Protein 7AML (pdb70)

Secondary structure (DSSP, 8-state):
----S-SEEEEEE-SS--SS---EE-----SSTT---EEEEE--SSSGGGTEEE-TTT-EEEESS---HHHHHH---SSSSSSEEEEEEEEEESS---GGGSSSS--EEEEEEE-S-----TTS--STTTSS-SS----EEESSS---EEEE---HHHHHS--SS-EEEEE-S-SS-SEEE-SSS-EEEE-S---TTT--EEEEEEEEEE--SSS-EEEEEEEEEEEE--S----B-SS-S-EE--BSSB--TT-B---EEEEESS----SSTT--TT--EEEE----HHHHHHEEEEE--EEESSSSSS--EEEEEEEEEESS---SS--EEEEE-EEEE-TT--SS--EEE--EEEEE--------SS-B---BSS---TT----EE--TT-TT-BS--EEEEEEESS-S--HHHHGGGSS---EEETTTTEEE-----STTTTSSGGGEEEEEEEEEETTT--EEEEEEEEEB-----S-TT--S----STT--SHHHHHT---TT-SSSS-EE-----SSS-S----EES-TTTSSSSS--TTTTT-SSS-HHHH--S-EEESEEE-SSSEEEESSS-EE-SS-EEE-----/---SHHHHHHHTTSHHHHHHHHHHHHHTT--HHHHHHHHHHSGGGG----SSSS--HHHHHHHHHHHHH---SS--SS-TTHHHHHHHTTTHHHHH-S----S-SHHHHHHHHTTSTTHHHHHHHTTGGGG---SSS-S--HHHHHHHHHHHHHHS-HHHHHHHHH----SSSSSHHHHHHHGGG-HHHHT--SS---HHHHHHHHTTSTTHHHHHHHHHHHH-B-SSSSS-BSSS-HHHHHHHHHTSTTSS---EE-S-SS--EE-S----S-GGGHHHHHHHHHHHHS-HHHHHHHHHHH--/--SSSEEEEEEEEGGGG-SS-----EEEEEEEE---GGG--HHHHHHHHHHHHT-SSS-------EEEEEEPPPEEEE-TTS-EEEE-S-SEEEEEE-/----S-SEEEEEE-SS--SS---EE-----SSTT---EEEEE--SSSGGGTEEE-TTT-EEEESS---HHHHHH---SSSSSSEEEEEEEEEESS---GGGSSSS--EEEEEEE-S-----TTS--STTTSS-SS----EEESSS---EEEE---HHHHHHSTTS-EEEEE-S-SS-SEEE-SSS-EEEE-S---TTT--EEEEEEEEEE--SSS-EEEEEEEEEEEE--S----B-SS-S-EE--BSSB--TT-B---EEEEESS----SSTT--TT--EEEE----HHHHHHEEEEE--EEESSSSSS--EEEEEEEEEESS---SS--EEEEE-EEEE-TT--SS--EEE--EEEEE--------SS-B---BSS---TT----EE--TT-TT-BS--EEEEEEESS-S--HHHHGGGSS---EEETTTTEEE-----STTTTSGGGGEEEEEEEEEETTT--EEEEEEEEEB-----S-TT--S----STT--SHHHHHT---TT-SSSS-EE-----SSS-S----EES-TTTSSSSS--TTTTT-SSS-HHHH--S-EEESEEE-SSSEEEESSS-EE-SS-EEE-----/---SHHHHHHHTTSHHHHHHHHHHHHHTT--HHHHHHHHHHSGGGG----SSSS--HHHHHHHHHHHHH---SS--SS-TTHHHHHHHTTTHHHHH-S----S-SHHHHHHHHTTSTTHHHHHHHTTGGGG---SSS-S--HHHHHHHHHHHHHHS-HHHHHHHHH----SSSSSHHHHHHHGGG-HHHHT--SS---HHHHHHHHTTSTTHHHHHHHHHHHH-B-SSSSS-BSSS-HHHHHHHHHTSTTSS---EE-S-SS--EE-S----S-GGGHHHHHHHHHHHHS-HHHHHHHHHHH--/--SSS-EEEEEEEGGGG-SS-----EEEEEEE----GGG--HHHHHHHHHHHHT-SSS-------EEESSBPPPEEEE-TTS-EEEE-S-SBS-EEE-

InterPro domains:
  IPR000719 Protein kinase domain [PS50011] (716-1008)
  IPR001245 Serine-threonine/tyrosine-protein kinase, catalytic domain [PF07714] (717-997)
  IPR001245 Serine-threonine/tyrosine-protein kinase, catalytic domain [PR00109] (796-809)
  IPR001245 Serine-threonine/tyrosine-protein kinase, catalytic domain [PR00109] (856-874)
  IPR001245 Serine-threonine/tyrosine-protein kinase, catalytic domain [PR00109] (905-915)
  IPR001245 Serine-threonine/tyrosine-protein kinase, catalytic domain [PR00109] (924-946)
  IPR001245 Serine-threonine/tyrosine-protein kinase, catalytic domain [PR00109] (968-990)
  IPR002126 Cadherin-like [PF00028] (161-240)
  IPR002126 Cadherin-like [PS50268] (154-258)
  IPR002126 Cadherin-like [SM00112] (174-256)
  IPR008266 Tyrosine-protein kinase, active site [PS00109] (862-874)
  IPR011009 Protein kinase-like domain superfamily [SSF56112] (692-996)
  IPR015919 Cadherin-like superfamily [SSF49313] (136-234)
  IPR016249 Tyrosine-protein kinase, Ret receptor [PIRSF000631] (1-1106)
  IPR017441 Protein kinase, ATP binding site [PS00107] (722-750)
  IPR020635 Tyrosine-protein kinase, catalytic domain [SM00219] (716-997)
  IPR040667 Tyrosine-protein kinase receptor Ret, cadherin like domain 3 [PF17812] (251-364)
  IPR041163 Ret, cadherin like domain 1 [PF17756] (23-140)
  IPR041317 RET, cadherin-like domain 4 [PF17813] (388-500)
  IPR050122 Receptor Tyrosine Kinase [PTHR24416] (346-1003)

Nearest PDB structures (foldseek):
  7aml-assembly1_D  TM=1.002E+00  e=0.000E+00  Danio rerio
  7amk-assembly1_A  TM=9.522E-01  e=2.791E-82  Danio rerio
  7amk-assembly1_B  TM=9.219E-01  e=8.822E-80  Danio rerio
  4ux8-assembly1_B  TM=5.777E-01  e=1.062E-31  Homo sapiens
  2x2u-assembly1_A-2  TM=7.757E-01  e=5.556E-17  Homo sapiens

B-factor: mean 37.41, std 22.86, range [5.94, 87.33]

Solvent-accessible surface area: 107986 Å² total; per-residue (Å²): 102,24,54,35,10,28,166,68,23,68,30,69,22,58,24,62,56,131,97,60,30,84,35,30,66,18,64,11,25,80,78,91,116,119,60,172,21,75,13,31,50,22,29,135,197,82,78,29,20,88,65,31,90,30,26,132,61,65,8,23,25,63,14,99,67,68,39,92,158,68,14,30,70,85,15,116,37,76,75,109,126,53,74,4,68,33,80,14,76,16,1,16,25,44,76,122,39,124,158,88,60,9,119,123,59,92,48,9,49,19,95,24,27,13,47,40,74,93,67,62,80,33,78,134,53,116,105,57,59,45,9,17,33,111,146,68,24,43,7,28,22,19,0,52,81,79,37,25,39,10,30,64,33,100,56,57,24,48,90,79,44,63,104,129,118,111,67,42,21,10,54,47,86,49,110,115,49,54,25,40,44,57,122,106,65,5,30,7,26,17,72,62,110,32,49,9,30,140,106,37,42,18,148,12,56,8,4,0,98,14,151,46,144,218,102,137,53,106,19,110,72,69,26,65,4,26,17,53,21,68,15,57,30,39,12,94,55,114,71,108,55,68,47,109,3,92,1,66,31,34,1,23,100,44,27,61,57,0,65,10,90,0,37,0,88,2,11,0,24,55,80,78,112,155,57,83,84,1,84,7,88,30,76,73,104,44,141,50,77,52,15,118,80,10,23,21,50,51,70,90,49,125,24,76,83,87,100,16,71,104,13,42,1,0,17,0,25,2,38,1,64,5,42,81,78,18,23,12,93,41,101,95,77,42,120,6,12,17,53,1,60,2,75,30,45,134,26,155,94,9,41,25,83,3,60,0,66,4,42,0,46,64,18,70,10,135,22,68,160,111,70,59,79,38,66,4,91,108,36,2,0,31,53,2,57,51,9,98,5,28,2,87,51,19,134,90,11,116,45,11,79,26,37,13,80,46,74,62,82,70,204,131,96,84,79,103,8,85,20,0,36,152,0,17,26,37,17,114,18,119,98,65,21,13,0,7,6,30,4,75,38,30,106,6,20,123,92,101,76,0,90,113,4,81,12,30,5,13,0,39,4,70,121,68,108,75,82,18,116,21,126,3,49,3,33,19,107,17,155,63,116,121,46,172,105,78,111,78,205,38,82,13,3,11,44,55,98,95,123,37,71,0,95,84,16,36,0,24,3,0,42,69,0,125,6,76,66,54,82,20,199,96,182,16,50,29,166,137,10,7,8,5,2,5,44,69,63,42,0,35,94,25,118,34,44,32,18,11,72,122,56,112,28,10,2,5,12,3,44,14,67,100,71,18,13,7,2,61,65,71,47,47,106,2,11,43,7,1,16,24,41,1,22,1,49,89,9,70,2,1,0,44,148,72,93,135,101,25,53,34,11,29,152,67,24,67,31,68,20,58,24,62,55,132,95,61,30,84,35,21,65,17,66,13,24,80,79,91,117,118,62,170,22,76,13,31,52,19,29,133,199,80,79,28,21,89,63,30,88,29,25,133,60,64,8,23,25,63,14,102,67,65,38,96,161,66,14,30,70,85,16,118,37,74,75,108,123,54,73,4,66,34,80,16,74,18,2,15,26,44,75,122,38,124,157,89,60,8,119,122,61,93,49,10,50,15,95,26,27,13,48,40,74,92,73,67,78,35,74,132,55,115,106,57,61,45,9,16,36,117,147,68,21,45,8,24,22,20,0,52,79,80,36,26,41,9,31,55,33,99,56,59,31,40,102,79,36,57,100,125,112,108,71,43,21,11,54,46,86,50,113,115,49,53,26,42,47,48,123,100,65,4,30,6,41,19,73,62,111,31,50,7,30,140,109,39,40,18,149,13,56,8,3,1,97,16,146,48,146,219,103,136,52,106,19,107,70,69,24,64,2,27,19,45,24,66,16,57,30,40,12,90,56,113,72,109,57,68,47,109,2,94,1,64,32,38,1,19,100,42,16,63,56,0,66,10,92,0,38,0,88,2,13,1,24,58,78,75,112,152,57,83,83,1,84,6,88,30,77,72,106,48,143,50,77,52,15,118,78,10,23,22,50,51,70,93,47,126,27,77,86,88,101,16,73,104,14,47,0,0,16,0,23,1,38,1,64,5,42,83,77,19,22,12,94,40,103,94,76,42,119,6,11,18,53,0,60,2,75,29,47,134,25,156,92,9,41,25,83,3,62,0,66,3,41,0,47,64,16,71,11,132,23,65,161,112,70,61,80,36,66,4,89,107,40,1,0,30,54,2,59,51,8,102,4,28,2,87,50,20,134,95,16,104,44,10,78,25,36,14,82,46,73,63,83,69,205,130,98,84,80,94,8,85,37,0,35,151,0,16,26,39,16,116,23,108,94,65,18,15,0,13,5,29,5,74,38,27,102,13,22,134,128,103,75,1,91,111,4,79,11,30,4,13,0,39,4,69,122,66,108,74,80,18,115,21,127,4,49,3,34,21,106,18,154,67,117,122,48,181,105,77,108,75,203,39,82,13,4,11,41,56,98,97,126,38,70,0,97,84,15,36,0,24,2,0,43,70,0,124,6,77,64,55,84,21,199,98,182,18,51,29,166,137,10,7,7,5,1,5,44,69,63,43,2,34,98,36,141,20,41,28,15,11,75,121,58,115,26,11,4,6,9,5,51,14,69,101,70,18,12,7,3,62,66,73,47,54,104,1,7,45,6,1,14,23,40,2,20,2,45,89,9,68,2,0,0,44,151,72,97,139,157,93,6,0,27,122,5,33,106,90,9,97,155,94,116,43,25,26,53,78,62,149,43,18,155,136,30,63,85,107,163,42,188,132,10,44,81,47,42,96,152,21,51,5,62,93,1,70,6,62,66,63,74,191,76,63,144,55,2,5,148,29,8,12,32,32,50,114,126,115,54,34,168,82,22,4,20,35,5,94,84,18,82,125,37,7,105,163,111,72,45,13,42,201,74,32,107,128,52,99,98,130,152,33,46,6,12,41,17,8,59,21,0,1,66,53,83,54,0,6,91,62,14,0,40,12,4,35,35,3,69,41,84,80,42,116,95,92,82,7,54,76,149,111,2,41,104,25,3,45,102,0,22,43,110,7,38,34,89,38,4,19,6,17,4,2,5,34,25,83,163,45,69,160,28,81,7,6,42,44,34,34,35,26,6,18,24,66,7,6,32,99,86,202,134,123,47,8,2,7,48,34,46,55,52,0,92,96,67,85,28,0,21,0,19,11,0,12,2,54,36,16,0,77,35,67,106,134,33,177,8,6,3,58,72,90,18,70,9,18,4,17,36,4,11,4,3,1,4,1,3,54,5,9,3,4,12,63,156,37,120,124,54,13,8,12,5,26,8,47,39,56,23,7,2,49,46,59,43,79,0,70,112,21,28,73,23,12,26,63,9,40,0,16,84,47,2,23,120,46,41,28,130,54,155,9,140,36,6,114,62,98,100,45,110,26,76,8,74,57,15,68,22,23,15,126,16,146,3,30,12,29,10,41,4,1,26,36,72,8,125,30,34,22,16,14,1,0,34,4,3,80,25,1,64,114,75,172,81,28,117,169,46,93,4,34,77,26,11,12,34,2,108,32,50,21,70,44,2,1,1,4,12,87,74,50,101,33,18,44,11,120,114,7,0,0,123,108,34,26,20,42,158,92,7,0,27,122,5,32,104,89,8,97,156,94,117,43,26,26,55,77,60,149,42,18,153,135,30,66,84,108,163,41,190,131,9,43,80,47,42,95,151,21,52,4,63,91,0,68,5,59,68,66,74,190,76,64,145,54,3,3,146,29,9,13,34,31,50,114,127,114,53,34,169,83,22,4,20,35,4,92,84,20,84,126,38,7,106,163,113,71,47,14,39,202,74,33,104,129,51,96,98,131,153,30,47,6,10,43,17,8,58,22,0,1,58,52,76,53,0,6,85,63,12,0,39,12,4,33,34,3,69,42,90,77,41,120,94,91,83,7,54,77,143,112,2,41,104,27,2,45,102,0,22,42,108,7,39,33,91,38,2,19,5,17,4,2,4,33,24,82,165,44,70,171,27,81,8,6,48,43,33,35,38,24,4,18,24,65,7,6,32,100,84,199,133,124,46,7,1,7,49,32,46,60,52,0,91,97,69,88,27,0,20,0,18,11,0,11,2,52,36,15,0,75,38,68,102,136,32,179,6,6,4,56,74,88,18,70,8,16,4,17,33,4,12,4,3,0,4,2,2,55,5,8,2,3,11,63,161,37,120,124,53,12,8,10,4,26,7,47,40,54,21,6,5,60,46,60,43,76,0,71,117,21,28,68,24,13,25,63,9,38,0,15,84,49,3,22,120,45,40,29,131,52,153,8,149,39,8,117,66,100,99,45,105,25,74,7,74,57,15,76,23,26,15,134,16,138,2,30,12,28,10,40,4,1,29,30,71,6,122,34,36,21,16,13,1,0,32,4,3,82,24,1,64,113,76,175,81,31,115,167,46,99,9,34,78,28,11,11,25,6,105,45,57,24,70,45,1,1,1,5,12,82,75,50,106,32,18,44,10,116,105,6,0,0,135,150,24,25,17,64

Structure (mmCIF, N/CA/C/O backbone):
data_7AML
#
_entry.id   7AML
#
_cell.length_a   1.00
_cell.length_b   1.00
_cell.length_c   1.00
_cell.angle_alpha   90.00
_cell.angle_beta   90.00
_cell.angle_gamma   90.00
#
_symmetry.space_group_name_H-M   'P 1'
#
loop_
_entity.id
_entity.type
_entity.pdbx_description
1 polymer 'Proto-oncogene tyrosine-protein kinase receptor Ret'
2 polymer 'GDNF family receptor alpha'
3 polymer 'Glial cell line-derived neurotrophic factor'
4 non-polymer 'CALCIUM ION'
5 non-polymer 2-acetamido-2-deoxy-beta-D-glucopyranose
#
loop_
_atom_site.group_PDB
_atom_site.id
_atom_site.type_symbol
_atom_site.label_atom_id
_atom_site.label_alt_id
_atom_site.label_comp_id
_atom_site.label_asym_id
_atom_site.label_entity_id
_atom_site.label_seq_id
_atom_site.pdbx_PDB_ins_code
_atom_site.Cartn_x
_atom_site.Cartn_y
_atom_site.Cartn_z
_atom_site.occupancy
_atom_site.B_iso_or_equiv
_atom_site.auth_seq_id
_atom_site.auth_comp_id
_atom_site.auth_asym_id
_atom_site.auth_atom_id
_atom_site.pdbx_PDB_model_num
ATOM 1 N N . GLY A 1 1 ? 109.460 208.454 199.818 1.00 63.53 22 GLY A N 1
ATOM 2 C CA . GLY A 1 1 ? 108.073 208.179 199.490 1.00 63.53 22 GLY A CA 1
ATOM 3 C C . GLY A 1 1 ? 107.602 208.930 198.260 1.00 63.53 22 GLY A C 1
ATOM 4 O O . GLY A 1 1 ? 107.330 208.331 197.219 1.00 63.53 22 GLY A O 1
ATOM 7 N N . LEU A 1 2 ? 107.506 210.251 198.381 1.00 60.17 23 LEU A N 1
ATOM 8 C CA . LEU A 1 2 ? 107.087 211.085 197.263 1.00 60.17 23 LEU A CA 1
ATOM 9 C C . LEU A 1 2 ? 108.175 211.089 196.194 1.00 60.17 23 LEU A C 1
ATOM 10 O O . LEU A 1 2 ? 109.280 211.590 196.427 1.00 60.17 23 LEU A O 1
ATOM 26 N N . TYR A 1 3 ? 107.867 210.532 195.025 1.00 48.74 24 TYR A N 1
ATOM 27 C CA . TYR A 1 3 ? 108.870 210.391 193.981 1.00 48.74 24 TYR A CA 1
ATOM 28 C C . TYR A 1 3 ? 109.100 211.721 193.266 1.00 48.74 24 TYR A C 1
ATOM 29 O O . TYR A 1 3 ? 108.249 212.614 193.260 1.00 48.74 24 TYR A O 1
ATOM 47 N N . PHE A 1 4 ? 110.280 211.839 192.659 1.00 54.79 25 PHE A N 1
ATOM 48 C CA . PHE A 1 4 ? 110.730 213.078 192.043 1.00 54.79 25 PHE A CA 1
ATOM 49 C C . PHE A 1 4 ? 110.669 212.948 190.529 1.00 54.79 25 PHE A C 1
ATOM 50 O O . PHE A 1 4 ? 111.334 212.065 189.968 1.00 54.79 25 PHE A O 1
ATOM 67 N N . PRO A 1 5 ? 109.903 213.787 189.826 1.00 46.02 26 PRO A N 1
ATOM 68 C CA . PRO A 1 5 ? 109.828 213.653 188.362 1.00 46.02 26 PRO A CA 1
ATOM 69 C C . PRO A 1 5 ? 111.161 213.820 187.671 1.00 46.02 26 PRO A C 1
ATOM 70 O O . PRO A 1 5 ? 111.359 213.252 186.590 1.00 46.02 26 PRO A O 1
ATOM 81 N N . GLN A 1 6 ? 112.078 214.587 188.253 1.00 51.65 27 GLN A N 1
ATOM 82 C CA . GLN A 1 6 ? 113.384 214.827 187.663 1.00 51.65 27 GLN A CA 1
ATOM 83 C C . GLN A 1 6 ? 114.455 214.609 188.719 1.00 51.65 27 GLN A C 1
ATOM 84 O O . GLN A 1 6 ? 114.193 214.669 189.923 1.00 51.65 27 GLN A O 1
ATOM 98 N N . ARG A 1 7 ? 115.672 214.350 188.247 1.00 59.57 28 ARG A N 1
ATOM 99 C CA . ARG A 1 7 ? 116.838 214.215 189.108 1.00 59.57 28 ARG A CA 1
ATOM 100 C C . ARG A 1 7 ? 117.833 215.350 188.910 1.00 59.57 28 ARG A C 1
ATOM 101 O O . ARG A 1 7 ? 118.932 215.302 189.472 1.00 59.57 28 ARG A O 1
ATOM 122 N N . LEU A 1 8 ? 117.477 216.368 188.127 1.00 59.80 29 LEU A N 1
ATOM 123 C CA . LEU A 1 8 ? 118.393 217.445 187.768 1.00 59.80 29 LEU A CA 1
ATOM 124 C C . LEU A 1 8 ? 117.678 218.780 187.928 1.00 59.80 29 LEU A C 1
ATOM 125 O O . LEU A 1 8 ? 116.696 219.051 187.229 1.00 59.80 29 LEU A O 1
ATOM 141 N N . TYR A 1 9 ? 118.171 219.605 188.846 1.00 57.32 30 TYR A N 1
ATOM 142 C CA . TYR A 1 9 ? 117.693 220.970 189.056 1.00 57.32 30 TYR A CA 1
ATOM 143 C C . TYR A 1 9 ? 118.900 221.886 188.881 1.00 57.32 30 TYR A C 1
ATOM 144 O O . TYR A 1 9 ? 119.728 222.007 189.789 1.00 57.32 30 TYR A O 1
ATOM 162 N N . THR A 1 10 ? 119.004 222.529 187.720 1.00 65.29 31 THR A N 1
ATOM 163 C CA . THR A 1 10 ? 120.192 223.283 187.345 1.00 65.29 31 THR A CA 1
ATOM 164 C C . THR A 1 10 ? 119.850 224.745 187.094 1.00 65.29 31 THR A C 1
ATOM 165 O O . THR A 1 10 ? 118.814 225.061 186.502 1.00 65.29 31 THR A O 1
ATOM 176 N N . GLU A 1 11 ? 120.742 225.626 187.543 1.00 74.08 32 GLU A N 1
ATOM 177 C CA . GLU A 1 11 ? 120.636 227.060 187.316 1.00 74.08 32 GLU A CA 1
ATOM 178 C C . GLU A 1 11 ? 122.034 227.652 187.412 1.00 74.08 32 GLU A C 1
ATOM 179 O O . GLU A 1 11 ? 122.966 227.006 187.898 1.00 74.08 32 GLU A O 1
ATOM 191 N N . ASN A 1 12 ? 122.170 228.886 186.938 1.00 73.78 33 ASN A N 1
ATOM 192 C CA . ASN A 1 12 ? 123.437 229.599 187.006 1.00 73.78 33 ASN A CA 1
ATOM 193 C C . ASN A 1 12 ? 123.368 230.712 188.045 1.00 73.78 33 ASN A C 1
ATOM 194 O O . ASN A 1 12 ? 122.307 231.288 188.301 1.00 73.78 33 ASN A O 1
ATOM 205 N N . ILE A 1 13 ? 124.522 231.010 188.643 1.00 72.88 34 ILE A N 1
ATOM 206 C CA . ILE A 1 13 ? 124.636 232.016 189.689 1.00 72.88 34 ILE A CA 1
ATOM 207 C C . ILE A 1 13 ? 125.787 232.950 189.340 1.00 72.88 34 ILE A C 1
ATOM 208 O O . ILE A 1 13 ? 126.722 232.584 188.624 1.00 72.88 34 ILE A O 1
ATOM 224 N N . TYR A 1 14 ? 125.706 234.176 189.857 1.00 70.63 35 TYR A N 1
ATOM 225 C CA . TYR A 1 14 ? 126.698 235.202 189.573 1.00 70.63 35 TYR A CA 1
ATOM 226 C C . TYR A 1 14 ? 126.971 236.008 190.834 1.00 70.63 35 TYR A C 1
ATOM 227 O O . TYR A 1 14 ? 126.276 235.882 191.846 1.00 70.63 35 TYR A O 1
ATOM 245 N N . VAL A 1 15 ? 128.002 236.849 190.758 1.00 67.21 36 VAL A N 1
ATOM 246 C CA . VAL A 1 15 ? 128.397 237.667 191.896 1.00 67.21 36 VAL A CA 1
ATOM 247 C C . VAL A 1 15 ? 127.482 238.883 192.001 1.00 67.21 36 VAL A C 1
ATOM 248 O O . VAL A 1 15 ? 126.854 239.314 191.030 1.00 67.21 36 VAL A O 1
ATOM 261 N N . GLY A 1 16 ? 127.407 239.440 193.206 1.00 62.59 37 GLY A N 1
ATOM 262 C CA . GLY A 1 16 ? 126.621 240.633 193.433 1.00 62.59 37 GLY A CA 1
ATOM 263 C C . GLY A 1 16 ? 125.179 240.382 193.798 1.00 62.59 37 GLY A C 1
ATOM 264 O O . GLY A 1 16 ? 124.309 241.176 193.422 1.00 62.59 37 GLY A O 1
ATOM 268 N N . GLN A 1 17 ? 124.893 239.303 194.518 1.00 65.72 38 GLN A N 1
ATOM 269 C CA . GLN A 1 17 ? 123.540 238.960 194.923 1.00 65.72 38 GLN A CA 1
ATOM 270 C C . GLN A 1 17 ? 123.375 239.176 196.422 1.00 65.72 38 GLN A C 1
ATOM 271 O O . GLN A 1 17 ? 124.351 239.305 197.167 1.00 65.72 38 GLN A O 1
ATOM 285 N N . GLN A 1 18 ? 122.119 239.212 196.857 1.00 65.84 39 GLN A N 1
ATOM 286 C CA . GLN A 1 18 ? 121.768 239.578 198.219 1.00 65.84 39 GLN A CA 1
ATOM 287 C C . GLN A 1 18 ? 121.095 238.413 198.932 1.00 65.84 39 GLN A C 1
ATOM 288 O O . GLN A 1 18 ? 120.534 237.509 198.307 1.00 65.84 39 GLN A O 1
ATOM 302 N N . GLN A 1 19 ? 121.161 238.450 200.260 1.00 72.74 40 GLN A N 1
ATOM 303 C CA . GLN A 1 19 ? 120.480 237.462 201.078 1.00 72.74 40 GLN A CA 1
ATOM 304 C C . GLN A 1 19 ? 118.971 237.701 201.047 1.00 72.74 40 GLN A C 1
ATOM 305 O O . GLN A 1 19 ? 118.486 238.770 200.666 1.00 72.74 40 GLN A O 1
ATOM 319 N N . GLY A 1 20 ? 118.222 236.679 201.454 1.00 73.64 41 GLY A N 1
ATOM 320 C CA . GLY A 1 20 ? 116.772 236.767 201.432 1.00 73.64 41 GLY A CA 1
ATOM 321 C C . GLY A 1 20 ? 116.198 236.937 200.045 1.00 73.64 41 GLY A C 1
ATOM 322 O O . GLY A 1 20 ? 115.177 237.614 199.881 1.00 73.64 41 GLY A O 1
ATOM 326 N N . SER A 1 21 ? 116.828 236.337 199.037 1.00 69.74 42 SER A N 1
ATOM 327 C CA . SER A 1 21 ? 116.389 236.436 197.658 1.00 69.74 42 SER A CA 1
ATOM 328 C C . SER A 1 21 ? 116.069 235.048 197.118 1.00 69.74 42 SER A C 1
ATOM 329 O O . SER A 1 21 ? 116.900 234.137 197.240 1.00 69.74 42 SER A O 1
ATOM 337 N N . PRO A 1 22 ? 114.895 234.839 196.522 1.00 64.54 43 PRO A N 1
ATOM 338 C CA . PRO A 1 22 ? 114.557 233.500 196.024 1.00 64.54 43 PRO A CA 1
ATOM 339 C C . PRO A 1 22 ? 115.468 233.079 194.881 1.00 64.54 43 PRO A C 1
ATOM 340 O O . PRO A 1 22 ? 115.871 233.896 194.050 1.00 64.54 43 PRO A O 1
ATOM 351 N N . LEU A 1 23 ? 115.776 231.784 194.839 1.00 66.89 44 LEU A N 1
ATOM 352 C CA . LEU A 1 23 ? 116.653 231.215 193.821 1.00 66.89 44 LEU A CA 1
ATOM 353 C C . LEU A 1 23 ? 116.028 230.058 193.059 1.00 66.89 44 LEU A C 1
ATOM 354 O O . LEU A 1 23 ? 116.302 229.902 191.867 1.00 66.89 44 LEU A O 1
ATOM 370 N N . LEU A 1 24 ? 115.225 229.223 193.714 1.00 61.85 45 LEU A N 1
ATOM 371 C CA . LEU A 1 24 ? 114.530 228.133 193.038 1.00 61.85 45 LEU A CA 1
ATOM 372 C C . LEU A 1 24 ? 113.625 227.446 194.051 1.00 61.85 45 LEU A C 1
ATOM 373 O O . LEU A 1 24 ? 113.896 227.454 195.255 1.00 61.85 45 LEU A O 1
ATOM 389 N N . GLN A 1 25 ? 112.545 226.854 193.544 1.00 60.34 46 GLN A N 1
ATOM 390 C CA . GLN A 1 25 ? 111.632 226.055 194.347 1.00 60.34 46 GLN A CA 1
ATOM 391 C C . GLN A 1 25 ? 111.453 224.696 193.689 1.00 60.34 46 GLN A C 1
ATOM 392 O O . GLN A 1 25 ? 111.298 224.604 192.468 1.00 60.34 46 GLN A O 1
ATOM 406 N N . VAL A 1 26 ? 111.478 223.644 194.504 1.00 61.45 47 VAL A N 1
ATOM 407 C CA . VAL A 1 26 ? 111.295 222.277 194.034 1.00 61.45 47 VAL A CA 1
ATOM 408 C C . VAL A 1 26 ? 109.965 221.757 194.559 1.00 61.45 47 VAL A C 1
ATOM 409 O O . VAL A 1 26 ? 109.517 222.126 195.650 1.00 61.45 47 VAL A O 1
ATOM 422 N N . ILE A 1 27 ? 109.337 220.886 193.772 1.00 60.40 48 ILE A N 1
ATOM 423 C CA . ILE A 1 27 ? 107.991 220.404 194.048 1.00 60.40 48 ILE A CA 1
ATOM 424 C C . ILE A 1 27 ? 108.012 218.887 194.159 1.00 60.40 48 ILE A C 1
ATOM 425 O O . ILE A 1 27 ? 108.772 218.202 193.466 1.00 60.40 48 ILE A O 1
ATOM 441 N N . SER A 1 28 ? 107.167 218.367 195.045 1.00 60.78 49 SER A N 1
ATOM 442 C CA . SER A 1 28 ? 107.005 216.937 195.251 1.00 60.78 49 SER A CA 1
ATOM 443 C C . SER A 1 28 ? 105.558 216.538 194.993 1.00 60.78 49 SER A C 1
ATOM 444 O O . SER A 1 28 ? 104.629 217.328 195.184 1.00 60.78 49 SER A O 1
ATOM 452 N N . MET A 1 29 ? 105.376 215.293 194.560 1.00 58.01 50 MET A N 1
ATOM 453 C CA . MET A 1 29 ? 104.066 214.756 194.212 1.00 58.01 50 MET A CA 1
ATOM 454 C C . MET A 1 29 ? 103.630 213.743 195.262 1.00 58.01 50 MET A C 1
ATOM 455 O O . MET A 1 29 ? 104.421 212.886 195.669 1.00 58.01 50 MET A O 1
ATOM 469 N N . ARG A 1 30 ? 102.372 213.838 195.686 1.00 62.30 51 ARG A N 1
ATOM 470 C CA . ARG A 1 30 ? 101.795 212.926 196.662 1.00 62.30 51 ARG A CA 1
ATOM 471 C C . ARG A 1 30 ? 100.601 212.212 196.047 1.00 62.30 51 ARG A C 1
ATOM 472 O O . ARG A 1 30 ? 99.799 212.824 195.333 1.00 62.30 51 ARG A O 1
ATOM 493 N N . GLU A 1 31 ? 100.486 210.913 196.327 1.00 53.13 52 GLU A N 1
ATOM 494 C CA . GLU A 1 31 ? 99.367 210.143 195.795 1.00 53.13 52 GLU A CA 1
ATOM 495 C C . GLU A 1 31 ? 98.062 210.519 196.485 1.00 53.13 52 GLU A C 1
ATOM 496 O O . GLU A 1 31 ? 97.005 210.562 195.844 1.00 53.13 52 GLU A O 1
ATOM 508 N N . PHE A 1 32 ? 98.114 210.793 197.780 1.00 62.34 53 PHE A N 1
ATOM 509 C CA . PHE A 1 32 ? 96.950 211.144 198.575 1.00 62.34 53 PHE A CA 1
ATOM 510 C C . PHE A 1 32 ? 97.230 212.417 199.357 1.00 62.34 53 PHE A C 1
ATOM 511 O O . PHE A 1 32 ? 98.388 212.743 199.637 1.00 62.34 53 PHE A O 1
ATOM 528 N N . PRO A 1 33 ? 96.183 213.162 199.727 1.00 61.31 54 PRO A N 1
ATOM 529 C CA . PRO A 1 33 ? 96.399 214.502 200.293 1.00 61.31 54 PRO A CA 1
ATOM 530 C C . PRO A 1 33 ? 96.816 214.519 201.754 1.00 61.31 54 PRO A C 1
ATOM 531 O O . PRO A 1 33 ? 97.347 215.542 202.206 1.00 61.31 54 PRO A O 1
ATOM 542 N N . THR A 1 34 ? 96.601 213.439 202.507 1.00 62.95 55 THR A N 1
ATOM 543 C CA . THR A 1 34 ? 96.925 213.466 203.929 1.00 62.95 55 THR A CA 1
ATOM 544 C C . THR A 1 34 ? 98.423 213.556 204.187 1.00 62.95 55 THR A C 1
ATOM 545 O O . THR A 1 34 ? 98.820 213.824 205.326 1.00 62.95 55 THR A O 1
ATOM 556 N N . GLU A 1 35 ? 99.258 213.343 203.171 1.00 67.40 56 GLU A N 1
ATOM 557 C CA . GLU A 1 35 ? 100.705 213.500 203.301 1.00 67.40 56 GLU A CA 1
ATOM 558 C C . GLU A 1 35 ? 101.069 214.933 202.938 1.00 67.40 56 GLU A C 1
ATOM 559 O O . GLU A 1 35 ? 101.091 215.303 201.761 1.00 67.40 56 GLU A O 1
ATOM 571 N N . ARG A 1 36 ? 101.361 215.744 203.953 1.00 80.15 57 ARG A N 1
ATOM 572 C CA . ARG A 1 36 ? 101.799 217.112 203.715 1.00 80.15 57 ARG A CA 1
ATOM 573 C C . ARG A 1 36 ? 103.314 217.211 203.857 1.00 80.15 57 ARG A C 1
ATOM 574 O O . ARG A 1 36 ? 103.878 216.704 204.833 1.00 80.15 57 ARG A O 1
ATOM 595 N N . PRO A 1 37 ? 104.012 217.852 202.923 1.00 76.19 58 PRO A N 1
ATOM 596 C CA . PRO A 1 37 ? 105.474 217.799 202.917 1.00 76.19 58 PRO A CA 1
ATOM 597 C C . PRO A 1 37 ? 106.122 218.903 203.743 1.00 76.19 58 PRO A C 1
ATOM 598 O O . PRO A 1 37 ? 105.485 219.871 204.164 1.00 76.19 58 PRO A O 1
ATOM 609 N N . TYR A 1 38 ? 107.423 218.729 203.965 1.00 78.63 59 TYR A N 1
ATOM 610 C CA . TYR A 1 38 ? 108.255 219.718 204.642 1.00 78.63 59 TYR A CA 1
ATOM 611 C C . TYR A 1 38 ? 109.668 219.591 204.092 1.00 78.63 59 TYR A C 1
ATOM 612 O O . TYR A 1 38 ? 110.313 218.555 204.280 1.00 78.63 59 TYR A O 1
ATOM 630 N N . PHE A 1 39 ? 110.143 220.633 203.418 1.00 75.12 60 PHE A N 1
ATOM 631 C CA . PHE A 1 39 ? 111.419 220.585 202.719 1.00 75.12 60 PHE A CA 1
ATOM 632 C C . PHE A 1 39 ? 112.575 220.945 203.651 1.00 75.12 60 PHE A C 1
ATOM 633 O O . PHE A 1 39 ? 112.390 221.556 204.707 1.00 75.12 60 PHE A O 1
ATOM 650 N N . PHE A 1 40 ? 113.781 220.557 203.238 1.00 72.20 61 PHE A N 1
ATOM 651 C CA . PHE A 1 40 ? 114.993 220.773 204.022 1.00 72.20 61 PHE A CA 1
ATOM 652 C C . PHE A 1 40 ? 116.184 220.285 203.208 1.00 72.20 61 PHE A C 1
ATOM 653 O O . PHE A 1 40 ? 116.029 219.501 202.268 1.00 72.20 61 PHE A O 1
ATOM 670 N N . LEU A 1 41 ? 117.376 220.744 203.589 1.00 71.85 62 LEU A N 1
ATOM 671 C CA . LEU A 1 41 ? 118.611 220.350 202.923 1.00 71.85 62 LEU A CA 1
ATOM 672 C C . LEU A 1 41 ? 119.287 219.185 203.631 1.00 71.85 62 LEU A C 1
ATOM 673 O O . LEU A 1 41 ? 118.796 218.639 204.621 1.00 71.85 62 LEU A O 1
ATOM 689 N N . CYS A 1 42 ? 120.450 218.826 203.096 1.00 74.05 63 CYS A N 1
ATOM 690 C CA . CYS A 1 42 ? 121.368 217.884 203.712 1.00 74.05 63 CYS A CA 1
ATOM 691 C C . CYS A 1 42 ? 122.767 218.183 203.181 1.00 74.05 63 CYS A C 1
ATOM 692 O O . CYS A 1 42 ? 123.003 219.227 202.564 1.00 74.05 63 CYS A O 1
ATOM 699 N N . SER A 1 43 ? 123.702 217.266 203.423 1.00 76.25 64 SER A N 1
ATOM 700 C CA . SER A 1 43 ? 125.115 217.491 203.126 1.00 76.25 64 SER A CA 1
ATOM 701 C C . SER A 1 43 ? 125.642 218.668 203.948 1.00 76.25 64 SER A C 1
ATOM 702 O O . SER A 1 43 ? 126.245 219.612 203.433 1.00 76.25 64 SER A O 1
ATOM 710 N N . HIS A 1 44 ? 125.395 218.586 205.255 1.00 84.69 65 HIS A N 1
ATOM 711 C CA . HIS A 1 44 ? 125.800 219.614 206.205 1.00 84.69 65 HIS A CA 1
ATOM 712 C C . HIS A 1 44 ? 127.298 219.621 206.468 1.00 84.69 65 HIS A C 1
ATOM 713 O O . HIS A 1 44 ? 127.764 220.445 207.264 1.00 84.69 65 HIS A O 1
ATOM 727 N N . ARG A 1 45 ? 128.058 218.732 205.829 1.00 85.00 66 ARG A N 1
ATOM 728 C CA . ARG A 1 45 ? 129.474 218.590 206.146 1.00 85.00 66 ARG A CA 1
ATOM 729 C C . ARG A 1 45 ? 130.250 219.857 205.802 1.00 85.00 66 ARG A C 1
ATOM 730 O O . ARG A 1 45 ? 130.878 220.471 206.673 1.00 85.00 66 ARG A O 1
ATOM 751 N N . ASP A 1 46 ? 130.218 220.265 204.536 1.00 77.90 67 ASP A N 1
ATOM 752 C CA . ASP A 1 46 ? 131.007 221.408 204.101 1.00 77.90 67 ASP A CA 1
ATOM 753 C C . ASP A 1 46 ? 130.505 222.693 204.762 1.00 77.90 67 ASP A C 1
ATOM 754 O O . ASP A 1 46 ? 129.456 222.730 205.410 1.00 77.90 67 ASP A O 1
ATOM 763 N N . ALA A 1 47 ? 131.280 223.763 204.583 1.00 68.27 68 ALA A N 1
ATOM 764 C CA . ALA A 1 47 ? 131.026 225.043 205.234 1.00 68.27 68 ALA A CA 1
ATOM 765 C C . ALA A 1 47 ? 130.242 226.018 204.366 1.00 68.27 68 ALA A C 1
ATOM 766 O O . ALA A 1 47 ? 129.430 226.786 204.890 1.00 68.27 68 ALA A O 1
ATOM 773 N N . PHE A 1 48 ? 130.465 226.010 203.049 1.00 71.23 69 PHE A N 1
ATOM 774 C CA . PHE A 1 48 ? 129.754 226.938 202.175 1.00 71.23 69 PHE A CA 1
ATOM 775 C C . PHE A 1 48 ? 128.247 226.773 202.296 1.00 71.23 69 PHE A C 1
ATOM 776 O O . PHE A 1 48 ? 127.493 227.718 202.036 1.00 71.23 69 PHE A O 1
ATOM 793 N N . THR A 1 49 ? 127.790 225.584 202.686 1.00 70.67 70 THR A N 1
ATOM 794 C CA . THR A 1 49 ? 126.366 225.329 202.849 1.00 70.67 70 THR A CA 1
ATOM 795 C C . THR A 1 49 ? 125.740 226.174 203.950 1.00 70.67 70 THR A C 1
ATOM 796 O O . THR A 1 49 ? 124.511 226.299 203.985 1.00 70.67 70 THR A O 1
ATOM 807 N N . SER A 1 50 ? 126.546 226.752 204.843 1.00 71.12 71 SER A N 1
ATOM 808 C CA . SER A 1 50 ? 126.003 227.579 205.913 1.00 71.12 71 SER A CA 1
ATOM 809 C C . SER A 1 50 ? 125.364 228.858 205.391 1.00 71.12 71 SER A C 1
ATOM 810 O O . SER A 1 50 ? 124.593 229.492 206.118 1.00 71.12 71 SER A O 1
ATOM 818 N N . TRP A 1 51 ? 125.667 229.253 204.153 1.00 75.63 72 TRP A N 1
ATOM 819 C CA . TRP A 1 51 ? 125.103 230.480 203.601 1.00 75.63 72 TRP A CA 1
ATOM 820 C C . TRP A 1 51 ? 123.686 230.260 203.081 1.00 75.63 72 TRP A C 1
ATOM 821 O O . TRP A 1 51 ? 122.784 231.057 203.361 1.00 75.63 72 TRP A O 1
ATOM 842 N N . PHE A 1 52 ? 123.474 229.187 202.322 1.00 71.04 73 PHE A N 1
ATOM 843 C CA . PHE A 1 52 ? 122.157 228.910 201.767 1.00 71.04 73 PHE A CA 1
ATOM 844 C C . PHE A 1 52 ? 121.137 228.715 202.884 1.00 71.04 73 PHE A C 1
ATOM 845 O O . PHE A 1 52 ? 121.435 228.140 203.934 1.00 71.04 73 PHE A O 1
ATOM 862 N N . HIS A 1 53 ? 119.919 229.206 202.652 1.00 72.62 74 HIS A N 1
ATOM 863 C CA . HIS A 1 53 ? 118.824 229.029 203.596 1.00 72.62 74 HIS A CA 1
ATOM 864 C C . HIS A 1 53 ? 117.568 228.599 202.856 1.00 72.62 74 HIS A C 1
ATOM 865 O O . HIS A 1 53 ? 117.333 229.014 201.718 1.00 72.62 74 HIS A O 1
ATOM 879 N N . ILE A 1 54 ? 116.769 227.760 203.512 1.00 69.96 75 ILE A N 1
ATOM 880 C CA . ILE A 1 54 ? 115.567 227.181 202.927 1.00 69.96 75 ILE A CA 1
ATOM 881 C C . ILE A 1 54 ? 114.403 227.313 203.894 1.00 69.96 75 ILE A C 1
ATOM 882 O O . ILE A 1 54 ? 114.574 227.455 205.110 1.00 69.96 75 ILE A O 1
ATOM 898 N N . ASP A 1 55 ? 113.207 227.263 203.324 1.00 72.44 76 ASP A N 1
ATOM 899 C CA . ASP A 1 55 ? 111.961 227.366 204.060 1.00 72.44 76 ASP A CA 1
ATOM 900 C C . ASP A 1 55 ? 111.365 225.981 204.274 1.00 72.44 76 ASP A C 1
ATOM 901 O O . ASP A 1 55 ? 111.162 225.221 203.323 1.00 72.44 76 ASP A O 1
ATOM 910 N N . GLU A 1 56 ? 111.089 225.660 205.540 1.00 79.68 77 GLU A N 1
ATOM 911 C CA . GLU A 1 56 ? 110.723 224.295 205.904 1.00 79.68 77 GLU A CA 1
ATOM 912 C C . GLU A 1 56 ? 109.498 223.806 205.144 1.00 79.68 77 GLU A C 1
ATOM 913 O O . GLU A 1 56 ? 109.363 222.602 204.898 1.00 79.68 77 GLU A O 1
ATOM 925 N N . ALA A 1 57 ? 108.602 224.711 204.760 1.00 74.28 78 ALA A N 1
ATOM 926 C CA . ALA A 1 57 ? 107.305 224.337 204.210 1.00 74.28 78 ALA A CA 1
ATOM 927 C C . ALA A 1 57 ? 107.135 224.680 202.740 1.00 74.28 78 ALA A C 1
ATOM 928 O O . ALA A 1 57 ? 106.781 223.805 201.947 1.00 74.28 78 ALA A O 1
ATOM 935 N N . SER A 1 58 ? 107.377 225.932 202.350 1.00 65.64 79 SER A N 1
ATOM 936 C CA . SER A 1 58 ? 107.059 226.358 200.990 1.00 65.64 79 SER A CA 1
ATOM 937 C C . SER A 1 58 ? 107.928 225.641 199.961 1.00 65.64 79 SER A C 1
ATOM 938 O O . SER A 1 58 ? 107.450 225.268 198.883 1.00 65.64 79 SER A O 1
ATOM 946 N N . GLY A 1 59 ? 109.206 225.441 200.270 1.00 63.62 80 GLY A N 1
ATOM 947 C CA . GLY A 1 59 ? 110.100 224.720 199.388 1.00 63.62 80 GLY A CA 1
ATOM 948 C C . GLY A 1 59 ? 110.981 225.570 198.498 1.00 63.62 80 GLY A C 1
ATOM 949 O O . GLY A 1 59 ? 111.617 225.023 197.590 1.00 63.62 80 GLY A O 1
ATOM 953 N N . VAL A 1 60 ? 111.037 226.878 198.719 1.00 64.66 81 VAL A N 1
ATOM 954 C CA . VAL A 1 60 ? 111.849 227.763 197.896 1.00 64.66 81 VAL A CA 1
ATOM 955 C C . VAL A 1 60 ? 113.233 227.896 198.524 1.00 64.66 81 VAL A C 1
ATOM 956 O O . VAL A 1 60 ? 113.437 227.626 199.710 1.00 64.66 81 VAL A O 1
ATOM 969 N N . LEU A 1 61 ? 114.198 228.317 197.710 1.00 67.65 82 LEU A N 1
ATOM 970 C CA . LEU A 1 61 ? 115.597 228.423 198.105 1.00 67.65 82 LEU A CA 1
ATOM 971 C C . LEU A 1 61 ? 115.982 229.891 198.247 1.00 67.65 82 LEU A C 1
ATOM 972 O O . LEU A 1 61 ? 115.785 230.681 197.318 1.00 67.65 82 LEU A O 1
ATOM 988 N N . TYR A 1 62 ? 116.530 230.249 199.406 1.00 69.03 83 TYR A N 1
ATOM 989 C CA . TYR A 1 62 ? 117.002 231.599 199.697 1.00 69.03 83 TYR A CA 1
ATOM 990 C C . TYR A 1 62 ? 118.485 231.564 200.061 1.00 69.03 83 TYR A C 1
ATOM 991 O O . TYR A 1 62 ? 119.136 230.517 200.026 1.00 69.03 83 TYR A O 1
ATOM 1009 N N . LEU A 1 63 ? 119.014 232.735 200.419 1.00 72.94 84 LEU A N 1
ATOM 1010 C CA . LEU A 1 63 ? 120.396 232.886 200.849 1.00 72.94 84 LEU A CA 1
ATOM 1011 C C . LEU A 1 63 ? 120.441 233.683 202.144 1.00 72.94 84 LEU A C 1
ATOM 1012 O O . LEU A 1 63 ? 119.567 234.513 202.412 1.00 72.94 84 LEU A O 1
ATOM 1028 N N . ASN A 1 64 ? 121.473 233.421 202.948 1.00 78.47 85 ASN A N 1
ATOM 1029 C CA . ASN A 1 64 ? 121.664 234.104 204.219 1.00 78.47 85 ASN A CA 1
ATOM 1030 C C . ASN A 1 64 ? 122.868 235.035 204.236 1.00 78.47 85 ASN A C 1
ATOM 1031 O O . ASN A 1 64 ? 123.099 235.696 205.254 1.00 78.47 85 ASN A O 1
ATOM 1041 N N . LYS A 1 65 ? 123.637 235.107 203.151 1.00 73.52 86 LYS A N 1
ATOM 1042 C CA . LYS A 1 65 ? 124.829 235.940 203.101 1.00 73.52 86 LYS A CA 1
ATOM 1043 C C . LYS A 1 65 ? 124.998 236.494 201.693 1.00 73.52 86 LYS A C 1
ATOM 1044 O O . LYS A 1 65 ? 124.482 235.942 200.718 1.00 73.52 86 LYS A O 1
ATOM 1063 N N . THR A 1 66 ? 125.730 237.600 201.601 1.00 73.20 87 THR A N 1
ATOM 1064 C CA . THR A 1 66 ? 126.029 238.231 200.327 1.00 73.20 87 THR A CA 1
ATOM 1065 C C . THR A 1 66 ? 127.246 237.568 199.684 1.00 73.20 87 THR A C 1
ATOM 1066 O O . THR A 1 66 ? 127.824 236.617 200.213 1.00 73.20 87 THR A O 1
ATOM 1077 N N . LEU A 1 67 ? 127.640 238.082 198.522 1.00 70.00 88 LEU A N 1
ATOM 1078 C CA . LEU A 1 67 ? 128.781 237.572 197.775 1.00 70.00 88 LEU A CA 1
ATOM 1079 C C . LEU A 1 67 ? 129.941 238.554 197.849 1.00 70.00 88 LEU A C 1
ATOM 1080 O O . LEU A 1 67 ? 129.747 239.770 197.740 1.00 70.00 88 LEU A O 1
ATOM 1096 N N . GLU A 1 68 ? 131.146 238.020 198.034 1.00 77.12 89 GLU A N 1
ATOM 1097 C CA . GLU A 1 68 ? 132.364 238.813 198.010 1.00 77.12 89 GLU A CA 1
ATOM 1098 C C . GLU A 1 68 ? 133.433 238.050 197.244 1.00 77.12 89 GLU A C 1
ATOM 1099 O O . GLU A 1 68 ? 133.408 236.818 197.172 1.00 77.12 89 GLU A O 1
ATOM 1111 N N . TRP A 1 69 ? 134.374 238.799 196.667 1.00 79.45 90 TRP A N 1
ATOM 1112 C CA . TRP A 1 69 ? 135.421 238.182 195.860 1.00 79.45 90 TRP A CA 1
ATOM 1113 C C . TRP A 1 69 ? 136.213 237.153 196.654 1.00 79.45 90 TRP A C 1
ATOM 1114 O O . TRP A 1 69 ? 136.662 236.147 196.095 1.00 79.45 90 TRP A O 1
ATOM 1135 N N . SER A 1 70 ? 136.395 237.386 197.956 1.00 76.82 91 SER A N 1
ATOM 1136 C CA . SER A 1 70 ? 137.136 236.434 198.777 1.00 76.82 91 SER A CA 1
ATOM 1137 C C . SER A 1 70 ? 136.450 235.075 198.798 1.00 76.82 91 SER A C 1
ATOM 1138 O O . SER A 1 70 ? 137.116 234.034 198.843 1.00 76.82 91 SER A O 1
ATOM 1146 N N . ASP A 1 71 ? 135.116 235.065 198.766 1.00 78.42 92 ASP A N 1
ATOM 1147 C CA . ASP A 1 71 ? 134.387 233.802 198.812 1.00 78.42 92 ASP A CA 1
ATOM 1148 C C . ASP A 1 71 ? 134.674 232.942 197.589 1.00 78.42 92 ASP A C 1
ATOM 1149 O O . ASP A 1 71 ? 134.620 231.710 197.672 1.00 78.42 92 ASP A O 1
ATOM 1158 N N . PHE A 1 72 ? 134.981 233.565 196.449 1.00 78.80 93 PHE A N 1
ATOM 1159 C CA . PHE A 1 72 ? 135.255 232.794 195.242 1.00 78.80 93 PHE A CA 1
ATOM 1160 C C . PHE A 1 72 ? 136.479 231.905 195.412 1.00 78.80 93 PHE A C 1
ATOM 1161 O O . PHE A 1 72 ? 136.484 230.758 194.950 1.00 78.80 93 PHE A O 1
ATOM 1178 N N . SER A 1 73 ? 137.524 232.413 196.067 1.00 78.07 94 SER A N 1
ATOM 1179 C CA . SER A 1 73 ? 138.752 231.643 196.226 1.00 78.07 94 SER A CA 1
ATOM 1180 C C . SER A 1 73 ? 138.560 230.455 197.161 1.00 78.07 94 SER A C 1
ATOM 1181 O O . SER A 1 73 ? 139.068 229.361 196.890 1.00 78.07 94 SER A O 1
ATOM 1189 N N . SER A 1 74 ? 137.832 230.648 198.264 1.00 79.80 95 SER A N 1
ATOM 1190 C CA . SER A 1 74 ? 137.701 229.585 199.254 1.00 79.80 95 SER A CA 1
ATOM 1191 C C . SER A 1 74 ? 137.014 228.356 198.674 1.00 79.80 95 SER A C 1
ATOM 1192 O O . SER A 1 74 ? 137.277 227.232 199.118 1.00 79.80 95 SER A O 1
ATOM 1200 N N . LEU A 1 75 ? 136.138 228.542 197.690 1.00 74.57 96 LEU A N 1
ATOM 1201 C CA . LEU A 1 75 ? 135.442 227.425 197.061 1.00 74.57 96 LEU A CA 1
ATOM 1202 C C . LEU A 1 75 ? 136.355 226.812 196.007 1.00 74.57 96 LEU A C 1
ATOM 1203 O O . LEU A 1 75 ? 136.636 227.436 194.978 1.00 74.57 96 LEU A O 1
ATOM 1219 N N . ARG A 1 76 ? 136.819 225.591 196.261 1.00 79.41 97 ARG A N 1
ATOM 1220 C CA . ARG A 1 76 ? 137.720 224.881 195.364 1.00 79.41 97 ARG A CA 1
ATOM 1221 C C . ARG A 1 76 ? 137.054 223.595 194.901 1.00 79.41 97 ARG A C 1
ATOM 1222 O O . ARG A 1 76 ? 136.468 222.869 195.711 1.00 79.41 97 ARG A O 1
ATOM 1243 N N . SER A 1 77 ? 137.147 223.316 193.601 1.00 79.17 98 SER A N 1
ATOM 1244 C CA . SER A 1 77 ? 136.555 222.106 193.032 1.00 79.17 98 SER A CA 1
ATOM 1245 C C . SER A 1 77 ? 137.437 221.662 191.868 1.00 79.17 98 SER A C 1
ATOM 1246 O O . SER A 1 77 ? 137.298 222.172 190.752 1.00 79.17 98 SER A O 1
ATOM 1254 N N . GLY A 1 78 ? 138.331 220.720 192.135 1.00 68.41 99 GLY A N 1
ATOM 1255 C CA . GLY A 1 78 ? 139.178 220.194 191.079 1.00 68.41 99 GLY A CA 1
ATOM 1256 C C . GLY A 1 78 ? 140.027 221.290 190.468 1.00 68.41 99 GLY A C 1
ATOM 1257 O O . GLY A 1 78 ? 140.791 221.978 191.157 1.00 68.41 99 GLY A O 1
ATOM 1261 N N . SER A 1 79 ? 139.899 221.464 189.155 1.00 71.07 100 SER A N 1
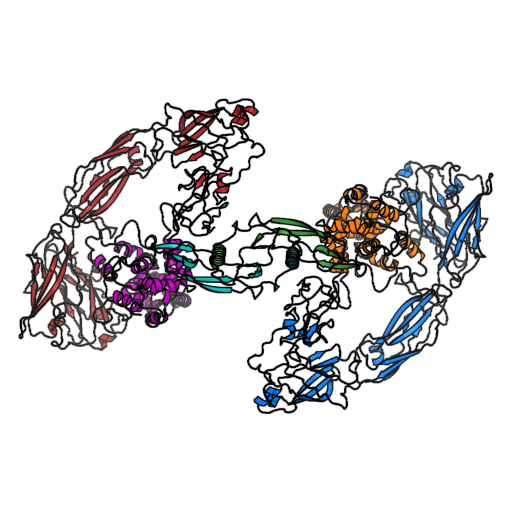ATOM 1262 C CA . SER A 1 79 ? 140.687 222.463 188.452 1.00 71.07 100 SER A CA 1
ATOM 1263 C C . SER A 1 79 ? 140.366 223.863 188.967 1.00 71.07 100 SER A C 1
ATOM 1264 O O . SER A 1 79 ? 139.293 224.127 189.514 1.00 71.07 100 SER A O 1
ATOM 1272 N N . VAL A 1 80 ? 141.332 224.771 188.782 1.00 75.69 101 VAL A N 1
ATOM 1273 C CA . VAL A 1 80 ? 141.186 226.149 189.237 1.00 75.69 101 VAL A CA 1
ATOM 1274 C C . VAL A 1 80 ? 140.534 227.043 188.193 1.00 75.69 101 VAL A C 1
ATOM 1275 O O . VAL A 1 80 ? 140.198 228.195 188.498 1.00 75.69 101 VAL A O 1
ATOM 1288 N N . ARG A 1 81 ? 140.327 226.546 186.977 1.00 73.80 102 ARG A N 1
ATOM 1289 C CA . ARG A 1 81 ? 139.805 227.356 185.886 1.00 73.80 102 ARG A CA 1
ATOM 1290 C C . ARG A 1 81 ? 138.290 227.460 185.991 1.00 73.80 102 ARG A C 1
ATOM 1291 O O . ARG A 1 81 ? 137.605 226.468 186.263 1.00 73.80 102 ARG A O 1
ATOM 1312 N N . SER A 1 82 ? 137.774 228.664 185.777 1.00 77.10 103 SER A N 1
ATOM 1313 C CA . SER A 1 82 ? 136.337 228.845 185.679 1.00 77.10 103 SER A CA 1
ATOM 1314 C C . SER A 1 82 ? 135.813 228.057 184.477 1.00 77.10 103 SER A C 1
ATOM 1315 O O . SER A 1 82 ? 136.531 227.895 183.481 1.00 77.10 103 SER A O 1
ATOM 1323 N N . PRO A 1 83 ? 134.574 227.552 184.524 1.00 81.38 104 PRO A N 1
ATOM 1324 C CA . PRO A 1 83 ? 133.617 227.675 185.622 1.00 81.38 104 PRO A CA 1
ATOM 1325 C C . PRO A 1 83 ? 133.862 226.650 186.736 1.00 81.38 104 PRO A C 1
ATOM 1326 O O . PRO A 1 83 ? 134.465 225.616 186.495 1.00 81.38 104 PRO A O 1
ATOM 1337 N N . LYS A 1 84 ? 133.383 226.943 187.941 1.00 80.46 105 LYS A N 1
ATOM 1338 C CA . LYS A 1 84 ? 133.483 226.022 189.060 1.00 80.46 105 LYS A CA 1
ATOM 1339 C C . LYS A 1 84 ? 132.156 225.304 189.257 1.00 80.46 105 LYS A C 1
ATOM 1340 O O . LYS A 1 84 ? 131.087 225.904 189.124 1.00 80.46 105 LYS A O 1
ATOM 1359 N N . ASP A 1 85 ? 132.236 224.019 189.588 1.00 71.89 106 ASP A N 1
ATOM 1360 C CA . ASP A 1 85 ? 131.069 223.165 189.743 1.00 71.89 106 ASP A CA 1
ATOM 1361 C C . ASP A 1 85 ? 130.913 222.753 191.202 1.00 71.89 106 ASP A C 1
ATOM 1362 O O . ASP A 1 85 ? 131.881 222.334 191.842 1.00 71.89 106 ASP A O 1
ATOM 1371 N N . LEU A 1 86 ? 129.692 222.864 191.716 1.00 67.53 107 LEU A N 1
ATOM 1372 C CA . LEU A 1 86 ? 129.343 222.440 193.065 1.00 67.53 107 LEU A CA 1
ATOM 1373 C C . LEU A 1 86 ? 128.158 221.484 193.001 1.00 67.53 107 LEU A C 1
ATOM 1374 O O . LEU A 1 86 ? 127.506 221.330 191.964 1.00 67.53 107 LEU A O 1
ATOM 1390 N N . THR A 1 87 ? 127.876 220.841 194.132 1.00 63.67 108 THR A N 1
ATOM 1391 C CA . THR A 1 87 ? 126.801 219.862 194.197 1.00 63.67 108 THR A CA 1
ATOM 1392 C C . THR A 1 87 ? 126.221 219.840 195.603 1.00 63.67 108 THR A C 1
ATOM 1393 O O . THR A 1 87 ? 126.953 219.908 196.594 1.00 63.67 108 THR A O 1
ATOM 1404 N N . LEU A 1 88 ? 124.897 219.716 195.678 1.00 64.20 109 LEU A N 1
ATOM 1405 C CA . LEU A 1 88 ? 124.179 219.740 196.946 1.00 64.20 109 LEU A CA 1
ATOM 1406 C C . LEU A 1 88 ? 123.165 218.603 196.957 1.00 64.20 109 LEU A C 1
ATOM 1407 O O . LEU A 1 88 ? 122.999 217.878 195.970 1.00 64.20 109 LEU A O 1
ATOM 1423 N N . LYS A 1 89 ? 122.486 218.441 198.091 1.00 63.46 110 LYS A N 1
ATOM 1424 C CA . LYS A 1 89 ? 121.494 217.390 198.255 1.00 63.46 110 LYS A CA 1
ATOM 1425 C C . LYS A 1 89 ? 120.324 217.899 199.081 1.00 63.46 110 LYS A C 1
ATOM 1426 O O . LYS A 1 89 ? 120.456 218.836 199.873 1.00 63.46 110 LYS A O 1
ATOM 1445 N N . VAL A 1 90 ? 119.174 217.256 198.884 1.00 61.08 111 VAL A N 1
ATOM 1446 C CA . VAL A 1 90 ? 117.912 217.720 199.442 1.00 61.08 111 VAL A CA 1
ATOM 1447 C C . VAL A 1 90 ? 117.002 216.522 199.656 1.00 61.08 111 VAL A C 1
ATOM 1448 O O . VAL A 1 90 ? 117.015 215.560 198.884 1.00 61.08 111 VAL A O 1
ATOM 1461 N N . GLY A 1 91 ? 116.198 216.595 200.714 1.00 65.52 112 GLY A N 1
ATOM 1462 C CA . GLY A 1 91 ? 115.160 215.615 200.945 1.00 65.52 112 GLY A CA 1
ATOM 1463 C C . GLY A 1 91 ? 113.910 216.300 201.457 1.00 65.52 112 GLY A C 1
ATOM 1464 O O . GLY A 1 91 ? 113.945 217.448 201.906 1.00 65.52 112 GLY A O 1
ATOM 1468 N N . VAL A 1 92 ? 112.795 215.578 201.374 1.00 70.95 113 VAL A N 1
ATOM 1469 C CA . VAL A 1 92 ? 111.501 216.100 201.801 1.00 70.95 113 VAL A CA 1
ATOM 1470 C C . VAL A 1 92 ? 110.732 214.971 202.473 1.00 70.95 113 VAL A C 1
ATOM 1471 O O . VAL A 1 92 ? 110.398 213.971 201.827 1.00 70.95 113 VAL A O 1
ATOM 1484 N N . SER A 1 93 ? 110.459 215.125 203.762 1.00 72.87 114 SER A N 1
ATOM 1485 C CA . SER A 1 93 ? 109.583 214.241 204.512 1.00 72.87 114 SER A CA 1
ATOM 1486 C C . SER A 1 93 ? 108.337 215.013 204.929 1.00 72.87 114 SER A C 1
ATOM 1487 O O . SER A 1 93 ? 108.222 216.223 204.712 1.00 72.87 114 SER A O 1
ATOM 1495 N N . SER A 1 94 ? 107.393 214.299 205.536 1.00 73.76 115 SER A N 1
ATOM 1496 C CA . SER A 1 94 ? 106.145 214.907 205.973 1.00 73.76 115 SER A CA 1
ATOM 1497 C C . SER A 1 94 ? 106.213 215.469 207.387 1.00 73.76 115 SER A C 1
ATOM 1498 O O . SER A 1 94 ? 105.260 216.127 207.817 1.00 73.76 115 SER A O 1
ATOM 1506 N N . THR A 1 95 ? 107.297 215.234 208.112 1.00 72.64 116 THR A N 1
ATOM 1507 C CA . THR A 1 95 ? 107.459 215.665 209.493 1.00 72.64 116 THR A CA 1
ATOM 1508 C C . THR A 1 95 ? 108.862 216.202 209.707 1.00 72.64 116 THR A C 1
ATOM 1509 O O . THR A 1 95 ? 109.769 215.945 208.909 1.00 72.64 116 THR A O 1
ATOM 1520 N N . PRO A 1 96 ? 109.076 216.962 210.780 1.00 68.24 117 PRO A N 1
ATOM 1521 C CA . PRO A 1 96 ? 110.401 217.549 211.030 1.00 68.24 117 PRO A CA 1
ATOM 1522 C C . PRO A 1 96 ? 111.483 216.484 211.041 1.00 68.24 117 PRO A C 1
ATOM 1523 O O . PRO A 1 96 ? 111.494 215.608 211.919 1.00 68.24 117 PRO A O 1
ATOM 1534 N N . PRO A 1 97 ? 112.415 216.522 210.081 1.00 74.85 118 PRO A N 1
ATOM 1535 C CA . PRO A 1 97 ? 113.457 215.490 210.026 1.00 74.85 118 PRO A CA 1
ATOM 1536 C C . PRO A 1 97 ? 114.754 215.888 210.720 1.00 74.85 118 PRO A C 1
ATOM 1537 O O . PRO A 1 97 ? 115.081 217.075 210.818 1.00 74.85 118 PRO A O 1
ATOM 1548 N N . MET A 1 98 ? 115.499 214.891 211.201 1.00 83.85 119 MET A N 1
ATOM 1549 C CA . MET A 1 98 ? 116.755 215.097 211.910 1.00 83.85 119 MET A CA 1
ATOM 1550 C C . MET A 1 98 ? 117.920 215.079 210.914 1.00 83.85 119 MET A C 1
ATOM 1551 O O . MET A 1 98 ? 117.736 214.869 209.712 1.00 83.85 119 MET A O 1
ATOM 1565 N N . LYS A 1 99 ? 119.140 215.310 211.411 1.00 86.45 120 LYS A N 1
ATOM 1566 C CA . LYS A 1 99 ? 120.334 215.116 210.593 1.00 86.45 120 LYS A CA 1
ATOM 1567 C C . LYS A 1 99 ? 120.353 213.724 209.972 1.00 86.45 120 LYS A C 1
ATOM 1568 O O . LYS A 1 99 ? 120.688 213.566 208.792 1.00 86.45 120 LYS A O 1
ATOM 1587 N N . VAL A 1 100 ? 119.990 212.703 210.752 1.00 81.57 121 VAL A N 1
ATOM 1588 C CA . VAL A 1 100 ? 120.070 211.322 210.290 1.00 81.57 121 VAL A CA 1
ATOM 1589 C C . VAL A 1 100 ? 118.943 210.937 209.345 1.00 81.57 121 VAL A C 1
ATOM 1590 O O . VAL A 1 100 ? 118.991 209.854 208.751 1.00 81.57 121 VAL A O 1
ATOM 1603 N N . MET A 1 101 ? 117.935 211.792 209.176 1.00 79.62 122 MET A N 1
ATOM 1604 C CA . MET A 1 101 ? 116.715 211.387 208.490 1.00 79.62 122 MET A CA 1
ATOM 1605 C C . MET A 1 101 ? 116.883 211.222 206.985 1.00 79.62 122 MET A C 1
ATOM 1606 O O . MET A 1 101 ? 116.077 210.514 206.371 1.00 79.62 122 MET A O 1
ATOM 1620 N N . CYS A 1 102 ? 117.887 211.846 206.372 1.00 76.91 123 CYS A N 1
ATOM 1621 C CA . CYS A 1 102 ? 117.954 211.921 204.919 1.00 76.91 123 CYS A CA 1
ATOM 1622 C C . CYS A 1 102 ? 119.038 211.051 204.302 1.00 76.91 123 CYS A C 1
ATOM 1623 O O . CYS A 1 102 ? 118.969 210.773 203.100 1.00 76.91 123 CYS A O 1
ATOM 1630 N N . THR A 1 103 ? 120.028 210.611 205.077 1.00 78.18 124 THR A N 1
ATOM 1631 C CA . THR A 1 103 ? 120.964 209.626 204.556 1.00 78.18 124 THR A CA 1
ATOM 1632 C C . THR A 1 103 ? 120.282 208.295 204.285 1.00 78.18 124 THR A C 1
ATOM 1633 O O . THR A 1 103 ? 120.884 207.420 203.653 1.00 78.18 124 THR A O 1
ATOM 1644 N N . ILE A 1 104 ? 119.045 208.133 204.747 1.00 77.58 125 ILE A N 1
ATOM 1645 C CA . ILE A 1 104 ? 118.291 206.907 204.531 1.00 77.58 125 ILE A CA 1
ATOM 1646 C C . ILE A 1 104 ? 117.356 207.013 203.327 1.00 77.58 125 ILE A C 1
ATOM 1647 O O . ILE A 1 104 ? 117.150 206.024 202.618 1.00 77.58 125 ILE A O 1
ATOM 1663 N N . LEU A 1 105 ? 116.786 208.192 203.081 1.00 74.01 126 LEU A N 1
ATOM 1664 C CA . LEU A 1 105 ? 115.779 208.388 202.051 1.00 74.01 126 LEU A CA 1
ATOM 1665 C C . LEU A 1 105 ? 116.423 208.688 200.704 1.00 74.01 126 LEU A C 1
ATOM 1666 O O . LEU A 1 105 ? 117.577 209.121 200.635 1.00 74.01 126 LEU A O 1
ATOM 1682 N N . PRO A 1 106 ? 115.697 208.468 199.605 1.00 68.55 127 PRO A N 1
ATOM 1683 C CA . PRO A 1 106 ? 116.226 208.835 198.284 1.00 68.55 127 PRO A CA 1
ATOM 1684 C C . PRO A 1 106 ? 116.179 210.344 198.085 1.00 68.55 127 PRO A C 1
ATOM 1685 O O . PRO A 1 106 ? 115.183 210.996 198.405 1.00 68.55 127 PRO A O 1
ATOM 1696 N N . THR A 1 107 ? 117.262 210.892 197.549 1.00 65.75 128 THR A N 1
ATOM 1697 C CA . THR A 1 107 ? 117.435 212.328 197.388 1.00 65.75 128 THR A CA 1
ATOM 1698 C C . THR A 1 107 ? 117.731 212.655 195.929 1.00 65.75 128 THR A C 1
ATOM 1699 O O . THR A 1 107 ? 117.728 211.784 195.056 1.00 65.75 128 THR A O 1
ATOM 1710 N N . VAL A 1 108 ? 117.990 213.937 195.675 1.00 58.75 129 VAL A N 1
ATOM 1711 C CA . VAL A 1 108 ? 118.306 214.432 194.345 1.00 58.75 129 VAL A CA 1
ATOM 1712 C C . VAL A 1 108 ? 119.515 215.349 194.438 1.00 58.75 129 VAL A C 1
ATOM 1713 O O . VAL A 1 108 ? 119.813 215.920 195.489 1.00 58.75 129 VAL A O 1
ATOM 1726 N N . GLU A 1 109 ? 120.195 215.507 193.307 1.00 62.60 130 GLU A N 1
ATOM 1727 C CA . GLU A 1 109 ? 121.394 216.324 193.214 1.00 62.60 130 GLU A CA 1
ATOM 1728 C C . GLU A 1 109 ? 121.064 217.672 192.588 1.00 62.60 130 GLU A C 1
ATOM 1729 O O . GLU A 1 109 ? 120.218 217.771 191.694 1.00 62.60 130 GLU A O 1
ATOM 1741 N N . VAL A 1 110 ? 121.742 218.711 193.067 1.00 60.82 131 VAL A N 1
ATOM 1742 C CA . VAL A 1 110 ? 121.620 220.060 192.530 1.00 60.82 131 VAL A CA 1
ATOM 1743 C C . VAL A 1 110 ? 122.999 220.491 192.054 1.00 60.82 131 VAL A C 1
ATOM 1744 O O . VAL A 1 110 ? 123.934 220.593 192.858 1.00 60.82 131 VAL A O 1
ATOM 1757 N N . LYS A 1 111 ? 123.122 220.749 190.756 1.00 67.59 132 LYS A N 1
ATOM 1758 C CA . LYS A 1 111 ? 124.392 221.095 190.126 1.00 67.59 132 LYS A CA 1
ATOM 1759 C C . LYS A 1 111 ? 124.319 222.541 189.650 1.00 67.59 132 LYS A C 1
ATOM 1760 O O . LYS A 1 111 ? 123.639 222.842 188.663 1.00 67.59 132 LYS A O 1
ATOM 1779 N N . LEU A 1 112 ? 125.022 223.430 190.349 1.00 69.59 133 LEU A N 1
ATOM 1780 C CA . LEU A 1 112 ? 125.039 224.853 190.039 1.00 69.59 133 LEU A CA 1
ATOM 1781 C C . LEU A 1 112 ? 126.449 225.266 189.645 1.00 69.59 133 LEU A C 1
ATOM 1782 O O . LEU A 1 112 ? 127.419 224.887 190.309 1.00 69.59 133 LEU A O 1
ATOM 1798 N N . SER A 1 113 ? 126.558 226.042 188.569 1.00 76.98 134 SER A N 1
ATOM 1799 C CA . SER A 1 113 ? 127.844 226.522 188.084 1.00 76.98 134 SER A CA 1
ATOM 1800 C C . SER A 1 113 ? 128.120 227.922 188.618 1.00 76.98 134 SER A C 1
ATOM 1801 O O . SER A 1 113 ? 127.235 228.781 188.631 1.00 76.98 134 SER A O 1
ATOM 1809 N N . PHE A 1 114 ? 129.358 228.145 189.052 1.00 74.31 135 PHE A N 1
ATOM 1810 C CA . PHE A 1 114 ? 129.776 229.401 189.659 1.00 74.31 135 PHE A CA 1
ATOM 1811 C C . PHE A 1 114 ? 130.720 230.138 188.720 1.00 74.31 135 PHE A C 1
ATOM 1812 O O . PHE A 1 114 ? 131.694 229.556 188.230 1.00 74.31 135 PHE A O 1
ATOM 1829 N N . ILE A 1 115 ? 130.427 231.412 188.470 1.00 74.21 136 ILE A N 1
ATOM 1830 C CA . ILE A 1 115 ? 131.291 232.285 187.687 1.00 74.21 136 ILE A CA 1
ATOM 1831 C C . ILE A 1 115 ? 131.493 233.581 188.458 1.00 74.21 136 ILE A C 1
ATOM 1832 O O . ILE A 1 115 ? 130.564 234.089 189.095 1.00 74.21 136 ILE A O 1
ATOM 1848 N N . ASN A 1 116 ? 132.710 234.111 188.396 1.00 73.61 137 ASN A N 1
ATOM 1849 C CA . ASN A 1 116 ? 133.096 235.303 189.150 1.00 73.61 137 ASN A CA 1
ATOM 1850 C C . ASN A 1 116 ? 132.816 236.585 188.369 1.00 73.61 137 ASN A C 1
ATOM 1851 O O . ASN A 1 116 ? 133.686 237.436 188.190 1.00 73.61 137 ASN A O 1
ATOM 1861 N N . ASP A 1 117 ? 131.577 236.727 187.902 1.00 70.31 138 ASP A N 1
ATOM 1862 C CA . ASP A 1 117 ? 131.130 237.898 187.164 1.00 70.31 138 ASP A CA 1
ATOM 1863 C C . ASP A 1 117 ? 129.840 238.419 187.784 1.00 70.31 138 ASP A C 1
ATOM 1864 O O . ASP A 1 117 ? 129.227 237.772 188.638 1.00 70.31 138 ASP A O 1
ATOM 1873 N N . THR A 1 118 ? 129.430 239.605 187.342 1.00 66.89 139 THR A N 1
ATOM 1874 C CA . THR A 1 118 ? 128.211 240.241 187.813 1.00 66.89 139 THR A CA 1
ATOM 1875 C C . THR A 1 118 ? 127.118 240.116 186.754 1.00 66.89 139 THR A C 1
ATOM 1876 O O . THR A 1 118 ? 127.287 239.470 185.717 1.00 66.89 139 THR A O 1
ATOM 1887 N N . ALA A 1 119 ? 125.978 240.748 187.023 1.00 57.97 140 ALA A N 1
ATOM 1888 C CA . ALA A 1 119 ? 124.848 240.648 186.116 1.00 57.97 140 ALA A CA 1
ATOM 1889 C C . ALA A 1 119 ? 125.203 241.269 184.763 1.00 57.97 140 ALA A C 1
ATOM 1890 O O . ALA A 1 119 ? 125.862 242.312 184.703 1.00 57.97 140 ALA A O 1
ATOM 1897 N N . PRO A 1 120 ? 124.779 240.653 183.663 1.00 58.78 141 PRO A N 1
ATOM 1898 C CA . PRO A 1 120 ? 125.218 241.090 182.337 1.00 58.78 141 PRO A CA 1
ATOM 1899 C C . PRO A 1 120 ? 124.319 242.165 181.733 1.00 58.78 141 PRO A C 1
ATOM 1900 O O . PRO A 1 120 ? 123.349 242.624 182.338 1.00 58.78 141 PRO A O 1
ATOM 1911 N N . SER A 1 121 ? 124.699 242.705 180.574 1.00 62.03 142 SER A N 1
ATOM 1912 C CA . SER A 1 121 ? 123.838 243.643 179.879 1.00 62.03 142 SER A CA 1
ATOM 1913 C C . SER A 1 121 ? 122.795 242.700 179.282 1.00 62.03 142 SER A C 1
ATOM 1914 O O . SER A 1 121 ? 123.160 241.755 178.583 1.00 62.03 142 SER A O 1
ATOM 1922 N N . CYS A 1 122 ? 121.509 242.927 179.541 1.00 63.11 143 CYS A N 1
ATOM 1923 C CA . CYS A 1 122 ? 120.485 242.003 179.048 1.00 63.11 143 CYS A CA 1
ATOM 1924 C C . CYS A 1 122 ? 119.967 242.246 177.627 1.00 63.11 143 CYS A C 1
ATOM 1925 O O . CYS A 1 122 ? 119.105 241.508 177.149 1.00 63.11 143 CYS A O 1
ATOM 1932 N N . GLY A 1 123 ? 120.483 243.268 176.952 1.00 65.67 144 GLY A N 1
ATOM 1933 C CA . GLY A 1 123 ? 120.097 243.537 175.577 1.00 65.67 144 GLY A CA 1
ATOM 1934 C C . GLY A 1 123 ? 121.019 242.882 174.547 1.00 65.67 144 GLY A C 1
ATOM 1935 O O . GLY A 1 123 ? 120.789 243.006 173.344 1.00 65.67 144 GLY A O 1
ATOM 1939 N N . GLN A 1 124 ? 122.058 242.187 175.013 1.00 64.86 145 GLN A N 1
ATOM 1940 C CA . GLN A 1 124 ? 123.018 241.525 174.142 1.00 64.86 145 GLN A CA 1
ATOM 1941 C C . GLN A 1 124 ? 122.713 240.047 173.933 1.00 64.86 145 GLN A C 1
ATOM 1942 O O . GLN A 1 124 ? 123.469 239.366 173.235 1.00 64.86 145 GLN A O 1
ATOM 1956 N N . VAL A 1 125 ? 121.629 239.538 174.516 1.00 66.12 146 VAL A N 1
ATOM 1957 C CA . VAL A 1 125 ? 121.332 238.110 174.487 1.00 66.12 146 VAL A CA 1
ATOM 1958 C C . VAL A 1 125 ? 120.756 237.718 173.133 1.00 66.12 146 VAL A C 1
ATOM 1959 O O . VAL A 1 125 ? 120.347 238.577 172.344 1.00 66.12 146 VAL A O 1
ATOM 1972 N N . GLU A 1 126 ? 120.724 236.417 172.860 1.00 70.27 147 GLU A N 1
ATOM 1973 C CA . GLU A 1 126 ? 120.169 235.868 171.633 1.00 70.27 147 GLU A CA 1
ATOM 1974 C C . GLU A 1 126 ? 118.797 235.258 171.901 1.00 70.27 147 GLU A C 1
ATOM 1975 O O . GLU A 1 126 ? 118.461 234.892 173.030 1.00 70.27 147 GLU A O 1
ATOM 1987 N N . LEU A 1 127 ? 117.999 235.156 170.836 1.00 69.75 148 LEU A N 1
ATOM 1988 C CA . LEU A 1 127 ? 116.639 234.644 170.977 1.00 69.75 148 LEU A CA 1
ATOM 1989 C C . LEU A 1 127 ? 116.632 233.179 171.401 1.00 69.75 148 LEU A C 1
ATOM 1990 O O . LEU A 1 127 ? 115.788 232.764 172.204 1.00 69.75 148 LEU A O 1
ATOM 2006 N N . SER A 1 128 ? 117.565 232.380 170.877 1.00 69.24 149 SER A N 1
ATOM 2007 C CA . SER A 1 128 ? 117.534 230.942 171.127 1.00 69.24 149 SER A CA 1
ATOM 2008 C C . SER A 1 128 ? 117.758 230.615 172.597 1.00 69.24 149 SER A C 1
ATOM 2009 O O . SER A 1 128 ? 117.227 229.618 173.099 1.00 69.24 149 SER A O 1
ATOM 2017 N N . THR A 1 129 ? 118.534 231.437 173.302 1.00 70.63 150 THR A N 1
ATOM 2018 C CA . THR A 1 129 ? 118.900 231.190 174.689 1.00 70.63 150 THR A CA 1
ATOM 2019 C C . THR A 1 129 ? 118.000 231.956 175.657 1.00 70.63 150 THR A C 1
ATOM 2020 O O . THR A 1 129 ? 118.244 231.955 176.868 1.00 70.63 150 THR A O 1
ATOM 2031 N N . LEU A 1 130 ? 116.939 232.583 175.147 1.00 70.71 151 LEU A N 1
ATOM 2032 C CA . LEU A 1 130 ? 116.151 233.509 175.953 1.00 70.71 151 LEU A CA 1
ATOM 2033 C C . LEU A 1 130 ? 115.300 232.787 176.997 1.00 70.71 151 LEU A C 1
ATOM 2034 O O . LEU A 1 130 ? 115.304 233.157 178.176 1.00 70.71 151 LEU A O 1
ATOM 2050 N N . CYS A 1 131 ? 114.559 231.754 176.584 1.00 68.86 152 CYS A N 1
ATOM 2051 C CA . CYS A 1 131 ? 113.590 231.106 177.460 1.00 68.86 152 CYS A CA 1
ATOM 2052 C C . CYS A 1 131 ? 113.910 229.654 177.789 1.00 68.86 152 CYS A C 1
ATOM 2053 O O . CYS A 1 131 ? 113.202 229.061 178.610 1.00 68.86 152 CYS A O 1
ATOM 2060 N N . PHE A 1 132 ? 114.934 229.061 177.182 1.00 67.44 153 PHE A N 1
ATOM 2061 C CA . PHE A 1 132 ? 115.200 227.642 177.362 1.00 67.44 153 PHE A CA 1
ATOM 2062 C C . PHE A 1 132 ? 116.697 227.386 177.451 1.00 67.44 153 PHE A C 1
ATOM 2063 O O . PHE A 1 132 ? 117.497 228.175 176.936 1.00 67.44 153 PHE A O 1
ATOM 2080 N N . PRO A 1 133 ? 117.104 226.285 178.099 1.00 64.82 154 PRO A N 1
ATOM 2081 C CA . PRO A 1 133 ? 118.539 226.023 178.283 1.00 64.82 154 PRO A CA 1
ATOM 2082 C C . PRO A 1 133 ? 119.211 225.495 177.028 1.00 64.82 154 PRO A C 1
ATOM 2083 O O . PRO A 1 133 ? 118.593 225.408 175.962 1.00 64.82 154 PRO A O 1
ATOM 2094 N N . GLU A 1 134 ? 120.489 225.134 177.156 1.00 63.68 155 GLU A N 1
ATOM 2095 C CA . GLU A 1 134 ? 121.220 224.547 176.040 1.00 63.68 155 GLU A CA 1
ATOM 2096 C C . GLU A 1 134 ? 120.795 223.101 175.823 1.00 63.68 155 GLU A C 1
ATOM 2097 O O . GLU A 1 134 ? 120.336 222.739 174.733 1.00 63.68 155 GLU A O 1
ATOM 2109 N N . LYS A 1 135 ? 120.942 222.267 176.850 1.00 55.51 156 LYS A N 1
ATOM 2110 C CA . LYS A 1 135 ? 120.449 220.899 176.809 1.00 55.51 156 LYS A CA 1
ATOM 2111 C C . LYS A 1 135 ? 119.350 220.728 177.849 1.00 55.51 156 LYS A C 1
ATOM 2112 O O . LYS A 1 135 ? 119.290 221.451 178.847 1.00 55.51 156 LYS A O 1
ATOM 2131 N N . ILE A 1 136 ? 118.471 219.757 177.605 1.00 53.19 157 ILE A N 1
ATOM 2132 C CA . ILE A 1 136 ? 117.284 219.555 178.423 1.00 53.19 157 ILE A CA 1
ATOM 2133 C C . ILE A 1 136 ? 117.172 218.085 178.802 1.00 53.19 157 ILE A C 1
ATOM 2134 O O . ILE A 1 136 ? 117.740 217.202 178.156 1.00 53.19 157 ILE A O 1
ATOM 2150 N N . SER A 1 137 ? 116.426 217.836 179.875 1.00 45.43 158 SER A N 1
ATOM 2151 C CA . SER A 1 137 ? 116.128 216.494 180.350 1.00 45.43 158 SER A CA 1
ATOM 2152 C C . SER A 1 137 ? 114.661 216.177 180.103 1.00 45.43 158 SER A C 1
ATOM 2153 O O . SER A 1 137 ? 113.815 217.077 180.089 1.00 45.43 158 SER A O 1
ATOM 2161 N N . ASN A 1 138 ? 114.364 214.893 179.911 1.00 40.89 159 ASN A N 1
ATOM 2162 C CA . ASN A 1 138 ? 113.000 214.449 179.681 1.00 40.89 159 ASN A CA 1
ATOM 2163 C C . ASN A 1 138 ? 112.443 213.854 180.965 1.00 40.89 159 ASN A C 1
ATOM 2164 O O . ASN A 1 138 ? 112.892 212.774 181.376 1.00 40.89 159 ASN A O 1
ATOM 2175 N N . PRO A 1 139 ? 111.480 214.497 181.629 1.00 40.55 160 PRO A N 1
ATOM 2176 C CA . PRO A 1 139 ? 110.902 213.893 182.835 1.00 40.55 160 PRO A CA 1
ATOM 2177 C C . PRO A 1 139 ? 110.028 212.692 182.509 1.00 40.55 160 PRO A C 1
ATOM 2178 O O . PRO A 1 139 ? 109.899 212.315 181.341 1.00 40.55 160 PRO A O 1
ATOM 2189 N N . HIS A 1 140 ? 109.424 212.086 183.531 1.00 39.43 161 HIS A N 1
ATOM 2190 C CA . HIS A 1 140 ? 108.661 210.858 183.365 1.00 39.43 161 HIS A CA 1
ATOM 2191 C C . HIS A 1 140 ? 107.382 210.931 184.182 1.00 39.43 161 HIS A C 1
ATOM 2192 O O . HIS A 1 140 ? 107.266 211.716 185.127 1.00 39.43 161 HIS A O 1
ATOM 2207 N N . ILE A 1 141 ? 106.420 210.084 183.811 1.00 39.57 162 ILE A N 1
ATOM 2208 C CA . ILE A 1 141 ? 105.152 209.986 184.519 1.00 39.57 162 ILE A CA 1
ATOM 2209 C C . ILE A 1 141 ? 104.723 208.525 184.590 1.00 39.57 162 ILE A C 1
ATOM 2210 O O . ILE A 1 141 ? 105.149 207.685 183.795 1.00 39.57 162 ILE A O 1
ATOM 2226 N N . THR A 1 142 ? 103.861 208.235 185.562 1.00 38.72 163 THR A N 1
ATOM 2227 C CA . THR A 1 142 ? 103.390 206.888 185.848 1.00 38.72 163 THR A CA 1
ATOM 2228 C C . THR A 1 142 ? 101.934 206.728 185.433 1.00 38.72 163 THR A C 1
ATOM 2229 O O . THR A 1 142 ? 101.109 207.615 185.671 1.00 38.72 163 THR A O 1
ATOM 2240 N N . GLU A 1 143 ? 101.622 205.585 184.824 1.00 35.27 164 GLU A N 1
ATOM 2241 C CA . GLU A 1 143 ? 100.275 205.342 184.331 1.00 35.27 164 GLU A CA 1
ATOM 2242 C C . GLU A 1 143 ? 99.309 205.057 185.476 1.00 35.27 164 GLU A C 1
ATOM 2243 O O . GLU A 1 143 ? 99.676 204.481 186.503 1.00 35.27 164 GLU A O 1
ATOM 2255 N N . ASN A 1 144 ? 98.055 205.460 185.278 1.00 38.29 165 ASN A N 1
ATOM 2256 C CA . ASN A 1 144 ? 96.964 205.146 186.196 1.00 38.29 165 ASN A CA 1
ATOM 2257 C C . ASN A 1 144 ? 97.249 205.697 187.594 1.00 38.29 165 ASN A C 1
ATOM 2258 O O . ASN A 1 144 ? 97.266 204.968 188.588 1.00 38.29 165 ASN A O 1
ATOM 2269 N N . ARG A 1 145 ? 97.472 207.009 187.659 1.00 44.26 166 ARG A N 1
ATOM 2270 C CA . ARG A 1 145 ? 97.802 207.648 188.924 1.00 44.26 166 ARG A CA 1
ATOM 2271 C C . ARG A 1 145 ? 97.321 209.092 188.919 1.00 44.26 166 ARG A C 1
ATOM 2272 O O . ARG A 1 145 ? 97.104 209.696 187.866 1.00 44.26 166 ARG A O 1
ATOM 2293 N N . GLU A 1 146 ? 97.173 209.637 190.122 1.00 50.58 167 GLU A N 1
ATOM 2294 C CA . GLU A 1 146 ? 96.609 210.969 190.288 1.00 50.58 167 GLU A CA 1
ATOM 2295 C C . GLU A 1 146 ? 97.502 212.010 189.612 1.00 50.58 167 GLU A C 1
ATOM 2296 O O . GLU A 1 146 ? 98.730 211.863 189.604 1.00 50.58 167 GLU A O 1
ATOM 2308 N N . PRO A 1 147 ? 96.924 213.077 189.033 1.00 53.66 168 PRO A N 1
ATOM 2309 C CA . PRO A 1 147 ? 97.753 214.084 188.355 1.00 53.66 168 PRO A CA 1
ATOM 2310 C C . PRO A 1 147 ? 98.276 215.173 189.279 1.00 53.66 168 PRO A C 1
ATOM 2311 O O . PRO A 1 147 ? 98.031 215.149 190.489 1.00 53.66 168 PRO A O 1
ATOM 2322 N N . GLY A 1 148 ? 98.996 216.132 188.709 1.00 57.87 169 GLY A N 1
ATOM 2323 C CA . GLY A 1 148 ? 99.542 217.222 189.494 1.00 57.87 169 GLY A CA 1
ATOM 2324 C C . GLY A 1 148 ? 100.404 218.120 188.635 1.00 57.87 169 GLY A C 1
ATOM 2325 O O . GLY A 1 148 ? 100.467 217.969 187.413 1.00 57.87 169 GLY A O 1
ATOM 2329 N N . ALA A 1 149 ? 101.072 219.066 189.294 1.00 53.81 170 ALA A N 1
ATOM 2330 C CA . ALA A 1 149 ? 101.971 219.996 188.623 1.00 53.81 170 ALA A CA 1
ATOM 2331 C C . ALA A 1 149 ? 103.332 219.346 188.409 1.00 53.81 170 ALA A C 1
ATOM 2332 O O . ALA A 1 149 ? 103.874 218.703 189.312 1.00 53.81 170 ALA A O 1
ATOM 2339 N N . LEU A 1 150 ? 103.888 219.525 187.209 1.00 51.11 171 LEU A N 1
ATOM 2340 C CA . LEU A 1 150 ? 105.044 218.746 186.772 1.00 51.11 171 LEU A CA 1
ATOM 2341 C C . LEU A 1 150 ? 106.367 219.494 186.902 1.00 51.11 171 LEU A C 1
ATOM 2342 O O . LEU A 1 150 ? 107.253 219.055 187.640 1.00 51.11 171 LEU A O 1
ATOM 2358 N N . ARG A 1 151 ? 106.522 220.619 186.204 1.00 56.83 172 ARG A N 1
ATOM 2359 C CA . ARG A 1 151 ? 107.830 221.250 186.087 1.00 56.83 172 ARG A CA 1
ATOM 2360 C C . ARG A 1 151 ? 107.677 222.764 186.096 1.00 56.83 172 ARG A C 1
ATOM 2361 O O . ARG A 1 151 ? 106.614 223.302 185.777 1.00 56.83 172 ARG A O 1
ATOM 2382 N N . GLN A 1 152 ? 108.759 223.438 186.472 1.00 66.47 173 GLN A N 1
ATOM 2383 C CA . GLN A 1 152 ? 108.878 224.884 186.392 1.00 66.47 173 GLN A CA 1
ATOM 2384 C C . GLN A 1 152 ? 109.608 225.283 185.112 1.00 66.47 173 GLN A C 1
ATOM 2385 O O . GLN A 1 152 ? 110.505 224.569 184.654 1.00 66.47 173 GLN A O 1
ATOM 2399 N N . LEU A 1 153 ? 109.222 226.428 184.536 1.00 65.46 174 LEU A N 1
ATOM 2400 C CA . LEU A 1 153 ? 109.778 226.891 183.266 1.00 65.46 174 LEU A CA 1
ATOM 2401 C C . LEU A 1 153 ? 110.210 228.358 183.292 1.00 65.46 174 LEU A C 1
ATOM 2402 O O . LEU A 1 153 ? 110.348 228.975 182.235 1.00 65.46 174 LEU A O 1
ATOM 2418 N N . ARG A 1 154 ? 110.436 228.944 184.469 1.00 69.56 175 ARG A N 1
ATOM 2419 C CA . ARG A 1 154 ? 111.020 230.282 184.556 1.00 69.56 175 ARG A CA 1
ATOM 2420 C C . ARG A 1 154 ? 112.508 230.155 184.844 1.00 69.56 175 ARG A C 1
ATOM 2421 O O . ARG A 1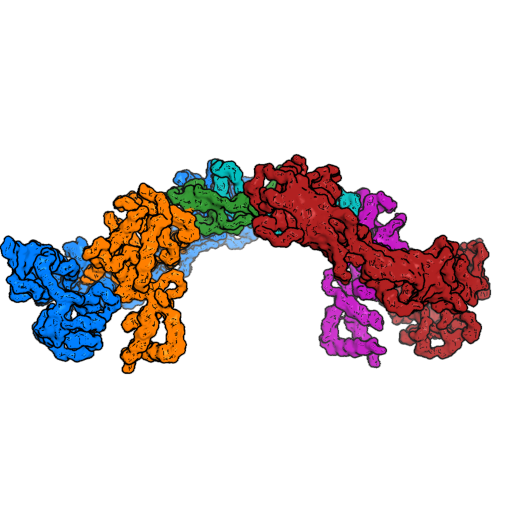 154 ? 112.918 229.408 185.738 1.00 69.56 175 ARG A O 1
ATOM 2442 N N . ARG A 1 155 ? 113.310 230.893 184.084 1.00 66.42 176 ARG A N 1
ATOM 2443 C CA . ARG A 1 155 ? 114.751 230.910 184.272 1.00 66.42 176 ARG A CA 1
ATOM 2444 C C . ARG A 1 155 ? 115.125 232.167 185.041 1.00 66.42 176 ARG A C 1
ATOM 2445 O O . ARG A 1 155 ? 114.956 233.283 184.538 1.00 66.42 176 ARG A O 1
ATOM 2466 N N . PHE A 1 156 ? 115.635 231.990 186.257 1.00 72.72 177 PHE A N 1
ATOM 2467 C CA . PHE A 1 156 ? 115.845 233.132 187.134 1.00 72.72 177 PHE A CA 1
ATOM 2468 C C . PHE A 1 156 ? 117.066 233.953 186.744 1.00 72.72 177 PHE A C 1
ATOM 2469 O O . PHE A 1 156 ? 117.234 235.067 187.251 1.00 72.72 177 PHE A O 1
ATOM 2486 N N . THR A 1 157 ? 117.916 233.432 185.858 1.00 72.45 178 THR A N 1
ATOM 2487 C CA . THR A 1 157 ? 119.026 234.229 185.349 1.00 72.45 178 THR A CA 1
ATOM 2488 C C . THR A 1 157 ? 118.534 235.310 184.395 1.00 72.45 178 THR A C 1
ATOM 2489 O O . THR A 1 157 ? 118.939 236.474 184.499 1.00 72.45 178 THR A O 1
ATOM 2500 N N . HIS A 1 158 ? 117.662 234.934 183.466 1.00 71.61 179 HIS A N 1
ATOM 2501 C CA . HIS A 1 158 ? 117.138 235.880 182.486 1.00 71.61 179 HIS A CA 1
ATOM 2502 C C . HIS A 1 158 ? 115.915 236.652 182.983 1.00 71.61 179 HIS A C 1
ATOM 2503 O O . HIS A 1 158 ? 115.468 237.596 182.331 1.00 71.61 179 HIS A O 1
ATOM 2517 N N . MET A 1 159 ? 115.374 236.254 184.130 1.00 75.08 180 MET A N 1
ATOM 2518 C CA . MET A 1 159 ? 114.197 236.920 184.680 1.00 75.08 180 MET A CA 1
ATOM 2519 C C . MET A 1 159 ? 114.529 237.972 185.740 1.00 75.08 180 MET A C 1
ATOM 2520 O O . MET A 1 159 ? 113.714 238.852 186.015 1.00 75.08 180 MET A O 1
ATOM 2534 N N . SER A 1 160 ? 115.715 237.887 186.335 1.00 67.59 181 SER A N 1
ATOM 2535 C CA . SER A 1 160 ? 116.106 238.835 187.375 1.00 67.59 181 SER A CA 1
ATOM 2536 C C . SER A 1 160 ? 117.057 239.935 186.896 1.00 67.59 181 SER A C 1
ATOM 2537 O O . SER A 1 160 ? 117.299 240.900 187.620 1.00 67.59 181 SER A O 1
ATOM 2545 N N . ILE A 1 161 ? 117.596 239.797 185.688 1.00 64.22 182 ILE A N 1
ATOM 2546 C CA . ILE A 1 161 ? 118.520 240.799 185.159 1.00 64.22 182 ILE A CA 1
ATOM 2547 C C . ILE A 1 161 ? 117.816 241.879 184.335 1.00 64.22 182 ILE A C 1
ATOM 2548 O O . ILE A 1 161 ? 118.292 243.010 184.251 1.00 64.22 182 ILE A O 1
ATOM 2564 N N . CYS A 1 162 ? 116.682 241.529 183.737 1.00 64.09 183 CYS A N 1
ATOM 2565 C CA . CYS A 1 162 ? 115.917 242.463 182.923 1.00 64.09 183 CYS A CA 1
ATOM 2566 C C . CYS A 1 162 ? 114.435 242.271 183.223 1.00 64.09 183 CYS A C 1
ATOM 2567 O O . CYS A 1 162 ? 113.731 241.605 182.465 1.00 64.09 183 CYS A O 1
ATOM 2574 N N . PRO A 1 163 ? 113.949 242.853 184.335 1.00 67.65 184 PRO A N 1
ATOM 2575 C CA . PRO A 1 163 ? 112.534 242.701 184.691 1.00 67.65 184 PRO A CA 1
ATOM 2576 C C . PRO A 1 163 ? 111.621 243.842 184.230 1.00 67.65 184 PRO A C 1
ATOM 2577 O O . PRO A 1 163 ? 110.873 244.369 185.053 1.00 67.65 184 PRO A O 1
ATOM 2588 N N . ASN A 1 164 ? 111.672 244.217 182.955 1.00 69.17 185 ASN A N 1
ATOM 2589 C CA . ASN A 1 164 ? 110.823 245.288 182.448 1.00 69.17 185 ASN A CA 1
ATOM 2590 C C . ASN A 1 164 ? 109.614 244.768 181.664 1.00 69.17 185 ASN A C 1
ATOM 2591 O O . ASN A 1 164 ? 108.742 245.549 181.284 1.00 69.17 185 ASN A O 1
ATOM 2601 N N . TYR A 1 165 ? 109.551 243.458 181.436 1.00 67.25 186 TYR A N 1
ATOM 2602 C CA . TYR A 1 165 ? 108.454 242.865 180.682 1.00 67.25 186 TYR A CA 1
ATOM 2603 C C . TYR A 1 165 ? 107.967 241.570 181.339 1.00 67.25 186 TYR A C 1
ATOM 2604 O O . TYR A 1 165 ? 108.623 241.027 182.228 1.00 67.25 186 TYR A O 1
ATOM 2622 N N . THR A 1 166 ? 106.813 241.085 180.889 1.00 64.40 187 THR A N 1
ATOM 2623 C CA . THR A 1 166 ? 106.217 239.860 181.397 1.00 64.40 187 THR A CA 1
ATOM 2624 C C . THR A 1 166 ? 106.246 238.795 180.310 1.00 64.40 187 THR A C 1
ATOM 2625 O O . THR A 1 166 ? 106.177 239.103 179.116 1.00 64.40 187 THR A O 1
ATOM 2636 N N . ILE A 1 167 ? 106.351 237.535 180.731 1.00 66.50 188 ILE A N 1
ATOM 2637 C CA . ILE A 1 167 ? 106.436 236.409 179.811 1.00 66.50 188 ILE A CA 1
ATOM 2638 C C . ILE A 1 167 ? 105.426 235.348 180.223 1.00 66.50 188 ILE A C 1
ATOM 2639 O O . ILE A 1 167 ? 105.114 235.182 181.406 1.00 66.50 188 ILE A O 1
ATOM 2655 N N . SER A 1 168 ? 104.912 234.627 179.227 1.00 67.31 189 SER A N 1
ATOM 2656 C CA . SER A 1 168 ? 104.059 233.469 179.444 1.00 67.31 189 SER A CA 1
ATOM 2657 C C . SER A 1 168 ? 104.484 232.382 178.465 1.00 67.31 189 SER A C 1
ATOM 2658 O O . SER A 1 168 ? 105.460 232.534 177.723 1.00 67.31 189 SER A O 1
ATOM 2666 N N . TYR A 1 169 ? 103.746 231.274 178.459 1.00 69.28 190 TYR A N 1
ATOM 2667 C CA . TYR A 1 169 ? 104.096 230.119 177.648 1.00 69.28 190 TYR A CA 1
ATOM 2668 C C . TYR A 1 169 ? 102.826 229.533 177.051 1.00 69.28 190 TYR A C 1
ATOM 2669 O O . TYR A 1 169 ? 101.719 230.038 177.265 1.00 69.28 190 TYR A O 1
ATOM 2687 N N . GLY A 1 170 ? 102.991 228.453 176.292 1.00 66.68 191 GLY A N 1
ATOM 2688 C CA . GLY A 1 170 ? 101.857 227.728 175.758 1.00 66.68 191 GLY A CA 1
ATOM 2689 C C . GLY A 1 170 ? 102.258 226.426 175.100 1.00 66.68 191 GLY A C 1
ATOM 2690 O O . GLY A 1 170 ? 103.383 226.284 174.612 1.00 66.68 191 GLY A O 1
ATOM 2694 N N . VAL A 1 171 ? 101.345 225.466 175.090 1.00 63.88 192 VAL A N 1
ATOM 2695 C CA . VAL A 1 171 ? 101.536 224.217 174.365 1.00 63.88 192 VAL A CA 1
ATOM 2696 C C . VAL A 1 171 ? 101.048 224.422 172.939 1.00 63.88 192 VAL A C 1
ATOM 2697 O O . VAL A 1 171 ? 99.908 224.848 172.719 1.00 63.88 192 VAL A O 1
ATOM 2710 N N . VAL A 1 172 ? 101.907 224.121 171.970 1.00 66.40 193 VAL A N 1
ATOM 2711 C CA . VAL A 1 172 ? 101.657 224.463 170.577 1.00 66.40 193 VAL A CA 1
ATOM 2712 C C . VAL A 1 172 ? 101.687 223.198 169.734 1.00 66.40 193 VAL A C 1
ATOM 2713 O O . VAL A 1 172 ? 102.386 222.230 170.049 1.00 66.40 193 VAL A O 1
ATOM 2726 N N . ALA A 1 173 ? 100.914 223.217 168.648 1.00 60.09 194 ALA A N 1
ATOM 2727 C CA . ALA A 1 173 ? 100.884 222.127 167.677 1.00 60.09 194 ALA A CA 1
ATOM 2728 C C . ALA A 1 173 ? 100.545 220.802 168.361 1.00 60.09 194 ALA A C 1
ATOM 2729 O O . ALA A 1 173 ? 101.319 219.844 168.350 1.00 60.09 194 ALA A O 1
ATOM 2736 N N . GLY A 1 174 ? 99.358 220.770 168.963 1.00 51.84 195 GLY A N 1
ATOM 2737 C CA . GLY A 1 174 ? 98.896 219.587 169.662 1.00 51.84 195 GLY A CA 1
ATOM 2738 C C . GLY A 1 174 ? 97.531 219.122 169.202 1.00 51.84 195 GLY A C 1
ATOM 2739 O O . GLY A 1 174 ? 96.575 219.903 169.180 1.00 51.84 195 GLY A O 1
ATOM 2743 N N . SER A 1 175 ? 97.429 217.848 168.829 1.00 51.34 196 SER A N 1
ATOM 2744 C CA . SER A 1 175 ? 96.159 217.262 168.402 1.00 51.34 196 SER A CA 1
ATOM 2745 C C . SER A 1 175 ? 95.397 216.711 169.610 1.00 51.34 196 SER A C 1
ATOM 2746 O O . SER A 1 175 ? 95.131 215.516 169.733 1.00 51.34 196 SER A O 1
ATOM 2754 N N . SER A 1 176 ? 95.046 217.625 170.514 1.00 50.48 197 SER A N 1
ATOM 2755 C CA . SER A 1 176 ? 94.286 217.297 171.719 1.00 50.48 197 SER A CA 1
ATOM 2756 C C . SER A 1 176 ? 95.052 216.306 172.597 1.00 50.48 197 SER A C 1
ATOM 2757 O O . SER A 1 176 ? 94.594 215.199 172.886 1.00 50.48 197 SER A O 1
ATOM 2765 N N . VAL A 1 177 ? 96.237 216.731 173.023 1.00 54.04 198 VAL A N 1
ATOM 2766 C CA . VAL A 1 177 ? 97.080 215.929 173.905 1.00 54.04 198 VAL A CA 1
ATOM 2767 C C . VAL A 1 177 ? 96.796 216.365 175.339 1.00 54.04 198 VAL A C 1
ATOM 2768 O O . VAL A 1 177 ? 96.611 217.564 175.592 1.00 54.04 198 VAL A O 1
ATOM 2781 N N . PRO A 1 178 ? 96.750 215.443 176.307 1.00 52.33 199 PRO A N 1
ATOM 2782 C CA . PRO A 1 178 ? 96.367 215.822 177.686 1.00 52.33 199 PRO A CA 1
ATOM 2783 C C . PRO A 1 178 ? 97.481 216.525 178.454 1.00 52.33 199 PRO A C 1
ATOM 2784 O O . PRO A 1 178 ? 98.127 215.974 179.350 1.00 52.33 199 PRO A O 1
ATOM 2795 N N . PHE A 1 179 ? 97.714 217.785 178.099 1.00 55.12 200 PHE A N 1
ATOM 2796 C CA . PHE A 1 179 ? 98.601 218.659 178.849 1.00 55.12 200 PHE A CA 1
ATOM 2797 C C . PHE A 1 179 ? 98.002 220.056 178.856 1.00 55.12 200 PHE A C 1
ATOM 2798 O O . PHE A 1 179 ? 97.051 220.351 178.127 1.00 55.12 200 PHE A O 1
ATOM 2815 N N . ALA A 1 180 ? 98.565 220.923 179.690 1.00 57.69 201 ALA A N 1
ATOM 2816 C CA . ALA A 1 180 ? 98.034 222.266 179.855 1.00 57.69 201 ALA A CA 1
ATOM 2817 C C . ALA A 1 180 ? 99.157 223.184 180.317 1.00 57.69 201 ALA A C 1
ATOM 2818 O O . ALA A 1 180 ? 100.324 222.786 180.382 1.00 57.69 201 ALA A O 1
ATOM 2825 N N . VAL A 1 181 ? 98.797 224.424 180.631 1.00 62.66 202 VAL A N 1
ATOM 2826 C CA . VAL A 1 181 ? 99.737 225.413 181.143 1.00 62.66 202 VAL A CA 1
ATOM 2827 C C . VAL A 1 181 ? 98.993 226.309 182.118 1.00 62.66 202 VAL A C 1
ATOM 2828 O O . VAL A 1 181 ? 97.847 226.697 181.875 1.00 62.66 202 VAL A O 1
ATOM 2841 N N . ASP A 1 182 ? 99.581 226.618 183.265 1.00 68.49 203 ASP A N 1
ATOM 2842 C CA . ASP A 1 182 ? 98.910 227.545 184.156 1.00 68.49 203 ASP A CA 1
ATOM 2843 C C . ASP A 1 182 ? 99.444 228.944 183.838 1.00 68.49 203 ASP A C 1
ATOM 2844 O O . ASP A 1 182 ? 100.398 229.101 183.080 1.00 68.49 203 ASP A O 1
ATOM 2853 N N . ASP A 1 183 ? 98.781 229.954 184.378 1.00 75.70 204 ASP A N 1
ATOM 2854 C CA . ASP A 1 183 ? 99.171 231.347 184.208 1.00 75.70 204 ASP A CA 1
ATOM 2855 C C . ASP A 1 183 ? 99.540 231.999 185.533 1.00 75.70 204 ASP A C 1
ATOM 2856 O O . ASP A 1 183 ? 100.362 232.922 185.555 1.00 75.70 204 ASP A O 1
ATOM 2865 N N . SER A 1 184 ? 98.953 231.538 186.639 1.00 70.68 205 SER A N 1
ATOM 2866 C CA . SER A 1 184 ? 99.328 232.065 187.947 1.00 70.68 205 SER A CA 1
ATOM 2867 C C . SER A 1 184 ? 100.789 231.770 188.249 1.00 70.68 205 SER A C 1
ATOM 2868 O O . SER A 1 184 ? 101.553 232.666 188.628 1.00 70.68 205 SER A O 1
ATOM 2876 N N . THR A 1 185 ? 101.196 230.513 188.086 1.00 70.56 206 THR A N 1
ATOM 2877 C CA . THR A 1 185 ? 102.574 230.102 188.299 1.00 70.56 206 THR A CA 1
ATOM 2878 C C . THR A 1 185 ? 103.209 229.503 187.056 1.00 70.56 206 THR A C 1
ATOM 2879 O O . THR A 1 185 ? 104.257 228.868 187.170 1.00 70.56 206 THR A O 1
ATOM 2890 N N . SER A 1 186 ? 102.591 229.662 185.884 1.00 70.42 207 SER A N 1
ATOM 2891 C CA . SER A 1 186 ? 103.197 229.282 184.607 1.00 70.42 207 SER A CA 1
ATOM 2892 C C . SER A 1 186 ? 103.930 227.943 184.705 1.00 70.42 207 SER A C 1
ATOM 2893 O O . SER A 1 186 ? 105.080 227.802 184.283 1.00 70.42 207 SER A O 1
ATOM 2901 N N . GLU A 1 187 ? 103.248 226.951 185.272 1.00 67.19 208 GLU A N 1
ATOM 2902 C CA . GLU A 1 187 ? 103.783 225.608 185.453 1.00 67.19 208 GLU A CA 1
ATOM 2903 C C . GLU A 1 187 ? 103.139 224.672 184.442 1.00 67.19 208 GLU A C 1
ATOM 2904 O O . GLU A 1 187 ? 101.942 224.789 184.159 1.00 67.19 208 GLU A O 1
ATOM 2916 N N . LEU A 1 188 ? 103.931 223.752 183.897 1.00 56.62 209 LEU A N 1
ATOM 2917 C CA . LEU A 1 188 ? 103.381 222.721 183.029 1.00 56.62 209 LEU A CA 1
ATOM 2918 C C . LEU A 1 188 ? 102.663 221.684 183.883 1.00 56.62 209 LEU A C 1
ATOM 2919 O O . LEU A 1 188 ? 103.236 221.145 184.834 1.00 56.62 209 LEU A O 1
ATOM 2935 N N . VAL A 1 189 ? 101.405 221.407 183.546 1.00 58.82 210 VAL A N 1
ATOM 2936 C CA . VAL A 1 189 ? 100.556 220.529 184.340 1.00 58.82 210 VAL A CA 1
ATOM 2937 C C . VAL A 1 189 ? 99.928 219.484 183.431 1.00 58.82 210 VAL A C 1
ATOM 2938 O O . VAL A 1 189 ? 99.774 219.692 182.223 1.00 58.82 210 VAL A O 1
ATOM 2951 N N . VAL A 1 190 ? 99.565 218.355 184.025 1.00 55.45 211 VAL A N 1
ATOM 2952 C CA . VAL A 1 190 ? 98.894 217.269 183.320 1.00 55.45 211 VAL A CA 1
ATOM 2953 C C . VAL A 1 190 ? 97.397 217.382 183.563 1.00 55.45 211 VAL A C 1
ATOM 2954 O O . VAL A 1 190 ? 96.943 217.680 184.673 1.00 55.45 211 VAL A O 1
ATOM 2967 N N . THR A 1 191 ? 96.619 217.140 182.508 1.00 53.41 212 THR A N 1
ATOM 2968 C CA . THR A 1 191 ? 95.181 217.361 182.584 1.00 53.41 212 THR A CA 1
ATOM 2969 C C . THR A 1 191 ? 94.502 216.346 183.496 1.00 53.41 212 THR A C 1
ATOM 2970 O O . THR A 1 191 ? 93.714 216.720 184.372 1.00 53.41 212 THR A O 1
ATOM 2981 N N . ALA A 1 192 ? 94.794 215.063 183.313 1.00 47.84 213 ALA A N 1
ATOM 2982 C CA . ALA A 1 192 ? 94.128 214.017 184.080 1.00 47.84 213 ALA A CA 1
ATOM 2983 C C . ALA A 1 192 ? 94.919 212.722 183.930 1.00 47.84 213 ALA A C 1
ATOM 2984 O O . ALA A 1 192 ? 96.021 212.706 183.372 1.00 47.84 213 ALA A O 1
ATOM 2991 N N . GLN A 1 193 ? 94.345 211.629 184.428 1.00 47.53 214 GLN A N 1
ATOM 2992 C CA . GLN A 1 193 ? 95.016 210.340 184.416 1.00 47.53 214 GLN A CA 1
ATOM 2993 C C . GLN A 1 193 ? 95.225 209.857 182.982 1.00 47.53 214 GLN A C 1
ATOM 2994 O O . GLN A 1 193 ? 94.671 210.397 182.021 1.00 47.53 214 GLN A O 1
ATOM 3008 N N . VAL A 1 194 ? 96.049 208.816 182.850 1.00 38.45 215 VAL A N 1
ATOM 3009 C CA . VAL A 1 194 ? 96.404 208.256 181.553 1.00 38.45 215 VAL A CA 1
ATOM 3010 C C . VAL A 1 194 ? 96.611 206.756 181.707 1.00 38.45 215 VAL A C 1
ATOM 3011 O O . VAL A 1 194 ? 96.835 206.247 182.807 1.00 38.45 215 VAL A O 1
ATOM 3024 N N . ASP A 1 195 ? 96.531 206.046 180.584 1.00 35.16 216 ASP A N 1
ATOM 3025 C CA . ASP A 1 195 ? 96.808 204.615 180.522 1.00 35.16 216 ASP A CA 1
ATOM 3026 C C . ASP A 1 195 ? 97.951 204.402 179.541 1.00 35.16 216 ASP A C 1
ATOM 3027 O O . ASP A 1 195 ? 97.822 204.720 178.354 1.00 35.16 216 ASP A O 1
ATOM 3036 N N . ARG A 1 196 ? 99.069 203.864 180.033 1.00 32.50 217 ARG A N 1
ATOM 3037 C CA . ARG A 1 196 ? 100.207 203.610 179.158 1.00 32.50 217 ARG A CA 1
ATOM 3038 C C . ARG A 1 196 ? 99.838 202.664 178.028 1.00 32.50 217 ARG A C 1
ATOM 3039 O O . ARG A 1 196 ? 100.405 202.752 176.933 1.00 32.50 217 ARG A O 1
ATOM 3060 N N . GLU A 1 197 ? 98.892 201.757 178.266 1.00 33.95 218 GLU A N 1
ATOM 3061 C CA . GLU A 1 197 ? 98.527 200.786 177.247 1.00 33.95 218 GLU A CA 1
ATOM 3062 C C . GLU A 1 197 ? 97.858 201.441 176.048 1.00 33.95 218 GLU A C 1
ATOM 3063 O O . GLU A 1 197 ? 97.696 200.784 175.013 1.00 33.95 218 GLU A O 1
ATOM 3075 N N . GLU A 1 198 ? 97.473 202.712 176.160 1.00 42.81 219 GLU A N 1
ATOM 3076 C CA . GLU A 1 198 ? 96.891 203.468 175.058 1.00 42.81 219 GLU A CA 1
ATOM 3077 C C . GLU A 1 198 ? 97.940 204.244 174.270 1.00 42.81 219 GLU A C 1
ATOM 3078 O O . GLU A 1 198 ? 98.053 204.071 173.053 1.00 42.81 219 GLU A O 1
ATOM 3090 N N . LYS A 1 199 ? 98.714 205.095 174.942 1.00 41.40 220 LYS A N 1
ATOM 3091 C CA . LYS A 1 199 ? 99.738 205.910 174.301 1.00 41.40 220 LYS A CA 1
ATOM 3092 C C . LYS A 1 199 ? 101.042 205.756 175.067 1.00 41.40 220 LYS A C 1
ATOM 3093 O O . LYS A 1 199 ? 101.047 205.789 176.302 1.00 41.40 220 LYS A O 1
ATOM 3112 N N . GLU A 1 200 ? 102.143 205.593 174.334 1.00 37.44 221 GLU A N 1
ATOM 3113 C CA . GLU A 1 200 ? 103.440 205.327 174.945 1.00 37.44 221 GLU A CA 1
ATOM 3114 C C . GLU A 1 200 ? 104.338 206.558 175.000 1.00 37.44 221 GLU A C 1
ATOM 3115 O O . GLU A 1 200 ? 105.085 206.728 175.969 1.00 37.44 221 GLU A O 1
ATOM 3127 N N . VAL A 1 201 ? 104.287 207.424 173.985 1.00 39.31 222 VAL A N 1
ATOM 3128 C CA . VAL A 1 201 ? 105.155 208.591 173.909 1.00 39.31 222 VAL A CA 1
ATOM 3129 C C . VAL A 1 201 ? 104.304 209.821 173.618 1.00 39.31 222 VAL A C 1
ATOM 3130 O O . VAL A 1 201 ? 103.202 209.731 173.075 1.00 39.31 222 VAL A O 1
ATOM 3143 N N . TYR A 1 202 ? 104.835 210.984 173.995 1.00 43.73 223 TYR A N 1
ATOM 3144 C CA . TYR A 1 202 ? 104.160 212.266 173.800 1.00 43.73 223 TYR A CA 1
ATOM 3145 C C . TYR A 1 202 ? 105.146 213.268 173.207 1.00 43.73 223 TYR A C 1
ATOM 3146 O O . TYR A 1 202 ? 105.857 213.955 173.946 1.00 43.73 223 TYR A O 1
ATOM 3164 N N . HIS A 1 203 ? 105.185 213.361 171.880 1.00 43.41 224 HIS A N 1
ATOM 3165 C CA . HIS A 1 203 ? 105.944 214.424 171.238 1.00 43.41 224 HIS A CA 1
ATOM 3166 C C . HIS A 1 203 ? 105.254 215.760 171.472 1.00 43.41 224 HIS A C 1
ATOM 3167 O O . HIS A 1 203 ? 104.037 215.884 171.315 1.00 43.41 224 HIS A O 1
ATOM 3181 N N . LEU A 1 204 ? 106.041 216.767 171.840 1.00 55.53 225 LEU A N 1
ATOM 3182 C CA . LEU A 1 204 ? 105.513 218.068 172.216 1.00 55.53 225 LEU A CA 1
ATOM 3183 C C . LEU A 1 204 ? 106.210 219.165 171.422 1.00 55.53 225 LEU A C 1
ATOM 3184 O O . LEU A 1 204 ? 107.204 218.933 170.728 1.00 55.53 225 LEU A O 1
ATOM 3200 N N . ASP A 1 205 ? 105.665 220.375 171.537 1.00 64.05 226 ASP A N 1
ATOM 3201 C CA . ASP A 1 205 ? 106.239 221.552 170.890 1.00 64.05 226 ASP A CA 1
ATOM 3202 C C . ASP A 1 205 ? 105.788 222.764 171.693 1.00 64.05 226 ASP A C 1
ATOM 3203 O O . ASP A 1 205 ? 104.617 223.148 171.624 1.00 64.05 226 ASP A O 1
ATOM 3212 N N . ILE A 1 206 ? 106.708 223.356 172.448 1.00 64.79 227 ILE A N 1
ATOM 3213 C CA . ILE A 1 206 ? 106.379 224.402 173.405 1.00 64.79 227 ILE A CA 1
ATOM 3214 C C . ILE A 1 206 ? 106.958 225.724 172.921 1.00 64.79 227 ILE A C 1
ATOM 3215 O O . ILE A 1 206 ? 107.939 225.772 172.173 1.00 64.79 227 ILE A O 1
ATOM 3231 N N . VAL A 1 207 ? 106.333 226.815 173.364 1.00 70.43 228 VAL A N 1
ATOM 3232 C CA . VAL A 1 207 ? 106.645 228.148 172.869 1.00 70.43 228 VAL A CA 1
ATOM 3233 C C . VAL A 1 207 ? 106.807 229.106 174.040 1.00 70.43 228 VAL A C 1
ATOM 3234 O O . VAL A 1 207 ? 106.269 228.888 175.130 1.00 70.43 228 VAL A O 1
ATOM 3247 N N . CYS A 1 208 ? 107.557 230.180 173.801 1.00 70.65 229 CYS A N 1
ATOM 3248 C CA . CYS A 1 208 ? 107.709 231.274 174.750 1.00 70.65 229 CYS A CA 1
ATOM 3249 C C . CYS A 1 208 ? 106.902 232.471 174.264 1.00 70.65 229 CYS A C 1
ATOM 3250 O O . CYS A 1 208 ? 107.121 232.960 173.151 1.00 70.65 229 CYS A O 1
ATOM 3257 N N . MET A 1 209 ? 105.970 232.938 175.094 1.00 68.04 230 MET A N 1
ATOM 3258 C CA . MET A 1 209 ? 105.161 234.116 174.786 1.00 68.04 230 MET A CA 1
ATOM 3259 C C . MET A 1 209 ? 105.781 235.324 175.476 1.00 68.04 230 MET A C 1
ATOM 3260 O O . MET A 1 209 ? 105.638 235.507 176.688 1.00 68.04 230 MET A O 1
ATOM 3274 N N . VAL A 1 210 ? 106.462 236.152 174.691 1.00 68.75 231 VAL A N 1
ATOM 3275 C CA . VAL A 1 210 ? 107.119 237.355 175.180 1.00 68.75 231 VAL A CA 1
ATOM 3276 C C . VAL A 1 210 ? 106.411 238.566 174.591 1.00 68.75 231 VAL A C 1
ATOM 3277 O O . VAL A 1 210 ? 105.941 238.544 173.448 1.00 68.75 231 VAL A O 1
ATOM 3290 N N . ARG A 1 211 ? 106.338 239.631 175.384 1.00 69.66 232 ARG A N 1
ATOM 3291 C CA . ARG A 1 211 ? 105.754 240.895 174.958 1.00 69.66 232 ARG A CA 1
ATOM 3292 C C . ARG A 1 211 ? 106.885 241.863 174.639 1.00 69.66 232 ARG A C 1
ATOM 3293 O O . ARG A 1 211 ? 107.644 242.251 175.534 1.00 69.66 232 ARG A O 1
ATOM 3314 N N . THR A 1 212 ? 106.992 242.249 173.370 1.00 74.05 233 THR A N 1
ATOM 3315 C CA . THR A 1 212 ? 108.061 243.118 172.902 1.00 74.05 233 THR A CA 1
ATOM 3316 C C . THR A 1 212 ? 107.474 244.227 172.040 1.00 74.05 233 THR A C 1
ATOM 3317 O O . THR A 1 212 ? 106.471 244.034 171.347 1.00 74.05 233 THR A O 1
ATOM 3328 N N . GLU A 1 213 ? 108.115 245.396 172.091 1.00 80.42 234 GLU A N 1
ATOM 3329 C CA . GLU A 1 213 ? 107.603 246.554 171.365 1.00 80.42 234 GLU A CA 1
ATOM 3330 C C . GLU A 1 213 ? 107.703 246.359 169.857 1.00 80.42 234 GLU A C 1
ATOM 3331 O O . GLU A 1 213 ? 106.774 246.708 169.119 1.00 80.42 234 GLU A O 1
ATOM 3343 N N . ARG A 1 214 ? 108.820 245.807 169.377 1.00 76.48 235 ARG A N 1
ATOM 3344 C CA . ARG A 1 214 ? 108.989 245.613 167.940 1.00 76.48 235 ARG A CA 1
ATOM 3345 C C . ARG A 1 214 ? 107.903 244.703 167.381 1.00 76.48 235 ARG A C 1
ATOM 3346 O O . ARG A 1 214 ? 107.246 245.034 166.387 1.00 76.48 235 ARG A O 1
ATOM 3367 N N . ASN A 1 215 ? 107.700 243.550 168.012 1.00 76.99 236 ASN A N 1
ATOM 3368 C CA . ASN A 1 215 ? 106.681 242.599 167.591 1.00 76.99 236 ASN A CA 1
ATOM 3369 C C . ASN A 1 215 ? 106.631 241.477 168.616 1.00 76.99 236 ASN A C 1
ATOM 3370 O O . ASN A 1 215 ? 107.600 241.234 169.340 1.00 76.99 236 ASN A O 1
ATOM 3381 N N . LEU A 1 216 ? 105.490 240.797 168.666 1.00 77.13 237 LEU A N 1
ATOM 3382 C CA . LEU A 1 216 ? 105.323 239.690 169.597 1.00 77.13 237 LEU A CA 1
ATOM 3383 C C . LEU A 1 216 ? 106.292 238.572 169.233 1.00 77.13 237 LEU A C 1
ATOM 3384 O O . LEU A 1 216 ? 106.262 238.055 168.111 1.00 77.13 237 LEU A O 1
ATOM 3400 N N . GLU A 1 217 ? 107.149 238.199 170.179 1.00 78.29 238 GLU A N 1
ATOM 3401 C CA . GLU A 1 217 ? 108.206 237.228 169.933 1.00 78.29 238 GLU A CA 1
ATOM 3402 C C . GLU A 1 217 ? 107.744 235.842 170.367 1.00 78.29 238 GLU A C 1
ATOM 3403 O O . GLU A 1 217 ? 107.390 235.636 171.534 1.00 78.29 238 GLU A O 1
ATOM 3415 N N . GLU A 1 218 ? 107.748 234.898 169.429 1.00 82.39 239 GLU A N 1
ATOM 3416 C CA . GLU A 1 218 ? 107.421 233.505 169.700 1.00 82.39 239 GLU A CA 1
ATOM 3417 C C . GLU A 1 218 ? 108.601 232.632 169.296 1.00 82.39 239 GLU A C 1
ATOM 3418 O O . GLU A 1 218 ? 109.097 232.733 168.170 1.00 82.39 239 GLU A O 1
ATOM 3430 N N . VAL A 1 219 ? 109.052 231.786 170.220 1.00 74.50 240 VAL A N 1
ATOM 3431 C CA . VAL A 1 219 ? 110.170 230.881 169.988 1.00 74.50 240 VAL A CA 1
ATOM 3432 C C . VAL A 1 219 ? 109.727 229.472 170.351 1.00 74.50 240 VAL A C 1
ATOM 3433 O O . VAL A 1 219 ? 109.127 229.245 171.405 1.00 74.50 240 VAL A O 1
ATOM 3446 N N . PHE A 1 220 ? 110.045 228.520 169.477 1.00 75.82 241 PHE A N 1
ATOM 3447 C CA . PHE A 1 220 ? 109.534 227.158 169.571 1.00 75.82 241 PHE A CA 1
ATOM 3448 C C . PHE A 1 220 ? 110.650 226.216 169.999 1.00 75.82 241 PHE A C 1
ATOM 3449 O O . PHE A 1 220 ? 111.724 226.202 169.387 1.00 75.82 241 PHE A O 1
ATOM 3466 N N . ARG A 1 221 ? 110.394 225.434 171.045 1.00 64.90 242 ARG A N 1
ATOM 3467 C CA . ARG A 1 221 ? 111.261 224.341 171.459 1.00 64.90 242 ARG A CA 1
ATOM 3468 C C . ARG A 1 221 ? 110.439 223.061 171.546 1.00 64.90 242 ARG A C 1
ATOM 3469 O O . ARG A 1 221 ? 109.205 223.091 171.555 1.00 64.90 242 ARG A O 1
ATOM 3490 N N . SER A 1 222 ? 111.137 221.929 171.610 1.00 61.88 243 SER A N 1
ATOM 3491 C CA . SER A 1 222 ? 110.500 220.623 171.553 1.00 61.88 243 SER A CA 1
ATOM 3492 C C . SER A 1 222 ? 111.037 219.719 172.656 1.00 61.88 243 SER A C 1
ATOM 3493 O O . SER A 1 222 ? 112.159 219.887 173.140 1.00 61.88 243 SER A O 1
ATOM 3501 N N . LEU A 1 223 ? 110.210 218.754 173.045 1.00 54.73 244 LEU A N 1
ATOM 3502 C CA . LEU A 1 223 ? 110.564 217.739 174.033 1.00 54.73 244 LEU A CA 1
ATOM 3503 C C . LEU A 1 223 ? 109.509 216.643 173.956 1.00 54.73 244 LEU A C 1
ATOM 3504 O O . LEU A 1 223 ? 108.523 216.756 173.221 1.00 54.73 244 LEU A O 1
ATOM 3520 N N . HIS A 1 224 ? 109.721 215.578 174.724 1.00 48.07 245 HIS A N 1
ATOM 3521 C CA . HIS A 1 224 ? 108.734 214.513 174.815 1.00 48.07 245 HIS A CA 1
ATOM 3522 C C . HIS A 1 224 ? 108.869 213.800 176.153 1.00 48.07 245 HIS A C 1
ATOM 3523 O O . HIS A 1 224 ? 109.981 213.514 176.605 1.00 48.07 245 HIS A O 1
ATOM 3537 N N . VAL A 1 225 ? 107.724 213.517 176.775 1.00 38.98 246 VAL A N 1
ATOM 3538 C CA . VAL A 1 225 ? 107.677 212.901 178.092 1.00 38.98 246 VAL A CA 1
ATOM 3539 C C . VAL A 1 225 ? 107.518 211.394 177.930 1.00 38.98 246 VAL A C 1
ATOM 3540 O O . VAL A 1 225 ? 107.061 210.898 176.897 1.00 38.98 246 VAL A O 1
ATOM 3553 N N . ASN A 1 226 ? 107.906 210.656 178.968 1.00 30.62 247 ASN A N 1
ATOM 3554 C CA . ASN A 1 226 ? 107.865 209.203 178.972 1.00 30.62 247 ASN A CA 1
ATOM 3555 C C . ASN A 1 226 ? 106.865 208.703 180.005 1.00 30.62 247 ASN A C 1
ATOM 3556 O O . ASN A 1 226 ? 106.516 209.403 180.959 1.00 30.62 247 ASN A O 1
ATOM 3567 N N . ILE A 1 227 ? 106.419 207.467 179.804 1.00 33.76 248 ILE A N 1
ATOM 3568 C CA . ILE A 1 227 ? 105.392 206.847 180.628 1.00 33.76 248 ILE A CA 1
ATOM 3569 C C . ILE A 1 227 ? 106.002 205.682 181.392 1.00 33.76 248 ILE A C 1
ATOM 3570 O O . ILE A 1 227 ? 106.873 204.966 180.885 1.00 33.76 248 ILE A O 1
ATOM 3586 N N . TYR A 1 228 ? 105.534 205.491 182.623 1.00 32.08 249 TYR A N 1
ATOM 3587 C CA . TYR A 1 228 ? 105.996 204.416 183.492 1.00 32.08 249 TYR A CA 1
ATOM 3588 C C . TYR A 1 228 ? 104.869 203.411 183.677 1.00 32.08 249 TYR A C 1
ATOM 3589 O O . TYR A 1 228 ? 103.771 203.776 184.110 1.00 32.08 249 TYR A O 1
ATOM 3607 N N . ASP A 1 229 ? 105.142 202.150 183.347 1.00 29.24 250 ASP A N 1
ATOM 3608 C CA . ASP A 1 229 ? 104.134 201.107 183.443 1.00 29.24 250 ASP A CA 1
ATOM 3609 C C . ASP A 1 229 ? 104.065 200.534 184.849 1.00 29.24 250 ASP A C 1
ATOM 3610 O O . ASP A 1 229 ? 105.088 200.237 185.471 1.00 29.24 250 ASP A O 1
ATOM 3619 N N . GLU A 1 230 ? 102.842 200.381 185.343 1.00 34.76 251 GLU A N 1
ATOM 3620 C CA . GLU A 1 230 ? 102.546 199.561 186.504 1.00 34.76 251 GLU A CA 1
ATOM 3621 C C . GLU A 1 230 ? 101.773 198.341 186.027 1.00 34.76 251 GLU A C 1
ATOM 3622 O O . GLU A 1 230 ? 101.033 198.406 185.040 1.00 34.76 251 GLU A O 1
ATOM 3634 N N . ASP A 1 231 ? 101.954 197.213 186.719 1.00 31.62 252 ASP A N 1
ATOM 3635 C CA . ASP A 1 231 ? 101.372 195.904 186.328 1.00 31.62 252 ASP A CA 1
ATOM 3636 C C . ASP A 1 231 ? 99.855 195.907 186.536 1.00 31.62 252 ASP A C 1
ATOM 3637 O O . ASP A 1 231 ? 99.402 195.283 187.516 1.00 31.62 252 ASP A O 1
ATOM 3646 N N . ASP A 1 232 ? 99.096 196.543 185.634 1.00 32.56 253 ASP A N 1
ATOM 3647 C CA . ASP A 1 232 ? 97.642 196.543 185.707 1.00 32.56 253 ASP A CA 1
ATOM 3648 C C . ASP A 1 232 ? 97.029 195.636 184.647 1.00 32.56 253 ASP A C 1
ATOM 3649 O O . ASP A 1 232 ? 95.834 195.749 184.356 1.00 32.56 253 ASP A O 1
ATOM 3658 N N . ASN A 1 233 ? 97.821 194.738 184.062 1.00 30.36 254 ASN A N 1
ATOM 3659 C CA . ASN A 1 233 ? 97.352 193.844 183.009 1.00 30.36 254 ASN A CA 1
ATOM 3660 C C . ASN A 1 233 ? 97.749 192.414 183.343 1.00 30.36 254 ASN A C 1
ATOM 3661 O O . ASN A 1 233 ? 98.936 192.115 183.534 1.00 30.36 254 ASN A O 1
ATOM 3672 N N . SER A 1 234 ? 96.748 191.544 183.417 1.00 26.12 255 SER A N 1
ATOM 3673 C CA . SER A 1 234 ? 96.939 190.116 183.577 1.00 26.12 255 SER A CA 1
ATOM 3674 C C . SER A 1 234 ? 97.150 189.463 182.217 1.00 26.12 255 SER A C 1
ATOM 3675 O O . SER A 1 234 ? 96.811 190.040 181.181 1.00 26.12 255 SER A O 1
ATOM 3683 N N . PRO A 1 235 ? 97.702 188.259 182.187 1.00 25.58 256 PRO A N 1
ATOM 3684 C CA . PRO A 1 235 ? 98.046 187.626 180.915 1.00 25.58 256 PRO A CA 1
ATOM 3685 C C . PRO A 1 235 ? 96.818 187.007 180.258 1.00 25.58 256 PRO A C 1
ATOM 3686 O O . PRO A 1 235 ? 95.729 186.966 180.824 1.00 25.58 256 PRO A O 1
ATOM 3697 N N . TYR A 1 236 ? 97.016 186.526 179.036 1.00 32.94 257 TYR A N 1
ATOM 3698 C CA . TYR A 1 236 ? 95.967 185.837 178.300 1.00 32.94 257 TYR A CA 1
ATOM 3699 C C . TYR A 1 236 ? 96.635 184.771 177.441 1.00 32.94 257 TYR A C 1
ATOM 3700 O O . TYR A 1 236 ? 97.786 184.392 177.678 1.00 32.94 257 TYR A O 1
ATOM 3718 N N . VAL A 1 237 ? 95.910 184.274 176.441 1.00 36.25 258 VAL A N 1
ATOM 3719 C CA . VAL A 1 237 ? 96.433 183.234 175.566 1.00 36.25 258 VAL A CA 1
ATOM 3720 C C . VAL A 1 237 ? 95.853 183.413 174.170 1.00 36.25 258 VAL A C 1
ATOM 3721 O O . VAL A 1 237 ? 94.736 183.909 173.998 1.00 36.25 258 VAL A O 1
ATOM 3734 N N . ASN A 1 238 ? 96.630 183.005 173.170 1.00 46.97 259 ASN A N 1
ATOM 3735 C CA . ASN A 1 238 ? 96.163 182.847 171.800 1.00 46.97 259 ASN A CA 1
ATOM 3736 C C . ASN A 1 238 ? 96.177 181.363 171.467 1.00 46.97 259 ASN A C 1
ATOM 3737 O O . ASN A 1 238 ? 97.165 180.669 171.726 1.00 46.97 259 ASN A O 1
ATOM 3747 N N . GLY A 1 239 ? 95.083 180.881 170.895 1.00 47.33 260 GLY A N 1
ATOM 3748 C CA . GLY A 1 239 ? 95.016 179.482 170.505 1.00 47.33 260 GLY A CA 1
ATOM 3749 C C . GLY A 1 239 ? 94.537 178.623 171.651 1.00 47.33 260 GLY A C 1
ATOM 3750 O O . GLY A 1 239 ? 93.529 178.929 172.293 1.00 47.33 260 GLY A O 1
ATOM 3754 N N . THR A 1 240 ? 95.262 177.542 171.916 1.00 46.38 261 THR A N 1
ATOM 3755 C CA . THR A 1 240 ? 94.913 176.578 172.948 1.00 46.38 261 THR A CA 1
ATOM 3756 C C . THR A 1 240 ? 95.969 176.584 174.048 1.00 46.38 261 THR A C 1
ATOM 3757 O O . THR A 1 240 ? 96.967 177.307 173.989 1.00 46.38 261 THR A O 1
ATOM 3768 N N . ASP A 1 241 ? 95.734 175.761 175.066 1.00 40.69 262 ASP A N 1
ATOM 3769 C CA . ASP A 1 241 ? 96.646 175.585 176.187 1.00 40.69 262 ASP A CA 1
ATOM 3770 C C . ASP A 1 241 ? 97.089 174.131 176.288 1.00 40.69 262 ASP A C 1
ATOM 3771 O O . ASP A 1 241 ? 97.219 173.574 177.380 1.00 40.69 262 ASP A O 1
ATOM 3780 N N . THR A 1 242 ? 97.322 173.498 175.140 1.00 38.11 263 THR A N 1
ATOM 3781 C CA . THR A 1 242 ? 97.698 172.095 175.090 1.00 38.11 263 THR A CA 1
ATOM 3782 C C . THR A 1 242 ? 98.711 171.886 173.973 1.00 38.11 263 THR A C 1
ATOM 3783 O O . THR A 1 242 ? 98.773 172.654 173.010 1.00 38.11 263 THR A O 1
ATOM 3794 N N . GLU A 1 243 ? 99.510 170.831 174.116 1.00 41.28 264 GLU A N 1
ATOM 3795 C CA . GLU A 1 243 ? 100.549 170.514 173.148 1.00 41.28 264 GLU A CA 1
ATOM 3796 C C . GLU A 1 243 ? 100.729 169.005 173.093 1.00 41.28 264 GLU A C 1
ATOM 3797 O O . GLU A 1 243 ? 100.532 168.305 174.089 1.00 41.28 264 GLU A O 1
ATOM 3809 N N . ASP A 1 244 ? 101.108 168.513 171.917 1.00 50.06 265 ASP A N 1
ATOM 3810 C CA . ASP A 1 244 ? 101.346 167.092 171.708 1.00 50.06 265 ASP A CA 1
ATOM 3811 C C . ASP A 1 244 ? 102.832 166.794 171.857 1.00 50.06 265 ASP A C 1
ATOM 3812 O O . ASP A 1 244 ? 103.675 167.510 171.307 1.00 50.06 265 ASP A O 1
ATOM 3821 N N . VAL A 1 245 ? 103.145 165.737 172.601 1.00 45.70 266 VAL A N 1
ATOM 3822 C CA . VAL A 1 245 ? 104.517 165.328 172.868 1.00 45.70 266 VAL A CA 1
ATOM 3823 C C . VAL A 1 245 ? 104.664 163.855 172.514 1.00 45.70 266 VAL A C 1
ATOM 3824 O O . VAL A 1 245 ? 103.731 163.067 172.704 1.00 45.70 266 VAL A O 1
ATOM 3837 N N . LEU A 1 246 ? 105.834 163.485 171.998 1.00 45.53 267 LEU A N 1
ATOM 3838 C CA . LEU A 1 246 ? 106.110 162.108 171.617 1.00 45.53 267 LEU A CA 1
ATOM 3839 C C . LEU A 1 246 ? 107.548 161.753 171.963 1.00 45.53 267 LEU A C 1
ATOM 3840 O O . LEU A 1 246 ? 108.458 162.564 171.776 1.00 45.53 267 LEU A O 1
ATOM 3856 N N . VAL A 1 247 ? 107.742 160.535 172.468 1.00 45.36 268 VAL A N 1
ATOM 3857 C CA . VAL A 1 247 ? 109.061 160.051 172.860 1.00 45.36 268 VAL A CA 1
ATOM 3858 C C . VAL A 1 247 ? 109.256 158.626 172.355 1.00 45.36 268 VAL A C 1
ATOM 3859 O O . VAL A 1 247 ? 108.842 157.667 173.016 1.00 45.36 268 VAL A O 1
ATOM 3872 N N . GLU A 1 248 ? 109.887 158.468 171.189 1.00 44.43 269 GLU A N 1
ATOM 3873 C CA . GLU A 1 248 ? 110.096 157.143 170.611 1.00 44.43 269 GLU A CA 1
ATOM 3874 C C . GLU A 1 248 ? 111.570 156.790 170.458 1.00 44.43 269 GLU A C 1
ATOM 3875 O O . GLU A 1 248 ? 112.009 155.772 171.001 1.00 44.43 269 GLU A O 1
ATOM 3887 N N . PHE A 1 249 ? 112.350 157.596 169.736 1.00 40.65 270 PHE A N 1
ATOM 3888 C CA . PHE A 1 249 ? 113.734 157.267 169.431 1.00 40.65 270 PHE A CA 1
ATOM 3889 C C . PHE A 1 249 ? 114.733 158.283 169.959 1.00 40.65 270 PHE A C 1
ATOM 3890 O O . PHE A 1 249 ? 115.941 158.038 169.865 1.00 40.65 270 PHE A O 1
ATOM 3907 N N . ASP A 1 250 ? 114.274 159.408 170.494 1.00 45.16 271 ASP A N 1
ATOM 3908 C CA . ASP A 1 250 ? 115.133 160.418 171.107 1.00 45.16 271 ASP A CA 1
ATOM 3909 C C . ASP A 1 250 ? 114.894 160.384 172.613 1.00 45.16 271 ASP A C 1
ATOM 3910 O O . ASP A 1 250 ? 113.883 160.899 173.098 1.00 45.16 271 ASP A O 1
ATOM 3919 N N . ARG A 1 251 ? 115.822 159.776 173.355 1.00 43.21 272 ARG A N 1
ATOM 3920 C CA . ARG A 1 251 ? 115.709 159.673 174.804 1.00 43.21 272 ARG A CA 1
ATOM 3921 C C . ARG A 1 251 ? 116.904 160.291 175.516 1.00 43.21 272 ARG A C 1
ATOM 3922 O O . ARG A 1 251 ? 117.051 160.125 176.731 1.00 43.21 272 ARG A O 1
ATOM 3943 N N . SER A 1 252 ? 117.764 160.994 174.789 1.00 45.50 273 SER A N 1
ATOM 3944 C CA . SER A 1 252 ? 118.882 161.678 175.414 1.00 45.50 273 SER A CA 1
ATOM 3945 C C . SER A 1 252 ? 118.387 162.870 176.229 1.00 45.50 273 SER A C 1
ATOM 3946 O O . SER A 1 252 ? 117.316 163.429 175.979 1.00 45.50 273 SER A O 1
ATOM 3954 N N . GLU A 1 253 ? 119.185 163.253 177.222 1.00 52.60 274 GLU A N 1
ATOM 3955 C CA . GLU A 1 253 ? 118.810 164.333 178.122 1.00 52.60 274 GLU A CA 1
ATOM 3956 C C . GLU A 1 253 ? 119.032 165.682 177.455 1.00 52.60 274 GLU A C 1
ATOM 3957 O O . GLU A 1 253 ? 119.924 165.850 176.619 1.00 52.60 274 GLU A O 1
ATOM 3969 N N . GLY A 1 254 ? 118.206 166.650 177.836 1.00 44.29 275 GLY A N 1
ATOM 3970 C CA . GLY A 1 254 ? 118.323 167.980 177.284 1.00 44.29 275 GLY A CA 1
ATOM 3971 C C . GLY A 1 254 ? 117.673 168.163 175.935 1.00 44.29 275 GLY A C 1
ATOM 3972 O O . GLY A 1 254 ? 117.932 169.168 175.268 1.00 44.29 275 GLY A O 1
ATOM 3976 N N . THR A 1 255 ? 116.839 167.223 175.508 1.00 45.79 276 THR A N 1
ATOM 3977 C CA . THR A 1 255 ? 116.094 167.344 174.266 1.00 45.79 276 THR A CA 1
ATOM 3978 C C . THR A 1 255 ? 114.719 167.930 174.554 1.00 45.79 276 THR A C 1
ATOM 3979 O O . THR A 1 255 ? 114.161 167.742 175.636 1.00 45.79 276 THR A O 1
ATOM 3990 N N . VAL A 1 256 ? 114.175 168.639 173.569 1.00 42.17 277 VAL A N 1
ATOM 3991 C CA . VAL A 1 256 ? 112.965 169.428 173.750 1.00 42.17 277 VAL A CA 1
ATOM 3992 C C . VAL A 1 256 ? 111.950 169.050 172.683 1.00 42.17 277 VAL A C 1
ATOM 3993 O O . VAL A 1 256 ? 112.311 168.802 171.527 1.00 42.17 277 VAL A O 1
ATOM 4006 N N . PHE A 1 257 ? 110.679 169.004 173.078 1.00 44.72 278 PHE A N 1
ATOM 4007 C CA . PHE A 1 257 ? 109.583 168.654 172.184 1.00 44.72 278 PHE A CA 1
ATOM 4008 C C . PHE A 1 257 ? 108.528 169.743 172.086 1.00 44.72 278 PHE A C 1
ATOM 4009 O O . PHE A 1 257 ? 108.097 170.084 170.978 1.00 44.72 278 PHE A O 1
ATOM 4026 N N . GLY A 1 258 ? 108.095 170.306 173.220 1.00 42.21 279 GLY A N 1
ATOM 4027 C CA . GLY A 1 258 ? 106.912 171.139 173.243 1.00 42.21 279 GLY A CA 1
ATOM 4028 C C . GLY A 1 258 ? 107.191 172.618 173.047 1.00 42.21 279 GLY A C 1
ATOM 4029 O O . GLY A 1 258 ? 108.328 173.081 173.100 1.00 42.21 279 GLY A O 1
ATOM 4033 N N . THR A 1 259 ? 106.109 173.360 172.812 1.00 39.19 280 THR A N 1
ATOM 4034 C CA . THR A 1 259 ? 106.174 174.806 172.632 1.00 39.19 280 THR A CA 1
ATOM 4035 C C . THR A 1 259 ? 104.862 175.412 173.100 1.00 39.19 280 THR A C 1
ATOM 4036 O O . THR A 1 259 ? 103.817 175.168 172.490 1.00 39.19 280 THR A O 1
ATOM 4047 N N . LEU A 1 260 ? 104.914 176.199 174.172 1.00 30.52 281 LEU A N 1
ATOM 4048 C CA . LEU A 1 260 ? 103.746 176.908 174.677 1.00 30.52 281 LEU A CA 1
ATOM 4049 C C . LEU A 1 260 ? 104.136 178.344 174.985 1.00 30.52 281 LEU A C 1
ATOM 4050 O O . LEU A 1 260 ? 105.264 178.602 175.411 1.00 30.52 281 LEU A O 1
ATOM 4066 N N . PHE A 1 261 ? 103.208 179.270 174.773 1.00 23.49 282 PHE A N 1
ATOM 4067 C CA . PHE A 1 261 ? 103.454 180.684 174.990 1.00 23.49 282 PHE A CA 1
ATOM 4068 C C . PHE A 1 261 ? 102.386 181.284 175.895 1.00 23.49 282 PHE A C 1
ATOM 4069 O O . PHE A 1 261 ? 101.360 180.670 176.193 1.00 23.49 282 PHE A O 1
ATOM 4086 N N . VAL A 1 262 ? 102.657 182.514 176.324 1.00 25.28 283 VAL A N 1
ATOM 4087 C CA . VAL A 1 262 ? 101.749 183.328 177.125 1.00 25.28 283 VAL A CA 1
ATOM 4088 C C . VAL A 1 262 ? 102.077 184.783 176.812 1.00 25.28 283 VAL A C 1
ATOM 4089 O O . VAL A 1 262 ? 103.123 185.092 176.239 1.00 25.28 283 VAL A O 1
ATOM 4102 N N . TYR A 1 263 ? 101.174 185.690 177.172 1.00 27.33 284 TYR A N 1
ATOM 4103 C CA . TYR A 1 263 ? 101.385 187.102 176.903 1.00 27.33 284 TYR A CA 1
ATOM 4104 C C . TYR A 1 263 ? 100.939 187.938 178.091 1.00 27.33 284 TYR A C 1
ATOM 4105 O O . TYR A 1 263 ? 99.883 187.689 178.674 1.00 27.33 284 TYR A O 1
ATOM 4123 N N . ASP A 1 264 ? 101.759 188.929 178.439 1.00 25.50 285 ASP A N 1
ATOM 4124 C CA . ASP A 1 264 ? 101.456 189.910 179.474 1.00 25.50 285 ASP A CA 1
ATOM 4125 C C . ASP A 1 264 ? 101.604 191.290 178.854 1.00 25.50 285 ASP A C 1
ATOM 4126 O O . ASP A 1 264 ? 102.647 191.599 178.270 1.00 25.50 285 ASP A O 1
ATOM 4135 N N . ARG A 1 265 ? 100.566 192.118 178.977 1.00 31.61 286 ARG A N 1
ATOM 4136 C CA . ARG A 1 265 ? 100.601 193.428 178.340 1.00 31.61 286 ARG A CA 1
ATOM 4137 C C . ARG A 1 265 ? 101.591 194.367 179.007 1.00 31.61 286 ARG A C 1
ATOM 4138 O O . ARG A 1 265 ? 101.848 195.456 178.484 1.00 31.61 286 ARG A O 1
ATOM 4159 N N . ASP A 1 266 ? 102.140 193.975 180.147 1.00 29.01 287 ASP A N 1
ATOM 4160 C CA . ASP A 1 266 ? 103.065 194.811 180.893 1.00 29.01 287 ASP A CA 1
ATOM 4161 C C . ASP A 1 266 ? 104.454 194.707 180.267 1.00 29.01 287 ASP A C 1
ATOM 4162 O O . ASP A 1 266 ? 104.648 194.086 179.218 1.00 29.01 287 ASP A O 1
ATOM 4171 N N . THR A 1 267 ? 105.441 195.319 180.914 1.00 24.77 288 THR A N 1
ATOM 4172 C CA . THR A 1 267 ? 106.830 195.250 180.495 1.00 24.77 288 THR A CA 1
ATOM 4173 C C . THR A 1 267 ? 107.674 194.623 181.597 1.00 24.77 288 THR A C 1
ATOM 4174 O O . THR A 1 267 ? 107.430 194.826 182.790 1.00 24.77 288 THR A O 1
ATOM 4185 N N . THR A 1 268 ? 108.688 193.869 181.179 1.00 22.39 289 THR A N 1
ATOM 4186 C CA . THR A 1 268 ? 109.533 193.102 182.094 1.00 22.39 289 THR A CA 1
ATOM 4187 C C . THR A 1 268 ? 110.961 193.620 182.049 1.00 22.39 289 THR A C 1
ATOM 4188 O O . THR A 1 268 ? 111.759 193.173 181.205 1.00 22.39 289 THR A O 1
ATOM 4199 N N . PRO A 1 269 ? 111.346 194.536 182.937 1.00 21.78 290 PRO A N 1
ATOM 4200 C CA . PRO A 1 269 ? 112.738 195.009 182.945 1.00 21.78 290 PRO A CA 1
ATOM 4201 C C . PRO A 1 269 ? 113.685 193.848 183.204 1.00 21.78 290 PRO A C 1
ATOM 4202 O O . PRO A 1 269 ? 113.405 192.980 184.032 1.00 21.78 290 PRO A O 1
ATOM 4213 N N . VAL A 1 270 ? 114.812 193.838 182.497 1.00 18.75 291 VAL A N 1
ATOM 4214 C CA . VAL A 1 270 ? 115.823 192.820 182.754 1.00 18.75 291 VAL A CA 1
ATOM 4215 C C . VAL A 1 270 ? 116.787 193.274 183.839 1.00 18.75 291 VAL A C 1
ATOM 4216 O O . VAL A 1 270 ? 117.356 192.444 184.556 1.00 18.75 291 VAL A O 1
ATOM 4229 N N . TYR A 1 271 ? 116.994 194.581 183.970 1.00 20.26 292 TYR A N 1
ATOM 4230 C CA . TYR A 1 271 ? 117.911 195.157 184.933 1.00 20.26 292 TYR A CA 1
ATOM 4231 C C . TYR A 1 271 ? 117.182 196.195 185.775 1.00 20.26 292 TYR A C 1
ATOM 4232 O O . TYR A 1 271 ? 116.369 196.958 185.240 1.00 20.26 292 TYR A O 1
ATOM 4250 N N . PRO A 1 272 ? 117.399 196.220 187.102 1.00 26.50 293 PRO A N 1
ATOM 4251 C CA . PRO A 1 272 ? 118.225 195.318 187.911 1.00 26.50 293 PRO A CA 1
ATOM 4252 C C . PRO A 1 272 ? 117.631 193.919 188.043 1.00 26.50 293 PRO A C 1
ATOM 4253 O O . PRO A 1 272 ? 116.428 193.733 187.861 1.00 26.50 293 PRO A O 1
ATOM 4264 N N . THR A 1 273 ? 118.482 192.950 188.372 1.00 33.25 294 THR A N 1
ATOM 4265 C CA . THR A 1 273 ? 118.101 191.545 188.414 1.00 33.25 294 THR A CA 1
ATOM 4266 C C . THR A 1 273 ? 117.454 191.146 189.736 1.00 33.25 294 THR A C 1
ATOM 4267 O O . THR A 1 273 ? 116.937 190.029 189.844 1.00 33.25 294 THR A O 1
ATOM 4278 N N . ASN A 1 274 ? 117.450 192.033 190.726 1.00 38.03 295 ASN A N 1
ATOM 4279 C CA . ASN A 1 274 ? 116.854 191.713 192.024 1.00 38.03 295 ASN A CA 1
ATOM 4280 C C . ASN A 1 274 ? 115.403 192.185 192.130 1.00 38.03 295 ASN A C 1
ATOM 4281 O O . ASN A 1 274 ? 114.918 192.487 193.220 1.00 38.03 295 ASN A O 1
ATOM 4292 N N . GLN A 1 275 ? 114.718 192.245 190.993 1.00 34.68 296 GLN A N 1
ATOM 4293 C CA . GLN A 1 275 ? 113.336 192.693 190.938 1.00 34.68 296 GLN A CA 1
ATOM 4294 C C . GLN A 1 275 ? 112.384 191.511 190.797 1.00 34.68 296 GLN A C 1
ATOM 4295 O O . GLN A 1 275 ? 112.791 190.350 190.722 1.00 34.68 296 GLN A O 1
ATOM 4309 N N . VAL A 1 276 ? 111.088 191.829 190.763 1.00 37.41 297 VAL A N 1
ATOM 4310 C CA . VAL A 1 276 ? 110.037 190.823 190.682 1.00 37.41 297 VAL A CA 1
ATOM 4311 C C . VAL A 1 276 ? 108.973 191.160 189.647 1.00 37.41 297 VAL A C 1
ATOM 4312 O O . VAL A 1 276 ? 108.053 190.366 189.443 1.00 37.41 297 VAL A O 1
ATOM 4325 N N . GLN A 1 277 ? 109.071 192.300 188.969 1.00 30.44 298 GLN A N 1
ATOM 4326 C CA . GLN A 1 277 ? 107.967 192.776 188.146 1.00 30.44 298 GLN A CA 1
ATOM 4327 C C . GLN A 1 277 ? 107.772 191.914 186.906 1.00 30.44 298 GLN A C 1
ATOM 4328 O O . GLN A 1 277 ? 108.727 191.615 186.182 1.00 30.44 298 GLN A O 1
ATOM 4342 N N . ASN A 1 278 ? 106.518 191.523 186.670 1.00 25.83 299 ASN A N 1
ATOM 4343 C CA . ASN A 1 278 ? 106.114 190.757 185.489 1.00 25.83 299 ASN A CA 1
ATOM 4344 C C . ASN A 1 278 ? 107.084 189.623 185.181 1.00 25.83 299 ASN A C 1
ATOM 4345 O O . ASN A 1 278 ? 107.326 189.291 184.017 1.00 25.83 299 ASN A O 1
ATOM 4356 N N . LYS A 1 279 ? 107.646 189.021 186.221 1.00 24.91 300 LYS A N 1
ATOM 4357 C CA . LYS A 1 279 ? 108.472 187.829 186.100 1.00 24.91 300 LYS A CA 1
ATOM 4358 C C . LYS A 1 279 ? 107.636 186.648 186.568 1.00 24.91 300 LYS A C 1
ATOM 4359 O O . LYS A 1 279 ? 107.170 186.630 187.712 1.00 24.91 300 LYS A O 1
ATOM 4378 N N . LEU A 1 280 ? 107.440 185.672 185.689 1.00 27.26 301 LEU A N 1
ATOM 4379 C CA . LEU A 1 280 ? 106.504 184.591 185.954 1.00 27.26 301 LEU A CA 1
ATOM 4380 C C . LEU A 1 280 ? 107.206 183.434 186.648 1.00 27.26 301 LEU A C 1
ATOM 4381 O O . LEU A 1 280 ? 108.223 182.930 186.161 1.00 27.26 301 LEU A O 1
ATOM 4397 N N . VAL A 1 281 ? 106.654 183.018 187.784 1.00 34.39 302 VAL A N 1
ATOM 4398 C CA . VAL A 1 281 ? 107.103 181.829 188.498 1.00 34.39 302 VAL A CA 1
ATOM 4399 C C . VAL A 1 281 ? 106.146 180.692 188.174 1.00 34.39 302 VAL A C 1
ATOM 4400 O O . VAL A 1 281 ? 104.923 180.847 188.283 1.00 34.39 302 VAL A O 1
ATOM 4413 N N . GLY A 1 282 ? 106.698 179.557 187.759 1.00 35.45 303 GLY A N 1
ATOM 4414 C CA . GLY A 1 282 ? 105.916 178.384 187.420 1.00 35.45 303 GLY A CA 1
ATOM 4415 C C . GLY A 1 282 ? 106.117 177.287 188.454 1.00 35.45 303 GLY A C 1
ATOM 4416 O O . GLY A 1 282 ? 107.247 176.983 188.838 1.00 35.45 303 GLY A O 1
ATOM 4420 N N . THR A 1 283 ? 105.003 176.701 188.889 1.00 38.73 304 THR A N 1
ATOM 4421 C CA . THR A 1 283 ? 105.002 175.614 189.858 1.00 38.73 304 THR A CA 1
ATOM 4422 C C . THR A 1 283 ? 104.326 174.382 189.269 1.00 38.73 304 THR A C 1
ATOM 4423 O O . THR A 1 283 ? 103.319 174.491 188.563 1.00 38.73 304 THR A O 1
ATOM 4434 N N . LEU A 1 284 ? 104.888 173.214 189.564 1.00 43.99 305 LEU A N 1
ATOM 4435 C CA . LEU A 1 284 ? 104.290 171.941 189.191 1.00 43.99 305 LEU A CA 1
ATOM 4436 C C . LEU A 1 284 ? 103.491 171.388 190.364 1.00 43.99 305 LEU A C 1
ATOM 4437 O O . LEU A 1 284 ? 103.795 171.665 191.527 1.00 43.99 305 LEU A O 1
ATOM 4453 N N . MET A 1 285 ? 102.463 170.601 190.054 1.00 51.37 306 MET A N 1
ATOM 4454 C CA . MET A 1 285 ? 101.674 169.921 191.075 1.00 51.37 306 MET A CA 1
ATOM 4455 C C . MET A 1 285 ? 101.580 168.423 190.801 1.00 51.37 306 MET A C 1
ATOM 4456 O O . MET A 1 285 ? 100.524 167.806 190.952 1.00 51.37 306 MET A O 1
ATOM 4470 N N . THR A 1 286 ? 102.703 167.816 190.427 1.00 57.67 307 THR A N 1
ATOM 4471 C CA . THR A 1 286 ? 102.798 166.373 190.272 1.00 57.67 307 THR A CA 1
ATOM 4472 C C . THR A 1 286 ? 103.751 165.820 191.321 1.00 57.67 307 THR A C 1
ATOM 4473 O O . THR A 1 286 ? 104.792 166.414 191.614 1.00 57.67 307 THR A O 1
ATOM 4484 N N . ASN A 1 287 ? 103.381 164.670 191.888 1.00 59.74 308 ASN A N 1
ATOM 4485 C CA . ASN A 1 287 ? 104.162 164.042 192.942 1.00 59.74 308 ASN A CA 1
ATOM 4486 C C . ASN A 1 287 ? 104.894 162.786 192.496 1.00 59.74 308 ASN A C 1
ATOM 4487 O O . ASN A 1 287 ? 105.721 162.276 193.257 1.00 59.74 308 ASN A O 1
ATOM 4497 N N . ASP A 1 288 ? 104.613 162.278 191.298 1.00 50.80 309 ASP A N 1
ATOM 4498 C CA . ASP A 1 288 ? 105.325 161.111 190.796 1.00 50.80 309 ASP A CA 1
ATOM 4499 C C . ASP A 1 288 ? 106.823 161.380 190.771 1.00 50.80 309 ASP A C 1
ATOM 4500 O O . ASP A 1 288 ? 107.279 162.377 190.206 1.00 50.80 309 ASP A O 1
ATOM 4509 N N . SER A 1 289 ? 107.587 160.479 191.388 1.00 53.24 310 SER A N 1
ATOM 4510 C CA . SER A 1 289 ? 109.034 160.650 191.442 1.00 53.24 310 SER A CA 1
ATOM 4511 C C . SER A 1 289 ? 109.682 160.346 190.099 1.00 53.24 310 SER A C 1
ATOM 4512 O O . SER A 1 289 ? 110.633 161.025 189.698 1.00 53.24 310 SER A O 1
ATOM 4520 N N . TRP A 1 290 ? 109.188 159.327 189.395 1.00 48.63 311 TRP A N 1
ATOM 4521 C CA . TRP A 1 290 ? 109.763 158.969 188.104 1.00 48.63 311 TRP A CA 1
ATOM 4522 C C . TRP A 1 290 ? 109.640 160.120 187.115 1.00 48.63 311 TRP A C 1
ATOM 4523 O O . TRP A 1 290 ? 110.628 160.545 186.506 1.00 48.63 311 TRP A O 1
ATOM 4544 N N . ILE A 1 291 ? 108.427 160.646 186.951 1.00 48.72 312 ILE A N 1
ATOM 4545 C CA . ILE A 1 291 ? 108.202 161.718 185.984 1.00 48.72 312 ILE A CA 1
ATOM 4546 C C . ILE A 1 291 ? 108.977 162.963 186.397 1.00 48.72 312 ILE A C 1
ATOM 4547 O O . ILE A 1 291 ? 109.724 163.548 185.604 1.00 48.72 312 ILE A O 1
ATOM 4563 N N . LYS A 1 292 ? 108.820 163.375 187.656 1.00 49.94 313 LYS A N 1
ATOM 4564 C CA . LYS A 1 292 ? 109.460 164.598 188.125 1.00 49.94 313 LYS A CA 1
ATOM 4565 C C . LYS A 1 292 ? 110.976 164.497 188.038 1.00 49.94 313 LYS A C 1
ATOM 4566 O O . LYS A 1 292 ? 111.648 165.448 187.622 1.00 49.94 313 LYS A O 1
ATOM 4585 N N . ASN A 1 293 ? 111.533 163.353 188.424 1.00 52.00 314 ASN A N 1
ATOM 4586 C CA . ASN A 1 293 ? 112.974 163.158 188.374 1.00 52.00 314 ASN A CA 1
ATOM 4587 C C . ASN A 1 293 ? 113.488 162.995 186.951 1.00 52.00 314 ASN A C 1
ATOM 4588 O O . ASN A 1 293 ? 114.697 163.112 186.727 1.00 52.00 314 ASN A O 1
ATOM 4599 N N . ASN A 1 294 ? 112.603 162.751 185.984 1.00 49.32 315 ASN A N 1
ATOM 4600 C CA . ASN A 1 294 ? 113.018 162.458 184.622 1.00 49.32 315 ASN A CA 1
ATOM 4601 C C . ASN A 1 294 ? 112.762 163.589 183.638 1.00 49.32 315 ASN A C 1
ATOM 4602 O O . ASN A 1 294 ? 113.405 163.621 182.584 1.00 49.32 315 ASN A O 1
ATOM 4613 N N . PHE A 1 295 ? 111.854 164.510 183.947 1.00 46.86 316 PHE A N 1
ATOM 4614 C CA . PHE A 1 295 ? 111.419 165.522 182.997 1.00 46.86 316 PHE A CA 1
ATOM 4615 C C . PHE A 1 295 ? 111.807 166.916 183.472 1.00 46.86 316 PHE A C 1
ATOM 4616 O O . PHE A 1 295 ? 111.952 167.168 184.672 1.00 46.86 316 PHE A O 1
ATOM 4633 N N . ALA A 1 296 ? 111.971 167.822 182.508 1.00 41.27 317 ALA A N 1
ATOM 4634 C CA . ALA A 1 296 ? 112.479 169.160 182.758 1.00 41.27 317 ALA A CA 1
ATOM 4635 C C . ALA A 1 296 ? 111.623 170.193 182.039 1.00 41.27 317 ALA A C 1
ATOM 4636 O O . ALA A 1 296 ? 111.043 169.920 180.984 1.00 41.27 317 ALA A O 1
ATOM 4643 N N . ILE A 1 297 ? 111.555 171.389 182.624 1.00 34.49 318 ILE A N 1
ATOM 4644 C CA . ILE A 1 297 ? 110.843 172.521 182.045 1.00 34.49 318 ILE A CA 1
ATOM 4645 C C . ILE A 1 297 ? 111.845 173.623 181.729 1.00 34.49 318 ILE A C 1
ATOM 4646 O O . ILE A 1 297 ? 112.873 173.768 182.399 1.00 34.49 318 ILE A O 1
ATOM 4662 N N . GLU A 1 298 ? 111.534 174.407 180.699 1.00 32.45 319 GLU A N 1
ATOM 4663 C CA . GLU A 1 298 ? 112.364 175.518 180.256 1.00 32.45 319 GLU A CA 1
ATOM 4664 C C . GLU A 1 298 ? 111.570 176.821 180.279 1.00 32.45 319 GLU A C 1
ATOM 4665 O O . GLU A 1 298 ? 110.377 176.847 179.962 1.00 32.45 319 GLU A O 1
ATOM 4677 N N . HIS A 1 299 ? 112.247 177.908 180.656 1.00 25.24 320 HIS A N 1
ATOM 4678 C CA . HIS A 1 299 ? 111.659 179.242 180.712 1.00 25.24 320 HIS A CA 1
ATOM 4679 C C . HIS A 1 299 ? 112.556 180.198 179.941 1.00 25.24 320 HIS A C 1
ATOM 4680 O O . HIS A 1 299 ? 113.782 180.159 180.089 1.00 25.24 320 HIS A O 1
ATOM 4694 N N . LYS A 1 300 ? 111.946 181.050 179.121 1.00 25.20 321 LYS A N 1
ATOM 4695 C CA . LYS A 1 300 ? 112.690 182.005 178.302 1.00 25.20 321 LYS A CA 1
ATOM 4696 C C . LYS A 1 300 ? 111.714 183.060 177.813 1.00 25.20 321 LYS A C 1
ATOM 4697 O O . LYS A 1 300 ? 110.726 182.721 177.157 1.00 25.20 321 LYS A O 1
ATOM 4716 N N . PHE A 1 301 ? 111.984 184.329 178.114 1.00 21.89 322 PHE A N 1
ATOM 4717 C CA . PHE A 1 301 ? 111.039 185.398 177.824 1.00 21.89 322 PHE A CA 1
ATOM 4718 C C . PHE A 1 301 ? 111.740 186.567 177.158 1.00 21.89 322 PHE A C 1
ATOM 4719 O O . PHE A 1 301 ? 112.829 186.973 177.577 1.00 21.89 322 PHE A O 1
ATOM 4736 N N . ARG A 1 302 ? 111.102 187.098 176.126 1.00 22.70 323 ARG A N 1
ATOM 4737 C CA . ARG A 1 302 ? 111.511 188.293 175.406 1.00 22.70 323 ARG A CA 1
ATOM 4738 C C . ARG A 1 302 ? 110.354 189.289 175.444 1.00 22.70 323 ARG A C 1
ATOM 4739 O O . ARG A 1 302 ? 109.362 189.091 176.150 1.00 22.70 323 ARG A O 1
ATOM 4760 N N . GLU A 1 303 ? 110.486 190.372 174.685 1.00 23.33 324 GLU A N 1
ATOM 4761 C CA . GLU A 1 303 ? 109.430 191.366 174.584 1.00 23.33 324 GLU A CA 1
ATOM 4762 C C . GLU A 1 303 ? 109.220 191.734 173.125 1.00 23.33 324 GLU A C 1
ATOM 4763 O O . GLU A 1 303 ? 110.175 191.785 172.345 1.00 23.33 324 GLU A O 1
ATOM 4775 N N . GLU A 1 304 ? 107.963 191.988 172.767 1.00 27.16 325 GLU A N 1
ATOM 4776 C CA . GLU A 1 304 ? 107.583 192.300 171.401 1.00 27.16 325 GLU A CA 1
ATOM 4777 C C . GLU A 1 304 ? 106.834 193.624 171.372 1.00 27.16 325 GLU A C 1
ATOM 4778 O O . GLU A 1 304 ? 106.377 194.129 172.401 1.00 27.16 325 GLU A O 1
ATOM 4790 N N . LYS A 1 305 ? 106.712 194.181 170.167 1.00 29.51 326 LYS A N 1
ATOM 4791 C CA . LYS A 1 305 ? 106.129 195.499 169.978 1.00 29.51 326 LYS A CA 1
ATOM 4792 C C . LYS A 1 305 ? 105.113 195.561 168.845 1.00 29.51 326 LYS A C 1
ATOM 4793 O O . LYS A 1 305 ? 104.481 196.606 168.667 1.00 29.51 326 LYS A O 1
ATOM 4812 N N . ALA A 1 306 ? 104.927 194.481 168.086 1.00 34.38 327 ALA A N 1
ATOM 4813 C CA . ALA A 1 306 ? 104.180 194.524 166.834 1.00 34.38 327 ALA A CA 1
ATOM 4814 C C . ALA A 1 306 ? 102.806 193.868 166.915 1.00 34.38 327 ALA A C 1
ATOM 4815 O O . ALA A 1 306 ? 102.149 193.716 165.880 1.00 34.38 327 ALA A O 1
ATOM 4822 N N . ILE A 1 307 ? 102.353 193.472 168.103 1.00 34.36 328 ILE A N 1
ATOM 4823 C CA . ILE A 1 307 ? 101.081 192.766 168.226 1.00 34.36 328 ILE A CA 1
ATOM 4824 C C . ILE A 1 307 ? 100.230 193.375 169.331 1.00 34.36 328 ILE A C 1
ATOM 4825 O O . ILE A 1 307 ? 99.259 192.761 169.788 1.00 34.36 328 ILE A O 1
ATOM 4841 N N . PHE A 1 308 ? 100.582 194.579 169.771 1.00 33.16 329 PHE A N 1
ATOM 4842 C CA . PHE A 1 308 ? 99.837 195.286 170.804 1.00 33.16 329 PHE A CA 1
ATOM 4843 C C . PHE A 1 308 ? 99.562 196.714 170.369 1.00 33.16 329 PHE A C 1
ATOM 4844 O O . PHE A 1 308 ? 99.655 197.655 171.162 1.00 33.16 329 PHE A O 1
ATOM 4861 N N . GLY A 1 309 ? 99.210 196.896 169.102 1.00 34.68 330 GLY A N 1
ATOM 4862 C CA . GLY A 1 309 ? 99.046 198.232 168.565 1.00 34.68 330 GLY A CA 1
ATOM 4863 C C . GLY A 1 309 ? 100.339 199.011 168.496 1.00 34.68 330 GLY A C 1
ATOM 4864 O O . GLY A 1 309 ? 100.359 200.205 168.820 1.00 34.68 330 GLY A O 1
ATOM 4868 N N . ASN A 1 310 ? 101.428 198.364 168.083 1.00 36.51 331 ASN A N 1
ATOM 4869 C CA . ASN A 1 310 ? 102.741 199.000 168.016 1.00 36.51 331 ASN A CA 1
ATOM 4870 C C . ASN A 1 310 ? 103.199 199.476 169.390 1.00 36.51 331 ASN A C 1
ATOM 4871 O O . ASN A 1 310 ? 103.894 200.488 169.510 1.00 36.51 331 ASN A O 1
ATOM 4882 N N . VAL A 1 311 ? 102.813 198.749 170.434 1.00 32.19 332 VAL A N 1
ATOM 4883 C CA . VAL A 1 311 ? 103.187 199.065 171.805 1.00 32.19 332 VAL A CA 1
ATOM 4884 C C . VAL A 1 311 ? 104.083 197.957 172.333 1.00 32.19 332 VAL A C 1
ATOM 4885 O O . VAL A 1 311 ? 103.942 196.786 171.967 1.00 32.19 332 VAL A O 1
ATOM 4898 N N . ARG A 1 312 ? 105.009 198.337 173.209 1.00 25.89 333 ARG A N 1
ATOM 4899 C CA . ARG A 1 312 ? 105.995 197.403 173.734 1.00 25.89 333 ARG A CA 1
ATOM 4900 C C . ARG A 1 312 ? 105.317 196.458 174.714 1.00 25.89 333 ARG A C 1
ATOM 4901 O O . ARG A 1 312 ? 104.816 196.889 175.758 1.00 25.89 333 ARG A O 1
ATOM 4922 N N . GLY A 1 313 ? 105.300 195.172 174.372 1.00 25.83 334 GLY A N 1
ATOM 4923 C CA . GLY A 1 313 ? 104.648 194.180 175.197 1.00 25.83 334 GLY A CA 1
ATOM 4924 C C . GLY A 1 313 ? 105.567 193.006 175.462 1.00 25.83 334 GLY A C 1
ATOM 4925 O O . GLY A 1 313 ? 106.542 192.770 174.745 1.00 25.83 334 GLY A O 1
ATOM 4929 N N . THR A 1 314 ? 105.230 192.268 176.511 1.00 24.03 335 THR A N 1
ATOM 4930 C CA . THR A 1 314 ? 106.030 191.149 176.978 1.00 24.03 335 THR A CA 1
ATOM 4931 C C . THR A 1 314 ? 105.439 189.834 176.484 1.00 24.03 335 THR A C 1
ATOM 4932 O O . THR A 1 314 ? 104.226 189.711 176.297 1.00 24.03 335 THR A O 1
ATOM 4943 N N . VAL A 1 315 ? 106.312 188.852 176.261 1.00 23.04 336 VAL A N 1
ATOM 4944 C CA . VAL A 1 315 ? 105.883 187.522 175.841 1.00 23.04 336 VAL A CA 1
ATOM 4945 C C . VAL A 1 315 ? 106.736 186.464 176.533 1.00 23.04 336 VAL A C 1
ATOM 4946 O O . VAL A 1 315 ? 107.931 186.330 176.252 1.00 23.04 336 VAL A O 1
ATOM 4959 N N . HIS A 1 316 ? 106.133 185.719 177.456 1.00 23.20 337 HIS A N 1
ATOM 4960 C CA . HIS A 1 316 ? 106.798 184.566 178.038 1.00 23.20 337 HIS A CA 1
ATOM 4961 C C . HIS A 1 316 ? 106.725 183.368 177.091 1.00 23.20 337 HIS A C 1
ATOM 4962 O O . HIS A 1 316 ? 105.974 183.353 176.112 1.00 23.20 337 HIS A O 1
ATOM 4976 N N . GLU A 1 317 ? 107.524 182.349 177.397 1.00 25.50 338 GLU A N 1
ATOM 4977 C CA . GLU A 1 317 ? 107.543 181.121 176.617 1.00 25.50 338 GLU A CA 1
ATOM 4978 C C . GLU A 1 317 ? 107.853 179.955 177.546 1.00 25.50 338 GLU A C 1
ATOM 4979 O O . GLU A 1 317 ? 108.476 180.121 178.597 1.00 25.50 338 GLU A O 1
ATOM 4991 N N . TYR A 1 318 ? 107.404 178.768 177.145 1.00 26.65 339 TYR A N 1
ATOM 4992 C CA . TYR A 1 318 ? 107.621 177.554 177.918 1.00 26.65 339 TYR A CA 1
ATOM 4993 C C . TYR A 1 318 ? 107.693 176.366 176.973 1.00 26.65 339 TYR A C 1
ATOM 4994 O O . TYR A 1 318 ? 106.896 176.260 176.037 1.00 26.65 339 TYR A O 1
ATOM 5012 N N . LYS A 1 319 ? 108.643 175.472 177.229 1.00 35.03 340 LYS A N 1
ATOM 5013 C CA . LYS A 1 319 ? 108.842 174.301 176.392 1.00 35.03 340 LYS A CA 1
ATOM 5014 C C . LYS A 1 319 ? 109.293 173.135 177.263 1.00 35.03 340 LYS A C 1
ATOM 5015 O O . LYS A 1 319 ? 109.813 173.321 178.365 1.00 35.03 340 LYS A O 1
ATOM 5034 N N . LEU A 1 320 ? 109.083 171.925 176.749 1.00 39.95 341 LEU A N 1
ATOM 5035 C CA . LEU A 1 320 ? 109.355 170.700 177.487 1.00 39.95 341 LEU A CA 1
ATOM 5036 C C . LEU A 1 320 ? 110.779 170.218 177.247 1.00 39.95 341 LEU A C 1
ATOM 5037 O O . LEU A 1 320 ? 111.360 170.448 176.185 1.00 39.95 341 LEU A O 1
ATOM 5053 N N . LYS A 1 321 ? 111.334 169.533 178.244 1.00 40.63 342 LYS A N 1
ATOM 5054 C CA . LYS A 1 321 ? 112.674 168.982 178.109 1.00 40.63 342 LYS A CA 1
ATOM 5055 C C . LYS A 1 321 ? 112.851 167.825 179.080 1.00 40.63 342 LYS A C 1
ATOM 5056 O O . LYS A 1 321 ? 112.144 167.726 180.086 1.00 40.63 342 LYS A O 1
ATOM 5075 N N . LEU A 1 322 ? 113.811 166.961 178.767 1.00 45.55 343 LEU A N 1
ATOM 5076 C CA . LEU A 1 322 ? 114.149 165.818 179.600 1.00 45.55 343 LEU A CA 1
ATOM 5077 C C . LEU A 1 322 ? 115.258 166.176 180.583 1.00 45.55 343 LEU A C 1
ATOM 5078 O O . LEU A 1 322 ? 116.004 167.139 180.395 1.00 45.55 343 LEU A O 1
ATOM 5094 N N . SER A 1 323 ? 115.359 165.376 181.645 1.00 47.37 344 SER A N 1
ATOM 5095 C CA . SER A 1 323 ? 116.357 165.586 182.688 1.00 47.37 344 SER A CA 1
ATOM 5096 C C . SER A 1 323 ? 117.544 164.638 182.543 1.00 47.37 344 SER A C 1
ATOM 5097 O O . SER A 1 323 ? 118.690 165.085 182.451 1.00 47.37 344 SER A O 1
ATOM 5105 N N . GLN A 1 324 ? 117.287 163.333 182.520 1.00 53.91 345 GLN A N 1
ATOM 5106 C CA . GLN A 1 324 ? 118.334 162.325 182.435 1.00 53.91 345 GLN A CA 1
ATOM 5107 C C . GLN A 1 324 ? 118.016 161.359 181.303 1.00 53.91 345 GLN A C 1
ATOM 5108 O O . GLN A 1 324 ? 116.928 161.381 180.722 1.00 53.91 345 GLN A O 1
ATOM 5122 N N . ASN A 1 325 ? 118.984 160.500 180.994 1.00 57.29 346 ASN A N 1
ATOM 5123 C CA . ASN A 1 325 ? 118.928 159.684 179.790 1.00 57.29 346 ASN A CA 1
ATOM 5124 C C . ASN A 1 325 ? 118.253 158.352 180.089 1.00 57.29 346 ASN A C 1
ATOM 5125 O O . ASN A 1 325 ? 118.682 157.604 180.973 1.00 57.29 346 ASN A O 1
ATOM 5135 N N . LEU A 1 326 ? 117.187 158.079 179.342 1.00 44.31 347 LEU A N 1
ATOM 5136 C CA . LEU A 1 326 ? 116.106 157.186 179.729 1.00 44.31 347 LEU A CA 1
ATOM 5137 C C . LEU A 1 326 ? 116.313 155.781 179.176 1.00 44.31 347 LEU A C 1
ATOM 5138 O O . LEU A 1 326 ? 117.081 155.559 178.236 1.00 44.31 347 LEU A O 1
ATOM 5154 N N . SER A 1 327 ? 115.598 154.831 179.774 1.00 43.07 348 SER A N 1
ATOM 5155 C CA . SER A 1 327 ? 115.692 153.430 179.398 1.00 43.07 348 SER A CA 1
ATOM 5156 C C . SER A 1 327 ? 114.914 153.166 178.111 1.00 43.07 348 SER A C 1
ATOM 5157 O O . SER A 1 327 ? 114.239 154.042 177.565 1.00 43.07 348 SER A O 1
ATOM 5165 N N . VAL A 1 328 ? 115.021 151.927 177.624 1.00 41.23 349 VAL A N 1
ATOM 5166 C CA . VAL A 1 328 ? 114.422 151.532 176.355 1.00 41.23 349 VAL A CA 1
ATOM 5167 C C . VAL A 1 328 ? 113.259 150.572 176.529 1.00 41.23 349 VAL A C 1
ATOM 5168 O O . VAL A 1 328 ? 112.685 150.121 175.529 1.00 41.23 349 VAL A O 1
ATOM 5181 N N . THR A 1 329 ? 112.891 150.242 177.767 1.00 45.33 350 THR A N 1
ATOM 5182 C CA . THR A 1 329 ? 111.875 149.233 178.040 1.00 45.33 350 THR A CA 1
ATOM 5183 C C . THR A 1 329 ? 110.708 149.796 178.841 1.00 45.33 350 THR A C 1
ATOM 5184 O O . THR A 1 329 ? 110.020 149.044 179.538 1.00 45.33 350 THR A O 1
ATOM 5195 N N . GLU A 1 330 ? 110.469 151.098 178.758 1.00 44.52 351 GLU A N 1
ATOM 5196 C CA . GLU A 1 330 ? 109.413 151.750 179.512 1.00 44.52 351 GLU A CA 1
ATOM 5197 C C . GLU A 1 330 ? 108.287 152.181 178.583 1.00 44.52 351 GLU A C 1
ATOM 5198 O O . GLU A 1 330 ? 108.462 152.308 177.369 1.00 44.52 351 GLU A O 1
ATOM 5210 N N . GLN A 1 331 ? 107.119 152.400 179.179 1.00 43.72 352 GLN A N 1
ATOM 5211 C CA . GLN A 1 331 ? 105.947 152.836 178.432 1.00 43.72 352 GLN A CA 1
ATOM 5212 C C . GLN A 1 331 ? 104.973 153.482 179.402 1.00 43.72 352 GLN A C 1
ATOM 5213 O O . GLN A 1 331 ? 104.515 152.830 180.344 1.00 43.72 352 GLN A O 1
ATOM 5227 N N . ARG A 1 332 ? 104.660 154.754 179.170 1.00 47.20 353 ARG A N 1
ATOM 5228 C CA . ARG A 1 332 ? 103.728 155.473 180.022 1.00 47.20 353 ARG A CA 1
ATOM 5229 C C . ARG A 1 332 ? 103.014 156.534 179.200 1.00 47.20 353 ARG A C 1
ATOM 5230 O O . ARG A 1 332 ? 103.514 156.999 178.173 1.00 47.20 353 ARG A O 1
ATOM 5251 N N . SER A 1 333 ? 101.830 156.911 179.673 1.00 48.86 354 SER A N 1
ATOM 5252 C CA . SER A 1 333 ? 101.031 157.948 179.038 1.00 48.86 354 SER A CA 1
ATOM 5253 C C . SER A 1 333 ? 100.271 158.683 180.128 1.00 48.86 354 SER A C 1
ATOM 5254 O O . SER A 1 333 ? 99.643 158.049 180.981 1.00 48.86 354 SER A O 1
ATOM 5262 N N . PHE A 1 334 ? 100.329 160.008 180.099 1.00 51.22 355 PHE A N 1
ATOM 5263 C CA . PHE A 1 334 ? 99.791 160.820 181.181 1.00 51.22 355 PHE A CA 1
ATOM 5264 C C . PHE A 1 334 ? 99.660 162.256 180.691 1.00 51.22 355 PHE A C 1
ATOM 5265 O O . PHE A 1 334 ? 99.989 162.572 179.543 1.00 51.22 355 PHE A O 1
ATOM 5282 N N . LEU A 1 335 ? 99.197 163.131 181.580 1.00 50.84 356 LEU A N 1
ATOM 5283 C CA . LEU A 1 335 ? 99.054 164.552 181.299 1.00 50.84 356 LEU A CA 1
ATOM 5284 C C . LEU A 1 335 ? 99.785 165.330 182.380 1.00 50.84 356 LEU A C 1
ATOM 5285 O O . LEU A 1 335 ? 99.554 165.103 183.572 1.00 50.84 356 LEU A O 1
ATOM 5301 N N . LEU A 1 336 ? 100.659 166.240 181.966 1.00 43.11 357 LEU A N 1
ATOM 5302 C CA . LEU A 1 336 ? 101.352 167.131 182.884 1.00 43.11 357 LEU A CA 1
ATOM 5303 C C . LEU A 1 336 ? 100.702 168.506 182.849 1.00 43.11 357 LEU A C 1
ATOM 5304 O O . LEU A 1 336 ? 100.480 169.075 181.777 1.00 43.11 357 LEU A O 1
ATOM 5320 N N . GLY A 1 337 ? 100.405 169.035 184.031 1.00 42.21 358 GLY A N 1
ATOM 5321 C CA . GLY A 1 337 ? 99.802 170.345 184.151 1.00 42.21 358 GLY A CA 1
ATOM 5322 C C . GLY A 1 337 ? 100.738 171.286 184.875 1.00 42.21 358 GLY A C 1
ATOM 5323 O O . GLY A 1 337 ? 101.127 171.013 186.014 1.00 42.21 358 GLY A O 1
ATOM 5327 N N . TYR A 1 338 ? 101.124 172.383 184.232 1.00 35.73 359 TYR A N 1
ATOM 5328 C CA . TYR A 1 338 ? 102.120 173.291 184.779 1.00 35.73 359 TYR A CA 1
ATOM 5329 C C . TYR A 1 338 ? 101.521 174.686 184.865 1.00 35.73 359 TYR A C 1
ATOM 5330 O O . TYR A 1 338 ? 101.037 175.224 183.864 1.00 35.73 359 TYR A O 1
ATOM 5348 N N . LEU A 1 339 ? 101.559 175.262 186.061 1.00 35.39 360 LEU A N 1
ATOM 5349 C CA . LEU A 1 339 ? 100.850 176.488 186.388 1.00 35.39 360 LEU A CA 1
ATOM 5350 C C . LEU A 1 339 ? 101.798 177.680 186.351 1.00 35.39 360 LEU A C 1
ATOM 5351 O O . LEU A 1 339 ? 103.021 177.527 186.423 1.00 35.39 360 LEU A O 1
ATOM 5367 N N . VAL A 1 340 ? 101.220 178.872 186.235 1.00 31.03 361 VAL A N 1
ATOM 5368 C CA . VAL A 1 340 ? 101.975 180.118 186.197 1.00 31.03 361 VAL A CA 1
ATOM 5369 C C . VAL A 1 340 ? 101.187 181.168 186.966 1.00 31.03 361 VAL A C 1
ATOM 5370 O O . VAL A 1 340 ? 99.952 181.166 186.945 1.00 31.03 361 VAL A O 1
ATOM 5383 N N . ASN A 1 341 ? 101.899 182.065 187.645 1.00 35.61 362 ASN A N 1
ATOM 5384 C CA . ASN A 1 341 ? 101.268 183.077 188.490 1.00 35.61 362 ASN A CA 1
ATOM 5385 C C . ASN A 1 341 ? 102.059 184.374 188.381 1.00 35.61 362 ASN A C 1
ATOM 5386 O O . ASN A 1 341 ? 103.257 184.400 188.682 1.00 35.61 362 ASN A O 1
ATOM 5396 N N . ASP A 1 342 ? 101.394 185.445 187.951 1.00 33.28 363 ASP A N 1
ATOM 5397 C CA . ASP A 1 342 ? 102.024 186.762 187.850 1.00 33.28 363 ASP A CA 1
ATOM 5398 C C . ASP A 1 342 ? 101.880 187.445 189.205 1.00 33.28 363 ASP A C 1
ATOM 5399 O O . ASP A 1 342 ? 100.910 188.162 189.458 1.00 33.28 363 ASP A O 1
ATOM 5408 N N . THR A 1 343 ? 102.860 187.224 190.087 1.00 36.37 364 THR A N 1
ATOM 5409 C CA . THR A 1 343 ? 102.760 187.633 191.483 1.00 36.37 364 THR A CA 1
ATOM 5410 C C . THR A 1 343 ? 102.643 189.138 191.658 1.00 36.37 364 THR A C 1
ATOM 5411 O O . THR A 1 343 ? 102.259 189.590 192.742 1.00 36.37 364 THR A O 1
ATOM 5422 N N . THR A 1 344 ? 102.960 189.932 190.640 1.00 34.71 365 THR A N 1
ATOM 5423 C CA . THR A 1 344 ? 102.937 191.409 190.786 1.00 34.71 365 THR A CA 1
ATOM 5424 C C . THR A 1 344 ? 101.557 191.967 190.429 1.00 34.71 365 THR A C 1
ATOM 5425 O O . THR A 1 344 ? 101.424 193.208 190.441 1.00 34.71 365 THR A O 1
ATOM 5436 N N . PHE A 1 345 ? 100.563 191.118 190.144 1.00 33.49 366 PHE A N 1
ATOM 5437 C CA . PHE A 1 345 ? 99.233 191.601 189.816 1.00 33.49 366 PHE A CA 1
ATOM 5438 C C . PHE A 1 345 ? 98.346 191.516 191.047 1.00 33.49 366 PHE A C 1
ATOM 5439 O O . PHE A 1 345 ? 97.960 190.405 191.441 1.00 33.49 366 PHE A O 1
ATOM 5456 N N . PRO A 1 346 ? 97.990 192.635 191.684 1.00 34.38 367 PRO A N 1
ATOM 5457 C CA . PRO A 1 346 ? 97.093 192.581 192.852 1.00 34.38 367 PRO A CA 1
ATOM 5458 C C . PRO A 1 346 ? 95.628 192.436 192.453 1.00 34.38 367 PRO A C 1
ATOM 5459 O O . PRO A 1 346 ? 94.776 193.265 192.784 1.00 34.38 367 PRO A O 1
ATOM 5470 N N . GLY A 1 347 ? 95.327 191.362 191.727 1.00 38.76 368 GLY A N 1
ATOM 5471 C CA . GLY A 1 347 ? 93.978 191.089 191.292 1.00 38.76 368 GLY A CA 1
ATOM 5472 C C . GLY A 1 347 ? 93.541 189.678 191.630 1.00 38.76 368 GLY A C 1
ATOM 5473 O O . GLY A 1 347 ? 94.357 188.816 191.970 1.00 38.76 368 GLY A O 1
ATOM 5477 N N . PRO A 1 348 ? 92.234 189.417 191.548 1.00 43.13 369 PRO A N 1
ATOM 5478 C CA . PRO A 1 348 ? 91.747 188.070 191.898 1.00 43.13 369 PRO A CA 1
ATOM 5479 C C . PRO A 1 348 ? 92.368 186.969 191.057 1.00 43.13 369 PRO A C 1
ATOM 5480 O O . PRO A 1 348 ? 92.658 185.882 191.575 1.00 43.13 369 PRO A O 1
ATOM 5491 N N . GLU A 1 349 ? 92.585 187.220 189.770 1.00 37.27 370 GLU A N 1
ATOM 5492 C CA . GLU A 1 349 ? 93.077 186.216 188.836 1.00 37.27 370 GLU A CA 1
ATOM 5493 C C . GLU A 1 349 ? 94.404 186.682 188.256 1.00 37.27 370 GLU A C 1
ATOM 5494 O O . GLU A 1 349 ? 94.480 187.760 187.657 1.00 37.27 370 GLU A O 1
ATOM 5506 N N . GLY A 1 350 ? 95.443 185.871 188.437 1.00 34.88 371 GLY A N 1
ATOM 5507 C CA . GLY A 1 350 ? 96.752 186.183 187.902 1.00 34.88 371 GLY A CA 1
ATOM 5508 C C . GLY A 1 350 ? 97.484 184.970 187.365 1.00 34.88 371 GLY A C 1
ATOM 5509 O O . GLY A 1 350 ? 98.718 184.928 187.400 1.00 34.88 371 GLY A O 1
ATOM 5513 N N . THR A 1 351 ? 96.745 183.976 186.869 1.00 33.56 372 THR A N 1
ATOM 5514 C CA . THR A 1 351 ? 97.326 182.699 186.477 1.00 33.56 372 THR A CA 1
ATOM 5515 C C . THR A 1 351 ? 96.725 182.238 185.156 1.00 33.56 372 THR A C 1
ATOM 5516 O O . THR A 1 351 ? 95.809 182.857 184.609 1.00 33.56 372 THR A O 1
ATOM 5527 N N . VAL A 1 352 ? 97.268 181.137 184.642 1.00 28.53 373 VAL A N 1
ATOM 5528 C CA . VAL A 1 352 ? 96.718 180.408 183.510 1.00 28.53 373 VAL A CA 1
ATOM 5529 C C . VAL A 1 352 ? 96.966 178.923 183.746 1.00 28.53 373 VAL A C 1
ATOM 5530 O O . VAL A 1 352 ? 97.538 178.523 184.763 1.00 28.53 373 VAL A O 1
ATOM 5543 N N . LEU A 1 353 ? 96.532 178.101 182.794 1.00 32.71 374 LEU A N 1
ATOM 5544 C CA . LEU A 1 353 ? 96.682 176.657 182.899 1.00 32.71 374 LEU A CA 1
ATOM 5545 C C . LEU A 1 353 ? 97.220 176.100 181.592 1.00 32.71 374 LEU A C 1
ATOM 5546 O O . LEU A 1 353 ? 96.670 176.376 180.523 1.00 32.71 374 LEU A O 1
ATOM 5562 N N . LEU A 1 354 ? 98.284 175.312 181.685 1.00 31.05 375 LEU A N 1
ATOM 5563 C CA . LEU A 1 354 ? 98.851 174.593 180.556 1.00 31.05 375 LEU A CA 1
ATOM 5564 C C . LEU A 1 354 ? 98.526 173.112 180.684 1.00 31.05 375 LEU A C 1
ATOM 5565 O O . LEU A 1 354 ? 97.995 172.651 181.697 1.00 31.05 375 LEU A O 1
ATOM 5581 N N . HIS A 1 355 ? 98.871 172.359 179.642 1.00 36.63 376 HIS A N 1
ATOM 5582 C CA . HIS A 1 355 ? 98.696 170.915 179.657 1.00 36.63 376 HIS A CA 1
ATOM 5583 C C . HIS A 1 355 ? 99.593 170.303 178.597 1.00 36.63 376 HIS A C 1
ATOM 5584 O O . HIS A 1 355 ? 99.651 170.799 177.469 1.00 36.63 376 HIS A O 1
ATOM 5598 N N . PHE A 1 356 ? 100.290 169.236 178.965 1.00 38.50 377 PHE A N 1
ATOM 5599 C CA . PHE A 1 356 ? 101.175 168.515 178.065 1.00 38.50 377 PHE A CA 1
ATOM 5600 C C . PHE A 1 356 ? 100.596 167.137 177.775 1.00 38.50 377 PHE A C 1
ATOM 5601 O O . PHE A 1 356 ? 100.022 166.498 178.664 1.00 38.50 377 PHE A O 1
ATOM 5618 N N . ASN A 1 357 ? 100.752 166.684 176.534 1.00 51.46 378 ASN A N 1
ATOM 5619 C CA . ASN A 1 357 ? 100.255 165.386 176.082 1.00 51.46 378 ASN A CA 1
ATOM 5620 C C . ASN A 1 357 ? 101.472 164.494 175.862 1.00 51.46 378 ASN A C 1
ATOM 5621 O O . ASN A 1 357 ? 101.999 164.390 174.754 1.00 51.46 378 ASN A O 1
ATOM 5631 N N . VAL A 1 358 ? 101.919 163.844 176.928 1.00 47.46 379 VAL A N 1
ATOM 5632 C CA . VAL A 1 358 ? 103.140 163.047 176.908 1.00 47.46 379 VAL A CA 1
ATOM 5633 C C . VAL A 1 358 ? 102.790 161.609 176.561 1.00 47.46 379 VAL A C 1
ATOM 5634 O O . VAL A 1 358 ? 101.826 161.043 177.092 1.00 47.46 379 VAL A O 1
ATOM 5647 N N . THR A 1 359 ? 103.573 161.017 175.660 1.00 48.27 380 THR A N 1
ATOM 5648 C CA . THR A 1 359 ? 103.406 159.627 175.240 1.00 48.27 380 THR A CA 1
ATOM 5649 C C . THR A 1 359 ? 104.790 158.989 175.187 1.00 48.27 380 THR A C 1
ATOM 5650 O O . THR A 1 359 ? 105.525 159.155 174.211 1.00 48.27 380 THR A O 1
ATOM 5661 N N . VAL A 1 360 ? 105.139 158.260 176.240 1.00 45.33 381 VAL A N 1
ATOM 5662 C CA . VAL A 1 360 ? 106.422 157.573 176.328 1.00 45.33 381 VAL A CA 1
ATOM 5663 C C . VAL A 1 360 ? 106.225 156.140 175.853 1.00 45.33 381 VAL A C 1
ATOM 5664 O O . VAL A 1 360 ? 105.356 155.423 176.363 1.00 45.33 381 VAL A O 1
ATOM 5677 N N . LEU A 1 361 ? 107.029 155.718 174.885 1.00 43.88 382 LEU A N 1
ATOM 5678 C CA . LEU A 1 361 ? 106.929 154.397 174.290 1.00 43.88 382 LEU A CA 1
ATOM 5679 C C . LEU A 1 361 ? 108.264 153.670 174.368 1.00 43.88 382 LEU A C 1
ATOM 5680 O O . LEU A 1 361 ? 109.325 154.302 174.424 1.00 43.88 382 LEU A O 1
ATOM 5696 N N . PRO A 1 362 ? 108.249 152.340 174.367 1.00 43.26 383 PRO A N 1
ATOM 5697 C CA . PRO A 1 362 ? 109.492 151.572 174.347 1.00 43.26 383 PRO A CA 1
ATOM 5698 C C . PRO A 1 362 ? 109.929 151.266 172.918 1.00 43.26 383 PRO A C 1
ATOM 5699 O O . PRO A 1 362 ? 109.223 151.544 171.947 1.00 43.26 383 PRO A O 1
ATOM 5710 N N . VAL A 1 363 ? 111.117 150.681 172.811 1.00 39.66 384 VAL A N 1
ATOM 5711 C CA . VAL A 1 363 ? 111.698 150.365 171.509 1.00 39.66 384 VAL A CA 1
ATOM 5712 C C . VAL A 1 363 ? 112.166 148.915 171.482 1.00 39.66 384 VAL A C 1
ATOM 5713 O O . VAL A 1 363 ? 112.740 148.430 172.467 1.00 39.66 384 VAL A O 1
ATOM 5726 N N . PRO A 1 364 ? 111.947 148.189 170.384 1.00 37.39 385 PRO A N 1
ATOM 5727 C CA . PRO A 1 364 ? 112.504 146.838 170.271 1.00 37.39 385 PRO A CA 1
ATOM 5728 C C . PRO A 1 364 ? 113.901 146.826 169.673 1.00 37.39 385 PRO A C 1
ATOM 5729 O O . PRO A 1 364 ? 114.113 147.337 168.569 1.00 37.39 385 PRO A O 1
ATOM 5740 N N . ILE A 1 365 ? 114.859 146.244 170.390 1.00 37.26 386 ILE A N 1
ATOM 5741 C CA . ILE A 1 365 ? 116.220 146.071 169.880 1.00 37.26 386 ILE A CA 1
ATOM 5742 C C . ILE A 1 365 ? 116.264 144.675 169.269 1.00 37.26 386 ILE A C 1
ATOM 5743 O O . ILE A 1 365 ? 116.574 143.688 169.935 1.00 37.26 386 ILE A O 1
ATOM 5759 N N . ARG A 1 366 ? 115.951 144.594 167.980 1.00 37.68 387 ARG A N 1
ATOM 5760 C CA . ARG A 1 366 ? 115.971 143.320 167.283 1.00 37.68 387 ARG A CA 1
ATOM 5761 C C . ARG A 1 366 ? 116.373 143.547 165.838 1.00 37.68 387 ARG A C 1
ATOM 5762 O O . ARG A 1 366 ? 116.202 144.636 165.285 1.00 37.68 387 ARG A O 1
ATOM 5783 N N . PHE A 1 367 ? 116.902 142.494 165.230 1.00 33.26 388 PHE A N 1
ATOM 5784 C CA . PHE A 1 367 ? 117.261 142.523 163.827 1.00 33.26 388 PHE A CA 1
ATOM 5785 C C . PHE A 1 367 ? 116.031 142.2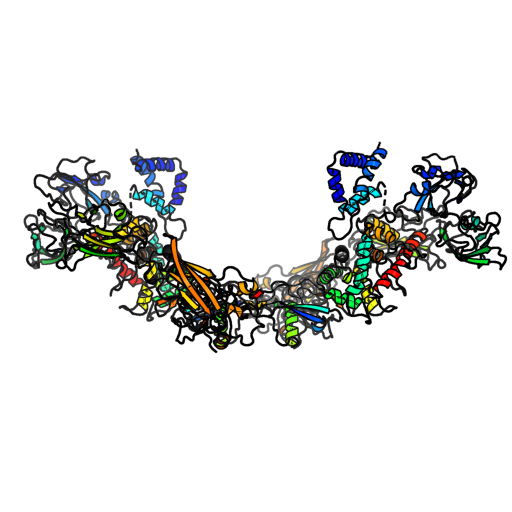29 162.976 1.00 33.26 388 PHE A C 1
ATOM 5786 O O . PHE A 1 367 ? 114.978 141.820 163.473 1.00 33.26 388 PHE A O 1
ATOM 5803 N N . SER A 1 368 ? 116.164 142.441 161.673 1.00 40.04 389 SER A N 1
ATOM 5804 C CA . SER A 1 368 ? 115.069 142.174 160.759 1.00 40.04 389 SER A CA 1
ATOM 5805 C C . SER A 1 368 ? 114.925 140.675 160.525 1.00 40.04 389 SER A C 1
ATOM 5806 O O . SER A 1 368 ? 115.818 139.880 160.831 1.00 40.04 389 SER A O 1
ATOM 5814 N N . ASN A 1 369 ? 113.772 140.293 159.973 1.00 47.06 390 ASN A N 1
ATOM 5815 C CA . ASN A 1 369 ? 113.575 138.903 159.582 1.00 47.06 390 ASN A CA 1
ATOM 5816 C C . ASN A 1 369 ? 114.639 138.462 158.590 1.00 47.06 390 ASN A C 1
ATOM 5817 O O . ASN A 1 369 ? 114.963 137.272 158.509 1.00 47.06 390 ASN A O 1
ATOM 5828 N N . VAL A 1 370 ? 115.192 139.404 157.831 1.00 42.83 391 VAL A N 1
ATOM 5829 C CA . VAL A 1 370 ? 116.252 139.087 156.887 1.00 42.83 391 VAL A CA 1
ATOM 5830 C C . VAL A 1 370 ? 117.592 139.051 157.612 1.00 42.83 391 VAL A C 1
ATOM 5831 O O . VAL A 1 370 ? 117.754 139.581 158.714 1.00 42.83 391 VAL A O 1
ATOM 5844 N N . THR A 1 371 ? 118.565 138.412 156.975 1.00 35.67 392 THR A N 1
ATOM 5845 C CA . THR A 1 371 ? 119.907 138.284 157.510 1.00 35.67 392 THR A CA 1
ATOM 5846 C C . THR A 1 371 ? 120.836 139.284 156.830 1.00 35.67 392 THR A C 1
ATOM 5847 O O . THR A 1 371 ? 120.420 140.114 156.019 1.00 35.67 392 THR A O 1
ATOM 5858 N N . TYR A 1 372 ? 122.118 139.199 157.174 1.00 27.83 393 TYR A N 1
ATOM 5859 C CA . TYR A 1 372 ? 123.168 139.981 156.532 1.00 27.83 393 TYR A CA 1
ATOM 5860 C C . TYR A 1 372 ? 124.143 139.003 155.895 1.00 27.83 393 TYR A C 1
ATOM 5861 O O . TYR A 1 372 ? 124.842 138.268 156.600 1.00 27.83 393 TYR A O 1
ATOM 5879 N N . SER A 1 373 ? 124.187 138.989 154.566 1.00 25.85 394 SER A N 1
ATOM 5880 C CA . SER A 1 373 ? 125.072 138.105 153.813 1.00 25.85 394 SER A CA 1
ATOM 5881 C C . SER A 1 373 ? 125.890 138.971 152.862 1.00 25.85 394 SER A C 1
ATOM 5882 O O . SER A 1 373 ? 125.484 139.216 151.724 1.00 25.85 394 SER A O 1
ATOM 5890 N N . PHE A 1 374 ? 127.042 139.434 153.335 1.00 23.62 395 PHE A N 1
ATOM 5891 C CA . PHE A 1 374 ? 127.931 140.231 152.510 1.00 23.62 395 PHE A CA 1
ATOM 5892 C C . PHE A 1 374 ? 128.743 139.334 151.582 1.00 23.62 395 PHE A C 1
ATOM 5893 O O . PHE A 1 374 ? 128.462 138.146 151.405 1.00 23.62 395 PHE A O 1
ATOM 5910 N N . THR A 1 375 ? 129.766 139.923 150.976 1.00 31.06 396 THR A N 1
ATOM 5911 C CA . THR A 1 375 ? 130.634 139.237 150.035 1.00 31.06 396 THR A CA 1
ATOM 5912 C C . THR A 1 375 ? 131.748 140.203 149.668 1.00 31.06 396 THR A C 1
ATOM 5913 O O . THR A 1 375 ? 131.639 141.411 149.893 1.00 31.06 396 THR A O 1
ATOM 5924 N N . VAL A 1 376 ? 132.826 139.658 149.113 1.00 32.30 397 VAL A N 1
ATOM 5925 C CA . VAL A 1 376 ? 133.975 140.443 148.683 1.00 32.30 397 VAL A CA 1
ATOM 5926 C C . VAL A 1 376 ? 134.188 140.204 147.197 1.00 32.30 397 VAL A C 1
ATOM 5927 O O . VAL A 1 376 ? 134.317 139.055 146.758 1.00 32.30 397 VAL A O 1
ATOM 5940 N N . SER A 1 377 ? 134.226 141.293 146.426 1.00 50.32 398 SER A N 1
ATOM 5941 C CA . SER A 1 377 ? 134.373 141.179 144.979 1.00 50.32 398 SER A CA 1
ATOM 5942 C C . SER A 1 377 ? 135.707 140.541 144.615 1.00 50.32 398 SER A C 1
ATOM 5943 O O . SER A 1 377 ? 135.751 139.497 143.954 1.00 50.32 398 SER A O 1
ATOM 5951 N N . GLN A 1 378 ? 136.808 141.152 145.050 1.00 43.52 399 GLN A N 1
ATOM 5952 C CA . GLN A 1 378 ? 138.135 140.670 144.687 1.00 43.52 399 GLN A CA 1
ATOM 5953 C C . GLN A 1 378 ? 139.061 140.566 145.889 1.00 43.52 399 GLN A C 1
ATOM 5954 O O . GLN A 1 378 ? 138.646 140.729 147.040 1.00 43.52 399 GLN A O 1
ATOM 5968 N N . LYS A 1 379 ? 140.329 140.301 145.604 1.00 39.07 400 LYS A N 1
ATOM 5969 C CA . LYS A 1 379 ? 141.326 140.077 146.634 1.00 39.07 400 LYS A CA 1
ATOM 5970 C C . LYS A 1 379 ? 141.768 141.406 147.233 1.00 39.07 400 LYS A C 1
ATOM 5971 O O . LYS A 1 379 ? 142.320 142.262 146.538 1.00 39.07 400 LYS A O 1
ATOM 5990 N N . ALA A 1 380 ? 141.537 141.565 148.532 1.00 19.17 401 ALA A N 1
ATOM 5991 C CA . ALA A 1 380 ? 141.465 142.864 149.186 1.00 19.17 401 ALA A CA 1
ATOM 5992 C C . ALA A 1 380 ? 142.715 143.152 150.007 1.00 19.17 401 ALA A C 1
ATOM 5993 O O . ALA A 1 380 ? 143.703 142.414 149.979 1.00 19.17 401 ALA A O 1
ATOM 6000 N N . THR A 1 381 ? 142.649 144.257 150.747 1.00 14.84 402 THR A N 1
ATOM 6001 C CA . THR A 1 381 ? 143.747 144.748 151.560 1.00 14.84 402 THR A CA 1
ATOM 6002 C C . THR A 1 381 ? 143.252 145.032 152.967 1.00 14.84 402 THR A C 1
ATOM 6003 O O . THR A 1 381 ? 142.050 145.070 153.236 1.00 14.84 402 THR A O 1
ATOM 6014 N N . THR A 1 382 ? 144.209 145.261 153.856 1.00 15.25 403 THR A N 1
ATOM 6015 C CA . THR A 1 382 ? 143.900 145.491 155.255 1.00 15.25 403 THR A CA 1
ATOM 6016 C C . THR A 1 382 ? 143.117 146.786 155.430 1.00 15.25 403 THR A C 1
ATOM 6017 O O . THR A 1 382 ? 143.256 147.734 154.655 1.00 15.25 403 THR A O 1
ATOM 6028 N N . TYR A 1 383 ? 142.280 146.815 156.462 1.00 12.20 404 TYR A N 1
ATOM 6029 C CA . TYR A 1 383 ? 141.535 148.015 156.838 1.00 12.20 404 TYR A CA 1
ATOM 6030 C C . TYR A 1 383 ? 140.603 148.473 155.721 1.00 12.20 404 TYR A C 1
ATOM 6031 O O . TYR A 1 383 ? 140.349 149.665 155.550 1.00 12.20 404 TYR A O 1
ATOM 6049 N N . SER A 1 384 ? 140.090 147.523 154.956 1.00 10.37 405 SER A N 1
ATOM 6050 C CA . SER A 1 384 ? 139.080 147.803 153.951 1.00 10.37 405 SER A CA 1
ATOM 6051 C C . SER A 1 384 ? 137.718 147.953 154.620 1.00 10.37 405 SER A C 1
ATOM 6052 O O . SER A 1 384 ? 137.609 148.118 155.836 1.00 10.37 405 SER A O 1
ATOM 6060 N N . GLN A 1 385 ? 136.662 147.924 153.815 1.00 10.89 406 GLN A N 1
ATOM 6061 C CA . GLN A 1 385 ? 135.300 148.026 154.316 1.00 10.89 406 GLN A CA 1
ATOM 6062 C C . GLN A 1 385 ? 134.381 147.314 153.338 1.00 10.89 406 GLN A C 1
ATOM 6063 O O . GLN A 1 385 ? 134.484 147.530 152.127 1.00 10.89 406 GLN A O 1
ATOM 6077 N N . ILE A 1 386 ? 133.499 146.464 153.858 1.00 18.90 407 ILE A N 1
ATOM 6078 C CA . ILE A 1 386 ? 132.555 145.705 153.041 1.00 18.90 407 ILE A CA 1
ATOM 6079 C C . ILE A 1 386 ? 131.119 146.112 153.342 1.00 18.90 407 ILE A C 1
ATOM 6080 O O . ILE A 1 386 ? 130.400 146.580 152.458 1.00 18.90 407 ILE A O 1
ATOM 6096 N N . GLY A 1 387 ? 130.683 145.940 154.579 1.00 16.99 408 GLY A N 1
ATOM 6097 C CA . GLY A 1 387 ? 129.285 146.143 154.907 1.00 16.99 408 GLY A CA 1
ATOM 6098 C C . GLY A 1 387 ? 129.093 146.725 156.286 1.00 16.99 408 GLY A C 1
ATOM 6099 O O . GLY A 1 387 ? 129.907 146.520 157.192 1.00 16.99 408 GLY A O 1
ATOM 6103 N N . LYS A 1 388 ? 128.000 147.464 156.438 1.00 22.62 409 LYS A N 1
ATOM 6104 C CA . LYS A 1 388 ? 127.525 147.936 157.726 1.00 22.62 409 LYS A CA 1
ATOM 6105 C C . LYS A 1 388 ? 126.442 147.005 158.251 1.00 22.62 409 LYS A C 1
ATOM 6106 O O . LYS A 1 388 ? 125.800 146.270 157.498 1.00 22.62 409 LYS A O 1
ATOM 6125 N N . VAL A 1 389 ? 126.242 147.044 159.563 1.00 24.72 410 VAL A N 1
ATOM 6126 C CA . VAL A 1 389 ? 125.200 146.252 160.206 1.00 24.72 410 VAL A CA 1
ATOM 6127 C C . VAL A 1 389 ? 124.558 147.096 161.294 1.00 24.72 410 VAL A C 1
ATOM 6128 O O . VAL A 1 389 ? 125.254 147.703 162.113 1.00 24.72 410 VAL A O 1
ATOM 6141 N N . CYS A 1 390 ? 123.229 147.134 161.302 1.00 29.51 411 CYS A N 1
ATOM 6142 C CA . CYS A 1 390 ? 122.502 147.900 162.299 1.00 29.51 411 CYS A CA 1
ATOM 6143 C C . CYS A 1 390 ? 121.151 147.247 162.539 1.00 29.51 411 CYS A C 1
ATOM 6144 O O . CYS A 1 390 ? 120.591 146.588 161.659 1.00 29.51 411 CYS A O 1
ATOM 6151 N N . VAL A 1 391 ? 120.632 147.442 163.749 1.00 34.03 412 VAL A N 1
ATOM 6152 C CA . VAL A 1 391 ? 119.306 146.956 164.106 1.00 34.03 412 VAL A CA 1
ATOM 6153 C C . VAL A 1 391 ? 118.273 147.821 163.399 1.00 34.03 412 VAL A C 1
ATOM 6154 O O . VAL A 1 391 ? 118.611 148.854 162.811 1.00 34.03 412 VAL A O 1
ATOM 6167 N N . GLU A 1 392 ? 117.012 147.403 163.440 1.00 41.55 413 GLU A N 1
ATOM 6168 C CA . GLU A 1 392 ? 115.963 148.160 162.775 1.00 41.55 413 GLU A CA 1
ATOM 6169 C C . GLU A 1 392 ? 115.841 149.548 163.389 1.00 41.55 413 GLU A C 1
ATOM 6170 O O . GLU A 1 392 ? 115.980 149.725 164.602 1.00 41.55 413 GLU A O 1
ATOM 6182 N N . ASN A 1 393 ? 115.578 150.539 162.538 1.00 43.54 414 ASN A N 1
ATOM 6183 C CA . ASN A 1 393 ? 115.461 151.931 162.968 1.00 43.54 414 ASN A CA 1
ATOM 6184 C C . ASN A 1 393 ? 116.754 152.406 163.629 1.00 43.54 414 ASN A C 1
ATOM 6185 O O . ASN A 1 393 ? 116.747 152.989 164.714 1.00 43.54 414 ASN A O 1
ATOM 6196 N N . CYS A 1 394 ? 117.877 152.157 162.956 1.00 41.70 415 CYS A N 1
ATOM 6197 C CA . CYS A 1 394 ? 119.180 152.474 163.529 1.00 41.70 415 CYS A CA 1
ATOM 6198 C C . CYS A 1 394 ? 119.568 153.935 163.364 1.00 41.70 415 CYS A C 1
ATOM 6199 O O . CYS A 1 394 ? 120.292 154.475 164.209 1.00 41.70 415 CYS A O 1
ATOM 6206 N N . GLN A 1 395 ? 119.105 154.587 162.302 1.00 44.79 416 GLN A N 1
ATOM 6207 C CA . GLN A 1 395 ? 119.450 155.985 162.085 1.00 44.79 416 GLN A CA 1
ATOM 6208 C C . GLN A 1 395 ? 118.850 156.878 163.164 1.00 44.79 416 GLN A C 1
ATOM 6209 O O . GLN A 1 395 ? 119.475 157.856 163.593 1.00 44.79 416 GLN A O 1
ATOM 6223 N N . LYS A 1 396 ? 117.638 156.559 163.618 1.00 43.41 417 LYS A N 1
ATOM 6224 C CA . LYS A 1 396 ? 116.894 157.462 164.489 1.00 43.41 417 LYS A CA 1
ATOM 6225 C C . LYS A 1 396 ? 117.267 157.336 165.958 1.00 43.41 417 LYS A C 1
ATOM 6226 O O . LYS A 1 396 ? 116.722 158.087 166.774 1.00 43.41 417 LYS A O 1
ATOM 6245 N N . PHE A 1 397 ? 118.159 156.425 166.330 1.00 37.57 418 PHE A N 1
ATOM 6246 C CA . PHE A 1 397 ? 118.537 156.315 167.729 1.00 37.57 418 PHE A CA 1
ATOM 6247 C C . PHE A 1 397 ? 119.247 157.576 168.201 1.00 37.57 418 PHE A C 1
ATOM 6248 O O . PHE A 1 397 ? 120.003 158.204 167.460 1.00 37.57 418 PHE A O 1
ATOM 6265 N N . LYS A 1 398 ? 119.120 157.858 169.505 1.00 43.61 419 LYS A N 1
ATOM 6266 C CA . LYS A 1 398 ? 119.748 158.992 170.170 1.00 43.61 419 LYS A CA 1
ATOM 6267 C C . LYS A 1 398 ? 119.735 158.587 171.645 1.00 43.61 419 LYS A C 1
ATOM 6268 O O . LYS A 1 398 ? 118.705 158.128 172.138 1.00 43.61 419 LYS A O 1
ATOM 6287 N N . GLY A 1 399 ? 120.848 158.744 172.359 1.00 44.66 420 GLY A N 1
ATOM 6288 C CA . GLY A 1 399 ? 120.882 158.315 173.739 1.00 44.66 420 GLY A CA 1
ATOM 6289 C C . GLY A 1 399 ? 121.009 156.821 173.909 1.00 44.66 420 GLY A C 1
ATOM 6290 O O . GLY A 1 399 ? 120.895 156.325 175.036 1.00 44.66 420 GLY A O 1
ATOM 6294 N N . ILE A 1 400 ? 121.248 156.090 172.825 1.00 36.23 421 ILE A N 1
ATOM 6295 C CA . ILE A 1 400 ? 121.312 154.636 172.827 1.00 36.23 421 ILE A CA 1
ATOM 6296 C C . ILE A 1 400 ? 122.717 154.245 172.397 1.00 36.23 421 ILE A C 1
ATOM 6297 O O . ILE A 1 400 ? 123.108 154.485 171.248 1.00 36.23 421 ILE A O 1
ATOM 6313 N N . ASP A 1 401 ? 123.469 153.638 173.306 1.00 39.21 422 ASP A N 1
ATOM 6314 C CA . ASP A 1 401 ? 124.805 153.137 173.013 1.00 39.21 422 ASP A CA 1
ATOM 6315 C C . ASP A 1 401 ? 124.742 151.626 172.853 1.00 39.21 422 ASP A C 1
ATOM 6316 O O . ASP A 1 401 ? 124.193 150.928 173.712 1.00 39.21 422 ASP A O 1
ATOM 6325 N N . VAL A 1 402 ? 125.297 151.126 171.754 1.00 32.04 423 VAL A N 1
ATOM 6326 C CA . VAL A 1 402 ? 125.187 149.722 171.388 1.00 32.04 423 VAL A CA 1
ATOM 6327 C C . VAL A 1 402 ? 126.564 149.192 171.025 1.00 32.04 423 VAL A C 1
ATOM 6328 O O . VAL A 1 402 ? 127.340 149.864 170.337 1.00 32.04 423 VAL A O 1
ATOM 6341 N N . THR A 1 403 ? 126.861 147.982 171.487 1.00 32.22 424 THR A N 1
ATOM 6342 C CA . THR A 1 403 ? 128.098 147.288 171.169 1.00 32.22 424 THR A CA 1
ATOM 6343 C C . THR A 1 403 ? 127.790 146.086 170.290 1.00 32.22 424 THR A C 1
ATOM 6344 O O . THR A 1 403 ? 126.784 145.399 170.489 1.00 32.22 424 THR A O 1
ATOM 6355 N N . TYR A 1 404 ? 128.659 145.844 169.317 1.00 27.83 425 TYR A N 1
ATOM 6356 C CA . TYR A 1 404 ? 128.478 144.783 168.340 1.00 27.83 425 TYR A CA 1
ATOM 6357 C C . TYR A 1 404 ? 129.631 143.801 168.447 1.00 27.83 425 TYR A C 1
ATOM 6358 O O . TYR A 1 404 ? 130.790 144.209 168.571 1.00 27.83 425 TYR A O 1
ATOM 6376 N N . GLN A 1 405 ? 129.311 142.511 168.400 1.00 31.24 426 GLN A N 1
ATOM 6377 C CA . GLN A 1 405 ? 130.314 141.459 168.404 1.00 31.24 426 GLN A CA 1
ATOM 6378 C C . GLN A 1 405 ? 129.901 140.376 167.421 1.00 31.24 426 GLN A C 1
ATOM 6379 O O . GLN A 1 405 ? 128.796 140.382 166.873 1.00 31.24 426 GLN A O 1
ATOM 6393 N N . LEU A 1 406 ? 130.817 139.439 167.203 1.00 30.26 427 LEU A N 1
ATOM 6394 C CA . LEU A 1 406 ? 130.598 138.346 166.274 1.00 30.26 427 LEU A CA 1
ATOM 6395 C C . LEU A 1 406 ? 131.356 137.129 166.781 1.00 30.26 427 LEU A C 1
ATOM 6396 O O . LEU A 1 406 ? 132.344 137.258 167.509 1.00 30.26 427 LEU A O 1
ATOM 6412 N N . GLU A 1 407 ? 130.890 135.946 166.388 1.00 38.00 428 GLU A N 1
ATOM 6413 C CA . GLU A 1 407 ? 131.512 134.710 166.837 1.00 38.00 428 GLU A CA 1
ATOM 6414 C C . GLU A 1 407 ? 131.374 133.654 165.753 1.00 38.00 428 GLU A C 1
ATOM 6415 O O . GLU A 1 407 ? 130.506 133.737 164.882 1.00 38.00 428 GLU A O 1
ATOM 6427 N N . ILE A 1 408 ? 132.245 132.655 165.827 1.00 39.65 429 ILE A N 1
ATOM 6428 C CA . ILE A 1 408 ? 132.263 131.566 164.865 1.00 39.65 429 ILE A CA 1
ATOM 6429 C C . ILE A 1 408 ? 131.182 130.558 165.231 1.00 39.65 429 ILE A C 1
ATOM 6430 O O . ILE A 1 408 ? 130.754 130.455 166.384 1.00 39.65 429 ILE A O 1
ATOM 6446 N N . VAL A 1 409 ? 130.735 129.801 164.233 1.00 47.42 430 VAL A N 1
ATOM 6447 C CA . VAL A 1 409 ? 129.752 128.747 164.461 1.00 47.42 430 VAL A CA 1
ATOM 6448 C C . VAL A 1 409 ? 130.429 127.405 164.711 1.00 47.42 430 VAL A C 1
ATOM 6449 O O . VAL A 1 409 ? 130.025 126.659 165.606 1.00 47.42 430 VAL A O 1
ATOM 6462 N N . ASP A 1 410 ? 131.459 127.077 163.935 0.88 55.01 431 ASP A N 1
ATOM 6463 C CA . ASP A 1 410 ? 132.226 125.850 164.139 0.88 55.01 431 ASP A CA 1
ATOM 6464 C C . ASP A 1 410 ? 133.234 126.110 165.250 0.88 55.01 431 ASP A C 1
ATOM 6465 O O . ASP A 1 410 ? 134.271 126.740 165.032 0.88 55.01 431 ASP A O 1
ATOM 6474 N N . ARG A 1 411 ? 132.930 125.618 166.452 1.00 62.30 432 ARG A N 1
ATOM 6475 C CA . ARG A 1 411 ? 133.710 125.989 167.629 1.00 62.30 432 ARG A CA 1
ATOM 6476 C C . ARG A 1 411 ? 135.140 125.468 167.538 1.00 62.30 432 ARG A C 1
ATOM 6477 O O . ARG A 1 411 ? 136.100 126.246 167.548 1.00 62.30 432 ARG A O 1
ATOM 6498 N N . ASN A 1 412 ? 135.304 124.148 167.452 1.00 61.60 433 ASN A N 1
ATOM 6499 C CA . ASN A 1 412 ? 136.617 123.520 167.550 1.00 61.60 433 ASN A CA 1
ATOM 6500 C C . ASN A 1 412 ? 136.838 122.584 166.372 1.00 61.60 433 ASN A C 1
ATOM 6501 O O . ASN A 1 412 ? 136.093 121.614 166.198 1.00 61.60 433 ASN A O 1
ATOM 6511 N N . ILE A 1 413 ? 137.871 122.868 165.582 1.00 61.88 434 ILE A N 1
ATOM 6512 C CA . ILE A 1 413 ? 138.334 122.020 164.493 1.00 61.88 434 ILE A CA 1
ATOM 6513 C C . ILE A 1 413 ? 139.857 122.116 164.462 1.00 61.88 434 ILE A C 1
ATOM 6514 O O . ILE A 1 413 ? 140.459 122.905 165.196 1.00 61.88 434 ILE A O 1
ATOM 6530 N N . THR A 1 414 ? 140.484 121.287 163.627 1.00 59.15 435 THR A N 1
ATOM 6531 C CA . THR A 1 414 ? 141.918 121.381 163.384 1.00 59.15 435 THR A CA 1
ATOM 6532 C C . THR A 1 414 ? 142.368 122.836 163.348 1.00 59.15 435 THR A C 1
ATOM 6533 O O . THR A 1 414 ? 141.659 123.711 162.845 1.00 59.15 435 THR A O 1
ATOM 6544 N N . ALA A 1 415 ? 143.562 123.090 163.889 1.00 53.91 436 ALA A N 1
ATOM 6545 C CA . ALA A 1 415 ? 144.066 124.458 163.945 1.00 53.91 436 ALA A CA 1
ATOM 6546 C C . ALA A 1 415 ? 144.243 125.037 162.548 1.00 53.91 436 ALA A C 1
ATOM 6547 O O . ALA A 1 415 ? 143.937 126.212 162.312 1.00 53.91 436 ALA A O 1
ATOM 6554 N N . GLU A 1 416 ? 144.739 124.229 161.609 1.00 57.00 437 GLU A N 1
ATOM 6555 C CA . GLU A 1 416 ? 144.917 124.705 160.241 1.00 57.00 437 GLU A CA 1
ATOM 6556 C C . GLU A 1 416 ? 143.620 125.294 159.700 1.00 57.00 437 GLU A C 1
ATOM 6557 O O . GLU A 1 416 ? 143.622 126.349 159.056 1.00 57.00 437 GLU A O 1
ATOM 6569 N N . ALA A 1 417 ? 142.497 124.623 159.956 1.00 55.16 438 ALA A N 1
ATOM 6570 C CA . ALA A 1 417 ? 141.212 125.158 159.526 1.00 55.16 438 ALA A CA 1
ATOM 6571 C C . ALA A 1 417 ? 140.740 126.280 160.440 1.00 55.16 438 ALA A C 1
ATOM 6572 O O . ALA A 1 417 ? 139.914 127.105 160.033 1.00 55.16 438 ALA A O 1
ATOM 6579 N N . GLN A 1 418 ? 141.247 126.327 161.675 1.00 49.22 439 GLN A N 1
ATOM 6580 C CA . GLN A 1 418 ? 140.891 127.414 162.581 1.00 49.22 439 GLN A CA 1
ATOM 6581 C C . GLN A 1 418 ? 141.454 128.746 162.106 1.00 49.22 439 GLN A C 1
ATOM 6582 O O . GLN A 1 418 ? 140.859 129.799 162.363 1.00 49.22 439 GLN A O 1
ATOM 6596 N N . SER A 1 419 ? 142.598 128.724 161.419 1.00 46.05 440 SER A N 1
ATOM 6597 C CA . SER A 1 419 ? 143.214 129.967 160.965 1.00 46.05 440 SER A CA 1
ATOM 6598 C C . SER A 1 419 ? 142.285 130.757 160.055 1.00 46.05 440 SER A C 1
ATOM 6599 O O . SER A 1 419 ? 142.320 131.993 160.056 1.00 46.05 440 SER A O 1
ATOM 6607 N N . CYS A 1 420 ? 141.442 130.070 159.281 1.00 44.24 441 CYS A N 1
ATOM 6608 C CA . CYS A 1 420 ? 140.623 130.743 158.281 1.00 44.24 441 CYS A CA 1
ATOM 6609 C C . CYS A 1 420 ? 139.655 131.755 158.876 1.00 44.24 441 CYS A C 1
ATOM 6610 O O . CYS A 1 420 ? 138.989 132.461 158.112 1.00 44.24 441 CYS A O 1
ATOM 6617 N N . TYR A 1 421 ? 139.550 131.849 160.202 1.00 40.36 442 TYR A N 1
ATOM 6618 C CA . TYR A 1 421 ? 138.748 132.884 160.840 1.00 40.36 442 TYR A CA 1
ATOM 6619 C C . TYR A 1 421 ? 139.604 134.040 161.345 1.00 40.36 442 TYR A C 1
ATOM 6620 O O . TYR A 1 421 ? 139.273 134.668 162.356 1.00 40.36 442 TYR A O 1
ATOM 6638 N N . TRP A 1 422 ? 140.706 134.329 160.652 1.00 37.59 443 TRP A N 1
ATOM 6639 C CA . TRP A 1 422 ? 141.551 135.481 160.942 1.00 37.59 443 TRP A CA 1
ATOM 6640 C C . TRP A 1 422 ? 141.475 136.542 159.852 1.00 37.59 443 TRP A C 1
ATOM 6641 O O . TRP A 1 422 ? 142.214 137.532 159.913 1.00 37.59 443 TRP A O 1
ATOM 6662 N N . ALA A 1 423 ? 140.596 136.370 158.863 1.00 27.42 444 ALA A N 1
ATOM 6663 C CA . ALA A 1 423 ? 140.489 137.276 157.728 1.00 27.42 444 ALA A CA 1
ATOM 6664 C C . ALA A 1 423 ? 139.328 138.248 157.872 1.00 27.42 444 ALA A C 1
ATOM 6665 O O . ALA A 1 423 ? 138.834 138.767 156.869 1.00 27.42 444 ALA A O 1
ATOM 6672 N N . VAL A 1 424 ? 138.875 138.499 159.098 1.00 16.65 445 VAL A N 1
ATOM 6673 C CA . VAL A 1 424 ? 137.728 139.363 159.331 1.00 16.65 445 VAL A CA 1
ATOM 6674 C C . VAL A 1 424 ? 137.853 139.979 160.713 1.00 16.65 445 VAL A C 1
ATOM 6675 O O . VAL A 1 424 ? 138.508 139.432 161.602 1.00 16.65 445 VAL A O 1
ATOM 6688 N N . SER A 1 425 ? 137.223 141.135 160.882 1.00 15.98 446 SER 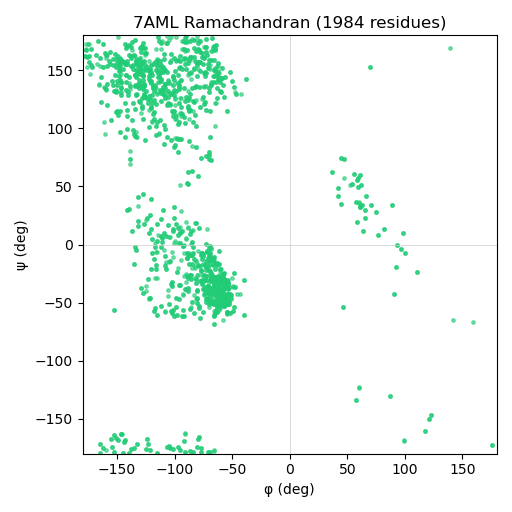A N 1
ATOM 6689 C CA . SER A 1 425 ? 137.238 141.860 162.138 1.00 15.98 446 SER A CA 1
ATOM 6690 C C . SER A 1 425 ? 135.966 142.694 162.220 1.00 15.98 446 SER A C 1
ATOM 6691 O O . SER A 1 425 ? 135.002 142.462 161.486 1.00 15.98 446 SER A O 1
ATOM 6699 N N . LEU A 1 426 ? 135.960 143.663 163.130 1.00 18.05 447 LEU A N 1
ATOM 6700 C CA . LEU A 1 426 ? 134.805 144.515 163.342 1.00 18.05 447 LEU A CA 1
ATOM 6701 C C . LEU A 1 426 ? 135.261 145.854 163.894 1.00 18.05 447 LEU A C 1
ATOM 6702 O O . LEU A 1 426 ? 136.354 145.983 164.448 1.00 18.05 447 LEU A O 1
ATOM 6718 N N . ALA A 1 427 ? 134.399 146.854 163.740 1.00 15.38 448 ALA A N 1
ATOM 6719 C CA . ALA A 1 427 ? 134.617 148.167 164.322 1.00 15.38 448 ALA A CA 1
ATOM 6720 C C . ALA A 1 427 ? 133.304 148.677 164.893 1.00 15.38 448 ALA A C 1
ATOM 6721 O O . ALA A 1 427 ? 132.236 148.103 164.667 1.00 15.38 448 ALA A O 1
ATOM 6728 N N . GLN A 1 428 ? 133.392 149.776 165.637 1.00 27.21 449 GLN A N 1
ATOM 6729 C CA . GLN A 1 428 ? 132.235 150.340 166.316 1.00 27.21 449 GLN A CA 1
ATOM 6730 C C . GLN A 1 428 ? 132.263 151.856 166.203 1.00 27.21 449 GLN A C 1
ATOM 6731 O O . GLN A 1 428 ? 133.308 152.481 166.407 1.00 27.21 449 GLN A O 1
ATOM 6745 N N . ASN A 1 429 ? 131.077 152.462 165.960 1.00 35.15 450 ASN A N 1
ATOM 6746 C CA . ASN A 1 429 ? 130.826 153.854 165.601 1.00 35.15 450 ASN A CA 1
ATOM 6747 C C . ASN A 1 429 ? 129.698 154.472 166.418 1.00 35.15 450 ASN A C 1
ATOM 6748 O O . ASN A 1 429 ? 128.544 154.403 166.031 1.00 35.15 450 ASN A O 1
ATOM 6755 N N . PRO A 1 430 ? 130.028 155.196 167.499 1.00 42.72 451 PRO A N 1
ATOM 6756 C CA . PRO A 1 430 ? 128.893 155.693 168.289 1.00 42.72 451 PRO A CA 1
ATOM 6757 C C . PRO A 1 430 ? 128.109 156.798 167.606 1.00 42.72 451 PRO A C 1
ATOM 6758 O O . PRO A 1 430 ? 126.969 157.061 168.012 1.00 42.72 451 PRO A O 1
ATOM 6769 N N . ASN A 1 431 ? 128.658 157.397 166.559 1.00 46.37 452 ASN A N 1
ATOM 6770 C CA . ASN A 1 431 ? 127.947 158.458 165.860 1.00 46.37 452 ASN A CA 1
ATOM 6771 C C . ASN A 1 431 ? 126.677 157.942 165.177 1.00 46.37 452 ASN A C 1
ATOM 6772 O O . ASN A 1 431 ? 125.580 158.433 165.441 1.00 46.37 452 ASN A O 1
ATOM 6783 N N . ASP A 1 432 ? 126.832 156.954 164.299 1.00 41.61 453 ASP A N 1
ATOM 6784 C CA . ASP A 1 432 ? 125.713 156.406 163.551 1.00 41.61 453 ASP A CA 1
ATOM 6785 C C . ASP A 1 432 ? 125.065 155.217 164.242 1.00 41.61 453 ASP A C 1
ATOM 6786 O O . ASP A 1 432 ? 124.014 154.754 163.787 1.00 41.61 453 ASP A O 1
ATOM 6795 N N . ASN A 1 433 ? 125.657 154.722 165.326 1.00 33.27 454 ASN A N 1
ATOM 6796 C CA . ASN A 1 433 ? 125.109 153.599 166.077 1.00 33.27 454 ASN A CA 1
ATOM 6797 C C . ASN A 1 433 ? 124.961 152.372 165.177 1.00 33.27 454 ASN A C 1
ATOM 6798 O O . ASN A 1 433 ? 123.885 151.790 165.036 1.00 33.27 454 ASN A O 1
ATOM 6809 N N . THR A 1 434 ? 126.076 151.992 164.559 1.00 29.83 455 THR A N 1
ATOM 6810 C CA . THR A 1 434 ? 126.121 150.839 163.674 1.00 29.83 455 THR A CA 1
ATOM 6811 C C . THR A 1 434 ? 127.456 150.137 163.875 1.00 29.83 455 THR A C 1
ATOM 6812 O O . THR A 1 434 ? 128.199 150.427 164.818 1.00 29.83 455 THR A O 1
ATOM 6823 N N . GLY A 1 435 ? 127.763 149.208 162.976 1.00 21.34 456 GLY A N 1
ATOM 6824 C CA . GLY A 1 435 ? 128.983 148.438 163.064 1.00 21.34 456 GLY A CA 1
ATOM 6825 C C . GLY A 1 435 ? 129.603 148.216 161.706 1.00 21.34 456 GLY A C 1
ATOM 6826 O O . GLY A 1 435 ? 128.934 147.768 160.771 1.00 21.34 456 GLY A O 1
ATOM 6830 N N . VAL A 1 436 ? 130.881 148.526 161.591 1.00 18.03 457 VAL A N 1
ATOM 6831 C CA . VAL A 1 436 ? 131.595 148.443 160.327 1.00 18.03 457 VAL A CA 1
ATOM 6832 C C . VAL A 1 436 ? 132.417 147.168 160.313 1.00 18.03 457 VAL A C 1
ATOM 6833 O O . VAL A 1 436 ? 132.952 146.731 161.338 1.00 18.03 457 VAL A O 1
ATOM 6846 N N . LEU A 1 437 ? 132.520 146.564 159.134 1.00 15.21 458 LEU A N 1
ATOM 6847 C CA . LEU A 1 437 ? 133.191 145.287 158.960 1.00 15.21 458 LEU A CA 1
ATOM 6848 C C . LEU A 1 437 ? 134.374 145.475 158.025 1.00 15.21 458 LEU A C 1
ATOM 6849 O O . LEU A 1 437 ? 134.204 145.942 156.895 1.00 15.21 458 LEU A O 1
ATOM 6865 N N . TYR A 1 438 ? 135.564 145.100 158.488 1.00 11.98 459 TYR A N 1
ATOM 6866 C CA . TYR A 1 438 ? 136.786 145.259 157.720 1.00 11.98 459 TYR A CA 1
ATOM 6867 C C . TYR A 1 438 ? 137.682 144.043 157.880 1.00 11.98 459 TYR A C 1
ATOM 6868 O O . TYR A 1 438 ? 137.765 143.452 158.958 1.00 11.98 459 TYR A O 1
ATOM 6886 N N . VAL A 1 439 ? 138.375 143.693 156.806 1.00 12.76 460 VAL A N 1
ATOM 6887 C CA . VAL A 1 439 ? 139.319 142.584 156.838 1.00 12.76 460 VAL A CA 1
ATOM 6888 C C . VAL A 1 439 ? 140.509 142.962 157.706 1.00 12.76 460 VAL A C 1
ATOM 6889 O O . VAL A 1 439 ? 140.784 144.141 157.947 1.00 12.76 460 VAL A O 1
ATOM 6902 N N . ASN A 1 440 ? 141.218 141.945 158.187 1.00 20.45 461 ASN A N 1
ATOM 6903 C CA . ASN A 1 440 ? 142.391 142.120 159.030 1.00 20.45 461 ASN A CA 1
ATOM 6904 C C . ASN A 1 440 ? 143.641 141.472 158.457 1.00 20.45 461 ASN A C 1
ATOM 6905 O O . ASN A 1 440 ? 144.707 142.094 158.442 1.00 20.45 461 ASN A O 1
ATOM 6915 N N . ASP A 1 441 ? 143.545 140.228 157.992 1.00 30.27 462 ASP A N 1
ATOM 6916 C CA . ASP A 1 441 ? 144.680 139.494 157.456 1.00 30.27 462 ASP A CA 1
ATOM 6917 C C . ASP A 1 441 ? 144.387 139.023 156.039 1.00 30.27 462 ASP A C 1
ATOM 6918 O O . ASP A 1 441 ? 143.241 138.751 155.673 1.00 30.27 462 ASP A O 1
ATOM 6927 N N . THR A 1 442 ? 145.449 138.920 155.251 1.00 33.25 463 THR A N 1
ATOM 6928 C CA . THR A 1 442 ? 145.371 138.505 153.856 1.00 33.25 463 THR A CA 1
ATOM 6929 C C . THR A 1 442 ? 146.090 137.197 153.580 1.00 33.25 463 THR A C 1
ATOM 6930 O O . THR A 1 442 ? 145.793 136.533 152.583 1.00 33.25 463 THR A O 1
ATOM 6941 N N . LYS A 1 443 ? 147.033 136.806 154.438 1.00 40.03 464 LYS A N 1
ATOM 6942 C CA . LYS A 1 443 ? 147.734 135.542 154.252 1.00 40.03 464 LYS A CA 1
ATOM 6943 C C . LYS A 1 443 ? 146.822 134.354 154.512 1.00 40.03 464 LYS A C 1
ATOM 6944 O O . LYS A 1 443 ? 147.242 133.205 154.342 1.00 40.03 464 LYS A O 1
ATOM 6963 N N . VAL A 1 444 ? 145.581 134.609 154.921 1.00 36.61 465 VAL A N 1
ATOM 6964 C CA . VAL A 1 444 ? 144.660 133.530 155.242 1.00 36.61 465 VAL A CA 1
ATOM 6965 C C . VAL A 1 444 ? 143.867 133.111 154.010 1.00 36.61 465 VAL A C 1
ATOM 6966 O O . VAL A 1 444 ? 143.526 131.935 153.845 1.00 36.61 465 VAL A O 1
ATOM 6979 N N . LEU A 1 445 ? 143.493 134.095 153.186 1.00 34.74 466 LEU A N 1
ATOM 6980 C CA . LEU A 1 445 ? 142.659 133.896 151.996 1.00 34.74 466 LEU A CA 1
ATOM 6981 C C . LEU A 1 445 ? 143.182 132.957 150.912 1.00 34.74 466 LEU A C 1
ATOM 6982 O O . LEU A 1 445 ? 142.396 132.436 150.120 1.00 34.74 466 LEU A O 1
ATOM 6998 N N . ARG A 1 446 ? 144.488 132.717 150.890 1.00 42.25 467 ARG A N 1
ATOM 6999 C CA . ARG A 1 446 ? 145.085 131.837 149.887 1.00 42.25 467 ARG A CA 1
ATOM 7000 C C . ARG A 1 446 ? 144.484 130.430 149.907 1.00 42.25 467 ARG A C 1
ATOM 7001 O O . ARG A 1 446 ? 144.240 129.835 148.857 1.00 42.25 467 ARG A O 1
ATOM 7022 N N . ARG A 1 447 ? 144.247 129.906 151.105 1.00 49.44 468 ARG A N 1
ATOM 7023 C CA . ARG A 1 447 ? 143.698 128.568 151.273 1.00 49.44 468 ARG A CA 1
ATOM 7024 C C . ARG A 1 447 ? 142.247 128.442 150.772 1.00 49.44 468 ARG A C 1
ATOM 7025 O O . ARG A 1 447 ? 141.463 129.383 150.895 1.00 49.44 468 ARG A O 1
ATOM 7046 N N . PRO A 1 448 ? 141.891 127.260 150.199 1.00 53.17 469 PRO A N 1
ATOM 7047 C CA . PRO A 1 448 ? 140.496 127.132 149.768 1.00 53.17 469 PRO A CA 1
ATOM 7048 C C . PRO A 1 448 ? 139.522 126.867 150.902 1.00 53.17 469 PRO A C 1
ATOM 7049 O O . PRO A 1 448 ? 138.307 126.882 150.661 1.00 53.17 469 PRO A O 1
ATOM 7060 N N . GLU A 1 449 ? 140.012 126.623 152.120 1.00 52.37 470 GLU A N 1
ATOM 7061 C CA . GLU A 1 449 ? 139.104 126.354 153.228 1.00 52.37 470 GLU A CA 1
ATOM 7062 C C . GLU A 1 449 ? 138.465 127.644 153.725 1.00 52.37 470 GLU A C 1
ATOM 7063 O O . GLU A 1 449 ? 137.325 127.628 154.204 1.00 52.37 470 GLU A O 1
ATOM 7075 N N . CYS A 1 450 ? 139.182 128.764 153.615 1.00 47.09 471 CYS A N 1
ATOM 7076 C CA . CYS A 1 450 ? 138.671 130.067 154.020 1.00 47.09 471 CYS A CA 1
ATOM 7077 C C . CYS A 1 450 ? 137.586 130.591 153.094 1.00 47.09 471 CYS A C 1
ATOM 7078 O O . CYS A 1 450 ? 136.915 131.567 153.448 1.00 47.09 471 CYS A O 1
ATOM 7085 N N . GLN A 1 451 ? 137.395 129.970 151.928 1.00 50.29 472 GLN A N 1
ATOM 7086 C CA . GLN A 1 451 ? 136.514 130.544 150.917 1.00 50.29 472 GLN A CA 1
ATOM 7087 C C . GLN A 1 451 ? 135.112 130.771 151.456 1.00 50.29 472 GLN A C 1
ATOM 7088 O O . GLN A 1 451 ? 134.376 131.618 150.937 1.00 50.29 472 GLN A O 1
ATOM 7102 N N . GLU A 1 452 ? 134.721 130.027 152.485 1.00 42.57 473 GLU A N 1
ATOM 7103 C CA . GLU A 1 452 ? 133.417 130.185 153.109 1.00 42.57 473 GLU A CA 1
ATOM 7104 C C . GLU A 1 452 ? 133.598 130.280 154.614 1.00 42.57 473 GLU A C 1
ATOM 7105 O O . GLU A 1 452 ? 134.354 129.502 155.203 1.00 42.57 473 GLU A O 1
ATOM 7117 N N . LEU A 1 453 ? 132.908 131.237 155.227 1.00 34.32 474 LEU A N 1
ATOM 7118 C CA . LEU A 1 453 ? 132.926 131.425 156.667 1.00 34.32 474 LEU A CA 1
ATOM 7119 C C . LEU A 1 453 ? 131.506 131.660 157.150 1.00 34.32 474 LEU A C 1
ATOM 7120 O O . LEU A 1 453 ? 130.605 131.975 156.370 1.00 34.32 474 LEU A O 1
ATOM 7136 N N . GLU A 1 454 ? 131.318 131.504 158.455 1.00 32.39 475 GLU A N 1
ATOM 7137 C CA . GLU A 1 454 ? 130.015 131.710 159.064 1.00 32.39 475 GLU A CA 1
ATOM 7138 C C . GLU A 1 454 ? 130.215 132.279 160.456 1.00 32.39 475 GLU A C 1
ATOM 7139 O O . GLU A 1 454 ? 130.983 131.729 161.249 1.00 32.39 475 GLU A O 1
ATOM 7151 N N . TYR A 1 455 ? 129.526 133.377 160.742 1.00 30.29 476 TYR A N 1
ATOM 7152 C CA . TYR A 1 455 ? 129.629 134.060 162.018 1.00 30.29 476 TYR A CA 1
ATOM 7153 C C . TYR A 1 455 ? 128.237 134.269 162.587 1.00 30.29 476 TYR A C 1
ATOM 7154 O O . TYR A 1 455 ? 127.238 134.293 161.863 1.00 30.29 476 TYR A O 1
ATOM 7172 N N . VAL A 1 456 ? 128.185 134.430 163.899 1.00 34.34 477 VAL A N 1
ATOM 7173 C CA . VAL A 1 456 ? 126.952 134.755 164.606 1.00 34.34 477 VAL A CA 1
ATOM 7174 C C . VAL A 1 456 ? 127.164 136.139 165.205 1.00 34.34 477 VAL A C 1
ATOM 7175 O O . VAL A 1 456 ? 127.901 136.322 166.176 1.00 34.34 477 VAL A O 1
ATOM 7188 N N . VAL A 1 457 ? 126.528 137.140 164.600 1.00 32.17 478 VAL A N 1
ATOM 7189 C CA . VAL A 1 457 ? 126.701 138.499 165.076 1.00 32.17 478 VAL A CA 1
ATOM 7190 C C . VAL A 1 457 ? 125.948 138.676 166.383 1.00 32.17 478 VAL A C 1
ATOM 7191 O O . VAL A 1 457 ? 124.874 138.101 166.596 1.00 32.17 478 VAL A O 1
ATOM 7204 N N . ILE A 1 458 ? 126.520 139.484 167.268 1.00 34.74 479 ILE A N 1
ATOM 7205 C CA . ILE A 1 458 ? 125.956 139.731 168.585 1.00 34.74 479 ILE A CA 1
ATOM 7206 C C . ILE A 1 458 ? 125.784 141.229 168.767 1.00 34.74 479 ILE A C 1
ATOM 7207 O O . ILE A 1 458 ? 126.701 142.010 168.487 1.00 34.74 479 ILE A O 1
ATOM 7223 N N . ALA A 1 459 ? 124.606 141.626 169.238 1.00 34.16 480 ALA A N 1
ATOM 7224 C CA . ALA A 1 459 ? 124.296 143.016 169.533 1.00 34.16 480 ALA A CA 1
ATOM 7225 C C . ALA A 1 459 ? 123.879 143.104 170.988 1.00 34.16 480 ALA A C 1
ATOM 7226 O O . ALA A 1 459 ? 122.923 142.441 171.400 1.00 34.16 480 ALA A O 1
ATOM 7233 N N . GLN A 1 460 ? 124.590 143.919 171.761 1.00 36.76 481 GLN A N 1
ATOM 7234 C CA . GLN A 1 460 ? 124.370 144.016 173.199 1.00 36.76 481 GLN A CA 1
ATOM 7235 C C . GLN A 1 460 ? 124.171 145.473 173.586 1.00 36.76 481 GLN A C 1
ATOM 7236 O O . GLN A 1 460 ? 125.127 146.256 173.581 1.00 36.76 481 GLN A O 1
ATOM 7250 N N . GLU A 1 461 ? 122.939 145.832 173.931 1.00 38.81 482 GLU A N 1
ATOM 7251 C CA . GLU A 1 461 ? 122.680 147.150 174.486 1.00 38.81 482 GLU A CA 1
ATOM 7252 C C . GLU A 1 461 ? 123.309 147.259 175.869 1.00 38.81 482 GLU A C 1
ATOM 7253 O O . GLU A 1 461 ? 123.229 146.336 176.683 1.00 38.81 482 GLU A O 1
ATOM 7265 N N . GLN A 1 462 ? 123.943 148.401 176.130 1.00 39.94 483 GLN A N 1
ATOM 7266 C CA . GLN A 1 462 ? 124.763 148.542 177.329 1.00 39.94 483 GLN A CA 1
ATOM 7267 C C . GLN A 1 462 ? 123.911 148.562 178.591 1.00 39.94 483 GLN A C 1
ATOM 7268 O O . GLN A 1 462 ? 124.193 147.841 179.554 1.00 39.94 483 GLN A O 1
ATOM 7282 N N . GLN A 1 463 ? 122.866 149.386 178.606 1.00 46.57 484 GLN A N 1
ATOM 7283 C CA . GLN A 1 463 ? 122.134 149.631 179.845 1.00 46.57 484 GLN A CA 1
ATOM 7284 C C . GLN A 1 463 ? 121.328 148.410 180.272 1.00 46.57 484 GLN A C 1
ATOM 7285 O O . GLN A 1 463 ? 121.276 148.075 181.461 1.00 46.57 484 GLN A O 1
ATOM 7299 N N . ASN A 1 464 ? 120.695 147.731 179.319 1.00 41.24 485 ASN A N 1
ATOM 7300 C CA . ASN A 1 464 ? 119.758 146.656 179.615 1.00 41.24 485 ASN A CA 1
ATOM 7301 C C . ASN A 1 464 ? 120.349 145.272 179.374 1.00 41.24 485 ASN A C 1
ATOM 7302 O O . ASN A 1 464 ? 119.778 144.280 179.837 1.00 41.24 485 ASN A O 1
ATOM 7313 N N . LYS A 1 465 ? 121.482 145.181 178.678 1.00 40.94 486 LYS A N 1
ATOM 7314 C CA . LYS A 1 465 ? 122.146 143.905 178.416 1.00 40.94 486 LYS A CA 1
ATOM 7315 C C . LYS A 1 465 ? 121.306 142.999 177.523 1.00 40.94 486 LYS A C 1
ATOM 7316 O O . LYS A 1 465 ? 121.476 141.777 177.523 1.00 40.94 486 LYS A O 1
ATOM 7335 N N . LEU A 1 466 ? 120.402 143.588 176.750 1.00 40.34 487 LEU A N 1
ATOM 7336 C CA . LEU A 1 466 ? 119.632 142.818 175.789 1.00 40.34 487 LEU A CA 1
ATOM 7337 C C . LEU A 1 466 ? 120.549 142.260 174.708 1.00 40.34 487 LEU A C 1
ATOM 7338 O O . LEU A 1 466 ? 121.660 142.748 174.493 1.00 40.34 487 LEU A O 1
ATOM 7354 N N . GLN A 1 467 ? 120.078 141.216 174.034 1.00 37.34 488 GLN A N 1
ATOM 7355 C CA . GLN A 1 467 ? 120.868 140.516 173.035 1.00 37.34 488 GLN A CA 1
ATOM 7356 C C . GLN A 1 467 ? 120.014 140.233 171.809 1.00 37.34 488 GLN A C 1
ATOM 7357 O O . GLN A 1 467 ? 118.786 140.148 171.881 1.00 37.34 488 GLN A O 1
ATOM 7371 N N . ALA A 1 468 ? 120.691 140.092 170.674 1.00 36.06 489 ALA A N 1
ATOM 7372 C CA . ALA A 1 468 ? 120.039 139.763 169.415 1.00 36.06 489 ALA A CA 1
ATOM 7373 C C . ALA A 1 468 ? 121.112 139.330 168.430 1.00 36.06 489 ALA A C 1
ATOM 7374 O O . ALA A 1 468 ? 122.200 139.910 168.389 1.00 36.06 489 ALA A O 1
ATOM 7381 N N . LYS A 1 469 ? 120.831 138.278 167.678 1.00 35.02 490 LYS A N 1
ATOM 7382 C CA . LYS A 1 469 ? 121.812 137.773 166.742 1.00 35.02 490 LYS A CA 1
ATOM 7383 C C . LYS A 1 469 ? 121.188 137.132 165.520 1.00 35.02 490 LYS A C 1
ATOM 7384 O O . LYS A 1 469 ? 120.012 136.768 165.506 1.00 35.02 490 LYS A O 1
ATOM 7403 N N . THR A 1 470 ? 122.012 137.003 164.492 1.00 33.07 491 THR A N 1
ATOM 7404 C CA . THR A 1 470 ? 121.621 136.364 163.242 1.00 33.07 491 THR A CA 1
ATOM 7405 C C . THR A 1 470 ? 122.837 135.608 162.720 1.00 33.07 491 THR A C 1
ATOM 7406 O O . THR A 1 470 ? 123.840 135.455 163.422 1.00 33.07 491 THR A O 1
ATOM 7417 N N . GLN A 1 471 ? 122.750 135.132 161.483 1.00 33.81 492 GLN A N 1
ATOM 7418 C CA . GLN A 1 471 ? 123.820 134.366 160.862 1.00 33.81 492 GLN A CA 1
ATOM 7419 C C . GLN A 1 471 ? 124.430 135.176 159.729 1.00 33.81 492 GLN A C 1
ATOM 7420 O O . GLN A 1 471 ? 123.707 135.702 158.876 1.00 33.81 492 GLN A O 1
ATOM 7434 N N . LEU A 1 472 ? 125.755 135.277 159.729 1.00 29.04 493 LEU A N 1
ATOM 7435 C CA . LEU A 1 472 ? 126.492 135.975 158.690 1.00 29.04 493 LEU A CA 1
ATOM 7436 C C . LEU A 1 472 ? 127.399 134.997 157.961 1.00 29.04 493 LEU A C 1
ATOM 7437 O O . LEU A 1 472 ? 128.045 134.152 158.588 1.00 29.04 493 LEU A O 1
ATOM 7453 N N . THR A 1 473 ? 127.444 135.118 156.637 1.00 30.30 494 THR A N 1
ATOM 7454 C CA . THR A 1 473 ? 128.336 134.331 155.801 1.00 30.30 494 THR A CA 1
ATOM 7455 C C . THR A 1 473 ? 129.141 135.268 154.919 1.00 30.30 494 THR A C 1
ATOM 7456 O O . THR A 1 473 ? 128.607 136.240 154.378 1.00 30.30 494 THR A O 1
ATOM 7467 N N . VAL A 1 474 ? 130.429 134.974 154.787 1.00 30.81 495 VAL A N 1
ATOM 7468 C CA . VAL A 1 474 ? 131.355 135.776 154.000 1.00 30.81 495 VAL A CA 1
ATOM 7469 C C . VAL A 1 474 ? 132.084 134.859 153.032 1.00 30.81 495 VAL A C 1
ATOM 7470 O O . VAL A 1 474 ? 132.683 133.861 153.446 1.00 30.81 495 VAL A O 1
ATOM 7483 N N . SER A 1 475 ? 132.036 135.199 151.748 1.00 35.63 496 SER A N 1
ATOM 7484 C CA . SER A 1 475 ? 132.641 134.393 150.700 1.00 35.63 496 SER A CA 1
ATOM 7485 C C . SER A 1 475 ? 133.566 135.258 149.859 1.00 35.63 496 SER A C 1
ATOM 7486 O O . SER A 1 475 ? 133.163 136.319 149.372 1.00 35.63 496 SER A O 1
ATOM 7494 N N . PHE A 1 476 ? 134.802 134.802 149.697 1.00 34.67 497 PHE A N 1
ATOM 7495 C CA . PHE A 1 476 ? 135.779 135.426 148.819 1.00 34.67 497 PHE A CA 1
ATOM 7496 C C . PHE A 1 476 ? 135.935 134.574 147.568 1.00 34.67 497 PHE A C 1
ATOM 7497 O O . PHE A 1 476 ? 136.187 133.368 147.663 1.00 34.67 497 PHE A O 1
ATOM 7514 N N . GLN A 1 477 ? 135.786 135.200 146.399 1.00 45.61 498 GLN A N 1
ATOM 7515 C CA . GLN A 1 477 ? 135.932 134.512 145.121 1.00 45.61 498 GLN A CA 1
ATOM 7516 C C . GLN A 1 477 ? 136.975 135.175 144.229 1.00 45.61 498 GLN A C 1
ATOM 7517 O O . GLN A 1 477 ? 136.936 135.011 143.006 1.00 45.61 498 GLN A O 1
ATOM 7531 N N . GLY A 1 478 ? 137.909 135.919 144.816 1.00 44.11 499 GLY A N 1
ATOM 7532 C CA . GLY A 1 478 ? 138.963 136.556 144.054 1.00 44.11 499 GLY A CA 1
ATOM 7533 C C . GLY A 1 478 ? 140.240 135.743 144.028 1.00 44.11 499 GLY A C 1
ATOM 7534 O O . GLY A 1 478 ? 140.966 135.682 145.024 1.00 44.11 499 GLY A O 1
ATOM 7538 N N . GLU A 1 479 ? 140.525 135.114 142.891 1.00 52.41 500 GLU A N 1
ATOM 7539 C CA . GLU A 1 479 ? 141.728 134.303 142.763 1.00 52.41 500 GLU A CA 1
ATOM 7540 C C . GLU A 1 479 ? 142.968 135.188 142.719 1.00 52.41 500 GLU A C 1
ATOM 7541 O O . GLU A 1 479 ? 142.917 136.339 142.277 1.00 52.41 500 GLU A O 1
ATOM 7553 N N . ALA A 1 480 ? 144.090 134.640 143.181 1.00 58.48 501 ALA A N 1
ATOM 7554 C CA . ALA A 1 480 ? 145.331 135.401 143.229 1.00 58.48 501 ALA A CA 1
ATOM 7555 C C . ALA A 1 480 ? 145.913 135.576 141.835 1.00 58.48 501 ALA A C 1
ATOM 7556 O O . ALA A 1 480 ? 146.085 134.611 141.085 1.00 58.48 501 ALA A O 1
ATOM 7563 N N . ASP A 1 481 ? 146.104 136.828 141.438 1.00 66.48 502 ASP A N 1
ATOM 7564 C CA . ASP A 1 481 ? 146.701 137.061 140.200 1.00 66.48 502 ASP A CA 1
ATOM 7565 C C . ASP A 1 481 ? 148.154 137.288 140.519 1.00 66.48 502 ASP A C 1
ATOM 7566 O O . ASP A 1 481 ? 148.550 138.433 140.747 1.00 66.48 502 ASP A O 1
ATOM 7573 N N . SER A 1 482 ? 148.955 136.193 140.510 1.00 68.15 503 SER A N 1
ATOM 7574 C CA . SER A 1 482 ? 150.416 136.121 140.547 1.00 68.15 503 SER A CA 1
ATOM 7575 C C . SER A 1 482 ? 151.002 137.217 141.438 1.00 68.15 503 SER A C 1
ATOM 7576 O O . SER A 1 482 ? 151.739 138.097 140.994 1.00 68.15 503 SER A O 1
ATOM 7584 N N . LEU A 1 483 ? 150.653 137.147 142.727 1.00 63.52 504 LEU A N 1
ATOM 7585 C CA . LEU A 1 483 ? 151.143 138.106 143.712 1.00 63.52 504 LEU A CA 1
ATOM 7586 C C . LEU A 1 483 ? 151.492 137.438 145.038 1.00 63.52 504 LEU A C 1
ATOM 7587 O O . LEU A 1 483 ? 151.378 138.070 146.093 1.00 63.52 504 LEU A O 1
ATOM 7603 N N . ARG A 1 484 ? 151.921 136.174 145.008 1.00 69.93 505 ARG A N 1
ATOM 7604 C CA . ARG A 1 484 ? 152.270 135.483 146.245 1.00 69.93 505 ARG A CA 1
ATOM 7605 C C . ARG A 1 484 ? 153.534 136.054 146.873 1.00 69.93 505 ARG A C 1
ATOM 7606 O O . ARG A 1 484 ? 153.679 136.035 148.101 1.00 69.93 505 ARG A O 1
ATOM 7627 N N . THR A 1 485 ? 154.455 136.568 146.053 1.00 74.49 506 THR A N 1
ATOM 7628 C CA . THR A 1 485 ? 155.742 137.021 146.574 1.00 74.49 506 THR A CA 1
ATOM 7629 C C . THR A 1 485 ? 155.575 138.077 147.656 1.00 74.49 506 THR A C 1
ATOM 7630 O O . THR A 1 485 ? 156.411 138.176 148.562 1.00 74.49 506 THR A O 1
ATOM 7641 N N . ASP A 1 486 ? 154.511 138.869 147.585 1.00 75.28 507 ASP A N 1
ATOM 7642 C CA . ASP A 1 486 ? 154.335 139.985 148.504 1.00 75.28 507 ASP A CA 1
ATOM 7643 C C . ASP A 1 486 ? 153.935 139.470 149.881 1.00 75.28 507 ASP A C 1
ATOM 7644 O O . ASP A 1 486 ? 152.909 138.797 150.029 1.00 75.28 507 ASP A O 1
ATOM 7653 N N . GLU A 1 487 ? 154.745 139.787 150.881 1.00 67.97 508 GLU A N 1
ATOM 7654 C CA . GLU A 1 487 ? 154.453 139.451 152.267 1.00 67.97 508 GLU A CA 1
ATOM 7655 C C . GLU A 1 487 ? 153.527 140.518 152.843 1.00 67.97 508 GLU A C 1
ATOM 7656 O O . GLU A 1 487 ? 153.197 141.509 152.184 1.00 67.97 508 GLU A O 1
ATOM 7668 N N . PRO A 1 488 ? 153.074 140.355 154.091 1.00 53.58 509 PRO A N 1
ATOM 7669 C CA . PRO A 1 488 ? 152.145 141.342 154.659 1.00 53.58 509 PRO A CA 1
ATOM 7670 C C . PRO A 1 488 ? 152.796 142.694 154.905 1.00 53.58 509 PRO A C 1
ATOM 7671 O O . PRO A 1 488 ? 153.045 143.080 156.052 1.00 53.58 509 PRO A O 1
ATOM 7682 N N . ARG A 1 489 ? 153.071 143.425 153.826 1.00 33.05 510 ARG A N 1
ATOM 7683 C CA . ARG A 1 489 ? 153.622 144.775 153.923 1.00 33.05 510 ARG A CA 1
ATOM 7684 C C . ARG A 1 489 ? 153.110 145.570 152.732 1.00 33.05 510 ARG A C 1
ATOM 7685 O O . ARG A 1 489 ? 153.499 145.296 151.592 1.00 33.05 510 ARG A O 1
ATOM 7706 N N . PHE A 1 490 ? 152.245 146.550 152.996 1.00 21.66 511 PHE A N 1
ATOM 7707 C CA . PHE A 1 490 ? 151.593 147.315 151.950 1.00 21.66 511 PHE A CA 1
ATOM 7708 C C . PHE A 1 490 ? 151.791 148.812 152.167 1.00 21.66 511 PHE A C 1
ATOM 7709 O O . PHE A 1 490 ? 151.516 149.318 153.260 1.00 21.66 511 PHE A O 1
ATOM 7726 N N . PRO A 1 491 ? 152.259 149.541 151.158 1.00 13.40 512 PRO A N 1
ATOM 7727 C CA . PRO A 1 491 ? 152.517 150.971 151.336 1.00 13.40 512 PRO A CA 1
ATOM 7728 C C . PRO A 1 491 ? 151.236 151.790 151.342 1.00 13.40 512 PRO A C 1
ATOM 7729 O O . PRO A 1 491 ? 150.179 151.356 150.886 1.00 13.40 512 PRO A O 1
ATOM 7740 N N . ALA A 1 492 ? 151.360 153.005 151.869 1.00 10.22 513 ALA A N 1
ATOM 7741 C CA . ALA A 1 492 ? 150.230 153.913 151.952 1.00 10.22 513 ALA A CA 1
ATOM 7742 C C . ALA A 1 492 ? 149.895 154.484 150.578 1.00 10.22 513 ALA A C 1
ATOM 7743 O O . ALA A 1 492 ? 150.635 154.324 149.603 1.00 10.22 513 ALA A O 1
ATOM 7750 N N . CYS A 1 493 ? 148.748 155.164 150.512 1.00 9.72 514 CYS A N 1
ATOM 7751 C CA . CYS A 1 493 ? 148.271 155.785 149.286 1.00 9.72 514 CYS A CA 1
ATOM 7752 C C . CYS A 1 493 ? 148.144 157.294 149.388 1.00 9.72 514 CYS A C 1
ATOM 7753 O O . CYS A 1 493 ? 147.975 157.955 148.359 1.00 9.72 514 CYS A O 1
ATOM 7760 N N . ALA A 1 494 ? 148.224 157.846 150.596 1.00 9.19 515 ALA A N 1
ATOM 7761 C CA . ALA A 1 494 ? 148.063 159.275 150.815 1.00 9.19 515 ALA A CA 1
ATOM 7762 C C . ALA A 1 494 ? 149.240 160.093 150.311 1.00 9.19 515 ALA A C 1
ATOM 7763 O O . ALA A 1 494 ? 149.161 161.324 150.329 1.00 9.19 515 ALA A O 1
ATOM 7770 N N . GLU A 1 495 ? 150.318 159.451 149.868 1.00 10.62 516 GLU A N 1
ATOM 7771 C CA . GLU A 1 495 ? 151.560 160.144 149.556 1.00 10.62 516 GLU A CA 1
ATOM 7772 C C . GLU A 1 495 ? 151.977 159.992 148.102 1.00 10.62 516 GLU A C 1
ATOM 7773 O O . GLU A 1 495 ? 153.058 160.460 147.731 1.00 10.62 516 GLU A O 1
ATOM 7785 N N . LYS A 1 496 ? 151.155 159.357 147.265 1.00 14.66 517 LYS A N 1
ATOM 7786 C CA . LYS A 1 496 ? 151.498 159.254 145.849 1.00 14.66 517 LYS A CA 1
ATOM 7787 C C . LYS A 1 496 ? 151.454 160.609 145.162 1.00 14.66 517 LYS A C 1
ATOM 7788 O O . LYS A 1 496 ? 152.179 160.828 144.186 1.00 14.66 517 LYS A O 1
ATOM 7807 N N . ARG A 1 497 ? 150.611 161.519 145.646 1.00 11.17 518 ARG A N 1
ATOM 7808 C CA . ARG A 1 497 ? 150.519 162.873 145.117 1.00 11.17 518 ARG A CA 1
ATOM 7809 C C . ARG A 1 497 ? 150.569 162.894 143.594 1.00 11.17 518 ARG A C 1
ATOM 7810 O O . ARG A 1 497 ? 151.216 163.760 142.998 1.00 11.17 518 ARG A O 1
ATOM 7831 N N . GLN A 1 498 ? 149.880 161.953 142.957 1.00 14.45 519 GLN A N 1
ATOM 7832 C CA . GLN A 1 498 ? 149.845 161.879 141.503 1.00 14.45 519 GLN A CA 1
ATOM 7833 C C . GLN A 1 498 ? 148.835 160.822 141.087 1.00 14.45 519 GLN A C 1
ATOM 7834 O O . GLN A 1 498 ? 148.551 159.888 141.842 1.00 14.45 519 GLN A O 1
ATOM 7848 N N . ARG A 1 499 ? 148.291 160.984 139.880 1.00 14.42 520 ARG A N 1
ATOM 7849 C CA . ARG A 1 499 ? 147.328 160.019 139.361 1.00 14.42 520 ARG A CA 1
ATOM 7850 C C . ARG A 1 499 ? 147.998 158.691 139.035 1.00 14.42 520 ARG A C 1
ATOM 7851 O O . ARG A 1 499 ? 147.539 157.626 139.463 1.00 14.42 520 ARG A O 1
ATOM 7872 N N . GLY A 1 500 ? 149.087 158.737 138.274 1.00 17.79 521 GLY A N 1
ATOM 7873 C CA . GLY A 1 500 ? 149.676 157.534 137.721 1.00 17.79 521 GLY A CA 1
ATOM 7874 C C . GLY A 1 500 ? 150.066 156.501 138.758 1.00 17.79 521 GLY A C 1
ATOM 7875 O O . GLY A 1 500 ? 149.752 155.317 138.604 1.00 17.79 521 GLY A O 1
ATOM 7879 N N . ASP A 1 501 ? 150.756 156.928 139.819 1.00 15.78 522 ASP A N 1
ATOM 7880 C CA . ASP A 1 501 ? 151.093 155.995 140.889 1.00 15.78 522 ASP A CA 1
ATOM 7881 C C . ASP A 1 501 ? 149.852 155.520 141.625 1.00 15.78 522 ASP A C 1
ATOM 7882 O O . ASP A 1 501 ? 149.637 154.311 141.759 1.00 15.78 522 ASP A O 1
ATOM 7891 N N . CYS A 1 502 ? 149.002 156.450 142.062 1.00 15.03 523 CYS A N 1
ATOM 7892 C CA . CYS A 1 502 ? 147.887 156.095 142.929 1.00 15.03 523 CYS A CA 1
ATOM 7893 C C . CYS A 1 502 ? 147.025 154.999 142.328 1.00 15.03 523 CYS A C 1
ATOM 7894 O O . CYS A 1 502 ? 146.445 154.195 143.065 1.00 15.03 523 CYS A O 1
ATOM 7901 N N . GLU A 1 503 ? 146.922 154.947 141.005 1.00 18.21 524 GLU A N 1
ATOM 7902 C CA . GLU A 1 503 ? 146.096 153.921 140.386 1.00 18.21 524 GLU A CA 1
ATOM 7903 C C . GLU A 1 503 ? 146.756 152.552 140.435 1.00 18.21 524 GLU A C 1
ATOM 7904 O O . GLU A 1 503 ? 146.055 151.535 140.413 1.00 18.21 524 GLU A O 1
ATOM 7916 N N . ALA A 1 504 ? 148.086 152.502 140.501 1.00 18.24 525 ALA A N 1
ATOM 7917 C CA . ALA A 1 504 ? 148.819 151.242 140.490 1.00 18.24 525 ALA A CA 1
ATOM 7918 C C . ALA A 1 504 ? 149.467 150.927 141.835 1.00 18.24 525 ALA A C 1
ATOM 7919 O O . ALA A 1 504 ? 150.510 150.266 141.873 1.00 18.24 525 ALA A O 1
ATOM 7926 N N . THR A 1 505 ? 148.878 151.381 142.936 1.00 16.19 526 THR A N 1
ATOM 7927 C CA . THR A 1 505 ? 149.328 151.001 144.264 1.00 16.19 526 THR A CA 1
ATOM 7928 C C . THR A 1 505 ? 148.387 149.971 144.865 1.00 16.19 526 THR A C 1
ATOM 7929 O O . THR A 1 505 ? 147.258 149.773 144.407 1.00 16.19 526 THR A O 1
ATOM 7940 N N . ARG A 1 506 ? 148.881 149.323 145.911 1.00 18.65 527 ARG A N 1
ATOM 7941 C CA . ARG A 1 506 ? 148.117 148.368 146.699 1.00 18.65 527 ARG A CA 1
ATOM 7942 C C . ARG A 1 506 ? 148.442 148.648 148.154 1.00 18.65 527 ARG A C 1
ATOM 7943 O O . ARG A 1 506 ? 149.544 148.348 148.620 1.00 18.65 527 ARG A O 1
ATOM 7964 N N . GLY A 1 507 ? 147.487 149.230 148.859 1.00 12.68 528 GLY A N 1
ATOM 7965 C CA . GLY A 1 507 ? 147.752 149.768 150.166 1.00 12.68 528 GLY A CA 1
ATOM 7966 C C . GLY A 1 507 ? 146.540 149.743 151.063 1.00 12.68 528 GLY A C 1
ATOM 7967 O O . GLY A 1 507 ? 145.529 149.100 150.764 1.00 12.68 528 GLY A O 1
ATOM 7971 N N . LEU A 1 508 ? 146.635 150.464 152.166 1.00 9.99 529 LEU A N 1
ATOM 7972 C CA . LEU A 1 508 ? 145.649 150.349 153.218 1.00 9.99 529 LEU A CA 1
ATOM 7973 C C . LEU A 1 508 ? 144.306 150.907 152.777 1.00 9.99 529 LEU A C 1
ATOM 7974 O O . LEU A 1 508 ? 144.233 151.955 152.138 1.00 9.99 529 LEU A O 1
ATOM 7990 N N . GLY A 1 509 ? 143.243 150.197 153.135 1.00 11.12 530 GLY A N 1
ATOM 7991 C CA . GLY A 1 509 ? 141.905 150.608 152.781 1.00 11.12 530 GLY A CA 1
ATOM 7992 C C . GLY A 1 509 ? 141.528 150.385 151.335 1.00 11.12 530 GLY A C 1
ATOM 7993 O O . GLY A 1 509 ? 140.688 151.120 150.804 1.00 11.12 530 GLY A O 1
ATOM 7997 N N . ALA A 1 510 ? 142.118 149.392 150.678 1.00 13.29 531 ALA A N 1
ATOM 7998 C CA . ALA A 1 510 ? 141.848 149.133 149.267 1.00 13.29 531 ALA A CA 1
ATOM 7999 C C . ALA A 1 510 ? 140.989 147.885 149.097 1.00 13.29 531 ALA A C 1
ATOM 8000 O O . ALA A 1 510 ? 141.529 146.771 148.992 1.00 13.29 531 ALA A O 1
ATOM 8007 N N . PRO A 1 511 ? 139.664 148.007 149.041 1.00 12.42 532 PRO A N 1
ATOM 8008 C CA . PRO A 1 511 ? 138.830 146.830 148.771 1.00 12.42 532 PRO A CA 1
ATOM 8009 C C . PRO A 1 511 ? 139.241 146.128 147.494 1.00 12.42 532 PRO A C 1
ATOM 8010 O O . PRO A 1 511 ? 139.581 144.943 147.497 1.00 12.42 532 PRO A O 1
ATOM 8021 N N . THR A 1 512 ? 139.211 146.867 146.388 1.00 14.80 533 THR A N 1
ATOM 8022 C CA . THR A 1 512 ? 139.668 146.323 145.120 1.00 14.80 533 THR A CA 1
ATOM 8023 C C . THR A 1 512 ? 141.174 146.129 145.098 1.00 14.80 533 THR A C 1
ATOM 8024 O O . THR A 1 512 ? 141.687 145.442 144.210 1.00 14.80 533 THR A O 1
ATOM 8035 N N . GLY A 1 513 ? 141.887 146.711 146.058 1.00 13.90 534 GLY A N 1
ATOM 8036 C CA . GLY A 1 513 ? 143.329 146.679 146.078 1.00 13.90 534 GLY A CA 1
ATOM 8037 C C . GLY A 1 513 ? 143.997 147.860 145.416 1.00 13.90 534 GLY A C 1
ATOM 8038 O O . GLY A 1 513 ? 145.232 147.917 145.393 1.00 13.90 534 GLY A O 1
ATOM 8042 N N . ARG A 1 514 ? 143.226 148.799 144.876 1.00 15.58 535 ARG A N 1
ATOM 8043 C CA . ARG A 1 514 ? 143.758 150.024 144.300 1.00 15.58 535 ARG A CA 1
ATOM 8044 C C . ARG A 1 514 ? 143.053 151.206 144.942 1.00 15.58 535 ARG A C 1
ATOM 8045 O O . ARG A 1 514 ? 141.831 151.191 145.116 1.00 15.58 535 ARG A O 1
ATOM 8066 N N . CYS A 1 515 ? 143.828 152.224 145.296 1.00 13.26 536 CYS A N 1
ATOM 8067 C CA . CYS A 1 515 ? 143.280 153.391 145.965 1.00 13.26 536 CYS A CA 1
ATOM 8068 C C . CYS A 1 515 ? 142.690 154.362 144.950 1.00 13.26 536 CYS A C 1
ATOM 8069 O O . CYS A 1 515 ? 143.122 154.431 143.796 1.00 13.26 536 CYS A O 1
ATOM 8076 N N . GLN A 1 516 ? 141.689 155.117 145.392 1.00 12.05 537 GLN A N 1
ATOM 8077 C CA . GLN A 1 516 ? 140.906 155.942 144.488 1.00 12.05 537 GLN A CA 1
ATOM 8078 C C . GLN A 1 516 ? 141.626 157.253 144.179 1.00 12.05 537 GLN A C 1
ATOM 8079 O O . GLN A 1 516 ? 142.593 157.635 144.843 1.00 12.05 537 GLN A O 1
ATOM 8093 N N . TRP A 1 517 ? 141.125 157.947 143.156 1.00 13.08 538 TRP A N 1
ATOM 8094 C CA . TRP A 1 517 ? 141.788 159.114 142.584 1.00 13.08 538 TRP A CA 1
ATOM 8095 C C . TRP A 1 517 ? 140.779 160.235 142.380 1.00 13.08 538 TRP A C 1
ATOM 8096 O O . TRP A 1 517 ? 139.666 159.995 141.902 1.00 13.08 538 TRP A O 1
ATOM 8117 N N . ARG A 1 518 ? 141.173 161.455 142.739 1.00 10.87 539 ARG A N 1
ATOM 8118 C CA . ARG A 1 518 ? 140.330 162.634 142.616 1.00 10.87 539 ARG A CA 1
ATOM 8119 C C . ARG A 1 518 ? 141.067 163.696 141.816 1.00 10.87 539 ARG A C 1
ATOM 8120 O O . ARG A 1 518 ? 142.301 163.753 141.814 1.00 10.87 539 ARG A O 1
ATOM 8141 N N . GLN A 1 519 ? 140.299 164.538 141.127 1.00 14.71 540 GLN A N 1
ATOM 8142 C CA . GLN A 1 519 ? 140.852 165.566 140.245 1.00 14.71 540 GLN A CA 1
ATOM 8143 C C . GLN A 1 519 ? 139.964 166.803 140.362 1.00 14.71 540 GLN A C 1
ATOM 8144 O O . GLN A 1 519 ? 138.961 166.931 139.656 1.00 14.71 540 GLN A O 1
ATOM 8158 N N . GLY A 1 520 ? 140.338 167.707 141.262 1.00 13.90 541 GLY A N 1
ATOM 8159 C CA . GLY A 1 520 ? 139.605 168.944 141.445 1.00 13.90 541 GLY A CA 1
ATOM 8160 C C . GLY A 1 520 ? 140.185 170.097 140.651 1.00 13.90 541 GLY A C 1
ATOM 8161 O O . GLY A 1 520 ? 141.333 170.492 140.871 1.00 13.90 541 GLY A O 1
ATOM 8165 N N . ARG A 1 521 ? 139.399 170.652 139.731 1.00 23.73 542 ARG A N 1
ATOM 8166 C CA . ARG A 1 521 ? 139.824 171.762 138.888 1.00 23.73 542 ARG A CA 1
ATOM 8167 C C . ARG A 1 521 ? 139.075 173.022 139.290 1.00 23.73 542 ARG A C 1
ATOM 8168 O O . ARG A 1 521 ? 137.850 172.997 139.454 1.00 23.73 542 ARG A O 1
ATOM 8189 N N . ASP A 1 522 ? 139.812 174.117 139.443 1.00 27.51 543 ASP A N 1
ATOM 8190 C CA . ASP A 1 522 ? 139.248 175.391 139.867 1.00 27.51 543 ASP A CA 1
ATOM 8191 C C . ASP A 1 522 ? 140.380 176.411 139.863 1.00 27.51 543 ASP A C 1
ATOM 8192 O O . ASP A 1 522 ? 141.560 176.057 139.769 1.00 27.51 543 ASP A O 1
ATOM 8201 N N . LYS A 1 523 ? 140.007 177.683 139.962 1.00 30.31 544 LYS A N 1
ATOM 8202 C CA . LYS A 1 523 ? 140.965 178.786 139.989 1.00 30.31 544 LYS A CA 1
ATOM 8203 C C . LYS A 1 523 ? 141.133 179.231 141.437 1.00 30.31 544 LYS A C 1
ATOM 8204 O O . LYS A 1 523 ? 140.489 180.175 141.897 1.00 30.31 544 LYS A O 1
ATOM 8223 N N . GLY A 1 524 ? 142.010 178.536 142.164 1.00 17.79 545 GLY A N 1
ATOM 8224 C CA . GLY A 1 524 ? 142.405 178.945 143.495 1.00 17.79 545 GLY A CA 1
ATOM 8225 C C . GLY A 1 524 ? 142.126 177.866 144.525 1.00 17.79 545 GLY A C 1
ATOM 8226 O O . GLY A 1 524 ? 142.218 176.666 144.238 1.00 17.79 545 GLY A O 1
ATOM 8230 N N . ILE A 1 525 ? 141.791 178.314 145.733 1.00 11.11 546 ILE A N 1
ATOM 8231 C CA . ILE A 1 525 ? 141.530 177.433 146.866 1.00 11.11 546 ILE A CA 1
ATOM 8232 C C . ILE A 1 525 ? 140.074 176.987 146.767 1.00 11.11 546 ILE A C 1
ATOM 8233 O O . ILE A 1 525 ? 139.157 177.759 147.053 1.00 11.11 546 ILE A O 1
ATOM 8249 N N . SER A 1 526 ? 139.856 175.738 146.367 1.00 13.28 547 SER A N 1
ATOM 8250 C CA . SER A 1 526 ? 138.522 175.181 146.222 1.00 13.28 547 SER A CA 1
ATOM 8251 C C . SER A 1 526 ? 138.360 173.973 147.132 1.00 13.28 547 SER A C 1
ATOM 8252 O O . SER A 1 526 ? 139.330 173.303 147.494 1.00 13.28 547 SER A O 1
ATOM 8260 N N . LYS A 1 527 ? 137.105 173.699 147.494 1.00 11.25 548 LYS A N 1
ATOM 8261 C CA . LYS A 1 527 ? 136.807 172.543 148.330 1.00 11.25 548 LYS A CA 1
ATOM 8262 C C . LYS A 1 527 ? 137.085 171.233 147.610 1.00 11.25 548 LYS A C 1
ATOM 8263 O O . LYS A 1 527 ? 137.109 170.180 148.254 1.00 11.25 548 LYS A O 1
ATOM 8282 N N . ARG A 1 528 ? 137.287 171.274 146.297 1.00 11.14 549 ARG A N 1
ATOM 8283 C CA . ARG A 1 528 ? 137.640 170.094 145.516 1.00 11.14 549 ARG A CA 1
ATOM 8284 C C . ARG A 1 528 ? 139.101 170.216 145.105 1.00 11.14 549 ARG A C 1
ATOM 8285 O O . ARG A 1 528 ? 139.432 170.908 144.139 1.00 11.14 549 ARG A O 1
ATOM 8306 N N . TYR A 1 529 ? 139.973 169.535 145.841 1.00 8.70 550 TYR A N 1
ATOM 8307 C CA . TYR A 1 529 ? 141.403 169.507 145.572 1.00 8.70 550 TYR A CA 1
ATOM 8308 C C . TYR A 1 529 ? 141.821 168.080 145.257 1.00 8.70 550 TYR A C 1
ATOM 8309 O O . TYR A 1 529 ? 141.455 167.149 145.979 1.00 8.70 550 TYR A O 1
ATOM 8327 N N . SER A 1 530 ? 142.576 167.913 144.178 1.00 11.40 551 SER A N 1
ATOM 8328 C CA . SER A 1 530 ? 142.956 166.580 143.735 1.00 11.40 551 SER A CA 1
ATOM 8329 C C . SER A 1 530 ? 143.823 165.895 144.785 1.00 11.40 551 SER A C 1
ATOM 8330 O O . SER A 1 530 ? 144.744 166.498 145.340 1.00 11.40 551 SER A O 1
ATOM 8338 N N . THR A 1 531 ? 143.518 164.631 145.062 1.00 10.25 552 THR A N 1
ATOM 8339 C CA . THR A 1 531 ? 144.277 163.837 146.024 1.00 10.25 552 THR A CA 1
ATOM 8340 C C . THR A 1 531 ? 144.235 162.376 145.593 1.00 10.25 552 THR A C 1
ATOM 8341 O O . THR A 1 531 ? 143.817 162.054 144.477 1.00 10.25 552 THR A O 1
ATOM 8352 N N . CYS A 1 532 ? 144.667 161.493 146.489 1.00 10.97 553 CYS A N 1
ATOM 8353 C CA . CYS A 1 532 ? 144.563 160.051 146.307 1.00 10.97 553 CYS A CA 1
ATOM 8354 C C . CYS A 1 532 ? 144.086 159.456 147.620 1.00 10.97 553 CYS A C 1
ATOM 8355 O O . CYS A 1 532 ? 144.742 159.627 148.652 1.00 10.97 553 CYS A O 1
ATOM 8362 N N . SER A 1 533 ? 142.952 158.764 147.584 1.00 9.90 554 SER A N 1
ATOM 8363 C CA . SER A 1 533 ? 142.353 158.206 148.781 1.00 9.90 554 SER A CA 1
ATOM 8364 C C . SER A 1 533 ? 142.044 156.735 148.571 1.00 9.90 554 SER A C 1
ATOM 8365 O O . SER A 1 533 ? 141.802 156.298 147.441 1.00 9.90 554 SER A O 1
ATOM 8373 N N . PRO A 1 534 ? 142.045 155.953 149.639 1.00 9.37 555 PRO A N 1
ATOM 8374 C CA . PRO A 1 534 ? 141.680 154.540 149.512 1.00 9.37 555 PRO A CA 1
ATOM 8375 C C . PRO A 1 534 ? 140.238 154.367 149.071 1.00 9.37 555 PRO A C 1
ATOM 8376 O O . PRO A 1 534 ? 139.955 153.731 148.051 1.00 9.37 555 PRO A O 1
ATOM 8387 N N . ASN A 1 535 ? 139.320 154.948 149.838 1.00 9.93 556 ASN A N 1
ATOM 8388 C CA . ASN A 1 535 ? 137.897 154.953 149.519 1.00 9.93 556 ASN A CA 1
ATOM 8389 C C . ASN A 1 535 ? 137.399 156.388 149.588 1.00 9.93 556 ASN A C 1
ATOM 8390 O O . ASN A 1 535 ? 137.427 157.010 150.654 1.00 9.93 556 ASN A O 1
ATOM 8401 N N . LEU A 1 536 ? 136.931 156.905 148.454 1.00 11.24 557 LEU A N 1
ATOM 8402 C CA . LEU A 1 536 ? 136.438 158.272 148.396 1.00 11.24 557 LEU A CA 1
ATOM 8403 C C . LEU A 1 536 ? 135.180 158.472 149.219 1.00 11.24 557 LEU A C 1
ATOM 8404 O O . LEU A 1 536 ? 134.792 159.620 149.461 1.00 11.24 557 LEU A O 1
ATOM 8420 N N . GLY A 1 537 ? 134.533 157.392 149.649 1.00 12.92 558 GLY A N 1
ATOM 8421 C CA . GLY A 1 537 ? 133.269 157.533 150.348 1.00 12.92 558 GLY A CA 1
ATOM 8422 C C . GLY A 1 537 ? 133.402 158.285 151.656 1.00 12.92 558 GLY A C 1
ATOM 8423 O O . GLY A 1 537 ? 132.549 159.110 151.995 1.00 12.92 558 GLY A O 1
ATOM 8427 N N . THR A 1 538 ? 134.470 158.016 152.409 1.00 14.67 559 THR A N 1
ATOM 8428 C CA . THR A 1 538 ? 134.608 158.598 153.736 1.00 14.67 559 THR A CA 1
ATOM 8429 C C . THR A 1 538 ? 136.013 159.107 154.034 1.00 14.67 559 THR A C 1
ATOM 8430 O O . THR A 1 538 ? 136.305 159.413 155.197 1.00 14.67 559 THR A O 1
ATOM 8441 N N . CYS A 1 539 ? 136.894 159.199 153.042 1.00 12.54 560 CYS A N 1
ATOM 8442 C CA . CYS A 1 539 ? 138.238 159.698 153.304 1.00 12.54 560 CYS A CA 1
ATOM 8443 C C . CYS A 1 539 ? 138.270 161.224 153.373 1.00 12.54 560 CYS A C 1
ATOM 8444 O O . CYS A 1 539 ? 138.858 161.773 154.309 1.00 12.54 560 CYS A O 1
ATOM 8451 N N . PRO A 1 540 ? 137.719 161.947 152.400 1.00 13.73 561 PRO A N 1
ATOM 8452 C CA . PRO A 1 540 ? 137.618 163.408 152.523 1.00 13.73 561 PRO A CA 1
ATOM 8453 C C . PRO A 1 540 ? 136.287 163.928 153.051 1.00 13.73 561 PRO A C 1
ATOM 8454 O O . PRO A 1 540 ? 136.042 165.133 152.944 1.00 13.73 561 PRO A O 1
ATOM 8465 N N . ASP A 1 541 ? 135.422 163.055 153.557 1.00 17.76 562 ASP A N 1
ATOM 8466 C CA . ASP A 1 541 ? 134.097 163.480 154.017 1.00 17.76 562 ASP A CA 1
ATOM 8467 C C . ASP A 1 541 ? 134.104 164.689 154.967 1.00 17.76 562 ASP A C 1
ATOM 8468 O O . ASP A 1 541 ? 133.139 165.452 155.008 1.00 17.76 562 ASP A O 1
ATOM 8477 N N . GLY A 1 542 ? 135.184 164.863 155.723 1.00 18.39 563 GLY A N 1
ATOM 8478 C CA . GLY A 1 542 ? 135.304 165.982 156.641 1.00 18.39 563 GLY A CA 1
ATOM 8479 C C . GLY A 1 542 ? 135.985 165.563 157.933 1.00 18.39 563 GLY A C 1
ATOM 8480 O O . GLY A 1 542 ? 137.081 166.029 158.244 1.00 18.39 563 GLY A O 1
ATOM 8484 N N . TYR A 1 543 ? 135.331 164.680 158.681 1.00 23.60 564 TYR A N 1
ATOM 8485 C CA . TYR A 1 543 ? 135.883 164.159 159.928 1.00 23.60 564 TYR A CA 1
ATOM 8486 C C . TYR A 1 543 ? 136.231 162.684 159.728 1.00 23.60 564 TYR A C 1
ATOM 8487 O O . TYR A 1 543 ? 135.947 162.116 158.671 1.00 23.60 564 TYR A O 1
ATOM 8505 N N . CYS A 1 544 ? 136.842 162.054 160.727 1.00 18.08 565 CYS A N 1
ATOM 8506 C CA . CYS A 1 544 ? 137.214 160.651 160.581 1.00 18.08 565 CYS A CA 1
ATOM 8507 C C . CYS A 1 544 ? 136.287 159.676 161.308 1.00 18.08 565 CYS A C 1
ATOM 8508 O O . CYS A 1 544 ? 135.573 160.049 162.239 1.00 18.08 565 CYS A O 1
ATOM 8515 N N . ASP A 1 545 ? 136.315 158.421 160.863 1.00 17.19 566 ASP A N 1
ATOM 8516 C CA . ASP A 1 545 ? 135.514 157.358 161.448 1.00 17.19 566 ASP A CA 1
ATOM 8517 C C . ASP A 1 545 ? 136.423 156.466 162.294 1.00 17.19 566 ASP A C 1
ATOM 8518 O O . ASP A 1 545 ? 137.637 156.666 162.328 1.00 17.19 566 ASP A O 1
ATOM 8527 N N . ALA A 1 546 ? 135.838 155.484 162.973 1.00 15.07 567 ALA A N 1
ATOM 8528 C CA . ALA A 1 546 ? 136.597 154.574 163.824 1.00 15.07 567 ALA A CA 1
ATOM 8529 C C . ALA A 1 546 ? 137.790 153.923 163.119 1.00 15.07 567 ALA A C 1
ATOM 8530 O O . ALA A 1 546 ? 138.838 153.720 163.732 1.00 15.07 567 ALA A O 1
ATOM 8537 N N . ILE A 1 547 ? 137.635 153.595 161.839 1.00 12.73 568 ILE A N 1
ATOM 8538 C CA . ILE A 1 547 ? 138.701 152.931 161.096 1.00 12.73 568 ILE A CA 1
ATOM 8539 C C . ILE A 1 547 ? 139.841 153.900 160.824 1.00 12.73 568 ILE A C 1
ATOM 8540 O O . ILE A 1 547 ? 141.019 153.565 160.994 1.00 12.73 568 ILE A O 1
ATOM 8556 N N . GLU A 1 548 ? 139.497 155.113 160.400 1.00 14.01 569 GLU A N 1
ATOM 8557 C CA . GLU A 1 548 ? 140.499 156.128 160.076 1.00 14.01 569 GLU A CA 1
ATOM 8558 C C . GLU A 1 548 ? 141.491 156.378 161.216 1.00 14.01 569 GLU A C 1
ATOM 8559 O O . GLU A 1 548 ? 142.649 156.714 160.969 1.00 14.01 569 GLU A O 1
ATOM 8571 N N . SER A 1 549 ? 141.042 156.213 162.461 1.00 14.18 570 SER A N 1
ATOM 8572 C CA . SER A 1 549 ? 141.906 156.386 163.624 1.00 14.18 570 SER A CA 1
ATOM 8573 C C . SER A 1 549 ? 142.826 155.194 163.955 1.00 14.18 570 SER A C 1
ATOM 8574 O O . SER A 1 549 ? 143.653 155.309 164.859 1.00 14.18 570 SER A O 1
ATOM 8582 N N . LYS A 1 550 ? 142.709 154.062 163.256 1.00 12.61 571 LYS A N 1
ATOM 8583 C CA . LYS A 1 550 ? 143.587 152.937 163.559 1.00 12.61 571 LYS A CA 1
ATOM 8584 C C . LYS A 1 550 ? 145.020 153.233 163.142 1.00 12.61 571 LYS A C 1
ATOM 8585 O O . LYS A 1 550 ? 145.947 153.123 163.952 1.00 12.61 571 LYS A O 1
ATOM 8604 N N . ASN A 1 551 ? 145.217 153.617 161.887 1.00 11.25 572 ASN A N 1
ATOM 8605 C CA . ASN A 1 551 ? 146.528 153.936 161.352 1.00 11.25 572 ASN A CA 1
ATOM 8606 C C . ASN A 1 551 ? 146.550 155.387 160.893 1.00 11.25 572 ASN A C 1
ATOM 8607 O O . ASN A 1 551 ? 145.513 155.984 160.594 1.00 11.25 572 ASN A O 1
ATOM 8617 N N . ILE A 1 552 ? 147.755 155.959 160.864 1.00 10.48 573 ILE A N 1
ATOM 8618 C CA . ILE A 1 552 ? 147.933 157.330 160.398 1.00 10.48 573 ILE A CA 1
ATOM 8619 C C . ILE A 1 552 ? 148.176 157.395 158.901 1.00 10.48 573 ILE A C 1
ATOM 8620 O O . ILE A 1 552 ? 148.109 158.488 158.318 1.00 10.48 573 ILE A O 1
ATOM 8636 N N . SER A 1 553 ? 148.433 156.263 158.253 1.00 8.77 574 SER A N 1
ATOM 8637 C CA . SER A 1 553 ? 148.673 156.208 156.821 1.00 8.77 574 SER A CA 1
ATOM 8638 C C . SER A 1 553 ? 147.405 155.920 156.041 1.00 8.77 574 SER A C 1
ATOM 8639 O O . SER A 1 553 ? 147.476 155.619 154.846 1.00 8.77 574 SER A O 1
ATOM 8647 N N . ILE A 1 554 ? 146.252 155.995 156.693 1.00 9.35 575 ILE A N 1
ATOM 8648 C CA . ILE A 1 554 ? 144.958 155.745 156.071 1.00 9.35 575 ILE A CA 1
ATOM 8649 C C . ILE A 1 554 ? 144.180 157.052 156.126 1.00 9.35 575 ILE A C 1
ATOM 8650 O O . ILE A 1 554 ? 143.627 157.419 157.170 1.00 9.35 575 ILE A O 1
ATOM 8666 N N . CYS A 1 555 ? 144.129 157.755 154.999 1.00 10.28 576 CYS A N 1
ATOM 8667 C CA . CYS A 1 555 ? 143.449 159.038 154.895 1.00 10.28 576 CYS A CA 1
ATOM 8668 C C . CYS A 1 555 ? 143.762 159.956 156.066 1.00 10.28 576 CYS A C 1
ATOM 8669 O O . CYS A 1 555 ? 142.919 160.137 156.953 1.00 10.28 576 CYS A O 1
ATOM 8676 N N . PRO A 1 556 ? 144.958 160.540 156.118 1.00 8.42 577 PRO A N 1
ATOM 8677 C CA . PRO A 1 556 ? 145.198 161.604 157.098 1.00 8.42 577 PRO A CA 1
ATOM 8678 C C . PRO A 1 556 ? 144.373 162.844 156.826 1.00 8.42 577 PRO A C 1
ATOM 8679 O O . PRO A 1 556 ? 144.233 163.688 157.718 1.00 8.42 577 PRO A O 1
ATOM 8690 N N . GLN A 1 557 ? 143.818 162.969 155.619 1.00 9.23 578 GLN A N 1
ATOM 8691 C CA . GLN A 1 557 ? 143.165 164.195 155.185 1.00 9.23 578 GLN A CA 1
ATOM 8692 C C . GLN A 1 557 ? 142.130 164.710 156.173 1.00 9.23 578 GLN A C 1
ATOM 8693 O O . GLN A 1 557 ? 142.148 165.888 156.537 1.00 9.23 578 GLN A O 1
ATOM 8707 N N . ASP A 1 558 ? 141.262 163.827 156.653 1.00 14.40 579 ASP A N 1
ATOM 8708 C CA . ASP A 1 558 ? 140.217 164.232 157.590 1.00 14.40 579 ASP A CA 1
ATOM 8709 C C . ASP A 1 558 ? 140.571 164.039 159.069 1.00 14.40 579 ASP A C 1
ATOM 8710 O O . ASP A 1 558 ? 139.881 164.569 159.939 1.00 14.40 579 ASP A O 1
ATOM 8719 N N . CYS A 1 559 ? 141.631 163.293 159.366 1.00 11.27 580 CYS A N 1
ATOM 8720 C CA . CYS A 1 559 ? 141.999 163.054 160.765 1.00 11.27 580 CYS A CA 1
ATOM 8721 C C . CYS A 1 559 ? 143.357 163.591 161.216 1.00 11.27 580 CYS A C 1
ATOM 8722 O O . CYS A 1 559 ? 143.733 163.401 162.372 1.00 11.27 580 CYS A O 1
ATOM 8729 N N . SER A 1 560 ? 144.098 164.255 160.333 1.00 10.05 581 SER A N 1
ATOM 8730 C CA . SER A 1 560 ? 145.407 164.766 160.693 1.00 10.05 581 SER A CA 1
ATOM 8731 C C . SER A 1 560 ? 145.278 165.995 161.584 1.00 10.05 581 SER A C 1
ATOM 8732 O O . SER A 1 560 ? 144.232 166.645 161.653 1.00 10.05 581 SER A O 1
ATOM 8740 N N . SER A 1 561 ? 146.373 166.310 162.271 1.00 13.68 582 SER A N 1
ATOM 8741 C CA . SER A 1 561 ? 146.393 167.392 163.246 1.00 13.68 582 SER A CA 1
ATOM 8742 C C . SER A 1 561 ? 147.605 168.302 163.152 1.00 13.68 582 SER A C 1
ATOM 8743 O O . SER A 1 561 ? 147.563 169.402 163.714 1.00 13.68 582 SER A O 1
ATOM 8751 N N . GLU A 1 562 ? 148.674 167.895 162.477 1.00 26.76 583 GLU A N 1
ATOM 8752 C CA . GLU A 1 562 ? 149.930 168.619 162.537 1.00 26.76 583 GLU A CA 1
ATOM 8753 C C . GLU A 1 562 ? 149.958 169.738 161.503 1.00 26.76 583 GLU A C 1
ATOM 8754 O O . GLU A 1 562 ? 149.058 169.888 160.675 1.00 26.76 583 GLU A O 1
ATOM 8766 N N . ALA A 1 563 ? 151.023 170.529 161.552 1.00 11.07 584 ALA A N 1
ATOM 8767 C CA . ALA A 1 563 ? 151.106 171.730 160.741 1.00 11.07 584 ALA A CA 1
ATOM 8768 C C . ALA A 1 563 ? 151.099 171.385 159.261 1.00 11.07 584 ALA A C 1
ATOM 8769 O O . ALA A 1 563 ? 151.629 170.358 158.834 1.00 11.07 584 ALA A O 1
ATOM 8776 N N . ILE A 1 564 ? 150.497 172.269 158.478 1.00 8.96 585 ILE A N 1
ATOM 8777 C CA . ILE A 1 564 ? 150.316 172.065 157.052 1.00 8.96 585 ILE A CA 1
ATOM 8778 C C . ILE A 1 564 ? 150.948 173.244 156.333 1.00 8.96 585 ILE A C 1
ATOM 8779 O O . ILE A 1 564 ? 151.049 174.347 156.877 1.00 8.96 585 ILE A O 1
ATOM 8795 N N . ILE A 1 565 ? 151.381 173.001 155.103 1.00 8.49 586 ILE A N 1
ATOM 8796 C CA . ILE A 1 565 ? 152.278 173.900 154.396 1.00 8.49 586 ILE A CA 1
ATOM 8797 C C . ILE A 1 565 ? 151.760 174.124 152.986 1.00 8.49 586 ILE A C 1
ATOM 8798 O O . ILE A 1 565 ? 151.466 173.164 152.266 1.00 8.49 586 ILE A O 1
ATOM 8814 N N . GLY A 1 566 ? 151.657 175.385 152.596 1.00 8.40 587 GLY A N 1
ATOM 8815 C CA . GLY A 1 566 ? 151.168 175.773 151.290 1.00 8.40 587 GLY A CA 1
ATOM 8816 C C . GLY A 1 566 ? 149.893 176.592 151.397 1.00 8.40 587 GLY A C 1
ATOM 8817 O O . GLY A 1 566 ? 149.569 177.170 152.437 1.00 8.40 587 GLY A O 1
ATOM 8821 N N . GLY A 1 567 ? 149.166 176.636 150.283 1.00 10.38 588 GLY A N 1
ATOM 8822 C CA . GLY A 1 567 ? 147.902 177.339 150.230 1.00 10.38 588 GLY A CA 1
ATOM 8823 C C . GLY A 1 567 ? 146.748 176.471 150.676 1.00 10.38 588 GLY A C 1
ATOM 8824 O O . GLY A 1 567 ? 146.455 175.461 150.028 1.00 10.38 588 GLY A O 1
ATOM 8828 N N . TYR A 1 568 ? 146.087 176.828 151.776 1.00 7.94 589 TYR A N 1
ATOM 8829 C CA . TYR A 1 568 ? 145.051 175.954 152.309 1.00 7.94 589 TYR A CA 1
ATOM 8830 C C . TYR A 1 568 ? 144.078 176.710 153.206 1.00 7.94 589 TYR A C 1
ATOM 8831 O O . TYR A 1 568 ? 144.412 177.732 153.812 1.00 7.94 589 TYR A O 1
ATOM 8849 N N . GLU A 1 569 ? 142.856 176.170 153.282 1.00 9.81 590 GLU A N 1
ATOM 8850 C CA . GLU A 1 569 ? 141.951 176.411 154.401 1.00 9.81 590 GLU A CA 1
ATOM 8851 C C . GLU A 1 569 ? 141.776 175.137 155.206 1.00 9.81 590 GLU A C 1
ATOM 8852 O O . GLU A 1 569 ? 141.898 174.031 154.674 1.00 9.81 590 GLU A O 1
ATOM 8864 N N . ARG A 1 570 ? 141.479 175.312 156.488 1.00 8.68 591 ARG A N 1
ATOM 8865 C CA . ARG A 1 570 ? 141.303 174.196 157.397 1.00 8.68 591 ARG A CA 1
ATOM 8866 C C . ARG A 1 570 ? 140.402 174.610 158.546 1.00 8.68 591 ARG A C 1
ATOM 8867 O O . ARG A 1 570 ? 140.501 175.725 159.061 1.00 8.68 591 ARG A O 1
ATOM 8888 N N . ASP A 1 571 ? 139.538 173.690 158.949 1.00 10.37 592 ASP A N 1
ATOM 8889 C CA . ASP A 1 571 ? 138.788 173.798 160.191 1.00 10.37 592 ASP A CA 1
ATOM 8890 C C . ASP A 1 571 ? 139.595 173.114 161.296 1.00 10.37 592 ASP A C 1
ATOM 8891 O O . ASP A 1 571 ? 140.807 172.920 161.166 1.00 10.37 592 ASP A O 1
ATOM 8900 N N . LEU A 1 572 ? 138.941 172.792 162.411 1.00 8.63 593 LEU A N 1
ATOM 8901 C CA . LEU A 1 572 ? 139.584 172.090 163.513 1.00 8.63 593 LEU A CA 1
ATOM 8902 C C . LEU A 1 572 ? 140.540 170.996 163.043 1.00 8.63 593 LEU A C 1
ATOM 8903 O O . LEU A 1 572 ? 141.743 171.042 163.325 1.00 8.63 593 LEU A O 1
ATOM 8919 N N . TYR A 1 573 ? 140.020 170.003 162.324 1.00 8.66 594 TYR A N 1
ATOM 8920 C CA . TYR A 1 573 ? 140.823 168.897 161.822 1.00 8.66 594 TYR A CA 1
ATOM 8921 C C . TYR A 1 573 ? 140.616 168.741 160.328 1.00 8.66 594 TYR A C 1
ATOM 8922 O O . TYR A 1 573 ? 139.524 168.982 159.808 1.00 8.66 594 TYR A O 1
ATOM 8940 N N . GLY A 1 574 ? 141.679 168.336 159.651 1.00 8.26 595 GLY A N 1
ATOM 8941 C CA . GLY A 1 574 ? 141.614 168.033 158.244 1.00 8.26 595 GLY A CA 1
ATOM 8942 C C . GLY A 1 574 ? 141.416 169.229 157.343 1.00 8.26 595 GLY A C 1
ATOM 8943 O O . GLY A 1 574 ? 140.797 170.225 157.723 1.00 8.26 595 GLY A O 1
ATOM 8947 N N . ILE A 1 575 ? 141.899 169.100 156.118 1.00 8.87 596 ILE A N 1
ATOM 8948 C CA . ILE A 1 575 ? 141.977 170.209 155.177 1.00 8.87 596 ILE A CA 1
ATOM 8949 C C . ILE A 1 575 ? 140.661 170.329 154.423 1.00 8.87 596 ILE A C 1
ATOM 8950 O O . ILE A 1 575 ? 140.152 169.342 153.877 1.00 8.87 596 ILE A O 1
ATOM 8966 N N . LYS A 1 576 ? 140.108 171.544 154.385 1.00 9.48 597 LYS A N 1
ATOM 8967 C CA . LYS A 1 576 ? 138.889 171.780 153.618 1.00 9.48 597 LYS A CA 1
ATOM 8968 C C . LYS A 1 576 ? 139.194 172.212 152.195 1.00 9.48 597 LYS A C 1
ATOM 8969 O O . LYS A 1 576 ? 138.490 171.821 151.260 1.00 9.48 597 LYS A O 1
ATOM 8988 N N . ALA A 1 577 ? 140.229 173.024 152.015 1.00 9.24 598 ALA A N 1
ATOM 8989 C CA . ALA A 1 577 ? 140.637 173.454 150.685 1.00 9.24 598 ALA A CA 1
ATOM 8990 C C . ALA A 1 577 ? 142.133 173.719 150.702 1.00 9.24 598 ALA A C 1
ATOM 8991 O O . ALA A 1 577 ? 142.628 174.394 151.607 1.00 9.24 598 ALA A O 1
ATOM 8998 N N . GLY A 1 578 ? 142.841 173.163 149.725 1.00 9.60 599 GLY A N 1
ATOM 8999 C CA . GLY A 1 578 ? 144.259 173.405 149.564 1.00 9.60 599 GLY A CA 1
ATOM 9000 C C . GLY A 1 578 ? 144.575 173.698 148.111 1.00 9.60 599 GLY A C 1
ATOM 9001 O O . GLY A 1 578 ? 144.085 173.024 147.204 1.00 9.60 599 GLY A O 1
ATOM 9005 N N . HIS A 1 579 ? 145.422 174.704 147.895 1.00 13.39 600 HIS A N 1
ATOM 9006 C CA . HIS A 1 579 ? 145.645 175.255 146.557 1.00 13.39 600 HIS A CA 1
ATOM 9007 C C . HIS A 1 579 ? 146.398 174.249 145.692 1.00 13.39 600 HIS A C 1
ATOM 9008 O O . HIS A 1 579 ? 147.606 174.342 145.464 1.00 13.39 600 HIS A O 1
ATOM 9022 N N . GLY A 1 580 ? 145.644 173.281 145.185 1.00 10.99 601 GLY A N 1
ATOM 9023 C CA . GLY A 1 580 ? 146.114 172.463 144.087 1.00 10.99 601 GLY A CA 1
ATOM 9024 C C . GLY A 1 580 ? 146.171 170.988 144.402 1.00 10.99 601 GLY A C 1
ATOM 9025 O O . GLY A 1 580 ? 145.393 170.482 145.215 1.00 10.99 601 GLY A O 1
ATOM 9029 N N . THR A 1 581 ? 147.104 170.292 143.756 1.00 11.40 602 THR A N 1
ATOM 9030 C CA . THR A 1 581 ? 147.290 168.853 143.929 1.00 11.40 602 THR A CA 1
ATOM 9031 C C . THR A 1 581 ? 147.922 168.596 145.296 1.00 11.40 602 THR A C 1
ATOM 9032 O O . THR A 1 581 ? 149.113 168.307 145.428 1.00 11.40 602 THR A O 1
ATOM 9043 N N . CYS A 1 582 ? 147.099 168.704 146.340 1.00 8.94 603 CYS A N 1
ATOM 9044 C CA . CYS A 1 582 ? 147.584 168.500 147.694 1.00 8.94 603 CYS A CA 1
ATOM 9045 C C . CYS A 1 582 ? 147.966 167.042 147.905 1.00 8.94 603 CYS A C 1
ATOM 9046 O O . CYS A 1 582 ? 147.627 166.154 147.118 1.00 8.94 603 CYS A O 1
ATOM 9053 N N . TYR A 1 583 ? 148.678 166.802 148.996 1.00 9.49 604 TYR A N 1
ATOM 9054 C CA . TYR A 1 583 ? 149.184 165.480 149.341 1.00 9.49 604 TYR A CA 1
ATOM 9055 C C . TYR A 1 583 ? 149.547 165.506 150.817 1.00 9.49 604 TYR A C 1
ATOM 9056 O O . TYR A 1 583 ? 149.320 166.498 151.514 1.00 9.49 604 TYR A O 1
ATOM 9074 N N . CYS A 1 584 ? 150.121 164.405 151.286 1.00 7.38 605 CYS A N 1
ATOM 9075 C CA . CYS A 1 584 ? 150.482 164.294 152.684 1.00 7.38 605 CYS A CA 1
ATOM 9076 C C . CYS A 1 584 ? 151.539 163.217 152.834 1.00 7.38 605 CYS A C 1
ATOM 9077 O O . CYS A 1 584 ? 151.738 162.383 151.948 1.00 7.38 605 CYS A O 1
ATOM 9084 N N . PHE A 1 585 ? 152.206 163.249 153.974 1.00 10.32 606 PHE A N 1
ATOM 9085 C CA . PHE A 1 585 ? 153.097 162.195 154.428 1.00 10.32 606 PHE A CA 1
ATOM 9086 C C . PHE A 1 585 ? 152.605 161.761 155.807 1.00 10.32 606 PHE A C 1
ATOM 9087 O O . PHE A 1 585 ? 151.503 162.115 156.233 1.00 10.32 606 PHE A O 1
ATOM 9104 N N . GLU A 1 586 ? 153.421 160.990 156.511 1.00 18.41 607 GLU A N 1
ATOM 9105 C CA . GLU A 1 586 ? 152.956 160.395 157.754 1.00 18.41 607 GLU A CA 1
ATOM 9106 C C . GLU A 1 586 ? 152.786 161.458 158.831 1.00 18.41 607 GLU A C 1
ATOM 9107 O O . GLU A 1 586 ? 153.591 161.549 159.763 1.00 18.41 607 GLU A O 1
ATOM 9119 N N . GLY A 1 587 ? 151.732 162.265 158.699 1.00 19.27 608 GLY A N 1
ATOM 9120 C CA . GLY A 1 587 ? 151.364 163.270 159.674 1.00 19.27 608 GLY A CA 1
ATOM 9121 C C . GLY A 1 587 ? 151.576 164.694 159.212 1.00 19.27 608 GLY A C 1
ATOM 9122 O O . GLY A 1 587 ? 150.907 165.602 159.719 1.00 19.27 608 GLY A O 1
ATOM 9126 N N . LYS A 1 588 ? 152.469 164.912 158.255 1.00 26.76 609 LYS A N 1
ATOM 9127 C CA . LYS A 1 588 ? 152.799 166.238 157.757 1.00 26.76 609 LYS A CA 1
ATOM 9128 C C . LYS A 1 588 ? 152.267 166.371 156.341 1.00 26.76 609 LYS A C 1
ATOM 9129 O O . LYS A 1 588 ? 152.432 165.458 155.526 1.00 26.76 609 LYS A O 1
ATOM 9148 N N . CYS A 1 589 ? 151.637 167.504 156.049 1.00 9.99 610 CYS A N 1
ATOM 9149 C CA . CYS A 1 589 ? 150.919 167.684 154.801 1.00 9.99 610 CYS A CA 1
ATOM 9150 C C . CYS A 1 589 ? 151.372 168.949 154.095 1.00 9.99 610 CYS A C 1
ATOM 9151 O O . CYS A 1 589 ? 151.749 169.938 154.726 1.00 9.99 610 CYS A O 1
ATOM 9158 N N . PHE A 1 590 ? 151.312 168.901 152.768 1.00 10.12 611 PHE A N 1
ATOM 9159 C CA . PHE A 1 590 ? 151.776 169.980 151.899 1.00 10.12 611 PHE A CA 1
ATOM 9160 C C . PHE A 1 590 ? 150.789 170.068 150.742 1.00 10.12 611 PHE A C 1
ATOM 9161 O O . PHE A 1 590 ? 150.876 169.279 149.797 1.00 10.12 611 PHE A O 1
ATOM 9178 N N . CYS A 1 591 ? 149.860 171.014 150.805 1.00 11.07 612 CYS A N 1
ATOM 9179 C CA . CYS A 1 591 ? 149.030 171.331 149.649 1.00 11.07 612 CYS A CA 1
ATOM 9180 C C . CYS A 1 591 ? 149.729 172.382 148.800 1.00 11.07 612 CYS A C 1
ATOM 9181 O O . CYS A 1 591 ? 150.016 173.488 149.268 1.00 11.07 612 CYS A O 1
ATOM 9188 N N . GLU A 1 592 ? 150.014 172.022 147.551 1.00 15.31 613 GLU A N 1
ATOM 9189 C CA . GLU A 1 592 ? 150.688 172.912 146.621 1.00 15.31 613 GLU A CA 1
ATOM 9190 C C . GLU A 1 592 ? 149.998 172.865 145.269 1.00 15.31 613 GLU A C 1
ATOM 9191 O O . GLU A 1 592 ? 148.973 172.196 145.112 1.00 15.31 613 GLU A O 1
ATOM 9203 N N . ARG A 1 593 ? 150.565 173.553 144.284 1.00 23.84 614 ARG A N 1
ATOM 9204 C CA . ARG A 1 593 ? 150.077 173.502 142.915 1.00 23.84 614 ARG A CA 1
ATOM 9205 C C . ARG A 1 593 ? 151.240 173.139 142.006 1.00 23.84 614 ARG A C 1
ATOM 9206 O O . ARG A 1 593 ? 152.303 173.762 142.077 1.00 23.84 614 ARG A O 1
ATOM 9227 N N . ASP A 1 594 ? 151.035 172.140 141.156 1.00 30.74 615 ASP A N 1
ATOM 9228 C CA . ASP A 1 594 ? 152.077 171.656 140.263 1.00 30.74 615 ASP A CA 1
ATOM 9229 C C . ASP A 1 594 ? 151.992 172.395 138.935 1.00 30.74 615 ASP A C 1
ATOM 9230 O O . ASP A 1 594 ? 151.049 172.191 138.163 1.00 30.74 615 ASP A O 1
ATOM 9239 N N . GLU A 1 595 ? 152.982 173.253 138.671 1.00 44.38 616 GLU A N 1
ATOM 9240 C CA . GLU A 1 595 ? 153.008 173.964 137.394 1.00 44.38 616 GLU A CA 1
ATOM 9241 C C . GLU A 1 595 ? 153.125 173.003 136.219 1.00 44.38 616 GLU A C 1
ATOM 9242 O O . GLU A 1 595 ? 152.369 173.157 135.243 1.00 44.38 616 GLU A O 1
ATOM 9254 N N . PRO A 1 596 ? 154.029 172.008 136.226 1.00 45.33 617 PRO A N 1
ATOM 9255 C CA . PRO A 1 596 ? 154.088 171.029 135.134 1.00 45.33 617 PRO A CA 1
ATOM 9256 C C . PRO A 1 596 ? 152.752 170.332 134.890 1.00 45.33 617 PRO A C 1
ATOM 9257 O O . PRO A 1 596 ? 152.745 169.132 134.619 1.00 45.33 617 PRO A O 1
ATOM 9268 N N . GLY B 1 1 ? 236.140 137.076 200.010 1.00 63.88 22 GLY D N 1
ATOM 9269 C CA . GLY B 1 1 ? 237.526 137.352 199.682 1.00 63.88 22 GLY D CA 1
ATOM 9270 C C . GLY B 1 1 ? 237.999 136.602 198.452 1.00 63.88 22 GLY D C 1
ATOM 9271 O O . GLY B 1 1 ? 238.269 137.200 197.411 1.00 63.88 22 GLY D O 1
ATOM 9274 N N . LEU B 1 2 ? 238.097 135.281 198.574 1.00 60.56 23 LEU D N 1
ATOM 9275 C CA . LEU B 1 2 ? 238.517 134.447 197.456 1.00 60.56 23 LEU D CA 1
ATOM 9276 C C . LEU B 1 2 ? 237.429 134.441 196.387 1.00 60.56 23 LEU D C 1
ATOM 9277 O O . LEU B 1 2 ? 236.325 133.938 196.620 1.00 60.56 23 LEU D O 1
ATOM 9293 N N . TYR B 1 3 ? 237.736 134.998 195.218 1.00 49.57 24 TYR D N 1
ATOM 9294 C CA . TYR B 1 3 ? 236.733 135.137 194.174 1.00 49.57 24 TYR D CA 1
ATOM 9295 C C . TYR B 1 3 ? 236.506 133.807 193.459 1.00 49.57 24 TYR D C 1
ATOM 9296 O O . TYR B 1 3 ? 237.358 132.914 193.454 1.00 49.57 24 TYR D O 1
ATOM 9314 N N . PHE B 1 4 ? 235.326 133.686 192.852 1.00 56.32 25 PHE D N 1
ATOM 9315 C CA . PHE B 1 4 ? 234.877 132.446 192.237 1.00 56.32 25 PHE D CA 1
ATOM 9316 C C . PHE B 1 4 ? 234.939 132.575 190.723 1.00 56.32 25 PHE D C 1
ATOM 9317 O O . PHE B 1 4 ? 234.272 133.457 190.162 1.00 56.32 25 PHE D O 1
ATOM 9334 N N . PRO B 1 5 ? 235.705 131.738 190.020 1.00 47.70 26 PRO D N 1
ATOM 9335 C CA . PRO B 1 5 ? 235.781 131.871 188.556 1.00 47.70 26 PRO D CA 1
ATOM 9336 C C . PRO B 1 5 ? 234.448 131.701 187.865 1.00 47.70 26 PRO D C 1
ATOM 9337 O O . PRO B 1 5 ? 234.249 132.269 186.784 1.00 47.70 26 PRO D O 1
ATOM 9348 N N . GLN B 1 6 ? 233.533 130.933 188.447 1.00 52.15 27 GLN D N 1
ATOM 9349 C CA . GLN B 1 6 ? 232.227 130.690 187.858 1.00 52.15 27 GLN D CA 1
ATOM 9350 C C . GLN B 1 6 ? 231.156 130.906 188.914 1.00 52.15 27 GLN D C 1
ATOM 9351 O O . GLN B 1 6 ? 231.417 130.848 190.118 1.00 52.15 27 GLN D O 1
ATOM 9365 N N . ARG B 1 7 ? 229.938 131.164 188.442 1.00 57.36 28 ARG D N 1
ATOM 9366 C CA . ARG B 1 7 ? 228.772 131.297 189.302 1.00 57.36 28 ARG D CA 1
ATOM 9367 C C . ARG B 1 7 ? 227.778 130.160 189.105 1.00 57.36 28 ARG D C 1
ATOM 9368 O O . ARG B 1 7 ? 226.679 130.206 189.667 1.00 57.36 28 ARG D O 1
ATOM 9389 N N . LEU B 1 8 ? 228.137 129.143 188.322 1.00 59.19 29 LEU D N 1
ATOM 9390 C CA . LEU B 1 8 ? 227.222 128.063 187.964 1.00 59.19 29 LEU D CA 1
ATOM 9391 C C . LEU B 1 8 ? 227.940 126.730 188.124 1.00 59.19 29 LEU D C 1
ATOM 9392 O O . LEU B 1 8 ? 228.922 126.460 187.425 1.00 59.19 29 LEU D O 1
ATOM 9408 N N . TYR B 1 9 ? 227.448 125.904 189.042 1.00 55.89 30 TYR D N 1
ATOM 9409 C CA . TYR B 1 9 ? 227.928 124.541 189.253 1.00 55.89 30 TYR D CA 1
ATOM 9410 C C . TYR B 1 9 ? 226.723 123.622 189.078 1.00 55.89 30 TYR D C 1
ATOM 9411 O O . TYR B 1 9 ? 225.895 123.500 189.986 1.00 55.89 30 TYR D O 1
ATOM 9429 N N . THR B 1 10 ? 226.620 122.979 187.917 1.00 61.73 31 THR D N 1
ATOM 9430 C CA . THR B 1 10 ? 225.433 122.222 187.543 1.00 61.73 31 THR D CA 1
ATOM 9431 C C . THR B 1 10 ? 225.778 120.761 187.292 1.00 61.73 31 THR D C 1
ATOM 9432 O O . THR B 1 10 ? 226.814 120.447 186.700 1.00 61.73 31 THR D O 1
ATOM 9443 N N . GLU B 1 11 ? 224.888 119.879 187.742 1.00 69.08 32 GLU D N 1
ATOM 9444 C CA . GLU B 1 11 ? 224.996 118.445 187.515 1.00 69.08 32 GLU D CA 1
ATOM 9445 C C . GLU B 1 11 ? 223.599 117.850 187.612 1.00 69.08 32 GLU D C 1
ATOM 9446 O O . GLU B 1 11 ? 222.666 118.494 188.098 1.00 69.08 32 GLU D O 1
ATOM 9458 N N . ASN B 1 12 ? 223.465 116.615 187.138 1.00 73.62 33 ASN D N 1
ATOM 9459 C CA . ASN B 1 12 ? 222.199 115.900 187.206 1.00 73.62 33 ASN D CA 1
ATOM 9460 C C . ASN B 1 12 ? 222.271 114.788 188.246 1.00 73.62 33 ASN D C 1
ATOM 9461 O O . ASN B 1 12 ? 223.333 114.214 188.502 1.00 73.62 33 ASN D O 1
ATOM 9472 N N . ILE B 1 13 ? 221.117 114.488 188.844 1.00 73.24 34 ILE D N 1
ATOM 9473 C CA . ILE B 1 13 ? 221.005 113.483 189.891 1.00 73.24 34 ILE D CA 1
ATOM 9474 C C . ILE B 1 13 ? 219.856 112.546 189.541 1.00 73.24 34 ILE D C 1
ATOM 9475 O O . ILE B 1 13 ? 218.920 112.910 188.826 1.00 73.24 34 ILE D O 1
ATOM 9491 N N . TYR B 1 14 ? 219.939 111.321 190.059 1.00 70.92 35 TYR D N 1
ATOM 9492 C CA . TYR B 1 14 ? 218.949 110.293 189.776 1.00 70.92 35 TYR D CA 1
ATOM 9493 C C . TYR B 1 14 ? 218.677 109.487 191.037 1.00 70.92 35 TYR D C 1
ATOM 9494 O O . TYR B 1 14 ? 219.371 109.614 192.049 1.00 70.92 35 TYR D O 1
ATOM 9512 N N . VAL B 1 15 ? 217.648 108.644 190.961 1.00 67.43 36 VAL D N 1
ATOM 9513 C CA . VAL B 1 15 ? 217.254 107.826 192.099 1.00 67.43 36 VAL D CA 1
ATOM 9514 C C . VAL B 1 15 ? 218.171 106.611 192.205 1.00 67.43 36 VAL D C 1
ATOM 9515 O O . VAL B 1 15 ? 218.800 106.181 191.234 1.00 67.43 36 VAL D O 1
ATOM 9528 N N . GLY B 1 16 ? 218.247 106.055 193.410 1.00 62.91 37 GLY D N 1
ATOM 9529 C CA . GLY B 1 16 ? 219.035 104.863 193.638 1.00 62.91 37 GLY D CA 1
ATOM 9530 C C . GLY B 1 16 ? 220.477 105.117 194.003 1.00 62.91 37 GLY D C 1
ATOM 9531 O O . GLY B 1 16 ? 221.349 104.325 193.626 1.00 62.91 37 GLY D O 1
ATOM 9535 N N . GLN B 1 17 ? 220.761 106.197 194.723 1.00 66.08 38 GLN D N 1
ATOM 9536 C CA . GLN B 1 17 ? 222.113 106.543 195.127 1.00 66.08 38 GLN D CA 1
ATOM 9537 C C . GLN B 1 17 ? 222.279 106.327 196.626 1.00 66.08 38 GLN D C 1
ATOM 9538 O O . GLN B 1 17 ? 221.303 106.197 197.371 1.00 66.08 38 GLN D O 1
ATOM 9552 N N . GLN B 1 18 ? 223.535 106.294 197.061 1.00 66.08 39 GLN D N 1
ATOM 9553 C CA . GLN B 1 18 ? 223.886 105.929 198.423 1.00 66.08 39 GLN D CA 1
ATOM 9554 C C . GLN B 1 18 ? 224.557 107.096 199.136 1.00 66.08 39 GLN D C 1
ATOM 9555 O O . GLN B 1 18 ? 225.117 108.000 198.511 1.00 66.08 39 GLN D O 1
ATOM 9569 N N . GLN B 1 19 ? 224.491 107.058 200.464 1.00 73.45 40 GLN D N 1
ATOM 9570 C CA . GLN B 1 19 ? 225.171 108.049 201.282 1.00 73.45 40 GLN D CA 1
ATOM 9571 C C . GLN B 1 19 ? 226.681 107.812 201.250 1.00 73.45 40 GLN D C 1
ATOM 9572 O O . GLN B 1 19 ? 227.167 106.743 200.870 1.00 73.45 40 GLN D O 1
ATOM 9586 N N . GLY B 1 20 ? 227.427 108.836 201.657 1.00 75.22 41 GLY D N 1
ATOM 9587 C CA . GLY B 1 20 ? 228.877 108.750 201.635 1.00 75.22 41 GLY D CA 1
ATOM 9588 C C . GLY B 1 20 ? 229.452 108.580 200.248 1.00 75.22 41 GLY D C 1
ATOM 9589 O O . GLY B 1 20 ? 230.474 107.906 200.084 1.00 75.22 41 GLY D O 1
ATOM 9593 N N . SER B 1 21 ? 228.821 109.178 199.240 1.00 70.70 42 SER D N 1
ATOM 9594 C CA . SER B 1 21 ? 229.260 109.080 197.861 1.00 70.70 42 SER D CA 1
ATOM 9595 C C . SER B 1 21 ? 229.578 110.468 197.320 1.00 70.70 42 SER D C 1
ATOM 9596 O O . SER B 1 21 ? 228.744 111.378 197.442 1.00 70.70 42 SER D O 1
ATOM 9604 N N . PRO B 1 22 ? 230.751 110.680 196.724 1.00 66.47 43 PRO D N 1
ATOM 9605 C CA . PRO B 1 22 ? 231.086 112.019 196.225 1.00 66.47 43 PRO D CA 1
ATOM 9606 C C . PRO B 1 22 ? 230.175 112.438 195.083 1.00 66.47 43 PRO D C 1
ATOM 9607 O O . PRO B 1 22 ? 229.773 111.620 194.252 1.00 66.47 43 PRO D O 1
ATOM 9618 N N . LEU B 1 23 ? 229.864 113.732 195.040 1.00 66.48 44 LEU D N 1
ATOM 9619 C CA . LEU B 1 23 ? 228.987 114.299 194.022 1.00 66.48 44 LEU D CA 1
ATOM 9620 C C . LEU B 1 23 ? 229.609 115.457 193.259 1.00 66.48 44 LEU D C 1
ATOM 9621 O O . LEU B 1 23 ? 229.335 115.612 192.067 1.00 66.48 44 LEU D O 1
ATOM 9637 N N . LEU B 1 24 ? 230.328 116.319 193.968 1.00 60.23 45 LEU D N 1
ATOM 9638 C CA . LEU B 1 24 ? 231.056 117.399 193.326 1.00 60.23 45 LEU D CA 1
ATOM 9639 C C . LEU B 1 24 ? 232.040 118.058 194.289 1.00 60.23 45 LEU D C 1
ATOM 9640 O O . LEU B 1 24 ? 231.850 118.017 195.504 1.00 60.23 45 LEU D O 1
ATOM 9656 N N . GLN B 1 25 ? 233.087 118.667 193.744 1.00 59.68 46 GLN D N 1
ATOM 9657 C CA . GLN B 1 25 ? 233.999 119.468 194.546 1.00 59.68 46 GLN D CA 1
ATOM 9658 C C . GLN B 1 25 ? 234.175 120.828 193.888 1.00 59.68 46 GLN D C 1
ATOM 9659 O O . GLN B 1 25 ? 234.330 120.919 192.666 1.00 59.68 46 GLN D O 1
ATOM 9673 N N . VAL B 1 26 ? 234.148 121.879 194.702 1.00 60.04 47 VAL D N 1
ATOM 9674 C CA . VAL B 1 26 ? 234.329 123.246 194.231 1.00 60.04 47 VAL D CA 1
ATOM 9675 C C . VAL B 1 26 ? 235.658 123.770 194.756 1.00 60.04 47 VAL D C 1
ATOM 9676 O O . VAL B 1 26 ? 236.106 123.402 195.847 1.00 60.04 47 VAL D O 1
ATOM 9689 N N . ILE B 1 27 ? 236.284 124.641 193.969 1.00 58.91 48 ILE D N 1
ATOM 9690 C CA . ILE B 1 27 ? 237.630 125.125 194.245 1.00 58.91 48 ILE D CA 1
ATOM 9691 C C . ILE B 1 27 ? 237.605 126.642 194.355 1.00 58.91 48 ILE D C 1
ATOM 9692 O O . ILE B 1 27 ? 236.845 127.326 193.662 1.00 58.91 48 ILE D O 1
ATOM 9708 N N . SER B 1 28 ? 238.450 127.165 195.241 1.00 59.67 49 SER D N 1
ATOM 9709 C CA . SER B 1 28 ? 238.609 128.594 195.446 1.00 59.67 49 SER D CA 1
ATOM 9710 C C . SER B 1 28 ? 240.056 128.996 195.189 1.00 59.67 49 SER D C 1
ATOM 9711 O O . SER B 1 28 ? 240.986 128.208 195.379 1.00 59.67 49 SER D O 1
ATOM 9719 N N . MET B 1 29 ? 240.236 130.241 194.754 1.00 57.18 50 MET D N 1
ATOM 9720 C CA . MET B 1 29 ? 241.544 130.781 194.406 1.00 57.18 50 MET D CA 1
ATOM 9721 C C . MET B 1 29 ? 241.979 131.794 195.456 1.00 57.18 50 MET D C 1
ATOM 9722 O O . MET B 1 29 ? 241.187 132.650 195.863 1.00 57.18 50 MET D O 1
ATOM 9736 N N . ARG B 1 30 ? 243.236 131.702 195.880 1.00 63.77 51 ARG D N 1
ATOM 9737 C CA . ARG B 1 30 ? 243.812 132.616 196.855 1.00 63.77 51 ARG D CA 1
ATOM 9738 C C . ARG B 1 30 ? 245.005 133.331 196.240 1.00 63.77 51 ARG D C 1
ATOM 9739 O O . ARG B 1 30 ? 245.808 132.721 195.527 1.00 63.77 51 ARG D O 1
ATOM 9760 N N . GLU B 1 31 ? 245.118 134.631 196.520 1.00 54.57 52 GLU D N 1
ATOM 9761 C CA . GLU B 1 31 ? 246.235 135.403 195.988 1.00 54.57 52 GLU D CA 1
ATOM 9762 C C . GLU B 1 31 ? 247.541 135.029 196.677 1.00 54.57 52 GLU D C 1
ATOM 9763 O O . GLU B 1 31 ? 248.598 134.988 196.037 1.00 54.57 52 GLU D O 1
ATOM 9775 N N . PHE B 1 32 ? 247.490 134.756 197.973 1.00 64.78 53 PHE D N 1
ATOM 9776 C CA . PHE B 1 32 ? 248.654 134.406 198.768 1.00 64.78 53 PHE D CA 1
ATOM 9777 C C . PHE B 1 32 ? 248.377 133.134 199.550 1.00 64.78 53 PHE D C 1
ATOM 9778 O O . PHE B 1 32 ? 247.219 132.805 199.831 1.00 64.78 53 PHE D O 1
ATOM 9795 N N . PRO B 1 33 ? 249.425 132.390 199.921 1.00 64.49 54 PRO D N 1
ATOM 9796 C CA . PRO B 1 33 ? 249.211 131.050 200.488 1.00 64.49 54 PRO D CA 1
ATOM 9797 C C . PRO B 1 33 ? 248.794 131.033 201.948 1.00 64.49 54 PRO D C 1
ATOM 9798 O O . PRO B 1 33 ? 248.265 130.009 202.401 1.00 64.49 54 PRO D O 1
ATOM 9809 N N . THR B 1 34 ? 249.008 132.113 202.701 1.00 65.08 55 THR D N 1
ATOM 9810 C CA . THR B 1 34 ? 248.683 132.087 204.123 1.00 65.08 55 THR D CA 1
ATOM 9811 C C . THR B 1 34 ? 247.185 131.994 204.381 1.00 65.08 55 THR D C 1
ATOM 9812 O O . THR B 1 34 ? 246.789 131.726 205.520 1.00 65.08 55 THR D O 1
ATOM 9823 N N . GLU B 1 35 ? 246.351 132.205 203.365 1.00 67.57 56 GLU D N 1
ATOM 9824 C CA . GLU B 1 35 ? 244.903 132.046 203.495 1.00 67.57 56 GLU D CA 1
ATOM 9825 C C . GLU B 1 35 ? 244.541 130.612 203.132 1.00 67.57 56 GLU D C 1
ATOM 9826 O O . GLU B 1 35 ? 244.521 130.242 201.956 1.00 67.57 56 GLU D O 1
ATOM 9838 N N . ARG B 1 36 ? 244.251 129.801 204.148 1.00 78.43 57 ARG D N 1
ATOM 9839 C CA . ARG B 1 36 ? 243.816 128.432 203.911 1.00 78.43 57 ARG D CA 1
ATOM 9840 C C . ARG B 1 36 ? 242.301 128.330 204.052 1.00 78.43 57 ARG D C 1
ATOM 9841 O O . ARG B 1 36 ? 241.736 128.837 205.028 1.00 78.43 57 ARG D O 1
ATOM 9862 N N . PRO B 1 37 ? 241.604 127.688 203.118 1.00 73.28 58 PRO D N 1
ATOM 9863 C CA . PRO B 1 37 ? 240.142 127.738 203.113 1.00 73.28 58 PRO D CA 1
ATOM 9864 C C . PRO B 1 37 ? 239.496 126.633 203.939 1.00 73.28 58 PRO D C 1
ATOM 9865 O O . PRO B 1 37 ? 240.135 125.667 204.361 1.00 73.28 58 PRO D O 1
ATOM 9876 N N . TYR B 1 38 ? 238.194 126.805 204.161 1.00 80.07 59 TYR D N 1
ATOM 9877 C CA . TYR B 1 38 ? 237.364 125.815 204.838 1.00 80.07 59 TYR D CA 1
ATOM 9878 C C . TYR B 1 38 ? 235.951 125.940 204.289 1.00 80.07 59 TYR D C 1
ATOM 9879 O O . TYR B 1 38 ? 235.304 126.974 204.476 1.00 80.07 59 TYR D O 1
ATOM 9897 N N . PHE B 1 39 ? 235.478 124.897 203.614 1.00 74.14 60 PHE D N 1
ATOM 9898 C CA . PHE B 1 39 ? 234.202 124.942 202.916 1.00 74.14 60 PHE D CA 1
ATOM 9899 C C . PHE B 1 39 ? 233.047 124.580 203.848 1.00 74.14 60 PHE D C 1
ATOM 9900 O O . PHE B 1 39 ? 233.232 123.970 204.904 1.00 74.14 60 PHE D O 1
ATOM 9917 N N . PHE B 1 40 ? 231.840 124.966 203.435 1.00 72.08 61 PHE D N 1
ATOM 9918 C CA . PHE B 1 40 ? 230.629 124.748 204.219 1.00 72.08 61 PHE D CA 1
ATOM 9919 C C . PHE B 1 40 ? 229.436 125.234 203.405 1.00 72.08 61 PHE D C 1
ATOM 9920 O O . PHE B 1 40 ? 229.590 126.017 202.464 1.00 72.08 61 PHE D O 1
ATOM 9937 N N . LEU B 1 41 ? 228.245 124.773 203.785 1.00 71.84 62 LEU D N 1
ATOM 9938 C CA . LEU B 1 41 ? 227.010 125.165 203.120 1.00 71.84 62 LEU D CA 1
ATOM 9939 C C . LEU B 1 41 ? 226.332 126.328 203.827 1.00 71.84 62 LEU D C 1
ATOM 9940 O O . LEU B 1 41 ? 226.821 126.875 204.817 1.00 71.84 62 LEU D O 1
ATOM 9956 N N . CYS B 1 42 ? 225.168 126.685 203.292 1.00 73.48 63 CYS D N 1
ATOM 9957 C CA . CYS B 1 42 ? 224.248 127.625 203.907 1.00 73.48 63 CYS D CA 1
ATOM 9958 C C . CYS B 1 42 ? 222.850 127.324 203.376 1.00 73.48 63 CYS D C 1
ATOM 9959 O O . CYS B 1 42 ? 222.616 126.280 202.760 1.00 73.48 63 CYS D O 1
ATOM 9966 N N . SER B 1 43 ? 221.913 128.240 203.618 1.00 76.53 64 SER D N 1
ATOM 9967 C CA . SER B 1 43 ? 220.501 128.012 203.321 1.00 76.53 64 SER D CA 1
ATOM 9968 C C . SER B 1 43 ? 219.976 126.834 204.144 1.00 76.53 64 SER D C 1
ATOM 9969 O O . SER B 1 43 ? 219.374 125.889 203.630 1.00 76.53 64 SER D O 1
ATOM 9977 N N . HIS B 1 44 ? 220.223 126.917 205.451 1.00 87.33 65 HIS D N 1
ATOM 9978 C CA . HIS B 1 44 ? 219.819 125.888 206.402 1.00 87.33 65 HIS D CA 1
ATOM 9979 C C . HIS B 1 44 ? 218.321 125.879 206.665 1.00 87.33 65 HIS D C 1
ATOM 9980 O O . HIS B 1 44 ? 217.856 125.055 207.461 1.00 87.33 65 HIS D O 1
ATOM 9994 N N . ARG B 1 45 ? 217.560 126.767 206.025 1.00 87.17 66 ARG D N 1
ATOM 9995 C CA . ARG B 1 45 ? 216.143 126.907 206.342 1.00 87.17 66 ARG D CA 1
ATOM 9996 C C . ARG B 1 45 ? 215.369 125.638 205.999 1.00 87.17 66 ARG D C 1
ATOM 9997 O O . ARG B 1 45 ? 214.743 125.023 206.870 1.00 87.17 66 ARG D O 1
ATOM 10018 N N . ASP B 1 46 ? 215.402 125.229 204.733 1.00 76.22 67 ASP D N 1
ATOM 10019 C CA . ASP B 1 46 ? 214.616 124.085 204.298 1.00 76.22 67 ASP D CA 1
ATOM 10020 C C . ASP B 1 46 ? 215.120 122.801 204.959 1.00 76.22 67 ASP D C 1
ATOM 10021 O O . ASP B 1 46 ? 216.169 122.766 205.608 1.00 76.22 67 ASP D O 1
ATOM 10030 N N . ALA B 1 47 ? 214.347 121.730 204.781 1.00 68.41 68 ALA D N 1
ATOM 10031 C CA . ALA B 1 47 ? 214.603 120.450 205.432 1.00 68.41 68 ALA D CA 1
ATOM 10032 C C . ALA B 1 47 ? 215.388 119.476 204.564 1.00 68.41 68 ALA D C 1
ATOM 10033 O O . ALA B 1 47 ? 216.202 118.710 205.089 1.00 68.41 68 ALA D O 1
ATOM 10040 N N . PHE B 1 48 ? 215.166 119.483 203.248 1.00 71.51 69 PHE D N 1
ATOM 10041 C CA . PHE B 1 48 ? 215.879 118.557 202.375 1.00 71.51 69 PHE D CA 1
ATOM 10042 C C . PHE B 1 48 ? 217.385 118.724 202.495 1.00 71.51 69 PHE D C 1
ATOM 10043 O O . PHE B 1 48 ? 218.141 117.780 202.236 1.00 71.51 69 PHE D O 1
ATOM 10060 N N . THR B 1 49 ? 217.840 119.914 202.885 1.00 71.08 70 THR D N 1
ATOM 10061 C CA . THR B 1 49 ? 219.263 120.171 203.047 1.00 71.08 70 THR D CA 1
ATOM 10062 C C . THR B 1 49 ? 219.891 119.328 204.149 1.00 71.08 70 THR D C 1
ATOM 10063 O O . THR B 1 49 ? 221.120 119.205 204.184 1.00 71.08 70 THR D O 1
ATOM 10074 N N . SER B 1 50 ? 219.086 118.749 205.042 1.00 71.81 71 SER D N 1
ATOM 10075 C CA . SER B 1 50 ? 219.630 117.923 206.113 1.00 71.81 71 SER D CA 1
ATOM 10076 C C . SER B 1 50 ? 220.271 116.645 205.591 1.00 71.81 71 SER D C 1
ATOM 10077 O O . SER B 1 50 ? 221.044 116.013 206.319 1.00 71.81 71 SER D O 1
ATOM 10085 N N . TRP B 1 51 ? 219.969 116.249 204.353 1.00 74.49 72 TRP D N 1
ATOM 10086 C CA . TRP B 1 51 ? 220.535 115.023 203.802 1.00 74.49 72 TRP D CA 1
ATOM 10087 C C . TRP B 1 51 ? 221.952 115.245 203.281 1.00 74.49 72 TRP D C 1
ATOM 10088 O O . TRP B 1 51 ? 222.855 114.450 203.562 1.00 74.49 72 TRP D O 1
ATOM 10109 N N . PHE B 1 52 ? 222.162 116.318 202.522 1.00 70.77 73 PHE D N 1
ATOM 10110 C CA . PHE B 1 52 ? 223.479 116.597 201.967 1.00 70.77 73 PHE D CA 1
ATOM 10111 C C . PHE B 1 52 ? 224.498 116.794 203.084 1.00 70.77 73 PHE D C 1
ATOM 10112 O O . PHE B 1 52 ? 224.199 117.369 204.134 1.00 70.77 73 PHE D O 1
ATOM 10129 N N . HIS B 1 53 ? 225.717 116.306 202.852 1.00 72.30 74 HIS D N 1
ATOM 10130 C CA . HIS B 1 53 ? 226.812 116.485 203.796 1.00 72.30 74 HIS D CA 1
ATOM 10131 C C . HIS B 1 53 ? 228.067 116.917 203.056 1.00 72.30 74 HIS D C 1
ATOM 10132 O O . HIS B 1 53 ? 228.303 116.502 201.918 1.00 72.30 74 HIS D O 1
ATOM 10146 N N . ILE B 1 54 ? 228.865 117.758 203.711 1.00 70.33 75 ILE D N 1
ATOM 10147 C CA . ILE B 1 54 ? 230.065 118.338 203.126 1.00 70.33 75 ILE D CA 1
ATOM 10148 C C . ILE B 1 54 ? 231.229 118.209 204.094 1.00 70.33 75 ILE D C 1
ATOM 10149 O O . ILE B 1 54 ? 231.059 118.067 205.309 1.00 70.33 75 ILE D O 1
ATOM 10165 N N . ASP B 1 55 ? 232.425 118.261 203.524 1.00 73.72 76 ASP D N 1
ATOM 10166 C CA . ASP B 1 55 ? 233.672 118.160 204.260 1.00 73.72 76 ASP D CA 1
ATOM 10167 C C . ASP B 1 55 ? 234.265 119.547 204.473 1.00 73.72 76 ASP D C 1
ATOM 10168 O O . ASP B 1 55 ? 234.467 120.307 203.522 1.00 73.72 76 ASP D O 1
ATOM 10177 N N . GLU B 1 56 ? 234.541 119.868 205.739 1.00 77.66 77 GLU D N 1
ATOM 10178 C CA . GLU B 1 56 ? 234.904 121.234 206.102 1.00 77.66 77 GLU D CA 1
ATOM 10179 C C . GLU B 1 56 ? 236.129 121.725 205.342 1.00 77.66 77 GLU D C 1
ATOM 10180 O O . GLU B 1 56 ? 236.261 122.929 205.096 1.00 77.66 77 GLU D O 1
ATOM 10192 N N . ALA B 1 57 ? 237.026 120.821 204.958 1.00 75.67 78 ALA D N 1
ATOM 10193 C CA . ALA B 1 57 ? 238.322 121.197 204.408 1.00 75.67 78 ALA D CA 1
ATOM 10194 C C . ALA B 1 57 ? 238.493 120.854 202.938 1.00 75.67 78 ALA D C 1
ATOM 10195 O O . ALA B 1 57 ? 238.846 121.730 202.145 1.00 75.67 78 ALA D O 1
ATOM 10202 N N . SER B 1 58 ? 238.253 119.602 202.549 1.00 67.20 79 SER D N 1
ATOM 10203 C CA . SER B 1 58 ? 238.572 119.176 201.189 1.00 67.20 79 SER D CA 1
ATOM 10204 C C . SER B 1 58 ? 237.702 119.891 200.160 1.00 67.20 79 SER D C 1
ATOM 10205 O O . SER B 1 58 ? 238.179 120.264 199.082 1.00 67.20 79 SER D O 1
ATOM 10213 N N . GLY B 1 59 ? 236.424 120.088 200.469 1.00 63.76 80 GLY D N 1
ATOM 10214 C CA . GLY B 1 59 ? 235.528 120.808 199.586 1.00 63.76 80 GLY D CA 1
ATOM 10215 C C . GLY B 1 59 ? 234.649 119.956 198.697 1.00 63.76 80 GLY D C 1
ATOM 10216 O O . GLY B 1 59 ? 234.012 120.502 197.789 1.00 63.76 80 GLY D O 1
ATOM 10220 N N . VAL B 1 60 ? 234.595 118.648 198.918 1.00 65.87 81 VAL D N 1
ATOM 10221 C CA . VAL B 1 60 ? 233.784 117.761 198.096 1.00 65.87 81 VAL D CA 1
ATOM 10222 C C . VAL B 1 60 ? 232.401 117.626 198.724 1.00 65.87 81 VAL D C 1
ATOM 10223 O O . VAL B 1 60 ? 232.196 117.896 199.910 1.00 65.87 81 VAL D O 1
ATOM 10236 N N . LEU B 1 61 ? 231.437 117.203 197.910 1.00 67.75 82 LEU D N 1
ATOM 10237 C CA . LEU B 1 61 ? 230.038 117.094 198.305 1.00 67.75 82 LEU D CA 1
ATOM 10238 C C . LEU B 1 61 ? 229.655 115.626 198.448 1.00 67.75 82 LEU D C 1
ATOM 10239 O O . LEU B 1 61 ? 229.854 114.836 197.518 1.00 67.75 82 LEU D O 1
ATOM 10255 N N . TYR B 1 62 ? 229.108 115.268 199.607 1.00 70.35 83 TYR D N 1
ATOM 10256 C CA . TYR B 1 62 ? 228.638 113.917 199.899 1.00 70.35 83 TYR D CA 1
ATOM 10257 C C . TYR B 1 62 ? 227.155 113.949 200.262 1.00 70.35 83 TYR D C 1
ATOM 10258 O O . TYR B 1 62 ? 226.503 114.996 200.227 1.00 70.35 83 TYR D O 1
ATOM 10276 N N . LEU B 1 63 ? 226.629 112.778 200.620 1.00 72.68 84 LEU D N 1
ATOM 10277 C CA . LEU B 1 63 ? 225.247 112.624 201.051 1.00 72.68 84 LEU D CA 1
ATOM 10278 C C . LEU B 1 63 ? 225.203 111.827 202.346 1.00 72.68 84 LEU D C 1
ATOM 10279 O O . LEU B 1 63 ? 226.078 110.999 202.614 1.00 72.68 84 LEU D O 1
ATOM 10295 N N . ASN B 1 64 ? 224.171 112.088 203.149 1.00 76.90 85 ASN D N 1
ATOM 10296 C CA . ASN B 1 64 ? 223.980 111.406 204.421 1.00 76.90 85 ASN D CA 1
ATOM 10297 C C . ASN B 1 64 ? 222.778 110.472 204.438 1.00 76.90 85 ASN D C 1
ATOM 10298 O O . ASN B 1 64 ? 222.548 109.811 205.457 1.00 76.90 85 ASN D O 1
ATOM 10308 N N . LYS B 1 65 ? 222.009 110.398 203.353 1.00 73.74 86 LYS D N 1
ATOM 10309 C CA . LYS B 1 65 ? 220.819 109.564 203.303 1.00 73.74 86 LYS D CA 1
ATOM 10310 C C . LYS B 1 65 ? 220.651 109.009 201.896 1.00 73.74 86 LYS D C 1
ATOM 10311 O O . LYS B 1 65 ? 221.166 109.561 200.921 1.00 73.74 86 LYS D O 1
ATOM 10330 N N . THR B 1 66 ? 219.920 107.901 201.804 1.00 74.15 87 THR D N 1
ATOM 10331 C CA . THR B 1 66 ? 219.623 107.269 200.530 1.00 74.15 87 THR D CA 1
ATOM 10332 C C . THR B 1 66 ? 218.405 107.929 199.887 1.00 74.15 87 THR D C 1
ATOM 10333 O O . THR B 1 66 ? 217.825 108.880 200.417 1.00 74.15 87 THR D O 1
ATOM 10344 N N . LEU B 1 67 ? 218.011 107.415 198.726 1.00 70.05 88 LEU D N 1
ATOM 10345 C CA . LEU B 1 67 ? 216.870 107.922 197.979 1.00 70.05 88 LEU D CA 1
ATOM 10346 C C . LEU B 1 67 ? 215.712 106.938 198.053 1.00 70.05 88 LEU D C 1
ATOM 10347 O O . LEU B 1 67 ? 215.907 105.723 197.944 1.00 70.05 88 LEU D O 1
ATOM 10363 N N . GLU B 1 68 ? 214.506 107.471 198.238 1.00 77.84 89 GLU D N 1
ATOM 10364 C CA . GLU B 1 68 ? 213.289 106.675 198.214 1.00 77.84 89 GLU D CA 1
ATOM 10365 C C . GLU B 1 68 ? 212.219 107.436 197.447 1.00 77.84 89 GLU D C 1
ATOM 10366 O O . GLU B 1 68 ? 212.242 108.668 197.376 1.00 77.84 89 GLU D O 1
ATOM 10378 N N . TRP B 1 69 ? 211.279 106.685 196.870 1.00 81.83 90 TRP D N 1
ATOM 10379 C CA . TRP B 1 69 ? 210.231 107.300 196.063 1.00 81.83 90 TRP D CA 1
ATOM 10380 C C . TRP B 1 69 ? 209.437 108.327 196.858 1.00 81.83 90 TRP D C 1
ATOM 10381 O O . TRP B 1 69 ? 208.986 109.333 196.298 1.00 81.83 90 TRP D O 1
ATOM 10402 N N . SER B 1 70 ? 209.255 108.095 198.159 1.00 77.53 91 SER D N 1
ATOM 10403 C CA . SER B 1 70 ? 208.513 109.046 198.980 1.00 77.53 91 SER D CA 1
ATOM 10404 C C . SER B 1 70 ? 209.197 110.406 199.000 1.00 77.53 91 SER D C 1
ATOM 10405 O O . SER B 1 70 ? 208.529 111.446 199.045 1.00 77.53 91 SER D O 1
ATOM 10413 N N . ASP B 1 71 ? 210.531 110.419 198.969 1.00 77.52 92 ASP D N 1
ATOM 10414 C CA . ASP B 1 71 ? 211.257 111.682 199.014 1.00 77.52 92 ASP D CA 1
ATOM 10415 C C . ASP B 1 71 ? 210.968 112.542 197.791 1.00 77.52 92 ASP D C 1
ATOM 10416 O O . ASP B 1 71 ? 211.020 113.774 197.873 1.00 77.52 92 ASP D O 1
ATOM 10425 N N . PHE B 1 72 ? 210.663 111.917 196.651 1.00 78.15 93 PHE D N 1
ATOM 10426 C CA . PHE B 1 72 ? 210.387 112.688 195.443 1.00 78.15 93 PHE D CA 1
ATOM 10427 C C . PHE B 1 72 ? 209.161 113.574 195.613 1.00 78.15 93 PHE D C 1
ATOM 10428 O O . PHE B 1 72 ? 209.155 114.721 195.151 1.00 78.15 93 PHE D O 1
ATOM 10445 N N . SER B 1 73 ? 208.118 113.065 196.269 1.00 77.30 94 SER D N 1
ATOM 10446 C CA . SER B 1 73 ? 206.888 113.833 196.427 1.00 77.30 94 SER D CA 1
ATOM 10447 C C . SER B 1 73 ? 207.078 115.022 197.362 1.00 77.30 94 SER D C 1
ATOM 10448 O O . SER B 1 73 ? 206.569 116.115 197.090 1.00 77.30 94 SER D O 1
ATOM 10456 N N . SER B 1 74 ? 207.806 114.830 198.465 1.00 79.82 95 SER D N 1
ATOM 10457 C CA . SER B 1 74 ? 207.936 115.894 199.455 1.00 79.82 95 SER D CA 1
ATOM 10458 C C . SER B 1 74 ? 208.621 117.124 198.874 1.00 79.82 95 SER D C 1
ATOM 10459 O O . SER B 1 74 ? 208.356 118.248 199.317 1.00 79.82 95 SER D O 1
ATOM 10467 N N . LEU B 1 75 ? 209.497 116.939 197.890 1.00 74.74 96 LEU D N 1
ATOM 10468 C CA . LEU B 1 75 ? 210.191 118.057 197.261 1.00 74.74 96 LEU D CA 1
ATOM 10469 C C . LEU B 1 75 ? 209.277 118.668 196.206 1.00 74.74 96 LEU D C 1
ATOM 10470 O O . LEU B 1 75 ? 208.997 118.043 195.178 1.00 74.74 96 LEU D O 1
ATOM 10486 N N . ARG B 1 76 ? 208.810 119.888 196.460 1.00 76.73 97 ARG D N 1
ATOM 10487 C CA . ARG B 1 76 ? 207.909 120.597 195.563 1.00 76.73 97 ARG D CA 1
ATOM 10488 C C . ARG B 1 76 ? 208.572 121.884 195.099 1.00 76.73 97 ARG D C 1
ATOM 10489 O O . ARG B 1 76 ? 209.157 122.611 195.908 1.00 76.73 97 ARG D O 1
ATOM 10510 N N . SER B 1 77 ? 208.479 122.162 193.798 1.00 77.28 98 SER D N 1
ATOM 10511 C CA . SER B 1 77 ? 209.069 123.373 193.230 1.00 77.28 98 SER D CA 1
ATOM 10512 C C . SER B 1 77 ? 208.186 123.814 192.065 1.00 77.28 98 SER D C 1
ATOM 10513 O O . SER B 1 77 ? 208.325 123.304 190.950 1.00 77.28 98 SER D O 1
ATOM 10521 N N . GLY B 1 78 ? 207.290 124.755 192.332 1.00 65.77 99 GLY D N 1
ATOM 10522 C CA . GLY B 1 78 ? 206.442 125.279 191.275 1.00 65.77 99 GLY D CA 1
ATOM 10523 C C . GLY B 1 78 ? 205.595 124.181 190.665 1.00 65.77 99 GLY D C 1
ATOM 10524 O O . GLY B 1 78 ? 204.832 123.493 191.354 1.00 65.77 99 GLY D O 1
ATOM 10528 N N . SER B 1 79 ? 205.723 124.008 189.353 1.00 66.35 100 SER D N 1
ATOM 10529 C CA . SER B 1 79 ? 204.937 123.006 188.650 1.00 66.35 100 SER D CA 1
ATOM 10530 C C . SER B 1 79 ? 205.260 121.607 189.165 1.00 66.35 100 SER D C 1
ATOM 10531 O O . SER B 1 79 ? 206.334 121.345 189.712 1.00 66.35 100 SER D O 1
ATOM 10539 N N . VAL B 1 80 ? 204.296 120.698 188.981 1.00 71.06 101 VAL D N 1
ATOM 10540 C CA . VAL B 1 80 ? 204.444 119.320 189.436 1.00 71.06 101 VAL D CA 1
ATOM 10541 C C . VAL B 1 80 ? 205.099 118.427 188.393 1.00 71.06 101 VAL D C 1
ATOM 10542 O O . VAL B 1 80 ? 205.437 117.275 188.698 1.00 71.06 101 VAL D O 1
ATOM 10555 N N . ARG B 1 81 ? 205.304 118.923 187.176 1.00 67.53 102 ARG D N 1
ATOM 10556 C CA . ARG B 1 81 ? 205.828 118.114 186.085 1.00 67.53 102 ARG D CA 1
ATOM 10557 C C . ARG B 1 81 ? 207.343 118.013 186.190 1.00 67.53 102 ARG D C 1
ATOM 10558 O O . ARG B 1 81 ? 208.026 119.006 186.462 1.00 67.53 102 ARG D O 1
ATOM 10579 N N . SER B 1 82 ? 207.861 116.810 185.977 1.00 73.30 103 SER D N 1
ATOM 10580 C CA . SER B 1 82 ? 209.299 116.631 185.879 1.00 73.30 103 SER D CA 1
ATOM 10581 C C . SER B 1 82 ? 209.821 117.419 184.677 1.00 73.30 103 SER D C 1
ATOM 10582 O O . SER B 1 82 ? 209.103 117.580 183.680 1.00 73.30 103 SER D O 1
ATOM 10590 N N . PRO B 1 83 ? 211.059 117.927 184.724 1.00 78.23 104 PRO D N 1
ATOM 10591 C CA . PRO B 1 83 ? 212.016 117.806 185.822 1.00 78.23 104 PRO D CA 1
ATOM 10592 C C . PRO B 1 83 ? 211.770 118.831 186.936 1.00 78.23 104 PRO D C 1
ATOM 10593 O O . PRO B 1 83 ? 211.164 119.863 186.693 1.00 78.23 104 PRO D O 1
ATOM 10604 N N . LYS B 1 84 ? 212.249 118.539 188.140 1.00 78.74 105 LYS D N 1
ATOM 10605 C CA . LYS B 1 84 ? 212.148 119.461 189.259 1.00 78.74 105 LYS D CA 1
ATOM 10606 C C . LYS B 1 84 ? 213.473 120.181 189.456 1.00 78.74 105 LYS D C 1
ATOM 10607 O O . LYS B 1 84 ? 214.544 119.582 189.323 1.00 78.74 105 LYS D O 1
ATOM 10626 N N . ASP B 1 85 ? 213.391 121.466 189.786 1.00 71.63 106 ASP D N 1
ATOM 10627 C CA . ASP B 1 85 ? 214.557 122.322 189.941 1.00 71.63 106 ASP D CA 1
ATOM 10628 C C . ASP B 1 85 ? 214.712 122.735 191.399 1.00 71.63 106 ASP D C 1
ATOM 10629 O O . ASP B 1 85 ? 213.743 123.153 192.040 1.00 71.63 106 ASP D O 1
ATOM 10638 N N . LEU B 1 86 ? 215.933 122.627 191.914 1.00 68.70 107 LEU D N 1
ATOM 10639 C CA . LEU B 1 86 ? 216.282 123.052 193.262 1.00 68.70 107 LEU D CA 1
ATOM 10640 C C . LEU B 1 86 ? 217.465 124.009 193.198 1.00 68.70 107 LEU D C 1
ATOM 10641 O O . LEU B 1 86 ? 218.116 124.164 192.161 1.00 68.70 107 LEU D O 1
ATOM 10657 N N . THR B 1 87 ? 217.746 124.653 194.329 1.00 63.26 108 THR D N 1
ATOM 10658 C CA . THR B 1 87 ? 218.819 125.635 194.393 1.00 63.26 108 THR D CA 1
ATOM 10659 C C . THR B 1 87 ? 219.399 125.658 195.800 1.00 63.26 108 THR D C 1
ATOM 10660 O O . THR B 1 87 ? 218.667 125.589 196.790 1.00 63.26 108 THR D O 1
ATOM 10671 N N . LEU B 1 88 ? 220.723 125.785 195.874 1.00 63.26 109 LEU D N 1
ATOM 10672 C CA . LEU B 1 88 ? 221.440 125.762 197.142 1.00 63.26 109 LEU D CA 1
ATOM 10673 C C . LEU B 1 88 ? 222.452 126.901 197.153 1.00 63.26 109 LEU D C 1
ATOM 10674 O O . LEU B 1 88 ? 222.617 127.625 196.166 1.00 63.26 109 LEU D O 1
ATOM 10690 N N . LYS B 1 89 ? 223.131 127.065 198.287 1.00 63.13 110 LYS D N 1
ATOM 10691 C CA . LYS B 1 89 ? 224.122 128.118 198.451 1.00 63.13 110 LYS D CA 1
ATOM 10692 C C . LYS B 1 89 ? 225.292 127.611 199.277 1.00 63.13 110 LYS D C 1
ATOM 10693 O O . LYS B 1 89 ? 225.162 126.674 200.069 1.00 63.13 110 LYS D O 1
ATOM 10712 N N . VAL B 1 90 ? 226.441 128.255 199.080 1.00 60.92 111 VAL D N 1
ATOM 10713 C CA . VAL B 1 90 ? 227.703 127.794 199.638 1.00 60.92 111 VAL D CA 1
ATOM 10714 C C . VAL B 1 90 ? 228.612 128.994 199.851 1.00 60.92 111 VAL D C 1
ATOM 10715 O O . VAL B 1 90 ? 228.597 129.955 199.078 1.00 60.92 111 VAL D O 1
ATOM 10728 N N . GLY B 1 91 ? 229.416 128.923 200.909 1.00 64.88 112 GLY D N 1
ATOM 10729 C CA . GLY B 1 91 ? 230.452 129.905 201.140 1.00 64.88 112 GLY D CA 1
ATOM 10730 C C . GLY B 1 91 ? 231.703 129.222 201.652 1.00 64.88 112 GLY D C 1
ATOM 10731 O O . GLY B 1 91 ? 231.671 128.074 202.101 1.00 64.88 112 GLY D O 1
ATOM 10735 N N . VAL B 1 92 ? 232.817 129.946 201.569 1.00 70.83 113 VAL D N 1
ATOM 10736 C CA . VAL B 1 92 ? 234.112 129.426 201.996 1.00 70.83 113 VAL D CA 1
ATOM 10737 C C . VAL B 1 92 ? 234.879 130.557 202.667 1.00 70.83 113 VAL D C 1
ATOM 10738 O O . VAL B 1 92 ? 235.212 131.557 202.021 1.00 70.83 113 VAL D O 1
ATOM 10751 N N . SER B 1 93 ? 235.153 130.404 203.956 1.00 74.70 114 SER D N 1
ATOM 10752 C CA . SER B 1 93 ? 236.027 131.290 204.706 1.00 74.70 114 SER D CA 1
ATOM 10753 C C . SER B 1 93 ? 237.274 130.520 205.124 1.00 74.70 114 SER D C 1
ATOM 10754 O O . SER B 1 93 ? 237.392 129.310 204.907 1.00 74.70 114 SER D O 1
ATOM 10762 N N . SER B 1 94 ? 238.217 131.236 205.730 1.00 75.08 115 SER D N 1
ATOM 10763 C CA . SER B 1 94 ? 239.465 130.631 206.167 1.00 75.08 115 SER D CA 1
ATOM 10764 C C . SER B 1 94 ? 239.399 130.069 207.581 1.00 75.08 115 SER D C 1
ATOM 10765 O O . SER B 1 94 ? 240.353 129.412 208.012 1.00 75.08 115 SER D O 1
ATOM 10773 N N . THR B 1 95 ? 238.314 130.303 208.307 1.00 74.42 116 THR D N 1
ATOM 10774 C CA . THR B 1 95 ? 238.154 129.872 209.687 1.00 74.42 116 THR D CA 1
ATOM 10775 C C . THR B 1 95 ? 236.751 129.332 209.902 1.00 74.42 116 THR D C 1
ATOM 10776 O O . THR B 1 95 ? 235.844 129.588 209.104 1.00 74.42 116 THR D O 1
ATOM 10787 N N . PRO B 1 96 ? 236.538 128.572 210.975 1.00 70.41 117 PRO D N 1
ATOM 10788 C CA . PRO B 1 96 ? 235.215 127.983 211.226 1.00 70.41 117 PRO D CA 1
ATOM 10789 C C . PRO B 1 96 ? 234.131 129.046 211.236 1.00 70.41 117 PRO D C 1
ATOM 10790 O O . PRO B 1 96 ? 234.118 129.923 212.114 1.00 70.41 117 PRO D O 1
ATOM 10801 N N . PRO B 1 97 ? 233.199 129.006 210.276 1.00 74.39 118 PRO D N 1
ATOM 10802 C CA . PRO B 1 97 ? 232.155 130.036 210.221 1.00 74.39 118 PRO D CA 1
ATOM 10803 C C . PRO B 1 97 ? 230.858 129.636 210.915 1.00 74.39 118 PRO D C 1
ATOM 10804 O O . PRO B 1 97 ? 230.534 128.449 211.014 1.00 74.39 118 PRO D O 1
ATOM 10815 N N . MET B 1 98 ? 230.112 130.632 211.395 1.00 83.56 119 MET D N 1
ATOM 10816 C CA . MET B 1 98 ? 228.856 130.424 212.104 1.00 83.56 119 MET D CA 1
ATOM 10817 C C . MET B 1 98 ? 227.691 130.439 211.109 1.00 83.56 119 MET D C 1
ATOM 10818 O O . MET B 1 98 ? 227.874 130.650 209.907 1.00 83.56 119 MET D O 1
ATOM 10832 N N . LYS B 1 99 ? 226.472 130.206 211.606 1.00 83.84 120 LYS D N 1
ATOM 10833 C CA . LYS B 1 99 ? 225.278 130.399 210.787 1.00 83.84 120 LYS D CA 1
ATOM 10834 C C . LYS B 1 99 ? 225.256 131.789 210.166 1.00 83.84 120 LYS D C 1
ATOM 10835 O O . LYS B 1 99 ? 224.921 131.947 208.986 1.00 83.84 120 LYS D O 1
ATOM 10854 N N . VAL B 1 100 ? 225.617 132.811 210.945 1.00 78.99 121 VAL D N 1
ATOM 10855 C CA . VAL B 1 100 ? 225.535 134.192 210.483 1.00 78.99 121 VAL D CA 1
ATOM 10856 C C . VAL B 1 100 ? 226.661 134.579 209.538 1.00 78.99 121 VAL D C 1
ATOM 10857 O O . VAL B 1 100 ? 226.611 135.662 208.944 1.00 78.99 121 VAL D O 1
ATOM 10870 N N . MET B 1 101 ? 227.670 133.726 209.370 1.00 78.47 122 MET D N 1
ATOM 10871 C CA . MET B 1 101 ? 228.889 134.133 208.683 1.00 78.47 122 MET D CA 1
ATOM 10872 C C . MET B 1 101 ? 228.722 134.297 207.178 1.00 78.47 122 MET D C 1
ATOM 10873 O O . MET B 1 101 ? 229.526 135.006 206.564 1.00 78.47 122 MET D O 1
ATOM 10887 N N . CYS B 1 102 ? 227.719 133.671 206.565 1.00 77.31 123 CYS D N 1
ATOM 10888 C CA . CYS B 1 102 ? 227.651 133.595 205.112 1.00 77.31 123 CYS D CA 1
ATOM 10889 C C . CYS B 1 102 ? 226.566 134.463 204.495 1.00 77.31 123 CYS D C 1
ATOM 10890 O O . CYS B 1 102 ? 226.634 134.741 203.293 1.00 77.31 123 CYS D O 1
ATOM 10897 N N . THR B 1 103 ? 225.576 134.902 205.270 1.00 79.52 124 THR D N 1
ATOM 10898 C CA . THR B 1 103 ? 224.637 135.884 204.748 1.00 79.52 124 THR D CA 1
ATOM 10899 C C . THR B 1 103 ? 225.317 137.217 204.477 1.00 79.52 124 THR D C 1
ATOM 10900 O O . THR B 1 103 ? 224.713 138.090 203.844 1.00 79.52 124 THR D O 1
ATOM 10911 N N . ILE B 1 104 ? 226.554 137.381 204.939 1.00 77.75 125 ILE D N 1
ATOM 10912 C CA . ILE B 1 104 ? 227.306 138.609 204.723 1.00 77.75 125 ILE D CA 1
ATOM 10913 C C . ILE B 1 104 ? 228.241 138.503 203.519 1.00 77.75 125 ILE D C 1
ATOM 10914 O O . ILE B 1 104 ? 228.445 139.493 202.809 1.00 77.75 125 ILE D O 1
ATOM 10930 N N . LEU B 1 105 ? 228.813 137.325 203.273 1.00 74.57 126 LEU D N 1
ATOM 10931 C CA . LEU B 1 105 ? 229.821 137.131 202.243 1.00 74.57 126 LEU D CA 1
ATOM 10932 C C . LEU B 1 105 ? 229.177 136.829 200.896 1.00 74.57 126 LEU D C 1
ATOM 10933 O O . LEU B 1 105 ? 228.024 136.394 200.827 1.00 74.57 126 LEU D O 1
ATOM 10949 N N . PRO B 1 106 ? 229.903 137.050 199.797 1.00 69.00 127 PRO D N 1
ATOM 10950 C CA . PRO B 1 106 ? 229.375 136.681 198.476 1.00 69.00 127 PRO D CA 1
ATOM 10951 C C . PRO B 1 106 ? 229.424 135.173 198.277 1.00 69.00 127 PRO D C 1
ATOM 10952 O O . PRO B 1 106 ? 230.421 134.522 198.598 1.00 69.00 127 PRO D O 1
ATOM 10963 N N . THR B 1 107 ? 228.342 134.622 197.742 1.00 65.97 128 THR D N 1
ATOM 10964 C CA . THR B 1 107 ? 228.171 133.186 197.582 1.00 65.97 128 THR D CA 1
ATOM 10965 C C . THR B 1 107 ? 227.876 132.858 196.123 1.00 65.97 128 THR D C 1
ATOM 10966 O O . THR B 1 107 ? 227.877 133.729 195.249 1.00 65.97 128 THR D O 1
ATOM 10977 N N . VAL B 1 108 ? 227.619 131.576 195.869 1.00 57.63 129 VAL D N 1
ATOM 10978 C CA . VAL B 1 108 ? 227.304 131.079 194.539 1.00 57.63 129 VAL D CA 1
ATOM 10979 C C . VAL B 1 108 ? 226.097 130.160 194.633 1.00 57.63 129 VAL D C 1
ATOM 10980 O O . VAL B 1 108 ? 225.800 129.589 195.684 1.00 57.63 129 VAL D O 1
ATOM 10993 N N . GLU B 1 109 ? 225.417 130.001 193.502 1.00 60.38 130 GLU D N 1
ATOM 10994 C CA . GLU B 1 109 ? 224.220 129.181 193.409 1.00 60.38 130 GLU D CA 1
ATOM 10995 C C . GLU B 1 109 ? 224.552 127.833 192.783 1.00 60.38 130 GLU D C 1
ATOM 10996 O O . GLU B 1 109 ? 225.397 127.735 191.890 1.00 60.38 130 GLU D O 1
ATOM 11008 N N . VAL B 1 110 ? 223.875 126.794 193.264 1.00 59.92 131 VAL D N 1
ATOM 11009 C CA . VAL B 1 110 ? 224.000 125.444 192.726 1.00 59.92 131 VAL D CA 1
ATOM 11010 C C . VAL B 1 110 ? 222.622 125.011 192.251 1.00 59.92 131 VAL D C 1
ATOM 11011 O O . VAL B 1 110 ? 221.687 124.907 193.055 1.00 59.92 131 VAL D O 1
ATOM 11024 N N . LYS B 1 111 ? 222.499 124.752 190.953 1.00 65.15 132 LYS D N 1
ATOM 11025 C CA . LYS B 1 111 ? 221.230 124.404 190.323 1.00 65.15 132 LYS D CA 1
ATOM 11026 C C . LYS B 1 111 ? 221.305 122.958 189.848 1.00 65.15 132 LYS D C 1
ATOM 11027 O O . LYS B 1 111 ? 221.986 122.657 188.861 1.00 65.15 132 LYS D O 1
ATOM 11046 N N . LEU B 1 112 ? 220.604 122.068 190.547 1.00 67.66 133 LEU D N 1
ATOM 11047 C CA . LEU B 1 112 ? 220.590 120.645 190.237 1.00 67.66 133 LEU D CA 1
ATOM 11048 C C . LEU B 1 112 ? 219.180 120.229 189.844 1.00 67.66 133 LEU D C 1
ATOM 11049 O O . LEU B 1 112 ? 218.209 120.607 190.508 1.00 67.66 133 LEU D O 1
ATOM 11065 N N . SER B 1 113 ? 219.072 119.453 188.768 1.00 77.30 134 SER D N 1
ATOM 11066 C CA . SER B 1 113 ? 217.787 118.970 188.283 1.00 77.30 134 SER D CA 1
ATOM 11067 C C . SER B 1 113 ? 217.513 117.570 188.817 1.00 77.30 134 SER D C 1
ATOM 11068 O O . SER B 1 113 ? 218.401 116.712 188.831 1.00 77.30 134 SER D O 1
ATOM 11076 N N . PHE B 1 114 ? 216.276 117.345 189.251 1.00 74.38 135 PHE D N 1
ATOM 11077 C CA . PHE B 1 114 ? 215.860 116.088 189.860 1.00 74.38 135 PHE D CA 1
ATOM 11078 C C . PHE B 1 114 ? 214.918 115.350 188.920 1.00 74.38 135 PHE D C 1
ATOM 11079 O O . PHE B 1 114 ? 213.943 115.930 188.430 1.00 74.38 135 PHE D O 1
ATOM 11096 N N . ILE B 1 115 ? 215.213 114.076 188.671 1.00 73.74 136 ILE D N 1
ATOM 11097 C CA . ILE B 1 115 ? 214.350 113.200 187.888 1.00 73.74 136 ILE D CA 1
ATOM 11098 C C . ILE B 1 115 ? 214.150 111.905 188.660 1.00 73.74 136 ILE D C 1
ATOM 11099 O O . ILE B 1 115 ? 215.081 111.398 189.297 1.00 73.74 136 ILE D O 1
ATOM 11115 N N . ASN B 1 116 ? 212.935 111.372 188.598 1.00 75.09 137 ASN D N 1
ATOM 11116 C CA . ASN B 1 116 ? 212.550 110.180 189.353 1.00 75.09 137 ASN D CA 1
ATOM 11117 C C . ASN B 1 116 ? 212.833 108.899 188.572 1.00 75.09 137 ASN D C 1
ATOM 11118 O O . ASN B 1 116 ? 211.965 108.046 188.393 1.00 75.09 137 ASN D O 1
ATOM 11128 N N . ASP B 1 117 ? 214.072 108.759 188.105 1.00 70.98 138 ASP D N 1
ATOM 11129 C CA . ASP B 1 117 ? 214.522 107.588 187.367 1.00 70.98 138 ASP D CA 1
ATOM 11130 C C . ASP B 1 117 ? 215.813 107.070 187.988 1.00 70.98 138 ASP D C 1
ATOM 11131 O O . ASP B 1 117 ? 216.424 107.718 188.841 1.00 70.98 138 ASP D O 1
ATOM 11140 N N . THR B 1 118 ? 216.224 105.884 187.546 1.00 66.97 139 THR D N 1
ATOM 11141 C CA . THR B 1 118 ? 217.444 105.251 188.017 1.00 66.97 139 THR D CA 1
ATOM 11142 C C . THR B 1 118 ? 218.537 105.377 186.958 1.00 66.97 139 THR D C 1
ATOM 11143 O O . THR B 1 118 ? 218.367 106.022 185.921 1.00 66.97 139 THR D O 1
ATOM 11154 N N . ALA B 1 119 ? 219.678 104.747 187.228 1.00 61.09 140 ALA D N 1
ATOM 11155 C CA . ALA B 1 119 ? 220.808 104.849 186.320 1.00 61.09 140 ALA D CA 1
ATOM 11156 C C . ALA B 1 119 ? 220.454 104.227 184.968 1.00 61.09 140 ALA D C 1
ATOM 11157 O O . ALA B 1 119 ? 219.797 103.183 184.909 1.00 61.09 140 ALA D O 1
ATOM 11164 N N . PRO B 1 120 ? 220.877 104.842 183.867 1.00 62.54 141 PRO D N 1
ATOM 11165 C CA . PRO B 1 120 ? 220.439 104.405 182.541 1.00 62.54 141 PRO D CA 1
ATOM 11166 C C . PRO B 1 120 ? 221.340 103.331 181.938 1.00 62.54 141 PRO D C 1
ATOM 11167 O O . PRO B 1 120 ? 222.311 102.874 182.543 1.00 62.54 141 PRO D O 1
ATOM 11178 N N . SER B 1 121 ? 220.965 102.793 180.775 1.00 63.72 142 SER D N 1
ATOM 11179 C CA . SER B 1 121 ? 221.822 101.847 180.078 1.00 63.72 142 SER D CA 1
ATOM 11180 C C . SER B 1 121 ? 222.937 102.743 179.538 1.00 63.72 142 SER D C 1
ATOM 11181 O O . SER B 1 121 ? 222.654 103.824 179.022 1.00 63.72 142 SER D O 1
ATOM 11189 N N . CYS B 1 122 ? 224.193 102.320 179.645 1.00 66.33 143 CYS D N 1
ATOM 11190 C CA . CYS B 1 122 ? 225.299 103.174 179.205 1.00 66.33 143 CYS D CA 1
ATOM 11191 C C . CYS B 1 122 ? 225.768 102.995 177.770 1.00 66.33 143 CYS D C 1
ATOM 11192 O O . CYS B 1 122 ? 226.682 103.688 177.323 1.00 66.33 143 CYS D O 1
ATOM 11199 N N . GLY B 1 123 ? 225.149 102.078 177.044 1.00 68.05 144 GLY D N 1
ATOM 11200 C CA . GLY B 1 123 ? 225.520 101.867 175.662 1.00 68.05 144 GLY D CA 1
ATOM 11201 C C . GLY B 1 123 ? 224.576 102.563 174.699 1.00 68.05 144 GLY D C 1
ATOM 11202 O O . GLY B 1 123 ? 224.728 102.427 173.485 1.00 68.05 144 GLY D O 1
ATOM 11206 N N . GLN B 1 124 ? 223.601 103.310 175.218 1.00 65.23 145 GLN D N 1
ATOM 11207 C CA . GLN B 1 124 ? 222.639 103.971 174.347 1.00 65.23 145 GLN D CA 1
ATOM 11208 C C . GLN B 1 124 ? 222.943 105.448 174.138 1.00 65.23 145 GLN D C 1
ATOM 11209 O O . GLN B 1 124 ? 222.185 106.128 173.439 1.00 65.23 145 GLN D O 1
ATOM 11223 N N . VAL B 1 125 ? 224.025 105.959 174.720 1.00 68.72 146 VAL D N 1
ATOM 11224 C CA . VAL B 1 125 ? 224.320 107.388 174.691 1.00 68.72 146 VAL D CA 1
ATOM 11225 C C . VAL B 1 125 ? 224.895 107.781 173.336 1.00 68.72 146 VAL D C 1
ATOM 11226 O O . VAL B 1 125 ? 225.306 106.922 172.547 1.00 68.72 146 VAL D O 1
ATOM 11239 N N . GLU B 1 126 ? 224.925 109.082 173.063 1.00 73.41 147 GLU D N 1
ATOM 11240 C CA . GLU B 1 126 ? 225.479 109.631 171.835 1.00 73.41 147 GLU D CA 1
ATOM 11241 C C . GLU B 1 126 ? 226.850 110.244 172.103 1.00 73.41 147 GLU D C 1
ATOM 11242 O O . GLU B 1 126 ? 227.185 110.611 173.232 1.00 73.41 147 GLU D O 1
ATOM 11254 N N . LEU B 1 127 ? 227.648 110.347 171.038 1.00 72.61 148 LEU D N 1
ATOM 11255 C CA . LEU B 1 127 ? 229.007 110.861 171.179 1.00 72.61 148 LEU D CA 1
ATOM 11256 C C . LEU B 1 127 ? 229.011 112.326 171.602 1.00 72.61 148 LEU D C 1
ATOM 11257 O O . LEU B 1 127 ? 229.854 112.743 172.406 1.00 72.61 148 LEU D O 1
ATOM 11273 N N . SER B 1 128 ? 228.076 113.123 171.078 1.00 71.93 149 SER D N 1
ATOM 11274 C CA . SER B 1 128 ? 228.106 114.561 171.328 1.00 71.93 149 SER D CA 1
ATOM 11275 C C . SER B 1 128 ? 227.880 114.889 172.798 1.00 71.93 149 SER D C 1
ATOM 11276 O O . SER B 1 128 ? 228.409 115.887 173.299 1.00 71.93 149 SER D O 1
ATOM 11284 N N . THR B 1 129 ? 227.106 114.066 173.503 1.00 73.57 150 THR D N 1
ATOM 11285 C CA . THR B 1 129 ? 226.740 114.313 174.890 1.00 73.57 150 THR D CA 1
ATOM 11286 C C . THR B 1 129 ? 227.641 113.548 175.859 1.00 73.57 150 THR D C 1
ATOM 11287 O O . THR B 1 129 ? 227.396 113.549 177.069 1.00 73.57 150 THR D O 1
ATOM 11298 N N . LEU B 1 130 ? 228.703 112.923 175.349 1.00 72.77 151 LEU D N 1
ATOM 11299 C CA . LEU B 1 130 ? 229.493 111.999 176.155 1.00 72.77 151 LEU D CA 1
ATOM 11300 C C . LEU B 1 130 ? 230.342 112.723 177.198 1.00 72.77 151 LEU D C 1
ATOM 11301 O O . LEU B 1 130 ? 230.339 112.354 178.377 1.00 72.77 151 LEU D O 1
ATOM 11317 N N . CYS B 1 131 ? 231.081 113.757 176.785 1.00 69.46 152 CYS D N 1
ATOM 11318 C CA . CYS B 1 131 ? 232.049 114.407 177.661 1.00 69.46 152 CYS D CA 1
ATOM 11319 C C . CYS B 1 131 ? 231.727 115.859 177.989 1.00 69.46 152 CYS D C 1
ATOM 11320 O O . CYS B 1 131 ? 232.433 116.453 178.810 1.00 69.46 152 CYS D O 1
ATOM 11327 N N . PHE B 1 132 ? 230.702 116.450 177.382 1.00 67.80 153 PHE D N 1
ATOM 11328 C CA . PHE B 1 132 ? 230.433 117.868 177.561 1.00 67.80 153 PHE D CA 1
ATOM 11329 C C . PHE B 1 132 ? 228.936 118.122 177.650 1.00 67.80 153 PHE D C 1
ATOM 11330 O O . PHE B 1 132 ? 228.137 117.331 177.135 1.00 67.80 153 PHE D O 1
ATOM 11347 N N . PRO B 1 133 ? 228.527 119.222 178.298 1.00 67.39 154 PRO D N 1
ATOM 11348 C CA . PRO B 1 133 ? 227.091 119.481 178.482 1.00 67.39 154 PRO D CA 1
ATOM 11349 C C . PRO B 1 133 ? 226.418 120.008 177.227 1.00 67.39 154 PRO D C 1
ATOM 11350 O O . PRO B 1 133 ? 227.036 120.096 176.161 1.00 67.39 154 PRO D O 1
ATOM 11361 N N . GLU B 1 134 ? 225.140 120.367 177.354 1.00 69.19 155 GLU D N 1
ATOM 11362 C CA . GLU B 1 134 ? 224.407 120.952 176.239 1.00 69.19 155 GLU D CA 1
ATOM 11363 C C . GLU B 1 134 ? 224.831 122.398 176.020 1.00 69.19 155 GLU D C 1
ATOM 11364 O O . GLU B 1 134 ? 225.289 122.761 174.931 1.00 69.19 155 GLU D O 1
ATOM 11376 N N . LYS B 1 135 ? 224.682 123.232 177.047 1.00 58.24 156 LYS D N 1
ATOM 11377 C CA . LYS B 1 135 ? 225.172 124.602 177.006 1.00 58.24 156 LYS D CA 1
ATOM 11378 C C . LYS B 1 135 ? 226.271 124.775 178.046 1.00 58.24 156 LYS D C 1
ATOM 11379 O O . LYS B 1 135 ? 226.332 124.053 179.044 1.00 58.24 156 LYS D O 1
ATOM 11398 N N . ILE B 1 136 ? 227.149 125.748 177.801 1.00 53.83 157 ILE D N 1
ATOM 11399 C CA . ILE B 1 136 ? 228.335 125.951 178.619 1.00 53.83 157 ILE D CA 1
ATOM 11400 C C . ILE B 1 136 ? 228.444 127.422 178.998 1.00 53.83 157 ILE D C 1
ATOM 11401 O O . ILE B 1 136 ? 227.875 128.304 178.351 1.00 53.83 157 ILE D O 1
ATOM 11417 N N . SER B 1 137 ? 229.190 127.673 180.070 1.00 45.77 158 SER D N 1
ATOM 11418 C CA . SER B 1 137 ? 229.485 129.016 180.545 1.00 45.77 158 SER D CA 1
ATOM 11419 C C . SER B 1 137 ? 230.952 129.335 180.298 1.00 45.77 158 SER D C 1
ATOM 11420 O O . SER B 1 137 ? 231.800 128.437 180.284 1.00 45.77 158 SER D O 1
ATOM 11428 N N . ASN B 1 138 ? 231.247 130.619 180.105 1.00 43.63 159 ASN D N 1
ATOM 11429 C CA . ASN B 1 138 ? 232.610 131.066 179.875 1.00 43.63 159 ASN D CA 1
ATOM 11430 C C . ASN B 1 138 ? 233.166 131.662 181.159 1.00 43.63 159 ASN D C 1
ATOM 11431 O O . ASN B 1 138 ? 232.715 132.742 181.570 1.00 43.63 159 ASN D O 1
ATOM 11442 N N . PRO B 1 139 ? 234.130 131.021 181.823 1.00 41.54 160 PRO D N 1
ATOM 11443 C CA . PRO B 1 139 ? 234.707 131.627 183.029 1.00 41.54 160 PRO D CA 1
ATOM 11444 C C . PRO B 1 139 ? 235.579 132.829 182.703 1.00 41.54 160 PRO D C 1
ATOM 11445 O O . PRO B 1 139 ? 235.708 133.206 181.534 1.00 41.54 160 PRO D O 1
ATOM 11456 N N . HIS B 1 140 ? 236.182 133.436 183.724 1.00 38.55 161 HIS D N 1
ATOM 11457 C CA . HIS B 1 140 ? 236.943 134.666 183.558 1.00 38.55 161 HIS D CA 1
ATOM 11458 C C . HIS B 1 140 ? 238.222 134.596 184.375 1.00 38.55 161 HIS D C 1
ATOM 11459 O O . HIS B 1 140 ? 238.340 133.812 185.320 1.00 38.55 161 HIS D O 1
ATOM 11474 N N . ILE B 1 141 ? 239.182 135.444 184.004 1.00 38.43 162 ILE D N 1
ATOM 11475 C CA . ILE B 1 141 ? 240.450 135.545 184.711 1.00 38.43 162 ILE D CA 1
ATOM 11476 C C . ILE B 1 141 ? 240.877 137.007 184.782 1.00 38.43 162 ILE D C 1
ATOM 11477 O O . ILE B 1 141 ? 240.449 137.846 183.986 1.00 38.43 162 ILE D O 1
ATOM 11493 N N . THR B 1 142 ? 241.738 137.298 185.754 1.00 37.94 163 THR D N 1
ATOM 11494 C CA . THR B 1 142 ? 242.206 138.646 186.039 1.00 37.94 163 THR D CA 1
ATOM 11495 C C . THR B 1 142 ? 243.663 138.809 185.624 1.00 37.94 163 THR D C 1
ATOM 11496 O O . THR B 1 142 ? 244.489 137.923 185.862 1.00 37.94 163 THR D O 1
ATOM 11507 N N . GLU B 1 143 ? 243.972 139.952 185.015 1.00 35.39 164 GLU D N 1
ATOM 11508 C CA . GLU B 1 143 ? 245.319 140.198 184.522 1.00 35.39 164 GLU D CA 1
ATOM 11509 C C . GLU B 1 143 ? 246.284 140.485 185.666 1.00 35.39 164 GLU D C 1
ATOM 11510 O O . GLU B 1 143 ? 245.917 141.060 186.693 1.00 35.39 164 GLU D O 1
ATOM 11522 N N . ASN B 1 144 ? 247.539 140.083 185.468 1.00 38.18 165 ASN D N 1
ATOM 11523 C CA . ASN B 1 144 ? 248.630 140.400 186.387 1.00 38.18 165 ASN D CA 1
ATOM 11524 C C . ASN B 1 144 ? 248.345 139.849 187.785 1.00 38.18 165 ASN D C 1
ATOM 11525 O O . ASN B 1 144 ? 248.327 140.578 188.779 1.00 38.18 165 ASN D O 1
ATOM 11536 N N . ARG B 1 145 ? 248.125 138.537 187.850 1.00 45.29 166 ARG D N 1
ATOM 11537 C CA . ARG B 1 145 ? 247.796 137.898 189.116 1.00 45.29 166 ARG D CA 1
ATOM 11538 C C . ARG B 1 145 ? 248.280 136.454 189.111 1.00 45.29 166 ARG D C 1
ATOM 11539 O O . ARG B 1 145 ? 248.497 135.850 188.058 1.00 45.29 166 ARG D O 1
ATOM 11560 N N . GLU B 1 146 ? 248.429 135.909 190.315 1.00 50.60 167 GLU D N 1
ATOM 11561 C CA . GLU B 1 146 ? 248.995 134.579 190.481 1.00 50.60 167 GLU D CA 1
ATOM 11562 C C . GLU B 1 146 ? 248.104 133.536 189.806 1.00 50.60 167 GLU D C 1
ATOM 11563 O O . GLU B 1 146 ? 246.876 133.681 189.798 1.00 50.60 167 GLU D O 1
ATOM 11575 N N . PRO B 1 147 ? 248.683 132.470 189.226 1.00 53.52 168 PRO D N 1
ATOM 11576 C CA . PRO B 1 147 ? 247.856 131.462 188.549 1.00 53.52 168 PRO D CA 1
ATOM 11577 C C . PRO B 1 147 ? 247.335 130.372 189.474 1.00 53.52 168 PRO D C 1
ATOM 11578 O O . PRO B 1 147 ? 247.580 130.396 190.684 1.00 53.52 168 PRO D O 1
ATOM 11589 N N . GLY B 1 148 ? 246.617 129.412 188.904 1.00 57.68 169 GLY D N 1
ATOM 11590 C CA . GLY B 1 148 ? 246.073 128.321 189.690 1.00 57.68 169 GLY D CA 1
ATOM 11591 C C . GLY B 1 148 ? 245.212 127.420 188.831 1.00 57.68 169 GLY D C 1
ATOM 11592 O O . GLY B 1 148 ? 245.149 127.571 187.609 1.00 57.68 169 GLY D O 1
ATOM 11596 N N . ALA B 1 149 ? 244.547 126.474 189.491 1.00 52.88 170 ALA D N 1
ATOM 11597 C CA . ALA B 1 149 ? 243.649 125.542 188.819 1.00 52.88 170 ALA D CA 1
ATOM 11598 C C . ALA B 1 149 ? 242.287 126.189 188.605 1.00 52.88 170 ALA D C 1
ATOM 11599 O O . ALA B 1 149 ? 241.744 126.832 189.508 1.00 52.88 170 ALA D O 1
ATOM 11606 N N . LEU B 1 150 ? 241.731 126.009 187.405 1.00 50.20 171 LEU D N 1
ATOM 11607 C CA . LEU B 1 150 ? 240.574 126.786 186.968 1.00 50.20 171 LEU D CA 1
ATOM 11608 C C . LEU B 1 150 ? 239.252 126.035 187.098 1.00 50.20 171 LEU D C 1
ATOM 11609 O O . LEU B 1 150 ? 238.365 126.473 187.836 1.00 50.20 171 LEU D O 1
ATOM 11625 N N . ARG B 1 151 ? 239.099 124.910 186.401 1.00 54.89 172 ARG D N 1
ATOM 11626 C CA . ARG B 1 151 ? 237.792 124.277 186.284 1.00 54.89 172 ARG D CA 1
ATOM 11627 C C . ARG B 1 151 ? 237.947 122.763 186.293 1.00 54.89 172 ARG D C 1
ATOM 11628 O O . ARG B 1 151 ? 239.012 122.226 185.975 1.00 54.89 172 ARG D O 1
ATOM 11649 N N . GLN B 1 152 ? 236.867 122.087 186.669 1.00 63.53 173 GLN D N 1
ATOM 11650 C CA . GLN B 1 152 ? 236.750 120.641 186.590 1.00 63.53 173 GLN D CA 1
ATOM 11651 C C . GLN B 1 152 ? 236.021 120.241 185.311 1.00 63.53 173 GLN D C 1
ATOM 11652 O O . GLN B 1 152 ? 235.123 120.952 184.853 1.00 63.53 173 GLN D O 1
ATOM 11666 N N . LEU B 1 153 ? 236.409 119.095 184.735 1.00 62.40 174 LEU D N 1
ATOM 11667 C CA . LEU B 1 153 ? 235.854 118.631 183.465 1.00 62.40 174 LEU D CA 1
ATOM 11668 C C . LEU B 1 153 ? 235.425 117.163 183.492 1.00 62.40 174 LEU D C 1
ATOM 11669 O O . LEU B 1 153 ? 235.287 116.545 182.435 1.00 62.40 174 LEU D O 1
ATOM 11685 N N . ARG B 1 154 ? 235.199 116.578 184.669 1.00 66.11 175 ARG D N 1
ATOM 11686 C CA . ARG B 1 154 ? 234.618 115.238 184.756 1.00 66.11 175 ARG D CA 1
ATOM 11687 C C . ARG B 1 154 ? 233.129 115.363 185.044 1.00 66.11 175 ARG D C 1
ATOM 11688 O O . ARG B 1 154 ? 232.719 116.110 185.938 1.00 66.11 175 ARG D O 1
ATOM 11709 N N . ARG B 1 155 ? 232.330 114.623 184.285 1.00 64.15 176 ARG D N 1
ATOM 11710 C CA . ARG B 1 155 ? 230.888 114.604 184.473 1.00 64.15 176 ARG D CA 1
ATOM 11711 C C . ARG B 1 155 ? 230.516 113.346 185.242 1.00 64.15 176 ARG D C 1
ATOM 11712 O O . ARG B 1 155 ? 230.687 112.230 184.739 1.00 64.15 176 ARG D O 1
ATOM 11733 N N . PHE B 1 156 ? 230.006 113.523 186.458 1.00 70.37 177 PHE D N 1
ATOM 11734 C CA . PHE B 1 156 ? 229.798 112.381 187.336 1.00 70.37 177 PHE D CA 1
ATOM 11735 C C . PHE B 1 156 ? 228.579 111.558 186.946 1.00 70.37 177 PHE D C 1
ATOM 11736 O O . PHE B 1 156 ? 228.412 110.443 187.453 1.00 70.37 177 PHE D O 1
ATOM 11753 N N . THR B 1 157 ? 227.727 112.077 186.060 1.00 69.92 178 THR D N 1
ATOM 11754 C CA . THR B 1 157 ? 226.619 111.278 185.552 1.00 69.92 178 THR D CA 1
ATOM 11755 C C . THR B 1 157 ? 227.113 110.197 184.597 1.00 69.92 178 THR D C 1
ATOM 11756 O O . THR B 1 157 ? 226.710 109.033 184.702 1.00 69.92 178 THR D O 1
ATOM 11767 N N . HIS B 1 158 ? 227.991 110.563 183.661 1.00 70.40 179 HIS D N 1
ATOM 11768 C CA . HIS B 1 158 ? 228.451 109.618 182.650 1.00 70.40 179 HIS D CA 1
ATOM 11769 C C . HIS B 1 158 ? 229.476 108.630 183.192 1.00 70.40 179 HIS D C 1
ATOM 11770 O O . HIS B 1 158 ? 229.603 107.523 182.658 1.00 70.40 179 HIS D O 1
ATOM 11784 N N . MET B 1 159 ? 230.220 109.005 184.234 1.00 72.52 180 MET D N 1
ATOM 11785 C CA . MET B 1 159 ? 231.321 108.161 184.689 1.00 72.52 180 MET D CA 1
ATOM 11786 C C . MET B 1 159 ? 230.823 106.928 185.433 1.00 72.52 180 MET D C 1
ATOM 11787 O O . MET B 1 159 ? 231.501 105.894 185.435 1.00 72.52 180 MET D O 1
ATOM 11801 N N . SER B 1 160 ? 229.655 107.013 186.071 1.00 68.03 181 SER D N 1
ATOM 11802 C CA . SER B 1 160 ? 229.167 105.898 186.873 1.00 68.03 181 SER D CA 1
ATOM 11803 C C . SER B 1 160 ? 228.429 104.858 186.040 1.00 68.03 181 SER D C 1
ATOM 11804 O O . SER B 1 160 ? 228.291 103.710 186.478 1.00 68.03 181 SER D O 1
ATOM 11812 N N . ILE B 1 161 ? 227.953 105.227 184.851 1.00 66.74 182 ILE D N 1
ATOM 11813 C CA . ILE B 1 161 ? 227.089 104.327 184.093 1.00 66.74 182 ILE D CA 1
ATOM 11814 C C . ILE B 1 161 ? 227.913 103.291 183.326 1.00 66.74 182 ILE D C 1
ATOM 11815 O O . ILE B 1 161 ? 227.587 102.098 183.337 1.00 66.74 182 ILE D O 1
ATOM 11831 N N . CYS B 1 162 ? 229.135 103.680 182.960 1.00 68.15 183 CYS D N 1
ATOM 11832 C CA . CYS B 1 162 ? 230.049 102.865 182.214 1.00 68.15 183 CYS D CA 1
ATOM 11833 C C . CYS B 1 162 ? 231.419 103.117 182.873 1.00 68.15 183 CYS D C 1
ATOM 11834 O O . CYS B 1 162 ? 232.313 103.726 182.285 1.00 68.15 183 CYS D O 1
ATOM 11841 N N . PRO B 1 163 ? 231.554 102.611 184.148 1.00 71.59 184 PRO D N 1
ATOM 11842 C CA . PRO B 1 163 ? 232.844 102.770 184.829 1.00 71.59 184 PRO D CA 1
ATOM 11843 C C . PRO B 1 163 ? 233.954 101.890 184.275 1.00 71.59 184 PRO D C 1
ATOM 11844 O O . PRO B 1 163 ? 234.993 101.753 184.926 1.00 71.59 184 PRO D O 1
ATOM 11855 N N . ASN B 1 164 ? 233.752 101.296 183.097 1.00 72.55 185 ASN D N 1
ATOM 11856 C CA . ASN B 1 164 ? 234.719 100.357 182.541 1.00 72.55 185 ASN D CA 1
ATOM 11857 C C . ASN B 1 164 ? 236.069 101.018 182.285 1.00 72.55 185 ASN D C 1
ATOM 11858 O O . ASN B 1 164 ? 237.103 100.574 182.795 1.00 72.55 185 ASN D O 1
ATOM 11868 N N . TYR B 1 165 ? 236.074 102.086 181.496 1.00 67.21 186 TYR D N 1
ATOM 11869 C CA . TYR B 1 165 ? 237.290 102.611 180.894 1.00 67.21 186 TYR D CA 1
ATOM 11870 C C . TYR B 1 165 ? 237.724 103.906 181.574 1.00 67.21 186 TYR D C 1
ATOM 11871 O O . TYR B 1 165 ? 237.077 104.408 182.498 1.00 67.21 186 TYR D O 1
ATOM 11889 N N . THR B 1 166 ? 238.844 104.442 181.094 1.00 61.82 187 THR D N 1
ATOM 11890 C CA . THR B 1 166 ? 239.438 105.668 181.602 1.00 61.82 187 THR D CA 1
ATOM 11891 C C . THR B 1 166 ? 239.407 106.733 180.514 1.00 61.82 187 THR D C 1
ATOM 11892 O O . THR B 1 166 ? 239.477 106.424 179.320 1.00 61.82 187 THR D O 1
ATOM 11903 N N . ILE B 1 167 ? 239.299 107.992 180.934 1.00 63.97 188 ILE D N 1
ATOM 11904 C CA . ILE B 1 167 ? 239.213 109.118 180.014 1.00 63.97 188 ILE D CA 1
ATOM 11905 C C . ILE B 1 167 ? 240.221 110.181 180.425 1.00 63.97 188 ILE D C 1
ATOM 11906 O O . ILE B 1 167 ? 240.533 110.348 181.609 1.00 63.97 188 ILE D O 1
ATOM 11922 N N . SER B 1 168 ? 240.734 110.902 179.429 1.00 64.84 189 SER D N 1
ATOM 11923 C CA . SER B 1 168 ? 241.585 112.062 179.646 1.00 64.84 189 SER D CA 1
ATOM 11924 C C . SER B 1 168 ? 241.158 113.148 178.666 1.00 64.84 189 SER D C 1
ATOM 11925 O O . SER B 1 168 ? 240.182 112.993 177.925 1.00 64.84 189 SER D O 1
ATOM 11933 N N . TYR B 1 169 ? 241.894 114.257 178.660 1.00 66.40 190 TYR D N 1
ATOM 11934 C CA . TYR B 1 169 ? 241.542 115.411 177.849 1.00 66.40 190 TYR D CA 1
ATOM 11935 C C . TYR B 1 169 ? 242.811 115.999 177.251 1.00 66.40 190 TYR D C 1
ATOM 11936 O O . TYR B 1 169 ? 243.919 115.496 177.465 1.00 66.40 190 TYR D O 1
ATOM 11954 N N . GLY B 1 170 ? 242.644 117.078 176.492 1.00 64.31 191 GLY D N 1
ATOM 11955 C CA . GLY B 1 170 ? 243.776 117.805 175.958 1.00 64.31 191 GLY D CA 1
ATOM 11956 C C . GLY B 1 170 ? 243.373 119.106 175.299 1.00 64.31 191 GLY D C 1
ATOM 11957 O O . GLY B 1 170 ? 242.248 119.246 174.811 1.00 64.31 191 GLY D O 1
ATOM 11961 N N . VAL B 1 171 ? 244.285 120.068 175.289 1.00 63.62 192 VAL D N 1
ATOM 11962 C CA . VAL B 1 171 ? 244.091 121.316 174.563 1.00 63.62 192 VAL D CA 1
ATOM 11963 C C . VAL B 1 171 ? 244.580 121.111 173.137 1.00 63.62 192 VAL D C 1
ATOM 11964 O O . VAL B 1 171 ? 245.721 120.687 172.917 1.00 63.62 192 VAL D O 1
ATOM 11977 N N . VAL B 1 172 ? 243.720 121.411 172.168 1.00 65.01 193 VAL D N 1
ATOM 11978 C CA . VAL B 1 172 ? 243.971 121.068 170.776 1.00 65.01 193 VAL D CA 1
ATOM 11979 C C . VAL B 1 172 ? 243.939 122.333 169.932 1.00 65.01 193 VAL D C 1
ATOM 11980 O O . VAL B 1 172 ? 243.237 123.300 170.246 1.00 65.01 193 VAL D O 1
ATOM 11993 N N . ALA B 1 173 ? 244.711 122.315 168.846 1.00 60.06 194 ALA D N 1
ATOM 11994 C CA . ALA B 1 173 ? 244.739 123.404 167.875 1.00 60.06 194 ALA D CA 1
ATOM 11995 C C . ALA B 1 173 ? 245.077 124.730 168.558 1.00 60.06 194 ALA D C 1
ATOM 11996 O O . ALA B 1 173 ? 244.300 125.688 168.546 1.00 60.06 194 ALA D O 1
ATOM 12003 N N . GLY B 1 174 ? 246.263 124.765 169.160 1.00 51.24 195 GLY D N 1
ATOM 12004 C CA . GLY B 1 174 ? 246.723 125.949 169.858 1.00 51.24 195 GLY D CA 1
ATOM 12005 C C . GLY B 1 174 ? 248.087 126.416 169.398 1.00 51.24 195 GLY D C 1
ATOM 12006 O O . GLY B 1 174 ? 249.045 125.637 169.377 1.00 51.24 195 GLY D O 1
ATOM 12010 N N . SER B 1 175 ? 248.187 127.690 169.025 1.00 49.56 196 SER D N 1
ATOM 12011 C CA . SER B 1 175 ? 249.456 128.279 168.598 1.00 49.56 196 SER D CA 1
ATOM 12012 C C . SER B 1 175 ? 250.217 128.831 169.805 1.00 49.56 196 SER D C 1
ATOM 12013 O O . SER B 1 175 ? 250.481 130.027 169.928 1.00 49.56 196 SER D O 1
ATOM 12021 N N . SER B 1 176 ? 250.570 127.918 170.709 1.00 47.84 197 SER D N 1
ATOM 12022 C CA . SER B 1 176 ? 251.329 128.248 171.914 1.00 47.84 197 SER D CA 1
ATOM 12023 C C . SER B 1 176 ? 250.561 129.238 172.792 1.00 47.84 197 SER D C 1
ATOM 12024 O O . SER B 1 176 ? 251.017 130.346 173.081 1.00 47.84 197 SER D O 1
ATOM 12032 N N . VAL B 1 177 ? 249.377 128.810 173.218 1.00 51.81 198 VAL D N 1
ATOM 12033 C CA . VAL B 1 177 ? 248.532 129.612 174.100 1.00 51.81 198 VAL D CA 1
ATOM 12034 C C . VAL B 1 177 ? 248.818 129.177 175.534 1.00 51.81 198 VAL D C 1
ATOM 12035 O O . VAL B 1 177 ? 249.005 127.978 175.787 1.00 51.81 198 VAL D O 1
ATOM 12048 N N . PRO B 1 178 ? 248.862 130.100 176.502 1.00 51.11 199 PRO D N 1
ATOM 12049 C CA . PRO B 1 178 ? 249.245 129.721 177.880 1.00 51.11 199 PRO D CA 1
ATOM 12050 C C . PRO B 1 178 ? 248.133 129.017 178.649 1.00 51.11 199 PRO D C 1
ATOM 12051 O O . PRO B 1 178 ? 247.486 129.567 179.545 1.00 51.11 199 PRO D O 1
ATOM 12062 N N . PHE B 1 179 ? 247.902 127.756 178.294 1.00 53.67 200 PHE D N 1
ATOM 12063 C CA . PHE B 1 179 ? 247.016 126.881 179.045 1.00 53.67 200 PHE D CA 1
ATOM 12064 C C . PHE B 1 179 ? 247.618 125.485 179.052 1.00 53.67 200 PHE D C 1
ATOM 12065 O O . PHE B 1 179 ? 248.569 125.191 178.324 1.00 53.67 200 PHE D O 1
ATOM 12082 N N . ALA B 1 180 ? 247.056 124.618 179.887 1.00 56.72 201 ALA D N 1
ATOM 12083 C CA . ALA B 1 180 ? 247.590 123.275 180.052 1.00 56.72 201 ALA D CA 1
ATOM 12084 C C . ALA B 1 180 ? 246.468 122.356 180.515 1.00 56.72 201 ALA D C 1
ATOM 12085 O O . ALA B 1 180 ? 245.301 122.751 180.580 1.00 56.72 201 ALA D O 1
ATOM 12092 N N . VAL B 1 181 ? 246.831 121.116 180.829 1.00 61.05 202 VAL D N 1
ATOM 12093 C CA . VAL B 1 181 ? 245.892 120.126 181.341 1.00 61.05 202 VAL D CA 1
ATOM 12094 C C . VAL B 1 181 ? 246.638 119.231 182.317 1.00 61.05 202 VAL D C 1
ATOM 12095 O O . VAL B 1 181 ? 247.784 118.846 182.074 1.00 61.05 202 VAL D O 1
ATOM 12108 N N . ASP B 1 182 ? 245.981 118.902 183.423 1.00 67.22 203 ASP D N 1
ATOM 12109 C CA . ASP B 1 182 ? 246.528 117.988 184.415 1.00 67.22 203 ASP D CA 1
ATOM 12110 C C . ASP B 1 182 ? 246.128 116.567 184.045 1.00 67.22 203 ASP D C 1
ATOM 12111 O O . ASP B 1 182 ? 245.193 116.366 183.265 1.00 67.22 203 ASP D O 1
ATOM 12120 N N . ASP B 1 183 ? 246.857 115.588 184.579 1.00 77.19 204 ASP D N 1
ATOM 12121 C CA . ASP B 1 183 ? 246.469 114.194 184.409 1.00 77.19 204 ASP D CA 1
ATOM 12122 C C . ASP B 1 183 ? 246.101 113.542 185.734 1.00 77.19 204 ASP D C 1
ATOM 12123 O O . ASP B 1 183 ? 245.280 112.617 185.756 1.00 77.19 204 ASP D O 1
ATOM 12132 N N . SER B 1 184 ? 246.687 114.005 186.840 1.00 73.22 205 SER D N 1
ATOM 12133 C CA . SER B 1 184 ? 246.314 113.477 188.148 1.00 73.22 205 SER D CA 1
ATOM 12134 C C . SER B 1 184 ? 244.851 113.770 188.450 1.00 73.22 205 SER D C 1
ATOM 12135 O O . SER B 1 184 ? 244.089 112.872 188.829 1.00 73.22 205 SER D O 1
ATOM 12143 N N . THR B 1 185 ? 244.442 115.026 188.287 1.00 70.52 206 THR D N 1
ATOM 12144 C CA . THR B 1 185 ? 243.063 115.435 188.499 1.00 70.52 206 THR D CA 1
ATOM 12145 C C . THR B 1 185 ? 242.428 116.032 187.256 1.00 70.52 206 THR D C 1
ATOM 12146 O O . THR B 1 185 ? 241.378 116.666 187.370 1.00 70.52 206 THR D O 1
ATOM 12157 N N . SER B 1 186 ? 243.046 115.874 186.085 1.00 68.09 207 SER D N 1
ATOM 12158 C CA . SER B 1 186 ? 242.439 116.252 184.808 1.00 68.09 207 SER D CA 1
ATOM 12159 C C . SER B 1 186 ? 241.703 117.590 184.904 1.00 68.09 207 SER D C 1
ATOM 12160 O O . SER B 1 186 ? 240.553 117.729 184.482 1.00 68.09 207 SER D O 1
ATOM 12168 N N . GLU B 1 187 ? 242.384 118.583 185.471 1.00 63.87 208 GLU D N 1
ATOM 12169 C CA . GLU B 1 187 ? 241.847 119.925 185.652 1.00 63.87 208 GLU D CA 1
ATOM 12170 C C . GLU B 1 187 ? 242.489 120.862 184.640 1.00 63.87 208 GLU D C 1
ATOM 12171 O O . GLU B 1 187 ? 243.686 120.747 184.357 1.00 63.87 208 GLU D O 1
ATOM 12183 N N . LEU B 1 188 ? 241.695 121.780 184.095 1.00 54.84 209 LEU D N 1
ATOM 12184 C CA . LEU B 1 188 ? 242.244 122.812 183.227 1.00 54.84 209 LEU D CA 1
ATOM 12185 C C . LEU B 1 188 ? 242.960 123.851 184.080 1.00 54.84 209 LEU D C 1
ATOM 12186 O O . LEU B 1 188 ? 242.386 124.389 185.031 1.00 54.84 209 LEU D O 1
ATOM 12202 N N . VAL B 1 189 ? 244.217 124.130 183.743 1.00 57.33 210 VAL D N 1
ATOM 12203 C CA . VAL B 1 189 ? 245.065 125.010 184.537 1.00 57.33 210 VAL D CA 1
ATOM 12204 C C . VAL B 1 189 ? 245.691 126.055 183.627 1.00 57.33 210 VAL D C 1
ATOM 12205 O O . VAL B 1 189 ? 245.845 125.848 182.419 1.00 57.33 210 VAL D O 1
ATOM 12218 N N . VAL B 1 190 ? 246.052 127.186 184.221 1.00 53.47 211 VAL D N 1
ATOM 12219 C CA . VAL B 1 190 ? 246.721 128.272 183.515 1.00 53.47 211 VAL D CA 1
ATOM 12220 C C . VAL B 1 190 ? 248.218 128.162 183.759 1.00 53.47 211 VAL D C 1
ATOM 12221 O O . VAL B 1 190 ? 248.673 127.865 184.868 1.00 53.47 211 VAL D O 1
ATOM 12234 N N . THR B 1 191 ? 248.995 128.405 182.704 1.00 52.48 212 THR D N 1
ATOM 12235 C CA . THR B 1 191 ? 250.434 128.187 182.779 1.00 52.48 212 THR D CA 1
ATOM 12236 C C . THR B 1 191 ? 251.112 129.203 183.691 1.00 52.48 212 THR D C 1
ATOM 12237 O O . THR B 1 191 ? 251.900 128.831 184.567 1.00 52.48 212 THR D O 1
ATOM 12248 N N . ALA B 1 192 ? 250.817 130.486 183.508 1.00 48.20 213 ALA D N 1
ATOM 12249 C CA . ALA B 1 192 ? 251.481 131.533 184.274 1.00 48.20 213 ALA D CA 1
ATOM 12250 C C . ALA B 1 192 ? 250.688 132.826 184.124 1.00 48.20 213 ALA D C 1
ATOM 12251 O O . ALA B 1 192 ? 249.586 132.840 183.565 1.00 48.20 213 ALA D O 1
ATOM 12258 N N . GLN B 1 193 ? 251.260 133.921 184.621 1.00 49.59 214 GLN D N 1
ATOM 12259 C CA . GLN B 1 193 ? 250.587 135.208 184.609 1.00 49.59 214 GLN D CA 1
ATOM 12260 C C . GLN B 1 193 ? 250.377 135.691 183.175 1.00 49.59 214 GLN D C 1
ATOM 12261 O O . GLN B 1 193 ? 250.932 135.151 182.214 1.00 49.59 214 GLN D O 1
ATOM 12275 N N . VAL B 1 194 ? 249.551 136.730 183.042 1.00 38.06 215 VAL D N 1
ATOM 12276 C CA . VAL B 1 194 ? 249.195 137.289 181.745 1.00 38.06 215 VAL D CA 1
ATOM 12277 C C . VAL B 1 194 ? 248.985 138.788 181.898 1.00 38.06 215 VAL D C 1
ATOM 12278 O O . VAL B 1 194 ? 248.760 139.297 182.998 1.00 38.06 215 VAL D O 1
ATOM 12291 N N . ASP B 1 195 ? 249.064 139.498 180.775 1.00 35.77 216 ASP D N 1
ATOM 12292 C CA . ASP B 1 195 ? 248.785 140.929 180.713 1.00 35.77 216 ASP D CA 1
ATOM 12293 C C . ASP B 1 195 ? 247.641 141.139 179.731 1.00 35.77 216 ASP D C 1
ATOM 12294 O O . ASP B 1 195 ? 247.771 140.821 178.545 1.00 35.77 216 ASP D O 1
ATOM 12303 N N . ARG B 1 196 ? 246.523 141.675 180.224 1.00 32.38 217 ARG D N 1
ATOM 12304 C CA . ARG B 1 196 ? 245.384 141.928 179.348 1.00 32.38 217 ARG D CA 1
ATOM 12305 C C . ARG B 1 196 ? 245.752 142.874 178.217 1.00 32.38 217 ARG D C 1
ATOM 12306 O O . ARG B 1 196 ? 245.184 142.784 177.123 1.00 32.38 217 ARG D O 1
ATOM 12327 N N . GLU B 1 197 ? 246.696 143.782 178.456 1.00 34.87 218 GLU D N 1
ATOM 12328 C CA . GLU B 1 197 ? 247.059 144.754 177.436 1.00 34.87 218 GLU D CA 1
ATOM 12329 C C . GLU B 1 197 ? 247.729 144.099 176.237 1.00 34.87 218 GLU D C 1
ATOM 12330 O O . GLU B 1 197 ? 247.890 144.756 175.202 1.00 34.87 218 GLU D O 1
ATOM 12342 N N . GLU B 1 198 ? 248.116 142.829 176.349 1.00 43.84 219 GLU D N 1
ATOM 12343 C CA . GLU B 1 198 ? 248.700 142.074 175.248 1.00 43.84 219 GLU D CA 1
ATOM 12344 C C . GLU B 1 198 ? 247.652 141.296 174.460 1.00 43.84 219 GLU D C 1
ATOM 12345 O O . GLU B 1 198 ? 247.539 141.468 173.243 1.00 43.84 219 GLU D O 1
ATOM 12357 N N . LYS B 1 199 ? 246.880 140.443 175.132 1.00 41.03 220 LYS D N 1
ATOM 12358 C CA . LYS B 1 199 ? 245.857 139.627 174.492 1.00 41.03 220 LYS D CA 1
ATOM 12359 C C . LYS B 1 199 ? 244.553 139.779 175.258 1.00 41.03 220 LYS D C 1
ATOM 12360 O O . LYS B 1 199 ? 244.548 139.745 176.493 1.00 41.03 220 LYS D O 1
ATOM 12379 N N . GLU B 1 200 ? 243.452 139.939 174.524 1.00 37.73 221 GLU D N 1
ATOM 12380 C CA . GLU B 1 200 ? 242.154 140.203 175.136 1.00 37.73 221 GLU D CA 1
ATOM 12381 C C . GLU B 1 200 ? 241.258 138.970 175.191 1.00 37.73 221 GLU D C 1
ATOM 12382 O O . GLU B 1 200 ? 240.511 138.800 176.161 1.00 37.73 221 GLU D O 1
ATOM 12394 N N . VAL B 1 201 ? 241.311 138.104 174.176 1.00 39.33 222 VAL D N 1
ATOM 12395 C CA . VAL B 1 201 ? 240.445 136.935 174.101 1.00 39.33 222 VAL D CA 1
ATOM 12396 C C . VAL B 1 201 ? 241.298 135.707 173.811 1.00 39.33 222 VAL D C 1
ATOM 12397 O O . VAL B 1 201 ? 242.400 135.799 173.267 1.00 39.33 222 VAL D O 1
ATOM 12410 N N . TYR B 1 202 ? 240.769 134.543 174.188 1.00 42.89 223 TYR D N 1
ATOM 12411 C CA . TYR B 1 202 ? 241.446 133.262 173.993 1.00 42.89 223 TYR D CA 1
ATOM 12412 C C . TYR B 1 202 ? 240.462 132.258 173.401 1.00 42.89 223 TYR D C 1
ATOM 12413 O O . TYR B 1 202 ? 239.752 131.571 174.140 1.00 42.89 223 TYR D O 1
ATOM 12431 N N . HIS B 1 203 ? 240.423 132.165 172.074 1.00 43.11 224 HIS D N 1
ATOM 12432 C CA . HIS B 1 203 ? 239.666 131.100 171.432 1.00 43.11 224 HIS D CA 1
ATOM 12433 C C . HIS B 1 203 ? 240.358 129.765 171.666 1.00 43.11 224 HIS D C 1
ATOM 12434 O O . HIS B 1 203 ? 241.576 129.644 171.510 1.00 43.11 224 HIS D O 1
ATOM 12448 N N . LEU B 1 204 ? 239.573 128.757 172.035 1.00 53.96 225 LEU D N 1
ATOM 12449 C CA . LEU B 1 204 ? 240.104 127.457 172.412 1.00 53.96 225 LEU D CA 1
ATOM 12450 C C . LEU B 1 204 ? 239.408 126.359 171.618 1.00 53.96 225 LEU D C 1
ATOM 12451 O O . LEU B 1 204 ? 238.414 126.589 170.924 1.00 53.96 225 LEU D O 1
ATOM 12467 N N . ASP B 1 205 ? 239.956 125.150 171.733 1.00 63.48 226 ASP D N 1
ATOM 12468 C CA . ASP B 1 205 ? 239.383 123.971 171.087 1.00 63.48 226 ASP D CA 1
ATOM 12469 C C . ASP B 1 205 ? 239.836 122.761 171.891 1.00 63.48 226 ASP D C 1
ATOM 12470 O O . ASP B 1 205 ? 241.009 122.379 171.822 1.00 63.48 226 ASP D O 1
ATOM 12479 N N . ILE B 1 206 ? 238.918 122.167 172.645 1.00 63.58 227 ILE D N 1
ATOM 12480 C CA . ILE B 1 206 ? 239.248 121.123 173.603 1.00 63.58 227 ILE D CA 1
ATOM 12481 C C . ILE B 1 206 ? 238.672 119.799 173.120 1.00 63.58 227 ILE D C 1
ATOM 12482 O O . ILE B 1 206 ? 237.691 119.749 172.371 1.00 63.58 227 ILE D O 1
ATOM 12498 N N . VAL B 1 207 ? 239.299 118.710 173.563 1.00 69.70 228 VAL D N 1
ATOM 12499 C CA . VAL B 1 207 ? 238.990 117.376 173.068 1.00 69.70 228 VAL D CA 1
ATOM 12500 C C . VAL B 1 207 ? 238.829 116.417 174.240 1.00 69.70 228 VAL D C 1
ATOM 12501 O O . VAL B 1 207 ? 239.367 116.638 175.330 1.00 69.70 228 VAL D O 1
ATOM 12514 N N . CYS B 1 208 ? 238.081 115.343 174.002 1.00 69.63 229 CYS D N 1
ATOM 12515 C CA . CYS B 1 208 ? 237.931 114.248 174.951 1.00 69.63 229 CYS D CA 1
ATOM 12516 C C . CYS B 1 208 ? 238.740 113.052 174.465 1.00 69.63 229 CYS D C 1
ATOM 12517 O O . CYS B 1 208 ? 238.522 112.562 173.352 1.00 69.63 229 CYS D O 1
ATOM 12524 N N . MET B 1 209 ? 239.672 112.588 175.296 1.00 66.39 230 MET D N 1
ATOM 12525 C CA . MET B 1 209 ? 240.484 111.411 174.988 1.00 66.39 230 MET D CA 1
ATOM 12526 C C . MET B 1 209 ? 239.865 110.202 175.679 1.00 66.39 230 MET D C 1
ATOM 12527 O O . MET B 1 209 ? 240.009 110.020 176.890 1.00 66.39 230 MET D O 1
ATOM 12541 N N . VAL B 1 210 ? 239.186 109.373 174.894 1.00 66.76 231 VAL D N 1
ATOM 12542 C CA . VAL B 1 210 ? 238.531 108.169 175.383 1.00 66.76 231 VAL D CA 1
ATOM 12543 C C . VAL B 1 210 ? 239.241 106.959 174.795 1.00 66.76 231 VAL D C 1
ATOM 12544 O O . VAL B 1 210 ? 239.711 106.981 173.652 1.00 66.76 231 VAL D O 1
ATOM 12557 N N . ARG B 1 211 ? 239.316 105.894 175.588 1.00 69.80 232 ARG D N 1
ATOM 12558 C CA . ARG B 1 211 ? 239.903 104.631 175.162 1.00 69.80 232 ARG D CA 1
ATOM 12559 C C . ARG B 1 211 ? 238.774 103.661 174.844 1.00 69.80 232 ARG D C 1
ATOM 12560 O O . ARG B 1 211 ? 238.015 103.272 175.739 1.00 69.80 232 ARG D O 1
ATOM 12581 N N . THR B 1 212 ? 238.667 103.274 173.575 1.00 71.89 233 THR D N 1
ATOM 12582 C CA . THR B 1 212 ? 237.600 102.403 173.108 1.00 71.89 233 THR D CA 1
ATOM 12583 C C . THR B 1 212 ? 238.188 101.295 172.246 1.00 71.89 233 THR D C 1
ATOM 12584 O O . THR B 1 212 ? 239.191 101.490 171.553 1.00 71.89 233 THR D O 1
ATOM 12595 N N . GLU B 1 213 ? 237.549 100.124 172.298 1.00 74.16 234 GLU D N 1
ATOM 12596 C CA . GLU B 1 213 ? 238.063 98.967 171.572 1.00 74.16 234 GLU D CA 1
ATOM 12597 C C . GLU B 1 213 ? 237.963 99.162 170.064 1.00 74.16 234 GLU D C 1
ATOM 12598 O O . GLU B 1 213 ? 238.893 98.814 169.326 1.00 74.16 234 GLU D O 1
ATOM 12610 N N . ARG B 1 214 ? 236.845 99.711 169.584 1.00 75.01 235 ARG D N 1
ATOM 12611 C CA . ARG B 1 214 ? 236.676 99.904 168.146 1.00 75.01 235 ARG D CA 1
ATOM 12612 C C . ARG B 1 214 ? 237.760 100.817 167.587 1.00 75.01 235 ARG D C 1
ATOM 12613 O O . ARG B 1 214 ? 238.418 100.486 166.594 1.00 75.01 235 ARG D O 1
ATOM 12634 N N . ASN B 1 215 ? 237.961 101.970 168.217 1.00 77.21 236 ASN D N 1
ATOM 12635 C CA . ASN B 1 215 ? 238.978 102.923 167.796 1.00 77.21 236 ASN D CA 1
ATOM 12636 C C . ASN B 1 215 ? 239.027 104.044 168.821 1.00 77.21 236 ASN D C 1
ATOM 12637 O O . ASN B 1 215 ? 238.058 104.287 169.545 1.00 77.21 236 ASN D O 1
ATOM 12648 N N . LEU B 1 216 ? 240.166 104.727 168.870 1.00 75.32 237 LEU D N 1
ATOM 12649 C CA . LEU B 1 216 ? 240.331 105.835 169.802 1.00 75.32 237 LEU D CA 1
ATOM 12650 C C . LEU B 1 216 ? 239.361 106.951 169.437 1.00 75.32 237 LEU D C 1
ATOM 12651 O O . LEU B 1 216 ? 239.390 107.468 168.314 1.00 75.32 237 LEU D O 1
ATOM 12667 N N . GLU B 1 217 ? 238.503 107.323 170.383 1.00 75.88 238 GLU D N 1
ATOM 12668 C CA . GLU B 1 217 ? 237.444 108.292 170.136 1.00 75.88 238 GLU D CA 1
ATOM 12669 C C . GLU B 1 217 ? 237.904 109.679 170.570 1.00 75.88 238 GLU D C 1
ATOM 12670 O O . GLU B 1 217 ? 238.257 109.885 171.736 1.00 75.88 238 GLU D O 1
ATOM 12682 N N . GLU B 1 218 ? 237.898 110.622 169.632 1.00 81.28 239 GLU D N 1
ATOM 12683 C CA . GLU B 1 218 ? 238.222 112.016 169.902 1.00 81.28 239 GLU D CA 1
ATOM 12684 C C . GLU B 1 218 ? 237.041 112.887 169.498 1.00 81.28 239 GLU D C 1
ATOM 12685 O O . GLU B 1 218 ? 236.545 112.784 168.371 1.00 81.28 239 GLU D O 1
ATOM 12697 N N . VAL B 1 219 ? 236.588 113.732 170.422 1.00 74.83 240 VAL D N 1
ATOM 12698 C CA . VAL B 1 219 ? 235.469 114.636 170.189 1.00 74.83 240 VAL D CA 1
ATOM 12699 C C . VAL B 1 219 ? 235.909 116.045 170.551 1.00 74.83 240 VAL D C 1
ATOM 12700 O O . VAL B 1 219 ? 236.509 116.274 171.606 1.00 74.83 240 VAL D O 1
ATOM 12713 N N . PHE B 1 220 ? 235.590 116.996 169.677 1.00 77.15 241 PHE D N 1
ATOM 12714 C CA . PHE B 1 220 ? 236.098 118.359 169.770 1.00 77.15 241 PHE D CA 1
ATOM 12715 C C . PHE B 1 220 ? 234.980 119.299 170.198 1.00 77.15 241 PHE D C 1
ATOM 12716 O O . PHE B 1 220 ? 233.907 119.311 169.586 1.00 77.15 241 PHE D O 1
ATOM 12733 N N . ARG B 1 221 ? 235.236 120.083 171.244 1.00 67.37 242 ARG D N 1
ATOM 12734 C CA . ARG B 1 221 ? 234.367 121.174 171.657 1.00 67.37 242 ARG D CA 1
ATOM 12735 C C . ARG B 1 221 ? 235.186 122.455 171.743 1.00 67.37 242 ARG D C 1
ATOM 12736 O O . ARG B 1 221 ? 236.420 122.428 171.753 1.00 67.37 242 ARG D O 1
ATOM 12757 N N . SER B 1 222 ? 234.486 123.586 171.807 1.00 61.44 243 SER D N 1
ATOM 12758 C CA . SER B 1 222 ? 235.121 124.894 171.749 1.00 61.44 243 SER D CA 1
ATOM 12759 C C . SER B 1 222 ? 234.582 125.797 172.852 1.00 61.44 243 SER D C 1
ATOM 12760 O O . SER B 1 222 ? 233.461 125.627 173.336 1.00 61.44 243 SER D O 1
ATOM 12768 N N . LEU B 1 223 ? 235.408 126.763 173.241 1.00 53.81 244 LEU D N 1
ATOM 12769 C CA . LEU B 1 223 ? 235.052 127.778 174.228 1.00 53.81 244 LEU D CA 1
ATOM 12770 C C . LEU B 1 223 ? 236.105 128.876 174.151 1.00 53.81 244 LEU D C 1
ATOM 12771 O O . LEU B 1 223 ? 237.091 128.764 173.416 1.00 53.81 244 LEU D O 1
ATOM 12787 N N . HIS B 1 224 ? 235.891 129.941 174.919 1.00 47.88 245 HIS D N 1
ATOM 12788 C CA . HIS B 1 224 ? 236.876 131.008 175.009 1.00 47.88 245 HIS D CA 1
ATOM 12789 C C . HIS B 1 224 ? 236.740 131.721 176.347 1.00 47.88 245 HIS D C 1
ATOM 12790 O O . HIS B 1 224 ? 235.628 132.005 176.799 1.00 47.88 245 HIS D O 1
ATOM 12804 N N . VAL B 1 225 ? 237.884 132.006 176.969 1.00 39.05 246 VAL D N 1
ATOM 12805 C CA . VAL B 1 225 ? 237.930 132.623 178.285 1.00 39.05 246 VAL D CA 1
ATOM 12806 C C . VAL B 1 225 ? 238.086 134.130 178.123 1.00 39.05 246 VAL D C 1
ATOM 12807 O O . VAL B 1 225 ? 238.543 134.627 177.090 1.00 39.05 246 VAL D O 1
ATOM 12820 N N . ASN B 1 226 ? 237.698 134.868 179.161 1.00 31.92 247 ASN D N 1
ATOM 12821 C CA . ASN B 1 226 ? 237.736 136.321 179.164 1.00 31.92 247 ASN D CA 1
ATOM 12822 C C . ASN B 1 226 ? 238.735 136.823 180.198 1.00 31.92 247 ASN D C 1
ATOM 12823 O O . ASN B 1 226 ? 239.086 136.124 181.152 1.00 31.92 247 ASN D O 1
ATOM 12834 N N . ILE B 1 227 ? 239.178 138.060 179.995 1.00 33.77 248 ILE D N 1
ATOM 12835 C CA . ILE B 1 227 ? 240.205 138.682 180.819 1.00 33.77 248 ILE D CA 1
ATOM 12836 C C . ILE B 1 227 ? 239.593 139.846 181.583 1.00 33.77 248 ILE D C 1
ATOM 12837 O O . ILE B 1 227 ? 238.720 140.560 181.076 1.00 33.77 248 ILE D O 1
ATOM 12853 N N . TYR B 1 228 ? 240.060 140.038 182.814 1.00 32.37 249 TYR D N 1
ATOM 12854 C CA . TYR B 1 228 ? 239.597 141.112 183.682 1.00 32.37 249 TYR D CA 1
ATOM 12855 C C . TYR B 1 228 ? 240.722 142.120 183.867 1.00 32.37 249 TYR D C 1
ATOM 12856 O O . TYR B 1 228 ? 241.820 141.757 184.301 1.00 32.37 249 TYR D O 1
ATOM 12874 N N . ASP B 1 229 ? 240.446 143.380 183.537 1.00 29.56 250 ASP D N 1
ATOM 12875 C CA . ASP B 1 229 ? 241.453 144.425 183.632 1.00 29.56 250 ASP D CA 1
ATOM 12876 C C . ASP B 1 229 ? 241.521 144.999 185.038 1.00 29.56 250 ASP D C 1
ATOM 12877 O O . ASP B 1 229 ? 240.497 145.294 185.659 1.00 29.56 250 ASP D O 1
ATOM 12886 N N . GLU B 1 230 ? 242.743 145.154 185.532 1.00 33.60 251 GLU D N 1
ATOM 12887 C CA . GLU B 1 230 ? 243.038 145.975 186.692 1.00 33.60 251 GLU D CA 1
ATOM 12888 C C . GLU B 1 230 ? 243.809 147.197 186.215 1.00 33.60 251 GLU D C 1
ATOM 12889 O O . GLU B 1 230 ? 244.549 147.132 185.228 1.00 33.60 251 GLU D O 1
ATOM 12901 N N . ASP B 1 231 ? 243.624 148.325 186.904 1.00 30.70 252 ASP D N 1
ATOM 12902 C CA . ASP B 1 231 ? 244.205 149.636 186.513 1.00 30.70 252 ASP D CA 1
ATOM 12903 C C . ASP B 1 231 ? 245.721 149.634 186.722 1.00 30.70 252 ASP D C 1
ATOM 12904 O O . ASP B 1 231 ? 246.173 150.259 187.702 1.00 30.70 252 ASP D O 1
ATOM 12913 N N . ASP B 1 232 ? 246.482 148.999 185.821 1.00 31.51 253 ASP D N 1
ATOM 12914 C CA . ASP B 1 232 ? 247.936 149.002 185.895 1.00 31.51 253 ASP D CA 1
ATOM 12915 C C . ASP B 1 232 ? 248.548 149.909 184.834 1.00 31.51 253 ASP D C 1
ATOM 12916 O O . ASP B 1 232 ? 249.743 149.798 184.543 1.00 31.51 253 ASP D O 1
ATOM 12925 N N . ASN B 1 233 ? 247.754 150.806 184.249 1.00 28.89 254 ASN D N 1
ATOM 12926 C CA . ASN B 1 233 ? 248.222 151.700 183.195 1.00 28.89 254 ASN D CA 1
ATOM 12927 C C . ASN B 1 233 ? 247.822 153.130 183.529 1.00 28.89 254 ASN D C 1
ATOM 12928 O O . ASN B 1 233 ? 246.635 153.426 183.719 1.00 28.89 254 ASN D O 1
ATOM 12939 N N . SER B 1 234 ? 248.821 154.001 183.602 1.00 25.15 255 SER D N 1
ATOM 12940 C CA . SER B 1 234 ? 248.629 155.429 183.762 1.00 25.15 255 SER D CA 1
ATOM 12941 C C . SER B 1 234 ? 248.416 156.081 182.401 1.00 25.15 255 SER D C 1
ATOM 12942 O O . SER B 1 234 ? 248.756 155.505 181.366 1.00 25.15 255 SER D O 1
ATOM 12950 N N . PRO B 1 235 ? 247.862 157.284 182.371 1.00 24.48 256 PRO D N 1
ATOM 12951 C CA . PRO B 1 235 ? 247.517 157.916 181.099 1.00 24.48 256 PRO D CA 1
ATOM 12952 C C . PRO B 1 235 ? 248.744 158.536 180.442 1.00 24.48 256 PRO D C 1
ATOM 12953 O O . PRO B 1 235 ? 249.832 158.580 181.008 1.00 24.48 256 PRO D O 1
ATOM 12964 N N . TYR B 1 236 ? 248.545 159.017 179.219 1.00 31.23 257 TYR D N 1
ATOM 12965 C CA . TYR B 1 236 ? 249.592 159.708 178.483 1.00 31.23 257 TYR D CA 1
ATOM 12966 C C . TYR B 1 236 ? 248.923 160.772 177.624 1.00 31.23 257 TYR D C 1
ATOM 12967 O O . TYR B 1 236 ? 247.771 161.149 177.860 1.00 31.23 257 TYR D O 1
ATOM 12985 N N . VAL B 1 237 ? 249.647 161.269 176.623 1.00 34.93 258 VAL D N 1
ATOM 12986 C CA . VAL B 1 237 ? 249.122 162.308 175.748 1.00 34.93 258 VAL D CA 1
ATOM 12987 C C . VAL B 1 237 ? 249.702 162.130 174.352 1.00 34.93 258 VAL D C 1
ATOM 12988 O O . VAL B 1 237 ? 250.820 161.636 174.181 1.00 34.93 258 VAL D O 1
ATOM 13001 N N . ASN B 1 238 ? 248.925 162.536 173.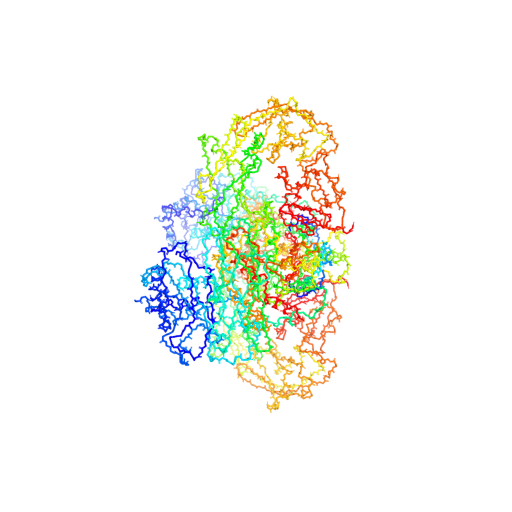352 1.00 44.13 259 ASN D N 1
ATOM 13002 C CA . ASN B 1 238 ? 249.391 162.695 171.982 1.00 44.13 259 ASN D CA 1
ATOM 13003 C C . ASN B 1 238 ? 249.375 164.178 171.649 1.00 44.13 259 ASN D C 1
ATOM 13004 O O . ASN B 1 238 ? 248.385 164.871 171.907 1.00 44.13 259 ASN D O 1
ATOM 13014 N N . GLY B 1 239 ? 250.468 164.662 171.076 1.00 44.50 260 GLY D N 1
ATOM 13015 C CA . GLY B 1 239 ? 250.533 166.061 170.686 1.00 44.50 260 GLY D CA 1
ATOM 13016 C C . GLY B 1 239 ? 251.010 166.921 171.832 1.00 44.50 260 GLY D C 1
ATOM 13017 O O . GLY B 1 239 ? 252.018 166.617 172.474 1.00 44.50 260 GLY D O 1
ATOM 13021 N N . THR B 1 240 ? 250.283 168.002 172.096 1.00 46.19 261 THR D N 1
ATOM 13022 C CA . THR B 1 240 ? 250.631 168.966 173.127 1.00 46.19 261 THR D CA 1
ATOM 13023 C C . THR B 1 240 ? 249.574 168.959 174.228 1.00 46.19 261 THR D C 1
ATOM 13024 O O . THR B 1 240 ? 248.577 168.234 174.168 1.00 46.19 261 THR D O 1
ATOM 13035 N N . ASP B 1 241 ? 249.808 169.782 175.245 1.00 39.79 262 ASP D N 1
ATOM 13036 C CA . ASP B 1 241 ? 248.896 169.958 176.366 1.00 39.79 262 ASP D CA 1
ATOM 13037 C C . ASP B 1 241 ? 248.450 171.411 176.466 1.00 39.79 262 ASP D C 1
ATOM 13038 O O . ASP B 1 241 ? 248.319 171.968 177.558 1.00 39.79 262 ASP D O 1
ATOM 13047 N N . THR B 1 242 ? 248.216 172.042 175.318 1.00 36.45 263 THR D N 1
ATOM 13048 C CA . THR B 1 242 ? 247.837 173.446 175.268 1.00 36.45 263 THR D CA 1
ATOM 13049 C C . THR B 1 242 ? 246.824 173.652 174.151 1.00 36.45 263 THR D C 1
ATOM 13050 O O . THR B 1 242 ? 246.764 172.883 173.188 1.00 36.45 263 THR D O 1
ATOM 13061 N N . GLU B 1 243 ? 246.023 174.705 174.293 1.00 39.46 264 GLU D N 1
ATOM 13062 C CA . GLU B 1 243 ? 244.984 175.020 173.325 1.00 39.46 264 GLU D CA 1
ATOM 13063 C C . GLU B 1 243 ? 244.801 176.529 173.270 1.00 39.46 264 GLU D C 1
ATOM 13064 O O . GLU B 1 243 ? 244.997 177.230 174.265 1.00 39.46 264 GLU D O 1
ATOM 13076 N N . ASP B 1 244 ? 244.421 177.020 172.094 1.00 47.18 265 ASP D N 1
ATOM 13077 C CA . ASP B 1 244 ? 244.181 178.440 171.884 1.00 47.18 265 ASP D CA 1
ATOM 13078 C C . ASP B 1 244 ? 242.694 178.736 172.033 1.00 47.18 265 ASP D C 1
ATOM 13079 O O . ASP B 1 244 ? 241.852 178.018 171.483 1.00 47.18 265 ASP D O 1
ATOM 13088 N N . VAL B 1 245 ? 242.379 179.793 172.776 1.00 44.14 266 VAL D N 1
ATOM 13089 C CA . VAL B 1 245 ? 241.006 180.200 173.043 1.00 44.14 266 VAL D CA 1
ATOM 13090 C C . VAL B 1 245 ? 240.857 181.671 172.689 1.00 44.14 266 VAL D C 1
ATOM 13091 O O . VAL B 1 245 ? 241.789 182.461 172.878 1.00 44.14 266 VAL D O 1
ATOM 13104 N N . LEU B 1 246 ? 239.686 182.040 172.172 1.00 45.53 267 LEU D N 1
ATOM 13105 C CA . LEU B 1 246 ? 239.407 183.416 171.791 1.00 45.53 267 LEU D CA 1
ATOM 13106 C C . LEU B 1 246 ? 237.970 183.768 172.137 1.00 45.53 267 LEU D C 1
ATOM 13107 O O . LEU B 1 246 ? 237.061 182.956 171.950 1.00 45.53 267 LEU D O 1
ATOM 13123 N N . VAL B 1 247 ? 237.773 184.986 172.641 1.00 43.88 268 VAL D N 1
ATOM 13124 C CA . VAL B 1 247 ? 236.453 185.469 173.033 1.00 43.88 268 VAL D CA 1
ATOM 13125 C C . VAL B 1 247 ? 236.256 186.893 172.528 1.00 43.88 268 VAL D C 1
ATOM 13126 O O . VAL B 1 247 ? 236.668 187.853 173.188 1.00 43.88 268 VAL D O 1
ATOM 13139 N N . GLU B 1 248 ? 235.625 187.049 171.361 1.00 44.21 269 GLU D N 1
ATOM 13140 C CA . GLU B 1 248 ? 235.413 188.373 170.783 1.00 44.21 269 GLU D CA 1
ATOM 13141 C C . GLU B 1 248 ? 233.939 188.724 170.629 1.00 44.21 269 GLU D C 1
ATOM 13142 O O . GLU B 1 248 ? 233.497 189.741 171.172 1.00 44.21 269 GLU D O 1
ATOM 13154 N N . PHE B 1 249 ? 233.160 187.916 169.908 1.00 39.90 270 PHE D N 1
ATOM 13155 C CA . PHE B 1 249 ? 231.775 188.243 169.603 1.00 39.90 270 PHE D CA 1
ATOM 13156 C C . PHE B 1 249 ? 230.778 187.225 170.131 1.00 39.90 270 PHE D C 1
ATOM 13157 O O . PHE B 1 249 ? 229.569 187.468 170.037 1.00 39.90 270 PHE D O 1
ATOM 13174 N N . ASP B 1 250 ? 231.239 186.101 170.667 1.00 43.43 271 ASP D N 1
ATOM 13175 C CA . ASP B 1 250 ? 230.382 185.090 171.281 1.00 43.43 271 ASP D CA 1
ATOM 13176 C C . ASP B 1 250 ? 230.620 185.125 172.787 1.00 43.43 271 ASP D C 1
ATOM 13177 O O . ASP B 1 250 ? 231.633 184.612 173.272 1.00 43.43 271 ASP D O 1
ATOM 13186 N N . ARG B 1 251 ? 229.691 185.732 173.528 1.00 42.52 272 ARG D N 1
ATOM 13187 C CA . ARG B 1 251 ? 229.805 185.836 174.977 1.00 42.52 272 ARG D CA 1
ATOM 13188 C C . ARG B 1 251 ? 228.611 185.215 175.689 1.00 42.52 272 ARG D C 1
ATOM 13189 O O . ARG B 1 251 ? 228.464 185.382 176.904 1.00 42.52 272 ARG D O 1
ATOM 13210 N N . SER B 1 252 ? 227.752 184.510 174.962 1.00 45.76 273 SER D N 1
ATOM 13211 C CA . SER B 1 252 ? 226.635 183.825 175.588 1.00 45.76 273 SER D CA 1
ATOM 13212 C C . SER B 1 252 ? 227.132 182.634 176.404 1.00 45.76 273 SER D C 1
ATOM 13213 O O . SER B 1 252 ? 228.204 182.077 176.153 1.00 45.76 273 SER D O 1
ATOM 13221 N N . GLU B 1 253 ? 226.335 182.250 177.396 1.00 51.65 274 GLU D N 1
ATOM 13222 C CA . GLU B 1 253 ? 226.712 181.172 178.296 1.00 51.65 274 GLU D CA 1
ATOM 13223 C C . GLU B 1 253 ? 226.492 179.821 177.630 1.00 51.65 274 GLU D C 1
ATOM 13224 O O . GLU B 1 253 ? 225.600 179.651 176.795 1.00 51.65 274 GLU D O 1
ATOM 13236 N N . GLY B 1 254 ? 227.320 178.855 178.012 1.00 42.74 275 GLY D N 1
ATOM 13237 C CA . GLY B 1 254 ? 227.205 177.524 177.460 1.00 42.74 275 GLY D CA 1
ATOM 13238 C C . GLY B 1 254 ? 227.856 177.342 176.112 1.00 42.74 275 GLY D C 1
ATOM 13239 O O . GLY B 1 254 ? 227.598 176.336 175.444 1.00 42.74 275 GLY D O 1
ATOM 13243 N N . THR B 1 255 ? 228.687 178.284 175.684 1.00 45.03 276 THR D N 1
ATOM 13244 C CA . THR B 1 255 ? 229.433 178.164 174.442 1.00 45.03 276 THR D CA 1
ATOM 13245 C C . THR B 1 255 ? 230.809 177.580 174.730 1.00 45.03 276 THR D C 1
ATOM 13246 O O . THR B 1 255 ? 231.367 177.770 175.813 1.00 45.03 276 THR D O 1
ATOM 13257 N N . VAL B 1 256 ? 231.354 176.871 173.746 1.00 42.07 277 VAL D N 1
ATOM 13258 C CA . VAL B 1 256 ? 232.566 176.085 173.926 1.00 42.07 277 VAL D CA 1
ATOM 13259 C C . VAL B 1 256 ? 233.580 176.464 172.859 1.00 42.07 277 VAL D C 1
ATOM 13260 O O . VAL B 1 256 ? 233.219 176.711 171.703 1.00 42.07 277 VAL D O 1
ATOM 13273 N N . PHE B 1 257 ? 234.851 176.512 173.254 1.00 43.96 278 PHE D N 1
ATOM 13274 C CA . PHE B 1 257 ? 235.946 176.864 172.361 1.00 43.96 278 PHE D CA 1
ATOM 13275 C C . PHE B 1 257 ? 237.004 175.776 172.263 1.00 43.96 278 PHE D C 1
ATOM 13276 O O . PHE B 1 257 ? 237.435 175.436 171.155 1.00 43.96 278 PHE D O 1
ATOM 13293 N N . GLY B 1 258 ? 237.437 175.215 173.397 1.00 41.38 279 GLY D N 1
ATOM 13294 C CA . GLY B 1 258 ? 238.622 174.384 173.420 1.00 41.38 279 GLY D CA 1
ATOM 13295 C C . GLY B 1 258 ? 238.345 172.905 173.225 1.00 41.38 279 GLY D C 1
ATOM 13296 O O . GLY B 1 258 ? 237.209 172.439 173.278 1.00 41.38 279 GLY D O 1
ATOM 13300 N N . THR B 1 259 ? 239.428 172.164 172.990 1.00 39.16 280 THR D N 1
ATOM 13301 C CA . THR B 1 259 ? 239.366 170.718 172.811 1.00 39.16 280 THR D CA 1
ATOM 13302 C C . THR B 1 259 ? 240.680 170.115 173.279 1.00 39.16 280 THR D C 1
ATOM 13303 O O . THR B 1 259 ? 241.724 170.361 172.669 1.00 39.16 280 THR D O 1
ATOM 13314 N N . LEU B 1 260 ? 240.628 169.328 174.352 1.00 30.18 281 LEU D N 1
ATOM 13315 C CA . LEU B 1 260 ? 241.798 168.621 174.856 1.00 30.18 281 LEU D CA 1
ATOM 13316 C C . LEU B 1 260 ? 241.411 167.185 175.165 1.00 30.18 281 LEU D C 1
ATOM 13317 O O . LEU B 1 260 ? 240.282 166.924 175.591 1.00 30.18 281 LEU D O 1
ATOM 13333 N N . PHE B 1 261 ? 242.340 166.261 174.953 1.00 23.14 282 PHE D N 1
ATOM 13334 C CA . PHE B 1 261 ? 242.097 164.846 175.171 1.00 23.14 282 PHE D CA 1
ATOM 13335 C C . PHE B 1 261 ? 243.165 164.248 176.076 1.00 23.14 282 PHE D C 1
ATOM 13336 O O . PHE B 1 261 ? 244.190 164.864 176.374 1.00 23.14 282 PHE D O 1
ATOM 13353 N N . VAL B 1 262 ? 242.897 163.017 176.506 1.00 25.13 283 VAL D N 1
ATOM 13354 C CA . VAL B 1 262 ? 243.806 162.206 177.307 1.00 25.13 283 VAL D CA 1
ATOM 13355 C C . VAL B 1 262 ? 243.480 160.750 176.994 1.00 25.13 283 VAL D C 1
ATOM 13356 O O . VAL B 1 262 ? 242.435 160.439 176.422 1.00 25.13 283 VAL D O 1
ATOM 13369 N N . TYR B 1 263 ? 244.385 159.845 177.355 1.00 26.40 284 TYR D N 1
ATOM 13370 C CA . TYR B 1 263 ? 244.177 158.432 177.087 1.00 26.40 284 TYR D CA 1
ATOM 13371 C C . TYR B 1 263 ? 244.624 157.597 178.275 1.00 26.40 284 TYR D C 1
ATOM 13372 O O . TYR B 1 263 ? 245.680 157.849 178.858 1.00 26.40 284 TYR D O 1
ATOM 13390 N N . ASP B 1 264 ? 243.806 156.605 178.624 1.00 24.58 285 ASP D N 1
ATOM 13391 C CA . ASP B 1 264 ? 244.110 155.625 179.659 1.00 24.58 285 ASP D CA 1
ATOM 13392 C C . ASP B 1 264 ? 243.965 154.245 179.040 1.00 24.58 285 ASP D C 1
ATOM 13393 O O . ASP B 1 264 ? 242.923 153.933 178.455 1.00 24.58 285 ASP D O 1
ATOM 13402 N N . ARG B 1 265 ? 245.004 153.418 179.163 1.00 30.40 286 ARG D N 1
ATOM 13403 C CA . ARG B 1 265 ? 244.972 152.108 178.526 1.00 30.40 286 ARG D CA 1
ATOM 13404 C C . ARG B 1 265 ? 243.983 151.168 179.194 1.00 30.40 286 ARG D C 1
ATOM 13405 O O . ARG B 1 265 ? 243.729 150.078 178.671 1.00 30.40 286 ARG D O 1
ATOM 13426 N N . ASP B 1 266 ? 243.434 151.559 180.333 1.00 28.27 287 ASP D N 1
ATOM 13427 C CA . ASP B 1 266 ? 242.511 150.722 181.080 1.00 28.27 287 ASP D CA 1
ATOM 13428 C C . ASP B 1 266 ? 241.121 150.823 180.454 1.00 28.27 287 ASP D C 1
ATOM 13429 O O . ASP B 1 266 ? 240.926 151.443 179.404 1.00 28.27 287 ASP D O 1
ATOM 13438 N N . THR B 1 267 ? 240.135 150.210 181.101 1.00 24.81 288 THR D N 1
ATOM 13439 C CA . THR B 1 267 ? 238.746 150.277 180.681 1.00 24.81 288 THR D CA 1
ATOM 13440 C C . THR B 1 267 ? 237.901 150.902 181.784 1.00 24.81 288 THR D C 1
ATOM 13441 O O . THR B 1 267 ? 238.146 150.700 182.977 1.00 24.81 288 THR D O 1
ATOM 13452 N N . THR B 1 268 ? 236.886 151.654 181.366 1.00 22.29 289 THR D N 1
ATOM 13453 C CA . THR B 1 268 ? 236.040 152.420 182.280 1.00 22.29 289 THR D CA 1
ATOM 13454 C C . THR B 1 268 ? 234.612 151.900 182.235 1.00 22.29 289 THR D C 1
ATOM 13455 O O . THR B 1 268 ? 233.814 152.344 181.391 1.00 22.29 289 THR D O 1
ATOM 13466 N N . PRO B 1 269 ? 234.229 150.983 183.124 1.00 21.69 290 PRO D N 1
ATOM 13467 C CA . PRO B 1 269 ? 232.838 150.508 183.131 1.00 21.69 290 PRO D CA 1
ATOM 13468 C C . PRO B 1 269 ? 231.889 151.667 183.390 1.00 21.69 290 PRO D C 1
ATOM 13469 O O . PRO B 1 269 ? 232.167 152.536 184.218 1.00 21.69 290 PRO D O 1
ATOM 13480 N N . VAL B 1 270 ? 230.761 151.674 182.683 1.00 18.95 291 VAL D N 1
ATOM 13481 C CA . VAL B 1 270 ? 229.749 152.691 182.940 1.00 18.95 291 VAL D CA 1
ATOM 13482 C C . VAL B 1 270 ? 228.785 152.236 184.025 1.00 18.95 291 VAL D C 1
ATOM 13483 O O . VAL B 1 270 ? 228.215 153.066 184.742 1.00 18.95 291 VAL D O 1
ATOM 13496 N N . TYR B 1 271 ? 228.581 150.929 184.156 1.00 19.90 292 TYR D N 1
ATOM 13497 C CA . TYR B 1 271 ? 227.665 150.352 185.120 1.00 19.90 292 TYR D CA 1
ATOM 13498 C C . TYR B 1 271 ? 228.396 149.314 185.962 1.00 19.90 292 TYR D C 1
ATOM 13499 O O . TYR B 1 271 ? 229.211 148.553 185.428 1.00 19.90 292 TYR D O 1
ATOM 13517 N N . PRO B 1 272 ? 228.179 149.290 187.289 1.00 26.34 293 PRO D N 1
ATOM 13518 C CA . PRO B 1 272 ? 227.351 150.191 188.098 1.00 26.34 293 PRO D CA 1
ATOM 13519 C C . PRO B 1 272 ? 227.942 151.591 188.229 1.00 26.34 293 PRO D C 1
ATOM 13520 O O . PRO B 1 272 ? 229.145 151.780 188.047 1.00 26.34 293 PRO D O 1
ATOM 13531 N N . THR B 1 273 ? 227.090 152.559 188.558 1.00 31.40 294 THR D N 1
ATOM 13532 C CA . THR B 1 273 ? 227.468 153.964 188.599 1.00 31.40 294 THR D CA 1
ATOM 13533 C C . THR B 1 273 ? 228.115 154.365 189.922 1.00 31.40 294 THR D C 1
ATOM 13534 O O . THR B 1 273 ? 228.630 155.483 190.029 1.00 31.40 294 THR D O 1
ATOM 13545 N N . ASN B 1 274 ? 228.128 153.479 190.918 1.00 39.02 295 ASN D N 1
ATOM 13546 C CA . ASN B 1 274 ? 228.701 153.770 192.225 1.00 39.02 295 ASN D CA 1
ATOM 13547 C C . ASN B 1 274 ? 230.180 153.410 192.313 1.00 39.02 295 ASN D C 1
ATOM 13548 O O . ASN B 1 274 ? 230.708 153.259 193.420 1.00 39.02 295 ASN D O 1
ATOM 13559 N N . GLN B 1 275 ? 230.853 153.271 191.179 1.00 34.77 296 GLN D N 1
ATOM 13560 C CA . GLN B 1 275 ? 232.236 152.825 191.124 1.00 34.77 296 GLN D CA 1
ATOM 13561 C C . GLN B 1 275 ? 233.186 154.010 190.983 1.00 34.77 296 GLN D C 1
ATOM 13562 O O . GLN B 1 275 ? 232.776 155.170 190.907 1.00 34.77 296 GLN D O 1
ATOM 13576 N N . VAL B 1 276 ? 234.482 153.694 190.948 1.00 37.92 297 VAL D N 1
ATOM 13577 C CA . VAL B 1 276 ? 235.531 154.701 190.867 1.00 37.92 297 VAL D CA 1
ATOM 13578 C C . VAL B 1 276 ? 236.596 154.366 189.832 1.00 37.92 297 VAL D C 1
ATOM 13579 O O . VAL B 1 276 ? 237.514 155.161 189.628 1.00 37.92 297 VAL D O 1
ATOM 13592 N N . GLN B 1 277 ? 236.500 153.225 189.154 1.00 30.33 298 GLN D N 1
ATOM 13593 C CA . GLN B 1 277 ? 237.605 152.751 188.331 1.00 30.33 298 GLN D CA 1
ATOM 13594 C C . GLN B 1 277 ? 237.798 153.613 187.092 1.00 30.33 298 GLN D C 1
ATOM 13595 O O . GLN B 1 277 ? 236.843 153.910 186.368 1.00 30.33 298 GLN D O 1
ATOM 13609 N N . ASN B 1 278 ? 239.051 154.006 186.855 1.00 25.47 299 ASN D N 1
ATOM 13610 C CA . ASN B 1 278 ? 239.454 154.772 185.674 1.00 25.47 299 ASN D CA 1
ATOM 13611 C C . ASN B 1 278 ? 238.482 155.905 185.365 1.00 25.47 299 ASN D C 1
ATOM 13612 O O . ASN B 1 278 ? 238.240 156.236 184.202 1.00 25.47 299 ASN D O 1
ATOM 13623 N N . LYS B 1 279 ? 237.920 156.506 186.406 1.00 25.47 300 LYS D N 1
ATOM 13624 C CA . LYS B 1 279 ? 237.091 157.696 186.284 1.00 25.47 300 LYS D CA 1
ATOM 13625 C C . LYS B 1 279 ? 237.925 158.879 186.752 1.00 25.47 300 LYS D C 1
ATOM 13626 O O . LYS B 1 279 ? 238.391 158.898 187.896 1.00 25.47 300 LYS D O 1
ATOM 13645 N N . LEU B 1 280 ? 238.119 159.856 185.872 1.00 26.91 301 LEU D N 1
ATOM 13646 C CA . LEU B 1 280 ? 239.053 160.938 186.137 1.00 26.91 301 LEU D CA 1
ATOM 13647 C C . LEU B 1 280 ? 238.349 162.094 186.831 1.00 26.91 301 LEU D C 1
ATOM 13648 O O . LEU B 1 280 ? 237.331 162.595 186.343 1.00 26.91 301 LEU D O 1
ATOM 13664 N N . VAL B 1 281 ? 238.901 162.511 187.966 1.00 34.36 302 VAL D N 1
ATOM 13665 C CA . VAL B 1 281 ? 238.450 163.699 188.679 1.00 34.36 302 VAL D CA 1
ATOM 13666 C C . VAL B 1 281 ? 239.405 164.838 188.355 1.00 34.36 302 VAL D C 1
ATOM 13667 O O . VAL B 1 281 ? 240.628 164.686 188.464 1.00 34.36 302 VAL D O 1
ATOM 13680 N N . GLY B 1 282 ? 238.850 165.972 187.939 1.00 36.42 303 GLY D N 1
ATOM 13681 C CA . GLY B 1 282 ? 239.631 167.146 187.601 1.00 36.42 303 GLY D CA 1
ATOM 13682 C C . GLY B 1 282 ? 239.428 168.243 188.634 1.00 36.42 303 GLY D C 1
ATOM 13683 O O . GLY B 1 282 ? 238.296 168.546 189.017 1.00 36.42 303 GLY D O 1
ATOM 13687 N N . THR B 1 283 ? 240.540 168.832 189.069 1.00 40.07 304 THR D N 1
ATOM 13688 C CA . THR B 1 283 ? 240.540 169.919 190.037 1.00 40.07 304 THR D CA 1
ATOM 13689 C C . THR B 1 283 ? 241.213 171.152 189.448 1.00 40.07 304 THR D C 1
ATOM 13690 O O . THR B 1 283 ? 242.221 171.044 188.742 1.00 40.07 304 THR D O 1
ATOM 13701 N N . LEU B 1 284 ? 240.649 172.319 189.742 1.00 45.25 305 LEU D N 1
ATOM 13702 C CA . LEU B 1 284 ? 241.245 173.593 189.368 1.00 45.25 305 LEU D CA 1
ATOM 13703 C C . LEU B 1 284 ? 242.043 174.147 190.542 1.00 45.25 305 LEU D C 1
ATOM 13704 O O . LEU B 1 284 ? 241.740 173.870 191.705 1.00 45.25 305 LEU D O 1
ATOM 13720 N N . MET B 1 285 ? 243.069 174.937 190.231 1.00 51.62 306 MET D N 1
ATOM 13721 C CA . MET B 1 285 ? 243.857 175.618 191.252 1.00 51.62 306 MET D CA 1
ATOM 13722 C C . MET B 1 285 ? 243.948 177.116 190.978 1.00 51.62 306 MET D C 1
ATOM 13723 O O . MET B 1 285 ? 245.004 177.735 191.128 1.00 51.62 306 MET D O 1
ATOM 13737 N N . THR B 1 286 ? 242.825 177.722 190.603 1.00 57.76 307 THR D N 1
ATOM 13738 C CA . THR B 1 286 ? 242.727 179.164 190.448 1.00 57.76 307 THR D CA 1
ATOM 13739 C C . THR B 1 286 ? 241.773 179.716 191.496 1.00 57.76 307 THR D C 1
ATOM 13740 O O . THR B 1 286 ? 240.734 179.120 191.790 1.00 57.76 307 THR D O 1
ATOM 13751 N N . ASN B 1 287 ? 242.141 180.867 192.062 1.00 61.27 308 ASN D N 1
ATOM 13752 C CA . ASN B 1 287 ? 241.359 181.494 193.116 1.00 61.27 308 ASN D CA 1
ATOM 13753 C C . ASN B 1 287 ? 240.625 182.748 192.670 1.00 61.27 308 ASN D C 1
ATOM 13754 O O . ASN B 1 287 ? 239.797 183.258 193.431 1.00 61.27 308 ASN D O 1
ATOM 13764 N N . ASP B 1 288 ? 240.905 183.257 191.472 1.00 52.30 309 ASP D N 1
ATOM 13765 C CA . ASP B 1 288 ? 240.191 184.422 190.970 1.00 52.30 309 ASP D CA 1
ATOM 13766 C C . ASP B 1 288 ? 238.694 184.150 190.945 1.00 52.30 309 ASP D C 1
ATOM 13767 O O . ASP B 1 288 ? 238.239 183.152 190.380 1.00 52.30 309 ASP D O 1
ATOM 13776 N N . SER B 1 289 ? 237.928 185.050 191.561 1.00 54.50 310 SER D N 1
ATOM 13777 C CA . SER B 1 289 ? 236.481 184.876 191.615 1.00 54.50 310 SER D CA 1
ATOM 13778 C C . SER B 1 289 ? 235.832 185.179 190.272 1.00 54.50 310 SER D C 1
ATOM 13779 O O . SER B 1 289 ? 234.883 184.498 189.871 1.00 54.50 310 SER D O 1
ATOM 13787 N N . TRP B 1 290 ? 236.325 186.198 189.568 1.00 47.56 311 TRP D N 1
ATOM 13788 C CA . TRP B 1 290 ? 235.749 186.555 188.277 1.00 47.56 311 TRP D CA 1
ATOM 13789 C C . TRP B 1 290 ? 235.874 185.403 187.289 1.00 47.56 311 TRP D C 1
ATOM 13790 O O . TRP B 1 290 ? 234.887 184.977 186.679 1.00 47.56 311 TRP D O 1
ATOM 13811 N N . ILE B 1 291 ? 237.089 184.880 187.124 1.00 47.34 312 ILE D N 1
ATOM 13812 C CA . ILE B 1 291 ? 237.315 183.808 186.158 1.00 47.34 312 ILE D CA 1
ATOM 13813 C C . ILE B 1 291 ? 236.542 182.562 186.571 1.00 47.34 312 ILE D C 1
ATOM 13814 O O . ILE B 1 291 ? 235.796 181.975 185.778 1.00 47.34 312 ILE D O 1
ATOM 13830 N N . LYS B 1 292 ? 236.700 182.151 187.831 1.00 49.31 313 LYS D N 1
ATOM 13831 C CA . LYS B 1 292 ? 236.062 180.926 188.300 1.00 49.31 313 LYS D CA 1
ATOM 13832 C C . LYS B 1 292 ? 234.546 181.024 188.212 1.00 49.31 313 LYS D C 1
ATOM 13833 O O . LYS B 1 292 ? 233.876 180.072 187.797 1.00 49.31 313 LYS D O 1
ATOM 13852 N N . ASN B 1 293 ? 233.987 182.168 188.598 1.00 51.41 314 ASN D N 1
ATOM 13853 C CA . ASN B 1 293 ? 232.545 182.361 188.548 1.00 51.41 314 ASN D CA 1
ATOM 13854 C C . ASN B 1 293 ? 232.031 182.522 187.125 1.00 51.41 314 ASN D C 1
ATOM 13855 O O . ASN B 1 293 ? 230.822 182.402 186.901 1.00 51.41 314 ASN D O 1
ATOM 13866 N N . ASN B 1 294 ? 232.915 182.767 186.158 1.00 48.59 315 ASN D N 1
ATOM 13867 C CA . ASN B 1 294 ? 232.500 183.059 184.796 1.00 48.59 315 ASN D CA 1
ATOM 13868 C C . ASN B 1 294 ? 232.758 181.927 183.813 1.00 48.59 315 ASN D C 1
ATOM 13869 O O . ASN B 1 294 ? 232.115 181.895 182.759 1.00 48.59 315 ASN D O 1
ATOM 13880 N N . PHE B 1 295 ? 233.668 181.009 184.121 1.00 45.05 316 PHE D N 1
ATOM 13881 C CA . PHE B 1 295 ? 234.105 179.997 183.172 1.00 45.05 316 PHE D CA 1
ATOM 13882 C C . PHE B 1 295 ? 233.719 178.602 183.647 1.00 45.05 316 PHE D C 1
ATOM 13883 O O . PHE B 1 295 ? 233.575 178.351 184.847 1.00 45.05 316 PHE D O 1
ATOM 13900 N N . ALA B 1 296 ? 233.557 177.696 182.684 1.00 41.34 317 ALA D N 1
ATOM 13901 C CA . ALA B 1 296 ? 233.051 176.357 182.934 1.00 41.34 317 ALA D CA 1
ATOM 13902 C C . ALA B 1 296 ? 233.909 175.325 182.216 1.00 41.34 317 ALA D C 1
ATOM 13903 O O . ALA B 1 296 ? 234.488 175.599 181.161 1.00 41.34 317 ALA D O 1
ATOM 13910 N N . ILE B 1 297 ? 233.980 174.130 182.801 1.00 35.81 318 ILE D N 1
ATOM 13911 C CA . ILE B 1 297 ? 234.693 172.999 182.222 1.00 35.81 318 ILE D CA 1
ATOM 13912 C C . ILE B 1 297 ? 233.693 171.894 181.907 1.00 35.81 318 ILE D C 1
ATOM 13913 O O . ILE B 1 297 ? 232.666 171.748 182.577 1.00 35.81 318 ILE D O 1
ATOM 13929 N N . GLU B 1 298 ? 234.005 171.111 180.877 1.00 33.54 319 GLU D N 1
ATOM 13930 C CA . GLU B 1 298 ? 233.178 169.999 180.435 1.00 33.54 319 GLU D CA 1
ATOM 13931 C C . GLU B 1 298 ? 233.973 168.696 180.459 1.00 33.54 319 GLU D C 1
ATOM 13932 O O . GLU B 1 298 ? 235.166 168.673 180.141 1.00 33.54 319 GLU D O 1
ATOM 13944 N N . HIS B 1 299 ? 233.299 167.609 180.836 1.00 25.90 320 HIS D N 1
ATOM 13945 C CA . HIS B 1 299 ? 233.888 166.275 180.893 1.00 25.90 320 HIS D CA 1
ATOM 13946 C C . HIS B 1 299 ? 232.993 165.318 180.122 1.00 25.90 320 HIS D C 1
ATOM 13947 O O . HIS B 1 299 ? 231.768 165.354 180.270 1.00 25.90 320 HIS D O 1
ATOM 13961 N N . LYS B 1 300 ? 233.605 164.466 179.303 1.00 26.04 321 LYS D N 1
ATOM 13962 C CA . LYS B 1 300 ? 232.863 163.510 178.484 1.00 26.04 321 LYS D CA 1
ATOM 13963 C C . LYS B 1 300 ? 233.840 162.456 177.995 1.00 26.04 321 LYS D C 1
ATOM 13964 O O . LYS B 1 300 ? 234.828 162.797 177.339 1.00 26.04 321 LYS D O 1
ATOM 13983 N N . PHE B 1 301 ? 233.573 161.187 178.297 1.00 22.39 322 PHE D N 1
ATOM 13984 C CA . PHE B 1 301 ? 234.520 160.120 178.007 1.00 22.39 322 PHE D CA 1
ATOM 13985 C C . PHE B 1 301 ? 233.820 158.949 177.341 1.00 22.39 322 PHE D C 1
ATOM 13986 O O . PHE B 1 301 ? 232.733 158.541 177.760 1.00 22.39 322 PHE D O 1
ATOM 14003 N N . ARG B 1 302 ? 234.460 158.419 176.309 1.00 24.05 323 ARG D N 1
ATOM 14004 C CA . ARG B 1 302 ? 234.053 157.223 175.591 1.00 24.05 323 ARG D CA 1
ATOM 14005 C C . ARG B 1 302 ? 235.212 156.229 175.628 1.00 24.05 323 ARG D C 1
ATOM 14006 O O . ARG B 1 302 ? 236.204 156.429 176.335 1.00 24.05 323 ARG D O 1
ATOM 14027 N N . GLU B 1 303 ? 235.081 155.145 174.870 1.00 25.33 324 GLU D N 1
ATOM 14028 C CA . GLU B 1 303 ? 236.139 154.153 174.769 1.00 25.33 324 GLU D CA 1
ATOM 14029 C C . GLU B 1 303 ? 236.350 153.785 173.311 1.00 25.33 324 GLU D C 1
ATOM 14030 O O . GLU B 1 303 ? 235.395 153.732 172.530 1.00 25.33 324 GLU D O 1
ATOM 14042 N N . GLU B 1 304 ? 237.607 153.533 172.953 1.00 29.39 325 GLU D N 1
ATOM 14043 C CA . GLU B 1 304 ? 237.988 153.221 171.587 1.00 29.39 325 GLU D CA 1
ATOM 14044 C C . GLU B 1 304 ? 238.739 151.898 171.559 1.00 29.39 325 GLU D C 1
ATOM 14045 O O . GLU B 1 304 ? 239.197 151.394 172.588 1.00 29.39 325 GLU D O 1
ATOM 14057 N N . LYS B 1 305 ? 238.862 151.341 170.353 1.00 31.10 326 LYS D N 1
ATOM 14058 C CA . LYS B 1 305 ? 239.447 150.024 170.165 1.00 31.10 326 LYS D CA 1
ATOM 14059 C C . LYS B 1 305 ? 240.464 149.964 169.032 1.00 31.10 326 LYS D C 1
ATOM 14060 O O . LYS B 1 305 ? 241.097 148.919 168.855 1.00 31.10 326 LYS D O 1
ATOM 14079 N N . ALA B 1 306 ? 240.648 151.044 168.272 1.00 36.11 327 ALA D N 1
ATOM 14080 C CA . ALA B 1 306 ? 241.395 151.002 167.021 1.00 36.11 327 ALA D CA 1
ATOM 14081 C C . ALA B 1 306 ? 242.767 151.660 167.102 1.00 36.11 327 ALA D C 1
ATOM 14082 O O . ALA B 1 306 ? 243.425 151.813 166.067 1.00 36.11 327 ALA D O 1
ATOM 14089 N N . ILE B 1 307 ? 243.220 152.057 168.289 1.00 35.59 328 ILE D N 1
ATOM 14090 C CA . ILE B 1 307 ? 244.491 152.765 168.412 1.00 35.59 328 ILE D CA 1
ATOM 14091 C C . ILE B 1 307 ? 245.343 152.158 169.517 1.00 35.59 328 ILE D C 1
ATOM 14092 O O . ILE B 1 307 ? 246.312 152.775 169.974 1.00 35.59 328 ILE D O 1
ATOM 14108 N N . PHE B 1 308 ? 244.993 150.954 169.957 1.00 33.60 329 PHE D N 1
ATOM 14109 C CA . PHE B 1 308 ? 245.740 150.249 170.991 1.00 33.60 329 PHE D CA 1
ATOM 14110 C C . PHE B 1 308 ? 246.017 148.821 170.557 1.00 33.60 329 PHE D C 1
ATOM 14111 O O . PHE B 1 308 ? 245.925 147.880 171.349 1.00 33.60 329 PHE D O 1
ATOM 14128 N N . GLY B 1 309 ? 246.369 148.639 169.290 1.00 36.99 330 GLY D N 1
ATOM 14129 C CA . GLY B 1 309 ? 246.535 147.304 168.753 1.00 36.99 330 GLY D CA 1
ATOM 14130 C C . GLY B 1 309 ? 245.244 146.522 168.684 1.00 36.99 330 GLY D C 1
ATOM 14131 O O . GLY B 1 309 ? 245.226 145.328 169.008 1.00 36.99 330 GLY D O 1
ATOM 14135 N N . ASN B 1 310 ? 244.154 147.167 168.271 1.00 37.11 331 ASN D N 1
ATOM 14136 C CA . ASN B 1 310 ? 242.842 146.528 168.204 1.00 37.11 331 ASN D CA 1
ATOM 14137 C C . ASN B 1 310 ? 242.384 146.052 169.579 1.00 37.11 331 ASN D C 1
ATOM 14138 O O . ASN B 1 310 ? 241.691 145.039 169.699 1.00 37.11 331 ASN D O 1
ATOM 14149 N N . VAL B 1 311 ? 242.770 146.781 170.622 1.00 33.43 332 VAL D N 1
ATOM 14150 C CA . VAL B 1 311 ? 242.395 146.464 171.993 1.00 33.43 332 VAL D CA 1
ATOM 14151 C C . VAL B 1 311 ? 241.497 147.571 172.521 1.00 33.43 332 VAL D C 1
ATOM 14152 O O . VAL B 1 311 ? 241.636 148.742 172.154 1.00 33.43 332 VAL D O 1
ATOM 14165 N N . ARG B 1 312 ? 240.573 147.190 173.397 1.00 27.93 333 ARG D N 1
ATOM 14166 C CA . ARG B 1 312 ? 239.585 148.122 173.922 1.00 27.93 333 ARG D CA 1
ATOM 14167 C C . ARG B 1 312 ? 240.261 149.069 174.901 1.00 27.93 333 ARG D C 1
ATOM 14168 O O . ARG B 1 312 ? 240.763 148.639 175.945 1.00 27.93 333 ARG D O 1
ATOM 14189 N N . GLY B 1 313 ? 240.276 150.355 174.559 1.00 26.76 334 GLY D N 1
ATOM 14190 C CA . GLY B 1 313 ? 240.927 151.348 175.384 1.00 26.76 334 GLY D CA 1
ATOM 14191 C C . GLY B 1 313 ? 240.005 152.521 175.648 1.00 26.76 334 GLY D C 1
ATOM 14192 O O . GLY B 1 313 ? 239.030 152.754 174.930 1.00 26.76 334 GLY D O 1
ATOM 14196 N N . THR B 1 314 ? 240.341 153.260 176.697 1.00 24.40 335 THR D N 1
ATOM 14197 C CA . THR B 1 314 ? 239.539 154.377 177.163 1.00 24.40 335 THR D CA 1
ATOM 14198 C C . THR B 1 314 ? 240.128 155.693 176.669 1.00 24.40 335 THR D C 1
ATOM 14199 O O . THR B 1 314 ? 241.341 155.818 176.482 1.00 24.40 335 THR D O 1
ATOM 14210 N N . VAL B 1 315 ? 239.253 156.674 176.446 1.00 23.74 336 VAL D N 1
ATOM 14211 C CA . VAL B 1 315 ? 239.679 158.004 176.025 1.00 23.74 336 VAL D CA 1
ATOM 14212 C C . VAL B 1 315 ? 238.825 159.060 176.716 1.00 23.74 336 VAL D C 1
ATOM 14213 O O . VAL B 1 315 ? 237.629 159.192 176.435 1.00 23.74 336 VAL D O 1
ATOM 14226 N N . HIS B 1 316 ? 239.426 159.807 177.639 1.00 23.35 337 HIS D N 1
ATOM 14227 C CA . HIS B 1 316 ? 238.759 160.959 178.220 1.00 23.35 337 HIS D CA 1
ATOM 14228 C C . HIS B 1 316 ? 238.831 162.157 177.273 1.00 23.35 337 HIS D C 1
ATOM 14229 O O . HIS B 1 316 ? 239.582 162.173 176.295 1.00 23.35 337 HIS D O 1
ATOM 14243 N N . GLU B 1 317 ? 238.029 163.175 177.579 1.00 24.93 338 GLU D N 1
ATOM 14244 C CA . GLU B 1 317 ? 238.008 164.402 176.799 1.00 24.93 338 GLU D CA 1
ATOM 14245 C C . GLU B 1 317 ? 237.697 165.568 177.727 1.00 24.93 338 GLU D C 1
ATOM 14246 O O . GLU B 1 317 ? 237.073 165.401 178.778 1.00 24.93 338 GLU D O 1
ATOM 14258 N N . TYR B 1 318 ? 238.143 166.756 177.325 1.00 26.90 339 TYR D N 1
ATOM 14259 C CA . TYR B 1 318 ? 237.924 167.970 178.098 1.00 26.90 339 TYR D CA 1
ATOM 14260 C C . TYR B 1 318 ? 237.850 169.158 177.152 1.00 26.90 339 TYR D C 1
ATOM 14261 O O . TYR B 1 318 ? 238.646 169.264 176.216 1.00 26.90 339 TYR D O 1
ATOM 14279 N N . LYS B 1 319 ? 236.898 170.050 177.408 1.00 34.99 340 LYS D N 1
ATOM 14280 C CA . LYS B 1 319 ? 236.697 171.220 176.571 1.00 34.99 340 LYS D CA 1
ATOM 14281 C C . LYS B 1 319 ? 236.244 172.385 177.441 1.00 34.99 340 LYS D C 1
ATOM 14282 O O . LYS B 1 319 ? 235.724 172.199 178.544 1.00 34.99 340 LYS D O 1
ATOM 14301 N N . LEU B 1 320 ? 236.452 173.595 176.927 1.00 39.29 341 LEU D N 1
ATOM 14302 C CA . LEU B 1 320 ? 236.178 174.821 177.665 1.00 39.29 341 LEU D CA 1
ATOM 14303 C C . LEU B 1 320 ? 234.753 175.300 177.424 1.00 39.29 341 LEU D C 1
ATOM 14304 O O . LEU B 1 320 ? 234.172 175.069 176.362 1.00 39.29 341 LEU D O 1
ATOM 14320 N N . LYS B 1 321 ? 234.196 175.984 178.421 1.00 40.90 342 LYS D N 1
ATOM 14321 C CA . LYS B 1 321 ? 232.856 176.533 178.286 1.00 40.90 342 LYS D CA 1
ATOM 14322 C C . LYS B 1 321 ? 232.677 177.690 179.256 1.00 40.90 342 LYS D C 1
ATOM 14323 O O . LYS B 1 321 ? 233.383 177.790 180.262 1.00 40.90 342 LYS D O 1
ATOM 14342 N N . LEU B 1 322 ? 231.715 178.552 178.942 1.00 44.76 343 LEU D N 1
ATOM 14343 C CA . LEU B 1 322 ? 231.375 179.695 179.775 1.00 44.76 343 LEU D CA 1
ATOM 14344 C C . LEU B 1 322 ? 230.267 179.335 180.759 1.00 44.76 343 LEU D C 1
ATOM 14345 O O . LEU B 1 322 ? 229.522 178.371 180.571 1.00 44.76 343 LEU D O 1
ATOM 14361 N N . SER B 1 323 ? 230.165 180.136 181.820 1.00 46.78 344 SER D N 1
ATOM 14362 C CA . SER B 1 323 ? 229.167 179.925 182.864 1.00 46.78 344 SER D CA 1
ATOM 14363 C C . SER B 1 323 ? 227.979 180.870 182.718 1.00 46.78 344 SER D C 1
ATOM 14364 O O . SER B 1 323 ? 226.833 180.421 182.627 1.00 46.78 344 SER D O 1
ATOM 14372 N N . GLN B 1 324 ? 228.233 182.175 182.694 1.00 52.48 345 GLN D N 1
ATOM 14373 C CA . GLN B 1 324 ? 227.184 183.181 182.609 1.00 52.48 345 GLN D CA 1
ATOM 14374 C C . GLN B 1 324 ? 227.500 184.147 181.476 1.00 52.48 345 GLN D C 1
ATOM 14375 O O . GLN B 1 324 ? 228.588 184.128 180.896 1.00 52.48 345 GLN D O 1
ATOM 14389 N N . ASN B 1 325 ? 226.531 185.005 181.168 1.00 55.70 346 ASN D N 1
ATOM 14390 C CA . ASN B 1 325 ? 226.585 185.821 179.963 1.00 55.70 346 ASN D CA 1
ATOM 14391 C C . ASN B 1 325 ? 227.258 187.154 180.262 1.00 55.70 346 ASN D C 1
ATOM 14392 O O . ASN B 1 325 ? 226.828 187.902 181.145 1.00 55.70 346 ASN D O 1
ATOM 14402 N N . LEU B 1 326 ? 228.323 187.428 179.514 1.00 43.86 347 LEU D N 1
ATOM 14403 C CA . LEU B 1 326 ? 229.403 188.323 179.901 1.00 43.86 347 LEU D CA 1
ATOM 14404 C C . LEU B 1 326 ? 229.193 189.728 179.347 1.00 43.86 347 LEU D C 1
ATOM 14405 O O . LEU B 1 326 ? 228.426 189.948 178.407 1.00 43.86 347 LEU D O 1
ATOM 14421 N N . SER B 1 327 ? 229.907 190.680 179.945 1.00 43.46 348 SER D N 1
ATOM 14422 C CA . SER B 1 327 ? 229.810 192.080 179.568 1.00 43.46 348 SER D CA 1
ATOM 14423 C C . SER B 1 327 ? 230.588 192.345 178.281 1.00 43.46 348 SER D C 1
ATOM 14424 O O . SER B 1 327 ? 231.265 191.470 177.735 1.00 43.46 348 SER D O 1
ATOM 14432 N N . VAL B 1 328 ? 230.479 193.584 177.794 1.00 41.64 349 VAL D N 1
ATOM 14433 C CA . VAL B 1 328 ? 231.077 193.979 176.525 1.00 41.64 349 VAL D CA 1
ATOM 14434 C C . VAL B 1 328 ? 232.239 194.941 176.699 1.00 41.64 349 VAL D C 1
ATOM 14435 O O . VAL B 1 328 ? 232.812 195.393 175.698 1.00 41.64 349 VAL D O 1
ATOM 14448 N N . THR B 1 329 ? 232.606 195.272 177.936 1.00 44.51 350 THR D N 1
ATOM 14449 C CA . THR B 1 329 ? 233.620 196.283 178.208 1.00 44.51 350 THR D CA 1
ATOM 14450 C C . THR B 1 329 ? 234.788 195.723 179.010 1.00 44.51 350 THR D C 1
ATOM 14451 O O . THR B 1 329 ? 235.474 196.476 179.707 1.00 44.51 350 THR D O 1
ATOM 14462 N N . GLU B 1 330 ? 235.029 194.421 178.927 1.00 43.48 351 GLU D N 1
ATOM 14463 C CA . GLU B 1 330 ? 236.086 193.771 179.682 1.00 43.48 351 GLU D CA 1
ATOM 14464 C C . GLU B 1 330 ? 237.213 193.342 178.753 1.00 43.48 351 GLU D C 1
ATOM 14465 O O . GLU B 1 330 ? 237.039 193.214 177.539 1.00 43.48 351 GLU D O 1
ATOM 14477 N N . GLN B 1 331 ? 238.382 193.125 179.349 1.00 43.38 352 GLN D N 1
ATOM 14478 C CA . GLN B 1 331 ? 239.554 192.691 178.602 1.00 43.38 352 GLN D CA 1
ATOM 14479 C C . GLN B 1 331 ? 240.530 192.047 179.572 1.00 43.38 352 GLN D C 1
ATOM 14480 O O . GLN B 1 331 ? 240.987 192.700 180.515 1.00 43.38 352 GLN D O 1
ATOM 14494 N N . ARG B 1 332 ? 240.844 190.775 179.341 1.00 45.64 353 ARG D N 1
ATOM 14495 C CA . ARG B 1 332 ? 241.778 190.058 180.193 1.00 45.64 353 ARG D CA 1
ATOM 14496 C C . ARG B 1 332 ? 242.494 188.999 179.372 1.00 45.64 353 ARG D C 1
ATOM 14497 O O . ARG B 1 332 ? 241.995 188.532 178.345 1.00 45.64 353 ARG D O 1
ATOM 14518 N N . SER B 1 333 ? 243.679 188.624 179.845 1.00 47.84 354 SER D N 1
ATOM 14519 C CA . SER B 1 333 ? 244.479 187.588 179.210 1.00 47.84 354 SER D CA 1
ATOM 14520 C C . SER B 1 333 ? 245.241 186.855 180.300 1.00 47.84 354 SER D C 1
ATOM 14521 O O . SER B 1 333 ? 245.867 187.490 181.153 1.00 47.84 354 SER D O 1
ATOM 14529 N N . PHE B 1 334 ? 245.185 185.529 180.272 1.00 47.93 355 PHE D N 1
ATOM 14530 C CA . PHE B 1 334 ? 245.724 184.719 181.354 1.00 47.93 355 PHE D CA 1
ATOM 14531 C C . PHE B 1 334 ? 245.858 183.283 180.865 1.00 47.93 355 PHE D C 1
ATOM 14532 O O . PHE B 1 334 ? 245.530 182.965 179.717 1.00 47.93 355 PHE D O 1
ATOM 14549 N N . LEU B 1 335 ? 246.323 182.409 181.754 1.00 47.46 356 LEU D N 1
ATOM 14550 C CA . LEU B 1 335 ? 246.468 180.988 181.474 1.00 47.46 356 LEU D CA 1
ATOM 14551 C C . LEU B 1 335 ? 245.738 180.210 182.555 1.00 47.46 356 LEU D C 1
ATOM 14552 O O . LEU B 1 335 ? 245.969 180.437 183.747 1.00 47.46 356 LEU D O 1
ATOM 14568 N N . LEU B 1 336 ? 244.866 179.297 182.142 1.00 42.19 357 LEU D N 1
ATOM 14569 C CA . LEU B 1 336 ? 244.175 178.406 183.060 1.00 42.19 357 LEU D CA 1
ATOM 14570 C C . LEU B 1 336 ? 244.827 177.032 183.026 1.00 42.19 357 LEU D C 1
ATOM 14571 O O . LEU B 1 336 ? 245.050 176.463 181.953 1.00 42.19 357 LEU D O 1
ATOM 14587 N N . GLY B 1 337 ? 245.125 176.504 184.207 1.00 40.75 358 GLY D N 1
ATOM 14588 C CA . GLY B 1 337 ? 245.730 175.195 184.328 1.00 40.75 358 GLY D CA 1
ATOM 14589 C C . GLY B 1 337 ? 244.796 174.253 185.053 1.00 40.75 358 GLY D C 1
ATOM 14590 O O . GLY B 1 337 ? 244.407 174.525 186.192 1.00 40.75 358 GLY D O 1
ATOM 14594 N N . TYR B 1 338 ? 244.411 173.155 184.410 1.00 36.74 359 TYR D N 1
ATOM 14595 C CA . TYR B 1 338 ? 243.417 172.245 184.957 1.00 36.74 359 TYR D CA 1
ATOM 14596 C C . TYR B 1 338 ? 244.019 170.851 185.044 1.00 36.74 359 TYR D C 1
ATOM 14597 O O . TYR B 1 338 ? 244.504 170.314 184.043 1.00 36.74 359 TYR D O 1
ATOM 14615 N N . LEU B 1 339 ? 243.982 170.275 186.240 1.00 36.35 360 LEU D N 1
ATOM 14616 C CA . LEU B 1 339 ? 244.693 169.051 186.567 1.00 36.35 360 LEU D CA 1
ATOM 14617 C C . LEU B 1 339 ? 243.747 167.857 186.531 1.00 36.35 360 LEU D C 1
ATOM 14618 O O . LEU B 1 339 ? 242.524 168.008 186.603 1.00 36.35 360 LEU D O 1
ATOM 14634 N N . VAL B 1 340 ? 244.327 166.666 186.415 1.00 30.80 361 VAL D N 1
ATOM 14635 C CA . VAL B 1 340 ? 243.575 165.419 186.378 1.00 30.80 361 VAL D CA 1
ATOM 14636 C C . VAL B 1 340 ? 244.364 164.371 187.147 1.00 30.80 361 VAL D C 1
ATOM 14637 O O . VAL B 1 340 ? 245.599 164.375 187.126 1.00 30.80 361 VAL D O 1
ATOM 14650 N N . ASN B 1 341 ? 243.654 163.472 187.826 1.00 35.90 362 ASN D N 1
ATOM 14651 C CA . ASN B 1 341 ? 244.286 162.462 188.672 1.00 35.90 362 ASN D CA 1
ATOM 14652 C C . ASN B 1 341 ? 243.498 161.164 188.563 1.00 35.90 362 ASN D C 1
ATOM 14653 O O . ASN B 1 341 ? 242.300 161.136 188.865 1.00 35.90 362 ASN D O 1
ATOM 14663 N N . ASP B 1 342 ? 244.165 160.093 188.134 1.00 32.80 363 ASP D N 1
ATOM 14664 C CA . ASP B 1 342 ? 243.538 158.776 188.034 1.00 32.80 363 ASP D CA 1
ATOM 14665 C C . ASP B 1 342 ? 243.682 158.093 189.389 1.00 32.80 363 ASP D C 1
ATOM 14666 O O . ASP B 1 342 ? 244.654 157.378 189.642 1.00 32.80 363 ASP D O 1
ATOM 14675 N N . THR B 1 343 ? 242.702 158.313 190.271 1.00 36.85 364 THR D N 1
ATOM 14676 C CA . THR B 1 343 ? 242.803 157.905 191.667 1.00 36.85 364 THR D CA 1
ATOM 14677 C C . THR B 1 343 ? 242.923 156.400 191.843 1.00 36.85 364 THR D C 1
ATOM 14678 O O . THR B 1 343 ? 243.307 155.949 192.927 1.00 36.85 364 THR D O 1
ATOM 14689 N N . THR B 1 344 ? 242.605 155.609 190.823 1.00 34.87 365 THR D N 1
ATOM 14690 C CA . THR B 1 344 ? 242.628 154.130 190.956 1.00 34.87 365 THR D CA 1
ATOM 14691 C C . THR B 1 344 ? 244.006 153.573 190.591 1.00 34.87 365 THR D C 1
ATOM 14692 O O . THR B 1 344 ? 244.134 152.332 190.577 1.00 34.87 365 THR D O 1
ATOM 14703 N N . PHE B 1 345 ? 245.006 154.423 190.329 1.00 33.14 366 PHE D N 1
ATOM 14704 C CA . PHE B 1 345 ? 246.337 153.942 190.001 1.00 33.14 366 PHE D CA 1
ATOM 14705 C C . PHE B 1 345 ? 247.224 154.029 191.233 1.00 33.14 366 PHE D C 1
ATOM 14706 O O . PHE B 1 345 ? 247.607 155.141 191.626 1.00 33.14 366 PHE D O 1
ATOM 14723 N N . PRO B 1 346 ? 247.581 152.911 191.870 1.00 33.88 367 PRO D N 1
ATOM 14724 C CA . PRO B 1 346 ? 248.478 152.968 193.038 1.00 33.88 367 PRO D CA 1
ATOM 14725 C C . PRO B 1 346 ? 249.944 153.115 192.639 1.00 33.88 367 PRO D C 1
ATOM 14726 O O . PRO B 1 346 ? 250.797 152.287 192.970 1.00 33.88 367 PRO D O 1
ATOM 14737 N N . GLY B 1 347 ? 250.243 154.189 191.912 1.00 37.00 368 GLY D N 1
ATOM 14738 C CA . GLY B 1 347 ? 251.591 154.464 191.477 1.00 37.00 368 GLY D CA 1
ATOM 14739 C C . GLY B 1 347 ? 252.025 155.876 191.815 1.00 37.00 368 GLY D C 1
ATOM 14740 O O . GLY B 1 347 ? 251.208 156.737 192.154 1.00 37.00 368 GLY D O 1
ATOM 14744 N N . PRO B 1 348 ? 253.332 156.139 191.733 1.00 42.26 369 PRO D N 1
ATOM 14745 C CA . PRO B 1 348 ? 253.817 157.488 192.082 1.00 42.26 369 PRO D CA 1
ATOM 14746 C C . PRO B 1 348 ? 253.193 158.587 191.241 1.00 42.26 369 PRO D C 1
ATOM 14747 O O . PRO B 1 348 ? 252.902 159.673 191.758 1.00 42.26 369 PRO D O 1
ATOM 14758 N N . GLU B 1 349 ? 252.977 158.335 189.954 1.00 37.92 370 GLU D N 1
ATOM 14759 C CA . GLU B 1 349 ? 252.483 159.337 189.020 1.00 37.92 370 GLU D CA 1
ATOM 14760 C C . GLU B 1 349 ? 251.157 158.869 188.439 1.00 37.92 370 GLU D C 1
ATOM 14761 O O . GLU B 1 349 ? 251.083 157.791 187.841 1.00 37.92 370 GLU D O 1
ATOM 14773 N N . GLY B 1 350 ? 250.117 159.678 188.620 1.00 33.65 371 GLY D N 1
ATOM 14774 C CA . GLY B 1 350 ? 248.808 159.364 188.085 1.00 33.65 371 GLY D CA 1
ATOM 14775 C C . GLY B 1 350 ? 248.074 160.575 187.548 1.00 33.65 371 GLY D C 1
ATOM 14776 O O . GLY B 1 350 ? 246.840 160.615 187.583 1.00 33.65 371 GLY D O 1
ATOM 14780 N N . THR B 1 351 ? 248.811 161.570 187.052 1.00 34.03 372 THR D N 1
ATOM 14781 C CA . THR B 1 351 ? 248.228 162.846 186.659 1.00 34.03 372 THR D CA 1
ATOM 14782 C C . THR B 1 351 ? 248.828 163.308 185.338 1.00 34.03 372 THR D C 1
ATOM 14783 O O . THR B 1 351 ? 249.745 162.690 184.791 1.00 34.03 372 THR D O 1
ATOM 14794 N N . VAL B 1 352 ? 248.284 164.408 184.823 1.00 28.73 373 VAL D N 1
ATOM 14795 C CA . VAL B 1 352 ? 248.832 165.137 183.691 1.00 28.73 373 VAL D CA 1
ATOM 14796 C C . VAL B 1 352 ? 248.581 166.621 183.927 1.00 28.73 373 VAL D C 1
ATOM 14797 O O . VAL B 1 352 ? 248.009 167.021 184.943 1.00 28.73 373 VAL D O 1
ATOM 14810 N N . LEU B 1 353 ? 249.014 167.444 182.974 1.00 32.69 374 LEU D N 1
ATOM 14811 C CA . LEU B 1 353 ? 248.861 168.888 183.078 1.00 32.69 374 LEU D CA 1
ATOM 14812 C C . LEU B 1 353 ? 248.322 169.444 181.771 1.00 32.69 374 LEU D C 1
ATOM 14813 O O . LEU B 1 353 ? 248.873 169.168 180.702 1.00 32.69 374 LEU D O 1
ATOM 14829 N N . LEU B 1 354 ? 247.257 170.229 181.864 1.00 31.13 375 LEU D N 1
ATOM 14830 C CA . LEU B 1 354 ? 246.689 170.947 180.734 1.00 31.13 375 LEU D CA 1
ATOM 14831 C C . LEU B 1 354 ? 247.011 172.429 180.862 1.00 31.13 375 LEU D C 1
ATOM 14832 O O . LEU B 1 354 ? 247.541 172.891 181.875 1.00 31.13 375 LEU D O 1
ATOM 14848 N N . HIS B 1 355 ? 246.664 173.180 179.820 1.00 35.16 376 HIS D N 1
ATOM 14849 C CA . HIS B 1 355 ? 246.837 174.625 179.835 1.00 35.16 376 HIS D CA 1
ATOM 14850 C C . HIS B 1 355 ? 245.939 175.235 178.774 1.00 35.16 376 HIS D C 1
ATOM 14851 O O . HIS B 1 355 ? 245.882 174.738 177.646 1.00 35.16 376 HIS D O 1
ATOM 14865 N N . PHE B 1 356 ? 245.240 176.301 179.142 1.00 37.55 377 PHE D N 1
ATOM 14866 C CA . PHE B 1 356 ? 244.354 177.020 178.242 1.00 37.55 377 PHE D CA 1
ATOM 14867 C C . PHE B 1 356 ? 244.931 178.399 177.951 1.00 37.55 377 PHE D C 1
ATOM 14868 O O . PHE B 1 356 ? 245.503 179.039 178.839 1.00 37.55 377 PHE D O 1
ATOM 14885 N N . ASN B 1 357 ? 244.773 178.851 176.710 1.00 48.47 378 ASN D N 1
ATOM 14886 C CA . ASN B 1 357 ? 245.268 180.150 176.257 1.00 48.47 378 ASN D CA 1
ATOM 14887 C C . ASN B 1 357 ? 244.050 181.040 176.036 1.00 48.47 378 ASN D C 1
ATOM 14888 O O . ASN B 1 357 ? 243.523 181.142 174.929 1.00 48.47 378 ASN D O 1
ATOM 14898 N N . VAL B 1 358 ? 243.602 181.689 177.102 1.00 45.99 379 VAL D N 1
ATOM 14899 C CA . VAL B 1 358 ? 242.380 182.484 177.082 1.00 45.99 379 VAL D CA 1
ATOM 14900 C C . VAL B 1 358 ? 242.727 183.923 176.735 1.00 45.99 379 VAL D C 1
ATOM 14901 O O . VAL B 1 358 ? 243.689 184.491 177.266 1.00 45.99 379 VAL D O 1
ATOM 14914 N N . THR B 1 359 ? 241.943 184.513 175.834 1.00 46.49 380 THR D N 1
ATOM 14915 C CA . THR B 1 359 ? 242.108 185.903 175.413 1.00 46.49 380 THR D CA 1
ATOM 14916 C C . THR B 1 359 ? 240.722 186.538 175.360 1.00 46.49 380 THR D C 1
ATOM 14917 O O . THR B 1 359 ? 239.988 186.371 174.383 1.00 46.49 380 THR D O 1
ATOM 14928 N N . VAL B 1 360 ? 240.372 187.267 176.412 1.00 44.37 381 VAL D N 1
ATOM 14929 C CA . VAL B 1 360 ? 239.088 187.952 176.500 1.00 44.37 381 VAL D CA 1
ATOM 14930 C C . VAL B 1 360 ? 239.283 189.386 176.025 1.00 44.37 381 VAL D C 1
ATOM 14931 O O . VAL B 1 360 ? 240.150 190.104 176.534 1.00 44.37 381 VAL D O 1
ATOM 14944 N N . LEU B 1 361 ? 238.477 189.806 175.057 1.00 41.99 382 LEU D N 1
ATOM 14945 C CA . LEU B 1 361 ? 238.575 191.126 174.461 1.00 41.99 382 LEU D CA 1
ATOM 14946 C C . LEU B 1 361 ? 237.239 191.852 174.538 1.00 41.99 382 LEU D C 1
ATOM 14947 O O . LEU B 1 361 ? 236.179 191.217 174.595 1.00 41.99 382 LEU D O 1
ATOM 14963 N N . PRO B 1 362 ? 237.252 193.181 174.537 1.00 41.10 383 PRO D N 1
ATOM 14964 C CA . PRO B 1 362 ? 236.007 193.947 174.517 1.00 41.10 383 PRO D CA 1
ATOM 14965 C C . PRO B 1 362 ? 235.569 194.251 173.088 1.00 41.10 383 PRO D C 1
ATOM 14966 O O . PRO B 1 362 ? 236.277 193.974 172.117 1.00 41.10 383 PRO D O 1
ATOM 14977 N N . VAL B 1 363 ? 234.380 194.835 172.980 1.00 39.02 384 VAL D N 1
ATOM 14978 C CA . VAL B 1 363 ? 233.799 195.149 171.679 1.00 39.02 384 VAL D CA 1
ATOM 14979 C C . VAL B 1 363 ? 233.329 196.599 171.650 1.00 39.02 384 VAL D C 1
ATOM 14980 O O . VAL B 1 363 ? 232.753 197.083 172.635 1.00 39.02 384 VAL D O 1
ATOM 14993 N N . PRO B 1 364 ? 233.546 197.324 170.553 1.00 37.05 385 PRO D N 1
ATOM 14994 C CA . PRO B 1 364 ? 232.987 198.674 170.439 1.00 37.05 385 PRO D CA 1
ATOM 14995 C C . PRO B 1 364 ? 231.590 198.683 169.841 1.00 37.05 385 PRO D C 1
ATOM 14996 O O . PRO B 1 364 ? 231.379 198.172 168.737 1.00 37.05 385 PRO D O 1
ATOM 15007 N N . ILE B 1 365 ? 230.631 199.264 170.558 1.00 38.35 386 ILE D N 1
ATOM 15008 C CA . ILE B 1 365 ? 229.270 199.434 170.048 1.00 38.35 386 ILE D CA 1
ATOM 15009 C C . ILE B 1 365 ? 229.223 200.830 169.436 1.00 38.35 386 ILE D C 1
ATOM 15010 O O . ILE B 1 365 ? 228.912 201.817 170.102 1.00 38.35 386 ILE D O 1
ATOM 15026 N N . ARG B 1 366 ? 229.536 200.911 168.147 1.00 38.94 387 ARG D N 1
ATOM 15027 C CA . ARG B 1 366 ? 229.514 202.184 167.449 1.00 38.94 387 ARG D CA 1
ATOM 15028 C C . ARG B 1 366 ? 229.112 201.957 166.004 1.00 38.94 387 ARG D C 1
ATOM 15029 O O . ARG B 1 366 ? 229.285 200.868 165.452 1.00 38.94 387 ARG D O 1
ATOM 15050 N N . PHE B 1 367 ? 228.581 203.008 165.396 1.00 33.26 388 PHE D N 1
ATOM 15051 C CA . PHE B 1 367 ? 228.222 202.978 163.993 1.00 33.26 388 PHE D CA 1
ATOM 15052 C C . PHE B 1 367 ? 229.452 203.274 163.142 1.00 33.26 388 PHE D C 1
ATOM 15053 O O . PHE B 1 367 ? 230.503 203.685 163.639 1.00 33.26 388 PHE D O 1
ATOM 15070 N N . SER B 1 368 ? 229.319 203.061 161.839 1.00 36.95 389 SER D N 1
ATOM 15071 C CA . SER B 1 368 ? 230.414 203.330 160.925 1.00 36.95 389 SER D CA 1
ATOM 15072 C C . SER B 1 368 ? 230.555 204.829 160.691 1.00 36.95 389 SER D C 1
ATOM 15073 O O . SER B 1 368 ? 229.660 205.623 160.996 1.00 36.95 389 SER D O 1
ATOM 15081 N N . ASN B 1 369 ? 231.707 205.213 160.138 1.00 42.67 390 ASN D N 1
ATOM 15082 C CA . ASN B 1 369 ? 231.902 206.603 159.747 1.00 42.67 390 ASN D CA 1
ATOM 15083 C C . ASN B 1 369 ? 230.837 207.042 158.755 1.00 42.67 390 ASN D C 1
ATOM 15084 O O . ASN B 1 369 ? 230.511 208.232 158.673 1.00 42.67 390 ASN D O 1
ATOM 15095 N N . VAL B 1 370 ? 230.286 206.098 157.996 1.00 41.12 391 VAL D N 1
ATOM 15096 C CA . VAL B 1 370 ? 229.226 206.413 157.052 1.00 41.12 391 VAL D CA 1
ATOM 15097 C C . VAL B 1 370 ? 227.885 206.447 157.777 1.00 41.12 391 VAL D C 1
ATOM 15098 O O . VAL B 1 370 ? 227.724 205.917 158.879 1.00 41.12 391 VAL D O 1
ATOM 15111 N N . THR B 1 371 ? 226.911 207.084 157.139 1.00 36.27 392 THR D N 1
ATOM 15112 C CA . THR B 1 371 ? 225.568 207.210 157.674 1.00 36.27 392 THR D CA 1
ATOM 15113 C C . THR B 1 371 ? 224.641 206.208 156.995 1.00 36.27 392 THR D C 1
ATOM 15114 O O . THR B 1 371 ? 225.059 205.378 156.184 1.00 36.27 392 THR D O 1
ATOM 15125 N N . TYR B 1 372 ? 223.359 206.291 157.339 1.00 28.54 393 TYR D N 1
ATOM 15126 C CA . TYR B 1 372 ? 222.311 205.507 156.697 1.00 28.54 393 TYR D CA 1
ATOM 15127 C C . TYR B 1 372 ? 221.334 206.483 156.060 1.00 28.54 393 TYR D C 1
ATOM 15128 O O . TYR B 1 372 ? 220.634 207.217 156.764 1.00 28.54 393 TYR D O 1
ATOM 15146 N N . SER B 1 373 ? 221.289 206.496 154.731 1.00 25.80 394 SER D N 1
ATOM 15147 C CA . SER B 1 373 ? 220.403 207.379 153.977 1.00 25.80 394 SER D CA 1
ATOM 15148 C C . SER B 1 373 ? 219.587 206.511 153.027 1.00 25.80 394 SER D C 1
ATOM 15149 O O . SER B 1 373 ? 219.993 206.266 151.889 1.00 25.80 394 SER D O 1
ATOM 15157 N N . PHE B 1 374 ? 218.436 206.046 153.500 1.00 24.20 395 PHE D N 1
ATOM 15158 C CA . PHE B 1 374 ? 217.548 205.246 152.675 1.00 24.20 395 PHE D CA 1
ATOM 15159 C C . PHE B 1 374 ? 216.734 206.142 151.747 1.00 24.20 395 PHE D C 1
ATOM 15160 O O . PHE B 1 374 ? 217.014 207.330 151.570 1.00 24.20 395 PHE D O 1
ATOM 15177 N N . THR B 1 375 ? 215.713 205.551 151.142 1.00 31.38 396 THR D N 1
ATOM 15178 C CA . THR B 1 375 ? 214.843 206.235 150.200 1.00 31.38 396 THR D CA 1
ATOM 15179 C C . THR B 1 375 ? 213.731 205.267 149.833 1.00 31.38 396 THR D C 1
ATOM 15180 O O . THR B 1 375 ? 213.842 204.059 150.059 1.00 31.38 396 THR D O 1
ATOM 15191 N N . VAL B 1 376 ? 212.653 205.810 149.278 1.00 32.37 397 VAL D N 1
ATOM 15192 C CA . VAL B 1 376 ? 211.504 205.023 148.849 1.00 32.37 397 VAL D CA 1
ATOM 15193 C C . VAL B 1 376 ? 211.291 205.261 147.362 1.00 32.37 397 VAL D C 1
ATOM 15194 O O . VAL B 1 376 ? 211.161 206.410 146.923 1.00 32.37 397 VAL D O 1
ATOM 15207 N N . SER B 1 377 ? 211.255 204.172 146.592 1.00 50.17 398 SER D N 1
ATOM 15208 C CA . SER B 1 377 ? 211.108 204.284 145.145 1.00 50.17 398 SER D CA 1
ATOM 15209 C C . SER B 1 377 ? 209.773 204.920 144.781 1.00 50.17 398 SER D C 1
ATOM 15210 O O . SER B 1 377 ? 209.727 205.964 144.119 1.00 50.17 398 SER D O 1
ATOM 15218 N N . GLN B 1 378 ? 208.672 204.307 145.216 1.00 43.77 399 GLN D N 1
ATOM 15219 C CA . GLN B 1 378 ? 207.345 204.787 144.852 1.00 43.77 399 GLN D CA 1
ATOM 15220 C C . GLN B 1 378 ? 206.418 204.889 146.054 1.00 43.77 399 GLN D C 1
ATOM 15221 O O . GLN B 1 378 ? 206.834 204.728 147.205 1.00 43.77 399 GLN D O 1
ATOM 15235 N N . LYS B 1 379 ? 205.150 205.152 145.770 1.00 38.80 400 LYS D N 1
ATOM 15236 C CA . LYS B 1 379 ? 204.153 205.375 146.799 1.00 38.80 400 LYS D CA 1
ATOM 15237 C C . LYS B 1 379 ? 203.713 204.045 147.399 1.00 38.80 400 LYS D C 1
ATOM 15238 O O . LYS B 1 379 ? 203.162 203.188 146.704 1.00 38.80 400 LYS D O 1
ATOM 15257 N N . ALA B 1 380 ? 203.944 203.887 148.698 1.00 19.49 401 ALA D N 1
ATOM 15258 C CA . ALA B 1 380 ? 204.019 202.589 149.352 1.00 19.49 401 ALA D CA 1
ATOM 15259 C C . ALA B 1 380 ? 202.769 202.299 150.174 1.00 19.49 401 ALA D C 1
ATOM 15260 O O . ALA B 1 380 ? 201.780 203.035 150.145 1.00 19.49 401 ALA D O 1
ATOM 15267 N N . THR B 1 381 ? 202.838 201.194 150.914 1.00 14.97 402 THR D N 1
ATOM 15268 C CA . THR B 1 381 ? 201.740 200.702 151.728 1.00 14.97 402 THR D CA 1
ATOM 15269 C C . THR B 1 381 ? 202.236 200.419 153.135 1.00 14.97 402 THR D C 1
ATOM 15270 O O . THR B 1 381 ? 203.438 200.383 153.403 1.00 14.97 402 THR D O 1
ATOM 15281 N N . THR B 1 382 ? 201.279 200.189 154.024 1.00 15.40 403 THR D N 1
ATOM 15282 C CA . THR B 1 382 ? 201.589 199.960 155.423 1.00 15.40 403 THR D CA 1
ATOM 15283 C C . THR B 1 382 ? 202.373 198.666 155.598 1.00 15.40 403 THR D C 1
ATOM 15284 O O . THR B 1 382 ? 202.236 197.718 154.823 1.00 15.40 403 THR D O 1
ATOM 15295 N N . TYR B 1 383 ? 203.211 198.639 156.630 1.00 12.06 404 TYR D N 1
ATOM 15296 C CA . TYR B 1 383 ? 203.958 197.440 157.007 1.00 12.06 404 TYR D CA 1
ATOM 15297 C C . TYR B 1 383 ? 204.891 196.983 155.890 1.00 12.06 404 TYR D C 1
ATOM 15298 O O . TYR B 1 383 ? 205.147 195.792 155.719 1.00 12.06 404 TYR D O 1
ATOM 15316 N N . SER B 1 384 ? 205.402 197.935 155.124 1.00 10.47 405 SER D N 1
ATOM 15317 C CA . SER B 1 384 ? 206.412 197.656 154.120 1.00 10.47 405 SER D CA 1
ATOM 15318 C C . SER B 1 384 ? 207.775 197.509 154.788 1.00 10.47 405 SER D C 1
ATOM 15319 O O . SER B 1 384 ? 207.884 197.345 156.005 1.00 10.47 405 SER D O 1
ATOM 15327 N N . GLN B 1 385 ? 208.831 197.539 153.983 1.00 11.11 406 GLN D N 1
ATOM 15328 C CA . GLN B 1 385 ? 210.193 197.440 154.484 1.00 11.11 406 GLN D CA 1
ATOM 15329 C C . GLN B 1 385 ? 211.110 198.153 153.506 1.00 11.11 406 GLN D C 1
ATOM 15330 O O . GLN B 1 385 ? 211.008 197.936 152.295 1.00 11.11 406 GLN D O 1
ATOM 15344 N N . ILE B 1 386 ? 211.992 199.005 154.026 1.00 18.33 407 ILE D N 1
ATOM 15345 C CA . ILE B 1 386 ? 212.934 199.765 153.208 1.00 18.33 407 ILE D CA 1
ATOM 15346 C C . ILE B 1 386 ? 214.370 199.360 153.509 1.00 18.33 407 ILE D C 1
ATOM 15347 O O . ILE B 1 386 ? 215.091 198.893 152.626 1.00 18.33 407 ILE D O 1
ATOM 15363 N N . GLY B 1 387 ? 214.806 199.534 154.746 1.00 16.49 408 GLY D N 1
ATOM 15364 C CA . GLY B 1 387 ? 216.205 199.334 155.075 1.00 16.49 408 GLY D CA 1
ATOM 15365 C C . GLY B 1 387 ? 216.398 198.753 156.454 1.00 16.49 408 GLY D C 1
ATOM 15366 O O . GLY B 1 387 ? 215.583 198.956 157.360 1.00 16.49 408 GLY D O 1
ATOM 15370 N N . LYS B 1 388 ? 217.491 198.015 156.606 1.00 21.47 409 LYS D N 1
ATOM 15371 C CA . LYS B 1 388 ? 217.967 197.545 157.894 1.00 21.47 409 LYS D CA 1
ATOM 15372 C C . LYS B 1 388 ? 219.049 198.478 158.419 1.00 21.47 409 LYS D C 1
ATOM 15373 O O . LYS B 1 388 ? 219.690 199.214 157.666 1.00 21.47 409 LYS D O 1
ATOM 15392 N N . VAL B 1 389 ? 219.249 198.439 159.731 1.00 24.19 410 VAL D N 1
ATOM 15393 C CA . VAL B 1 389 ? 220.290 199.233 160.374 1.00 24.19 410 VAL D CA 1
ATOM 15394 C C . VAL B 1 389 ? 220.933 198.391 161.462 1.00 24.19 410 VAL D C 1
ATOM 15395 O O . VAL B 1 389 ? 220.238 197.783 162.281 1.00 24.19 410 VAL D O 1
ATOM 15408 N N . CYS B 1 390 ? 222.263 198.356 161.470 1.00 29.33 411 CYS D N 1
ATOM 15409 C CA . CYS B 1 390 ? 222.991 197.591 162.468 1.00 29.33 411 CYS D CA 1
ATOM 15410 C C . CYS B 1 390 ? 224.341 198.247 162.707 1.00 29.33 411 CYS D C 1
ATOM 15411 O O . CYS B 1 390 ? 224.899 198.906 161.827 1.00 29.33 411 CYS D O 1
ATOM 15418 N N . VAL B 1 391 ? 224.860 198.054 163.917 1.00 34.49 412 VAL D N 1
ATOM 15419 C CA . VAL B 1 391 ? 226.185 198.542 164.274 1.00 34.49 412 VAL D CA 1
ATOM 15420 C C . VAL B 1 391 ? 227.220 197.678 163.568 1.00 34.49 412 VAL D C 1
ATOM 15421 O O . VAL B 1 391 ? 226.883 196.644 162.979 1.00 34.49 412 VAL D O 1
ATOM 15434 N N . GLU B 1 392 ? 228.479 198.099 163.608 1.00 41.14 413 GLU D N 1
ATOM 15435 C CA . GLU B 1 392 ? 229.530 197.343 162.943 1.00 41.14 413 GLU D CA 1
ATOM 15436 C C . GLU B 1 392 ? 229.655 195.956 163.558 1.00 41.14 413 GLU D C 1
ATOM 15437 O O . GLU B 1 392 ? 229.516 195.779 164.771 1.00 41.14 413 GLU D O 1
ATOM 15449 N N . ASN B 1 393 ? 229.920 194.965 162.708 1.00 42.21 414 ASN D N 1
ATOM 15450 C CA . ASN B 1 393 ? 230.038 193.573 163.138 1.00 42.21 414 ASN D CA 1
ATOM 15451 C C . ASN B 1 393 ? 228.747 193.096 163.799 1.00 42.21 414 ASN D C 1
ATOM 15452 O O . ASN B 1 393 ? 228.755 192.514 164.885 1.00 42.21 414 ASN D O 1
ATOM 15463 N N . CYS B 1 394 ? 227.623 193.343 163.126 1.00 40.42 415 CYS D N 1
ATOM 15464 C CA . CYS B 1 394 ? 226.320 193.023 163.699 1.00 40.42 415 CYS D CA 1
ATOM 15465 C C . CYS B 1 394 ? 225.935 191.562 163.535 1.00 40.42 415 CYS D C 1
ATOM 15466 O O . CYS B 1 394 ? 225.213 191.021 164.380 1.00 40.42 415 CYS D O 1
ATOM 15473 N N . GLN B 1 395 ? 226.400 190.911 162.473 1.00 43.01 416 GLN D N 1
ATOM 15474 C CA . GLN B 1 395 ? 226.057 189.511 162.256 1.00 43.01 416 GLN D CA 1
ATOM 15475 C C . GLN B 1 395 ? 226.659 188.620 163.336 1.00 43.01 416 GLN D C 1
ATOM 15476 O O . GLN B 1 395 ? 226.036 187.642 163.765 1.00 43.01 416 GLN D O 1
ATOM 15490 N N . LYS B 1 396 ? 227.870 188.941 163.789 1.00 42.67 417 LYS D N 1
ATOM 15491 C CA . LYS B 1 396 ? 228.615 188.040 164.661 1.00 42.67 417 LYS D CA 1
ATOM 15492 C C . LYS B 1 396 ? 228.242 188.166 166.130 1.00 42.67 417 LYS D C 1
ATOM 15493 O O . LYS B 1 396 ? 228.788 187.416 166.946 1.00 42.67 417 LYS D O 1
ATOM 15512 N N . PHE B 1 397 ? 227.349 189.076 166.502 1.00 37.19 418 PHE D N 1
ATOM 15513 C CA . PHE B 1 397 ? 226.970 189.185 167.901 1.00 37.19 418 PHE D CA 1
ATOM 15514 C C . PHE B 1 397 ? 226.263 187.923 168.373 1.00 37.19 418 PHE D C 1
ATOM 15515 O O . PHE B 1 397 ? 225.508 187.293 167.633 1.00 37.19 418 PHE D O 1
ATOM 15532 N N . LYS B 1 398 ? 226.395 187.638 169.676 1.00 42.46 419 LYS D N 1
ATOM 15533 C CA . LYS B 1 398 ? 225.768 186.505 170.344 1.00 42.46 419 LYS D CA 1
ATOM 15534 C C . LYS B 1 398 ? 225.777 186.913 171.817 1.00 42.46 419 LYS D C 1
ATOM 15535 O O . LYS B 1 398 ? 226.804 187.379 172.311 1.00 42.46 419 LYS D O 1
ATOM 15554 N N . GLY B 1 399 ? 224.664 186.754 172.531 1.00 46.10 420 GLY D N 1
ATOM 15555 C CA . GLY B 1 399 ? 224.629 187.184 173.912 1.00 46.10 420 GLY D CA 1
ATOM 15556 C C . GLY B 1 399 ? 224.500 188.677 174.081 1.00 46.10 420 GLY D C 1
ATOM 15557 O O . GLY B 1 399 ? 224.613 189.175 175.208 1.00 46.10 420 GLY D O 1
ATOM 15561 N N . ILE B 1 400 ? 224.259 189.407 172.996 1.00 37.22 421 ILE D N 1
ATOM 15562 C CA . ILE B 1 400 ? 224.193 190.861 172.998 1.00 37.22 421 ILE D CA 1
ATOM 15563 C C . ILE B 1 400 ? 222.787 191.250 172.568 1.00 37.22 421 ILE D C 1
ATOM 15564 O O . ILE B 1 400 ? 222.396 191.008 171.419 1.00 37.22 421 ILE D O 1
ATOM 15580 N N . ASP B 1 401 ? 222.033 191.856 173.477 1.00 40.53 422 ASP D N 1
ATOM 15581 C CA . ASP B 1 401 ? 220.697 192.354 173.183 1.00 40.53 422 ASP D CA 1
ATOM 15582 C C . ASP B 1 401 ? 220.757 193.866 173.023 1.00 40.53 422 ASP D C 1
ATOM 15583 O O . ASP B 1 401 ? 221.305 194.565 173.881 1.00 40.53 422 ASP D O 1
ATOM 15592 N N . VAL B 1 402 ? 220.201 194.364 171.924 1.00 33.26 423 VAL D N 1
ATOM 15593 C CA . VAL B 1 402 ? 220.309 195.768 171.557 1.00 33.26 423 VAL D CA 1
ATOM 15594 C C . VAL B 1 402 ? 218.931 196.296 171.194 1.00 33.26 423 VAL D C 1
ATOM 15595 O O . VAL B 1 402 ? 218.157 195.622 170.506 1.00 33.26 423 VAL D O 1
ATOM 15608 N N . THR B 1 403 ? 218.632 197.505 171.656 1.00 33.86 424 THR D N 1
ATOM 15609 C CA . THR B 1 403 ? 217.394 198.197 171.337 1.00 33.86 424 THR D CA 1
ATOM 15610 C C . THR B 1 403 ? 217.699 199.399 170.458 1.00 33.86 424 THR D C 1
ATOM 15611 O O . THR B 1 403 ? 218.704 200.088 170.656 1.00 33.86 424 THR D O 1
ATOM 15622 N N . TYR B 1 404 ? 216.830 199.640 169.485 1.00 28.72 425 TYR D N 1
ATOM 15623 C CA . TYR B 1 404 ? 217.009 200.700 168.507 1.00 28.72 425 TYR D CA 1
ATOM 15624 C C . TYR B 1 404 ? 215.854 201.680 168.613 1.00 28.72 425 TYR D C 1
ATOM 15625 O O . TYR B 1 404 ? 214.696 201.270 168.738 1.00 28.72 425 TYR D O 1
ATOM 15643 N N . GLN B 1 405 ? 216.173 202.971 168.566 1.00 33.38 426 GLN D N 1
ATOM 15644 C CA . GLN B 1 405 ? 215.167 204.021 168.570 1.00 33.38 426 GLN D CA 1
ATOM 15645 C C . GLN B 1 405 ? 215.578 205.104 167.586 1.00 33.38 426 GLN D C 1
ATOM 15646 O O . GLN B 1 405 ? 216.684 205.100 167.039 1.00 33.38 426 GLN D O 1
ATOM 15660 N N . LEU B 1 406 ? 214.661 206.039 167.368 1.00 31.94 427 LEU D N 1
ATOM 15661 C CA . LEU B 1 406 ? 214.877 207.133 166.439 1.00 31.94 427 LEU D CA 1
ATOM 15662 C C . LEU B 1 406 ? 214.118 208.348 166.945 1.00 31.94 427 LEU D C 1
ATOM 15663 O O . LEU B 1 406 ? 213.130 208.218 167.673 1.00 31.94 427 LEU D O 1
ATOM 15679 N N . GLU B 1 407 ? 214.582 209.532 166.552 1.00 39.15 428 GLU D N 1
ATOM 15680 C CA . GLU B 1 407 ? 213.958 210.767 167.001 1.00 39.15 428 GLU D CA 1
ATOM 15681 C C . GLU B 1 407 ? 214.094 211.823 165.916 1.00 39.15 428 GLU D C 1
ATOM 15682 O O . GLU B 1 407 ? 214.962 211.741 165.044 1.00 39.15 428 GLU D O 1
ATOM 15694 N N . ILE B 1 408 ? 213.221 212.821 165.989 1.00 41.62 429 ILE D N 1
ATOM 15695 C CA . ILE B 1 408 ? 213.201 213.909 165.027 1.00 41.62 429 ILE D CA 1
ATOM 15696 C C . ILE B 1 408 ? 214.280 214.919 165.393 1.00 41.62 429 ILE D C 1
ATOM 15697 O O . ILE B 1 408 ? 214.708 215.024 166.545 1.00 41.62 429 ILE D O 1
ATOM 15713 N N . VAL B 1 409 ? 214.726 215.676 164.394 1.00 47.97 430 VAL D N 1
ATOM 15714 C CA . VAL B 1 409 ? 215.707 216.732 164.622 1.00 47.97 430 VAL D CA 1
ATOM 15715 C C . VAL B 1 409 ? 215.028 218.073 164.871 1.00 47.97 430 VAL D C 1
ATOM 15716 O O . VAL B 1 409 ? 215.430 218.820 165.766 1.00 47.97 430 VAL D O 1
ATOM 15729 N N . ASP B 1 410 ? 213.997 218.399 164.095 0.88 56.54 431 ASP D N 1
ATOM 15730 C CA . ASP B 1 410 ? 213.228 219.625 164.299 0.88 56.54 431 ASP D CA 1
ATOM 15731 C C . ASP B 1 410 ? 212.220 219.364 165.410 0.88 56.54 431 ASP D C 1
ATOM 15732 O O . ASP B 1 410 ? 211.185 218.731 165.192 0.88 56.54 431 ASP D O 1
ATOM 15741 N N . ARG B 1 411 ? 212.523 219.857 166.612 1.00 61.26 432 ARG D N 1
ATOM 15742 C CA . ARG B 1 411 ? 211.744 219.484 167.788 1.00 61.26 432 ARG D CA 1
ATOM 15743 C C . ARG B 1 411 ? 210.313 220.003 167.698 1.00 61.26 432 ARG D C 1
ATOM 15744 O O . ARG B 1 411 ? 209.354 219.223 167.708 1.00 61.26 432 ARG D O 1
ATOM 15765 N N . ASN B 1 412 ? 210.146 221.322 167.611 1.00 62.57 433 ASN D N 1
ATOM 15766 C CA . ASN B 1 412 ? 208.832 221.949 167.709 1.00 62.57 433 ASN D CA 1
ATOM 15767 C C . ASN B 1 412 ? 208.610 222.884 166.531 1.00 62.57 433 ASN D C 1
ATOM 15768 O O . ASN B 1 412 ? 209.354 223.855 166.356 1.00 62.57 433 ASN D O 1
ATOM 15778 N N . ILE B 1 413 ? 207.577 222.597 165.741 1.00 64.04 434 ILE D N 1
ATOM 15779 C CA . ILE B 1 413 ? 207.113 223.444 164.651 1.00 64.04 434 ILE D CA 1
ATOM 15780 C C . ILE B 1 413 ? 205.590 223.345 164.621 1.00 64.04 434 ILE D C 1
ATOM 15781 O O . ILE B 1 413 ? 204.990 222.556 165.355 1.00 64.04 434 ILE D O 1
ATOM 15797 N N . THR B 1 414 ? 204.962 224.173 163.785 1.00 61.52 435 THR D N 1
ATOM 15798 C CA . THR B 1 414 ? 203.528 224.077 163.542 1.00 61.52 435 THR D CA 1
ATOM 15799 C C . THR B 1 414 ? 203.080 222.621 163.507 1.00 61.52 435 THR D C 1
ATOM 15800 O O . THR B 1 414 ? 203.791 221.747 163.004 1.00 61.52 435 THR D O 1
ATOM 15811 N N . ALA B 1 415 ? 201.887 222.365 164.048 1.00 57.85 436 ALA D N 1
ATOM 15812 C CA . ALA B 1 415 ? 201.385 220.995 164.104 1.00 57.85 436 ALA D CA 1
ATOM 15813 C C . ALA B 1 415 ? 201.210 220.416 162.707 1.00 57.85 436 ALA D C 1
ATOM 15814 O O . ALA B 1 415 ? 201.517 219.242 162.472 1.00 57.85 436 ALA D O 1
ATOM 15821 N N . GLU B 1 416 ? 200.712 221.223 161.768 1.00 59.43 437 GLU D N 1
ATOM 15822 C CA . GLU B 1 416 ? 200.535 220.746 160.400 1.00 59.43 437 GLU D CA 1
ATOM 15823 C C . GLU B 1 416 ? 201.832 220.159 159.859 1.00 59.43 437 GLU D C 1
ATOM 15824 O O . GLU B 1 416 ? 201.832 219.103 159.216 1.00 59.43 437 GLU D O 1
ATOM 15836 N N . ALA B 1 417 ? 202.955 220.832 160.115 1.00 57.98 438 ALA D N 1
ATOM 15837 C CA . ALA B 1 417 ? 204.241 220.299 159.685 1.00 57.98 438 ALA D CA 1
ATOM 15838 C C . ALA B 1 417 ? 204.714 219.178 160.600 1.00 57.98 438 ALA D C 1
ATOM 15839 O O . ALA B 1 417 ? 205.542 218.355 160.193 1.00 57.98 438 ALA D O 1
ATOM 15846 N N . GLN B 1 418 ? 204.208 219.131 161.835 1.00 53.48 439 GLN D N 1
ATOM 15847 C CA . GLN B 1 418 ? 204.565 218.045 162.741 1.00 53.48 439 GLN D CA 1
ATOM 15848 C C . GLN B 1 418 ? 204.005 216.712 162.266 1.00 53.48 439 GLN D C 1
ATOM 15849 O O . GLN B 1 418 ? 204.602 215.660 162.524 1.00 53.48 439 GLN D O 1
ATOM 15863 N N . SER B 1 419 ? 202.861 216.731 161.579 1.00 49.57 440 SER D N 1
ATOM 15864 C CA . SER B 1 419 ? 202.247 215.488 161.126 1.00 49.57 440 SER D CA 1
ATOM 15865 C C . SER B 1 419 ? 203.178 214.698 160.216 1.00 49.57 440 SER D C 1
ATOM 15866 O O . SER B 1 419 ? 203.145 213.463 160.218 1.00 49.57 440 SER D O 1
ATOM 15874 N N . CYS B 1 420 ? 204.019 215.386 159.443 1.00 47.29 441 CYS D N 1
ATOM 15875 C CA . CYS B 1 420 ? 204.839 214.715 158.443 1.00 47.29 441 CYS D CA 1
ATOM 15876 C C . CYS B 1 420 ? 205.809 213.705 159.038 1.00 47.29 441 CYS D C 1
ATOM 15877 O O . CYS B 1 420 ? 206.476 212.999 158.275 1.00 47.29 441 CYS D O 1
ATOM 15884 N N . TYR B 1 421 ? 205.914 213.612 160.364 1.00 42.90 442 TYR D N 1
ATOM 15885 C CA . TYR B 1 421 ? 206.718 212.578 161.003 1.00 42.90 442 TYR D CA 1
ATOM 15886 C C . TYR B 1 421 ? 205.864 211.420 161.508 1.00 42.90 442 TYR D C 1
ATOM 15887 O O . TYR B 1 421 ? 206.197 210.794 162.519 1.00 42.90 442 TYR D O 1
ATOM 15905 N N . TRP B 1 422 ? 204.763 211.130 160.815 1.00 39.07 443 TRP D N 1
ATOM 15906 C CA . TRP B 1 422 ? 203.920 209.976 161.105 1.00 39.07 443 TRP D CA 1
ATOM 15907 C C . TRP B 1 422 ? 203.998 208.914 160.016 1.00 39.07 443 TRP D C 1
ATOM 15908 O O . TRP B 1 422 ? 203.261 207.923 160.077 1.00 39.07 443 TRP D O 1
ATOM 15929 N N . ALA B 1 423 ? 204.877 209.088 159.027 1.00 28.49 444 ALA D N 1
ATOM 15930 C CA . ALA B 1 423 ? 204.985 208.182 157.892 1.00 28.49 444 ALA D CA 1
ATOM 15931 C C . ALA B 1 423 ? 206.147 207.212 158.037 1.00 28.49 444 ALA D C 1
ATOM 15932 O O . ALA B 1 423 ? 206.643 206.693 157.034 1.00 28.49 444 ALA D O 1
ATOM 15939 N N . VAL B 1 424 ? 206.601 206.963 159.263 1.00 17.82 445 VAL D N 1
ATOM 15940 C CA . VAL B 1 424 ? 207.750 206.100 159.496 1.00 17.82 445 VAL D CA 1
ATOM 15941 C C . VAL B 1 424 ? 207.626 205.484 160.878 1.00 17.82 445 VAL D C 1
ATOM 15942 O O . VAL B 1 424 ? 206.970 206.031 161.767 1.00 17.82 445 VAL D O 1
ATOM 15955 N N . SER B 1 425 ? 208.257 204.329 161.048 1.00 16.04 446 SER D N 1
ATOM 15956 C CA . SER B 1 425 ? 208.244 203.605 162.304 1.00 16.04 446 SER D CA 1
ATOM 15957 C C . SER B 1 425 ? 209.517 202.774 162.387 1.00 16.04 446 SER D C 1
ATOM 15958 O O . SER B 1 425 ? 210.481 203.007 161.652 1.00 16.04 446 SER D O 1
ATOM 15966 N N . LEU B 1 426 ? 209.525 201.805 163.297 1.00 18.49 447 LEU D N 1
ATOM 15967 C CA . LEU B 1 426 ? 210.682 200.955 163.509 1.00 18.49 447 LEU D CA 1
ATOM 15968 C C . LEU B 1 426 ? 210.228 199.615 164.061 1.00 18.49 447 LEU D C 1
ATOM 15969 O O . LEU B 1 426 ? 209.135 199.485 164.616 1.00 18.49 447 LEU D O 1
ATOM 15985 N N . ALA B 1 427 ? 211.092 198.617 163.908 1.00 16.07 448 ALA D N 1
ATOM 15986 C CA . ALA B 1 427 ? 210.876 197.303 164.490 1.00 16.07 448 ALA D CA 1
ATOM 15987 C C . ALA B 1 427 ? 212.190 196.796 165.061 1.00 16.07 448 ALA D C 1
ATOM 15988 O O . ALA B 1 427 ? 213.257 197.372 164.835 1.00 16.07 448 ALA D O 1
ATOM 15995 N N . GLN B 1 428 ? 212.104 195.698 165.806 1.00 28.11 449 GLN D N 1
ATOM 15996 C CA . GLN B 1 428 ? 213.262 195.135 166.485 1.00 28.11 449 GLN D CA 1
ATOM 15997 C C . GLN B 1 428 ? 213.237 193.619 166.373 1.00 28.11 449 GLN D C 1
ATOM 15998 O O . GLN B 1 428 ? 212.193 192.993 166.577 1.00 28.11 449 GLN D O 1
ATOM 16012 N N . ASN B 1 429 ? 214.398 193.032 166.020 1.00 33.79 450 ASN D N 1
ATOM 16013 C CA . ASN B 1 429 ? 214.542 191.613 165.822 1.00 33.79 450 ASN D CA 1
ATOM 16014 C C . ASN B 1 429 ? 215.749 191.114 166.628 1.00 33.79 450 ASN D C 1
ATOM 16015 O O . ASN B 1 429 ? 216.892 191.459 166.327 1.00 33.79 450 ASN D O 1
ATOM 16022 N N . PRO B 1 430 ? 215.478 190.284 167.670 1.00 41.05 451 PRO D N 1
ATOM 16023 C CA . PRO B 1 430 ? 216.613 189.789 168.460 1.00 41.05 451 PRO D CA 1
ATOM 16024 C C . PRO B 1 430 ? 217.399 188.685 167.778 1.00 41.05 451 PRO D C 1
ATOM 16025 O O . PRO B 1 430 ? 218.539 188.424 168.184 1.00 41.05 451 PRO D O 1
ATOM 16036 N N . ASN B 1 431 ? 216.832 188.028 166.766 1.00 44.66 452 ASN D N 1
ATOM 16037 C CA . ASN B 1 431 ? 217.576 187.017 166.023 1.00 44.66 452 ASN D CA 1
ATOM 16038 C C . ASN B 1 431 ? 218.841 187.602 165.409 1.00 44.66 452 ASN D C 1
ATOM 16039 O O . ASN B 1 431 ? 219.961 187.227 165.774 1.00 44.66 452 ASN D O 1
ATOM 16050 N N . ASP B 1 432 ? 218.677 188.531 164.471 1.00 39.00 453 ASP D N 1
ATOM 16051 C CA . ASP B 1 432 ? 219.795 189.080 163.722 1.00 39.00 453 ASP D CA 1
ATOM 16052 C C . ASP B 1 432 ? 220.441 190.270 164.413 1.00 39.00 453 ASP D C 1
ATOM 16053 O O . ASP B 1 432 ? 221.491 190.735 163.958 1.00 39.00 453 ASP D O 1
ATOM 16062 N N . ASN B 1 433 ? 219.848 190.765 165.497 1.00 31.81 454 ASN D N 1
ATOM 16063 C CA . ASN B 1 433 ? 220.394 191.889 166.248 1.00 31.81 454 ASN D CA 1
ATOM 16064 C C . ASN B 1 433 ? 220.539 193.116 165.347 1.00 31.81 454 ASN D C 1
ATOM 16065 O O . ASN B 1 433 ? 221.615 193.700 165.206 1.00 31.81 454 ASN D O 1
ATOM 16076 N N . THR B 1 434 ? 219.424 193.494 164.729 1.00 28.22 455 THR D N 1
ATOM 16077 C CA . THR B 1 434 ? 219.377 194.646 163.843 1.00 28.22 455 THR D CA 1
ATOM 16078 C C . THR B 1 434 ? 218.040 195.346 164.045 1.00 28.22 455 THR D C 1
ATOM 16079 O O . THR B 1 434 ? 217.298 195.055 164.987 1.00 28.22 455 THR D O 1
ATOM 16090 N N . GLY B 1 435 ? 217.732 196.274 163.145 1.00 20.66 456 GLY D N 1
ATOM 16091 C CA . GLY B 1 435 ? 216.511 197.042 163.233 1.00 20.66 456 GLY D CA 1
ATOM 16092 C C . GLY B 1 435 ? 215.890 197.262 161.875 1.00 20.66 456 GLY D C 1
ATOM 16093 O O . GLY B 1 435 ? 216.558 197.712 160.940 1.00 20.66 456 GLY D O 1
ATOM 16097 N N . VAL B 1 436 ? 214.613 196.951 161.760 1.00 17.98 457 VAL D N 1
ATOM 16098 C CA . VAL B 1 436 ? 213.898 197.032 160.496 1.00 17.98 457 VAL D CA 1
ATOM 16099 C C . VAL B 1 436 ? 213.074 198.305 160.481 1.00 17.98 457 VAL D C 1
ATOM 16100 O O . VAL B 1 436 ? 212.539 198.742 161.506 1.00 17.98 457 VAL D O 1
ATOM 16113 N N . LEU B 1 437 ? 212.970 198.908 159.302 1.00 15.32 458 LEU D N 1
ATOM 16114 C CA . LEU B 1 437 ? 212.297 200.185 159.127 1.00 15.32 458 LEU D CA 1
ATOM 16115 C C . LEU B 1 437 ? 211.114 199.994 158.192 1.00 15.32 458 LEU D C 1
ATOM 16116 O O . LEU B 1 437 ? 211.285 199.526 157.063 1.00 15.32 458 LEU D O 1
ATOM 16132 N N . TYR B 1 438 ? 209.924 200.367 158.655 1.00 12.18 459 TYR D N 1
ATOM 16133 C CA . TYR B 1 438 ? 208.702 200.205 157.887 1.00 12.18 459 TYR D CA 1
ATOM 16134 C C . TYR B 1 438 ? 207.803 201.420 158.047 1.00 12.18 459 TYR D C 1
ATOM 16135 O O . TYR B 1 438 ? 207.720 202.011 159.125 1.00 12.18 459 TYR D O 1
ATOM 16153 N N . VAL B 1 439 ? 207.110 201.769 156.972 1.00 13.34 460 VAL D N 1
ATOM 16154 C CA . VAL B 1 439 ? 206.165 202.875 157.004 1.00 13.34 460 VAL D CA 1
ATOM 16155 C C . VAL B 1 439 ? 204.975 202.496 157.872 1.00 13.34 460 VAL D C 1
ATOM 16156 O O . VAL B 1 439 ? 204.702 201.317 158.114 1.00 13.34 460 VAL D O 1
ATOM 16169 N N . ASN B 1 440 ? 204.264 203.512 158.353 1.00 20.51 461 ASN D N 1
ATOM 16170 C CA . ASN B 1 440 ? 203.092 203.334 159.196 1.00 20.51 461 ASN D CA 1
ATOM 16171 C C . ASN B 1 440 ? 201.840 203.981 158.623 1.00 20.51 461 ASN D C 1
ATOM 16172 O O . ASN B 1 440 ? 200.775 203.357 158.608 1.00 20.51 461 ASN D O 1
ATOM 16182 N N . ASP B 1 441 ? 201.934 205.224 158.157 1.00 30.39 462 ASP D N 1
ATOM 16183 C CA . ASP B 1 441 ? 200.798 205.957 157.621 1.00 30.39 462 ASP D CA 1
ATOM 16184 C C . ASP B 1 441 ? 201.090 206.428 156.204 1.00 30.39 462 ASP D C 1
ATOM 16185 O O . ASP B 1 441 ? 202.236 206.701 155.837 1.00 30.39 462 ASP D O 1
ATOM 16194 N N . THR B 1 442 ? 200.028 206.528 155.416 1.00 32.95 463 THR D N 1
ATOM 16195 C CA . THR B 1 442 ? 200.105 206.943 154.0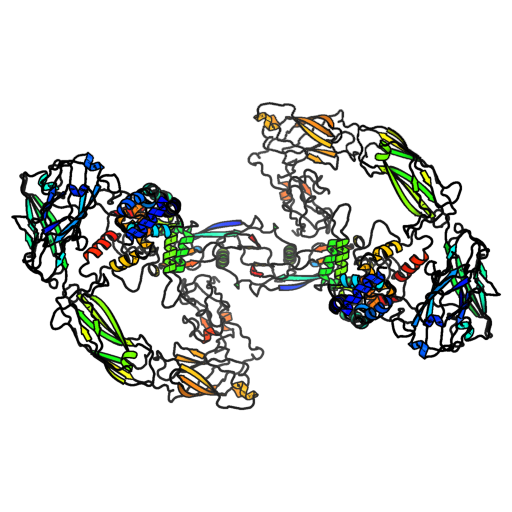21 1.00 32.95 463 THR D CA 1
ATOM 16196 C C . THR B 1 442 ? 199.384 208.250 153.744 1.00 32.95 463 THR D C 1
ATOM 16197 O O . THR B 1 442 ? 199.679 208.914 152.747 1.00 32.95 463 THR D O 1
ATOM 16208 N N . LYS B 1 443 ? 198.440 208.639 154.602 1.00 40.92 464 LYS D N 1
ATOM 16209 C CA . LYS B 1 443 ? 197.737 209.901 154.416 1.00 40.92 464 LYS D CA 1
ATOM 16210 C C . LYS B 1 443 ? 198.647 211.091 154.675 1.00 40.92 464 LYS D C 1
ATOM 16211 O O . LYS B 1 443 ? 198.224 212.239 154.504 1.00 40.92 464 LYS D O 1
ATOM 16230 N N . VAL B 1 444 ? 199.888 210.839 155.084 1.00 38.57 465 VAL D N 1
ATOM 16231 C CA . VAL B 1 444 ? 200.807 211.920 155.405 1.00 38.57 465 VAL D CA 1
ATOM 16232 C C . VAL B 1 444 ? 201.599 212.340 154.172 1.00 38.57 465 VAL D C 1
ATOM 16233 O O . VAL B 1 444 ? 201.939 213.516 154.007 1.00 38.57 465 VAL D O 1
ATOM 16246 N N . LEU B 1 445 ? 201.879 211.395 153.275 1.00 35.59 466 LEU D N 1
ATOM 16247 C CA . LEU B 1 445 ? 202.785 211.643 152.159 1.00 35.59 466 LEU D CA 1
ATOM 16248 C C . LEU B 1 445 ? 202.206 212.599 151.127 1.00 35.59 466 LEU D C 1
ATOM 16249 O O . LEU B 1 445 ? 202.929 213.028 150.222 1.00 35.59 466 LEU D O 1
ATOM 16265 N N . ARG B 1 446 ? 200.923 212.937 151.241 1.00 43.91 467 ARG D N 1
ATOM 16266 C CA . ARG B 1 446 ? 200.256 213.702 150.193 1.00 43.91 467 ARG D CA 1
ATOM 16267 C C . ARG B 1 446 ? 200.672 215.167 150.218 1.00 43.91 467 ARG D C 1
ATOM 16268 O O . ARG B 1 446 ? 200.540 215.866 149.207 1.00 43.91 467 ARG D O 1
ATOM 16289 N N . ARG B 1 447 ? 201.258 215.590 151.336 1.00 51.19 468 ARG D N 1
ATOM 16290 C CA . ARG B 1 447 ? 201.750 216.938 151.467 1.00 51.19 468 ARG D CA 1
ATOM 16291 C C . ARG B 1 447 ? 203.202 217.024 150.963 1.00 51.19 468 ARG D C 1
ATOM 16292 O O . ARG B 1 447 ? 203.975 216.077 151.108 1.00 51.19 468 ARG D O 1
ATOM 16313 N N . PRO B 1 448 ? 203.565 218.192 150.359 1.00 52.01 469 PRO D N 1
ATOM 16314 C CA . PRO B 1 448 ? 204.960 218.322 149.928 1.00 52.01 469 PRO D CA 1
ATOM 16315 C C . PRO B 1 448 ? 205.934 218.590 151.062 1.00 52.01 469 PRO D C 1
ATOM 16316 O O . PRO B 1 448 ? 207.149 218.576 150.821 1.00 52.01 469 PRO D O 1
ATOM 16327 N N . GLU B 1 449 ? 205.443 218.834 152.280 1.00 53.38 470 GLU D N 1
ATOM 16328 C CA . GLU B 1 449 ? 206.350 219.104 153.388 1.00 53.38 470 GLU D CA 1
ATOM 16329 C C . GLU B 1 449 ? 206.992 217.816 153.885 1.00 53.38 470 GLU D C 1
ATOM 16330 O O . GLU B 1 449 ? 208.132 217.833 154.364 1.00 53.38 470 GLU D O 1
ATOM 16342 N N . CYS B 1 450 ? 206.277 216.694 153.776 1.00 50.25 471 CYS D N 1
ATOM 16343 C CA . CYS B 1 450 ? 206.791 215.393 154.182 1.00 50.25 471 CYS D CA 1
ATOM 16344 C C . CYS B 1 450 ? 207.877 214.870 153.256 1.00 50.25 471 CYS D C 1
ATOM 16345 O O . CYS B 1 450 ? 208.549 213.896 153.610 1.00 50.25 471 CYS D O 1
ATOM 16352 N N . GLN B 1 451 ? 208.066 215.491 152.089 1.00 51.01 472 GLN D N 1
ATOM 16353 C CA . GLN B 1 451 ? 208.948 214.918 151.079 1.00 51.01 472 GLN D CA 1
ATOM 16354 C C . GLN B 1 451 ? 210.351 214.694 151.618 1.00 51.01 472 GLN D C 1
ATOM 16355 O O . GLN B 1 451 ? 211.088 213.848 151.099 1.00 51.01 472 GLN D O 1
ATOM 16369 N N . GLU B 1 452 ? 210.741 215.439 152.647 1.00 46.04 473 GLU D N 1
ATOM 16370 C CA . GLU B 1 452 ? 212.044 215.283 153.270 1.00 46.04 473 GLU D CA 1
ATOM 16371 C C . GLU B 1 452 ? 211.864 215.188 154.776 1.00 46.04 473 GLU D C 1
ATOM 16372 O O . GLU B 1 452 ? 211.106 215.965 155.365 1.00 46.04 473 GLU D O 1
ATOM 16384 N N . LEU B 1 453 ? 212.555 214.233 155.389 1.00 37.05 474 LEU D N 1
ATOM 16385 C CA . LEU B 1 453 ? 212.537 214.046 156.829 1.00 37.05 474 LEU D CA 1
ATOM 16386 C C . LEU B 1 453 ? 213.958 213.814 157.312 1.00 37.05 474 LEU D C 1
ATOM 16387 O O . LEU B 1 453 ? 214.859 213.500 156.532 1.00 37.05 474 LEU D O 1
ATOM 16403 N N . GLU B 1 454 ? 214.145 213.971 158.617 1.00 34.98 475 GLU D N 1
ATOM 16404 C CA . GLU B 1 454 ? 215.449 213.767 159.226 1.00 34.98 475 GLU D CA 1
ATOM 16405 C C . GLU B 1 454 ? 215.250 213.198 160.618 1.00 34.98 475 GLU D C 1
ATOM 16406 O O . GLU B 1 454 ? 214.481 213.747 161.411 1.00 34.98 475 GLU D O 1
ATOM 16418 N N . TYR B 1 455 ? 215.941 212.101 160.904 1.00 32.76 476 TYR D N 1
ATOM 16419 C CA . TYR B 1 455 ? 215.839 211.418 162.180 1.00 32.76 476 TYR D CA 1
ATOM 16420 C C . TYR B 1 455 ? 217.232 211.212 162.750 1.00 32.76 476 TYR D C 1
ATOM 16421 O O . TYR B 1 455 ? 218.231 211.190 162.026 1.00 32.76 476 TYR D O 1
ATOM 16439 N N . VAL B 1 456 ? 217.284 211.051 164.063 1.00 35.52 477 VAL D N 1
ATOM 16440 C CA . VAL B 1 456 ? 218.518 210.729 164.769 1.00 35.52 477 VAL D CA 1
ATOM 16441 C C . VAL B 1 456 ? 218.308 209.346 165.368 1.00 35.52 477 VAL D C 1
ATOM 16442 O O . VAL B 1 456 ? 217.571 209.162 166.340 1.00 35.52 477 VAL D O 1
ATOM 16455 N N . VAL B 1 457 ? 218.946 208.345 164.765 1.00 33.12 478 VAL D N 1
ATOM 16456 C CA . VAL B 1 457 ? 218.775 206.986 165.241 1.00 33.12 478 VAL D CA 1
ATOM 16457 C C . VAL B 1 457 ? 219.528 206.811 166.548 1.00 33.12 478 VAL D C 1
ATOM 16458 O O . VAL B 1 457 ? 220.602 207.388 166.760 1.00 33.12 478 VAL D O 1
ATOM 16471 N N . ILE B 1 458 ? 218.958 206.003 167.433 1.00 36.18 479 ILE D N 1
ATOM 16472 C CA . ILE B 1 458 ? 219.522 205.757 168.750 1.00 36.18 479 ILE D CA 1
ATOM 16473 C C . ILE B 1 458 ? 219.697 204.259 168.932 1.00 36.18 479 ILE D C 1
ATOM 16474 O O . ILE B 1 458 ? 218.782 203.476 168.653 1.00 36.18 479 ILE D O 1
ATOM 16490 N N . ALA B 1 459 ? 220.875 203.864 169.404 1.00 34.68 480 ALA D N 1
ATOM 16491 C CA . ALA B 1 459 ? 221.188 202.475 169.700 1.00 34.68 480 ALA D CA 1
ATOM 16492 C C . ALA B 1 459 ? 221.605 202.388 171.155 1.00 34.68 480 ALA D C 1
ATOM 16493 O O . ALA B 1 459 ? 222.560 203.053 171.566 1.00 34.68 480 ALA D O 1
ATOM 16500 N N . GLN B 1 460 ? 220.896 201.573 171.928 1.00 38.29 481 GLN D N 1
ATOM 16501 C CA . GLN B 1 460 ? 221.116 201.476 173.366 1.00 38.29 481 GLN D CA 1
ATOM 16502 C C . GLN B 1 460 ? 221.317 200.020 173.753 1.00 38.29 481 GLN D C 1
ATOM 16503 O O . GLN B 1 460 ? 220.363 199.235 173.749 1.00 38.29 481 GLN D O 1
ATOM 16517 N N . GLU B 1 461 ? 222.550 199.663 174.099 1.00 40.99 482 GLU D N 1
ATOM 16518 C CA . GLU B 1 461 ? 222.811 198.346 174.654 1.00 40.99 482 GLU D CA 1
ATOM 16519 C C . GLU B 1 461 ? 222.182 198.236 176.037 1.00 40.99 482 GLU D C 1
ATOM 16520 O O . GLU B 1 461 ? 222.261 199.160 176.851 1.00 40.99 482 GLU D O 1
ATOM 16532 N N . GLN B 1 462 ? 221.550 197.093 176.299 1.00 41.79 483 GLN D N 1
ATOM 16533 C CA . GLN B 1 462 ? 220.731 196.951 177.497 1.00 41.79 483 GLN D CA 1
ATOM 16534 C C . GLN B 1 462 ? 221.582 196.933 178.760 1.00 41.79 483 GLN D C 1
ATOM 16535 O O . GLN B 1 462 ? 221.299 197.654 179.723 1.00 41.79 483 GLN D O 1
ATOM 16549 N N . GLN B 1 463 ? 222.630 196.111 178.775 1.00 47.32 484 GLN D N 1
ATOM 16550 C CA . GLN B 1 463 ? 223.362 195.868 180.014 1.00 47.32 484 GLN D CA 1
ATOM 16551 C C . GLN B 1 463 ? 224.165 197.091 180.440 1.00 47.32 484 GLN D C 1
ATOM 16552 O O . GLN B 1 463 ? 224.217 197.426 181.629 1.00 47.32 484 GLN D O 1
ATOM 16566 N N . ASN B 1 464 ? 224.797 197.770 179.487 1.00 43.79 485 ASN D N 1
ATOM 16567 C CA . ASN B 1 464 ? 225.732 198.847 179.783 1.00 43.79 485 ASN D CA 1
ATOM 16568 C C . ASN B 1 464 ? 225.139 200.230 179.541 1.00 43.79 485 ASN D C 1
ATOM 16569 O O . ASN B 1 464 ? 225.709 201.223 180.004 1.00 43.79 485 ASN D O 1
ATOM 16580 N N . LYS B 1 465 ? 224.006 200.318 178.845 1.00 43.02 486 LYS D N 1
ATOM 16581 C CA . LYS B 1 465 ? 223.340 201.594 178.583 1.00 43.02 486 LYS D CA 1
ATOM 16582 C C . LYS B 1 465 ? 224.178 202.501 177.689 1.00 43.02 486 LYS D C 1
ATOM 16583 O O . LYS B 1 465 ? 224.006 203.722 177.689 1.00 43.02 486 LYS D O 1
ATOM 16602 N N . LEU B 1 466 ? 225.083 201.913 176.917 1.00 41.62 487 LEU D N 1
ATOM 16603 C CA . LEU B 1 466 ? 225.852 202.684 175.955 1.00 41.62 487 LEU D CA 1
ATOM 16604 C C . LEU B 1 466 ? 224.934 203.239 174.874 1.00 41.62 487 LEU D C 1
ATOM 16605 O O . LEU B 1 466 ? 223.823 202.750 174.659 1.00 41.62 487 LEU D O 1
ATOM 16621 N N . GLN B 1 467 ? 225.403 204.284 174.199 1.00 39.03 488 GLN D N 1
ATOM 16622 C CA . GLN B 1 467 ? 224.612 204.982 173.201 1.00 39.03 488 GLN D CA 1
ATOM 16623 C C . GLN B 1 467 ? 225.465 205.266 171.974 1.00 39.03 488 GLN D C 1
ATOM 16624 O O . GLN B 1 467 ? 226.693 205.354 172.047 1.00 39.03 488 GLN D O 1
ATOM 16638 N N . ALA B 1 468 ? 224.788 205.406 170.839 1.00 37.99 489 ALA D N 1
ATOM 16639 C CA . ALA B 1 468 ? 225.439 205.736 169.581 1.00 37.99 489 ALA D CA 1
ATOM 16640 C C . ALA B 1 468 ? 224.366 206.166 168.595 1.00 37.99 489 ALA D C 1
ATOM 16641 O O . ALA B 1 468 ? 223.279 205.584 168.554 1.00 37.99 489 ALA D O 1
ATOM 16648 N N . LYS B 1 469 ? 224.646 207.216 167.840 1.00 36.99 490 LYS D N 1
ATOM 16649 C CA . LYS B 1 469 ? 223.663 207.715 166.903 1.00 36.99 490 LYS D CA 1
ATOM 16650 C C . LYS B 1 469 ? 224.285 208.363 165.684 1.00 36.99 490 LYS D C 1
ATOM 16651 O O . LYS B 1 469 ? 225.460 208.732 165.673 1.00 36.99 490 LYS D O 1
ATOM 16670 N N . THR B 1 470 ? 223.462 208.490 164.656 1.00 33.78 491 THR D N 1
ATOM 16671 C CA . THR B 1 470 ? 223.852 209.129 163.406 1.00 33.78 491 THR D CA 1
ATOM 16672 C C . THR B 1 470 ? 222.634 209.883 162.883 1.00 33.78 491 THR D C 1
ATOM 16673 O O . THR B 1 470 ? 221.630 210.034 163.586 1.00 33.78 491 THR D O 1
ATOM 16684 N N . GLN B 1 471 ? 222.720 210.358 161.646 1.00 35.09 492 GLN D N 1
ATOM 16685 C CA . GLN B 1 471 ? 221.649 211.122 161.025 1.00 35.09 492 GLN D CA 1
ATOM 16686 C C . GLN B 1 471 ? 221.040 210.311 159.892 1.00 35.09 492 GLN D C 1
ATOM 16687 O O . GLN B 1 471 ? 221.764 209.786 159.040 1.00 35.09 492 GLN D O 1
ATOM 16701 N N . LEU B 1 472 ? 219.715 210.207 159.892 1.00 30.16 493 LEU D N 1
ATOM 16702 C CA . LEU B 1 472 ? 218.980 209.508 158.853 1.00 30.16 493 LEU D CA 1
ATOM 16703 C C . LEU B 1 472 ? 218.071 210.484 158.124 1.00 30.16 493 LEU D C 1
ATOM 16704 O O . LEU B 1 472 ? 217.423 211.328 158.751 1.00 30.16 493 LEU D O 1
ATOM 16720 N N . THR B 1 473 ? 218.026 210.363 156.800 1.00 31.27 494 THR D N 1
ATOM 16721 C CA . THR B 1 473 ? 217.133 211.148 155.964 1.00 31.27 494 THR D CA 1
ATOM 16722 C C . THR B 1 473 ? 216.329 210.209 155.082 1.00 31.27 494 THR D C 1
ATOM 16723 O O . THR B 1 473 ? 216.865 209.238 154.542 1.00 31.27 494 THR D O 1
ATOM 16734 N N . VAL B 1 474 ? 215.040 210.501 154.950 1.00 32.38 495 VAL D N 1
ATOM 16735 C CA . VAL B 1 474 ? 214.116 209.697 154.163 1.00 32.38 495 VAL D CA 1
ATOM 16736 C C . VAL B 1 474 ? 213.385 210.611 153.195 1.00 32.38 495 VAL D C 1
ATOM 16737 O O . VAL B 1 474 ? 212.785 211.609 153.609 1.00 32.38 495 VAL D O 1
ATOM 16750 N N . SER B 1 475 ? 213.434 210.272 151.912 1.00 37.01 496 SER D N 1
ATOM 16751 C CA . SER B 1 475 ? 212.828 211.076 150.863 1.00 37.01 496 SER D CA 1
ATOM 16752 C C . SER B 1 475 ? 211.904 210.209 150.023 1.00 37.01 496 SER D C 1
ATOM 16753 O O . SER B 1 475 ? 212.309 209.149 149.536 1.00 37.01 496 SER D O 1
ATOM 16761 N N . PHE B 1 476 ? 210.667 210.663 149.860 1.00 35.00 497 PHE D N 1
ATOM 16762 C CA . PHE B 1 476 ? 209.691 210.037 148.982 1.00 35.00 497 PHE D CA 1
ATOM 16763 C C . PHE B 1 476 ? 209.534 210.888 147.731 1.00 35.00 497 PHE D C 1
ATOM 16764 O O . PHE B 1 476 ? 209.280 212.093 147.826 1.00 35.00 497 PHE D O 1
ATOM 16781 N N . GLN B 1 477 ? 209.684 210.261 146.562 1.00 46.25 498 GLN D N 1
ATOM 16782 C CA . GLN B 1 477 ? 209.537 210.949 145.284 1.00 46.25 498 GLN D CA 1
ATOM 16783 C C . GLN B 1 477 ? 208.495 210.283 144.392 1.00 46.25 498 GLN D C 1
ATOM 16784 O O . GLN B 1 477 ? 208.534 210.447 143.169 1.00 46.25 498 GLN D O 1
ATOM 16798 N N . GLY B 1 478 ? 207.563 209.538 144.980 1.00 44.78 499 GLY D N 1
ATOM 16799 C CA . GLY B 1 478 ? 206.509 208.899 144.218 1.00 44.78 499 GLY D CA 1
ATOM 16800 C C . GLY B 1 478 ? 205.231 209.710 144.191 1.00 44.78 499 GLY D C 1
ATOM 16801 O O . GLY B 1 478 ? 204.505 209.770 145.188 1.00 44.78 499 GLY D O 1
ATOM 16805 N N . GLU B 1 479 ? 204.945 210.338 143.054 1.00 52.68 500 GLU D N 1
ATOM 16806 C CA . GLU B 1 479 ? 203.740 211.146 142.926 1.00 52.68 500 GLU D CA 1
ATOM 16807 C C . GLU B 1 479 ? 202.502 210.260 142.882 1.00 52.68 500 GLU D C 1
ATOM 16808 O O . GLU B 1 479 ? 202.556 209.108 142.441 1.00 52.68 500 GLU D O 1
ATOM 16820 N N . ALA B 1 480 ? 201.379 210.806 143.344 1.00 57.17 501 ALA D N 1
ATOM 16821 C CA . ALA B 1 480 ? 200.140 210.043 143.393 1.00 57.17 501 ALA D CA 1
ATOM 16822 C C . ALA B 1 480 ? 199.558 209.866 141.998 1.00 57.17 501 ALA D C 1
ATOM 16823 O O . ALA B 1 480 ? 199.385 210.831 141.248 1.00 57.17 501 ALA D O 1
ATOM 16830 N N . ASP B 1 481 ? 199.370 208.613 141.601 1.00 62.79 502 ASP D N 1
ATOM 16831 C CA . ASP B 1 481 ? 198.773 208.379 140.364 1.00 62.79 502 ASP D CA 1
ATOM 16832 C C . ASP B 1 481 ? 197.320 208.149 140.682 1.00 62.79 502 ASP D C 1
ATOM 16833 O O . ASP B 1 481 ? 196.925 207.004 140.906 1.00 62.79 502 ASP D O 1
ATOM 16840 N N . SER B 1 482 ? 196.517 209.243 140.674 1.00 65.07 503 SER D N 1
ATOM 16841 C CA . SER B 1 482 ? 195.056 209.313 140.711 1.00 65.07 503 SER D CA 1
ATOM 16842 C C . SER B 1 482 ? 194.472 208.216 141.602 1.00 65.07 503 SER D C 1
ATOM 16843 O O . SER B 1 482 ? 193.736 207.334 141.158 1.00 65.07 503 SER D O 1
ATOM 16851 N N . LEU B 1 483 ? 194.821 208.287 142.891 1.00 61.51 504 LEU D N 1
ATOM 16852 C CA . LEU B 1 483 ? 194.333 207.327 143.877 1.00 61.51 504 LEU D CA 1
ATOM 16853 C C . LEU B 1 483 ? 193.983 207.996 145.203 1.00 61.51 504 LEU D C 1
ATOM 16854 O O . LEU B 1 483 ? 194.098 207.364 146.258 1.00 61.51 504 LEU D O 1
ATOM 16870 N N . ARG B 1 484 ? 193.551 209.258 145.172 1.00 70.05 505 ARG D N 1
ATOM 16871 C CA . ARG B 1 484 ? 193.201 209.950 146.409 1.00 70.05 505 ARG D CA 1
ATOM 16872 C C . ARG B 1 484 ? 191.938 209.377 147.036 1.00 70.05 505 ARG D C 1
ATOM 16873 O O . ARG B 1 484 ? 191.793 209.396 148.264 1.00 70.05 505 ARG D O 1
ATOM 16894 N N . THR B 1 485 ? 191.017 208.861 146.217 1.00 72.02 506 THR D N 1
ATOM 16895 C CA . THR B 1 485 ? 189.732 208.405 146.738 1.00 72.02 506 THR D CA 1
ATOM 16896 C C . THR B 1 485 ? 189.900 207.350 147.821 1.00 72.02 506 THR D C 1
ATOM 16897 O O . THR B 1 485 ? 189.065 207.250 148.727 1.00 72.02 506 THR D O 1
ATOM 16908 N N . ASP B 1 486 ? 190.966 206.560 147.750 1.00 71.65 507 ASP D N 1
ATOM 16909 C CA . ASP B 1 486 ? 191.143 205.445 148.669 1.00 71.65 507 ASP D CA 1
ATOM 16910 C C . ASP B 1 486 ? 191.543 205.961 150.046 1.00 71.65 507 ASP D C 1
ATOM 16911 O O . ASP B 1 486 ? 192.567 206.636 150.194 1.00 71.65 507 ASP D O 1
ATOM 16920 N N . GLU B 1 487 ? 190.734 205.643 151.047 1.00 63.55 508 GLU D N 1
ATOM 16921 C CA . GLU B 1 487 ? 191.025 205.980 152.432 1.00 63.55 508 GLU D CA 1
ATOM 16922 C C . GLU B 1 487 ? 191.953 204.915 153.009 1.00 63.55 508 GLU D C 1
ATOM 16923 O O . GLU B 1 487 ? 192.285 203.924 152.350 1.00 63.55 508 GLU D O 1
ATOM 16935 N N . PRO B 1 488 ? 192.406 205.080 154.257 1.00 49.37 509 PRO D N 1
ATOM 16936 C CA . PRO B 1 488 ? 193.337 204.094 154.825 1.00 49.37 509 PRO D CA 1
ATOM 16937 C C . PRO B 1 488 ? 192.687 202.741 155.072 1.00 49.37 509 PRO D C 1
ATOM 16938 O O . PRO B 1 488 ? 192.439 202.355 156.218 1.00 49.37 509 PRO D O 1
ATOM 16949 N N . ARG B 1 489 ? 192.413 202.009 153.993 1.00 31.56 510 ARG D N 1
ATOM 16950 C CA . ARG B 1 489 ? 191.865 200.658 154.091 1.00 31.56 510 ARG D CA 1
ATOM 16951 C C . ARG B 1 489 ? 192.378 199.864 152.899 1.00 31.56 510 ARG D C 1
ATOM 16952 O O . ARG B 1 489 ? 191.989 200.136 151.759 1.00 31.56 510 ARG D O 1
ATOM 16973 N N . PHE B 1 490 ? 193.245 198.885 153.164 1.00 20.87 511 PHE D N 1
ATOM 16974 C CA . PHE B 1 490 ? 193.899 198.121 152.118 1.00 20.87 511 PHE D CA 1
ATOM 16975 C C . PHE B 1 490 ? 193.703 196.624 152.336 1.00 20.87 511 PHE D C 1
ATOM 16976 O O . PHE B 1 490 ? 193.979 196.118 153.429 1.00 20.87 511 PHE D O 1
ATOM 16993 N N . PRO B 1 491 ? 193.236 195.893 151.327 1.00 14.92 512 PRO D N 1
ATOM 16994 C CA . PRO B 1 491 ? 192.981 194.463 151.505 1.00 14.92 512 PRO D CA 1
ATOM 16995 C C . PRO B 1 491 ? 194.263 193.646 151.512 1.00 14.92 512 PRO D C 1
ATOM 16996 O O . PRO B 1 491 ? 195.320 194.082 151.055 1.00 14.92 512 PRO D O 1
ATOM 17007 N N . ALA B 1 492 ? 194.142 192.431 152.039 1.00 11.62 513 ALA D N 1
ATOM 17008 C CA . ALA B 1 492 ? 195.273 191.526 152.123 1.00 11.62 513 ALA D CA 1
ATOM 17009 C C . ALA B 1 492 ? 195.609 190.954 150.749 1.00 11.62 513 ALA D C 1
ATOM 17010 O O . ALA B 1 492 ? 194.869 191.113 149.774 1.00 11.62 513 ALA D O 1
ATOM 17017 N N . CYS B 1 493 ? 196.757 190.276 150.684 1.00 11.09 514 CYS D N 1
ATOM 17018 C CA . CYS B 1 493 ? 197.236 189.656 149.458 1.00 11.09 514 CYS D CA 1
ATOM 17019 C C . CYS B 1 493 ? 197.365 188.147 149.560 1.00 11.09 514 CYS D C 1
ATOM 17020 O O . CYS B 1 493 ? 197.535 187.486 148.532 1.00 11.09 514 CYS D O 1
ATOM 17027 N N . ALA B 1 494 ? 197.286 187.595 150.768 1.00 11.00 515 ALA D N 1
ATOM 17028 C CA . ALA B 1 494 ? 197.450 186.167 150.988 1.00 11.00 515 ALA D CA 1
ATOM 17029 C C . ALA B 1 494 ? 196.274 185.346 150.484 1.00 11.00 515 ALA D C 1
ATOM 17030 O O . ALA B 1 494 ? 196.355 184.115 150.502 1.00 11.00 515 ALA D O 1
ATOM 17037 N N . GLU B 1 495 ? 195.195 185.986 150.041 1.00 12.91 516 GLU D N 1
ATOM 17038 C CA . GLU B 1 495 ? 193.954 185.291 149.729 1.00 12.91 516 GLU D CA 1
ATOM 17039 C C . GLU B 1 495 ? 193.537 185.442 148.275 1.00 12.91 516 GLU D C 1
ATOM 17040 O O . GLU B 1 495 ? 192.456 184.972 147.904 1.00 12.91 516 GLU D O 1
ATOM 17052 N N . LYS B 1 496 ? 194.358 186.078 147.437 1.00 15.21 517 LYS D N 1
ATOM 17053 C CA . LYS B 1 496 ? 194.015 186.180 146.022 1.00 15.21 517 LYS D CA 1
ATOM 17054 C C . LYS B 1 496 ? 194.061 184.824 145.335 1.00 15.21 517 LYS D C 1
ATOM 17055 O O . LYS B 1 496 ? 193.336 184.604 144.359 1.00 15.21 517 LYS D O 1
ATOM 17074 N N . ARG B 1 497 ? 194.906 183.916 145.819 1.00 13.01 518 ARG D N 1
ATOM 17075 C CA . ARG B 1 497 ? 195.000 182.562 145.291 1.00 13.01 518 ARG D CA 1
ATOM 17076 C C . ARG B 1 497 ? 194.950 182.540 143.768 1.00 13.01 518 ARG D C 1
ATOM 17077 O O . ARG B 1 497 ? 194.305 181.673 143.172 1.00 13.01 518 ARG D O 1
ATOM 17098 N N . GLN B 1 498 ? 195.637 183.482 143.131 1.00 15.44 519 GLN D N 1
ATOM 17099 C CA . GLN B 1 498 ? 195.672 183.556 141.677 1.00 15.44 519 GLN D CA 1
ATOM 17100 C C . GLN B 1 498 ? 196.681 184.615 141.260 1.00 15.44 519 GLN D C 1
ATOM 17101 O O . GLN B 1 498 ? 196.963 185.549 142.015 1.00 15.44 519 GLN D O 1
ATOM 17115 N N . ARG B 1 499 ? 197.225 184.453 140.053 1.00 13.75 520 ARG D N 1
ATOM 17116 C CA . ARG B 1 499 ? 198.186 185.420 139.535 1.00 13.75 520 ARG D CA 1
ATOM 17117 C C . ARG B 1 499 ? 197.514 186.746 139.208 1.00 13.75 520 ARG D C 1
ATOM 17118 O O . ARG B 1 499 ? 197.971 187.812 139.636 1.00 13.75 520 ARG D O 1
ATOM 17139 N N . GLY B 1 500 ? 196.425 186.698 138.446 1.00 17.36 521 GLY D N 1
ATOM 17140 C CA . GLY B 1 500 ? 195.834 187.899 137.894 1.00 17.36 521 GLY D CA 1
ATOM 17141 C C . GLY B 1 500 ? 195.442 188.932 138.930 1.00 17.36 521 GLY D C 1
ATOM 17142 O O . GLY B 1 500 ? 195.754 190.117 138.776 1.00 17.36 521 GLY D O 1
ATOM 17146 N N . ASP B 1 501 ? 194.752 188.505 139.991 1.00 15.95 522 ASP D N 1
ATOM 17147 C CA . ASP B 1 501 ? 194.414 189.437 141.060 1.00 15.95 522 ASP D CA 1
ATOM 17148 C C . ASP B 1 501 ? 195.654 189.915 141.797 1.00 15.95 522 ASP D C 1
ATOM 17149 O O . ASP B 1 501 ? 195.867 191.124 141.930 1.00 15.95 522 ASP D O 1
ATOM 17158 N N . CYS B 1 502 ? 196.506 188.986 142.234 1.00 15.65 523 CYS D N 1
ATOM 17159 C CA . CYS B 1 502 ? 197.620 189.344 143.101 1.00 15.65 523 CYS D CA 1
ATOM 17160 C C . CYS B 1 502 ? 198.481 190.441 142.499 1.00 15.65 523 CYS D C 1
ATOM 17161 O O . CYS B 1 502 ? 199.059 191.246 143.236 1.00 15.65 523 CYS D O 1
ATOM 17168 N N . GLU B 1 503 ? 198.583 190.493 141.176 1.00 18.18 524 GLU D N 1
ATOM 17169 C CA . GLU B 1 503 ? 199.407 191.520 140.557 1.00 18.18 524 GLU D CA 1
ATOM 17170 C C . GLU B 1 503 ? 198.745 192.888 140.605 1.00 18.18 524 GLU D C 1
ATOM 17171 O O . GLU B 1 503 ? 199.444 193.906 140.583 1.00 18.18 524 GLU D O 1
ATOM 17183 N N . ALA B 1 504 ? 197.415 192.936 140.671 1.00 18.26 525 ALA D N 1
ATOM 17184 C CA . ALA B 1 504 ? 196.680 194.194 140.660 1.00 18.26 525 ALA D CA 1
ATOM 17185 C C . ALA B 1 504 ? 196.031 194.509 142.004 1.00 18.26 525 ALA D C 1
ATOM 17186 O O . ALA B 1 504 ? 194.987 195.168 142.042 1.00 18.26 525 ALA D O 1
ATOM 17193 N N . THR B 1 505 ? 196.621 194.056 143.106 1.00 16.34 526 THR D N 1
ATOM 17194 C CA . THR B 1 505 ? 196.170 194.436 144.434 1.00 16.34 526 THR D CA 1
ATOM 17195 C C . THR B 1 505 ? 197.110 195.468 145.034 1.00 16.34 526 THR D C 1
ATOM 17196 O O . THR B 1 505 ? 198.238 195.668 144.576 1.00 16.34 526 THR D O 1
ATOM 17207 N N . ARG B 1 506 ? 196.614 196.116 146.080 1.00 18.34 527 ARG D N 1
ATOM 17208 C CA . ARG B 1 506 ? 197.377 197.072 146.868 1.00 18.34 527 ARG D CA 1
ATOM 17209 C C . ARG B 1 506 ? 197.052 196.792 148.322 1.00 18.34 527 ARG D C 1
ATOM 17210 O O . ARG B 1 506 ? 195.949 197.090 148.788 1.00 18.34 527 ARG D O 1
ATOM 17231 N N . GLY B 1 507 ? 198.008 196.212 149.028 1.00 12.77 528 GLY D N 1
ATOM 17232 C CA . GLY B 1 507 ? 197.744 195.674 150.335 1.00 12.77 528 GLY D CA 1
ATOM 17233 C C . GLY B 1 507 ? 198.956 195.702 151.232 1.00 12.77 528 GLY D C 1
ATOM 17234 O O . GLY B 1 507 ? 199.966 196.346 150.933 1.00 12.77 528 GLY D O 1
ATOM 17238 N N . LEU B 1 508 ? 198.862 194.981 152.336 1.00 10.12 529 LEU D N 1
ATOM 17239 C CA . LEU B 1 508 ? 199.848 195.098 153.388 1.00 10.12 529 LEU D CA 1
ATOM 17240 C C . LEU B 1 508 ? 201.192 194.543 152.946 1.00 10.12 529 LEU D C 1
ATOM 17241 O O . LEU B 1 508 ? 201.267 193.494 152.308 1.00 10.12 529 LEU D O 1
ATOM 17257 N N . GLY B 1 509 ? 202.254 195.254 153.305 1.00 11.64 530 GLY D N 1
ATOM 17258 C CA . GLY B 1 509 ? 203.592 194.846 152.950 1.00 11.64 530 GLY D CA 1
ATOM 17259 C C . GLY B 1 509 ? 203.969 195.068 151.505 1.00 11.64 530 GLY D C 1
ATOM 17260 O O . GLY B 1 509 ? 204.810 194.335 150.973 1.00 11.64 530 GLY D O 1
ATOM 17264 N N . ALA B 1 510 ? 203.377 196.060 150.847 1.00 13.37 531 ALA D N 1
ATOM 17265 C CA . ALA B 1 510 ? 203.647 196.319 149.436 1.00 13.37 531 ALA D CA 1
ATOM 17266 C C . ALA B 1 510 ? 204.504 197.568 149.265 1.00 13.37 531 ALA D C 1
ATOM 17267 O O . ALA B 1 510 ? 203.962 198.682 149.160 1.00 13.37 531 ALA D O 1
ATOM 17274 N N . PRO B 1 511 ? 205.829 197.449 149.209 1.00 12.48 532 PRO D N 1
ATOM 17275 C CA . PRO B 1 511 ? 206.660 198.627 148.939 1.00 12.48 532 PRO D CA 1
ATOM 17276 C C . PRO B 1 511 ? 206.249 199.328 147.661 1.00 12.48 532 PRO D C 1
ATOM 17277 O O . PRO B 1 511 ? 205.906 200.513 147.664 1.00 12.48 532 PRO D O 1
ATOM 17288 N N . THR B 1 512 ? 206.280 198.589 146.556 1.00 14.67 533 THR D N 1
ATOM 17289 C CA . THR B 1 512 ? 205.822 199.131 145.287 1.00 14.67 533 THR D CA 1
ATOM 17290 C C . THR B 1 512 ? 204.315 199.322 145.266 1.00 14.67 533 THR D C 1
ATOM 17291 O O . THR B 1 512 ? 203.801 200.009 144.377 1.00 14.67 533 THR D O 1
ATOM 17302 N N . GLY B 1 513 ? 203.604 198.740 146.226 1.00 13.73 534 GLY D N 1
ATOM 17303 C CA . GLY B 1 513 ? 202.161 198.770 146.246 1.00 13.73 534 GLY D CA 1
ATOM 17304 C C . GLY B 1 513 ? 201.496 197.586 145.585 1.00 13.73 534 GLY D C 1
ATOM 17305 O O . GLY B 1 513 ? 200.261 197.527 145.561 1.00 13.73 534 GLY D O 1
ATOM 17309 N N . ARG B 1 514 ? 202.268 196.649 145.045 1.00 15.65 535 ARG D N 1
ATOM 17310 C CA . ARG B 1 514 ? 201.739 195.423 144.469 1.00 15.65 535 ARG D CA 1
ATOM 17311 C C . ARG B 1 514 ? 202.446 194.242 145.111 1.00 15.65 535 ARG D C 1
ATOM 17312 O O . ARG B 1 514 ? 203.667 194.259 145.286 1.00 15.65 535 ARG D O 1
ATOM 17333 N N . CYS B 1 515 ? 201.673 193.223 145.466 1.00 12.31 536 CYS D N 1
ATOM 17334 C CA . CYS B 1 515 ? 202.222 192.058 146.136 1.00 12.31 536 CYS D CA 1
ATOM 17335 C C . CYS B 1 515 ? 202.815 191.087 145.121 1.00 12.31 536 CYS D C 1
ATOM 17336 O O . CYS B 1 515 ? 202.382 191.017 143.967 1.00 12.31 536 CYS D O 1
ATOM 17343 N N . GLN B 1 516 ? 203.816 190.334 145.563 1.00 10.78 537 GLN D N 1
ATOM 17344 C CA . GLN B 1 516 ? 204.601 189.509 144.659 1.00 10.78 537 GLN D CA 1
ATOM 17345 C C . GLN B 1 516 ? 203.883 188.198 144.351 1.00 10.78 537 GLN D C 1
ATOM 17346 O O . GLN B 1 516 ? 202.917 187.814 145.015 1.00 10.78 537 GLN D O 1
ATOM 17360 N N . TRP B 1 517 ? 204.385 187.504 143.328 1.00 12.82 538 TRP D N 1
ATOM 17361 C CA . TRP B 1 517 ? 203.725 186.335 142.756 1.00 12.82 538 TRP D CA 1
ATOM 17362 C C . TRP B 1 517 ? 204.736 185.216 142.554 1.00 12.82 538 TRP D C 1
ATOM 17363 O O . TRP B 1 517 ? 205.848 185.458 142.075 1.00 12.82 538 TRP D O 1
ATOM 17384 N N . ARG B 1 518 ? 204.344 183.996 142.912 1.00 10.95 539 ARG D N 1
ATOM 17385 C CA . ARG B 1 518 ? 205.188 182.818 142.790 1.00 10.95 539 ARG D CA 1
ATOM 17386 C C . ARG B 1 518 ? 204.453 181.754 141.990 1.00 10.95 539 ARG D C 1
ATOM 17387 O O . ARG B 1 518 ? 203.220 181.696 141.989 1.00 10.95 539 ARG D O 1
ATOM 17408 N N . GLN B 1 519 ? 205.223 180.914 141.302 1.00 15.47 540 GLN D N 1
ATOM 17409 C CA . GLN B 1 519 ? 204.671 179.884 140.420 1.00 15.47 540 GLN D CA 1
ATOM 17410 C C . GLN B 1 519 ? 205.562 178.649 140.538 1.00 15.47 540 GLN D C 1
ATOM 17411 O O . GLN B 1 519 ? 206.565 178.522 139.832 1.00 15.47 540 GLN D O 1
ATOM 17425 N N . GLY B 1 520 ? 205.190 177.744 141.439 1.00 15.23 541 GLY D N 1
ATOM 17426 C CA . GLY B 1 520 ? 205.924 176.509 141.622 1.00 15.23 541 GLY D CA 1
ATOM 17427 C C . GLY B 1 520 ? 205.347 175.354 140.828 1.00 15.23 541 GLY D C 1
ATOM 17428 O O . GLY B 1 520 ? 204.199 174.958 141.048 1.00 15.23 541 GLY D O 1
ATOM 17432 N N . ARG B 1 521 ? 206.133 174.801 139.909 1.00 25.43 542 ARG D N 1
ATOM 17433 C CA . ARG B 1 521 ? 205.711 173.690 139.066 1.00 25.43 542 ARG D CA 1
ATOM 17434 C C . ARG B 1 521 ? 206.462 172.431 139.468 1.00 25.43 542 ARG D C 1
ATOM 17435 O O . ARG B 1 521 ? 207.687 172.458 139.632 1.00 25.43 542 ARG D O 1
ATOM 17456 N N . ASP B 1 522 ? 205.727 171.335 139.622 1.00 28.88 543 ASP D N 1
ATOM 17457 C CA . ASP B 1 522 ? 206.293 170.062 140.046 1.00 28.88 543 ASP D CA 1
ATOM 17458 C C . ASP B 1 522 ? 205.162 169.040 140.043 1.00 28.88 543 ASP D C 1
ATOM 17459 O O . ASP B 1 522 ? 203.983 169.392 139.949 1.00 28.88 543 ASP D O 1
ATOM 17468 N N . LYS B 1 523 ? 205.538 167.769 140.142 1.00 30.67 544 LYS D N 1
ATOM 17469 C CA . LYS B 1 523 ? 204.582 166.664 140.169 1.00 30.67 544 LYS D CA 1
ATOM 17470 C C . LYS B 1 523 ? 204.415 166.219 141.618 1.00 30.67 544 LYS D C 1
ATOM 17471 O O . LYS B 1 523 ? 205.061 165.277 142.078 1.00 30.67 544 LYS D O 1
ATOM 17490 N N . GLY B 1 524 ? 203.537 166.913 142.345 1.00 18.24 545 GLY D N 1
ATOM 17491 C CA . GLY B 1 524 ? 203.143 166.504 143.675 1.00 18.24 545 GLY D CA 1
ATOM 17492 C C . GLY B 1 524 ? 203.419 167.584 144.705 1.00 18.24 545 GLY D C 1
ATOM 17493 O O . GLY B 1 524 ? 203.325 168.783 144.418 1.00 18.24 545 GLY D O 1
ATOM 17497 N N . ILE B 1 525 ? 203.756 167.137 145.913 1.00 12.28 546 ILE D N 1
ATOM 17498 C CA . ILE B 1 525 ? 204.015 168.019 147.046 1.00 12.28 546 ILE D CA 1
ATOM 17499 C C . ILE B 1 525 ? 205.470 168.467 146.947 1.00 12.28 546 ILE D C 1
ATOM 17500 O O . ILE B 1 525 ? 206.388 167.697 147.233 1.00 12.28 546 ILE D O 1
ATOM 17516 N N . SER B 1 526 ? 205.685 169.717 146.546 1.00 13.02 547 SER D N 1
ATOM 17517 C CA . SER B 1 526 ? 207.018 170.276 146.401 1.00 13.02 547 SER D CA 1
ATOM 17518 C C . SER B 1 526 ? 207.179 171.485 147.310 1.00 13.02 547 SER D C 1
ATOM 17519 O O . SER B 1 526 ? 206.207 172.153 147.672 1.00 13.02 547 SER D O 1
ATOM 17527 N N . LYS B 1 527 ? 208.433 171.761 147.673 1.00 11.39 548 LYS D N 1
ATOM 17528 C CA . LYS B 1 527 ? 208.729 172.917 148.508 1.00 11.39 548 LYS D CA 1
ATOM 17529 C C . LYS B 1 527 ? 208.449 174.226 147.787 1.00 11.39 548 LYS D C 1
ATOM 17530 O O . LYS B 1 527 ? 208.423 175.280 148.431 1.00 11.39 548 LYS D O 1
ATOM 17549 N N . ARG B 1 528 ? 208.247 174.185 146.475 1.00 11.36 549 ARG D N 1
ATOM 17550 C CA . ARG B 1 528 ? 207.892 175.364 145.693 1.00 11.36 549 ARG D CA 1
ATOM 17551 C C . ARG B 1 528 ? 206.431 175.239 145.282 1.00 11.36 549 ARG D C 1
ATOM 17552 O O . ARG B 1 528 ? 206.101 174.546 144.316 1.00 11.36 549 ARG D O 1
ATOM 17573 N N . TYR B 1 529 ? 205.558 175.919 146.018 1.00 9.27 550 TYR D N 1
ATOM 17574 C CA . TYR B 1 529 ? 204.128 175.945 145.749 1.00 9.27 550 TYR D CA 1
ATOM 17575 C C . TYR B 1 529 ? 203.707 177.370 145.434 1.00 9.27 550 TYR D C 1
ATOM 17576 O O . TYR B 1 529 ? 204.071 178.302 146.155 1.00 9.27 550 TYR D O 1
ATOM 17594 N N . SER B 1 530 ? 202.952 177.536 144.354 1.00 11.34 551 SER D N 1
ATOM 17595 C CA . SER B 1 530 ? 202.570 178.868 143.911 1.00 11.34 551 SER D CA 1
ATOM 17596 C C . SER B 1 530 ? 201.702 179.552 144.960 1.00 11.34 551 SER D C 1
ATOM 17597 O O . SER B 1 530 ? 200.781 178.948 145.516 1.00 11.34 551 SER D O 1
ATOM 17605 N N . THR B 1 531 ? 202.004 180.816 145.237 1.00 10.07 552 THR D N 1
ATOM 17606 C CA . THR B 1 531 ? 201.244 181.609 146.199 1.00 10.07 552 THR D CA 1
ATOM 17607 C C . THR B 1 531 ? 201.283 183.070 145.767 1.00 10.07 552 THR D C 1
ATOM 17608 O O . THR B 1 531 ? 201.700 183.393 144.651 1.00 10.07 552 THR D O 1
ATOM 17619 N N . CYS B 1 532 ? 200.850 183.953 146.663 1.00 10.71 553 CYS D N 1
ATOM 17620 C CA . CYS B 1 532 ? 200.952 185.395 146.480 1.00 10.71 553 CYS D CA 1
ATOM 17621 C C . CYS B 1 532 ? 201.427 185.992 147.793 1.00 10.71 553 CYS D C 1
ATOM 17622 O O . CYS B 1 532 ? 200.772 185.820 148.825 1.00 10.71 553 CYS D O 1
ATOM 17629 N N . SER B 1 533 ? 202.559 186.685 147.756 1.00 9.50 554 SER D N 1
ATOM 17630 C CA . SER B 1 533 ? 203.158 187.245 148.953 1.00 9.50 554 SER D CA 1
ATOM 17631 C C . SER B 1 533 ? 203.464 188.716 148.743 1.00 9.50 554 SER D C 1
ATOM 17632 O O . SER B 1 533 ? 203.705 189.154 147.613 1.00 9.50 554 SER D O 1
ATOM 17640 N N . PRO B 1 534 ? 203.462 189.499 149.811 1.00 9.17 555 PRO D N 1
ATOM 17641 C CA . PRO B 1 534 ? 203.824 190.913 149.683 1.00 9.17 555 PRO D CA 1
ATOM 17642 C C . PRO B 1 534 ? 205.266 191.088 149.241 1.00 9.17 555 PRO D C 1
ATOM 17643 O O . PRO B 1 534 ? 205.548 191.724 148.221 1.00 9.17 555 PRO D O 1
ATOM 17654 N N . ASN B 1 535 ? 206.185 190.509 150.009 1.00 9.49 556 ASN D N 1
ATOM 17655 C CA . ASN B 1 535 ? 207.608 190.506 149.690 1.00 9.49 556 ASN D CA 1
ATOM 17656 C C . ASN B 1 535 ? 208.109 189.072 149.759 1.00 9.49 556 ASN D C 1
ATOM 17657 O O . ASN B 1 535 ? 208.082 188.450 150.826 1.00 9.49 556 ASN D O 1
ATOM 17668 N N . LEU B 1 536 ? 208.577 188.555 148.626 1.00 10.20 557 LEU D N 1
ATOM 17669 C CA . LEU B 1 536 ? 209.072 187.189 148.568 1.00 10.20 557 LEU D CA 1
ATOM 17670 C C . LEU B 1 536 ? 210.332 186.991 149.392 1.00 10.20 557 LEU D C 1
ATOM 17671 O O . LEU B 1 536 ? 210.721 185.844 149.633 1.00 10.20 557 LEU D O 1
ATOM 17687 N N . GLY B 1 537 ? 210.977 188.074 149.821 1.00 11.91 558 GLY D N 1
ATOM 17688 C CA . GLY B 1 537 ? 212.240 187.935 150.520 1.00 11.91 558 GLY D CA 1
ATOM 17689 C C . GLY B 1 537 ? 212.109 187.183 151.828 1.00 11.91 558 GLY D C 1
ATOM 17690 O O . GLY B 1 537 ? 212.963 186.360 152.168 1.00 11.91 558 GLY D O 1
ATOM 17694 N N . THR B 1 538 ? 211.040 187.450 152.581 1.00 13.78 559 THR D N 1
ATOM 17695 C CA . THR B 1 538 ? 210.903 186.869 153.909 1.00 13.78 559 THR D CA 1
ATOM 17696 C C . THR B 1 538 ? 209.499 186.358 154.207 1.00 13.78 559 THR D C 1
ATOM 17697 O O . THR B 1 538 ? 209.208 186.051 155.369 1.00 13.78 559 THR D O 1
ATOM 17708 N N . CYS B 1 539 ? 208.618 186.263 153.215 1.00 11.52 560 CYS D N 1
ATOM 17709 C CA . CYS B 1 539 ? 207.275 185.762 153.477 1.00 11.52 560 CYS D CA 1
ATOM 17710 C C . CYS B 1 539 ? 207.247 184.237 153.547 1.00 11.52 560 CYS D C 1
ATOM 17711 O O . CYS B 1 539 ? 206.659 183.686 154.482 1.00 11.52 560 CYS D O 1
ATOM 17718 N N . PRO B 1 540 ? 207.799 183.514 152.574 1.00 12.94 561 PRO D N 1
ATOM 17719 C CA . PRO B 1 540 ? 207.902 182.053 152.697 1.00 12.94 561 PRO D CA 1
ATOM 17720 C C . PRO B 1 540 ? 209.233 181.535 153.226 1.00 12.94 561 PRO D C 1
ATOM 17721 O O . PRO B 1 540 ? 209.481 180.331 153.119 1.00 12.94 561 PRO D O 1
ATOM 17732 N N . ASP B 1 541 ? 210.029 182.437 153.797 1.00 16.65 562 ASP D N 1
ATOM 17733 C CA . ASP B 1 541 ? 211.368 182.146 154.310 1.00 16.65 562 ASP D CA 1
ATOM 17734 C C . ASP B 1 541 ? 211.517 181.013 155.332 1.00 16.65 562 ASP D C 1
ATOM 17735 O O . ASP B 1 541 ? 212.240 180.052 155.069 1.00 16.65 562 ASP D O 1
ATOM 17744 N N . GLY B 1 542 ? 210.845 181.101 156.504 1.00 16.49 563 GLY D N 1
ATOM 17745 C CA . GLY B 1 542 ? 210.950 180.122 157.570 1.00 16.49 563 GLY D CA 1
ATOM 17746 C C . GLY B 1 542 ? 210.586 180.468 158.997 1.00 16.49 563 GLY D C 1
ATOM 17747 O O . GLY B 1 542 ? 209.631 179.922 159.549 1.00 16.49 563 GLY D O 1
ATOM 17751 N N . TYR B 1 543 ? 211.370 181.345 159.600 1.00 21.77 564 TYR D N 1
ATOM 17752 C CA . TYR B 1 543 ? 211.082 181.804 160.937 1.00 21.77 564 TYR D CA 1
ATOM 17753 C C . TYR B 1 543 ? 210.428 183.148 160.680 1.00 21.77 564 TYR D C 1
ATOM 17754 O O . TYR B 1 543 ? 211.054 184.023 160.082 1.00 21.77 564 TYR D O 1
ATOM 17772 N N . CYS B 1 544 ? 209.182 183.345 161.111 1.00 17.00 565 CYS D N 1
ATOM 17773 C CA . CYS B 1 544 ? 208.529 184.625 160.857 1.00 17.00 565 CYS D CA 1
ATOM 17774 C C . CYS B 1 544 ? 209.265 185.798 161.518 1.00 17.00 565 CYS D C 1
ATOM 17775 O O . CYS B 1 544 ? 209.845 185.655 162.591 1.00 17.00 565 CYS D O 1
ATOM 17782 N N . ASP B 1 545 ? 209.202 186.959 160.873 1.00 16.21 566 ASP D N 1
ATOM 17783 C CA . ASP B 1 545 ? 209.873 188.176 161.302 1.00 16.21 566 ASP D CA 1
ATOM 17784 C C . ASP B 1 545 ? 209.138 188.962 162.439 1.00 16.21 566 ASP D C 1
ATOM 17785 O O . ASP B 1 545 ? 208.073 188.542 162.892 1.00 16.21 566 ASP D O 1
ATOM 17794 N N . ALA B 1 546 ? 209.715 190.088 162.883 1.00 15.34 567 ALA D N 1
ATOM 17795 C CA . ALA B 1 546 ? 209.171 190.941 163.879 1.00 15.34 567 ALA D CA 1
ATOM 17796 C C . ALA B 1 546 ? 207.945 191.668 163.334 1.00 15.34 567 ALA D C 1
ATOM 17797 O O . ALA B 1 546 ? 207.151 192.111 164.110 1.00 15.34 567 ALA D O 1
ATOM 17804 N N . ILE B 1 547 ? 207.868 191.870 162.009 1.00 12.81 568 ILE D N 1
ATOM 17805 C CA . ILE B 1 547 ? 206.801 192.532 161.266 1.00 12.81 568 ILE D CA 1
ATOM 17806 C C . ILE B 1 547 ? 205.662 191.560 160.995 1.00 12.81 568 ILE D C 1
ATOM 17807 O O . ILE B 1 547 ? 204.484 191.893 161.164 1.00 12.81 568 ILE D O 1
ATOM 17823 N N . GLU B 1 548 ? 206.060 190.354 160.605 1.00 13.94 569 GLU D N 1
ATOM 17824 C CA . GLU B 1 548 ? 205.125 189.292 160.330 1.00 13.94 569 GLU D CA 1
ATOM 17825 C C . GLU B 1 548 ? 204.252 189.102 161.549 1.00 13.94 569 GLU D C 1
ATOM 17826 O O . GLU B 1 548 ? 203.088 188.721 161.407 1.00 13.94 569 GLU D O 1
ATOM 17838 N N . SER B 1 549 ? 204.775 189.359 162.753 1.00 13.80 570 SER D N 1
ATOM 17839 C CA . SER B 1 549 ? 203.919 189.189 163.865 1.00 13.80 570 SER D CA 1
ATOM 17840 C C . SER B 1 549 ? 202.989 190.351 164.240 1.00 13.80 570 SER D C 1
ATOM 17841 O O . SER B 1 549 ? 202.486 190.317 165.324 1.00 13.80 570 SER D O 1
ATOM 17849 N N . LYS B 1 550 ? 202.794 191.394 163.427 1.00 12.34 571 LYS D N 1
ATOM 17850 C CA . LYS B 1 550 ? 201.915 192.518 163.730 1.00 12.34 571 LYS D CA 1
ATOM 17851 C C . LYS B 1 550 ? 200.482 192.219 163.313 1.00 12.34 571 LYS D C 1
ATOM 17852 O O . LYS B 1 550 ? 199.555 192.328 164.122 1.00 12.34 571 LYS D O 1
ATOM 17871 N N . ASN B 1 551 ? 200.286 191.834 162.058 1.00 11.47 572 ASN D N 1
ATOM 17872 C CA . ASN B 1 551 ? 198.976 191.513 161.522 1.00 11.47 572 ASN D CA 1
ATOM 17873 C C . ASN B 1 551 ? 198.956 190.062 161.064 1.00 11.47 572 ASN D C 1
ATOM 17874 O O . ASN B 1 551 ? 199.994 189.466 160.765 1.00 11.47 572 ASN D O 1
ATOM 17884 N N . ILE B 1 552 ? 197.752 189.487 161.035 1.00 10.50 573 ILE D N 1
ATOM 17885 C CA . ILE B 1 552 ? 197.577 188.116 160.570 1.00 10.50 573 ILE D CA 1
ATOM 17886 C C . ILE B 1 552 ? 197.334 188.049 159.073 1.00 10.50 573 ILE D C 1
ATOM 17887 O O . ILE B 1 552 ? 197.402 186.957 158.491 1.00 10.50 573 ILE D O 1
ATOM 17903 N N . SER B 1 553 ? 197.075 189.181 158.425 1.00 9.09 574 SER D N 1
ATOM 17904 C CA . SER B 1 553 ? 196.834 189.235 156.993 1.00 9.09 574 SER D CA 1
ATOM 17905 C C . SER B 1 553 ? 198.102 189.525 156.212 1.00 9.09 574 SER D C 1
ATOM 17906 O O . SER B 1 553 ? 198.030 189.826 155.017 1.00 9.09 574 SER D O 1
ATOM 17914 N N . ILE B 1 554 ? 199.255 189.452 156.864 1.00 9.77 575 ILE D N 1
ATOM 17915 C CA . ILE B 1 554 ? 200.548 189.704 156.242 1.00 9.77 575 ILE D CA 1
ATOM 17916 C C . ILE B 1 554 ? 201.329 188.398 156.298 1.00 9.77 575 ILE D C 1
ATOM 17917 O O . ILE B 1 554 ? 201.882 188.034 157.342 1.00 9.77 575 ILE D O 1
ATOM 17933 N N . CYS B 1 555 ? 201.381 187.696 155.171 1.00 10.31 576 CYS D N 1
ATOM 17934 C CA . CYS B 1 555 ? 202.063 186.414 155.067 1.00 10.31 576 CYS D CA 1
ATOM 17935 C C . CYS B 1 555 ? 201.752 185.496 156.239 1.00 10.31 576 CYS D C 1
ATOM 17936 O O . CYS B 1 555 ? 202.595 185.317 157.127 1.00 10.31 576 CYS D O 1
ATOM 17943 N N . PRO B 1 556 ? 200.557 184.910 156.292 1.00 9.30 577 PRO D N 1
ATOM 17944 C CA . PRO B 1 556 ? 200.319 183.845 157.272 1.00 9.30 577 PRO D CA 1
ATOM 17945 C C . PRO B 1 556 ? 201.146 182.607 157.000 1.00 9.30 577 PRO D C 1
ATOM 17946 O O . PRO B 1 556 ? 201.287 181.764 157.893 1.00 9.30 577 PRO D O 1
ATOM 17957 N N . GLN B 1 557 ? 201.701 182.482 155.793 1.00 9.65 578 GLN D N 1
ATOM 17958 C CA . GLN B 1 557 ? 202.357 181.257 155.360 1.00 9.65 578 GLN D CA 1
ATOM 17959 C C . GLN B 1 557 ? 203.392 180.744 156.348 1.00 9.65 578 GLN D C 1
ATOM 17960 O O . GLN B 1 557 ? 203.377 179.566 156.713 1.00 9.65 578 GLN D O 1
ATOM 17974 N N . ASP B 1 558 ? 204.235 181.650 156.831 1.00 12.42 579 ASP D N 1
ATOM 17975 C CA . ASP B 1 558 ? 205.292 181.299 157.769 1.00 12.42 579 ASP D CA 1
ATOM 17976 C C . ASP B 1 558 ? 204.905 181.382 159.246 1.00 12.42 579 ASP D C 1
ATOM 17977 O O . ASP B 1 558 ? 205.507 180.699 160.076 1.00 12.42 579 ASP D O 1
ATOM 17986 N N . CYS B 1 559 ? 203.917 182.204 159.590 1.00 10.47 580 CYS D N 1
ATOM 17987 C CA . CYS B 1 559 ? 203.547 182.346 160.999 1.00 10.47 580 CYS D CA 1
ATOM 17988 C C . CYS B 1 559 ? 202.156 181.862 161.403 1.00 10.47 580 CYS D C 1
ATOM 17989 O O . CYS B 1 559 ? 201.740 182.093 162.538 1.00 10.47 580 CYS D O 1
ATOM 17996 N N . SER B 1 560 ? 201.424 181.198 160.508 1.00 9.71 581 SER D N 1
ATOM 17997 C CA . SER B 1 560 ? 200.115 180.684 160.868 1.00 9.71 581 SER D CA 1
ATOM 17998 C C . SER B 1 560 ? 200.246 179.456 161.759 1.00 9.71 581 SER D C 1
ATOM 17999 O O . SER B 1 560 ? 201.293 178.808 161.829 1.00 9.71 581 SER D O 1
ATOM 18007 N N . SER B 1 561 ? 199.152 179.139 162.447 1.00 12.54 582 SER D N 1
ATOM 18008 C CA . SER B 1 561 ? 199.134 178.057 163.422 1.00 12.54 582 SER D CA 1
ATOM 18009 C C . SER B 1 561 ? 197.923 177.146 163.328 1.00 12.54 582 SER D C 1
ATOM 18010 O O . SER B 1 561 ? 197.968 176.045 163.891 1.00 12.54 582 SER D O 1
ATOM 18018 N N . GLU B 1 562 ? 196.854 177.551 162.653 1.00 26.76 583 GLU D N 1
ATOM 18019 C CA . GLU B 1 562 ? 195.600 176.824 162.714 1.00 26.76 583 GLU D CA 1
ATOM 18020 C C . GLU B 1 562 ? 195.573 175.704 161.680 1.00 26.76 583 GLU D C 1
ATOM 18021 O O . GLU B 1 562 ? 196.473 175.556 160.852 1.00 26.76 583 GLU D O 1
ATOM 18033 N N . ALA B 1 563 ? 194.509 174.912 161.729 1.00 12.08 584 ALA D N 1
ATOM 18034 C CA . ALA B 1 563 ? 194.429 173.710 160.919 1.00 12.08 584 ALA D CA 1
ATOM 18035 C C . ALA B 1 563 ? 194.435 174.055 159.439 1.00 12.08 584 ALA D C 1
ATOM 18036 O O . ALA B 1 563 ? 193.903 175.081 159.011 1.00 12.08 584 ALA D O 1
ATOM 18043 N N . ILE B 1 564 ? 195.039 173.171 158.656 1.00 9.37 585 ILE D N 1
ATOM 18044 C CA . ILE B 1 564 ? 195.219 173.375 157.230 1.00 9.37 585 ILE D CA 1
ATOM 18045 C C . ILE B 1 564 ? 194.590 172.195 156.511 1.00 9.37 585 ILE D C 1
ATOM 18046 O O . ILE B 1 564 ? 194.490 171.092 157.055 1.00 9.37 585 ILE D O 1
ATOM 18062 N N . ILE B 1 565 ? 194.156 172.437 155.282 1.00 9.13 586 ILE D N 1
ATOM 18063 C CA . ILE B 1 565 ? 193.260 171.536 154.575 1.00 9.13 586 ILE D CA 1
ATOM 18064 C C . ILE B 1 565 ? 193.779 171.312 153.165 1.00 9.13 586 ILE D C 1
ATOM 18065 O O . ILE B 1 565 ? 194.071 172.273 152.444 1.00 9.13 586 ILE D O 1
ATOM 18081 N N . GLY B 1 566 ? 193.884 170.051 152.775 1.00 10.34 587 GLY D N 1
ATOM 18082 C CA . GLY B 1 566 ? 194.374 169.663 151.470 1.00 10.34 587 GLY D CA 1
ATOM 18083 C C . GLY B 1 566 ? 195.650 168.847 151.576 1.00 10.34 587 GLY D C 1
ATOM 18084 O O . GLY B 1 566 ? 195.975 168.270 152.617 1.00 10.34 587 GLY D O 1
ATOM 18088 N N . GLY B 1 567 ? 196.377 168.804 150.462 1.00 10.62 588 GLY D N 1
ATOM 18089 C CA . GLY B 1 567 ? 197.643 168.103 150.410 1.00 10.62 588 GLY D CA 1
ATOM 18090 C C . GLY B 1 567 ? 198.795 168.973 150.856 1.00 10.62 588 GLY D C 1
ATOM 18091 O O . GLY B 1 567 ? 199.087 169.983 150.208 1.00 10.62 588 GLY D O 1
ATOM 18095 N N . TYR B 1 568 ? 199.457 168.618 151.956 1.00 5.94 589 TYR D N 1
ATOM 18096 C CA . TYR B 1 568 ? 200.491 169.494 152.488 1.00 5.94 589 TYR D CA 1
ATOM 18097 C C . TYR B 1 568 ? 201.466 168.740 153.385 1.00 5.94 589 TYR D C 1
ATOM 18098 O O . TYR B 1 568 ? 201.134 167.717 153.992 1.00 5.94 589 TYR D O 1
ATOM 18116 N N . GLU B 1 569 ? 202.686 169.282 153.461 1.00 12.25 590 GLU D N 1
ATOM 18117 C CA . GLU B 1 569 ? 203.592 169.043 154.581 1.00 12.25 590 GLU D CA 1
ATOM 18118 C C . GLU B 1 569 ? 203.765 170.317 155.385 1.00 12.25 590 GLU D C 1
ATOM 18119 O O . GLU B 1 569 ? 203.641 171.423 154.853 1.00 12.25 590 GLU D O 1
ATOM 18131 N N . ARG B 1 570 ? 204.062 170.144 156.667 1.00 11.22 591 ARG D N 1
ATOM 18132 C CA . ARG B 1 570 ? 204.237 171.260 157.575 1.00 11.22 591 ARG D CA 1
ATOM 18133 C C . ARG B 1 570 ? 205.138 170.848 158.725 1.00 11.22 591 ARG D C 1
ATOM 18134 O O . ARG B 1 570 ? 205.041 169.734 159.240 1.00 11.22 591 ARG D O 1
ATOM 18155 N N . ASP B 1 571 ? 206.000 171.770 159.127 1.00 10.38 592 ASP D N 1
ATOM 18156 C CA . ASP B 1 571 ? 206.750 171.663 160.369 1.00 10.38 592 ASP D CA 1
ATOM 18157 C C . ASP B 1 571 ? 205.942 172.346 161.474 1.00 10.38 592 ASP D C 1
ATOM 18158 O O . ASP B 1 571 ? 204.730 172.538 161.344 1.00 10.38 592 ASP D O 1
ATOM 18167 N N . LEU B 1 572 ? 206.595 172.671 162.589 1.00 9.04 593 LEU D N 1
ATOM 18168 C CA . LEU B 1 572 ? 205.951 173.372 163.691 1.00 9.04 593 LEU D CA 1
ATOM 18169 C C . LEU B 1 572 ? 204.994 174.464 163.221 1.00 9.04 593 LEU D C 1
ATOM 18170 O O . LEU B 1 572 ? 203.791 174.416 163.503 1.00 9.04 593 LEU D O 1
ATOM 18186 N N . TYR B 1 573 ? 205.511 175.457 162.501 1.00 9.12 594 TYR D N 1
ATOM 18187 C CA . TYR B 1 573 ? 204.707 176.562 161.998 1.00 9.12 594 TYR D CA 1
ATOM 18188 C C . TYR B 1 573 ? 204.913 176.717 160.505 1.00 9.12 594 TYR D C 1
ATOM 18189 O O . TYR B 1 573 ? 206.006 176.479 159.985 1.00 9.12 594 TYR D O 1
ATOM 18207 N N . GLY B 1 574 ? 203.850 177.121 159.827 1.00 7.91 595 GLY D N 1
ATOM 18208 C CA . GLY B 1 574 ? 203.914 177.423 158.421 1.00 7.91 595 GLY D CA 1
ATOM 18209 C C . GLY B 1 574 ? 204.114 176.228 157.520 1.00 7.91 595 GLY D C 1
ATOM 18210 O O . GLY B 1 574 ? 204.735 175.232 157.900 1.00 7.91 595 GLY D O 1
ATOM 18214 N N . ILE B 1 575 ? 203.631 176.354 156.295 1.00 9.57 596 ILE D N 1
ATOM 18215 C CA . ILE B 1 575 ? 203.555 175.245 155.355 1.00 9.57 596 ILE D CA 1
ATOM 18216 C C . ILE B 1 575 ? 204.871 175.127 154.600 1.00 9.57 596 ILE D C 1
ATOM 18217 O O . ILE B 1 575 ? 205.378 176.115 154.053 1.00 9.57 596 ILE D O 1
ATOM 18233 N N . LYS B 1 576 ? 205.426 173.913 154.562 1.00 10.12 597 LYS D N 1
ATOM 18234 C CA . LYS B 1 576 ? 206.646 173.679 153.796 1.00 10.12 597 LYS D CA 1
ATOM 18235 C C . LYS B 1 576 ? 206.341 173.246 152.373 1.00 10.12 597 LYS D C 1
ATOM 18236 O O . LYS B 1 576 ? 207.045 173.638 151.438 1.00 10.12 597 LYS D O 1
ATOM 18255 N N . ALA B 1 577 ? 205.308 172.432 152.193 1.00 10.73 598 ALA D N 1
ATOM 18256 C CA . ALA B 1 577 ? 204.900 172.001 150.863 1.00 10.73 598 ALA D CA 1
ATOM 18257 C C . ALA B 1 577 ? 203.406 171.733 150.881 1.00 10.73 598 ALA D C 1
ATOM 18258 O O . ALA B 1 577 ? 202.912 171.058 151.786 1.00 10.73 598 ALA D O 1
ATOM 18265 N N . GLY B 1 578 ? 202.696 172.288 149.904 1.00 11.47 599 GLY D N 1
ATOM 18266 C CA . GLY B 1 578 ? 201.279 172.043 149.742 1.00 11.47 599 GLY D CA 1
ATOM 18267 C C . GLY B 1 578 ? 200.963 171.749 148.289 1.00 11.47 599 GLY D C 1
ATOM 18268 O O . GLY B 1 578 ? 201.452 172.424 147.382 1.00 11.47 599 GLY D O 1
ATOM 18272 N N . HIS B 1 579 ? 200.118 170.742 148.074 1.00 15.11 600 HIS D N 1
ATOM 18273 C CA . HIS B 1 579 ? 199.896 170.190 146.736 1.00 15.11 600 HIS D CA 1
ATOM 18274 C C . HIS B 1 579 ? 199.141 171.194 145.871 1.00 15.11 600 HIS D C 1
ATOM 18275 O O . HIS B 1 579 ? 197.933 171.098 145.643 1.00 15.11 600 HIS D O 1
ATOM 18289 N N . GLY B 1 580 ? 199.893 172.163 145.364 1.00 12.61 601 GLY D N 1
ATOM 18290 C CA . GLY B 1 580 ? 199.422 172.979 144.265 1.00 12.61 601 GLY D CA 1
ATOM 18291 C C . GLY B 1 580 ? 199.362 174.455 144.579 1.00 12.61 601 GLY D C 1
ATOM 18292 O O . GLY B 1 580 ? 200.139 174.962 145.392 1.00 12.61 601 GLY D O 1
ATOM 18296 N N . THR B 1 581 ? 198.428 175.149 143.933 1.00 12.62 602 THR D N 1
ATOM 18297 C CA . THR B 1 581 ? 198.240 176.588 144.106 1.00 12.62 602 THR D CA 1
ATOM 18298 C C . THR B 1 581 ? 197.607 176.843 145.473 1.00 12.62 602 THR D C 1
ATOM 18299 O O . THR B 1 581 ? 196.415 177.131 145.604 1.00 12.62 602 THR D O 1
ATOM 18310 N N . CYS B 1 582 ? 198.431 176.737 146.516 1.00 10.86 603 CYS D N 1
ATOM 18311 C CA . CYS B 1 582 ? 197.945 176.941 147.871 1.00 10.86 603 CYS D CA 1
ATOM 18312 C C . CYS B 1 582 ? 197.560 178.399 148.080 1.00 10.86 603 CYS D C 1
ATOM 18313 O O . CYS B 1 582 ? 197.898 179.287 147.293 1.00 10.86 603 CYS D O 1
ATOM 18320 N N . TYR B 1 583 ? 196.848 178.638 149.172 1.00 12.86 604 TYR D N 1
ATOM 18321 C CA . TYR B 1 583 ? 196.339 179.959 149.517 1.00 12.86 604 TYR D CA 1
ATOM 18322 C C . TYR B 1 583 ? 195.976 179.933 150.992 1.00 12.86 604 TYR D C 1
ATOM 18323 O O . TYR B 1 583 ? 196.205 178.942 151.690 1.00 12.86 604 TYR D O 1
ATOM 18341 N N . CYS B 1 584 ? 195.401 181.033 151.461 1.00 26.76 605 CYS D N 1
ATOM 18342 C CA . CYS B 1 584 ? 195.039 181.144 152.859 1.00 26.76 605 CYS D CA 1
ATOM 18343 C C . CYS B 1 584 ? 193.980 182.219 153.008 1.00 26.76 605 CYS D C 1
ATOM 18344 O O . CYS B 1 584 ? 193.781 183.053 152.122 1.00 26.76 605 CYS D O 1
ATOM 18351 N N . PHE B 1 585 ? 193.314 182.187 154.149 1.00 13.32 606 PHE D N 1
ATOM 18352 C CA . PHE B 1 585 ? 192.421 183.240 154.602 1.00 13.32 606 PHE D CA 1
ATOM 18353 C C . PHE B 1 585 ? 192.912 183.675 155.980 1.00 13.32 606 PHE D C 1
ATOM 18354 O O . PHE B 1 585 ? 194.014 183.322 156.407 1.00 13.32 606 PHE D O 1
ATOM 18371 N N . GLU B 1 586 ? 192.095 184.445 156.685 1.00 26.76 607 GLU D N 1
ATOM 18372 C CA . GLU B 1 586 ? 192.559 185.041 157.927 1.00 26.76 607 GLU D CA 1
ATOM 18373 C C . GLU B 1 586 ? 192.730 183.979 159.005 1.00 26.76 607 GLU D C 1
ATOM 18374 O O . GLU B 1 586 ? 191.926 183.887 159.937 1.00 26.76 607 GLU D O 1
ATOM 18386 N N . GLY B 1 587 ? 193.786 183.173 158.873 1.00 17.67 608 GLY D N 1
ATOM 18387 C CA . GLY B 1 587 ? 194.156 182.170 159.848 1.00 17.67 608 GLY D CA 1
ATOM 18388 C C . GLY B 1 587 ? 193.946 180.745 159.387 1.00 17.67 608 GLY D C 1
ATOM 18389 O O . GLY B 1 587 ? 194.617 179.839 159.895 1.00 17.67 608 GLY D O 1
ATOM 18393 N N . LYS B 1 588 ? 193.053 180.525 158.430 1.00 12.79 609 LYS D N 1
ATOM 18394 C CA . LYS B 1 588 ? 192.726 179.198 157.933 1.00 12.79 609 LYS D CA 1
ATOM 18395 C C . LYS B 1 588 ? 193.258 179.065 156.517 1.00 12.79 609 LYS D C 1
ATOM 18396 O O . LYS B 1 588 ? 193.091 179.978 155.701 1.00 12.79 609 LYS D O 1
ATOM 18415 N N . CYS B 1 589 ? 193.890 177.934 156.225 1.00 11.89 610 CYS D N 1
ATOM 18416 C CA . CYS B 1 589 ? 194.609 177.754 154.977 1.00 11.89 610 CYS D CA 1
ATOM 18417 C C . CYS B 1 589 ? 194.157 176.488 154.272 1.00 11.89 610 CYS D C 1
ATOM 18418 O O . CYS B 1 589 ? 193.783 175.499 154.903 1.00 11.89 610 CYS D O 1
ATOM 18425 N N . PHE B 1 590 ? 194.218 176.536 152.945 1.00 10.94 611 PHE D N 1
ATOM 18426 C CA . PHE B 1 590 ? 193.755 175.456 152.076 1.00 10.94 611 PHE D CA 1
ATOM 18427 C C . PHE B 1 590 ? 194.743 175.369 150.919 1.00 10.94 611 PHE D C 1
ATOM 18428 O O . PHE B 1 590 ? 194.654 176.158 149.974 1.00 10.94 611 PHE D O 1
ATOM 18445 N N . CYS B 1 591 ? 195.673 174.425 150.982 1.00 12.16 612 CYS D N 1
ATOM 18446 C CA . CYS B 1 591 ? 196.504 174.109 149.826 1.00 12.16 612 CYS D CA 1
ATOM 18447 C C . CYS B 1 591 ? 195.807 173.056 148.978 1.00 12.16 612 CYS D C 1
ATOM 18448 O O . CYS B 1 591 ? 195.522 171.950 149.446 1.00 12.16 612 CYS D O 1
ATOM 18455 N N . GLU B 1 592 ? 195.522 173.415 147.729 1.00 17.63 613 GLU D N 1
ATOM 18456 C CA . GLU B 1 592 ? 194.849 172.523 146.799 1.00 17.63 613 GLU D CA 1
ATOM 18457 C C . GLU B 1 592 ? 195.538 172.572 145.448 1.00 17.63 613 GLU D C 1
ATOM 18458 O O . GLU B 1 592 ? 196.562 173.242 145.290 1.00 17.63 613 GLU D O 1
ATOM 18470 N N . ARG B 1 593 ? 194.973 171.881 144.463 1.00 26.38 614 ARG D N 1
ATOM 18471 C CA . ARG B 1 593 ? 195.461 171.933 143.094 1.00 26.38 614 ARG D CA 1
ATOM 18472 C C . ARG B 1 593 ? 194.298 172.293 142.185 1.00 26.38 614 ARG D C 1
ATOM 18473 O O . ARG B 1 593 ? 193.235 171.669 142.255 1.00 26.38 614 ARG D O 1
ATOM 18494 N N . ASP B 1 594 ? 194.501 173.293 141.334 1.00 32.97 615 ASP D N 1
ATOM 18495 C CA . ASP B 1 594 ? 193.457 173.774 140.440 1.00 32.97 615 ASP D CA 1
ATOM 18496 C C . ASP B 1 594 ? 193.543 173.035 139.113 1.00 32.97 615 ASP D C 1
ATOM 18497 O O . ASP B 1 594 ? 194.487 173.240 138.341 1.00 32.97 615 ASP D O 1
ATOM 18506 N N . GLU B 1 595 ? 192.555 172.175 138.849 1.00 47.85 616 GLU D N 1
ATOM 18507 C CA . GLU B 1 595 ? 192.530 171.464 137.572 1.00 47.85 616 GLU D CA 1
ATOM 18508 C C . GLU B 1 595 ? 192.412 172.425 136.397 1.00 47.85 616 GLU D C 1
ATOM 18509 O O . GLU B 1 595 ? 193.168 172.271 135.421 1.00 47.85 616 GLU D O 1
ATOM 18521 N N . PRO B 1 596 ? 191.506 173.418 136.404 1.00 46.38 617 PRO D N 1
ATOM 18522 C CA . PRO B 1 596 ? 191.446 174.396 135.311 1.00 46.38 617 PRO D CA 1
ATOM 18523 C C . PRO B 1 596 ? 192.780 175.095 135.067 1.00 46.38 617 PRO D C 1
ATOM 18524 O O . PRO B 1 596 ? 192.785 176.296 134.795 1.00 46.38 617 PRO D O 1
ATOM 18535 N N . ARG C 2 10 ? 153.123 212.269 186.199 1.00 63.48 29 ARG B N 1
ATOM 18536 C CA . ARG C 2 10 ? 153.101 212.331 187.651 1.00 63.48 29 ARG B CA 1
ATOM 18537 C C . ARG C 2 10 ? 153.514 210.986 188.246 1.00 63.48 29 ARG B C 1
ATOM 18538 O O . ARG C 2 10 ? 153.740 210.014 187.524 1.00 63.48 29 ARG B O 1
ATOM 18558 N N . LEU C 2 11 ? 153.605 210.945 189.572 1.00 69.32 30 LEU B N 1
ATOM 18559 C CA . LEU C 2 11 ? 154.069 209.755 190.270 1.00 69.32 30 LEU B CA 1
ATOM 18560 C C . LEU C 2 11 ? 152.994 208.673 190.307 1.00 69.32 30 LEU B C 1
ATOM 18561 O O . LEU C 2 11 ? 151.795 208.948 190.215 1.00 69.32 30 LEU B O 1
ATOM 18577 N N . ASP C 2 12 ? 153.441 207.425 190.445 1.00 67.04 31 ASP B N 1
ATOM 18578 C CA . ASP C 2 12 ? 152.545 206.286 190.565 1.00 67.04 31 ASP B CA 1
ATOM 18579 C C . ASP C 2 12 ? 151.951 206.220 191.970 1.00 67.04 31 ASP B C 1
ATOM 18580 O O . ASP C 2 12 ? 152.218 207.060 192.833 1.00 67.04 31 ASP B O 1
ATOM 18589 N N . CYS C 2 13 ? 151.132 205.193 192.204 1.00 65.25 32 CYS B N 1
ATOM 18590 C CA . CYS C 2 13 ? 150.510 204.976 193.504 1.00 65.25 32 CYS B CA 1
ATOM 18591 C C . CYS C 2 13 ? 151.295 203.982 194.354 1.00 65.25 32 CYS B C 1
ATOM 18592 O O . CYS C 2 13 ? 151.546 204.234 195.537 1.00 65.25 32 CYS B O 1
ATOM 18599 N N . VAL C 2 14 ? 151.694 202.851 193.764 1.00 66.75 33 VAL B N 1
ATOM 18600 C CA . VAL C 2 14 ? 152.379 201.815 194.533 1.00 66.75 33 VAL B CA 1
ATOM 18601 C C . VAL C 2 14 ? 153.693 202.338 195.090 1.00 66.75 33 VAL B C 1
ATOM 18602 O O . VAL C 2 14 ? 154.111 201.946 196.185 1.00 66.75 33 VAL B O 1
ATOM 18615 N N . LYS C 2 15 ? 154.375 203.212 194.349 1.00 74.33 34 LYS B N 1
ATOM 18616 C CA . LYS C 2 15 ? 155.560 203.862 194.894 1.00 74.33 34 LYS B CA 1
ATOM 18617 C C . LYS C 2 15 ? 155.200 204.672 196.132 1.00 74.33 34 LYS B C 1
ATOM 18618 O O . LYS C 2 15 ? 155.880 204.599 197.164 1.00 74.33 34 LYS B O 1
ATOM 18637 N N . ALA C 2 16 ? 154.110 205.439 196.053 1.00 68.78 35 ALA B N 1
ATOM 18638 C CA . ALA C 2 16 ? 153.641 206.172 197.222 1.00 68.78 35 ALA B CA 1
ATOM 18639 C C . ALA C 2 16 ? 153.196 205.222 198.323 1.00 68.78 35 ALA B C 1
ATOM 18640 O O . ALA C 2 16 ? 153.319 205.546 199.511 1.00 68.78 35 ALA B O 1
ATOM 18647 N N . ASN C 2 17 ? 152.672 204.053 197.953 1.00 65.67 36 ASN B N 1
ATOM 18648 C CA . ASN C 2 17 ? 152.308 203.054 198.952 1.00 65.67 36 ASN B CA 1
ATOM 18649 C C . ASN C 2 17 ? 153.537 202.604 199.732 1.00 65.67 36 ASN B C 1
ATOM 18650 O O . ASN C 2 17 ? 153.551 202.622 200.967 1.00 65.67 36 ASN B O 1
ATOM 18661 N N . GLU C 2 18 ? 154.594 202.217 199.015 1.00 68.75 37 GLU B N 1
ATOM 18662 C CA . GLU C 2 18 ? 155.839 201.840 199.674 1.00 68.75 37 GLU B CA 1
ATOM 18663 C C . GLU C 2 18 ? 156.360 202.981 200.534 1.00 68.75 37 GLU B C 1
ATOM 18664 O O . GLU C 2 18 ? 156.873 202.758 201.636 1.00 68.75 37 GLU B O 1
ATOM 18676 N N . LEU C 2 19 ? 156.236 204.214 200.042 1.00 70.48 38 LEU B N 1
ATOM 18677 C CA . LEU C 2 19 ? 156.702 205.369 200.801 1.00 70.48 38 LEU B CA 1
ATOM 18678 C C . LEU C 2 19 ? 155.964 205.487 202.130 1.00 70.48 38 LEU B C 1
ATOM 18679 O O . LEU C 2 19 ? 156.584 205.593 203.195 1.00 70.48 38 LEU B O 1
ATOM 18695 N N . CYS C 2 20 ? 154.630 205.466 202.087 1.00 70.92 39 CYS B N 1
ATOM 18696 C CA . CYS C 2 20 ? 153.842 205.663 203.299 1.00 70.92 39 CYS B CA 1
ATOM 18697 C C . CYS C 2 20 ? 153.950 204.488 204.259 1.00 70.92 39 CYS B C 1
ATOM 18698 O O . CYS C 2 20 ? 153.703 204.656 205.458 1.00 70.92 39 CYS B O 1
ATOM 18705 N N . LEU C 2 21 ? 154.315 203.306 203.764 1.00 69.70 40 LEU B N 1
ATOM 18706 C CA . LEU C 2 21 ? 154.438 202.132 204.619 1.00 69.70 40 LEU B CA 1
ATOM 18707 C C . LEU C 2 21 ? 155.653 202.191 205.534 1.00 69.70 40 LEU B C 1
ATOM 18708 O O . LEU C 2 21 ? 155.812 201.299 206.376 1.00 69.70 40 LEU B O 1
ATOM 18724 N N . LYS C 2 22 ? 156.506 203.207 205.397 1.00 71.17 41 LYS B N 1
ATOM 18725 C CA . LYS C 2 22 ? 157.690 203.364 206.231 1.00 71.17 41 LYS B CA 1
ATOM 18726 C C . LYS C 2 22 ? 157.474 204.351 207.371 1.00 71.17 41 LYS B C 1
ATOM 18727 O O . LYS C 2 22 ? 157.834 204.061 208.516 1.00 71.17 41 LYS B O 1
ATOM 18746 N N . GLU C 2 23 ? 156.891 205.508 207.082 1.00 69.36 42 GLU B N 1
ATOM 18747 C CA . GLU C 2 23 ? 156.694 206.528 208.101 1.00 69.36 42 GLU B CA 1
ATOM 18748 C C . GLU C 2 23 ? 155.769 205.998 209.192 1.00 69.36 42 GLU B C 1
ATOM 18749 O O . GLU C 2 23 ? 154.663 205.532 208.880 1.00 69.36 42 GLU B O 1
ATOM 18761 N N . PRO C 2 24 ? 156.172 206.035 210.467 1.00 71.81 43 PRO B N 1
ATOM 18762 C CA . PRO C 2 24 ? 155.271 205.539 211.522 1.00 71.81 43 PRO B CA 1
ATOM 18763 C C . PRO C 2 24 ? 153.901 206.192 211.494 1.00 71.81 43 PRO B C 1
ATOM 18764 O O . PRO C 2 24 ? 152.880 205.493 211.486 1.00 71.81 43 PRO B O 1
ATOM 18775 N N . GLY C 2 25 ? 153.850 207.524 211.470 1.00 67.93 44 GLY B N 1
ATOM 18776 C CA . GLY C 2 25 ? 152.564 208.200 211.455 1.00 67.93 44 GLY B CA 1
ATOM 18777 C C . GLY C 2 25 ? 151.744 207.865 210.225 1.00 67.93 44 GLY B C 1
ATOM 18778 O O . GLY C 2 25 ? 150.542 207.603 210.320 1.00 67.93 44 GLY B O 1
ATOM 18782 N N . CYS C 2 26 ? 152.383 207.852 209.054 1.00 69.89 45 CYS B N 1
ATOM 18783 C CA . CYS C 2 26 ? 151.651 207.631 207.813 1.00 69.89 45 CYS B CA 1
ATOM 18784 C C . CYS C 2 26 ? 150.956 206.275 207.824 1.00 69.89 45 CYS B C 1
ATOM 18785 O O . CYS C 2 26 ? 149.737 206.184 207.643 1.00 69.89 45 CYS B O 1
ATOM 18792 N N . SER C 2 27 ? 151.714 205.206 208.075 1.00 64.29 46 SER B N 1
ATOM 18793 C CA . SER C 2 27 ? 151.129 203.870 208.045 1.00 64.29 46 SER B CA 1
ATOM 18794 C C . SER C 2 27 ? 150.206 203.643 209.237 1.00 64.29 46 SER B C 1
ATOM 18795 O O . SER C 2 27 ? 149.181 202.961 209.114 1.00 64.29 46 SER B O 1
ATOM 18803 N N . SER C 2 28 ? 150.554 204.199 210.399 1.00 63.56 47 SER B N 1
ATOM 18804 C CA . SER C 2 28 ? 149.697 204.048 211.570 1.00 63.56 47 SER B CA 1
ATOM 18805 C C . SER C 2 28 ? 148.315 204.630 211.308 1.00 63.56 47 SER B C 1
ATOM 18806 O O . SER C 2 28 ? 147.293 203.987 211.579 1.00 63.56 47 SER B O 1
ATOM 18814 N N . LYS C 2 29 ? 148.262 205.849 210.770 1.00 66.22 48 LYS B N 1
ATOM 18815 C CA . LYS C 2 29 ? 146.972 206.447 210.468 1.00 66.22 48 LYS B CA 1
ATOM 18816 C C . LYS C 2 29 ? 146.316 205.795 209.260 1.00 66.22 48 LYS B C 1
ATOM 18817 O O . LYS C 2 29 ? 145.086 205.754 209.191 1.00 66.22 48 LYS B O 1
ATOM 18836 N N . TYR C 2 30 ? 147.101 205.238 208.336 1.00 65.91 49 TYR B N 1
ATOM 18837 C CA . TYR C 2 30 ? 146.519 204.470 207.240 1.00 65.91 49 TYR B CA 1
ATOM 18838 C C . TYR C 2 30 ? 145.746 203.270 207.776 1.00 65.91 49 TYR B C 1
ATOM 18839 O O . TYR C 2 30 ? 144.648 202.956 207.302 1.00 65.91 49 TYR B O 1
ATOM 18857 N N . ARG C 2 31 ? 146.317 202.579 208.765 1.00 64.42 50 ARG B N 1
ATOM 18858 C CA . ARG C 2 31 ? 145.618 201.457 209.386 1.00 64.42 50 ARG B CA 1
ATOM 18859 C C . ARG C 2 31 ? 144.419 201.933 210.196 1.00 64.42 50 ARG B C 1
ATOM 18860 O O . ARG C 2 31 ? 143.318 201.374 210.081 1.00 64.42 50 ARG B O 1
ATOM 18881 N N . THR C 2 32 ? 144.618 202.957 211.033 1.00 65.04 51 THR B N 1
ATOM 18882 C CA . THR C 2 32 ? 143.490 203.562 211.733 1.00 65.04 51 THR B CA 1
ATOM 18883 C C . THR C 2 32 ? 142.350 203.842 210.766 1.00 65.04 51 THR B C 1
ATOM 18884 O O . THR C 2 32 ? 141.170 203.690 211.114 1.00 65.04 51 THR B O 1
ATOM 18895 N N . MET C 2 33 ? 142.689 204.237 209.538 1.00 67.11 52 MET B N 1
ATOM 18896 C CA . MET C 2 33 ? 141.667 204.639 208.587 1.00 67.11 52 MET B CA 1
ATOM 18897 C C . MET C 2 33 ? 140.987 203.425 207.977 1.00 67.11 52 MET B C 1
ATOM 18898 O O . MET C 2 33 ? 139.756 203.305 208.019 1.00 67.11 52 MET B O 1
ATOM 18912 N N . ARG C 2 34 ? 141.780 202.521 207.395 1.00 63.17 53 ARG B N 1
ATOM 18913 C CA . ARG C 2 34 ? 141.226 201.279 206.871 1.00 63.17 53 ARG B CA 1
ATOM 18914 C C . ARG C 2 34 ? 140.315 200.626 207.897 1.00 63.17 53 ARG B C 1
ATOM 18915 O O . ARG C 2 34 ? 139.423 199.848 207.537 1.00 63.17 53 ARG B O 1
ATOM 18936 N N . GLN C 2 35 ? 140.532 200.920 209.180 1.00 66.19 54 GLN B N 1
ATOM 18937 C CA . GLN C 2 35 ? 139.589 200.500 210.208 1.00 66.19 54 GLN B CA 1
ATOM 18938 C C . GLN C 2 35 ? 138.383 201.431 210.300 1.00 66.19 54 GLN B C 1
ATOM 18939 O O . GLN C 2 35 ? 137.257 200.955 210.485 1.00 66.19 54 GLN B O 1
ATOM 18953 N N . CYS C 2 36 ? 138.586 202.746 210.174 1.00 69.95 55 CYS B N 1
ATOM 18954 C CA . CYS C 2 36 ? 137.472 203.682 210.319 1.00 69.95 55 CYS B CA 1
ATOM 18955 C C . CYS C 2 36 ? 136.449 203.505 209.204 1.00 69.95 55 CYS B C 1
ATOM 18956 O O . CYS C 2 36 ? 135.248 203.371 209.465 1.00 69.95 55 CYS B O 1
ATOM 18963 N N . VAL C 2 37 ? 136.904 203.506 207.948 1.00 66.90 56 VAL B N 1
ATOM 18964 C CA . VAL C 2 37 ? 135.988 203.358 206.823 1.00 66.90 56 VAL B CA 1
ATOM 18965 C C . VAL C 2 37 ? 135.319 201.993 206.831 1.00 66.90 56 VAL B C 1
ATOM 18966 O O . VAL C 2 37 ? 134.255 201.821 206.226 1.00 66.90 56 VAL B O 1
ATOM 18979 N N . ALA C 2 38 ? 135.916 201.010 207.509 1.00 67.58 57 ALA B N 1
ATOM 18980 C CA . ALA C 2 38 ? 135.340 199.672 207.542 1.00 67.58 57 ALA B CA 1
ATOM 18981 C C . ALA C 2 38 ? 133.974 199.648 208.215 1.00 67.58 57 ALA B C 1
ATOM 18982 O O . ALA C 2 38 ? 133.224 198.683 208.033 1.00 67.58 57 ALA B O 1
ATOM 18989 N N . GLY C 2 39 ? 133.635 200.679 208.982 1.00 66.15 58 GLY B N 1
ATOM 18990 C CA . GLY C 2 39 ? 132.349 200.743 209.650 1.00 66.15 58 GLY B CA 1
ATOM 18991 C C . GLY C 2 39 ? 131.886 202.165 209.897 1.00 66.15 58 GLY B C 1
ATOM 18992 O O . GLY C 2 39 ? 130.698 202.468 209.795 1.00 66.15 58 GLY B O 1
ATOM 18996 N N . GLU C 2 55 ? 137.308 211.380 215.905 1.00 83.42 74 GLU B N 1
ATOM 18997 C CA . GLU C 2 55 ? 138.712 211.066 215.671 1.00 83.42 74 GLU B CA 1
ATOM 18998 C C . GLU C 2 55 ? 138.961 210.720 214.208 1.00 83.42 74 GLU B C 1
ATOM 18999 O O . GLU C 2 55 ? 139.823 211.315 213.561 1.00 83.42 74 GLU B O 1
ATOM 19010 N N . CYS C 2 56 ? 138.190 209.760 213.689 1.00 78.15 75 CYS B N 1
ATOM 19011 C CA . CYS C 2 56 ? 138.398 209.300 212.319 1.00 78.15 75 CYS B CA 1
ATOM 19012 C C . CYS C 2 56 ? 138.381 210.464 211.337 1.00 78.15 75 CYS B C 1
ATOM 19013 O O . CYS C 2 56 ? 139.145 210.478 210.364 1.00 78.15 75 CYS B O 1
ATOM 19020 N N . ARG C 2 57 ? 137.514 211.450 211.573 1.00 77.07 76 ARG B N 1
ATOM 19021 C CA . ARG C 2 57 ? 137.480 212.617 210.699 1.00 77.07 76 ARG B CA 1
ATOM 19022 C C . ARG C 2 57 ? 138.780 213.405 210.777 1.00 77.07 76 ARG B C 1
ATOM 19023 O O . ARG C 2 57 ? 139.257 213.914 209.757 1.00 77.07 76 ARG B O 1
ATOM 19044 N N . LEU C 2 58 ? 139.365 213.522 211.972 1.00 76.80 77 LEU B N 1
ATOM 19045 C CA . LEU C 2 58 ? 140.673 214.156 212.088 1.00 76.80 77 LEU B CA 1
ATOM 19046 C C . LEU C 2 58 ? 141.735 213.378 211.322 1.00 76.80 77 LEU B C 1
ATOM 19047 O O . LEU C 2 58 ? 142.735 213.958 210.884 1.00 76.80 77 LEU B O 1
ATOM 19063 N N . VAL C 2 59 ? 141.539 212.070 211.151 1.00 71.97 78 VAL B N 1
ATOM 19064 C CA . VAL C 2 59 ? 142.506 211.270 210.408 1.00 71.97 78 VAL B CA 1
ATOM 19065 C C . VAL C 2 59 ? 142.357 211.488 208.905 1.00 71.97 78 VAL B C 1
ATOM 19066 O O . VAL C 2 59 ? 143.304 211.255 208.146 1.00 71.97 78 VAL B O 1
ATOM 19079 N N . LEU C 2 60 ? 141.182 211.931 208.449 1.00 69.10 79 LEU B N 1
ATOM 19080 C CA . LEU C 2 60 ? 141.007 212.237 207.032 1.00 69.10 79 LEU B CA 1
ATOM 19081 C C . LEU C 2 60 ? 142.009 213.284 206.566 1.00 69.10 79 LEU B C 1
ATOM 19082 O O . LEU C 2 60 ? 142.531 213.205 205.448 1.00 69.10 79 LEU B O 1
ATOM 19098 N N . ASP C 2 61 ? 142.293 214.275 207.413 1.00 66.20 80 ASP B N 1
ATOM 19099 C CA . ASP C 2 61 ? 143.173 215.372 207.024 1.00 66.20 80 ASP B CA 1
ATOM 19100 C C . ASP C 2 61 ? 144.558 214.861 206.644 1.00 66.20 80 ASP B C 1
ATOM 19101 O O . ASP C 2 61 ? 145.116 215.241 205.609 1.00 66.20 80 ASP B O 1
ATOM 19110 N N . ALA C 2 62 ? 145.130 213.990 207.478 1.00 64.80 81 ALA B N 1
ATOM 19111 C CA . ALA C 2 62 ? 146.486 213.511 207.230 1.00 64.80 81 ALA B CA 1
ATOM 19112 C C . ALA C 2 62 ? 146.574 212.750 205.914 1.00 64.80 81 ALA B C 1
ATOM 19113 O O . ALA C 2 62 ? 147.550 212.889 205.169 1.00 64.80 81 ALA B O 1
ATOM 19120 N N . LEU C 2 63 ? 145.558 211.940 205.610 1.00 63.80 82 LEU B N 1
ATOM 19121 C CA . LEU C 2 63 ? 145.577 211.159 204.378 1.00 63.80 82 LEU B CA 1
ATOM 19122 C C . LEU C 2 63 ? 145.605 212.064 203.153 1.00 63.80 82 LEU B C 1
ATOM 19123 O O . LEU C 2 63 ? 146.343 211.805 202.196 1.00 63.80 82 LEU B O 1
ATOM 19139 N N . LYS C 2 64 ? 144.815 213.139 203.170 1.00 66.11 83 LYS B N 1
ATOM 19140 C CA . LYS C 2 64 ? 144.721 214.002 201.998 1.00 66.11 83 LYS B CA 1
ATOM 19141 C C . LYS C 2 64 ? 146.078 214.584 201.630 1.00 66.11 83 LYS B C 1
ATOM 19142 O O . LYS C 2 64 ? 146.414 214.695 200.444 1.00 66.11 83 LYS B O 1
ATOM 19161 N N . GLN C 2 65 ? 146.875 214.959 202.632 1.00 68.24 84 GLN B N 1
ATOM 19162 C CA . GLN C 2 65 ? 148.156 215.599 202.353 1.00 68.24 84 GLN B CA 1
ATOM 19163 C C . GLN C 2 65 ? 149.148 214.638 201.712 1.00 68.24 84 GLN B C 1
ATOM 19164 O O . GLN C 2 65 ? 150.044 215.076 200.981 1.00 68.24 84 GLN B O 1
ATOM 19178 N N . SER C 2 66 ? 149.011 213.343 201.968 1.00 67.53 85 SER B N 1
ATOM 19179 C CA . SER C 2 66 ? 149.955 212.380 201.430 1.00 67.53 85 SER B CA 1
ATOM 19180 C C . SER C 2 66 ? 149.865 212.343 199.904 1.00 67.53 85 SER B C 1
ATOM 19181 O O . SER C 2 66 ? 148.796 212.577 199.331 1.00 67.53 85 SER B O 1
ATOM 19189 N N . PRO C 2 67 ? 150.974 212.044 199.220 1.00 70.81 86 PRO B N 1
ATOM 19190 C CA . PRO C 2 67 ? 150.922 211.972 197.752 1.00 70.81 86 PRO B CA 1
ATOM 19191 C C . PRO C 2 67 ? 149.953 210.921 197.250 1.00 70.81 86 PRO B C 1
ATOM 19192 O O . PRO C 2 67 ? 149.460 211.038 196.123 1.00 70.81 86 PRO B O 1
ATOM 19203 N N . LEU C 2 68 ? 149.667 209.900 198.059 1.00 61.26 87 LEU B N 1
ATOM 19204 C CA . LEU C 2 68 ? 148.731 208.861 197.652 1.00 61.26 87 LEU B CA 1
ATOM 19205 C C . LEU C 2 68 ? 147.365 209.441 197.310 1.00 61.26 87 LEU B C 1
ATOM 19206 O O . LEU C 2 68 ? 146.746 209.050 196.312 1.00 61.26 87 LEU B O 1
ATOM 19222 N N . TYR C 2 69 ? 146.880 210.385 198.119 1.00 60.91 88 TYR B N 1
ATOM 19223 C CA . TYR C 2 69 ? 145.526 210.893 197.920 1.00 60.91 88 TYR B CA 1
ATOM 19224 C C . TYR C 2 69 ? 145.349 211.421 196.503 1.00 60.91 88 TYR B C 1
ATOM 19225 O O . TYR C 2 69 ? 144.248 211.370 195.942 1.00 60.91 88 TYR B O 1
ATOM 19243 N N . ASN C 2 70 ? 146.427 211.937 195.908 1.00 61.66 89 ASN B N 1
ATOM 19244 C CA . ASN C 2 70 ? 146.405 212.480 194.555 1.00 61.66 89 ASN B CA 1
ATOM 19245 C C . ASN C 2 70 ? 147.200 211.625 193.571 1.00 61.66 89 ASN B C 1
ATOM 19246 O O . ASN C 2 70 ? 147.615 212.122 192.520 1.00 61.66 89 ASN B O 1
ATOM 19257 N N . CYS C 2 71 ? 147.423 210.351 193.888 1.00 58.47 90 CYS B N 1
ATOM 19258 C CA . CYS C 2 71 ? 148.257 209.497 193.052 1.00 58.47 90 CYS B CA 1
ATOM 19259 C C . CYS C 2 71 ? 147.481 209.024 191.829 1.00 58.47 90 CYS B C 1
ATOM 19260 O O . CYS C 2 71 ? 146.317 208.625 191.935 1.00 58.47 90 CYS B O 1
ATOM 19267 N N . ARG C 2 72 ? 148.129 209.076 190.666 1.00 51.04 91 ARG B N 1
ATOM 19268 C CA . ARG C 2 72 ? 147.526 208.654 189.410 1.00 51.04 91 ARG B CA 1
ATOM 19269 C C . ARG C 2 72 ? 148.584 207.963 188.566 1.00 51.04 91 ARG B C 1
ATOM 19270 O O . ARG C 2 72 ? 149.697 208.478 188.424 1.00 51.04 91 ARG B O 1
ATOM 19291 N N . CYS C 2 73 ? 148.240 206.806 188.006 1.00 44.77 92 CYS B N 1
ATOM 19292 C CA . CYS C 2 73 ? 149.145 206.064 187.141 1.00 44.77 92 CYS B CA 1
ATOM 19293 C C . CYS C 2 73 ? 148.625 206.083 185.703 1.00 44.77 92 CYS B C 1
ATOM 19294 O O . CYS C 2 73 ? 147.523 206.562 185.425 1.00 44.77 92 CYS B O 1
ATOM 19301 N N . LYS C 2 74 ? 149.420 205.566 184.769 1.00 43.77 93 LYS B N 1
ATOM 19302 C CA . LYS C 2 74 ? 149.112 205.665 183.346 1.00 43.77 93 LYS B CA 1
ATOM 19303 C C . LYS C 2 74 ? 149.606 204.405 182.643 1.00 43.77 93 LYS B C 1
ATOM 19304 O O . LYS C 2 74 ? 149.878 203.380 183.277 1.00 43.77 93 LYS B O 1
ATOM 19323 N N . ARG C 2 75 ? 149.722 204.494 181.321 1.00 26.65 94 ARG B N 1
ATOM 19324 C CA . ARG C 2 75 ? 150.072 203.393 180.441 1.00 26.65 94 ARG B CA 1
ATOM 19325 C C . ARG C 2 75 ? 151.575 203.352 180.191 1.00 26.65 94 ARG B C 1
ATOM 19326 O O . ARG C 2 75 ? 152.334 204.219 180.632 1.00 26.65 94 ARG B O 1
ATOM 19347 N N . GLY C 2 76 ? 152.001 202.314 179.467 1.00 43.67 95 GLY B N 1
ATOM 19348 C CA . GLY C 2 76 ? 153.373 202.132 179.059 1.00 43.67 95 GLY B CA 1
ATOM 19349 C C . GLY C 2 76 ? 154.204 201.305 180.020 1.00 43.67 95 GLY B C 1
ATOM 19350 O O . GLY C 2 76 ? 155.250 200.780 179.624 1.00 43.67 95 GLY B O 1
ATOM 19354 N N . MET C 2 77 ? 153.764 201.175 181.269 1.00 58.14 96 MET B N 1
ATOM 19355 C CA . MET C 2 77 ? 154.471 200.376 182.258 1.00 58.14 96 MET B CA 1
ATOM 19356 C C . MET C 2 77 ? 153.828 198.992 182.332 1.00 58.14 96 MET B C 1
ATOM 19357 O O . MET C 2 77 ? 152.939 198.655 181.546 1.00 58.14 96 MET B O 1
ATOM 19371 N N . LYS C 2 78 ? 154.275 198.167 183.283 1.00 70.94 97 LYS B N 1
ATOM 19372 C CA . LYS C 2 78 ? 153.788 196.797 183.403 1.00 70.94 97 LYS B CA 1
ATOM 19373 C C . LYS C 2 78 ? 153.287 196.489 184.810 1.00 70.94 97 LYS B C 1
ATOM 19374 O O . LYS C 2 78 ? 153.149 195.315 185.167 1.00 70.94 97 LYS B O 1
ATOM 19393 N N . LYS C 2 79 ? 153.014 197.516 185.616 1.00 68.71 98 LYS B N 1
ATOM 19394 C CA . LYS C 2 79 ? 152.443 197.352 186.955 1.00 68.71 98 LYS B CA 1
ATOM 19395 C C . LYS C 2 79 ? 151.309 198.367 187.098 1.00 68.71 98 LYS B C 1
ATOM 19396 O O . LYS C 2 79 ? 151.527 199.523 187.466 1.00 68.71 98 LYS B O 1
ATOM 19415 N N . GLU C 2 80 ? 150.101 197.930 186.797 1.00 52.44 99 GLU B N 1
ATOM 19416 C CA . GLU C 2 80 ? 148.926 198.793 186.832 1.00 52.44 99 GLU B CA 1
ATOM 19417 C C . GLU C 2 80 ? 147.784 198.196 187.632 1.00 52.44 99 GLU B C 1
ATOM 19418 O O . GLU C 2 80 ? 147.072 198.931 188.320 1.00 52.44 99 GLU B O 1
ATOM 19430 N N . LYS C 2 81 ? 147.591 196.881 187.555 1.00 47.02 100 LYS B N 1
ATOM 19431 C CA . LYS C 2 81 ? 146.500 196.213 188.247 1.00 47.02 100 LYS B CA 1
ATOM 19432 C C . LYS C 2 81 ? 146.516 196.615 189.714 1.00 47.02 100 LYS B C 1
ATOM 19433 O O . LYS C 2 81 ? 145.469 196.919 190.297 1.00 47.02 100 LYS B O 1
ATOM 19452 N N . ASN C 2 82 ? 147.710 196.652 190.309 1.00 57.06 101 ASN B N 1
ATOM 19453 C CA . ASN C 2 82 ? 147.813 197.020 191.715 1.00 57.06 101 ASN B CA 1
ATOM 19454 C C . ASN C 2 82 ? 147.503 198.497 191.925 1.00 57.06 101 ASN B C 1
ATOM 19455 O O . ASN C 2 82 ? 146.792 198.852 192.867 1.00 57.06 101 ASN B O 1
ATOM 19466 N N . CYS C 2 83 ? 148.015 199.374 191.059 1.00 51.31 102 CYS B N 1
ATOM 19467 C CA . CYS C 2 83 ? 147.693 200.793 191.181 1.00 51.31 102 CYS B CA 1
ATOM 19468 C C . CYS C 2 83 ? 146.190 201.020 191.107 1.00 51.31 102 CYS B C 1
ATOM 19469 O O . CYS C 2 83 ? 145.609 201.741 191.933 1.00 51.31 102 CYS B O 1
ATOM 19476 N N . LEU C 2 84 ? 145.549 200.408 190.115 1.00 38.39 103 LEU B N 1
ATOM 19477 C CA . LEU C 2 84 ? 144.119 200.589 189.923 1.00 38.39 103 LEU B CA 1
ATOM 19478 C C . LEU C 2 84 ? 143.339 200.041 191.107 1.00 38.39 103 LEU B C 1
ATOM 19479 O O . LEU C 2 84 ? 142.392 200.678 191.582 1.00 38.39 103 LEU B O 1
ATOM 19495 N N . ARG C 2 85 ? 143.735 198.870 191.609 1.00 39.63 104 ARG B N 1
ATOM 19496 C CA . ARG C 2 85 ? 143.079 198.317 192.787 1.00 39.63 104 ARG B CA 1
ATOM 19497 C C . ARG C 2 85 ? 143.220 199.252 193.976 1.00 39.63 104 ARG B C 1
ATOM 19498 O O . ARG C 2 85 ? 142.251 199.498 194.705 1.00 39.63 104 ARG B O 1
ATOM 19519 N N . ILE C 2 86 ? 144.420 199.794 194.178 1.00 45.97 105 ILE B N 1
ATOM 19520 C CA . ILE C 2 86 ? 144.658 200.710 195.288 1.00 45.97 105 ILE B CA 1
ATOM 19521 C C . ILE C 2 86 ? 143.699 201.886 195.204 1.00 45.97 105 ILE B C 1
ATOM 19522 O O . ILE C 2 86 ? 143.002 202.224 196.171 1.00 45.97 105 ILE B O 1
ATOM 19538 N N . TYR C 2 87 ? 143.633 202.516 194.033 1.00 40.77 106 TYR B N 1
ATOM 19539 C CA . TYR C 2 87 ? 142.896 203.770 193.957 1.00 40.77 106 TYR B CA 1
ATOM 19540 C C . TYR C 2 87 ? 141.401 203.492 194.053 1.00 40.77 106 TYR B C 1
ATOM 19541 O O . TYR C 2 87 ? 140.656 204.241 194.699 1.00 40.77 106 TYR B O 1
ATOM 19559 N N . TRP C 2 88 ? 140.949 202.395 193.429 1.00 33.21 107 TRP B N 1
ATOM 19560 C CA . TRP C 2 88 ? 139.547 202.010 193.524 1.00 33.21 107 TRP B CA 1
ATOM 19561 C C . TRP C 2 88 ? 139.158 201.746 194.968 1.00 33.21 107 TRP B C 1
ATOM 19562 O O . TRP C 2 88 ? 138.094 202.184 195.418 1.00 33.21 107 TRP B O 1
ATOM 19583 N N . GLY C 2 89 ? 140.015 201.054 195.718 1.00 44.57 108 GLY B N 1
ATOM 19584 C CA . GLY C 2 89 ? 139.736 200.852 197.126 1.00 44.57 108 GLY B CA 1
ATOM 19585 C C . GLY C 2 89 ? 139.678 202.152 197.897 1.00 44.57 108 GLY B C 1
ATOM 19586 O O . GLY C 2 89 ? 138.856 202.304 198.804 1.00 44.57 108 GLY B O 1
ATOM 19590 N N . ILE C 2 90 ? 140.541 203.104 197.548 1.00 46.76 109 ILE B N 1
ATOM 19591 C CA . ILE C 2 90 ? 140.608 204.353 198.299 1.00 46.76 109 ILE B CA 1
ATOM 19592 C C . ILE C 2 90 ? 139.355 205.194 198.083 1.00 46.76 109 ILE B C 1
ATOM 19593 O O . ILE C 2 90 ? 138.769 205.710 199.039 1.00 46.76 109 ILE B O 1
ATOM 19609 N N . TYR C 2 91 ? 138.928 205.335 196.833 1.00 48.77 110 TYR B N 1
ATOM 19610 C CA . TYR C 2 91 ? 137.895 206.281 196.430 1.00 48.77 110 TYR B CA 1
ATOM 19611 C C . TYR C 2 91 ? 136.526 205.660 196.199 1.00 48.77 110 TYR B C 1
ATOM 19612 O O . TYR C 2 91 ? 135.511 206.320 196.461 1.00 48.77 110 TYR B O 1
ATOM 19630 N N . GLN C 2 92 ? 136.445 204.414 195.729 1.00 48.68 111 GLN B N 1
ATOM 19631 C CA . GLN C 2 92 ? 135.141 203.761 195.658 1.00 48.68 111 GLN B CA 1
ATOM 19632 C C . GLN C 2 92 ? 134.494 203.681 197.033 1.00 48.68 111 GLN B C 1
ATOM 19633 O O . GLN C 2 92 ? 133.279 203.859 197.161 1.00 48.68 111 GLN B O 1
ATOM 19647 N N . HIS C 2 93 ? 135.289 203.411 198.070 1.00 55.39 112 HIS B N 1
ATOM 19648 C CA . HIS C 2 93 ? 134.756 203.313 199.424 1.00 55.39 112 HIS B CA 1
ATOM 19649 C C . HIS C 2 93 ? 134.436 204.691 199.990 1.00 55.39 112 HIS B C 1
ATOM 19650 O O . HIS C 2 93 ? 133.435 204.863 200.692 1.00 55.39 112 HIS B O 1
ATOM 19664 N N . LEU C 2 94 ? 135.276 205.681 199.696 1.00 59.24 113 LEU B N 1
ATOM 19665 C CA . LEU C 2 94 ? 135.033 207.053 200.130 1.00 59.24 113 LEU B CA 1
ATOM 19666 C C . LEU C 2 94 ? 134.804 207.956 198.924 1.00 59.24 113 LEU B C 1
ATOM 19667 O O . LEU C 2 94 ? 135.753 208.384 198.267 1.00 59.24 113 LEU B O 1
ATOM 19683 N N . LEU C 2 99 ? 132.364 206.468 189.143 1.00 20.80 118 LEU B N 1
ATOM 19684 C CA . LEU C 2 99 ? 133.447 205.858 188.380 1.00 20.80 118 LEU B CA 1
ATOM 19685 C C . LEU C 2 99 ? 133.762 206.662 187.119 1.00 20.80 118 LEU B C 1
ATOM 19686 O O . LEU C 2 99 ? 134.927 206.853 186.771 1.00 20.80 118 LEU B O 1
ATOM 19701 N N . LEU C 2 100 ? 132.717 207.124 186.432 1.00 19.55 119 LEU B N 1
ATOM 19702 C CA . LEU C 2 100 ? 132.919 207.984 185.273 1.00 19.55 119 LEU B CA 1
ATOM 19703 C C . LEU C 2 100 ? 133.156 209.432 185.683 1.00 19.55 119 LEU B C 1
ATOM 19704 O O . LEU C 2 100 ? 133.900 210.150 185.010 1.00 19.55 119 LEU B O 1
ATOM 19720 N N . GLU C 2 101 ? 132.533 209.869 186.779 1.00 28.53 120 GLU B N 1
ATOM 19721 C CA . GLU C 2 101 ? 132.589 211.273 187.169 1.00 28.53 120 GLU B CA 1
ATOM 19722 C C . GLU C 2 101 ? 134.018 211.708 187.468 1.00 28.53 120 GLU B C 1
ATOM 19723 O O . GLU C 2 101 ? 134.502 212.708 186.924 1.00 28.53 120 GLU B O 1
ATOM 19735 N N . ASP C 2 102 ? 134.708 210.972 188.336 1.00 34.34 121 ASP B N 1
ATOM 19736 C CA . ASP C 2 102 ? 136.074 211.291 188.762 1.00 34.34 121 ASP B CA 1
ATOM 19737 C C . ASP C 2 102 ? 136.975 210.124 188.373 1.00 34.34 121 ASP B C 1
ATOM 19738 O O . ASP C 2 102 ? 136.946 209.066 189.005 1.00 34.34 121 ASP B O 1
ATOM 19747 N N . SER C 2 103 ? 137.780 210.324 187.335 1.00 27.30 122 SER B N 1
ATOM 19748 C CA . SER C 2 103 ? 138.598 209.247 186.798 1.00 27.30 122 SER B CA 1
ATOM 19749 C C . SER C 2 103 ? 140.043 209.372 187.281 1.00 27.30 122 SER B C 1
ATOM 19750 O O . SER C 2 103 ? 140.597 210.474 187.300 1.00 27.30 122 SER B O 1
ATOM 19758 N N . PRO C 2 104 ? 140.673 208.258 187.678 1.00 33.69 123 PRO B N 1
ATOM 19759 C CA . PRO C 2 104 ? 142.098 208.292 188.032 1.00 33.69 123 PRO B CA 1
ATOM 19760 C C . PRO C 2 104 ? 143.027 208.120 186.851 1.00 33.69 123 PRO B C 1
ATOM 19761 O O . PRO C 2 104 ? 144.149 208.637 186.828 1.00 33.69 123 PRO B O 1
ATOM 19772 N N . TYR C 2 105 ? 142.537 207.390 185.854 1.00 27.53 124 TYR B N 1
ATOM 19773 C CA . TYR C 2 105 ? 143.423 206.673 184.950 1.00 27.53 124 TYR B CA 1
ATOM 19774 C C . TYR C 2 105 ? 144.387 207.613 184.244 1.00 27.53 124 TYR B C 1
ATOM 19775 O O . TYR C 2 105 ? 145.478 207.199 183.836 1.00 27.53 124 TYR B O 1
ATOM 19793 N N . GLU C 2 106 ? 144.007 208.865 184.085 1.00 41.96 125 GLU B N 1
ATOM 19794 C CA . GLU C 2 106 ? 144.810 209.783 183.307 1.00 41.96 125 GLU B CA 1
ATOM 19795 C C . GLU C 2 106 ? 145.036 211.088 184.063 1.00 41.96 125 GLU B C 1
ATOM 19796 O O . GLU C 2 106 ? 144.066 211.742 184.460 1.00 41.96 125 GLU B O 1
ATOM 19808 N N . PRO C 2 107 ? 146.282 211.495 184.286 1.00 50.15 126 PRO B N 1
ATOM 19809 C CA . PRO C 2 107 ? 146.545 212.811 184.870 1.00 50.15 126 PRO B CA 1
ATOM 19810 C C . PRO C 2 107 ? 146.182 213.916 183.885 1.00 50.15 126 PRO B C 1
ATOM 19811 O O . PRO C 2 107 ? 145.711 213.671 182.778 1.00 50.15 126 PRO B O 1
ATOM 19822 N N . VAL C 2 108 ? 146.418 215.152 184.314 1.00 60.42 127 VAL B N 1
ATOM 19823 C CA . VAL C 2 108 ? 146.065 216.320 183.517 1.00 60.42 127 VAL B CA 1
ATOM 19824 C C . VAL C 2 108 ? 147.277 216.783 182.717 1.00 60.42 127 VAL B C 1
ATOM 19825 O O . VAL C 2 108 ? 147.257 217.860 182.110 1.00 60.42 127 VAL B O 1
ATOM 19838 N N . ASN C 2 109 ? 148.338 215.978 182.713 1.00 68.59 128 ASN B N 1
ATOM 19839 C CA . ASN C 2 109 ? 149.532 216.253 181.925 1.00 68.59 128 ASN B CA 1
ATOM 19840 C C . ASN C 2 109 ? 149.526 215.546 180.575 1.00 68.59 128 ASN B C 1
ATOM 19841 O O . ASN C 2 109 ? 150.490 215.684 179.816 1.00 68.59 128 ASN B O 1
ATOM 19852 N N . SER C 2 110 ? 148.468 214.796 180.256 1.00 59.33 129 SER B N 1
ATOM 19853 C CA . SER C 2 110 ? 148.447 214.023 179.020 1.00 59.33 129 SER B CA 1
ATOM 19854 C C . SER C 2 110 ? 148.292 214.899 177.784 1.00 59.33 129 SER B C 1
ATOM 19855 O O . SER C 2 110 ? 148.606 214.445 176.678 1.00 59.33 129 SER B O 1
ATOM 19863 N N . ARG C 2 111 ? 147.814 216.136 177.939 1.00 61.61 130 ARG B N 1
ATOM 19864 C CA . ARG C 2 111 ? 147.720 217.037 176.796 1.00 61.61 130 ARG B CA 1
ATOM 19865 C C . ARG C 2 111 ? 149.073 217.200 176.120 1.00 61.61 130 ARG B C 1
ATOM 19866 O O . ARG C 2 111 ? 149.155 217.347 174.894 1.00 61.61 130 ARG B O 1
ATOM 19887 N N . LEU C 2 112 ? 150.148 217.179 176.910 1.00 70.35 131 LEU B N 1
ATOM 19888 C CA . LEU C 2 112 ? 151.485 217.259 176.338 1.00 70.35 131 LEU B CA 1
ATOM 19889 C C . LEU C 2 112 ? 151.740 216.082 175.408 1.00 70.35 131 LEU B C 1
ATOM 19890 O O . LEU C 2 112 ? 152.346 216.240 174.342 1.00 70.35 131 LEU B O 1
ATOM 19906 N N . SER C 2 113 ? 151.284 214.890 175.798 1.00 73.06 132 SER B N 1
ATOM 19907 C CA . SER C 2 113 ? 151.311 213.756 174.885 1.00 73.06 132 SER B CA 1
ATOM 19908 C C . SER C 2 113 ? 150.258 213.899 173.795 1.00 73.06 132 SER B C 1
ATOM 19909 O O . SER C 2 113 ? 150.463 213.428 172.672 1.00 73.06 132 SER B O 1
ATOM 19917 N N . ASP C 2 114 ? 149.137 214.554 174.101 1.00 61.60 133 ASP B N 1
ATOM 19918 C CA . ASP C 2 114 ? 148.038 214.653 173.147 1.00 61.60 133 ASP B CA 1
ATOM 19919 C C . ASP C 2 114 ? 148.460 215.407 171.893 1.00 61.60 133 ASP B C 1
ATOM 19920 O O . ASP C 2 114 ? 148.274 214.932 170.767 1.00 61.60 133 ASP B O 1
ATOM 19929 N N . ILE C 2 115 ? 149.023 216.601 172.073 1.00 67.92 134 ILE B N 1
ATOM 19930 C CA . ILE C 2 115 ? 149.380 217.424 170.921 1.00 67.92 134 ILE B CA 1
ATOM 19931 C C . ILE C 2 115 ? 150.436 216.722 170.078 1.00 67.92 134 ILE B C 1
ATOM 19932 O O . ILE C 2 115 ? 150.360 216.711 168.843 1.00 67.92 134 ILE B O 1
ATOM 19948 N N . PHE C 2 116 ? 151.435 216.123 170.730 1.00 76.16 135 PHE B N 1
ATOM 19949 C CA . PHE C 2 116 ? 152.476 215.416 169.993 1.00 76.16 135 PHE B CA 1
ATOM 19950 C C . PHE C 2 116 ? 151.921 214.201 169.262 1.00 76.16 135 PHE B C 1
ATOM 19951 O O . PHE C 2 116 ? 152.405 213.860 168.177 1.00 76.16 135 PHE B O 1
ATOM 19968 N N . ARG C 2 117 ? 150.913 213.541 169.827 1.00 61.79 136 ARG B N 1
ATOM 19969 C CA . ARG C 2 117 ? 150.263 212.411 169.181 1.00 61.79 136 ARG B CA 1
ATOM 19970 C C . ARG C 2 117 ? 149.170 212.849 168.218 1.00 61.79 136 ARG B C 1
ATOM 19971 O O . ARG C 2 117 ? 148.490 211.993 167.643 1.00 61.79 136 ARG B O 1
ATOM 19992 N N . LEU C 2 118 ? 148.973 214.155 168.050 1.00 59.74 137 LEU B N 1
ATOM 19993 C CA . LEU C 2 118 ? 148.195 214.683 166.937 1.00 59.74 137 LEU B CA 1
ATOM 19994 C C . LEU C 2 118 ? 149.031 214.860 165.674 1.00 59.74 137 LEU B C 1
ATOM 19995 O O . LEU C 2 118 ? 148.464 214.977 164.583 1.00 59.74 137 LEU B O 1
ATOM 20011 N N . ALA C 2 119 ? 150.360 214.858 165.796 1.00 65.19 138 ALA B N 1
ATOM 20012 C CA . ALA C 2 119 ? 151.294 214.982 164.680 1.00 65.19 138 ALA B CA 1
ATOM 20013 C C . ALA C 2 119 ? 151.384 213.741 163.790 1.00 65.19 138 ALA B C 1
ATOM 20014 O O . ALA C 2 119 ? 151.656 213.879 162.590 1.00 65.19 138 ALA B O 1
ATOM 20021 N N . PRO C 2 120 ? 151.184 212.509 164.324 1.00 59.44 139 PRO B N 1
ATOM 20022 C CA . PRO C 2 120 ? 151.413 211.298 163.520 1.00 59.44 139 PRO B CA 1
ATOM 20023 C C . PRO C 2 120 ? 150.952 211.372 162.073 1.00 59.44 139 PRO B C 1
ATOM 20024 O O . PRO C 2 120 ? 151.541 210.722 161.203 1.00 59.44 139 PRO B O 1
ATOM 20035 N N . ILE C 2 121 ? 149.905 212.152 161.800 1.00 62.58 140 ILE B N 1
ATOM 20036 C CA . ILE C 2 121 ? 149.376 212.227 160.441 1.00 62.58 140 ILE B CA 1
ATOM 20037 C C . ILE C 2 121 ? 150.482 212.621 159.472 1.00 62.58 140 ILE B C 1
ATOM 20038 O O . ILE C 2 121 ? 150.644 212.022 158.403 1.00 62.58 140 ILE B O 1
ATOM 20054 N N . TYR C 2 122 ? 151.264 213.638 159.839 1.00 74.90 141 TYR B N 1
ATOM 20055 C CA . TYR C 2 122 ? 152.392 214.038 159.007 1.00 74.90 141 TYR B CA 1
ATOM 20056 C C . TYR C 2 122 ? 153.486 212.979 158.999 1.00 74.90 141 TYR B C 1
ATOM 20057 O O . TYR C 2 122 ? 154.225 212.860 158.015 1.00 74.90 141 TYR B O 1
ATOM 20075 N N . SER C 2 123 ? 153.605 212.205 160.079 1.00 64.57 142 SER B N 1
ATOM 20076 C CA . SER C 2 123 ? 154.663 211.209 160.191 1.00 64.57 142 SER B CA 1
ATOM 20077 C C . SER C 2 123 ? 154.301 209.880 159.540 1.00 64.57 142 SER B C 1
ATOM 20078 O O . SER C 2 123 ? 155.169 209.009 159.419 1.00 64.57 142 SER B O 1
ATOM 20086 N N . GLY C 2 124 ? 153.051 209.703 159.119 1.00 66.88 143 GLY B N 1
ATOM 20087 C CA . GLY C 2 124 ? 152.585 208.406 158.668 1.00 66.88 143 GLY B CA 1
ATOM 20088 C C . GLY C 2 124 ? 153.230 207.884 157.401 1.00 66.88 143 GLY B C 1
ATOM 20089 O O . GLY C 2 124 ? 153.981 206.904 157.442 1.00 66.88 143 GLY B O 1
ATOM 20093 N N . GLU C 2 125 ? 152.950 208.525 156.268 1.00 80.61 144 GLU B N 1
ATOM 20094 C CA . GLU C 2 125 ? 153.360 208.002 154.972 1.00 80.61 144 GLU B CA 1
ATOM 20095 C C . GLU C 2 125 ? 153.263 209.124 153.950 1.00 80.61 144 GLU B C 1
ATOM 20096 O O . GLU C 2 125 ? 152.354 209.957 154.041 1.00 80.61 144 GLU B O 1
ATOM 20108 N N . PRO C 2 126 ? 154.174 209.181 152.972 1.00 80.91 145 PRO B N 1
ATOM 20109 C CA . PRO C 2 126 ? 154.054 210.236 151.951 1.00 80.91 145 PRO B CA 1
ATOM 20110 C C . PRO C 2 126 ? 152.879 210.033 151.010 1.00 80.91 145 PRO B C 1
ATOM 20111 O O . PRO C 2 126 ? 152.196 211.006 150.665 1.00 80.91 145 PRO B O 1
ATOM 20122 N N . ALA C 2 127 ? 152.621 208.800 150.583 1.00 71.99 146 ALA B N 1
ATOM 20123 C CA . ALA C 2 127 ? 151.544 208.548 149.635 1.00 71.99 146 ALA B CA 1
ATOM 20124 C C . ALA C 2 127 ? 150.190 208.838 150.271 1.00 71.99 146 ALA B C 1
ATOM 20125 O O . ALA C 2 127 ? 149.952 208.519 151.439 1.00 71.99 146 ALA B O 1
ATOM 20132 N N . LEU C 2 128 ? 149.299 209.450 149.493 1.00 58.60 147 LEU B N 1
ATOM 20133 C CA . LEU C 2 128 ? 147.975 209.810 149.982 1.00 58.60 147 LEU B CA 1
ATOM 20134 C C . LEU C 2 128 ? 147.066 210.065 148.787 1.00 58.60 147 LEU B C 1
ATOM 20135 O O . LEU C 2 128 ? 147.507 210.076 147.636 1.00 58.60 147 LEU B O 1
ATOM 20151 N N . ALA C 2 129 ? 145.778 210.259 149.083 1.00 56.45 148 ALA B N 1
ATOM 20152 C CA . ALA C 2 129 ? 144.764 210.594 148.086 1.00 56.45 148 ALA B CA 1
ATOM 20153 C C . ALA C 2 129 ? 144.460 209.417 147.167 1.00 56.45 148 ALA B C 1
ATOM 20154 O O . ALA C 2 129 ? 144.168 209.601 145.983 1.00 56.45 148 ALA B O 1
ATOM 20161 N N . LYS C 2 130 ? 144.522 208.204 147.708 1.00 42.19 149 LYS B N 1
ATOM 20162 C CA . LYS C 2 130 ? 144.188 207.003 146.966 1.00 42.19 149 LYS B CA 1
ATOM 20163 C C . LYS C 2 130 ? 142.706 206.682 147.152 1.00 42.19 149 LYS B C 1
ATOM 20164 O O . LYS C 2 130 ? 141.965 207.408 147.819 1.00 42.19 149 LYS B O 1
ATOM 20183 N N . GLU C 2 131 ? 142.266 205.578 146.554 1.00 43.51 150 GLU B N 1
ATOM 20184 C CA . GLU C 2 131 ? 140.882 205.141 146.677 1.00 43.51 150 GLU B CA 1
ATOM 20185 C C . GLU C 2 131 ? 140.578 204.504 148.027 1.00 43.51 150 GLU B C 1
ATOM 20186 O O . GLU C 2 131 ? 139.407 204.224 148.310 1.00 43.51 150 GLU B O 1
ATOM 20198 N N . ASN C 2 132 ? 141.587 204.273 148.865 1.00 27.25 151 ASN B N 1
ATOM 20199 C CA . ASN C 2 132 ? 141.374 203.626 150.153 1.00 27.25 151 ASN B CA 1
ATOM 20200 C C . ASN C 2 132 ? 142.530 203.952 151.085 1.00 27.25 151 ASN B C 1
ATOM 20201 O O . ASN C 2 132 ? 143.690 203.950 150.663 1.00 27.25 151 ASN B O 1
ATOM 20212 N N . ASN C 2 133 ? 142.207 204.236 152.345 1.00 24.21 152 ASN B N 1
ATOM 20213 C CA . ASN C 2 133 ? 143.190 204.551 153.373 1.00 24.21 152 ASN B CA 1
ATOM 20214 C C . ASN C 2 133 ? 143.438 203.391 154.327 1.00 24.21 152 ASN B C 1
ATOM 20215 O O . ASN C 2 133 ? 144.564 203.218 154.808 1.00 24.21 152 ASN B O 1
ATOM 20226 N N . CYS C 2 134 ? 142.405 202.600 154.622 1.00 19.63 153 CYS B N 1
ATOM 20227 C CA . CYS C 2 134 ? 142.578 201.426 155.468 1.00 19.63 153 CYS B CA 1
ATOM 20228 C C . CYS C 2 134 ? 143.631 200.485 154.894 1.00 19.63 153 CYS B C 1
ATOM 20229 O O . CYS C 2 134 ? 144.490 199.967 155.621 1.00 19.63 153 CYS B O 1
ATOM 20236 N N . LEU C 2 135 ? 143.567 200.243 153.584 1.00 19.68 154 LEU B N 1
ATOM 20237 C CA . LEU C 2 135 ? 144.562 199.393 152.943 1.00 19.68 154 LEU B CA 1
ATOM 20238 C C . LEU C 2 135 ? 145.960 199.972 153.085 1.00 19.68 154 LEU B C 1
ATOM 20239 O O . LEU C 2 135 ? 146.924 199.224 153.272 1.00 19.68 154 LEU B O 1
ATOM 20255 N N . ASN C 2 136 ? 146.098 201.292 152.984 1.00 20.77 155 ASN B N 1
ATOM 20256 C CA . ASN C 2 136 ? 147.411 201.904 153.140 1.00 20.77 155 ASN B CA 1
ATOM 20257 C C . ASN C 2 136 ? 147.933 201.739 154.564 1.00 20.77 155 ASN B C 1
ATOM 20258 O O . ASN C 2 136 ? 149.124 201.476 154.766 1.00 20.77 155 ASN B O 1
ATOM 20269 N N . ALA C 2 137 ? 147.061 201.886 155.564 1.00 13.90 156 ALA B N 1
ATOM 20270 C CA . ALA C 2 137 ? 147.489 201.652 156.938 1.00 13.90 156 ALA B CA 1
ATOM 20271 C C . ALA C 2 137 ? 147.937 200.212 157.128 1.00 13.90 156 ALA B C 1
ATOM 20272 O O . ALA C 2 137 ? 148.934 199.945 157.811 1.00 13.90 156 ALA B O 1
ATOM 20279 N N . ALA C 2 138 ? 147.205 199.266 156.539 1.00 13.53 157 ALA B N 1
ATOM 20280 C CA . ALA C 2 138 ? 147.602 197.864 156.640 1.00 13.53 157 ALA B CA 1
ATOM 20281 C C . ALA C 2 138 ? 148.952 197.632 155.975 1.00 13.53 157 ALA B C 1
ATOM 20282 O O . ALA C 2 138 ? 149.819 196.941 156.525 1.00 13.53 157 ALA B O 1
ATOM 20289 N N . LYS C 2 139 ? 149.146 198.201 154.786 1.00 13.83 158 LYS B N 1
ATOM 20290 C CA . LYS C 2 139 ? 150.444 198.122 154.133 1.00 13.83 158 LYS B CA 1
ATOM 20291 C C . LYS C 2 139 ? 151.538 198.646 155.048 1.00 13.83 158 LYS B C 1
ATOM 20292 O O . LYS C 2 139 ? 152.557 197.981 155.238 1.00 13.83 158 LYS B O 1
ATOM 20311 N N . ALA C 2 140 ? 151.315 199.794 155.684 1.00 12.58 159 ALA B N 1
ATOM 20312 C CA . ALA C 2 140 ? 152.333 200.364 156.561 1.00 12.58 159 ALA B CA 1
ATOM 20313 C C . ALA C 2 140 ? 152.603 199.491 157.779 1.00 12.58 159 ALA B C 1
ATOM 20314 O O . ALA C 2 140 ? 153.741 199.447 158.260 1.00 12.58 159 ALA B O 1
ATOM 20321 N N . CYS C 2 141 ? 151.583 198.810 158.305 1.00 11.14 160 CYS B N 1
ATOM 20322 C CA . CYS C 2 141 ? 151.801 197.962 159.471 1.00 11.14 160 CYS B CA 1
ATOM 20323 C C . CYS C 2 141 ? 152.505 196.656 159.116 1.00 11.14 160 CYS B C 1
ATOM 20324 O O . CYS C 2 141 ? 153.256 196.126 159.942 1.00 11.14 160 CYS B O 1
ATOM 20331 N N . ASN C 2 142 ? 152.277 196.112 157.915 1.00 10.12 161 ASN B N 1
ATOM 20332 C CA . ASN C 2 142 ? 152.994 194.924 157.456 1.00 10.12 161 ASN B CA 1
ATOM 20333 C C . ASN C 2 142 ? 154.377 195.240 156.891 1.00 10.12 161 ASN B C 1
ATOM 20334 O O . ASN C 2 142 ? 154.936 194.418 156.157 1.00 10.12 161 ASN B O 1
ATOM 20345 N N . LEU C 2 143 ? 154.928 196.416 157.197 1.00 9.52 162 LEU B N 1
ATOM 20346 C CA . LEU C 2 143 ? 156.309 196.747 156.887 1.00 9.52 162 LEU B CA 1
ATOM 20347 C C . LEU C 2 143 ? 157.143 197.079 158.115 1.00 9.52 162 LEU B C 1
ATOM 20348 O O . LEU C 2 143 ? 158.372 196.985 158.044 1.00 9.52 162 LEU B O 1
ATOM 20364 N N . ASN C 2 144 ? 156.522 197.458 159.225 1.00 8.55 163 ASN B N 1
ATOM 20365 C CA . ASN C 2 144 ? 157.224 197.655 160.481 1.00 8.55 163 ASN B CA 1
ATOM 20366 C C . ASN C 2 144 ? 157.223 196.351 161.264 1.00 8.55 163 ASN B C 1
ATOM 20367 O O . ASN C 2 144 ? 156.345 195.503 161.090 1.00 8.55 163 ASN B O 1
ATOM 20378 N N . ASP C 2 145 ? 158.214 196.202 162.141 1.00 9.62 164 ASP B N 1
ATOM 20379 C CA . ASP C 2 145 ? 158.501 194.931 162.790 1.00 9.62 164 ASP B CA 1
ATOM 20380 C C . ASP C 2 145 ? 157.970 194.863 164.214 1.00 9.62 164 ASP B C 1
ATOM 20381 O O . ASP C 2 145 ? 158.365 193.973 164.973 1.00 9.62 164 ASP B O 1
ATOM 20390 N N . THR C 2 146 ? 157.100 195.791 164.600 1.00 9.79 165 THR B N 1
ATOM 20391 C CA . THR C 2 146 ? 156.386 195.698 165.868 1.00 9.79 165 THR B CA 1
ATOM 20392 C C . THR C 2 146 ? 154.883 195.573 165.654 1.00 9.79 165 THR B C 1
ATOM 20393 O O . THR C 2 146 ? 154.260 194.624 166.157 1.00 9.79 165 THR B O 1
ATOM 20404 N N . CYS C 2 147 ? 154.282 196.509 164.917 1.00 11.37 166 CYS B N 1
ATOM 20405 C CA . CYS C 2 147 ? 152.879 196.384 164.555 1.00 11.37 166 CYS B CA 1
ATOM 20406 C C . CYS C 2 147 ? 152.608 195.059 163.865 1.00 11.37 166 CYS B C 1
ATOM 20407 O O . CYS C 2 147 ? 151.605 194.403 164.150 1.00 11.37 166 CYS B O 1
ATOM 20414 N N . LYS C 2 148 ? 153.488 194.650 162.949 1.00 9.70 167 LYS B N 1
ATOM 20415 C CA . LYS C 2 148 ? 153.300 193.389 162.238 1.00 9.70 167 LYS B CA 1
ATOM 20416 C C . LYS C 2 148 ? 153.203 192.223 163.213 1.00 9.70 167 LYS B C 1
ATOM 20417 O O . LYS C 2 148 ? 152.258 191.418 163.171 1.00 9.70 167 LYS B O 1
ATOM 20436 N N . LYS C 2 149 ? 154.193 192.117 164.099 1.00 10.23 168 LYS B N 1
ATOM 20437 C CA . LYS C 2 149 ? 154.220 191.046 165.081 1.00 10.23 168 LYS B CA 1
ATOM 20438 C C . LYS C 2 149 ? 152.936 191.023 165.885 1.00 10.23 168 LYS B C 1
ATOM 20439 O O . LYS C 2 149 ? 152.217 190.019 165.912 1.00 10.23 168 LYS B O 1
ATOM 20458 N N . TYR C 2 150 ? 152.634 192.135 166.551 1.00 10.71 169 TYR B N 1
ATOM 20459 C CA . TYR C 2 150 ? 151.505 192.139 167.470 1.00 10.71 169 TYR B CA 1
ATOM 20460 C C . TYR C 2 150 ? 150.180 191.951 166.743 1.00 10.71 169 TYR B C 1
ATOM 20461 O O . TYR C 2 150 ? 149.253 191.344 167.293 1.00 10.71 169 TYR B O 1
ATOM 20479 N N . ARG C 2 151 ? 150.081 192.431 165.504 1.00 10.61 170 ARG B N 1
ATOM 20480 C CA . ARG C 2 151 ? 148.874 192.236 164.715 1.00 10.61 170 ARG B CA 1
ATOM 20481 C C . ARG C 2 151 ? 148.645 190.762 164.423 1.00 10.61 170 ARG B C 1
ATOM 20482 O O . ARG C 2 151 ? 147.559 190.233 164.688 1.00 10.61 170 ARG B O 1
ATOM 20503 N N . SER C 2 152 ? 149.660 190.068 163.901 1.00 9.53 171 SER B N 1
ATOM 20504 C CA . SER C 2 152 ? 149.489 188.632 163.703 1.00 9.53 171 SER B CA 1
ATOM 20505 C C . SER C 2 152 ? 149.234 187.918 165.026 1.00 9.53 171 SER B C 1
ATOM 20506 O O . SER C 2 152 ? 148.531 186.898 165.057 1.00 9.53 171 SER B O 1
ATOM 20514 N N . ALA C 2 153 ? 149.771 188.458 166.125 1.00 10.36 172 ALA B N 1
ATOM 20515 C CA . ALA C 2 153 ? 149.600 187.833 167.432 1.00 10.36 172 ALA B CA 1
ATOM 20516 C C . ALA C 2 153 ? 148.149 187.867 167.886 1.00 10.36 172 ALA B C 1
ATOM 20517 O O . ALA C 2 153 ? 147.606 186.845 168.318 1.00 10.36 172 ALA B O 1
ATOM 20524 N N . TYR C 2 154 ? 147.507 189.034 167.834 1.00 11.76 173 TYR B N 1
ATOM 20525 C CA . TYR C 2 154 ? 146.096 189.044 168.210 1.00 11.76 173 TYR B CA 1
ATOM 20526 C C . TYR C 2 154 ? 145.194 188.705 167.033 1.00 11.76 173 TYR B C 1
ATOM 20527 O O . TYR C 2 154 ? 143.980 188.887 167.136 1.00 11.76 173 TYR B O 1
ATOM 20545 N N . ILE C 2 155 ? 145.755 188.276 165.905 1.00 9.41 174 ILE B N 1
ATOM 20546 C CA . ILE C 2 155 ? 144.931 187.740 164.828 1.00 9.41 174 ILE B CA 1
ATOM 20547 C C . ILE C 2 155 ? 144.787 186.231 164.954 1.00 9.41 174 ILE B C 1
ATOM 20548 O O . ILE C 2 155 ? 143.678 185.710 165.118 1.00 9.41 174 ILE B O 1
ATOM 20564 N N . SER C 2 156 ? 145.907 185.505 164.874 1.00 8.33 175 SER B N 1
ATOM 20565 C CA . SER C 2 156 ? 145.852 184.050 164.723 1.00 8.33 175 SER B CA 1
ATOM 20566 C C . SER C 2 156 ? 144.978 183.390 165.788 1.00 8.33 175 SER B C 1
ATOM 20567 O O . SER C 2 156 ? 144.117 182.568 165.450 1.00 8.33 175 SER B O 1
ATOM 20575 N N . PRO C 2 157 ? 145.152 183.709 167.072 1.00 8.29 176 PRO B N 1
ATOM 20576 C CA . PRO C 2 157 ? 144.275 183.107 168.083 1.00 8.29 176 PRO B CA 1
ATOM 20577 C C . PRO C 2 157 ? 142.803 183.377 167.840 1.00 8.29 176 PRO B C 1
ATOM 20578 O O . PRO C 2 157 ? 141.967 182.502 168.094 1.00 8.29 176 PRO B O 1
ATOM 20589 N N . CYS C 2 158 ? 142.457 184.567 167.350 1.00 8.71 177 CYS B N 1
ATOM 20590 C CA . CYS C 2 158 ? 141.058 184.875 167.090 1.00 8.71 177 CYS B CA 1
ATOM 20591 C C . CYS C 2 158 ? 140.502 184.083 165.922 1.00 8.71 177 CYS B C 1
ATOM 20592 O O . CYS C 2 158 ? 139.282 184.045 165.744 1.00 8.71 177 CYS B O 1
ATOM 20599 N N . THR C 2 159 ? 141.362 183.466 165.124 1.00 7.49 178 THR B N 1
ATOM 20600 C CA . THR C 2 159 ? 140.943 182.666 163.986 1.00 7.49 178 THR B CA 1
ATOM 20601 C C . THR C 2 159 ? 141.169 181.178 164.232 1.00 7.49 178 THR B C 1
ATOM 20602 O O . THR C 2 159 ? 140.995 180.365 163.319 1.00 7.49 178 THR B O 1
ATOM 20613 N N . SER C 2 160 ? 141.503 180.799 165.463 1.00 9.21 179 SER B N 1
ATOM 20614 C CA . SER C 2 160 ? 141.840 179.424 165.809 1.00 9.21 179 SER B CA 1
ATOM 20615 C C . SER C 2 160 ? 140.576 178.665 166.184 1.00 9.21 179 SER B C 1
ATOM 20616 O O . SER C 2 160 ? 139.921 178.998 167.175 1.00 9.21 179 SER B O 1
ATOM 20624 N N . ARG C 2 161 ? 140.248 177.636 165.409 1.00 9.02 180 ARG B N 1
ATOM 20625 C CA . ARG C 2 161 ? 139.147 176.742 165.738 1.00 9.02 180 ARG B CA 1
ATOM 20626 C C . ARG C 2 161 ? 139.654 175.687 166.713 1.00 9.02 180 ARG B C 1
ATOM 20627 O O . ARG C 2 161 ? 140.623 174.979 166.416 1.00 9.02 180 ARG B O 1
ATOM 20648 N N . VAL C 2 162 ? 139.009 175.584 167.874 1.00 8.14 181 VAL B N 1
ATOM 20649 C CA . VAL C 2 162 ? 139.401 174.629 168.904 1.00 8.14 181 VAL B CA 1
ATOM 20650 C C . VAL C 2 162 ? 138.316 173.610 169.193 1.00 8.14 181 VAL B C 1
ATOM 20651 O O . VAL C 2 162 ? 138.525 172.722 170.033 1.00 8.14 181 VAL B O 1
ATOM 20664 N N . SER C 2 163 ? 137.161 173.712 168.546 1.00 11.57 182 SER B N 1
ATOM 20665 C CA . SER C 2 163 ? 136.130 172.690 168.655 1.00 11.57 182 SER B CA 1
ATOM 20666 C C . SER C 2 163 ? 135.079 172.961 167.590 1.00 11.57 182 SER B C 1
ATOM 20667 O O . SER C 2 163 ? 135.004 174.056 167.027 1.00 11.57 182 SER B O 1
ATOM 20675 N N . THR C 2 164 ? 134.266 171.941 167.320 1.00 8.87 183 THR B N 1
ATOM 20676 C CA . THR C 2 164 ? 133.199 172.071 166.338 1.00 8.87 183 THR B CA 1
ATOM 20677 C C . THR C 2 164 ? 132.059 172.940 166.843 1.00 8.87 183 THR B C 1
ATOM 20678 O O . THR C 2 164 ? 131.262 173.428 166.035 1.00 8.87 183 THR B O 1
ATOM 20689 N N . ALA C 2 165 ? 131.965 173.146 168.154 1.00 9.61 184 ALA B N 1
ATOM 20690 C CA . ALA C 2 165 ? 130.974 174.047 168.722 1.00 9.61 184 ALA B CA 1
ATOM 20691 C C . ALA C 2 165 ? 131.485 175.481 168.759 1.00 9.61 184 ALA B C 1
ATOM 20692 O O . ALA C 2 165 ? 130.841 176.389 168.225 1.00 9.61 184 ALA B O 1
ATOM 20699 N N . GLU C 2 166 ? 132.638 175.696 169.382 1.00 13.39 185 GLU B N 1
ATOM 20700 C CA . GLU C 2 166 ? 133.259 177.007 169.386 1.00 13.39 185 GLU B CA 1
ATOM 20701 C C . GLU C 2 166 ? 133.844 177.317 168.014 1.00 13.39 185 GLU B C 1
ATOM 20702 O O . GLU C 2 166 ? 133.995 176.441 167.158 1.00 13.39 185 GLU B O 1
ATOM 20714 N N . VAL C 2 167 ? 134.171 178.589 167.814 1.00 11.82 186 VAL B N 1
ATOM 20715 C CA . VAL C 2 167 ? 134.914 179.023 166.638 1.00 11.82 186 VAL B CA 1
ATOM 20716 C C . VAL C 2 167 ? 136.273 179.597 166.993 1.00 11.82 186 VAL B C 1
ATOM 20717 O O . VAL C 2 167 ? 137.139 179.689 166.110 1.00 11.82 186 VAL B O 1
ATOM 20730 N N . CYS C 2 168 ? 136.494 179.977 168.248 1.00 11.37 187 CYS B N 1
ATOM 20731 C CA . CYS C 2 168 ? 137.735 180.601 168.674 1.00 11.37 187 CYS B CA 1
ATOM 20732 C C . CYS C 2 168 ? 137.656 180.847 170.172 1.00 11.37 187 CYS B C 1
ATOM 20733 O O . CYS C 2 168 ? 136.574 180.824 170.764 1.00 11.37 187 CYS B O 1
ATOM 20740 N N . ASN C 2 169 ? 138.818 181.071 170.777 1.00 14.56 188 ASN B N 1
ATOM 20741 C CA . ASN C 2 169 ? 138.922 181.369 172.200 1.00 14.56 188 ASN B CA 1
ATOM 20742 C C . ASN C 2 169 ? 139.061 182.877 172.355 1.00 14.56 188 ASN B C 1
ATOM 20743 O O . ASN C 2 169 ? 140.091 183.452 171.992 1.00 14.56 188 ASN B O 1
ATOM 20754 N N . LYS C 2 170 ? 138.026 183.513 172.901 1.00 12.43 189 LYS B N 1
ATOM 20755 C CA . LYS C 2 170 ? 137.983 184.968 172.934 1.00 12.43 189 LYS B CA 1
ATOM 20756 C C . LYS C 2 170 ? 138.936 185.548 173.969 1.00 12.43 189 LYS B C 1
ATOM 20757 O O . LYS C 2 170 ? 139.535 186.602 173.733 1.00 12.43 189 LYS B O 1
ATOM 20776 N N . ARG C 2 171 ? 139.094 184.882 175.114 1.00 15.78 190 ARG B N 1
ATOM 20777 C CA . ARG C 2 171 ? 139.993 185.373 176.150 1.00 15.78 190 ARG B CA 1
ATOM 20778 C C . ARG C 2 171 ? 141.353 185.736 175.563 1.00 15.78 190 ARG B C 1
ATOM 20779 O O . ARG C 2 171 ? 141.839 186.867 175.711 1.00 15.78 190 ARG B O 1
ATOM 20800 N N . LYS C 2 172 ? 141.961 184.783 174.859 1.00 15.08 191 LYS B N 1
ATOM 20801 C CA . LYS C 2 172 ? 143.242 185.038 174.214 1.00 15.08 191 LYS B CA 1
ATOM 20802 C C . LYS C 2 172 ? 143.129 186.185 173.221 1.00 15.08 191 LYS B C 1
ATOM 20803 O O . LYS C 2 172 ? 143.992 187.070 173.170 1.00 15.08 191 LYS B O 1
ATOM 20822 N N . CYS C 2 173 ? 142.065 186.182 172.419 1.00 10.63 192 CYS B N 1
ATOM 20823 C CA . CYS C 2 173 ? 141.917 187.194 171.383 1.00 10.63 192 CYS B CA 1
ATOM 20824 C C . CYS C 2 173 ? 141.848 188.583 171.994 1.00 10.63 192 CYS B C 1
ATOM 20825 O O . CYS C 2 173 ? 142.575 189.494 171.582 1.00 10.63 192 CYS B O 1
ATOM 20832 N N . HIS C 2 174 ? 140.973 188.763 172.981 1.00 11.12 193 HIS B N 1
ATOM 20833 C CA . HIS C 2 174 ? 140.821 190.076 173.592 1.00 11.12 193 HIS B CA 1
ATOM 20834 C C . HIS C 2 174 ? 142.108 190.520 174.270 1.00 11.12 193 HIS B C 1
ATOM 20835 O O . HIS C 2 174 ? 142.519 191.676 174.130 1.00 11.12 193 HIS B O 1
ATOM 20849 N N . LYS C 2 175 ? 142.765 189.620 175.002 1.00 14.59 194 LYS B N 1
ATOM 20850 C CA . LYS C 2 175 ? 143.987 190.013 175.697 1.00 14.59 194 LYS B CA 1
ATOM 20851 C C . LYS C 2 175 ? 145.079 190.427 174.713 1.00 14.59 194 LYS B C 1
ATOM 20852 O O . LYS C 2 175 ? 145.785 191.421 174.939 1.00 14.59 194 LYS B O 1
ATOM 20871 N N . ALA C 2 176 ? 145.238 189.679 173.616 1.00 13.25 195 ALA B N 1
ATOM 20872 C CA . ALA C 2 176 ? 146.248 190.018 172.618 1.00 13.25 195 ALA B CA 1
ATOM 20873 C C . ALA C 2 176 ? 145.934 191.344 171.936 1.00 13.25 195 ALA B C 1
ATOM 20874 O O . ALA C 2 176 ? 146.816 192.197 171.761 1.00 13.25 195 ALA B O 1
ATOM 20881 N N . LEU C 2 177 ? 144.685 191.514 171.509 1.00 12.21 196 LEU B N 1
ATOM 20882 C CA . LEU C 2 177 ? 144.229 192.782 170.955 1.00 12.21 196 LEU B CA 1
ATOM 20883 C C . LEU C 2 177 ? 144.565 193.938 171.898 1.00 12.21 196 LEU B C 1
ATOM 20884 O O . LEU C 2 177 ? 145.046 195.001 171.475 1.00 12.21 196 LEU B O 1
ATOM 20900 N N . ARG C 2 178 ? 144.334 193.730 173.195 1.00 13.42 197 ARG B N 1
ATOM 20901 C CA . ARG C 2 178 ? 144.597 194.759 174.190 1.00 13.42 197 ARG B CA 1
ATOM 20902 C C . ARG C 2 178 ? 146.074 195.114 174.243 1.00 13.42 197 ARG B C 1
ATOM 20903 O O . ARG C 2 178 ? 146.455 196.285 174.115 1.00 13.42 197 ARG B O 1
ATOM 20924 N N . GLN C 2 179 ? 146.927 194.107 174.423 1.00 14.43 198 GLN B N 1
ATOM 20925 C CA . GLN C 2 179 ? 148.352 194.383 174.551 1.00 14.43 198 GLN B CA 1
ATOM 20926 C C . GLN C 2 179 ? 148.957 194.865 173.248 1.00 14.43 198 GLN B C 1
ATOM 20927 O O . GLN C 2 179 ? 150.102 195.324 173.250 1.00 14.43 198 GLN B O 1
ATOM 20941 N N . PHE C 2 180 ? 148.227 194.765 172.141 1.00 26.76 199 PHE B N 1
ATOM 20942 C CA . PHE C 2 180 ? 148.648 195.460 170.932 1.00 26.76 199 PHE B CA 1
ATOM 20943 C C . PHE C 2 180 ? 148.300 196.935 170.984 1.00 26.76 199 PHE B C 1
ATOM 20944 O O . PHE C 2 180 ? 149.167 197.788 170.772 1.00 26.76 199 PHE B O 1
ATOM 20961 N N . PHE C 2 181 ? 147.041 197.258 171.260 1.00 11.95 200 PHE B N 1
ATOM 20962 C CA . PHE C 2 181 ? 146.656 198.663 171.316 1.00 11.95 200 PHE B CA 1
ATOM 20963 C C . PHE C 2 181 ? 147.275 199.393 172.500 1.00 11.95 200 PHE B C 1
ATOM 20964 O O . PHE C 2 181 ? 147.086 200.607 172.623 1.00 11.95 200 PHE B O 1
ATOM 20981 N N . ASP C 2 182 ? 148.011 198.691 173.362 1.00 14.87 201 ASP B N 1
ATOM 20982 C CA . ASP C 2 182 ? 148.738 199.341 174.444 1.00 14.87 201 ASP B CA 1
ATOM 20983 C C . ASP C 2 182 ? 150.143 199.778 174.039 1.00 14.87 201 ASP B C 1
ATOM 20984 O O . ASP C 2 182 ? 150.604 200.839 174.474 1.00 14.87 201 ASP B O 1
ATOM 20993 N N . LYS C 2 183 ? 150.842 198.988 173.220 1.00 12.89 202 LYS B N 1
ATOM 20994 C CA . LYS C 2 183 ? 152.258 199.218 172.940 1.00 12.89 202 LYS B CA 1
ATOM 20995 C C . LYS C 2 183 ? 152.504 199.875 171.586 1.00 12.89 202 LYS B C 1
ATOM 20996 O O . LYS C 2 183 ? 153.083 200.963 171.520 1.00 12.89 202 LYS B O 1
ATOM 21015 N N . VAL C 2 184 ? 152.071 199.230 170.506 1.00 14.46 203 VAL B N 1
ATOM 21016 C CA . VAL C 2 184 ? 152.456 199.589 169.139 1.00 14.46 203 VAL B CA 1
ATOM 21017 C C . VAL C 2 184 ? 152.257 201.085 168.911 1.00 14.46 203 VAL B C 1
ATOM 21018 O O . VAL C 2 184 ? 151.260 201.652 169.380 1.00 14.46 203 VAL B O 1
ATOM 21031 N N . PRO C 2 185 ? 153.161 201.758 168.198 1.00 16.48 204 PRO B N 1
ATOM 21032 C CA . PRO C 2 185 ? 153.094 203.219 168.087 1.00 16.48 204 PRO B CA 1
ATOM 21033 C C . PRO C 2 185 ? 151.779 203.684 167.490 1.00 16.48 204 PRO B C 1
ATOM 21034 O O . PRO C 2 185 ? 151.232 203.036 166.585 1.00 16.48 204 PRO B O 1
ATOM 21045 N N . PRO C 2 186 ? 151.243 204.814 167.963 1.00 16.02 205 PRO B N 1
ATOM 21046 C CA . PRO C 2 186 ? 149.961 205.288 167.424 1.00 16.02 205 PRO B CA 1
ATOM 21047 C C . PRO C 2 186 ? 149.965 205.521 165.925 1.00 16.02 205 PRO B C 1
ATOM 21048 O O . PRO C 2 186 ? 148.929 205.335 165.276 1.00 16.02 205 PRO B O 1
ATOM 21059 N N . LYS C 2 187 ? 151.096 205.933 165.352 1.00 25.69 206 LYS B N 1
ATOM 21060 C CA . LYS C 2 187 ? 151.122 206.268 163.932 1.00 25.69 206 LYS B CA 1
ATOM 21061 C C . LYS C 2 187 ? 150.582 205.126 163.082 1.00 25.69 206 LYS B C 1
ATOM 21062 O O . LYS C 2 187 ? 149.886 205.357 162.088 1.00 25.69 206 LYS B O 1
ATOM 21081 N N . HIS C 2 188 ? 150.890 203.889 163.461 1.00 14.00 207 HIS B N 1
ATOM 21082 C CA . HIS C 2 188 ? 150.524 202.727 162.663 1.00 14.00 207 HIS B CA 1
ATOM 21083 C C . HIS C 2 188 ? 149.250 202.049 163.143 1.00 14.00 207 HIS B C 1
ATOM 21084 O O . HIS C 2 188 ? 148.594 201.352 162.360 1.00 14.00 207 HIS B O 1
ATOM 21098 N N . SER C 2 189 ? 148.889 202.228 164.411 1.00 15.28 208 SER B N 1
ATOM 21099 C CA . SER C 2 189 ? 147.729 201.536 164.959 1.00 15.28 208 SER B CA 1
ATOM 21100 C C . SER C 2 189 ? 146.437 202.279 164.636 1.00 15.28 208 SER B C 1
ATOM 21101 O O . SER C 2 189 ? 145.536 201.733 163.992 1.00 15.28 208 SER B O 1
ATOM 21109 N N . TYR C 2 190 ? 146.334 203.534 165.077 1.00 12.75 209 TYR B N 1
ATOM 21110 C CA . TYR C 2 190 ? 145.107 204.293 164.888 1.00 12.75 209 TYR B CA 1
ATOM 21111 C C . TYR C 2 190 ? 144.677 204.317 163.431 1.00 12.75 209 TYR B C 1
ATOM 21112 O O . TYR C 2 190 ? 143.478 204.341 163.136 1.00 12.75 209 TYR B O 1
ATOM 21130 N N . GLY C 2 191 ? 145.637 204.315 162.509 1.00 13.12 210 GLY B N 1
ATOM 21131 C CA . GLY C 2 191 ? 145.293 204.449 161.105 1.00 13.12 210 GLY B CA 1
ATOM 21132 C C . GLY C 2 191 ? 144.361 203.357 160.626 1.00 13.12 210 GLY B C 1
ATOM 21133 O O . GLY C 2 191 ? 143.356 203.628 159.964 1.00 13.12 210 GLY B O 1
ATOM 21137 N N . MET C 2 192 ? 144.672 202.109 160.967 1.00 12.62 211 MET B N 1
ATOM 21138 C CA . MET C 2 192 ? 143.869 200.989 160.498 1.00 12.62 211 MET B CA 1
ATOM 21139 C C . MET C 2 192 ? 142.466 201.022 161.080 1.00 12.62 211 MET B C 1
ATOM 21140 O O . MET C 2 192 ? 141.507 200.632 160.406 1.00 12.62 211 MET B O 1
ATOM 21154 N N . LEU C 2 193 ? 142.327 201.487 162.317 1.00 15.37 212 LEU B N 1
ATOM 21155 C CA . LEU C 2 193 ? 141.040 201.505 162.996 1.00 15.37 212 LEU B CA 1
ATOM 21156 C C . LEU C 2 193 ? 140.212 202.744 162.676 1.00 15.37 212 LEU B C 1
ATOM 21157 O O . LEU C 2 193 ? 138.979 202.686 162.754 1.00 15.37 212 LEU B O 1
ATOM 21173 N N . TYR C 2 194 ? 140.850 203.860 162.319 1.00 13.40 213 TYR B N 1
ATOM 21174 C CA . TYR C 2 194 ? 140.152 205.116 162.079 1.00 13.40 213 TYR B CA 1
ATOM 21175 C C . TYR C 2 194 ? 140.254 205.584 160.635 1.00 13.40 213 TYR B C 1
ATOM 21176 O O . TYR C 2 194 ? 139.766 206.673 160.313 1.00 13.40 213 TYR B O 1
ATOM 21194 N N . CYS C 2 195 ? 140.882 204.799 159.765 1.00 15.96 214 CYS B N 1
ATOM 21195 C CA . CYS C 2 195 ? 140.969 205.149 158.354 1.00 15.96 214 CYS B CA 1
ATOM 21196 C C . CYS C 2 195 ? 139.614 205.583 157.812 1.00 15.96 214 CYS B C 1
ATOM 21197 O O . CYS C 2 195 ? 138.606 204.896 157.996 1.00 15.96 214 CYS B O 1
ATOM 21204 N N . SER C 2 196 ? 139.598 206.735 157.150 1.00 22.66 215 SER B N 1
ATOM 21205 C CA . SER C 2 196 ? 138.406 207.235 156.482 1.00 22.66 215 SER B CA 1
ATOM 21206 C C . SER C 2 196 ? 138.471 206.916 154.994 1.00 22.66 215 SER B C 1
ATOM 21207 O O . SER C 2 196 ? 139.548 206.691 154.434 1.00 22.66 215 SER B O 1
ATOM 21215 N N . CYS C 2 197 ? 137.310 206.901 154.355 1.00 27.84 216 CYS B N 1
ATOM 21216 C CA . CYS C 2 197 ? 137.197 206.503 152.962 1.00 27.84 216 CYS B CA 1
ATOM 21217 C C . CYS C 2 197 ? 135.777 206.778 152.490 1.00 27.84 216 CYS B C 1
ATOM 21218 O O . CYS C 2 197 ? 134.893 207.056 153.308 1.00 27.84 216 CYS B O 1
ATOM 21225 N N . PRO C 2 198 ? 135.522 206.713 151.176 1.00 31.52 217 PRO B N 1
ATOM 21226 C CA . PRO C 2 198 ? 134.305 207.339 150.646 1.00 31.52 217 PRO B CA 1
ATOM 21227 C C . PRO C 2 198 ? 133.040 206.705 151.207 1.00 31.52 217 PRO B C 1
ATOM 21228 O O . PRO C 2 198 ? 133.014 205.535 151.595 1.00 31.52 217 PRO B O 1
ATOM 21239 N N . LEU C 2 199 ? 131.979 207.508 151.238 1.00 29.71 218 LEU B N 1
ATOM 21240 C CA . LEU C 2 199 ? 130.757 207.172 151.951 1.00 29.71 218 LEU B CA 1
ATOM 21241 C C . LEU C 2 199 ? 130.089 205.934 151.342 1.00 29.71 218 LEU B C 1
ATOM 21242 O O . LEU C 2 199 ? 130.489 205.428 150.289 1.00 29.71 218 LEU B O 1
ATOM 21258 N N . GLY C 2 200 ? 129.050 205.449 152.030 1.00 35.48 219 GLY B N 1
ATOM 21259 C CA . GLY C 2 200 ? 128.388 204.205 151.667 1.00 35.48 219 GLY B CA 1
ATOM 21260 C C . GLY C 2 200 ? 128.830 203.012 152.490 1.00 35.48 219 GLY B C 1
ATOM 21261 O O . GLY C 2 200 ? 129.515 203.095 153.510 1.00 35.48 219 GLY B O 1
ATOM 21265 N N . ASP C 2 201 ? 128.360 201.894 151.951 1.00 51.07 220 ASP B N 1
ATOM 21266 C CA . ASP C 2 201 ? 128.590 200.536 152.409 1.00 51.07 220 ASP B CA 1
ATOM 21267 C C . ASP C 2 201 ? 128.960 199.724 151.156 1.00 51.07 220 ASP B C 1
ATOM 21268 O O . ASP C 2 201 ? 128.701 200.153 150.019 1.00 51.07 220 ASP B O 1
ATOM 21277 N N . GLN C 2 202 ? 129.604 198.578 151.374 1.00 57.23 221 GLN B N 1
ATOM 21278 C CA . GLN C 2 202 ? 130.076 197.677 150.306 1.00 57.23 221 GLN B CA 1
ATOM 21279 C C . GLN C 2 202 ? 131.076 198.348 149.348 1.00 57.23 221 GLN B C 1
ATOM 21280 O O . GLN C 2 202 ? 131.085 198.090 148.144 1.00 57.23 221 GLN B O 1
ATOM 21294 N N . SER C 2 203 ? 131.911 199.210 149.922 1.00 48.66 222 SER B N 1
ATOM 21295 C CA . SER C 2 203 ? 133.009 199.885 149.233 1.00 48.66 222 SER B CA 1
ATOM 21296 C C . SER C 2 203 ? 134.161 199.081 149.813 1.00 48.66 222 SER B C 1
ATOM 21297 O O . SER C 2 203 ? 134.271 198.954 151.040 1.00 48.66 222 SER B O 1
ATOM 21305 N N . ALA C 2 204 ? 135.074 198.571 148.998 1.00 41.39 223 ALA B N 1
ATOM 21306 C CA . ALA C 2 204 ? 136.015 197.647 149.619 1.00 41.39 223 ALA B CA 1
ATOM 21307 C C . ALA C 2 204 ? 136.503 198.170 150.965 1.00 41.39 223 ALA B C 1
ATOM 21308 O O . ALA C 2 204 ? 136.588 197.413 151.940 1.00 41.39 223 ALA B O 1
ATOM 21315 N N . CYS C 2 205 ? 136.810 199.465 151.045 1.00 32.69 224 CYS B N 1
ATOM 21316 C CA . CYS C 2 205 ? 137.374 200.019 152.272 1.00 32.69 224 CYS B CA 1
ATOM 21317 C C . CYS C 2 205 ? 136.529 199.671 153.488 1.00 32.69 224 CYS B C 1
ATOM 21318 O O . CYS C 2 205 ? 137.019 199.052 154.438 1.00 32.69 224 CYS B O 1
ATOM 21325 N N . SER C 2 206 ? 135.254 200.066 153.481 1.00 27.83 225 SER B N 1
ATOM 21326 C CA . SER C 2 206 ? 134.436 199.906 154.679 1.00 27.83 225 SER B CA 1
ATOM 21327 C C . SER C 2 206 ? 134.467 198.470 155.172 1.00 27.83 225 SER B C 1
ATOM 21328 O O . SER C 2 206 ? 134.418 198.222 156.381 1.00 27.83 225 SER B O 1
ATOM 21336 N N . GLU C 2 207 ? 134.574 197.511 154.251 1.00 23.60 226 GLU B N 1
ATOM 21337 C CA . GLU C 2 207 ? 134.688 196.116 154.656 1.00 23.60 226 GLU B CA 1
ATOM 21338 C C . GLU C 2 207 ? 135.874 195.919 155.592 1.00 23.60 226 GLU B C 1
ATOM 21339 O O . GLU C 2 207 ? 135.733 195.355 156.681 1.00 23.60 226 GLU B O 1
ATOM 21351 N N . ARG C 2 208 ? 137.054 196.397 155.189 1.00 18.63 227 ARG B N 1
ATOM 21352 C CA . ARG C 2 208 ? 138.241 196.246 156.024 1.00 18.63 227 ARG B CA 1
ATOM 21353 C C . ARG C 2 208 ? 138.152 197.103 157.284 1.00 18.63 227 ARG B C 1
ATOM 21354 O O . ARG C 2 208 ? 138.524 196.654 158.377 1.00 18.63 227 ARG B O 1
ATOM 21375 N N . ARG C 2 209 ? 137.658 198.337 157.155 1.00 17.73 228 ARG B N 1
ATOM 21376 C CA . ARG C 2 209 ? 137.485 199.198 158.321 1.00 17.73 228 ARG B CA 1
ATOM 21377 C C . ARG C 2 209 ? 136.633 198.523 159.382 1.00 17.73 228 ARG B C 1
ATOM 21378 O O . ARG C 2 209 ? 136.847 198.727 160.582 1.00 17.73 228 ARG B O 1
ATOM 21399 N N . ARG C 2 210 ? 135.661 197.723 158.960 1.00 15.71 229 ARG B N 1
ATOM 21400 C CA . ARG C 2 210 ? 134.817 196.975 159.876 1.00 15.71 229 ARG B CA 1
ATOM 21401 C C . ARG C 2 210 ? 135.501 195.709 160.372 1.00 15.71 229 ARG B C 1
ATOM 21402 O O . ARG C 2 210 ? 135.382 195.359 161.551 1.00 15.71 229 ARG B O 1
ATOM 21423 N N . GLN C 2 211 ? 136.220 195.025 159.486 1.00 14.01 230 GLN B N 1
ATOM 21424 C CA . GLN C 2 211 ? 136.834 193.736 159.769 1.00 14.01 230 GLN B CA 1
ATOM 21425 C C . GLN C 2 211 ? 138.232 193.857 160.367 1.00 14.01 230 GLN B C 1
ATOM 21426 O O . GLN C 2 211 ? 138.976 192.870 160.377 1.00 14.01 230 GLN B O 1
ATOM 21440 N N . THR C 2 212 ? 138.620 195.042 160.838 1.00 14.49 231 THR B N 1
ATOM 21441 C CA . THR C 2 212 ? 139.925 195.181 161.478 1.00 14.49 231 THR B CA 1
ATOM 21442 C C . THR C 2 212 ? 140.011 194.390 162.782 1.00 14.49 231 THR B C 1
ATOM 21443 O O . THR C 2 212 ? 141.044 193.774 163.065 1.00 14.49 231 THR B O 1
ATOM 21454 N N . ILE C 2 213 ? 138.951 194.389 163.589 1.00 9.63 232 ILE B N 1
ATOM 21455 C CA . ILE C 2 213 ? 138.975 193.733 164.893 1.00 9.63 232 ILE B CA 1
ATOM 21456 C C . ILE C 2 213 ? 138.337 192.345 164.840 1.00 9.63 232 ILE B C 1
ATOM 21457 O O . ILE C 2 213 ? 137.987 191.789 165.879 1.00 9.63 232 ILE B O 1
ATOM 21473 N N . VAL C 2 214 ? 138.186 191.780 163.648 1.00 8.87 233 VAL B N 1
ATOM 21474 C CA . VAL C 2 214 ? 137.675 190.422 163.468 1.00 8.87 233 VAL B CA 1
ATOM 21475 C C . VAL C 2 214 ? 136.428 190.267 164.329 1.00 8.87 233 VAL B C 1
ATOM 21476 O O . VAL C 2 214 ? 136.478 189.624 165.387 1.00 8.87 233 VAL B O 1
ATOM 21489 N N . PRO C 2 215 ? 135.302 190.861 163.934 1.00 8.52 234 PRO B N 1
ATOM 21490 C CA . PRO C 2 215 ? 134.131 190.870 164.822 1.00 8.52 234 PRO B CA 1
ATOM 21491 C C . PRO C 2 215 ? 133.506 189.506 165.024 1.00 8.52 234 PRO B C 1
ATOM 21492 O O . PRO C 2 215 ? 132.851 189.289 166.051 1.00 8.52 234 PRO B O 1
ATOM 21503 N N . ALA C 2 216 ? 133.690 188.577 164.083 1.00 9.00 235 ALA B N 1
ATOM 21504 C CA . ALA C 2 216 ? 133.050 187.272 164.202 1.00 9.00 235 ALA B CA 1
ATOM 21505 C C . ALA C 2 216 ? 133.385 186.615 165.531 1.00 9.00 235 ALA B C 1
ATOM 21506 O O . ALA C 2 216 ? 132.571 185.864 166.080 1.00 9.00 235 ALA B O 1
ATOM 21513 N N . CYS C 2 217 ? 134.566 186.891 166.063 1.00 10.88 236 CYS B N 1
ATOM 21514 C CA . CYS C 2 217 ? 134.999 186.399 167.361 1.00 10.88 236 CYS B CA 1
ATOM 21515 C C . CYS C 2 217 ? 134.941 187.438 168.465 1.00 10.88 236 CYS B C 1
ATOM 21516 O O . CYS C 2 217 ? 134.283 187.213 169.481 1.00 10.88 236 CYS B O 1
ATOM 21523 N N . SER C 2 218 ? 135.618 188.568 168.302 1.00 8.14 237 SER B N 1
ATOM 21524 C CA . SER C 2 218 ? 135.715 189.550 169.370 1.00 8.14 237 SER B CA 1
ATOM 21525 C C . SER C 2 218 ? 134.497 190.447 169.474 1.00 8.14 237 SER B C 1
ATOM 21526 O O . SER C 2 218 ? 134.341 191.135 170.487 1.00 8.14 237 SER B O 1
ATOM 21534 N N . TYR C 2 219 ? 133.628 190.461 168.463 1.00 8.15 238 TYR B N 1
ATOM 21535 C CA . TYR C 2 219 ? 132.437 191.302 168.494 1.00 8.15 238 TYR B CA 1
ATOM 21536 C C . TYR C 2 219 ? 131.156 190.494 168.679 1.00 8.15 238 TYR B C 1
ATOM 21537 O O . TYR C 2 219 ? 130.412 190.710 169.640 1.00 8.15 238 TYR B O 1
ATOM 21555 N N . GLU C 2 220 ? 130.895 189.549 167.780 1.00 10.19 239 GLU B N 1
ATOM 21556 C CA . GLU C 2 220 ? 129.578 188.940 167.691 1.00 10.19 239 GLU B CA 1
ATOM 21557 C C . GLU C 2 220 ? 129.331 187.995 168.863 1.00 10.19 239 GLU B C 1
ATOM 21558 O O . GLU C 2 220 ? 130.184 187.777 169.727 1.00 10.19 239 GLU B O 1
ATOM 21570 N N . ASP C 2 221 ? 128.119 187.445 168.883 1.00 13.89 240 ASP B N 1
ATOM 21571 C CA . ASP C 2 221 ? 127.687 186.462 169.868 1.00 13.89 240 ASP B CA 1
ATOM 21572 C C . ASP C 2 221 ? 126.269 186.039 169.505 1.00 13.89 240 ASP B C 1
ATOM 21573 O O . ASP C 2 221 ? 125.660 186.620 168.602 1.00 13.89 240 ASP B O 1
ATOM 21582 N N . LYS C 2 222 ? 125.784 184.977 170.135 1.00 12.00 241 LYS B N 1
ATOM 21583 C CA . LYS C 2 222 ? 124.456 184.437 169.848 1.00 12.00 241 LYS B CA 1
ATOM 21584 C C . LYS C 2 222 ? 123.271 185.349 170.172 1.00 12.00 241 LYS B C 1
ATOM 21585 O O . LYS C 2 222 ? 122.295 185.399 169.423 1.00 12.00 241 LYS B O 1
ATOM 21604 N N . GLU C 2 223 ? 123.361 186.062 171.287 1.00 12.86 242 GLU B N 1
ATOM 21605 C CA . GLU C 2 223 ? 122.264 186.893 171.762 1.00 12.86 242 GLU B CA 1
ATOM 21606 C C . GLU C 2 223 ? 122.771 188.289 172.090 1.00 12.86 242 GLU B C 1
ATOM 21607 O O . GLU C 2 223 ? 123.904 188.464 172.543 1.00 12.86 242 GLU B O 1
ATOM 21619 N N . ARG C 2 224 ? 121.910 189.283 171.861 1.00 11.07 243 ARG B N 1
ATOM 21620 C CA . ARG C 2 224 ? 122.235 190.668 172.173 1.00 11.07 243 ARG B CA 1
ATOM 21621 C C . ARG C 2 224 ? 121.695 191.016 173.551 1.00 11.07 243 ARG B C 1
ATOM 21622 O O . ARG C 2 224 ? 120.469 191.060 173.729 1.00 11.07 243 ARG B O 1
ATOM 21643 N N . PRO C 2 225 ? 122.544 191.266 174.538 1.00 8.69 244 PRO B N 1
ATOM 21644 C CA . PRO C 2 225 ? 122.059 191.677 175.852 1.00 8.69 244 PRO B CA 1
ATOM 21645 C C . PRO C 2 225 ? 121.900 193.183 175.960 1.00 8.69 244 PRO B C 1
ATOM 21646 O O . PRO C 2 225 ? 122.534 193.961 175.246 1.00 8.69 244 PRO B O 1
ATOM 21657 N N . ASN C 2 226 ? 121.030 193.589 176.879 1.00 9.98 245 ASN B N 1
ATOM 21658 C CA . ASN C 2 226 ? 120.827 195.007 177.123 1.00 9.98 245 ASN B CA 1
ATOM 21659 C C . ASN C 2 226 ? 122.130 195.649 177.565 1.00 9.98 245 ASN B C 1
ATOM 21660 O O . ASN C 2 226 ? 122.921 195.049 178.297 1.00 9.98 245 ASN B O 1
ATOM 21671 N N . CYS C 2 227 ? 122.348 196.881 177.112 1.00 9.73 246 CYS B N 1
ATOM 21672 C CA . CYS C 2 227 ? 123.617 197.555 177.348 1.00 9.73 246 CYS B CA 1
ATOM 21673 C C . CYS C 2 227 ? 123.864 197.751 178.839 1.00 9.73 246 CYS B C 1
ATOM 21674 O O . CYS C 2 227 ? 124.986 197.572 179.325 1.00 9.73 246 CYS B O 1
ATOM 21681 N N . LEU C 2 228 ? 122.804 198.082 179.577 1.00 12.41 247 LEU B N 1
ATOM 21682 C CA . LEU C 2 228 ? 122.926 198.359 181.009 1.00 12.41 247 LEU B CA 1
ATOM 21683 C C . LEU C 2 228 ? 123.472 197.142 181.731 1.00 12.41 247 LEU B C 1
ATOM 21684 O O . LEU C 2 228 ? 124.338 197.263 182.598 1.00 12.41 247 LEU B O 1
ATOM 21700 N N . THR C 2 229 ? 122.970 195.969 181.373 1.00 11.37 248 THR B N 1
ATOM 21701 C CA . THR C 2 229 ? 123.493 194.735 181.940 1.00 11.37 248 THR B CA 1
ATOM 21702 C C . THR C 2 229 ? 124.973 194.579 181.602 1.00 11.37 248 THR B C 1
ATOM 21703 O O . THR C 2 229 ? 125.788 194.224 182.464 1.00 11.37 248 THR B O 1
ATOM 21714 N N . LEU C 2 230 ? 125.343 194.875 180.355 1.00 9.26 249 LEU B N 1
ATOM 21715 C CA . LEU C 2 230 ? 126.751 194.876 179.973 1.00 9.26 249 LEU B CA 1
ATOM 21716 C C . LEU C 2 230 ? 127.522 195.989 180.674 1.00 9.26 249 LEU B C 1
ATOM 21717 O O . LEU C 2 230 ? 128.712 195.826 180.970 1.00 9.26 249 LEU B O 1
ATOM 21733 N N . GLN C 2 231 ? 126.865 197.120 180.950 1.00 11.28 250 GLN B N 1
ATOM 21734 C CA . GLN C 2 231 ? 127.495 198.172 181.744 1.00 11.28 250 GLN B CA 1
ATOM 21735 C C . GLN C 2 231 ? 127.863 197.675 183.134 1.00 11.28 250 GLN B C 1
ATOM 21736 O O . GLN C 2 231 ? 128.951 197.984 183.633 1.00 11.28 250 GLN B O 1
ATOM 21750 N N . VAL C 2 232 ? 126.977 196.917 183.778 1.00 12.28 251 VAL B N 1
ATOM 21751 C CA . VAL C 2 232 ? 127.320 196.337 185.069 1.00 12.28 251 VAL B CA 1
ATOM 21752 C C . VAL C 2 232 ? 128.402 195.281 184.914 1.00 12.28 251 VAL B C 1
ATOM 21753 O O . VAL C 2 232 ? 129.281 195.160 185.774 1.00 12.28 251 VAL B O 1
ATOM 21766 N N . SER C 2 233 ? 128.358 194.499 183.836 1.00 10.68 252 SER B N 1
ATOM 21767 C CA . SER C 2 233 ? 129.386 193.488 183.616 1.00 10.68 252 SER B CA 1
ATOM 21768 C C . SER C 2 233 ? 130.772 194.120 183.568 1.00 10.68 252 SER B C 1
ATOM 21769 O O . SER C 2 233 ? 131.712 193.643 184.211 1.00 10.68 252 SER B O 1
ATOM 21777 N N . CYS C 2 234 ? 130.917 195.203 182.801 1.00 12.05 253 CYS B N 1
ATOM 21778 C CA . CYS C 2 234 ? 132.201 195.895 182.736 1.00 12.05 253 CYS B CA 1
ATOM 21779 C C . CYS C 2 234 ? 132.632 196.391 184.107 1.00 12.05 253 CYS B C 1
ATOM 21780 O O . CYS C 2 234 ? 133.826 196.415 184.423 1.00 12.05 253 CYS B O 1
ATOM 21787 N N . LYS C 2 235 ? 131.672 196.778 184.940 1.00 15.77 254 LYS B N 1
ATOM 21788 C CA . LYS C 2 235 ? 131.957 197.525 186.157 1.00 15.77 254 LYS B CA 1
ATOM 21789 C C . LYS C 2 235 ? 132.673 196.691 187.212 1.00 15.77 254 LYS B C 1
ATOM 21790 O O . LYS C 2 235 ? 132.995 197.203 188.289 1.00 15.77 254 LYS B O 1
ATOM 21809 N N . THR C 2 236 ? 132.927 195.416 186.927 1.00 15.99 255 THR B N 1
ATOM 21810 C CA . THR C 2 236 ? 133.600 194.531 187.871 1.00 15.99 255 THR B CA 1
ATOM 21811 C C . THR C 2 236 ? 135.049 194.265 187.497 1.00 15.99 255 THR B C 1
ATOM 21812 O O . THR C 2 236 ? 135.939 194.415 188.339 1.00 15.99 255 THR B O 1
ATOM 21823 N N . ASN C 2 237 ? 135.314 193.869 186.254 1.00 15.17 256 ASN B N 1
ATOM 21824 C CA . ASN C 2 237 ? 136.688 193.687 185.806 1.00 15.17 256 ASN B CA 1
ATOM 21825 C C . ASN C 2 237 ? 137.463 194.989 185.972 1.00 15.17 256 ASN B C 1
ATOM 21826 O O . ASN C 2 237 ? 136.960 196.073 185.667 1.00 15.17 256 ASN B O 1
ATOM 21837 N N . TYR C 2 238 ? 138.693 194.876 186.473 1.00 24.08 257 TYR B N 1
ATOM 21838 C CA . TYR C 2 238 ? 139.455 196.039 186.914 1.00 24.08 257 TYR B CA 1
ATOM 21839 C C . TYR C 2 238 ? 140.017 196.870 185.768 1.00 24.08 257 TYR B C 1
ATOM 21840 O O . TYR C 2 238 ? 140.530 197.965 186.019 1.00 24.08 257 TYR B O 1
ATOM 21858 N N . ILE C 2 239 ? 139.949 196.382 184.534 1.00 15.48 258 ILE B N 1
ATOM 21859 C CA . ILE C 2 239 ? 140.487 197.080 183.369 1.00 15.48 258 ILE B CA 1
ATOM 21860 C C . ILE C 2 239 ? 139.393 197.845 182.628 1.00 15.48 258 ILE B C 1
ATOM 21861 O O . ILE C 2 239 ? 139.457 199.072 182.493 1.00 15.48 258 ILE B O 1
ATOM 21877 N N . CYS C 2 240 ? 138.378 197.133 182.137 1.00 13.17 259 CYS B N 1
ATOM 21878 C CA . CYS C 2 240 ? 137.277 197.784 181.445 1.00 13.17 259 CYS B CA 1
ATOM 21879 C C . CYS C 2 240 ? 136.731 198.954 182.247 1.00 13.17 259 CYS B C 1
ATOM 21880 O O . CYS C 2 240 ? 136.336 199.974 181.678 1.00 13.17 259 CYS B O 1
ATOM 21887 N N . ARG C 2 241 ? 136.702 198.826 183.572 1.00 20.67 260 ARG B N 1
ATOM 21888 C CA . ARG C 2 241 ? 136.203 199.905 184.418 1.00 20.67 260 ARG B CA 1
ATOM 21889 C C . ARG C 2 241 ? 136.928 201.214 184.130 1.00 20.67 260 ARG B C 1
ATOM 21890 O O . ARG C 2 241 ? 136.301 202.257 183.906 1.00 20.67 260 ARG B O 1
ATOM 21911 N N . SER C 2 242 ? 138.259 201.172 184.106 1.00 19.89 261 SER B N 1
ATOM 21912 C CA . SER C 2 242 ? 139.040 202.378 183.865 1.00 19.89 261 SER B CA 1
ATOM 21913 C C . SER C 2 242 ? 138.988 202.807 182.402 1.00 19.89 261 SER B C 1
ATOM 21914 O O . SER C 2 242 ? 138.853 204.005 182.103 1.00 19.89 261 SER B O 1
ATOM 21922 N N . ARG C 2 243 ? 139.105 201.852 181.474 1.00 10.65 262 ARG B N 1
ATOM 21923 C CA . ARG C 2 243 ? 139.016 202.203 180.062 1.00 10.65 262 ARG B CA 1
ATOM 21924 C C . ARG C 2 243 ? 137.676 202.831 179.715 1.00 10.65 262 ARG B C 1
ATOM 21925 O O . ARG C 2 243 ? 137.573 203.520 178.696 1.00 10.65 262 ARG B O 1
ATOM 21946 N N . LEU C 2 244 ? 136.651 202.600 180.531 1.00 11.48 263 LEU B N 1
ATOM 21947 C CA . LEU C 2 244 ? 135.351 203.230 180.357 1.00 11.48 263 LEU B CA 1
ATOM 21948 C C . LEU C 2 244 ? 135.274 204.568 181.074 1.00 11.48 263 LEU B C 1
ATOM 21949 O O . LEU C 2 244 ? 134.703 205.524 180.541 1.00 11.48 263 LEU B O 1
ATOM 21965 N N . ALA C 2 245 ? 135.839 204.657 182.278 1.00 15.23 264 ALA B N 1
ATOM 21966 C CA . ALA C 2 245 ? 135.891 205.942 182.965 1.00 15.23 264 ALA B CA 1
ATOM 21967 C C . ALA C 2 245 ? 136.576 206.983 182.099 1.00 15.23 264 ALA B C 1
ATOM 21968 O O . ALA C 2 245 ? 136.271 208.178 182.188 1.00 15.23 264 ALA B O 1
ATOM 21975 N N . ASP C 2 246 ? 137.510 206.548 181.254 1.00 13.53 265 ASP B N 1
ATOM 21976 C CA . ASP C 2 246 ? 138.180 207.496 180.368 1.00 13.53 265 ASP B CA 1
ATOM 21977 C C . ASP C 2 246 ? 137.238 208.036 179.297 1.00 13.53 265 ASP B C 1
ATOM 21978 O O . ASP C 2 246 ? 137.384 209.186 178.870 1.00 13.53 265 ASP B O 1
ATOM 21987 N N . PHE C 2 247 ? 136.266 207.235 178.861 1.00 11.13 266 PHE B N 1
ATOM 21988 C CA . PHE C 2 247 ? 135.472 207.583 177.687 1.00 11.13 266 PHE B CA 1
ATOM 21989 C C . PHE C 2 247 ? 134.627 208.824 177.941 1.00 11.13 266 PHE B C 1
ATOM 21990 O O . PHE C 2 247 ? 134.781 209.845 177.264 1.00 11.13 266 PHE B O 1
ATOM 22007 N N . PHE C 2 248 ? 133.720 208.749 178.915 1.00 12.79 267 PHE B N 1
ATOM 22008 C CA . PHE C 2 248 ? 132.849 209.881 179.212 1.00 12.79 267 PHE B CA 1
ATOM 22009 C C . PHE C 2 248 ? 133.666 211.128 179.513 1.00 12.79 267 PHE B C 1
ATOM 22010 O O . PHE C 2 248 ? 133.359 212.223 179.028 1.00 12.79 267 PHE B O 1
ATOM 22027 N N . THR C 2 249 ? 134.716 210.976 180.316 1.00 15.38 268 THR B N 1
ATOM 22028 C CA . THR C 2 249 ? 135.475 212.132 180.771 1.00 15.38 268 THR B CA 1
ATOM 22029 C C . THR C 2 249 ? 136.108 212.878 179.603 1.00 15.38 268 THR B C 1
ATOM 22030 O O . THR C 2 249 ? 136.115 214.113 179.579 1.00 15.38 268 THR B O 1
ATOM 22041 N N . ASN C 2 250 ? 136.648 212.150 178.626 1.00 15.15 269 ASN B N 1
ATOM 22042 C CA . ASN C 2 250 ? 137.303 212.801 177.496 1.00 15.15 269 ASN B CA 1
ATOM 22043 C C . ASN C 2 250 ? 136.291 213.340 176.489 1.00 15.15 269 ASN B C 1
ATOM 22044 O O . ASN C 2 250 ? 136.201 214.552 176.269 1.00 15.15 269 ASN B O 1
ATOM 22055 N N . CYS C 2 251 ? 135.513 212.452 175.876 1.00 14.21 270 CYS B N 1
ATOM 22056 C CA . CYS C 2 251 ? 134.713 212.781 174.702 1.00 14.21 270 CYS B CA 1
ATOM 22057 C C . CYS C 2 251 ? 133.424 213.521 175.022 1.00 14.21 270 CYS B C 1
ATOM 22058 O O . CYS C 2 251 ? 132.561 213.610 174.145 1.00 14.21 270 CYS B O 1
ATOM 22065 N N . GLN C 2 252 ? 133.260 214.051 176.225 1.00 18.51 271 GLN B N 1
ATOM 22066 C CA . GLN C 2 252 ? 131.988 214.652 176.586 1.00 18.51 271 GLN B CA 1
ATOM 22067 C C . GLN C 2 252 ? 131.666 215.793 175.623 1.00 18.51 271 GLN B C 1
ATOM 22068 O O . GLN C 2 252 ? 132.524 216.653 175.381 1.00 18.51 271 GLN B O 1
ATOM 22082 N N . PRO C 2 253 ? 130.458 215.841 175.060 1.00 20.70 272 PRO B N 1
ATOM 22083 C CA . PRO C 2 253 ? 130.151 216.837 174.029 1.00 20.70 272 PRO B CA 1
ATOM 22084 C C . PRO C 2 253 ? 129.692 218.169 174.599 1.00 20.70 272 PRO B C 1
ATOM 22085 O O . PRO C 2 253 ? 129.056 218.243 175.653 1.00 20.70 272 PRO B O 1
ATOM 22096 N N . GLU C 2 254 ? 130.026 219.241 173.878 1.00 30.77 273 GLU B N 1
ATOM 22097 C CA . GLU C 2 254 ? 129.547 220.570 174.207 1.00 30.77 273 GLU B CA 1
ATOM 22098 C C . GLU C 2 254 ? 129.481 221.331 172.887 1.00 30.77 273 GLU B C 1
ATOM 22099 O O . GLU C 2 254 ? 130.447 221.287 172.103 1.00 30.77 273 GLU B O 1
ATOM 22111 N N . PRO C 2 255 ? 128.377 222.028 172.601 1.00 34.16 274 PRO B N 1
ATOM 22112 C CA . PRO C 2 255 ? 128.242 222.709 171.308 1.00 34.16 274 PRO B CA 1
ATOM 22113 C C . PRO C 2 255 ? 128.776 224.131 171.266 1.00 34.16 274 PRO B C 1
ATOM 22114 O O . PRO C 2 255 ? 128.896 224.690 170.166 1.00 34.16 274 PRO B O 1
ATOM 22125 N N . LEU C 2 256 ? 129.099 224.730 172.414 1.00 35.68 275 LEU B N 1
ATOM 22126 C CA . LEU C 2 256 ? 129.500 226.133 172.425 1.00 35.68 275 LEU B CA 1
ATOM 22127 C C . LEU C 2 256 ? 130.789 226.347 171.643 1.00 35.68 275 LEU B C 1
ATOM 22128 O O . LEU C 2 256 ? 130.919 227.328 170.902 1.00 35.68 275 LEU B O 1
ATOM 22144 N N . SER C 2 257 ? 131.752 225.445 171.794 1.00 33.98 276 SER B N 1
ATOM 22145 C CA . SER C 2 257 ? 133.021 225.584 171.102 1.00 33.98 276 SER B CA 1
ATOM 22146 C C . SER C 2 257 ? 132.907 225.105 169.659 1.00 33.98 276 SER B C 1
ATOM 22147 O O . SER C 2 257 ? 132.065 224.273 169.312 1.00 33.98 276 SER B O 1
ATOM 22155 N N . LEU C 2 258 ? 133.782 225.648 168.811 1.00 34.23 277 LEU B N 1
ATOM 22156 C CA . LEU C 2 258 ? 133.867 225.171 167.437 1.00 34.23 277 LEU B CA 1
ATOM 22157 C C . LEU C 2 258 ? 134.294 223.712 167.384 1.00 34.23 277 LEU B C 1
ATOM 22158 O O . LEU C 2 258 ? 133.875 222.974 166.485 1.00 34.23 277 LEU B O 1
ATOM 22174 N N . SER C 2 259 ? 135.121 223.281 168.336 1.00 30.92 278 SER B N 1
ATOM 22175 C CA . SER C 2 259 ? 135.593 221.903 168.339 1.00 30.92 278 SER B CA 1
ATOM 22176 C C . SER C 2 259 ? 134.457 220.923 168.591 1.00 30.92 278 SER B C 1
ATOM 22177 O O . SER C 2 25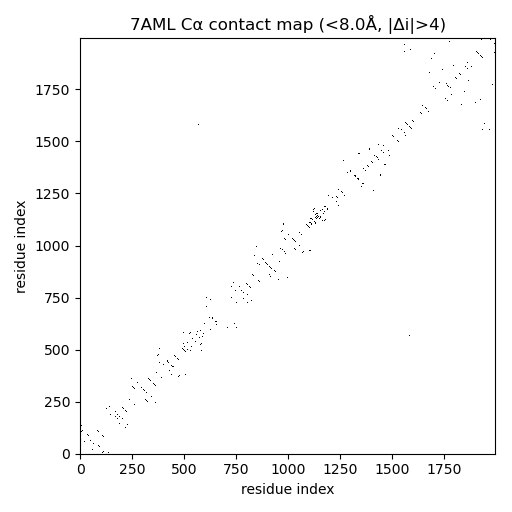9 ? 134.419 219.850 167.977 1.00 30.92 278 SER B O 1
ATOM 22185 N N . GLY C 2 260 ? 133.523 221.275 169.473 1.00 31.11 279 GLY B N 1
ATOM 22186 C CA . GLY C 2 260 ? 132.430 220.399 169.840 1.00 31.11 279 GLY B CA 1
ATOM 22187 C C . GLY C 2 260 ? 132.644 219.600 171.106 1.00 31.11 279 GLY B C 1
ATOM 22188 O O . GLY C 2 260 ? 131.723 218.892 171.532 1.00 31.11 279 GLY B O 1
ATOM 22192 N N . CYS C 2 261 ? 133.813 219.697 171.725 1.00 25.34 280 CYS B N 1
ATOM 22193 C CA . CYS C 2 261 ? 134.164 218.922 172.903 1.00 25.34 280 CYS B CA 1
ATOM 22194 C C . CYS C 2 261 ? 134.153 219.817 174.136 1.00 25.34 280 CYS B C 1
ATOM 22195 O O . CYS C 2 261 ? 133.772 220.989 174.082 1.00 25.34 280 CYS B O 1
ATOM 22202 N N . LEU C 2 262 ? 134.577 219.246 175.262 1.00 26.01 281 LEU B N 1
ATOM 22203 C CA . LEU C 2 262 ? 134.642 219.977 176.522 1.00 26.01 281 LEU B CA 1
ATOM 22204 C C . LEU C 2 262 ? 136.057 220.466 176.805 1.00 26.01 281 LEU B C 1
ATOM 22205 O O . LEU C 2 262 ? 136.273 221.658 177.045 1.00 26.01 281 LEU B O 1
ATOM 22221 N N . LYS C 2 263 ? 137.027 219.554 176.785 1.00 28.82 282 LYS B N 1
ATOM 22222 C CA . LYS C 2 263 ? 138.393 219.851 177.191 1.00 28.82 282 LYS B CA 1
ATOM 22223 C C . LYS C 2 263 ? 139.300 220.176 176.013 1.00 28.82 282 LYS B C 1
ATOM 22224 O O . LYS C 2 263 ? 140.526 220.189 176.168 1.00 28.82 282 LYS B O 1
ATOM 22243 N N . GLU C 2 264 ? 138.724 220.439 174.845 1.00 30.70 283 GLU B N 1
ATOM 22244 C CA . GLU C 2 264 ? 139.451 221.025 173.724 1.00 30.70 283 GLU B CA 1
ATOM 22245 C C . GLU C 2 264 ? 140.703 220.217 173.389 1.00 30.70 283 GLU B C 1
ATOM 22246 O O . GLU C 2 264 ? 141.813 220.746 173.301 1.00 30.70 283 GLU B O 1
ATOM 22258 N N . ASN C 2 265 ? 140.516 218.913 173.205 1.00 37.52 284 ASN B N 1
ATOM 22259 C CA . ASN C 2 265 ? 141.600 218.015 172.820 1.00 37.52 284 ASN B CA 1
ATOM 22260 C C . ASN C 2 265 ? 141.011 216.912 171.953 1.00 37.52 284 ASN B C 1
ATOM 22261 O O . ASN C 2 265 ? 140.197 216.116 172.430 1.00 37.52 284 ASN B O 1
ATOM 22272 N N . TYR C 2 266 ? 141.417 216.870 170.685 1.00 30.42 285 TYR B N 1
ATOM 22273 C CA . TYR C 2 266 ? 140.859 215.894 169.756 1.00 30.42 285 TYR B CA 1
ATOM 22274 C C . TYR C 2 266 ? 141.450 214.505 169.938 1.00 30.42 285 TYR B C 1
ATOM 22275 O O . TYR C 2 266 ? 140.759 213.512 169.688 1.00 30.42 285 TYR B O 1
ATOM 22293 N N . ALA C 2 267 ? 142.711 214.405 170.349 1.00 29.69 286 ALA B N 1
ATOM 22294 C CA . ALA C 2 267 ? 143.361 213.107 170.476 1.00 29.69 286 ALA B CA 1
ATOM 22295 C C . ALA C 2 267 ? 143.139 212.450 171.834 1.00 29.69 286 ALA B C 1
ATOM 22296 O O . ALA C 2 267 ? 143.354 211.240 171.959 1.00 29.69 286 ALA B O 1
ATOM 22303 N N . ASP C 2 268 ? 142.717 213.204 172.849 1.00 24.27 287 ASP B N 1
ATOM 22304 C CA . ASP C 2 268 ? 142.412 212.592 174.138 1.00 24.27 287 ASP B CA 1
ATOM 22305 C C . ASP C 2 268 ? 141.272 211.587 174.004 1.00 24.27 287 ASP B C 1
ATOM 22306 O O . ASP C 2 268 ? 141.377 210.438 174.453 1.00 24.27 287 ASP B O 1
ATOM 22315 N N . CYS C 2 269 ? 140.171 212.003 173.376 1.00 16.58 288 CYS B N 1
ATOM 22316 C CA . CYS C 2 269 ? 139.096 211.067 173.077 1.00 16.58 288 CYS B CA 1
ATOM 22317 C C . CYS C 2 269 ? 139.579 209.970 172.141 1.00 16.58 288 CYS B C 1
ATOM 22318 O O . CYS C 2 269 ? 139.228 208.795 172.306 1.00 16.58 288 CYS B O 1
ATOM 22325 N N . LEU C 2 270 ? 140.382 210.343 171.146 1.00 14.45 289 LEU B N 1
ATOM 22326 C CA . LEU C 2 270 ? 140.937 209.373 170.213 1.00 14.45 289 LEU B CA 1
ATOM 22327 C C . LEU C 2 270 ? 141.647 208.246 170.939 1.00 14.45 289 LEU B C 1
ATOM 22328 O O . LEU C 2 270 ? 141.637 207.100 170.475 1.00 14.45 289 LEU B O 1
ATOM 22344 N N . LEU C 2 271 ? 142.279 208.555 172.068 1.00 15.17 290 LEU B N 1
ATOM 22345 C CA . LEU C 2 271 ? 142.940 207.530 172.864 1.00 15.17 290 LEU B CA 1
ATOM 22346 C C . LEU C 2 271 ? 141.931 206.788 173.730 1.00 15.17 290 LEU B C 1
ATOM 22347 O O . LEU C 2 271 ? 141.926 205.554 173.777 1.00 15.17 290 LEU B O 1
ATOM 22363 N N . SER C 2 272 ? 141.050 207.533 174.398 1.00 14.40 291 SER B N 1
ATOM 22364 C CA . SER C 2 272 ? 140.121 206.925 175.343 1.00 14.40 291 SER B CA 1
ATOM 22365 C C . SER C 2 272 ? 139.245 205.870 174.678 1.00 14.40 291 SER B C 1
ATOM 22366 O O . SER C 2 272 ? 139.029 204.788 175.235 1.00 14.40 291 SER B O 1
ATOM 22374 N N . TYR C 2 273 ? 138.722 206.170 173.490 1.00 13.67 292 TYR B N 1
ATOM 22375 C CA . TYR C 2 273 ? 137.894 205.203 172.778 1.00 13.67 292 TYR B CA 1
ATOM 22376 C C . TYR C 2 273 ? 138.690 203.960 172.407 1.00 13.67 292 TYR B C 1
ATOM 22377 O O . TYR C 2 273 ? 138.203 202.834 172.552 1.00 13.67 292 TYR B O 1
ATOM 22395 N N . SER C 2 274 ? 139.914 204.141 171.909 1.00 14.86 293 SER B N 1
ATOM 22396 C CA . SER C 2 274 ? 140.719 202.992 171.515 1.00 14.86 293 SER B CA 1
ATOM 22397 C C . SER C 2 274 ? 141.179 202.192 172.724 1.00 14.86 293 SER B C 1
ATOM 22398 O O . SER C 2 274 ? 141.594 201.036 172.581 1.00 14.86 293 SER B O 1
ATOM 22406 N N . GLY C 2 275 ? 141.120 202.785 173.915 1.00 11.91 294 GLY B N 1
ATOM 22407 C CA . GLY C 2 275 ? 141.475 202.091 175.136 1.00 11.91 294 GLY B CA 1
ATOM 22408 C C . GLY C 2 275 ? 140.447 201.096 175.626 1.00 11.91 294 GLY B C 1
ATOM 22409 O O . GLY C 2 275 ? 140.722 200.355 176.574 1.00 11.91 294 GLY B O 1
ATOM 22413 N N . LEU C 2 276 ? 139.269 201.064 175.008 1.00 13.24 295 LEU B N 1
ATOM 22414 C CA . LEU C 2 276 ? 138.222 200.112 175.353 1.00 13.24 295 LEU B CA 1
ATOM 22415 C C . LEU C 2 276 ? 138.356 198.795 174.612 1.00 13.24 295 LEU B C 1
ATOM 22416 O O . LEU C 2 276 ? 137.895 197.764 175.111 1.00 13.24 295 LEU B O 1
ATOM 22432 N N . ILE C 2 277 ? 138.973 198.810 173.432 1.00 17.85 296 ILE B N 1
ATOM 22433 C CA . ILE C 2 277 ? 139.005 197.629 172.587 1.00 17.85 296 ILE B CA 1
ATOM 22434 C C . ILE C 2 277 ? 139.600 196.460 173.354 1.00 17.85 296 ILE B C 1
ATOM 22435 O O . ILE C 2 277 ? 140.516 196.625 174.169 1.00 17.85 296 ILE B O 1
ATOM 22451 N N . GLY C 2 278 ? 139.074 195.264 173.098 1.00 12.02 297 GLY B N 1
ATOM 22452 C CA . GLY C 2 278 ? 139.475 194.082 173.836 1.00 12.02 297 GLY B CA 1
ATOM 22453 C C . GLY C 2 278 ? 138.637 193.823 175.069 1.00 12.02 297 GLY B C 1
ATOM 22454 O O . GLY C 2 278 ? 138.249 192.682 175.330 1.00 12.02 297 GLY B O 1
ATOM 22458 N N . THR C 2 279 ? 138.330 194.872 175.826 1.00 12.82 298 THR B N 1
ATOM 22459 C CA . THR C 2 279 ? 137.568 194.706 177.052 1.00 12.82 298 THR B CA 1
ATOM 22460 C C . THR C 2 279 ? 136.159 194.228 176.731 1.00 12.82 298 THR B C 1
ATOM 22461 O O . THR C 2 279 ? 135.798 193.977 175.578 1.00 12.82 298 THR B O 1
ATOM 22472 N N . VAL C 2 280 ? 135.349 194.096 177.781 1.00 10.74 299 VAL B N 1
ATOM 22473 C CA . VAL C 2 280 ? 133.994 193.595 177.601 1.00 10.74 299 VAL B CA 1
ATOM 22474 C C . VAL C 2 280 ? 133.225 194.479 176.628 1.00 10.74 299 VAL B C 1
ATOM 22475 O O . VAL C 2 280 ? 132.280 194.021 175.976 1.00 10.74 299 VAL B O 1
ATOM 22488 N N . MET C 2 281 ? 133.620 195.748 176.503 1.00 8.91 300 MET B N 1
ATOM 22489 C CA . MET C 2 281 ? 132.962 196.684 175.594 1.00 8.91 300 MET B CA 1
ATOM 22490 C C . MET C 2 281 ? 133.792 196.792 174.323 1.00 8.91 300 MET B C 1
ATOM 22491 O O . MET C 2 281 ? 134.634 197.675 174.163 1.00 8.91 300 MET B O 1
ATOM 22505 N N . THR C 2 282 ? 133.538 195.870 173.402 1.00 9.10 301 THR B N 1
ATOM 22506 C CA . THR C 2 282 ? 134.252 195.839 172.134 1.00 9.10 301 THR B CA 1
ATOM 22507 C C . THR C 2 282 ? 133.348 196.396 171.047 1.00 9.10 301 THR B C 1
ATOM 22508 O O . THR C 2 282 ? 132.599 195.634 170.418 1.00 9.10 301 THR B O 1
ATOM 22519 N N . PRO C 2 283 ? 133.371 197.696 170.793 1.00 7.08 302 PRO B N 1
ATOM 22520 C CA . PRO C 2 283 ? 132.548 198.272 169.730 1.00 7.08 302 PRO B CA 1
ATOM 22521 C C . PRO C 2 283 ? 133.157 198.074 168.350 1.00 7.08 302 PRO B C 1
ATOM 22522 O O . PRO C 2 283 ? 134.319 197.700 168.188 1.00 7.08 302 PRO B O 1
ATOM 22533 N N . ASN C 2 284 ? 132.337 198.359 167.344 1.00 7.39 303 ASN B N 1
ATOM 22534 C CA . ASN C 2 284 ? 132.782 198.407 165.961 1.00 7.39 303 ASN B CA 1
ATOM 22535 C C . ASN C 2 284 ? 131.866 199.371 165.221 1.00 7.39 303 ASN B C 1
ATOM 22536 O O . ASN C 2 284 ? 130.955 199.964 165.806 1.00 7.39 303 ASN B O 1
ATOM 22547 N N . TYR C 2 285 ? 132.110 199.524 163.926 1.00 11.90 304 TYR B N 1
ATOM 22548 C CA . TYR C 2 285 ? 131.374 200.481 163.115 1.00 11.90 304 TYR B CA 1
ATOM 22549 C C . TYR C 2 285 ? 130.110 199.818 162.580 1.00 11.90 304 TYR B C 1
ATOM 22550 O O . TYR C 2 285 ? 130.186 198.877 161.783 1.00 11.90 304 TYR B O 1
ATOM 22568 N N . LEU C 2 286 ? 128.954 200.316 163.010 1.00 12.92 305 LEU B N 1
ATOM 22569 C CA . LEU C 2 286 ? 127.685 199.749 162.583 1.00 12.92 305 LEU B CA 1
ATOM 22570 C C . LEU C 2 286 ? 127.482 200.005 161.092 1.00 12.92 305 LEU B C 1
ATOM 22571 O O . LEU C 2 286 ? 128.300 200.640 160.421 1.00 12.92 305 LEU B O 1
ATOM 22587 N N . ARG C 2 287 ? 126.372 199.491 160.565 1.00 19.38 306 ARG B N 1
ATOM 22588 C CA . ARG C 2 287 ? 126.000 199.706 159.167 1.00 19.38 306 ARG B CA 1
ATOM 22589 C C . ARG C 2 287 ? 125.001 200.859 159.116 1.00 19.38 306 ARG B C 1
ATOM 22590 O O . ARG C 2 287 ? 123.789 200.673 159.006 1.00 19.38 306 ARG B O 1
ATOM 22611 N N . SER C 2 288 ? 125.534 202.073 159.201 1.00 23.80 307 SER B N 1
ATOM 22612 C CA . SER C 2 288 ? 124.756 203.299 159.183 1.00 23.80 307 SER B CA 1
ATOM 22613 C C . SER C 2 288 ? 125.367 204.272 158.186 1.00 23.80 307 SER B C 1
ATOM 22614 O O . SER C 2 288 ? 126.582 204.257 157.967 1.00 23.80 307 SER B O 1
ATOM 22622 N N . PRO C 2 289 ? 124.550 205.123 157.558 1.00 27.59 308 PRO B N 1
ATOM 22623 C CA . PRO C 2 289 ? 125.121 206.071 156.582 1.00 27.59 308 PRO B CA 1
ATOM 22624 C C . PRO C 2 289 ? 126.187 206.974 157.175 1.00 27.59 308 PRO B C 1
ATOM 22625 O O . PRO C 2 289 ? 127.202 207.249 156.521 1.00 27.59 308 PRO B O 1
ATOM 22636 N N . LYS C 2 290 ? 125.987 207.440 158.403 1.00 26.55 309 LYS B N 1
ATOM 22637 C CA . LYS C 2 290 ? 126.945 208.307 159.068 1.00 26.55 309 LYS B CA 1
ATOM 22638 C C . LYS C 2 290 ? 127.911 207.451 159.886 1.00 26.55 309 LYS B C 1
ATOM 22639 O O . LYS C 2 290 ? 127.946 206.224 159.762 1.00 26.55 309 LYS B O 1
ATOM 22658 N N . ILE C 2 291 ? 128.713 208.091 160.730 1.00 20.38 310 ILE B N 1
ATOM 22659 C CA . ILE C 2 291 ? 129.698 207.397 161.556 1.00 20.38 310 ILE B CA 1
ATOM 22660 C C . ILE C 2 291 ? 129.060 207.212 162.929 1.00 20.38 310 ILE B C 1
ATOM 22661 O O . ILE C 2 291 ? 129.166 208.065 163.812 1.00 20.38 310 ILE B O 1
ATOM 22677 N N . SER C 2 292 ? 128.392 206.078 163.112 1.00 13.13 311 SER B N 1
ATOM 22678 C CA . SER C 2 292 ? 127.823 205.695 164.393 1.00 13.13 311 SER B CA 1
ATOM 22679 C C . SER C 2 292 ? 128.553 204.476 164.936 1.00 13.13 311 SER B C 1
ATOM 22680 O O . SER C 2 292 ? 129.179 203.713 164.196 1.00 13.13 311 SER B O 1
ATOM 22688 N N . VAL C 2 293 ? 128.463 204.303 166.250 1.00 10.64 312 VAL B N 1
ATOM 22689 C CA . VAL C 2 293 ? 129.144 203.216 166.941 1.00 10.64 312 VAL B CA 1
ATOM 22690 C C . VAL C 2 293 ? 128.286 202.778 168.112 1.00 10.64 312 VAL B C 1
ATOM 22691 O O . VAL C 2 293 ? 127.702 203.608 168.812 1.00 10.64 312 VAL B O 1
ATOM 22704 N N . SER C 2 294 ? 128.224 201.465 168.330 1.00 9.96 313 SER B N 1
ATOM 22705 C CA . SER C 2 294 ? 127.491 200.906 169.438 1.00 9.96 313 SER B CA 1
ATOM 22706 C C . SER C 2 294 ? 128.224 199.656 169.888 1.00 9.96 313 SER B C 1
ATOM 22707 O O . SER C 2 294 ? 128.732 198.909 169.039 1.00 9.96 313 SER B O 1
ATOM 22715 N N . PRO C 2 295 ? 128.306 199.397 171.189 1.00 9.09 314 PRO B N 1
ATOM 22716 C CA . PRO C 2 295 ? 128.742 198.075 171.628 1.00 9.09 314 PRO B CA 1
ATOM 22717 C C . PRO C 2 295 ? 127.719 197.035 171.207 1.00 9.09 314 PRO B C 1
ATOM 22718 O O . PRO C 2 295 ? 126.600 197.348 170.798 1.00 9.09 314 PRO B O 1
ATOM 22729 N N . PHE C 2 296 ? 128.113 195.773 171.306 1.00 10.07 315 PHE B N 1
ATOM 22730 C CA . PHE C 2 296 ? 127.190 194.695 170.987 1.00 10.07 315 PHE B CA 1
ATOM 22731 C C . PHE C 2 296 ? 126.114 194.650 172.060 1.00 10.07 315 PHE B C 1
ATOM 22732 O O . PHE C 2 296 ? 126.281 194.004 173.098 1.00 10.07 315 PHE B O 1
ATOM 22749 N N . CYS C 2 297 ? 125.014 195.352 171.820 1.00 8.80 316 CYS B N 1
ATOM 22750 C CA . CYS C 2 297 ? 123.943 195.500 172.795 1.00 8.80 316 CYS B CA 1
ATOM 22751 C C . CYS C 2 297 ? 122.808 196.254 172.120 1.00 8.80 316 CYS B C 1
ATOM 22752 O O . CYS C 2 297 ? 122.940 196.732 170.991 1.00 8.80 316 CYS B O 1
ATOM 22759 N N . ASP C 2 298 ? 121.681 196.344 172.822 1.00 9.77 317 ASP B N 1
ATOM 22760 C CA . ASP C 2 298 ? 120.531 197.079 172.321 1.00 9.77 317 ASP B CA 1
ATOM 22761 C C . ASP C 2 298 ? 119.597 197.369 173.484 1.00 9.77 317 ASP B C 1
ATOM 22762 O O . ASP C 2 298 ? 119.560 196.624 174.465 1.00 9.77 317 ASP B O 1
ATOM 22771 N N . CYS C 2 299 ? 118.841 198.455 173.360 1.00 13.12 318 CYS B N 1
ATOM 22772 C CA . CYS C 2 299 ? 117.912 198.871 174.408 1.00 13.12 318 CYS B CA 1
ATOM 22773 C C . CYS C 2 299 ? 116.580 198.133 174.263 1.00 13.12 318 CYS B C 1
ATOM 22774 O O . CYS C 2 299 ? 115.523 198.717 174.027 1.00 13.12 318 CYS B O 1
ATOM 22781 N N . SER C 2 300 ? 116.659 196.814 174.408 1.00 13.48 319 SER B N 1
ATOM 22782 C CA . SER C 2 300 ? 115.495 195.944 174.424 1.00 13.48 319 SER B CA 1
ATOM 22783 C C . SER C 2 300 ? 115.238 195.449 175.839 1.00 13.48 319 SER B C 1
ATOM 22784 O O . SER C 2 300 ? 116.163 195.282 176.637 1.00 13.48 319 SER B O 1
ATOM 22792 N N . SER C 2 301 ? 113.965 195.223 176.143 1.00 15.97 320 SER B N 1
ATOM 22793 C CA . SER C 2 301 ? 113.541 194.734 177.449 1.00 15.97 320 SER B CA 1
ATOM 22794 C C . SER C 2 301 ? 113.971 195.661 178.579 1.00 15.97 320 SER B C 1
ATOM 22795 O O . SER C 2 301 ? 114.036 195.245 179.736 1.00 15.97 320 SER B O 1
ATOM 22803 N N . SER C 2 302 ? 114.281 196.915 178.260 1.00 15.71 321 SER B N 1
ATOM 22804 C CA . SER C 2 302 ? 114.696 197.867 179.279 1.00 15.71 321 SER B CA 1
ATOM 22805 C C . SER C 2 302 ? 113.515 198.511 179.990 1.00 15.71 321 SER B C 1
ATOM 22806 O O . SER C 2 302 ? 113.710 199.160 181.023 1.00 15.71 321 SER B O 1
ATOM 22814 N N . GLY C 2 303 ? 112.305 198.350 179.465 1.00 17.50 322 GLY B N 1
ATOM 22815 C CA . GLY C 2 303 ? 111.130 198.829 180.163 1.00 17.50 322 GLY B CA 1
ATOM 22816 C C . GLY C 2 303 ? 111.191 200.312 180.457 1.00 17.50 322 GLY B C 1
ATOM 22817 O O . GLY C 2 303 ? 111.527 201.132 179.596 1.00 17.50 322 GLY B O 1
ATOM 22821 N N . ASN C 2 304 ? 110.849 200.669 181.697 1.00 20.45 323 ASN B N 1
ATOM 22822 C CA . ASN C 2 304 ? 110.784 202.080 182.064 1.00 20.45 323 ASN B CA 1
ATOM 22823 C C . ASN C 2 304 ? 112.091 202.788 181.758 1.00 20.45 323 ASN B C 1
ATOM 22824 O O . ASN C 2 304 ? 112.090 203.964 181.380 1.00 20.45 323 ASN B O 1
ATOM 22835 N N . SER C 2 305 ? 113.215 202.104 181.946 1.00 17.45 324 SER B N 1
ATOM 22836 C CA . SER C 2 305 ? 114.522 202.738 181.824 1.00 17.45 324 SER B CA 1
ATOM 22837 C C . SER C 2 305 ? 115.036 202.681 180.392 1.00 17.45 324 SER B C 1
ATOM 22838 O O . SER C 2 305 ? 116.153 202.248 180.124 1.00 17.45 324 SER B O 1
ATOM 22846 N N . LYS C 2 306 ? 114.200 203.126 179.455 1.00 19.19 325 LYS B N 1
ATOM 22847 C CA . LYS C 2 306 ? 114.659 203.367 178.097 1.00 19.19 325 LYS B CA 1
ATOM 22848 C C . LYS C 2 306 ? 115.387 204.698 177.976 1.00 19.19 325 LYS B C 1
ATOM 22849 O O . LYS C 2 306 ? 116.109 204.911 176.995 1.00 19.19 325 LYS B O 1
ATOM 22868 N N . GLU C 2 307 ? 115.210 205.594 178.951 1.00 20.51 326 GLU B N 1
ATOM 22869 C CA . GLU C 2 307 ? 115.905 206.875 178.943 1.00 20.51 326 GLU B CA 1
ATOM 22870 C C . GLU C 2 307 ? 117.383 206.708 179.261 1.00 20.51 326 GLU B C 1
ATOM 22871 O O . GLU C 2 307 ? 118.237 207.289 178.588 1.00 20.51 326 GLU B O 1
ATOM 22883 N N . GLU C 2 308 ? 117.703 205.935 180.297 1.00 16.88 327 GLU B N 1
ATOM 22884 C CA . GLU C 2 308 ? 119.101 205.737 180.660 1.00 16.88 327 GLU B CA 1
ATOM 22885 C C . GLU C 2 308 ? 119.853 205.028 179.542 1.00 16.88 327 GLU B C 1
ATOM 22886 O O . GLU C 2 308 ? 120.965 205.428 179.169 1.00 16.88 327 GLU B O 1
ATOM 22898 N N . CYS C 2 309 ? 119.247 203.982 178.979 1.00 13.88 328 CYS B N 1
ATOM 22899 C CA . CYS C 2 309 ? 119.862 203.288 177.854 1.00 13.88 328 CYS B CA 1
ATOM 22900 C C . CYS C 2 309 ? 120.012 204.217 176.663 1.00 13.88 328 CYS B C 1
ATOM 22901 O O . CYS C 2 309 ? 121.031 204.187 175.963 1.00 13.88 328 CYS B O 1
ATOM 22908 N N . ASP C 2 310 ? 118.994 205.036 176.405 1.00 15.74 329 ASP B N 1
ATOM 22909 C CA . ASP C 2 310 ? 119.059 205.944 175.268 1.00 15.74 329 ASP B CA 1
ATOM 22910 C C . ASP C 2 310 ? 120.171 206.969 175.444 1.00 15.74 329 ASP B C 1
ATOM 22911 O O . ASP C 2 310 ? 120.896 207.263 174.493 1.00 15.74 329 ASP B O 1
ATOM 22920 N N . ARG C 2 311 ? 120.324 207.525 176.647 1.00 18.84 330 ARG B N 1
ATOM 22921 C CA . ARG C 2 311 ? 121.404 208.476 176.885 1.00 18.84 330 ARG B CA 1
ATOM 22922 C C . ARG C 2 311 ? 122.758 207.810 176.700 1.00 18.84 330 ARG B C 1
ATOM 22923 O O . ARG C 2 311 ? 123.636 208.342 176.012 1.00 18.84 330 ARG B O 1
ATOM 22944 N N . PHE C 2 312 ? 122.950 206.651 177.328 1.00 12.01 331 PHE B N 1
ATOM 22945 C CA . PHE C 2 312 ? 124.177 205.887 177.139 1.00 12.01 331 PHE B CA 1
ATOM 22946 C C . PHE C 2 312 ? 124.493 205.729 175.656 1.00 12.01 331 PHE B C 1
ATOM 22947 O O . PHE C 2 312 ? 125.558 206.139 175.176 1.00 12.01 331 PHE B O 1
ATOM 22964 N N . THR C 2 313 ? 123.550 205.160 174.908 1.00 11.56 332 THR B N 1
ATOM 22965 C CA . THR C 2 313 ? 123.805 204.831 173.512 1.00 11.56 332 THR B CA 1
ATOM 22966 C C . THR C 2 313 ? 124.022 206.085 172.672 1.00 11.56 332 THR B C 1
ATOM 22967 O O . THR C 2 313 ? 124.911 206.117 171.813 1.00 11.56 332 THR B O 1
ATOM 22978 N N . GLU C 2 314 ? 123.221 207.128 172.902 1.00 12.19 333 GLU B N 1
ATOM 22979 C CA . GLU C 2 314 ? 123.367 208.369 172.148 1.00 12.19 333 GLU B CA 1
ATOM 22980 C C . GLU C 2 314 ? 124.734 208.987 172.383 1.00 12.19 333 GLU B C 1
ATOM 22981 O O . GLU C 2 314 ? 125.434 209.355 171.434 1.00 12.19 333 GLU B O 1
ATOM 22993 N N . PHE C 2 315 ? 125.133 209.108 173.650 1.00 11.15 334 PHE B N 1
ATOM 22994 C CA . PHE C 2 315 ? 126.482 209.560 173.951 1.00 11.15 334 PHE B CA 1
ATOM 22995 C C . PHE C 2 315 ? 127.502 208.696 173.233 1.00 11.15 334 PHE B C 1
ATOM 22996 O O . PHE C 2 315 ? 128.561 209.181 172.822 1.00 11.15 334 PHE B O 1
ATOM 23013 N N . PHE C 2 316 ? 127.205 207.410 173.078 1.00 9.34 335 PHE B N 1
ATOM 23014 C CA . PHE C 2 316 ? 128.145 206.515 172.423 1.00 9.34 335 PHE B CA 1
ATOM 23015 C C . PHE C 2 316 ? 127.946 206.449 170.913 1.00 9.34 335 PHE B C 1
ATOM 23016 O O . PHE C 2 316 ? 128.906 206.174 170.189 1.00 9.34 335 PHE B O 1
ATOM 23033 N N . THR C 2 317 ? 126.732 206.693 170.415 1.00 11.09 336 THR B N 1
ATOM 23034 C CA . THR C 2 317 ? 126.446 206.498 168.993 1.00 11.09 336 THR B CA 1
ATOM 23035 C C . THR C 2 317 ? 126.624 207.777 168.178 1.00 11.09 336 THR B C 1
ATOM 23036 O O . THR C 2 317 ? 127.457 207.831 167.268 1.00 11.09 336 THR B O 1
ATOM 23047 N N . ASP C 2 318 ? 125.840 208.808 168.487 1.00 13.36 337 ASP B N 1
ATOM 23048 C CA . ASP C 2 318 ? 125.798 210.033 167.692 1.00 13.36 337 ASP B CA 1
ATOM 23049 C C . ASP C 2 318 ? 126.250 211.194 168.567 1.00 13.36 337 ASP B C 1
ATOM 23050 O O . ASP C 2 318 ? 125.524 211.627 169.467 1.00 13.36 337 ASP B O 1
ATOM 23059 N N . ASN C 2 319 ? 127.449 211.694 168.291 1.00 19.32 338 ASN B N 1
ATOM 23060 C CA . ASN C 2 319 ? 128.030 212.798 169.036 1.00 19.32 338 ASN B CA 1
ATOM 23061 C C . ASN C 2 319 ? 128.889 213.626 168.092 1.00 19.32 338 ASN B C 1
ATOM 23062 O O . ASN C 2 319 ? 129.307 213.160 167.029 1.00 19.32 338 ASN B O 1
ATOM 23073 N N . ALA C 2 320 ? 129.148 214.868 168.494 1.00 21.09 339 ALA B N 1
ATOM 23074 C CA . ALA C 2 320 ? 129.962 215.775 167.695 1.00 21.09 339 ALA B CA 1
ATOM 23075 C C . ALA C 2 320 ? 131.452 215.585 167.953 1.00 21.09 339 ALA B C 1
ATOM 23076 O O . ALA C 2 320 ? 132.234 215.453 167.007 1.00 21.09 339 ALA B O 1
ATOM 23083 N N . CYS C 2 321 ? 131.857 215.562 169.224 1.00 19.48 340 CYS B N 1
ATOM 23084 C CA . CYS C 2 321 ? 133.275 215.460 169.548 1.00 19.48 340 CYS B CA 1
ATOM 23085 C C . CYS C 2 321 ? 133.916 214.258 168.875 1.00 19.48 340 CYS B C 1
ATOM 23086 O O . CYS C 2 321 ? 135.028 214.349 168.345 1.00 19.48 340 CYS B O 1
ATOM 23093 N N . LEU C 2 322 ? 133.225 213.124 168.879 1.00 17.83 341 LEU B N 1
ATOM 23094 C CA . LEU C 2 322 ? 133.814 211.904 168.348 1.00 17.83 341 LEU B CA 1
ATOM 23095 C C . LEU C 2 322 ? 133.881 211.943 166.830 1.00 17.83 341 LEU B C 1
ATOM 23096 O O . LEU C 2 322 ? 134.884 211.533 166.233 1.00 17.83 341 LEU B O 1
ATOM 23112 N N . ARG C 2 323 ? 132.825 212.433 166.185 1.00 20.14 342 ARG B N 1
ATOM 23113 C CA . ARG C 2 323 ? 132.854 212.561 164.734 1.00 20.14 342 ARG B CA 1
ATOM 23114 C C . ARG C 2 323 ? 133.939 213.539 164.301 1.00 20.14 342 ARG B C 1
ATOM 23115 O O . ARG C 2 323 ? 134.705 213.261 163.372 1.00 20.14 342 ARG B O 1
ATOM 23136 N N . ASN C 2 324 ? 134.035 214.685 164.982 1.00 23.00 343 ASN B N 1
ATOM 23137 C CA . ASN C 2 324 ? 135.085 215.645 164.655 1.00 23.00 343 ASN B CA 1
ATOM 23138 C C . ASN C 2 324 ? 136.461 215.031 164.857 1.00 23.00 343 ASN B C 1
ATOM 23139 O O . ASN C 2 324 ? 137.359 215.212 164.027 1.00 23.00 343 ASN B O 1
ATOM 23150 N N . ALA C 2 325 ? 136.648 214.306 165.960 1.00 22.01 344 ALA B N 1
ATOM 23151 C CA . ALA C 2 325 ? 137.945 213.708 166.243 1.00 22.01 344 ALA B CA 1
ATOM 23152 C C . ALA C 2 325 ? 138.331 212.704 165.166 1.00 22.01 344 ALA B C 1
ATOM 23153 O O . ALA C 2 325 ? 139.440 212.753 164.624 1.00 22.01 344 ALA B O 1
ATOM 23160 N N . ILE C 2 326 ? 137.418 211.790 164.830 1.00 19.71 345 ILE B N 1
ATOM 23161 C CA . ILE C 2 326 ? 137.717 210.777 163.828 1.00 19.71 345 ILE B CA 1
ATOM 23162 C C . ILE C 2 326 ? 137.880 211.394 162.452 1.00 19.71 345 ILE B C 1
ATOM 23163 O O . ILE C 2 326 ? 138.573 210.829 161.599 1.00 19.71 345 ILE B O 1
ATOM 23179 N N . GLN C 2 327 ? 137.250 212.542 162.207 1.00 26.83 346 GLN B N 1
ATOM 23180 C CA . GLN C 2 327 ? 137.413 213.214 160.925 1.00 26.83 346 GLN B CA 1
ATOM 23181 C C . GLN C 2 327 ? 138.756 213.928 160.841 1.00 26.83 346 GLN B C 1
ATOM 23182 O O . GLN C 2 327 ? 139.353 214.008 159.762 1.00 26.83 346 GLN B O 1
ATOM 23196 N N . ALA C 2 328 ? 139.242 214.448 161.970 1.00 29.19 347 ALA B N 1
ATOM 23197 C CA . ALA C 2 328 ? 140.519 215.153 161.977 1.00 29.19 347 ALA B CA 1
ATOM 23198 C C . ALA C 2 328 ? 141.626 214.283 161.398 1.00 29.19 347 ALA B C 1
ATOM 23199 O O . ALA C 2 328 ? 142.366 214.707 160.504 1.00 29.19 347 ALA B O 1
ATOM 23206 N N . PHE C 2 329 ? 141.749 213.054 161.897 1.00 30.03 348 PHE B N 1
ATOM 23207 C CA . PHE C 2 329 ? 142.746 212.136 161.359 1.00 30.03 348 PHE B CA 1
ATOM 23208 C C . PHE C 2 329 ? 142.527 211.887 159.874 1.00 30.03 348 PHE B C 1
ATOM 23209 O O . PHE C 2 329 ? 143.483 211.605 159.144 1.00 30.03 348 PHE B O 1
ATOM 23226 N N . GLY C 2 330 ? 141.282 211.986 159.408 1.00 36.13 349 GLY B N 1
ATOM 23227 C CA . GLY C 2 330 ? 141.013 211.736 158.002 1.00 36.13 349 GLY B CA 1
ATOM 23228 C C . GLY C 2 330 ? 141.682 212.748 157.094 1.00 36.13 349 GLY B C 1
ATOM 23229 O O . GLY C 2 330 ? 142.212 212.393 156.038 1.00 36.13 349 GLY B O 1
ATOM 23233 N N . ASN C 2 331 ? 141.668 214.022 157.489 1.00 44.31 350 ASN B N 1
ATOM 23234 C CA . ASN C 2 331 ? 142.280 215.090 156.701 1.00 44.31 350 ASN B CA 1
ATOM 23235 C C . ASN C 2 331 ? 143.778 215.102 156.986 1.00 44.31 350 ASN B C 1
ATOM 23236 O O . ASN C 2 331 ? 144.287 215.858 157.817 1.00 44.31 350 ASN B O 1
ATOM 23247 N N . GLY C 2 332 ? 144.494 214.238 156.273 1.00 54.40 351 GLY B N 1
ATOM 23248 C CA . GLY C 2 332 ? 145.934 214.138 156.412 1.00 54.40 351 GLY B CA 1
ATOM 23249 C C . GLY C 2 332 ? 146.671 214.491 155.136 1.00 54.40 351 GLY B C 1
ATOM 23250 O O . GLY C 2 332 ? 147.865 214.222 155.003 1.00 54.40 351 GLY B O 1
ATOM 23254 N N . GLN D 3 4 ? 179.397 180.524 158.756 1.00 19.87 138 GLN C N 1
ATOM 23255 C CA . GLN D 3 4 ? 180.266 181.503 159.397 1.00 19.87 138 GLN C CA 1
ATOM 23256 C C . GLN D 3 4 ? 180.824 182.436 158.331 1.00 19.87 138 GLN C C 1
ATOM 23257 O O . GLN D 3 4 ? 181.199 183.572 158.620 1.00 19.87 138 GLN C O 1
ATOM 23270 N N . GLY D 3 5 ? 180.882 181.938 157.097 1.00 18.13 139 GLY C N 1
ATOM 23271 C CA . GLY D 3 5 ? 181.281 182.751 155.968 1.00 18.13 139 GLY C CA 1
ATOM 23272 C C . GLY D 3 5 ? 180.551 184.074 155.925 1.00 18.13 139 GLY C C 1
ATOM 23273 O O . GLY D 3 5 ? 179.334 184.148 156.126 1.00 18.13 139 GLY C O 1
ATOM 23277 N N . ARG D 3 6 ? 181.306 185.129 155.655 1.00 19.29 140 ARG C N 1
ATOM 23278 C CA . ARG D 3 6 ? 180.778 186.479 155.559 1.00 19.29 140 ARG C CA 1
ATOM 23279 C C . ARG D 3 6 ? 180.261 186.828 154.175 1.00 19.29 140 ARG C C 1
ATOM 23280 O O . ARG D 3 6 ? 179.648 187.889 154.018 1.00 19.29 140 ARG C O 1
ATOM 23301 N N . GLY D 3 7 ? 180.487 185.986 153.163 1.00 16.39 141 GLY C N 1
ATOM 23302 C CA . GLY D 3 7 ? 179.899 186.311 151.881 1.00 16.39 141 GLY C CA 1
ATOM 23303 C C . GLY D 3 7 ? 178.455 185.898 151.721 1.00 16.39 141 GLY C C 1
ATOM 23304 O O . GLY D 3 7 ? 177.779 186.416 150.827 1.00 16.39 141 GLY C O 1
ATOM 23308 N N . CYS D 3 8 ? 177.954 184.983 152.552 1.00 12.35 142 CYS C N 1
ATOM 23309 C CA . CYS D 3 8 ? 176.546 184.610 152.487 1.00 12.35 142 CYS C CA 1
ATOM 23310 C C . CYS D 3 8 ? 175.790 185.582 153.380 1.00 12.35 142 CYS C C 1
ATOM 23311 O O . CYS D 3 8 ? 175.899 185.509 154.608 1.00 12.35 142 CYS C O 1
ATOM 23318 N N . LEU D 3 9 ? 175.033 186.488 152.783 1.00 10.16 143 LEU C N 1
ATOM 23319 C CA . LEU D 3 9 ? 174.461 187.592 153.529 1.00 10.16 143 LEU C CA 1
ATOM 23320 C C . LEU D 3 9 ? 172.958 187.652 153.326 1.00 10.16 143 LEU C C 1
ATOM 23321 O O . LEU D 3 9 ? 172.398 187.058 152.401 1.00 10.16 143 LEU C O 1
ATOM 23337 N N . LEU D 3 10 ? 172.323 188.392 154.226 1.00 8.38 144 LEU C N 1
ATOM 23338 C CA . LEU D 3 10 ? 170.891 188.629 154.188 1.00 8.38 144 LEU C CA 1
ATOM 23339 C C . LEU D 3 10 ? 170.547 189.841 153.334 1.00 8.38 144 LEU C C 1
ATOM 23340 O O . LEU D 3 10 ? 170.922 190.975 153.650 1.00 8.38 144 LEU C O 1
ATOM 23356 N N . LYS D 3 11 ? 169.821 189.571 152.254 1.00 9.78 145 LYS C N 1
ATOM 23357 C CA . LYS D 3 11 ? 169.248 190.520 151.316 1.00 9.78 145 LYS C CA 1
ATOM 23358 C C . LYS D 3 11 ? 167.729 190.515 151.438 1.00 9.78 145 LYS C C 1
ATOM 23359 O O . LYS D 3 11 ? 167.141 189.637 152.072 1.00 9.78 145 LYS C O 1
ATOM 23378 N N . GLU D 3 12 ? 167.084 191.504 150.818 1.00 8.57 146 GLU C N 1
ATOM 23379 C CA . GLU D 3 12 ? 165.640 191.651 150.939 1.00 8.57 146 GLU C CA 1
ATOM 23380 C C . GLU D 3 12 ? 165.080 192.249 149.658 1.00 8.57 146 GLU C C 1
ATOM 23381 O O . GLU D 3 12 ? 165.773 192.975 148.941 1.00 8.57 146 GLU C O 1
ATOM 23393 N N . ILE D 3 13 ? 163.818 191.928 149.375 1.00 9.75 147 ILE C N 1
ATOM 23394 C CA . ILE D 3 13 ? 163.133 192.412 148.178 1.00 9.75 147 ILE C CA 1
ATOM 23395 C C . ILE D 3 13 ? 161.665 192.610 148.528 1.00 9.75 147 ILE C C 1
ATOM 23396 O O . ILE D 3 13 ? 161.050 191.756 149.172 1.00 9.75 147 ILE C O 1
ATOM 23412 N N . HIS D 3 14 ? 161.114 193.745 148.109 1.00 9.90 148 HIS C N 1
ATOM 23413 C CA . HIS D 3 14 ? 159.709 194.076 148.315 1.00 9.90 148 HIS C CA 1
ATOM 23414 C C . HIS D 3 14 ? 158.803 193.456 147.251 1.00 9.90 148 HIS C C 1
ATOM 23415 O O . HIS D 3 14 ? 158.999 193.696 146.054 1.00 9.90 148 HIS C O 1
ATOM 23429 N N . LEU D 3 15 ? 157.817 192.660 147.677 1.00 13.24 149 LEU C N 1
ATOM 23430 C CA . LEU D 3 15 ? 156.935 191.942 146.762 1.00 13.24 149 LEU C CA 1
ATOM 23431 C C . LEU D 3 15 ? 155.489 192.105 147.210 1.00 13.24 149 LEU C C 1
ATOM 23432 O O . LEU D 3 15 ? 155.198 192.367 148.380 1.00 13.24 149 LEU C O 1
ATOM 23448 N N . ASN D 3 16 ? 154.583 191.921 146.251 1.00 17.57 150 ASN C N 1
ATOM 23449 C CA . ASN D 3 16 ? 153.187 191.645 146.545 1.00 17.57 150 ASN C CA 1
ATOM 23450 C C . ASN D 3 16 ? 153.032 190.213 147.037 1.00 17.57 150 ASN C C 1
ATOM 23451 O O . ASN D 3 16 ? 153.760 189.309 146.621 1.00 17.57 150 ASN C O 1
ATOM 23461 N N . VAL D 3 17 ? 152.064 190.009 147.929 1.00 12.81 151 VAL C N 1
ATOM 23462 C CA . VAL D 3 17 ? 151.746 188.655 148.372 1.00 12.81 151 VAL C CA 1
ATOM 23463 C C . VAL D 3 17 ? 151.376 187.767 147.190 1.00 12.81 151 VAL C C 1
ATOM 23464 O O . VAL D 3 17 ? 151.687 186.571 147.172 1.00 12.81 151 VAL C O 1
ATOM 23477 N N . THR D 3 18 ? 150.708 188.332 146.186 1.00 14.21 152 THR C N 1
ATOM 23478 C CA . THR D 3 18 ? 150.298 187.544 145.028 1.00 14.21 152 THR C CA 1
ATOM 23479 C C . THR D 3 18 ? 151.473 187.002 144.213 1.00 14.21 152 THR C C 1
ATOM 23480 O O . THR D 3 18 ? 151.334 185.953 143.575 1.00 14.21 152 THR C O 1
ATOM 23491 N N . ASP D 3 19 ? 152.627 187.678 144.209 1.00 14.43 153 ASP C N 1
ATOM 23492 C CA . ASP D 3 19 ? 153.788 187.131 143.503 1.00 14.43 153 ASP C CA 1
ATOM 23493 C C . ASP D 3 19 ? 154.238 185.790 144.066 1.00 14.43 153 ASP C C 1
ATOM 23494 O O . ASP D 3 19 ? 154.976 185.063 143.392 1.00 14.43 153 ASP C O 1
ATOM 23503 N N . LEU D 3 20 ? 153.794 185.440 145.271 1.00 10.34 154 LEU C N 1
ATOM 23504 C CA . LEU D 3 20 ? 154.161 184.166 145.877 1.00 10.34 154 LEU C CA 1
ATOM 23505 C C . LEU D 3 20 ? 153.443 182.999 145.213 1.00 10.34 154 LEU C C 1
ATOM 23506 O O . LEU D 3 20 ? 153.875 181.853 145.366 1.00 10.34 154 LEU C O 1
ATOM 23522 N N . ASP D 3 21 ? 152.372 183.269 144.472 1.00 11.12 155 ASP C N 1
ATOM 23523 C CA . ASP D 3 21 ? 151.593 182.233 143.792 1.00 11.12 155 ASP C CA 1
ATOM 23524 C C . ASP D 3 21 ? 151.053 181.170 144.747 1.00 11.12 155 ASP C C 1
ATOM 23525 O O . ASP D 3 21 ? 150.996 179.984 144.413 1.00 11.12 155 ASP C O 1
ATOM 23534 N N . LEU D 3 22 ? 150.652 181.583 145.950 1.00 10.02 156 LEU C N 1
ATOM 23535 C CA . LEU D 3 22 ? 150.068 180.626 146.880 1.00 10.02 156 LEU C CA 1
ATOM 23536 C C . LEU D 3 22 ? 148.547 180.580 146.769 1.00 10.02 156 LEU C C 1
ATOM 23537 O O . LEU D 3 22 ? 147.911 179.790 147.472 1.00 10.02 156 LEU C O 1
ATOM 23553 N N . GLY D 3 23 ? 147.957 181.401 145.894 1.00 9.68 157 GLY C N 1
ATOM 23554 C CA . GLY D 3 23 ? 146.535 181.408 145.628 1.00 9.68 157 GLY C CA 1
ATOM 23555 C C . GLY D 3 23 ? 145.731 182.491 146.314 1.00 9.68 157 GLY C C 1
ATOM 23556 O O . GLY D 3 23 ? 144.541 182.633 146.009 1.00 9.68 157 GLY C O 1
ATOM 23560 N N . TYR D 3 24 ? 146.327 183.259 147.218 1.00 11.11 158 TYR C N 1
ATOM 23561 C CA . TYR D 3 24 ? 145.569 184.301 147.893 1.00 11.11 158 TYR C CA 1
ATOM 23562 C C . TYR D 3 24 ? 145.271 185.477 146.970 1.00 11.11 158 TYR C C 1
ATOM 23563 O O . TYR D 3 24 ? 146.044 185.819 146.072 1.00 11.11 158 TYR C O 1
ATOM 23581 N N . ARG D 3 25 ? 144.117 186.088 147.215 1.00 17.89 159 ARG C N 1
ATOM 23582 C CA . ARG D 3 25 ? 143.630 187.280 146.529 1.00 17.89 159 ARG C CA 1
ATOM 23583 C C . ARG D 3 25 ? 143.560 188.468 147.482 1.00 17.89 159 ARG C C 1
ATOM 23584 O O . ARG D 3 25 ? 142.584 188.628 148.220 1.00 17.89 159 ARG C O 1
ATOM 23605 N N . THR D 3 26 ? 144.608 189.286 147.483 1.00 15.62 160 THR C N 1
ATOM 23606 C CA . THR D 3 26 ? 144.728 190.388 148.426 1.00 15.62 160 THR C CA 1
ATOM 23607 C C . THR D 3 26 ? 145.646 191.426 147.806 1.00 15.62 160 THR C C 1
ATOM 23608 O O . THR D 3 26 ? 146.476 191.114 146.948 1.00 15.62 160 THR C O 1
ATOM 23619 N N . LYS D 3 27 ? 145.486 192.669 148.250 1.00 17.76 161 LYS C N 1
ATOM 23620 C CA . LYS D 3 27 ? 146.391 193.735 147.854 1.00 17.76 161 LYS C CA 1
ATOM 23621 C C . LYS D 3 27 ? 147.426 194.066 148.924 1.00 17.76 161 LYS C C 1
ATOM 23622 O O . LYS D 3 27 ? 148.106 195.090 148.814 1.00 17.76 161 LYS C O 1
ATOM 23641 N N . GLU D 3 28 ? 147.554 193.235 149.960 1.00 13.89 162 GLU C N 1
ATOM 23642 C CA . GLU D 3 28 ? 148.545 193.498 150.990 1.00 13.89 162 GLU C CA 1
ATOM 23643 C C . GLU D 3 28 ? 149.936 193.160 150.452 1.00 13.89 162 GLU C C 1
ATOM 23644 O O . GLU D 3 28 ? 150.091 192.420 149.478 1.00 13.89 162 GLU C O 1
ATOM 23656 N N . GLU D 3 29 ? 150.953 193.713 151.106 1.00 11.01 163 GLU C N 1
ATOM 23657 C CA . GLU D 3 29 ? 152.328 193.635 150.642 1.00 11.01 163 GLU C CA 1
ATOM 23658 C C . GLU D 3 29 ? 153.207 193.105 151.770 1.00 11.01 163 GLU C C 1
ATOM 23659 O O . GLU D 3 29 ? 152.750 192.928 152.903 1.00 11.01 163 GLU C O 1
ATOM 23671 N N . LEU D 3 30 ? 154.482 192.846 151.472 1.00 9.55 164 LEU C N 1
ATOM 23672 C CA . LEU D 3 30 ? 155.379 192.366 152.517 1.00 9.55 164 LEU C CA 1
ATOM 23673 C C . LEU D 3 30 ? 156.840 192.581 152.129 1.00 9.55 164 LEU C C 1
ATOM 23674 O O . LEU D 3 30 ? 157.175 192.817 150.966 1.00 9.55 164 LEU C O 1
ATOM 23690 N N . ILE D 3 31 ? 157.706 192.471 153.140 1.00 8.41 165 ILE C N 1
ATOM 23691 C CA . ILE D 3 31 ? 159.155 192.363 152.983 1.00 8.41 165 ILE C CA 1
ATOM 23692 C C . ILE D 3 31 ? 159.589 190.911 153.147 1.00 8.41 165 ILE C C 1
ATOM 23693 O O . ILE D 3 31 ? 159.452 190.322 154.224 1.00 8.41 165 ILE C O 1
ATOM 23709 N N . PHE D 3 32 ? 160.097 190.329 152.066 1.00 8.40 166 PHE C N 1
ATOM 23710 C CA . PHE D 3 32 ? 160.672 188.991 152.067 1.00 8.40 166 PHE C CA 1
ATOM 23711 C C . PHE D 3 32 ? 162.190 189.079 152.212 1.00 8.40 166 PHE C C 1
ATOM 23712 O O . PHE D 3 32 ? 162.827 189.913 151.561 1.00 8.40 166 PHE C O 1
ATOM 23729 N N . ARG D 3 33 ? 162.762 188.228 153.067 1.00 8.61 167 ARG C N 1
ATOM 23730 C CA . ARG D 3 33 ? 164.192 188.216 153.366 1.00 8.61 167 ARG C CA 1
ATOM 23731 C C . ARG D 3 33 ? 164.794 186.857 153.020 1.00 8.61 167 ARG C C 1
ATOM 23732 O O . ARG D 3 33 ? 164.114 185.833 153.118 1.00 8.61 167 ARG C O 1
ATOM 23753 N N . TYR D 3 34 ? 166.067 186.832 152.611 1.00 9.03 168 TYR C N 1
ATOM 23754 C CA . TYR D 3 34 ? 166.655 185.570 152.182 1.00 9.03 168 TYR C CA 1
ATOM 23755 C C . TYR D 3 34 ? 168.180 185.605 152.226 1.00 9.03 168 TYR C C 1
ATOM 23756 O O . TYR D 3 34 ? 168.804 186.667 152.249 1.00 9.03 168 TYR C O 1
ATOM 23774 N N . CYS D 3 35 ? 168.744 184.391 152.250 1.00 7.77 169 CYS C N 1
ATOM 23775 C CA . CYS D 3 35 ? 170.170 184.142 152.335 1.00 7.77 169 CYS C CA 1
ATOM 23776 C C . CYS D 3 35 ? 170.762 183.934 150.945 1.00 7.77 169 CYS C C 1
ATOM 23777 O O . CYS D 3 35 ? 170.144 183.279 150.105 1.00 7.77 169 CYS C O 1
ATOM 23784 N N . SER D 3 36 ? 171.955 184.470 150.702 1.00 10.30 170 SER C N 1
ATOM 23785 C CA . SER D 3 36 ? 172.585 184.340 149.399 1.00 10.30 170 SER C CA 1
ATOM 23786 C C . SER D 3 36 ? 174.069 184.635 149.562 1.00 10.30 170 SER C C 1
ATOM 23787 O O . SER D 3 36 ? 174.442 185.589 150.247 1.00 10.30 170 SER C O 1
ATOM 23795 N N . GLY D 3 37 ? 174.908 183.808 148.934 1.00 10.43 171 GLY C N 1
ATOM 23796 C CA . GLY D 3 37 ? 176.334 184.038 148.915 1.00 10.43 171 GLY C CA 1
ATOM 23797 C C . GLY D 3 37 ? 177.182 182.790 149.086 1.00 10.43 171 GLY C C 1
ATOM 23798 O O . GLY D 3 37 ? 176.692 181.706 149.416 1.00 10.43 171 GLY C O 1
ATOM 23802 N N . PRO D 3 38 ? 178.485 182.933 148.853 1.00 10.20 172 PRO C N 1
ATOM 23803 C CA . PRO D 3 38 ? 179.395 181.785 148.893 1.00 10.20 172 PRO C CA 1
ATOM 23804 C C . PRO D 3 38 ? 179.800 181.377 150.304 1.00 10.20 172 PRO C C 1
ATOM 23805 O O . PRO D 3 38 ? 179.855 182.193 151.226 1.00 10.20 172 PRO C O 1
ATOM 23816 N N . CYS D 3 39 ? 180.087 180.079 150.453 1.00 10.55 173 CYS C N 1
ATOM 23817 C CA . CYS D 3 39 ? 180.470 179.470 151.725 1.00 10.55 173 CYS C CA 1
ATOM 23818 C C . CYS D 3 39 ? 181.802 178.722 151.626 1.00 10.55 173 CYS C C 1
ATOM 23819 O O . CYS D 3 39 ? 182.087 177.855 152.458 1.00 10.55 173 CYS C O 1
ATOM 23826 N N . HIS D 3 40 ? 182.626 179.053 150.631 1.00 7.78 174 HIS C N 1
ATOM 23827 C CA . HIS D 3 40 ? 183.837 178.293 150.329 1.00 7.78 174 HIS C CA 1
ATOM 23828 C C . HIS D 3 40 ? 184.873 178.320 151.448 1.00 7.78 174 HIS C C 1
ATOM 23829 O O . HIS D 3 40 ? 185.619 177.350 151.616 1.00 7.78 174 HIS C O 1
ATOM 23843 N N . ASP D 3 41 ? 184.952 179.403 152.212 1.00 9.05 175 ASP C N 1
ATOM 23844 C CA . ASP D 3 41 ? 185.937 179.500 153.285 1.00 9.05 175 ASP C CA 1
ATOM 23845 C C . ASP D 3 41 ? 185.678 178.573 154.468 1.00 9.05 175 ASP C C 1
ATOM 23846 O O . ASP D 3 41 ? 186.524 178.505 155.363 1.00 9.05 175 ASP C O 1
ATOM 23855 N N . ALA D 3 42 ? 184.543 177.887 154.515 1.00 9.42 176 ALA C N 1
ATOM 23856 C CA . ALA D 3 42 ? 184.223 176.942 155.579 1.00 9.42 176 ALA C CA 1
ATOM 23857 C C . ALA D 3 42 ? 184.351 175.470 155.180 1.00 9.42 176 ALA C C 1
ATOM 23858 O O . ALA D 3 42 ? 183.987 174.602 155.979 1.00 9.42 176 ALA C O 1
ATOM 23865 N N . GLU D 3 43 ? 184.851 175.159 153.987 1.00 10.41 177 GLU C N 1
ATOM 23866 C CA . GLU D 3 43 ? 184.904 173.770 153.553 1.00 10.41 177 GLU C CA 1
ATOM 23867 C C . GLU D 3 43 ? 186.059 172.979 154.160 1.00 10.41 177 GLU C C 1
ATOM 23868 O O . GLU D 3 43 ? 187.069 173.526 154.607 1.00 10.41 177 GLU C O 1
ATOM 23880 N N . THR D 3 44 ? 185.872 171.656 154.174 1.00 16.05 178 THR C N 1
ATOM 23881 C CA . THR D 3 44 ? 186.781 170.660 154.738 1.00 16.05 178 THR C CA 1
ATOM 23882 C C . THR D 3 44 ? 187.313 169.754 153.628 1.00 16.05 178 THR C C 1
ATOM 23883 O O . THR D 3 44 ? 186.992 169.907 152.447 1.00 16.05 178 THR C O 1
ATOM 23894 N N . ASN D 3 45 ? 188.146 168.796 154.038 1.00 19.74 179 ASN C N 1
ATOM 23895 C CA . ASN D 3 45 ? 188.612 167.740 153.144 1.00 19.74 179 ASN C CA 1
ATOM 23896 C C . ASN D 3 45 ? 187.474 166.959 152.492 1.00 19.74 179 ASN C C 1
ATOM 23897 O O . ASN D 3 45 ? 187.559 166.581 151.318 1.00 19.74 179 ASN C O 1
ATOM 23908 N N . TYR D 3 46 ? 186.393 166.728 153.236 1.00 10.97 180 TYR C N 1
ATOM 23909 C CA . TYR D 3 46 ? 185.222 166.031 152.708 1.00 10.97 180 TYR C CA 1
ATOM 23910 C C . TYR D 3 46 ? 184.722 166.667 151.414 1.00 10.97 180 TYR C C 1
ATOM 23911 O O . TYR D 3 46 ? 184.555 165.993 150.387 1.00 10.97 180 TYR C O 1
ATOM 23929 N N . ASP D 3 47 ? 184.527 167.980 151.439 1.00 11.20 181 ASP C N 1
ATOM 23930 C CA . ASP D 3 47 ? 183.985 168.684 150.289 1.00 11.20 181 ASP C CA 1
ATOM 23931 C C . ASP D 3 47 ? 184.953 168.661 149.123 1.00 11.20 181 ASP C C 1
ATOM 23932 O O . ASP D 3 47 ? 184.535 168.584 147.964 1.00 11.20 181 ASP C O 1
ATOM 23941 N N . LYS D 3 48 ? 186.247 168.760 149.404 1.00 11.68 182 LYS C N 1
ATOM 23942 C CA . LYS D 3 48 ? 187.224 168.755 148.326 1.00 11.68 182 LYS C CA 1
ATOM 23943 C C . LYS D 3 48 ? 187.239 167.405 147.629 1.00 11.68 182 LYS C C 1
ATOM 23944 O O . LYS D 3 48 ? 187.310 167.328 146.395 1.00 11.68 182 LYS C O 1
ATOM 23963 N N . ILE D 3 49 ? 187.074 166.330 148.397 1.00 10.49 183 ILE C N 1
ATOM 23964 C CA . ILE D 3 49 ? 187.027 165.004 147.799 1.00 10.49 183 ILE C CA 1
ATOM 23965 C C . ILE D 3 49 ? 185.786 164.858 146.939 1.00 10.49 183 ILE C C 1
ATOM 23966 O O . ILE D 3 49 ? 185.831 164.301 145.838 1.00 10.49 183 ILE C O 1
ATOM 23982 N N . LEU D 3 50 ? 184.651 165.330 147.454 1.00 9.13 184 LEU C N 1
ATOM 23983 C CA . LEU D 3 50 ? 183.408 165.313 146.697 1.00 9.13 184 LEU C CA 1
ATOM 23984 C C . LEU D 3 50 ? 183.542 166.054 145.374 1.00 9.13 184 LEU C C 1
ATOM 23985 O O . LEU D 3 50 ? 183.172 165.540 144.310 1.00 9.13 184 LEU C O 1
ATOM 24001 N N . ASN D 3 51 ? 184.017 167.296 145.440 1.00 10.21 185 ASN C N 1
ATOM 24002 C CA . ASN D 3 51 ? 184.291 168.090 144.249 1.00 10.21 185 ASN C CA 1
ATOM 24003 C C . ASN D 3 51 ? 185.157 167.317 143.272 1.00 10.21 185 ASN C C 1
ATOM 24004 O O . ASN D 3 51 ? 184.894 167.296 142.062 1.00 10.21 185 ASN C O 1
ATOM 24015 N N . ASN D 3 52 ? 186.182 166.644 143.791 1.00 11.69 186 ASN C N 1
ATOM 24016 C CA . ASN D 3 52 ? 187.124 165.987 142.907 1.00 11.69 186 ASN C CA 1
ATOM 24017 C C . ASN D 3 52 ? 186.509 164.773 142.238 1.00 11.69 186 ASN C C 1
ATOM 24018 O O . ASN D 3 52 ? 186.825 164.482 141.079 1.00 11.69 186 ASN C O 1
ATOM 24029 N N . LEU D 3 53 ? 185.641 164.050 142.941 1.00 11.11 187 LEU C N 1
ATOM 24030 C CA . LEU D 3 53 ? 185.048 162.867 142.337 1.00 11.11 187 LEU C CA 1
ATOM 24031 C C . LEU D 3 53 ? 183.897 163.219 141.405 1.00 11.11 187 LEU C C 1
ATOM 24032 O O . LEU D 3 53 ? 183.608 162.472 140.467 1.00 11.11 187 LEU C O 1
ATOM 24048 N N . THR D 3 54 ? 183.244 164.355 141.653 1.00 15.48 188 THR C N 1
ATOM 24049 C CA . THR D 3 54 ? 182.281 164.921 140.713 1.00 15.48 188 THR C CA 1
ATOM 24050 C C . THR D 3 54 ? 182.938 165.337 139.405 1.00 15.48 188 THR C C 1
ATOM 24051 O O . THR D 3 54 ? 182.456 165.001 138.318 1.00 15.48 188 THR C O 1
ATOM 24062 N N . HIS D 3 55 ? 184.045 166.075 139.493 1.00 22.87 189 HIS C N 1
ATOM 24063 C CA . HIS D 3 55 ? 184.743 166.490 138.283 1.00 22.87 189 HIS C CA 1
ATOM 24064 C C . HIS D 3 55 ? 185.288 165.291 137.522 1.00 22.87 189 HIS C C 1
ATOM 24065 O O . HIS D 3 55 ? 185.379 165.329 136.289 1.00 22.87 189 HIS C O 1
ATOM 24079 N N . ASN D 3 56 ? 185.652 164.220 138.228 1.00 17.13 190 ASN C N 1
ATOM 24080 C CA . ASN D 3 56 ? 186.136 163.023 137.549 1.00 17.13 190 ASN C CA 1
ATOM 24081 C C . ASN D 3 56 ? 185.017 162.267 136.835 1.00 17.13 190 ASN C C 1
ATOM 24082 O O . ASN D 3 56 ? 185.306 161.459 135.946 1.00 17.13 190 ASN C O 1
ATOM 24093 N N . LYS D 3 57 ? 183.757 162.501 137.202 1.00 17.83 191 LYS C N 1
ATOM 24094 C CA . LYS D 3 57 ? 182.615 161.686 136.789 1.00 17.83 191 LYS C CA 1
ATOM 24095 C C . LYS D 3 57 ? 182.681 160.248 137.291 1.00 17.83 191 LYS C C 1
ATOM 24096 O O . LYS D 3 57 ? 181.899 159.405 136.835 1.00 17.83 191 LYS C O 1
ATOM 24115 N N . LYS D 3 58 ? 183.589 159.934 138.215 1.00 15.14 192 LYS C N 1
ATOM 24116 C CA . LYS D 3 58 ? 183.726 158.558 138.679 1.00 15.14 192 LYS C CA 1
ATOM 24117 C C . LYS D 3 58 ? 182.535 158.066 139.505 1.00 15.14 192 LYS C C 1
ATOM 24118 O O . LYS D 3 58 ? 182.333 156.850 139.590 1.00 15.14 192 LYS C O 1
ATOM 24137 N N . LEU D 3 59 ? 181.749 158.952 140.123 1.00 18.08 193 LEU C N 1
ATOM 24138 C CA . LEU D 3 59 ? 180.417 158.592 140.618 1.00 18.08 193 LEU C CA 1
ATOM 24139 C C . LEU D 3 59 ? 179.360 158.911 139.566 1.00 18.08 193 LEU C C 1
ATOM 24140 O O . LEU D 3 59 ? 179.112 160.081 139.257 1.00 18.08 193 LEU C O 1
ATOM 24156 N N . ASP D 3 60 ? 178.741 157.863 139.017 1.00 28.82 194 ASP C N 1
ATOM 24157 C CA . ASP D 3 60 ? 177.897 157.995 137.834 1.00 28.82 194 ASP C CA 1
ATOM 24158 C C . ASP D 3 60 ? 176.804 159.040 138.044 1.00 28.82 194 ASP C C 1
ATOM 24159 O O . ASP D 3 60 ? 176.740 160.043 137.326 1.00 28.82 194 ASP C O 1
ATOM 24168 N N . LYS D 3 61 ? 175.960 158.839 139.058 1.00 28.48 195 LYS C N 1
ATOM 24169 C CA . LYS D 3 61 ? 174.796 159.678 139.318 1.00 28.48 195 LYS C CA 1
ATOM 24170 C C . LYS D 3 61 ? 174.776 160.291 140.708 1.00 28.48 195 LYS C C 1
ATOM 24171 O O . LYS D 3 61 ? 174.220 161.380 140.870 1.00 28.48 195 LYS C O 1
ATOM 24190 N N . ASP D 3 62 ? 175.353 159.636 141.712 1.00 16.82 196 ASP C N 1
ATOM 24191 C CA . ASP D 3 62 ? 175.297 160.171 143.067 1.00 16.82 196 ASP C CA 1
ATOM 24192 C C . ASP D 3 62 ? 175.977 161.533 143.112 1.00 16.82 196 ASP C C 1
ATOM 24193 O O . ASP D 3 62 ? 177.085 161.705 142.595 1.00 16.82 196 ASP C O 1
ATOM 24202 N N . THR D 3 63 ? 175.306 162.505 143.726 1.00 11.25 197 THR C N 1
ATOM 24203 C CA . THR D 3 63 ? 175.757 163.897 143.739 1.00 11.25 197 THR C CA 1
ATOM 24204 C C . THR D 3 63 ? 175.537 164.482 145.126 1.00 11.25 197 THR C C 1
ATOM 24205 O O . THR D 3 63 ? 174.627 165.289 145.342 1.00 11.25 197 THR C O 1
ATOM 24216 N N . PRO D 3 64 ? 176.359 164.097 146.096 1.00 8.86 198 PRO C N 1
ATOM 24217 C CA . PRO D 3 64 ? 176.170 164.615 147.452 1.00 8.86 198 PRO C CA 1
ATOM 24218 C C . PRO D 3 64 ? 176.500 166.096 147.532 1.00 8.86 198 PRO C C 1
ATOM 24219 O O . PRO D 3 64 ? 177.279 166.632 146.740 1.00 8.86 198 PRO C O 1
ATOM 24230 N N . SER D 3 65 ? 175.831 166.759 148.455 1.00 9.93 199 SER C N 1
ATOM 24231 C CA . SER D 3 65 ? 175.953 168.167 148.507 1.00 9.93 199 SER C CA 1
ATOM 24232 C C . SER D 3 65 ? 177.144 168.675 149.308 1.00 9.93 199 SER C C 1
ATOM 24233 O O . SER D 3 65 ? 177.496 168.120 150.348 1.00 9.93 199 SER C O 1
ATOM 24241 N N . ARG D 3 66 ? 177.758 169.749 148.804 1.00 9.84 200 ARG C N 1
ATOM 24242 C CA . ARG D 3 66 ? 178.748 170.511 149.544 1.00 9.84 200 ARG C CA 1
ATOM 24243 C C . ARG D 3 66 ? 178.020 171.531 150.418 1.00 9.84 200 ARG C C 1
ATOM 24244 O O . ARG D 3 66 ? 176.793 171.645 150.384 1.00 9.84 200 ARG C O 1
ATOM 24265 N N . THR D 3 67 ? 178.776 172.280 151.214 1.00 9.84 201 THR C N 1
ATOM 24266 C CA . THR D 3 67 ? 178.181 173.258 152.116 1.00 9.84 201 THR C CA 1
ATOM 24267 C C . THR D 3 67 ? 177.139 174.137 151.446 1.00 9.84 201 THR C C 1
ATOM 24268 O O . THR D 3 67 ? 177.377 174.695 150.372 1.00 9.84 201 THR C O 1
ATOM 24279 N N . CYS D 3 68 ? 175.977 174.262 152.085 1.00 11.68 202 CYS C N 1
ATOM 24280 C CA . CYS D 3 68 ? 174.916 175.099 151.555 1.00 11.68 202 CYS C CA 1
ATOM 24281 C C . CYS D 3 68 ? 174.792 176.236 152.564 1.00 11.68 202 CYS C C 1
ATOM 24282 O O . CYS D 3 68 ? 175.028 176.031 153.760 1.00 11.68 202 CYS C O 1
ATOM 24289 N N . CYS D 3 69 ? 174.448 177.436 152.105 1.00 10.90 203 CYS C N 1
ATOM 24290 C CA . CYS D 3 69 ? 174.138 178.540 153.012 1.00 10.90 203 CYS C CA 1
ATOM 24291 C C . CYS D 3 69 ? 172.640 178.620 153.272 1.00 10.90 203 CYS C C 1
ATOM 24292 O O . CYS D 3 69 ? 171.886 178.987 152.364 1.00 10.90 203 CYS C O 1
ATOM 24299 N N . ARG D 3 70 ? 172.187 178.302 154.477 1.00 10.57 204 ARG C N 1
ATOM 24300 C CA . ARG D 3 70 ? 170.757 178.108 154.600 1.00 10.57 204 ARG C CA 1
ATOM 24301 C C . ARG D 3 70 ? 170.356 178.803 155.896 1.00 10.57 204 ARG C C 1
ATOM 24302 O O . ARG D 3 70 ? 171.181 178.915 156.813 1.00 10.57 204 ARG C O 1
ATOM 24323 N N . PRO D 3 71 ? 169.100 179.254 156.019 1.00 9.23 205 PRO C N 1
ATOM 24324 C CA . PRO D 3 71 ? 168.631 179.755 157.310 1.00 9.23 205 PRO C CA 1
ATOM 24325 C C . PRO D 3 71 ? 168.502 178.675 158.362 1.00 9.23 205 PRO C C 1
ATOM 24326 O O . PRO D 3 71 ? 168.039 177.563 158.103 1.00 9.23 205 PRO C O 1
ATOM 24337 N N . ILE D 3 72 ? 168.914 179.041 159.572 1.00 12.23 206 ILE C N 1
ATOM 24338 C CA . ILE D 3 72 ? 168.689 178.261 160.776 1.00 12.23 206 ILE C CA 1
ATOM 24339 C C . ILE D 3 72 ? 167.682 178.901 161.716 1.00 12.23 206 ILE C C 1
ATOM 24340 O O . ILE D 3 72 ? 167.351 178.297 162.746 1.00 12.23 206 ILE C O 1
ATOM 24356 N N . ALA D 3 73 ? 167.196 180.107 161.417 1.00 15.13 207 ALA C N 1
ATOM 24357 C CA . ALA D 3 73 ? 166.067 180.642 162.166 1.00 15.13 207 ALA C CA 1
ATOM 24358 C C . ALA D 3 73 ? 165.217 181.497 161.238 1.00 15.13 207 ALA C C 1
ATOM 24359 O O . ALA D 3 73 ? 165.726 182.166 160.335 1.00 15.13 207 ALA C O 1
ATOM 24366 N N . PHE D 3 74 ? 163.911 181.477 161.495 1.00 26.76 208 PHE C N 1
ATOM 24367 C CA . PHE D 3 74 ? 162.901 182.166 160.704 1.00 26.76 208 PHE C CA 1
ATOM 24368 C C . PHE D 3 74 ? 162.280 183.357 161.426 1.00 26.76 208 PHE C C 1
ATOM 24369 O O . PHE D 3 74 ? 162.227 183.410 162.658 1.00 26.76 208 PHE C O 1
ATOM 24386 N N . ASP D 3 75 ? 161.820 184.318 160.627 1.00 13.12 209 ASP C N 1
ATOM 24387 C CA . ASP D 3 75 ? 161.154 185.520 161.110 1.00 13.12 209 ASP C CA 1
ATOM 24388 C C . ASP D 3 75 ? 159.804 185.202 161.769 1.00 13.12 209 ASP C C 1
ATOM 24389 O O . ASP D 3 75 ? 159.273 184.092 161.686 1.00 13.12 209 ASP C O 1
ATOM 24398 N N . ASP D 3 76 ? 159.250 186.227 162.424 1.00 16.91 210 ASP C N 1
ATOM 24399 C CA . ASP D 3 76 ? 157.918 186.182 163.028 1.00 16.91 210 ASP C CA 1
ATOM 24400 C C . ASP D 3 76 ? 156.806 185.882 162.020 1.00 16.91 210 ASP C C 1
ATOM 24401 O O . ASP D 3 76 ? 156.916 186.166 160.824 1.00 16.91 210 ASP C O 1
ATOM 24410 N N . ASP D 3 77 ? 155.735 185.267 162.535 1.00 26.76 211 ASP C N 1
ATOM 24411 C CA . ASP D 3 77 ? 154.482 185.070 161.808 1.00 26.76 211 ASP C CA 1
ATOM 24412 C C . ASP D 3 77 ? 153.925 186.351 161.190 1.00 26.76 211 ASP C C 1
ATOM 24413 O O . ASP D 3 77 ? 154.089 187.453 161.717 1.00 26.76 211 ASP C O 1
ATOM 24422 N N . ILE D 3 78 ? 153.237 186.174 160.055 1.00 11.52 212 ILE C N 1
ATOM 24423 C CA . ILE D 3 78 ? 152.461 187.190 159.347 1.00 11.52 212 ILE C CA 1
ATOM 24424 C C . ILE D 3 78 ? 150.994 186.809 159.184 1.00 11.52 212 ILE C C 1
ATOM 24425 O O . ILE D 3 78 ? 150.661 185.629 159.036 1.00 11.52 212 ILE C O 1
ATOM 24441 N N . SER D 3 79 ? 150.110 187.816 159.188 1.00 10.08 213 SER C N 1
ATOM 24442 C CA . SER D 3 79 ? 148.691 187.591 158.933 1.00 10.08 213 SER C CA 1
ATOM 24443 C C . SER D 3 79 ? 148.250 188.529 157.811 1.00 10.08 213 SER C C 1
ATOM 24444 O O . SER D 3 79 ? 148.888 189.555 157.559 1.00 10.08 213 SER C O 1
ATOM 24452 N N . PHE D 3 80 ? 147.151 188.190 157.133 1.00 10.57 214 PHE C N 1
ATOM 24453 C CA . PHE D 3 80 ? 146.596 189.077 156.112 1.00 10.57 214 PHE C CA 1
ATOM 24454 C C . PHE D 3 80 ? 145.175 188.655 155.763 1.00 10.57 214 PHE C C 1
ATOM 24455 O O . PHE D 3 80 ? 144.755 187.524 156.025 1.00 10.57 214 PHE C O 1
ATOM 24472 N N . LEU D 3 81 ? 144.444 189.595 155.170 1.00 11.89 215 LEU C N 1
ATOM 24473 C CA . LEU D 3 81 ? 143.061 189.420 154.732 1.00 11.89 215 LEU C CA 1
ATOM 24474 C C . LEU D 3 81 ? 142.954 189.298 153.214 1.00 11.89 215 LEU C C 1
ATOM 24475 O O . LEU D 3 81 ? 143.557 190.091 152.484 1.00 11.89 215 LEU C O 1
ATOM 24491 N N . ASP D 3 82 ? 142.210 188.300 152.733 1.00 16.07 216 ASP C N 1
ATOM 24492 C CA . ASP D 3 82 ? 142.091 188.116 151.295 1.00 16.07 216 ASP C CA 1
ATOM 24493 C C . ASP D 3 82 ? 140.905 188.915 150.763 1.00 16.07 216 ASP C C 1
ATOM 24494 O O . ASP D 3 82 ? 140.172 189.585 151.500 1.00 16.07 216 ASP C O 1
ATOM 24503 N N . ASP D 3 83 ? 140.701 188.827 149.446 1.00 16.16 217 ASP C N 1
ATOM 24504 C CA . ASP D 3 83 ? 139.671 189.636 148.795 1.00 16.16 217 ASP C CA 1
ATOM 24505 C C . ASP D 3 83 ? 138.267 189.283 149.261 1.00 16.16 217 ASP C C 1
ATOM 24506 O O . ASP D 3 83 ? 137.377 190.138 149.244 1.00 16.16 217 ASP C O 1
ATOM 24515 N N . SER D 3 84 ? 138.045 188.042 149.689 1.00 15.02 218 SER C N 1
ATOM 24516 C CA . SER D 3 84 ? 136.761 187.639 150.246 1.00 15.02 218 SER C CA 1
ATOM 24517 C C . SER D 3 84 ? 136.624 187.935 151.733 1.00 15.02 218 SER C C 1
ATOM 24518 O O . SER D 3 84 ? 135.684 187.447 152.365 1.00 15.02 218 SER C O 1
ATOM 24526 N N . LEU D 3 85 ? 137.536 188.718 152.304 1.00 16.41 219 LEU C N 1
ATOM 24527 C CA . LEU D 3 85 ? 137.464 189.119 153.707 1.00 16.41 219 LEU C CA 1
ATOM 24528 C C . LEU D 3 85 ? 137.616 187.935 154.661 1.00 16.41 219 LEU C C 1
ATOM 24529 O O . LEU D 3 85 ? 137.066 187.942 155.764 1.00 16.41 219 LEU C O 1
ATOM 24545 N N . GLU D 3 86 ? 138.362 186.913 154.247 1.00 13.90 220 GLU C N 1
ATOM 24546 C CA . GLU D 3 86 ? 138.771 185.812 155.109 1.00 13.90 220 GLU C CA 1
ATOM 24547 C C . GLU D 3 86 ? 140.239 185.991 155.467 1.00 13.90 220 GLU C C 1
ATOM 24548 O O . GLU D 3 86 ? 141.033 186.449 154.644 1.00 13.90 220 GLU C O 1
ATOM 24560 N N . TYR D 3 87 ? 140.588 185.736 156.716 1.00 9.41 221 TYR C N 1
ATOM 24561 C CA . TYR D 3 87 ? 141.988 185.813 157.116 1.00 9.41 221 TYR C CA 1
ATOM 24562 C C . TYR D 3 87 ? 142.739 184.496 156.903 1.00 9.41 221 TYR C C 1
ATOM 24563 O O . TYR D 3 87 ? 142.170 183.407 157.013 1.00 9.41 221 TYR C O 1
ATOM 24581 N N . HIS D 3 88 ? 144.028 184.620 156.586 1.00 9.30 222 HIS C N 1
ATOM 24582 C CA . HIS D 3 88 ? 144.978 183.514 156.494 1.00 9.30 222 HIS C CA 1
ATOM 24583 C C . HIS D 3 88 ? 146.278 183.934 157.173 1.00 9.30 222 HIS C C 1
ATOM 24584 O O . HIS D 3 88 ? 146.613 185.120 157.228 1.00 9.30 222 HIS C O 1
ATOM 24598 N N . THR D 3 89 ? 147.002 182.946 157.712 1.00 9.38 223 THR C N 1
ATOM 24599 C CA . THR D 3 89 ? 148.269 183.166 158.399 1.00 9.38 223 THR C CA 1
ATOM 24600 C C . THR D 3 89 ? 149.372 182.259 157.862 1.00 9.38 223 THR C C 1
ATOM 24601 O O . THR D 3 89 ? 149.168 181.055 157.692 1.00 9.38 223 THR C O 1
ATOM 24612 N N . LEU D 3 90 ? 150.541 182.869 157.672 1.00 9.83 224 LEU C N 1
ATOM 24613 C CA . LEU D 3 90 ? 151.732 182.194 157.180 1.00 9.83 224 LEU C CA 1
ATOM 24614 C C . LEU D 3 90 ? 152.835 182.189 158.242 1.00 9.83 224 LEU C C 1
ATOM 24615 O O . LEU D 3 90 ? 153.174 183.218 158.828 1.00 9.83 224 LEU C O 1
ATOM 24631 N N . LYS D 3 91 ? 153.377 181.000 158.466 1.00 10.28 225 LYS C N 1
ATOM 24632 C CA . LYS D 3 91 ? 154.434 180.715 159.423 1.00 10.28 225 LYS C CA 1
ATOM 24633 C C . LYS D 3 91 ? 155.713 180.278 158.717 1.00 10.28 225 LYS C C 1
ATOM 24634 O O . LYS D 3 91 ? 155.666 179.621 157.673 1.00 10.28 225 LYS C O 1
ATOM 24653 N N . LYS D 3 92 ? 156.866 180.590 159.319 1.00 10.47 226 LYS C N 1
ATOM 24654 C CA . LYS D 3 92 ? 158.174 180.170 158.785 1.00 10.47 226 LYS C CA 1
ATOM 24655 C C . LYS D 3 92 ? 158.364 180.547 157.321 1.00 10.47 226 LYS C C 1
ATOM 24656 O O . LYS D 3 92 ? 158.720 179.710 156.492 1.00 10.47 226 LYS C O 1
ATOM 24675 N N . HIS D 3 93 ? 158.119 181.813 157.014 1.00 8.14 227 HIS C N 1
ATOM 24676 C CA . HIS D 3 93 ? 158.152 182.305 155.641 1.00 8.14 227 HIS C CA 1
ATOM 24677 C C . HIS D 3 93 ? 159.394 183.128 155.315 1.00 8.14 227 HIS C C 1
ATOM 24678 O O . HIS D 3 93 ? 159.676 183.341 154.131 1.00 8.14 227 HIS C O 1
ATOM 24692 N N . SER D 3 94 ? 160.148 183.585 156.315 1.00 8.63 228 SER C N 1
ATOM 24693 C CA . SER D 3 94 ? 161.213 184.550 156.081 1.00 8.63 228 SER C CA 1
ATOM 24694 C C . SER D 3 94 ? 162.347 184.344 157.073 1.00 8.63 228 SER C C 1
ATOM 24695 O O . SER D 3 94 ? 162.115 183.991 158.232 1.00 8.63 228 SER C O 1
ATOM 24703 N N . ALA D 3 95 ? 163.573 184.568 156.597 1.00 10.54 229 ALA C N 1
ATOM 24704 C CA . ALA D 3 95 ? 164.777 184.328 157.378 1.00 10.54 229 ALA C CA 1
ATOM 24705 C C . ALA D 3 95 ? 165.045 185.487 158.323 1.00 10.54 229 ALA C C 1
ATOM 24706 O O . ALA D 3 95 ? 164.771 186.646 158.002 1.00 10.54 229 ALA C O 1
ATOM 24713 N N . LYS D 3 96 ? 165.575 185.165 159.501 1.00 12.13 230 LYS C N 1
ATOM 24714 C CA . LYS D 3 96 ? 166.070 186.167 160.433 1.00 12.13 230 LYS C CA 1
ATOM 24715 C C . LYS D 3 96 ? 167.585 186.258 160.520 1.00 12.13 230 LYS C C 1
ATOM 24716 O O . LYS D 3 96 ? 168.133 187.365 160.519 1.00 12.13 230 LYS C O 1
ATOM 24735 N N . LYS D 3 97 ? 168.288 185.130 160.594 1.00 11.14 231 LYS C N 1
ATOM 24736 C CA . LYS D 3 97 ? 169.743 185.141 160.595 1.00 11.14 231 LYS C CA 1
ATOM 24737 C C . LYS D 3 97 ? 170.271 183.968 159.788 1.00 11.14 231 LYS C C 1
ATOM 24738 O O . LYS D 3 97 ? 169.636 182.916 159.693 1.00 11.14 231 LYS C O 1
ATOM 24757 N N . CYS D 3 98 ? 171.406 184.199 159.118 1.00 12.33 232 CYS C N 1
ATOM 24758 C CA . CYS D 3 98 ? 171.973 183.252 158.179 1.00 12.33 232 CYS C CA 1
ATOM 24759 C C . CYS D 3 98 ? 173.300 182.695 158.588 1.00 12.33 232 CYS C C 1
ATOM 24760 O O . CYS D 3 98 ? 174.012 183.312 159.384 1.00 12.33 232 CYS C O 1
ATOM 24767 N N . ALA D 3 99 ? 173.662 181.540 158.014 1.00 17.10 233 ALA C N 1
ATOM 24768 C CA . ALA D 3 99 ? 174.917 180.871 158.344 1.00 17.10 233 ALA C CA 1
ATOM 24769 C C . ALA D 3 99 ? 175.240 179.807 157.302 1.00 17.10 233 ALA C C 1
ATOM 24770 O O . ALA D 3 99 ? 174.345 179.277 156.638 1.00 17.10 233 ALA C O 1
ATOM 24777 N N . CYS D 3 100 ? 176.538 179.519 157.164 1.00 16.14 234 CYS C N 1
ATOM 24778 C CA . CYS D 3 100 ? 177.030 178.412 156.347 1.00 16.14 234 CYS C CA 1
ATOM 24779 C C . CYS D 3 100 ? 176.941 177.091 157.101 1.00 16.14 234 CYS C C 1
ATOM 24780 O O . CYS D 3 100 ? 177.492 176.960 158.198 1.00 16.14 234 CYS C O 1
ATOM 24787 N N . VAL D 3 101 ? 176.257 176.116 156.513 1.00 16.89 235 VAL C N 1
ATOM 24788 C CA . VAL D 3 101 ? 176.046 174.826 157.160 1.00 16.89 235 VAL C CA 1
ATOM 24789 C C . VAL D 3 101 ? 176.278 173.734 156.131 1.00 16.89 235 VAL C C 1
ATOM 24790 O O . VAL D 3 101 ? 177.062 173.901 155.196 1.00 16.89 235 VAL C O 1
ATOM 24804 N N . ARG E 2 10 ? 191.990 133.419 186.115 1.00 63.83 29 ARG E N 1
ATOM 24805 C CA . ARG E 2 10 ? 191.980 133.370 187.568 1.00 63.83 29 ARG E CA 1
ATOM 24806 C C . ARG E 2 10 ? 191.567 134.723 188.143 1.00 63.83 29 ARG E C 1
ATOM 24807 O O . ARG E 2 10 ? 191.365 135.691 187.408 1.00 63.83 29 ARG E O 1
ATOM 24827 N N . LEU E 2 11 ? 191.447 134.776 189.465 1.00 70.14 30 LEU E N 1
ATOM 24828 C CA . LEU E 2 11 ? 190.979 135.976 190.144 1.00 70.14 30 LEU E CA 1
ATOM 24829 C C . LEU E 2 11 ? 192.064 137.049 190.195 1.00 70.14 30 LEU E C 1
ATOM 24830 O O . LEU E 2 11 ? 193.262 136.762 190.132 1.00 70.14 30 LEU E O 1
ATOM 24846 N N . ASP E 2 12 ? 191.625 138.301 190.313 1.00 66.09 31 ASP E N 1
ATOM 24847 C CA . ASP E 2 12 ? 192.529 139.434 190.443 1.00 66.09 31 ASP E CA 1
ATOM 24848 C C . ASP E 2 12 ? 193.094 139.507 191.860 1.00 66.09 31 ASP E C 1
ATOM 24849 O O . ASP E 2 12 ? 192.799 138.677 192.723 1.00 66.09 31 ASP E O 1
ATOM 24858 N N . CYS E 2 13 ? 193.916 140.527 192.103 1.00 61.34 32 CYS E N 1
ATOM 24859 C CA . CYS E 2 13 ? 194.512 140.750 193.415 1.00 61.34 32 CYS E CA 1
ATOM 24860 C C . CYS E 2 13 ? 193.718 141.759 194.239 1.00 61.34 32 CYS E C 1
ATOM 24861 O O . CYS E 2 13 ? 193.440 141.519 195.418 1.00 61.34 32 CYS E O 1
ATOM 24868 N N . VAL E 2 14 ? 193.342 142.888 193.631 1.00 64.79 33 VAL E N 1
ATOM 24869 C CA . VAL E 2 14 ? 192.651 143.936 194.376 1.00 64.79 33 VAL E CA 1
ATOM 24870 C C . VAL E 2 14 ? 191.320 143.431 194.908 1.00 64.79 33 VAL E C 1
ATOM 24871 O O . VAL E 2 14 ? 190.882 143.836 195.991 1.00 64.79 33 VAL E O 1
ATOM 24884 N N . LYS E 2 15 ? 190.647 142.557 194.160 1.00 71.71 34 LYS E N 1
ATOM 24885 C CA . LYS E 2 15 ? 189.444 141.923 194.684 1.00 71.71 34 LYS E CA 1
ATOM 24886 C C . LYS E 2 15 ? 189.769 141.119 195.937 1.00 71.71 34 LYS E C 1
ATOM 24887 O O . LYS E 2 15 ? 189.067 141.208 196.953 1.00 71.71 34 LYS E O 1
ATOM 24906 N N . ALA E 2 16 ? 190.853 140.342 195.888 1.00 67.10 35 ALA E N 1
ATOM 24907 C CA . ALA E 2 16 ? 191.290 139.615 197.073 1.00 67.10 35 ALA E CA 1
ATOM 24908 C C . ALA E 2 16 ? 191.720 140.570 198.176 1.00 67.10 35 ALA E C 1
ATOM 24909 O O . ALA E 2 16 ? 191.568 140.257 199.363 1.00 67.10 35 ALA E O 1
ATOM 24916 N N . ASN E 2 17 ? 192.262 141.731 197.808 1.00 63.45 36 ASN E N 1
ATOM 24917 C CA . ASN E 2 17 ? 192.614 142.735 198.805 1.00 63.45 36 ASN E CA 1
ATOM 24918 C C . ASN E 2 17 ? 191.373 143.203 199.554 1.00 63.45 36 ASN E C 1
ATOM 24919 O O . ASN E 2 17 ? 191.332 143.196 200.790 1.00 63.45 36 ASN E O 1
ATOM 24930 N N . GLU E 2 18 ? 190.335 143.594 198.812 1.00 66.84 37 GLU E N 1
ATOM 24931 C CA . GLU E 2 18 ? 189.080 143.988 199.440 1.00 66.84 37 GLU E CA 1
ATOM 24932 C C . GLU E 2 18 ? 188.529 142.859 200.298 1.00 66.84 37 GLU E C 1
ATOM 24933 O O . GLU E 2 18 ? 187.995 143.096 201.387 1.00 66.84 37 GLU E O 1
ATOM 24945 N N . LEU E 2 19 ? 188.653 141.621 199.819 1.00 67.68 38 LEU E N 1
ATOM 24946 C CA . LEU E 2 19 ? 188.160 140.476 200.577 1.00 67.68 38 LEU E CA 1
ATOM 24947 C C . LEU E 2 19 ? 188.867 140.364 201.923 1.00 67.68 38 LEU E C 1
ATOM 24948 O O . LEU E 2 19 ? 188.223 140.272 202.975 1.00 67.68 38 LEU E O 1
ATOM 24964 N N . CYS E 2 20 ? 190.202 140.372 201.909 1.00 70.78 39 CYS E N 1
ATOM 24965 C CA . CYS E 2 20 ? 190.961 140.178 203.139 1.00 70.78 39 CYS E CA 1
ATOM 24966 C C . CYS E 2 20 ? 190.843 141.362 204.087 1.00 70.78 39 CYS E C 1
ATOM 24967 O O . CYS E 2 20 ? 191.063 141.202 205.293 1.00 70.78 39 CYS E O 1
ATOM 24974 N N . LEU E 2 21 ? 190.501 142.543 203.575 1.00 67.67 40 LEU E N 1
ATOM 24975 C CA . LEU E 2 21 ? 190.370 143.726 204.416 1.00 67.67 40 LEU E CA 1
ATOM 24976 C C . LEU E 2 21 ? 189.135 143.686 205.306 1.00 67.67 40 LEU E C 1
ATOM 24977 O O . LEU E 2 21 ? 188.966 144.586 206.137 1.00 67.67 40 LEU E O 1
ATOM 24993 N N . LYS E 2 22 ? 188.276 142.676 205.158 1.00 69.14 41 LYS E N 1
ATOM 24994 C CA . LYS E 2 22 ? 187.072 142.537 205.968 1.00 69.14 41 LYS E CA 1
ATOM 24995 C C . LYS E 2 22 ? 187.255 141.558 207.120 1.00 69.14 41 LYS E C 1
ATOM 24996 O O . LYS E 2 22 ? 186.872 141.861 208.254 1.00 69.14 41 LYS E O 1
ATOM 25015 N N . GLU E 2 23 ? 187.832 140.394 206.854 1.00 68.96 42 GLU E N 1
ATOM 25016 C CA . GLU E 2 23 ? 187.997 139.381 207.886 1.00 68.96 42 GLU E CA 1
ATOM 25017 C C . GLU E 2 23 ? 188.903 139.911 208.992 1.00 68.96 42 GLU E C 1
ATOM 25018 O O . GLU E 2 23 ? 190.020 140.365 208.700 1.00 68.96 42 GLU E O 1
ATOM 25030 N N . PRO E 2 24 ? 188.472 139.889 210.258 1.00 74.49 43 PRO E N 1
ATOM 25031 C CA . PRO E 2 24 ? 189.355 140.385 211.328 1.00 74.49 43 PRO E CA 1
ATOM 25032 C C . PRO E 2 24 ? 190.719 139.720 211.335 1.00 74.49 43 PRO E C 1
ATOM 25033 O O . PRO E 2 24 ? 191.746 140.410 211.344 1.00 74.49 43 PRO E O 1
ATOM 25044 N N . GLY E 2 25 ? 190.758 138.387 211.324 1.00 68.30 44 GLY E N 1
ATOM 25045 C CA . GLY E 2 25 ? 192.038 137.699 211.342 1.00 68.30 44 GLY E CA 1
ATOM 25046 C C . GLY E 2 25 ? 192.888 138.016 210.128 1.00 68.30 44 GLY E C 1
ATOM 25047 O O . GLY E 2 25 ? 194.090 138.268 210.247 1.00 68.30 44 GLY E O 1
ATOM 25051 N N . CYS E 2 26 ? 192.274 138.025 208.944 1.00 70.35 45 CYS E N 1
ATOM 25052 C CA . CYS E 2 26 ? 193.035 138.229 207.717 1.00 70.35 45 CYS E CA 1
ATOM 25053 C C . CYS E 2 26 ? 193.742 139.578 207.732 1.00 70.35 45 CYS E C 1
ATOM 25054 O O . CYS E 2 26 ? 194.966 139.656 207.577 1.00 70.35 45 CYS E O 1
ATOM 25061 N N . SER E 2 27 ? 192.989 140.656 207.957 1.00 64.40 46 SER E N 1
ATOM 25062 C CA . SER E 2 27 ? 193.587 141.986 207.929 1.00 64.40 46 SER E CA 1
ATOM 25063 C C . SER E 2 27 ? 194.486 142.215 209.138 1.00 64.40 46 SER E C 1
ATOM 25064 O O . SER E 2 27 ? 195.520 142.886 209.033 1.00 64.40 46 SER E O 1
ATOM 25072 N N . SER E 2 28 ? 194.108 141.672 210.297 1.00 64.58 47 SER E N 1
ATOM 25073 C CA . SER E 2 28 ? 194.941 141.826 211.486 1.00 64.58 47 SER E CA 1
ATOM 25074 C C . SER E 2 28 ? 196.322 141.229 211.259 1.00 64.58 47 SER E C 1
ATOM 25075 O O . SER E 2 28 ? 197.344 141.865 211.546 1.00 64.58 47 SER E O 1
ATOM 25083 N N . LYS E 2 29 ? 196.375 140.005 210.732 1.00 66.66 48 LYS E N 1
ATOM 25084 C CA . LYS E 2 29 ? 197.667 139.392 210.463 1.00 66.66 48 LYS E CA 1
ATOM 25085 C C . LYS E 2 29 ? 198.354 140.028 209.264 1.00 66.66 48 LYS E C 1
ATOM 25086 O O . LYS E 2 29 ? 199.586 140.057 209.222 1.00 66.66 48 LYS E O 1
ATOM 25105 N N . TYR E 2 30 ? 197.595 140.584 208.319 1.00 65.06 49 TYR E N 1
ATOM 25106 C CA . TYR E 2 30 ? 198.208 141.337 207.230 1.00 65.06 49 TYR E CA 1
ATOM 25107 C C . TYR E 2 30 ? 198.980 142.535 207.772 1.00 65.06 49 TYR E C 1
ATOM 25108 O O . TYR E 2 30 ? 200.091 142.835 207.320 1.00 65.06 49 TYR E O 1
ATOM 25126 N N . ARG E 2 31 ? 198.394 143.239 208.743 1.00 62.40 50 ARG E N 1
ATOM 25127 C CA . ARG E 2 31 ? 199.090 144.360 209.370 1.00 62.40 50 ARG E CA 1
ATOM 25128 C C . ARG E 2 31 ? 200.266 143.880 210.209 1.00 62.40 50 ARG E C 1
ATOM 25129 O O . ARG E 2 31 ? 201.375 144.428 210.114 1.00 62.40 50 ARG E O 1
ATOM 25150 N N . THR E 2 32 ? 200.040 142.865 211.050 1.00 62.91 51 THR E N 1
ATOM 25151 C CA . THR E 2 32 ? 201.147 142.256 211.780 1.00 62.91 51 THR E CA 1
ATOM 25152 C C . THR E 2 32 ? 202.304 141.957 210.840 1.00 62.91 51 THR E C 1
ATOM 25153 O O . THR E 2 32 ? 203.478 142.101 211.213 1.00 62.91 51 THR E O 1
ATOM 25164 N N . MET E 2 33 ? 201.988 141.555 209.608 1.00 64.77 52 MET E N 1
ATOM 25165 C CA . MET E 2 33 ? 203.028 141.135 208.683 1.00 64.77 52 MET E CA 1
ATOM 25166 C C . MET E 2 33 ? 203.732 142.337 208.079 1.00 64.77 52 MET E C 1
ATOM 25167 O O . MET E 2 33 ? 204.963 142.447 208.146 1.00 64.77 52 MET E O 1
ATOM 25181 N N . ARG E 2 34 ? 202.961 143.244 207.471 1.00 57.64 53 ARG E N 1
ATOM 25182 C CA . ARG E 2 34 ? 203.537 144.476 206.950 1.00 57.64 53 ARG E CA 1
ATOM 25183 C C . ARG E 2 34 ? 204.432 145.129 207.989 1.00 57.64 53 ARG E C 1
ATOM 25184 O O . ARG E 2 34 ? 205.338 145.896 207.643 1.00 57.64 53 ARG E O 1
ATOM 25205 N N . GLN E 2 35 ? 204.184 144.848 209.270 1.00 63.27 54 GLN E N 1
ATOM 25206 C CA . GLN E 2 35 ? 205.108 145.268 210.315 1.00 63.27 54 GLN E CA 1
ATOM 25207 C C . GLN E 2 35 ? 206.304 144.328 210.441 1.00 63.27 54 GLN E C 1
ATOM 25208 O O . GLN E 2 35 ? 207.429 144.795 210.646 1.00 63.27 54 GLN E O 1
ATOM 25222 N N . CYS E 2 36 ? 206.091 143.013 210.322 1.00 62.74 55 CYS E N 1
ATOM 25223 C CA . CYS E 2 36 ? 207.193 142.069 210.499 1.00 62.74 55 CYS E CA 1
ATOM 25224 C C . CYS E 2 36 ? 208.241 142.226 209.404 1.00 62.74 55 CYS E C 1
ATOM 25225 O O . CYS E 2 36 ? 209.437 142.352 209.691 1.00 62.74 55 CYS E O 1
ATOM 25232 N N . VAL E 2 37 ? 207.813 142.218 208.139 1.00 62.32 56 VAL E N 1
ATOM 25233 C CA . VAL E 2 37 ? 208.755 142.349 207.033 1.00 62.32 56 VAL E CA 1
ATOM 25234 C C . VAL E 2 37 ? 209.437 143.708 207.045 1.00 62.32 56 VAL E C 1
ATOM 25235 O O . VAL E 2 37 ? 210.515 143.865 206.461 1.00 62.32 56 VAL E O 1
ATOM 25248 N N . ALA E 2 38 ? 208.835 144.701 207.701 1.00 62.16 57 ALA E N 1
ATOM 25249 C CA . ALA E 2 38 ? 209.422 146.034 207.736 1.00 62.16 57 ALA E CA 1
ATOM 25250 C C . ALA E 2 38 ? 210.773 146.052 208.438 1.00 62.16 57 ALA E C 1
ATOM 25251 O O . ALA E 2 38 ? 211.536 147.008 208.264 1.00 62.16 57 ALA E O 1
ATOM 25258 N N . GLY E 2 39 ? 211.086 145.024 209.221 1.00 60.67 58 GLY E N 1
ATOM 25259 C CA . GLY E 2 39 ? 212.357 144.955 209.917 1.00 60.67 58 GLY E CA 1
ATOM 25260 C C . GLY E 2 39 ? 212.800 143.530 210.186 1.00 60.67 58 GLY E C 1
ATOM 25261 O O . GLY E 2 39 ? 213.988 143.215 210.113 1.00 60.67 58 GLY E O 1
ATOM 25265 N N . GLU E 2 55 ? 207.163 134.417 216.151 1.00 81.43 74 GLU E N 1
ATOM 25266 C CA . GLU E 2 55 ? 205.767 134.742 215.884 1.00 81.43 74 GLU E CA 1
ATOM 25267 C C . GLU E 2 55 ? 205.553 135.078 214.413 1.00 81.43 74 GLU E C 1
ATOM 25268 O O . GLU E 2 55 ? 204.700 134.486 213.753 1.00 81.43 74 GLU E O 1
ATOM 25279 N N . CYS E 2 56 ? 206.344 136.026 213.903 1.00 75.33 75 CYS E N 1
ATOM 25280 C CA . CYS E 2 56 ? 206.171 136.476 212.525 1.00 75.33 75 CYS E CA 1
ATOM 25281 C C . CYS E 2 56 ? 206.198 135.304 211.553 1.00 75.33 75 CYS E C 1
ATOM 25282 O O . CYS E 2 56 ? 205.455 135.289 210.565 1.00 75.33 75 CYS E O 1
ATOM 25289 N N . ARG E 2 57 ? 207.051 134.312 211.817 1.00 75.33 76 ARG E N 1
ATOM 25290 C CA . ARG E 2 57 ? 207.092 133.138 210.953 1.00 75.33 76 ARG E CA 1
ATOM 25291 C C . ARG E 2 57 ? 205.783 132.362 211.010 1.00 75.33 76 ARG E C 1
ATOM 25292 O O . ARG E 2 57 ? 205.325 131.848 209.984 1.00 75.33 76 ARG E O 1
ATOM 25313 N N . LEU E 2 58 ? 205.172 132.260 212.192 1.00 77.21 77 LEU E N 1
ATOM 25314 C CA . LEU E 2 58 ? 203.855 131.639 212.285 1.00 77.21 77 LEU E CA 1
ATOM 25315 C C . LEU E 2 58 ? 202.818 132.421 211.490 1.00 77.21 77 LEU E C 1
ATOM 25316 O O . LEU E 2 58 ? 201.822 131.847 211.035 1.00 77.21 77 LEU E O 1
ATOM 25332 N N . VAL E 2 59 ? 203.030 133.726 211.312 1.00 71.53 78 VAL E N 1
ATOM 25333 C CA . VAL E 2 59 ? 202.087 134.528 210.542 1.00 71.53 78 VAL E CA 1
ATOM 25334 C C . VAL E 2 59 ? 202.267 134.296 209.044 1.00 71.53 78 VAL E C 1
ATOM 25335 O O . VAL E 2 59 ? 201.338 134.531 208.262 1.00 71.53 78 VAL E O 1
ATOM 25348 N N . LEU E 2 60 ? 203.447 133.838 208.617 1.00 70.60 79 LEU E N 1
ATOM 25349 C CA . LEU E 2 60 ? 203.650 133.518 207.207 1.00 70.60 79 LEU E CA 1
ATOM 25350 C C . LEU E 2 60 ? 202.648 132.476 206.728 1.00 70.60 79 LEU E C 1
ATOM 25351 O O . LEU E 2 60 ? 202.152 132.551 205.598 1.00 70.60 79 LEU E O 1
ATOM 25367 N N . ASP E 2 61 ? 202.337 131.496 207.577 1.00 68.21 80 ASP E N 1
ATOM 25368 C CA . ASP E 2 61 ? 201.456 130.404 207.178 1.00 68.21 80 ASP E CA 1
ATOM 25369 C C . ASP E 2 61 ? 200.083 130.924 206.764 1.00 68.21 80 ASP E C 1
ATOM 25370 O O . ASP E 2 61 ? 199.545 130.540 205.720 1.00 68.21 80 ASP E O 1
ATOM 25379 N N . ALA E 2 62 ? 199.502 131.807 207.578 1.00 66.77 81 ALA E N 1
ATOM 25380 C CA . ALA E 2 62 ? 198.156 132.297 207.296 1.00 66.77 81 ALA E CA 1
ATOM 25381 C C . ALA E 2 62 ? 198.104 133.047 205.972 1.00 66.77 81 ALA E C 1
ATOM 25382 O O . ALA E 2 62 ? 197.143 132.910 205.207 1.00 66.77 81 ALA E O 1
ATOM 25389 N N . LEU E 2 63 ? 199.134 133.845 205.683 1.00 64.98 82 LEU E N 1
ATOM 25390 C CA . LEU E 2 63 ? 199.149 134.615 204.445 1.00 64.98 82 LEU E CA 1
ATOM 25391 C C . LEU E 2 63 ? 199.139 133.700 203.228 1.00 64.98 82 LEU E C 1
ATOM 25392 O O . LEU E 2 63 ? 198.424 133.957 202.252 1.00 64.98 82 LEU E O 1
ATOM 25408 N N . LYS E 2 64 ? 199.919 132.619 203.270 1.00 66.61 83 LYS E N 1
ATOM 25409 C CA . LYS E 2 64 ? 200.030 131.745 202.108 1.00 66.61 83 LYS E CA 1
ATOM 25410 C C . LYS E 2 64 ? 198.676 131.172 201.715 1.00 66.61 83 LYS E C 1
ATOM 25411 O O . LYS E 2 64 ? 198.364 131.054 200.524 1.00 66.61 83 LYS E O 1
ATOM 25430 N N . GLN E 2 65 ? 197.854 130.813 202.703 1.00 68.86 84 GLN E N 1
ATOM 25431 C CA . GLN E 2 65 ? 196.573 130.182 202.401 1.00 68.86 84 GLN E CA 1
ATOM 25432 C C . GLN E 2 65 ? 195.604 131.146 201.730 1.00 68.86 84 GLN E C 1
ATOM 25433 O O . GLN E 2 65 ? 194.720 130.711 200.985 1.00 68.86 84 GLN E O 1
ATOM 25447 N N . SER E 2 66 ? 195.748 132.443 201.979 1.00 68.17 85 SER E N 1
ATOM 25448 C CA . SER E 2 66 ? 194.825 133.409 201.413 1.00 68.17 85 SER E CA 1
ATOM 25449 C C . SER E 2 66 ? 194.948 133.432 199.889 1.00 68.17 85 SER E C 1
ATOM 25450 O O . SER E 2 66 ? 196.027 133.184 199.340 1.00 68.17 85 SER E O 1
ATOM 25458 N N . PRO E 2 67 ? 193.858 133.735 199.178 1.00 71.13 86 PRO E N 1
ATOM 25459 C CA . PRO E 2 67 ? 193.942 133.795 197.710 1.00 71.13 86 PRO E CA 1
ATOM 25460 C C . PRO E 2 67 ? 194.932 134.833 197.221 1.00 71.13 86 PRO E C 1
ATOM 25461 O O . PRO E 2 67 ? 195.448 134.702 196.107 1.00 71.13 86 PRO E O 1
ATOM 25472 N N . LEU E 2 68 ? 195.222 135.811 198.082 1.00 62.80 87 LEU E N 1
ATOM 25473 C CA . LEU E 2 68 ? 196.154 136.901 197.806 1.00 62.80 87 LEU E CA 1
ATOM 25474 C C . LEU E 2 68 ? 197.584 136.433 197.518 1.00 62.80 87 LEU E C 1
ATOM 25475 O O . LEU E 2 68 ? 198.328 137.074 196.792 1.00 62.80 87 LEU E O 1
ATOM 25491 N N . TYR E 2 69 ? 197.990 135.348 198.153 1.00 61.37 88 TYR E N 1
ATOM 25492 C CA . TYR E 2 69 ? 199.343 134.825 197.988 1.00 61.37 88 TYR E CA 1
ATOM 25493 C C . TYR E 2 69 ? 199.545 134.284 196.579 1.00 61.37 88 TYR E C 1
ATOM 25494 O O . TYR E 2 69 ? 200.659 134.319 196.043 1.00 61.37 88 TYR E O 1
ATOM 25512 N N . ASN E 2 70 ? 198.476 133.773 195.965 1.00 62.88 89 ASN E N 1
ATOM 25513 C CA . ASN E 2 70 ? 198.522 133.218 194.618 1.00 62.88 89 ASN E CA 1
ATOM 25514 C C . ASN E 2 70 ? 197.757 134.072 193.610 1.00 62.88 89 ASN E C 1
ATOM 25515 O O . ASN E 2 70 ? 197.360 133.570 192.553 1.00 62.88 89 ASN E O 1
ATOM 25526 N N . CYS E 2 71 ? 197.540 135.350 193.911 1.00 58.28 90 CYS E N 1
ATOM 25527 C CA . CYS E 2 71 ? 196.732 136.204 193.049 1.00 58.28 90 CYS E CA 1
ATOM 25528 C C . CYS E 2 71 ? 197.539 136.661 191.840 1.00 58.28 90 CYS E C 1
ATOM 25529 O O . CYS E 2 71 ? 198.704 137.050 191.968 1.00 58.28 90 CYS E O 1
ATOM 25536 N N . ARG E 2 72 ? 196.916 136.604 190.664 1.00 51.14 91 ARG E N 1
ATOM 25537 C CA . ARG E 2 72 ? 197.550 137.009 189.417 1.00 51.14 91 ARG E CA 1
ATOM 25538 C C . ARG E 2 72 ? 196.517 137.703 188.544 1.00 51.14 91 ARG E C 1
ATOM 25539 O O . ARG E 2 72 ? 195.403 137.197 188.383 1.00 51.14 91 ARG E O 1
ATOM 25560 N N . CYS E 2 73 ? 196.884 138.852 187.983 1.00 44.50 92 CYS E N 1
ATOM 25561 C CA . CYS E 2 73 ? 196.005 139.595 187.092 1.00 44.50 92 CYS E CA 1
ATOM 25562 C C . CYS E 2 73 ? 196.556 139.559 185.666 1.00 44.50 92 CYS E C 1
ATOM 25563 O O . CYS E 2 73 ? 197.659 139.068 185.416 1.00 44.50 92 CYS E O 1
ATOM 25570 N N . LYS E 2 74 ? 195.787 140.075 184.711 1.00 44.51 93 LYS E N 1
ATOM 25571 C CA . LYS E 2 74 ? 196.125 139.961 183.296 1.00 44.51 93 LYS E CA 1
ATOM 25572 C C . LYS E 2 74 ? 195.657 141.219 182.571 1.00 44.51 93 LYS E C 1
ATOM 25573 O O . LYS E 2 74 ? 195.382 142.252 183.191 1.00 44.51 93 LYS E O 1
ATOM 25592 N N . ARG E 2 75 ? 195.570 141.120 181.248 1.00 29.25 94 ARG E N 1
ATOM 25593 C CA . ARG E 2 75 ? 195.249 142.217 180.351 1.00 29.25 94 ARG E CA 1
ATOM 25594 C C . ARG E 2 75 ? 193.752 142.270 180.068 1.00 29.25 94 ARG E C 1
ATOM 25595 O O . ARG E 2 75 ? 192.976 141.414 180.499 1.00 29.25 94 ARG E O 1
ATOM 25616 N N . GLY E 2 76 ? 193.352 143.305 179.326 1.00 42.07 95 GLY E N 1
ATOM 25617 C CA . GLY E 2 76 ? 191.991 143.496 178.887 1.00 42.07 95 GLY E CA 1
ATOM 25618 C C . GLY E 2 76 ? 191.147 144.339 179.823 1.00 42.07 95 GLY E C 1
ATOM 25619 O O . GLY E 2 76 ? 190.115 144.871 179.399 1.00 42.07 95 GLY E O 1
ATOM 25623 N N . MET E 2 77 ? 191.561 144.476 181.080 1.00 57.33 96 MET E N 1
ATOM 25624 C CA . MET E 2 77 ? 190.840 145.289 182.047 1.00 57.33 96 MET E CA 1
ATOM 25625 C C . MET E 2 77 ? 191.494 146.668 182.123 1.00 57.33 96 MET E C 1
ATOM 25626 O O . MET E 2 77 ? 192.403 146.990 181.353 1.00 57.33 96 MET E O 1
ATOM 25640 N N . LYS E 2 78 ? 191.034 147.506 183.057 1.00 70.45 97 LYS E N 1
ATOM 25641 C CA . LYS E 2 78 ? 191.531 148.872 183.176 1.00 70.45 97 LYS E CA 1
ATOM 25642 C C . LYS E 2 78 ? 192.004 149.187 184.591 1.00 70.45 97 LYS E C 1
ATOM 25643 O O . LYS E 2 78 ? 192.146 150.363 184.941 1.00 70.45 97 LYS E O 1
ATOM 25662 N N . LYS E 2 79 ? 192.251 148.165 185.412 1.00 67.36 98 LYS E N 1
ATOM 25663 C CA . LYS E 2 79 ? 192.794 148.335 186.761 1.00 67.36 98 LYS E CA 1
ATOM 25664 C C . LYS E 2 79 ? 193.915 147.311 186.937 1.00 67.36 98 LYS E C 1
ATOM 25665 O O . LYS E 2 79 ? 193.678 146.160 187.311 1.00 67.36 98 LYS E O 1
ATOM 25684 N N . GLU E 2 80 ? 195.133 147.734 186.659 1.00 51.28 99 GLU E N 1
ATOM 25685 C CA . GLU E 2 80 ? 196.299 146.861 186.727 1.00 51.28 99 GLU E CA 1
ATOM 25686 C C . GLU E 2 80 ? 197.429 147.454 187.546 1.00 51.28 99 GLU E C 1
ATOM 25687 O O . GLU E 2 80 ? 198.119 146.719 188.256 1.00 51.28 99 GLU E O 1
ATOM 25699 N N . LYS E 2 81 ? 197.635 148.767 187.463 1.00 46.80 100 LYS E N 1
ATOM 25700 C CA . LYS E 2 81 ? 198.718 149.431 188.172 1.00 46.80 100 LYS E CA 1
ATOM 25701 C C . LYS E 2 81 ? 198.666 149.041 189.643 1.00 46.80 100 LYS E C 1
ATOM 25702 O O . LYS E 2 81 ? 199.697 148.732 190.251 1.00 46.80 100 LYS E O 1
ATOM 25721 N N . ASN E 2 82 ? 197.459 149.020 190.211 1.00 54.31 101 ASN E N 1
ATOM 25722 C CA . ASN E 2 82 ? 197.322 148.665 191.618 1.00 54.31 101 ASN E CA 1
ATOM 25723 C C . ASN E 2 82 ? 197.613 147.187 191.847 1.00 54.31 101 ASN E C 1
ATOM 25724 O O . ASN E 2 82 ? 198.301 146.834 192.808 1.00 54.31 101 ASN E O 1
ATOM 25735 N N . CYS E 2 83 ? 197.113 146.308 190.977 1.00 48.70 102 CYS E N 1
ATOM 25736 C CA . CYS E 2 83 ? 197.418 144.886 191.119 1.00 48.70 102 CYS E CA 1
ATOM 25737 C C . CYS E 2 83 ? 198.920 144.646 191.079 1.00 48.70 102 CYS E C 1
ATOM 25738 O O . CYS E 2 83 ? 199.477 143.926 191.924 1.00 48.70 102 CYS E O 1
ATOM 25745 N N . LEU E 2 84 ? 199.589 145.243 190.097 1.00 36.92 103 LEU E N 1
ATOM 25746 C CA . LEU E 2 84 ? 201.020 145.047 189.937 1.00 36.92 103 LEU E CA 1
ATOM 25747 C C . LEU E 2 84 ? 201.780 145.598 191.134 1.00 36.92 103 LEU E C 1
ATOM 25748 O O . LEU E 2 84 ? 202.710 144.956 191.635 1.00 36.92 103 LEU E O 1
ATOM 25764 N N . ARG E 2 85 ? 201.384 146.777 191.617 1.00 38.95 104 ARG E N 1
ATOM 25765 C CA . ARG E 2 85 ? 202.019 147.334 192.804 1.00 38.95 104 ARG E CA 1
ATOM 25766 C C . ARG E 2 85 ? 201.843 146.410 193.998 1.00 38.95 104 ARG E C 1
ATOM 25767 O O . ARG E 2 85 ? 202.794 146.162 194.749 1.00 38.95 104 ARG E O 1
ATOM 25788 N N . ILE E 2 86 ? 200.635 145.881 194.178 1.00 45.89 105 ILE E N 1
ATOM 25789 C CA . ILE E 2 86 ? 200.364 144.977 195.290 1.00 45.89 105 ILE E CA 1
ATOM 25790 C C . ILE E 2 86 ? 201.313 143.792 195.237 1.00 45.89 105 ILE E C 1
ATOM 25791 O O . ILE E 2 86 ? 201.986 143.456 196.222 1.00 45.89 105 ILE E O 1
ATOM 25807 N N . TYR E 2 87 ? 201.399 143.151 194.073 1.00 39.73 106 TYR E N 1
ATOM 25808 C CA . TYR E 2 87 ? 202.125 141.890 194.024 1.00 39.73 106 TYR E CA 1
ATOM 25809 C C . TYR E 2 87 ? 203.620 142.155 194.149 1.00 39.73 106 TYR E C 1
ATOM 25810 O O . TYR E 2 87 ? 204.344 141.405 194.818 1.00 39.73 106 TYR E O 1
ATOM 25828 N N . TRP E 2 88 ? 204.096 143.242 193.526 1.00 32.79 107 TRP E N 1
ATOM 25829 C CA . TRP E 2 88 ? 205.499 143.615 193.649 1.00 32.79 107 TRP E CA 1
ATOM 25830 C C . TRP E 2 88 ? 205.859 143.888 195.099 1.00 32.79 107 TRP E C 1
ATOM 25831 O O . TRP E 2 88 ? 206.909 143.444 195.575 1.00 32.79 107 TRP E O 1
ATOM 25852 N N . GLY E 2 89 ? 204.992 144.595 195.824 1.00 43.08 108 GLY E N 1
ATOM 25853 C CA . GLY E 2 89 ? 205.242 144.806 197.236 1.00 43.08 108 GLY E CA 1
ATOM 25854 C C . GLY E 2 89 ? 205.272 143.512 198.019 1.00 43.08 108 GLY E C 1
ATOM 25855 O O . GLY E 2 89 ? 206.072 143.360 198.945 1.00 43.08 108 GLY E O 1
ATOM 25859 N N . ILE E 2 90 ? 204.408 142.565 197.659 1.00 46.51 109 ILE E N 1
ATOM 25860 C CA . ILE E 2 90 ? 204.313 141.323 198.419 1.00 46.51 109 ILE E CA 1
ATOM 25861 C C . ILE E 2 90 ? 205.562 140.468 198.238 1.00 46.51 109 ILE E C 1
ATOM 25862 O O . ILE E 2 90 ? 206.123 139.955 199.211 1.00 46.51 109 ILE E O 1
ATOM 25878 N N . TYR E 2 91 ? 206.015 140.313 196.998 1.00 48.18 110 TYR E N 1
ATOM 25879 C CA . TYR E 2 91 ? 207.048 139.354 196.626 1.00 48.18 110 TYR E CA 1
ATOM 25880 C C . TYR E 2 91 ? 208.427 139.960 196.420 1.00 48.18 110 TYR E C 1
ATOM 25881 O O . TYR E 2 91 ? 209.430 139.294 196.710 1.00 48.18 110 TYR E O 1
ATOM 25899 N N . GLN E 2 92 ? 208.530 141.202 195.941 1.00 49.13 111 GLN E N 1
ATOM 25900 C CA . GLN E 2 92 ? 209.841 141.842 195.894 1.00 49.13 111 GLN E CA 1
ATOM 25901 C C . GLN E 2 92 ? 210.459 141.928 197.281 1.00 49.13 111 GLN E C 1
ATOM 25902 O O . GLN E 2 92 ? 211.669 141.740 197.437 1.00 49.13 111 GLN E O 1
ATOM 25916 N N . HIS E 2 93 ? 209.645 142.214 198.299 1.00 55.72 112 HIS E N 1
ATOM 25917 C CA . HIS E 2 93 ? 210.149 142.319 199.663 1.00 55.72 112 HIS E CA 1
ATOM 25918 C C . HIS E 2 93 ? 210.443 140.942 200.247 1.00 55.72 112 HIS E C 1
ATOM 25919 O O . HIS E 2 93 ? 211.427 140.767 200.973 1.00 55.72 112 HIS E O 1
ATOM 25933 N N . LEU E 2 94 ? 209.600 139.958 199.944 1.00 60.75 113 LEU E N 1
ATOM 25934 C CA . LEU E 2 94 ? 209.821 138.587 200.394 1.00 60.75 113 LEU E CA 1
ATOM 25935 C C . LEU E 2 94 ? 210.068 137.672 199.201 1.00 60.75 113 LEU E C 1
ATOM 25936 O O . LEU E 2 94 ? 209.129 137.248 198.527 1.00 60.75 113 LEU E O 1
ATOM 25952 N N . LEU E 2 99 ? 212.734 139.054 189.463 1.00 22.05 118 LEU E N 1
ATOM 25953 C CA . LEU E 2 99 ? 211.674 139.667 188.672 1.00 22.05 118 LEU E CA 1
ATOM 25954 C C . LEU E 2 99 ? 211.379 138.856 187.411 1.00 22.05 118 LEU E C 1
ATOM 25955 O O . LEU E 2 99 ? 210.220 138.672 187.040 1.00 22.05 118 LEU E O 1
ATOM 25970 N N . LEU E 2 100 ? 212.434 138.378 186.751 1.00 21.79 119 LEU E N 1
ATOM 25971 C CA . LEU E 2 100 ? 212.249 137.510 185.595 1.00 21.79 119 LEU E CA 1
ATOM 25972 C C . LEU E 2 100 ? 211.990 136.068 186.012 1.00 21.79 119 LEU E C 1
ATOM 25973 O O . LEU E 2 100 ? 211.253 135.350 185.329 1.00 21.79 119 LEU E O 1
ATOM 25989 N N . GLU E 2 101 ? 212.584 135.634 187.125 1.00 31.67 120 GLU E N 1
ATOM 25990 C CA . GLU E 2 101 ? 212.507 134.235 187.525 1.00 31.67 120 GLU E CA 1
ATOM 25991 C C . GLU E 2 101 ? 211.068 133.815 187.797 1.00 31.67 120 GLU E C 1
ATOM 25992 O O . GLU E 2 101 ? 210.586 132.815 187.251 1.00 31.67 120 GLU E O 1
ATOM 26004 N N . ASP E 2 102 ? 210.366 134.565 188.644 1.00 34.25 121 ASP E N 1
ATOM 26005 C CA . ASP E 2 102 ? 208.988 134.262 189.042 1.00 34.25 121 ASP E CA 1
ATOM 26006 C C . ASP E 2 102 ? 208.106 135.433 188.623 1.00 34.25 121 ASP E C 1
ATOM 26007 O O . ASP E 2 102 ? 208.132 136.497 189.247 1.00 34.25 121 ASP E O 1
ATOM 26016 N N . SER E 2 103 ? 207.323 135.233 187.570 1.00 26.67 122 SER E N 1
ATOM 26017 C CA . SER E 2 103 ? 206.527 136.312 187.007 1.00 26.67 122 SER E CA 1
ATOM 26018 C C . SER E 2 103 ? 205.070 136.204 187.459 1.00 26.67 122 SER E C 1
ATOM 26019 O O . SER E 2 103 ? 204.506 135.108 187.475 1.00 26.67 122 SER E O 1
ATOM 26027 N N . PRO E 2 104 ? 204.442 137.327 187.832 1.00 33.64 123 PRO E N 1
ATOM 26028 C CA . PRO E 2 104 ? 203.010 137.310 188.155 1.00 33.64 123 PRO E CA 1
ATOM 26029 C C . PRO E 2 104 ? 202.108 137.481 186.953 1.00 33.64 123 PRO E C 1
ATOM 26030 O O . PRO E 2 104 ? 200.982 136.974 186.910 1.00 33.64 123 PRO E O 1
ATOM 26041 N N . TYR E 2 105 ? 202.627 138.197 185.961 1.00 28.08 124 TYR E N 1
ATOM 26042 C CA . TYR E 2 105 ? 201.767 138.915 185.031 1.00 28.08 124 TYR E CA 1
ATOM 26043 C C . TYR E 2 105 ? 200.810 137.978 184.312 1.00 28.08 124 TYR E C 1
ATOM 26044 O O . TYR E 2 105 ? 199.733 138.398 183.878 1.00 28.08 124 TYR E O 1
ATOM 26062 N N . GLU E 2 106 ? 201.182 136.721 184.172 1.00 40.52 125 GLU E N 1
ATOM 26063 C CA . GLU E 2 106 ? 200.387 135.804 183.385 1.00 40.52 125 GLU E CA 1
ATOM 26064 C C . GLU E 2 106 ? 200.133 134.507 184.147 1.00 40.52 125 GLU E C 1
ATOM 26065 O O . GLU E 2 106 ? 201.088 133.848 184.570 1.00 40.52 125 GLU E O 1
ATOM 26077 N N . PRO E 2 107 ? 198.878 134.114 184.346 1.00 49.30 126 PRO E N 1
ATOM 26078 C CA . PRO E 2 107 ? 198.591 132.805 184.935 1.00 49.30 126 PRO E CA 1
ATOM 26079 C C . PRO E 2 107 ? 198.965 131.689 183.968 1.00 49.30 126 PRO E C 1
ATOM 26080 O O . PRO E 2 107 ? 199.462 131.919 182.869 1.00 49.30 126 PRO E O 1
ATOM 26091 N N . VAL E 2 108 ? 198.708 130.459 184.402 1.00 59.68 127 VAL E N 1
ATOM 26092 C CA . VAL E 2 108 ? 199.067 129.281 183.622 1.00 59.68 127 VAL E CA 1
ATOM 26093 C C . VAL E 2 108 ? 197.869 128.821 182.800 1.00 59.68 127 VAL E C 1
ATOM 26094 O O . VAL E 2 108 ? 197.892 127.739 182.203 1.00 59.68 127 VAL E O 1
ATOM 26107 N N . ASN E 2 109 ? 196.815 129.636 182.766 1.00 65.50 128 ASN E N 1
ATOM 26108 C CA . ASN E 2 109 ? 195.636 129.366 181.954 1.00 65.50 128 ASN E CA 1
ATOM 26109 C C . ASN E 2 109 ? 195.678 130.061 180.599 1.00 65.50 128 ASN E C 1
ATOM 26110 O O . ASN E 2 109 ? 194.730 129.925 179.820 1.00 65.50 128 ASN E O 1
ATOM 26121 N N . SER E 2 110 ? 196.750 130.798 180.297 1.00 57.31 129 SER E N 1
ATOM 26122 C CA . SER E 2 110 ? 196.805 131.560 179.055 1.00 57.31 129 SER E CA 1
ATOM 26123 C C . SER E 2 110 ? 196.979 130.673 177.830 1.00 57.31 129 SER E C 1
ATOM 26124 O O . SER E 2 110 ? 196.693 131.120 176.714 1.00 57.31 129 SER E O 1
ATOM 26132 N N . ARG E 2 111 ? 197.442 129.433 178.007 1.00 60.83 130 ARG E N 1
ATOM 26133 C CA . ARG E 2 111 ? 197.552 128.521 176.873 1.00 60.83 130 ARG E CA 1
ATOM 26134 C C . ARG E 2 111 ? 196.213 128.364 176.169 1.00 60.83 130 ARG E C 1
ATOM 26135 O O . ARG E 2 111 ? 196.155 128.208 174.942 1.00 60.83 130 ARG E O 1
ATOM 26156 N N . LEU E 2 112 ? 195.121 128.403 176.935 1.00 68.84 131 LEU E N 1
ATOM 26157 C CA . LEU E 2 112 ? 193.795 128.330 176.335 1.00 68.84 131 LEU E CA 1
ATOM 26158 C C . LEU E 2 112 ? 193.572 129.501 175.390 1.00 68.84 131 LEU E C 1
ATOM 26159 O O . LEU E 2 112 ? 192.988 129.339 174.311 1.00 68.84 131 LEU E O 1
ATOM 26175 N N . SER E 2 113 ? 194.031 130.691 175.780 1.00 71.92 132 SER E N 1
ATOM 26176 C CA . SER E 2 113 ? 194.034 131.818 174.856 1.00 71.92 132 SER E CA 1
ATOM 26177 C C . SER E 2 113 ? 195.109 131.656 173.791 1.00 71.92 132 SER E C 1
ATOM 26178 O O . SER E 2 113 ? 194.933 132.119 172.660 1.00 71.92 132 SER E O 1
ATOM 26186 N N . ASP E 2 114 ? 196.217 130.994 174.127 1.00 60.51 133 ASP E N 1
ATOM 26187 C CA . ASP E 2 114 ? 197.336 130.876 173.198 1.00 60.51 133 ASP E CA 1
ATOM 26188 C C . ASP E 2 114 ? 196.934 130.115 171.942 1.00 60.51 133 ASP E C 1
ATOM 26189 O O . ASP E 2 114 ? 197.148 130.579 170.816 1.00 60.51 133 ASP E O 1
ATOM 26198 N N . ILE E 2 115 ? 196.356 128.928 172.119 1.00 66.77 134 ILE E N 1
ATOM 26199 C CA . ILE E 2 115 ? 196.016 128.099 170.967 1.00 66.77 134 ILE E CA 1
ATOM 26200 C C . ILE E 2 115 ? 194.986 128.803 170.095 1.00 66.77 134 ILE E C 1
ATOM 26201 O O . ILE E 2 115 ? 195.089 128.803 168.862 1.00 66.77 134 ILE E O 1
ATOM 26217 N N . PHE E 2 116 ? 193.979 129.417 170.720 1.00 73.72 135 PHE E N 1
ATOM 26218 C CA . PHE E 2 116 ? 192.960 130.127 169.954 1.00 73.72 135 PHE E CA 1
ATOM 26219 C C . PHE E 2 116 ? 193.543 131.331 169.225 1.00 73.72 135 PHE E C 1
ATOM 26220 O O . PHE E 2 116 ? 193.085 131.667 168.127 1.00 73.72 135 PHE E O 1
ATOM 26237 N N . ARG E 2 117 ? 194.544 131.987 169.807 1.00 60.45 136 ARG E N 1
ATOM 26238 C CA . ARG E 2 117 ? 195.219 133.104 169.166 1.00 60.45 136 ARG E CA 1
ATOM 26239 C C . ARG E 2 117 ? 196.328 132.649 168.231 1.00 60.45 136 ARG E C 1
ATOM 26240 O O . ARG E 2 117 ? 197.029 133.493 167.663 1.00 60.45 136 ARG E O 1
ATOM 26261 N N . LEU E 2 118 ? 196.517 131.339 168.077 1.00 58.54 137 LEU E N 1
ATOM 26262 C CA . LEU E 2 118 ? 197.314 130.795 166.987 1.00 58.54 137 LEU E CA 1
ATOM 26263 C C . LEU E 2 118 ? 196.503 130.614 165.707 1.00 58.54 137 LEU E C 1
ATOM 26264 O O . LEU E 2 118 ? 197.093 130.482 164.630 1.00 58.54 137 LEU E O 1
ATOM 26280 N N . ALA E 2 119 ? 195.172 130.629 165.800 1.00 62.49 138 ALA E N 1
ATOM 26281 C CA . ALA E 2 119 ? 194.262 130.505 164.665 1.00 62.49 138 ALA E CA 1
ATOM 26282 C C . ALA E 2 119 ? 194.203 131.739 163.763 1.00 62.49 138 ALA E C 1
ATOM 26283 O O . ALA E 2 119 ? 193.955 131.592 162.559 1.00 62.49 138 ALA E O 1
ATOM 26290 N N . PRO E 2 120 ? 194.403 132.973 164.290 1.00 56.44 139 PRO E N 1
ATOM 26291 C CA . PRO E 2 120 ? 194.203 134.180 163.472 1.00 56.44 139 PRO E CA 1
ATOM 26292 C C . PRO E 2 120 ? 194.694 134.089 162.036 1.00 56.44 139 PRO E C 1
ATOM 26293 O O . PRO E 2 120 ? 194.131 134.737 161.148 1.00 56.44 139 PRO E O 1
ATOM 26304 N N . ILE E 2 121 ? 195.740 133.297 161.793 1.00 59.29 140 ILE E N 1
ATOM 26305 C CA . ILE E 2 121 ? 196.298 133.205 160.446 1.00 59.29 140 ILE E CA 1
ATOM 26306 C C . ILE E 2 121 ? 195.209 132.813 159.457 1.00 59.29 140 ILE E C 1
ATOM 26307 O O . ILE E 2 121 ? 195.076 133.404 158.379 1.00 59.29 140 ILE E O 1
ATOM 26323 N N . TYR E 2 122 ? 194.410 131.807 159.815 1.00 72.44 141 TYR E N 1
ATOM 26324 C CA . TYR E 2 122 ? 193.297 131.410 158.962 1.00 72.44 141 TYR E CA 1
ATOM 26325 C C . TYR E 2 122 ? 192.213 132.479 158.921 1.00 72.44 141 TYR E C 1
ATOM 26326 O O . TYR E 2 122 ? 191.497 132.597 157.920 1.00 72.44 141 TYR E O 1
ATOM 26344 N N . SER E 2 123 ? 192.078 133.263 159.992 1.00 60.23 142 SER E N 1
ATOM 26345 C CA . SER E 2 123 ? 191.027 134.270 160.072 1.00 60.23 142 SER E CA 1
ATOM 26346 C C . SER E 2 123 ? 191.416 135.590 159.418 1.00 60.23 142 SER E C 1
ATOM 26347 O O . SER E 2 123 ? 190.558 136.467 159.271 1.00 60.23 142 SER E O 1
ATOM 26355 N N . GLY E 2 124 ? 192.676 135.752 159.023 1.00 60.23 143 GLY E N 1
ATOM 26356 C CA . GLY E 2 124 ? 193.164 137.040 158.572 1.00 60.23 143 GLY E CA 1
ATOM 26357 C C . GLY E 2 124 ? 192.551 137.558 157.286 1.00 60.23 143 GLY E C 1
ATOM 26358 O O . GLY E 2 124 ? 191.809 138.544 157.302 1.00 60.23 143 GLY E O 1
ATOM 26362 N N . GLU E 2 125 ? 192.850 136.904 156.165 1.00 74.03 144 GLU E N 1
ATOM 26363 C CA . GLU E 2 125 ? 192.473 137.420 154.856 1.00 74.03 144 GLU E CA 1
ATOM 26364 C C . GLU E 2 125 ? 192.582 136.288 153.846 1.00 74.03 144 GLU E C 1
ATOM 26365 O O . GLU E 2 125 ? 193.481 135.448 153.964 1.00 74.03 144 GLU E O 1
ATOM 26377 N N . PRO E 2 126 ? 191.692 136.231 152.849 1.00 78.09 145 PRO E N 1
ATOM 26378 C CA . PRO E 2 126 ? 191.825 135.167 151.839 1.00 78.09 145 PRO E CA 1
ATOM 26379 C C . PRO E 2 126 ? 193.022 135.350 150.923 1.00 78.09 145 PRO E C 1
ATOM 26380 O O . PRO E 2 126 ? 193.703 134.368 150.601 1.00 78.09 145 PRO E O 1
ATOM 26391 N N . ALA E 2 127 ? 193.300 136.577 150.491 1.00 67.56 146 ALA E N 1
ATOM 26392 C CA . ALA E 2 127 ? 194.400 136.812 149.565 1.00 67.56 146 ALA E CA 1
ATOM 26393 C C . ALA E 2 127 ? 195.737 136.514 150.233 1.00 67.56 146 ALA E C 1
ATOM 26394 O O . ALA E 2 127 ? 195.953 136.841 151.403 1.00 67.56 146 ALA E O 1
ATOM 26401 N N . LEU E 2 128 ? 196.639 135.888 149.480 1.00 55.67 147 LEU E N 1
ATOM 26402 C CA . LEU E 2 128 ? 197.949 135.520 150.000 1.00 55.67 147 LEU E CA 1
ATOM 26403 C C . LEU E 2 128 ? 198.881 135.246 148.828 1.00 55.67 147 LEU E C 1
ATOM 26404 O O . LEU E 2 128 ? 198.465 135.229 147.667 1.00 55.67 147 LEU E O 1
ATOM 26420 N N . ALA E 2 129 ? 200.160 135.043 149.153 1.00 54.68 148 ALA E N 1
ATOM 26421 C CA . ALA E 2 129 ? 201.192 134.690 148.181 1.00 54.68 148 ALA E CA 1
ATOM 26422 C C . ALA E 2 129 ? 201.527 135.856 147.259 1.00 54.68 148 ALA E C 1
ATOM 26423 O O . ALA E 2 129 ? 201.843 135.659 146.084 1.00 54.68 148 ALA E O 1
ATOM 26430 N N . LYS E 2 130 ? 201.466 137.074 147.789 1.00 41.08 149 LYS E N 1
ATOM 26431 C CA . LYS E 2 130 ? 201.826 138.265 147.044 1.00 41.08 149 LYS E CA 1
ATOM 26432 C C . LYS E 2 130 ? 203.307 138.574 147.260 1.00 41.08 149 LYS E C 1
ATOM 26433 O O . LYS E 2 130 ? 204.027 137.847 147.949 1.00 41.08 149 LYS E O 1
ATOM 26452 N N . GLU E 2 131 ? 203.770 139.670 146.662 1.00 42.77 150 GLU E N 1
ATOM 26453 C CA . GLU E 2 131 ? 205.156 140.094 146.812 1.00 42.77 150 GLU E CA 1
ATOM 26454 C C . GLU E 2 131 ? 205.436 140.740 148.163 1.00 42.77 150 GLU E C 1
ATOM 26455 O O . GLU E 2 131 ? 206.603 141.012 148.469 1.00 42.77 150 GLU E O 1
ATOM 26467 N N . ASN E 2 132 ? 204.410 140.988 148.977 1.00 26.68 151 ASN E N 1
ATOM 26468 C CA . ASN E 2 132 ? 204.602 141.644 150.263 1.00 26.68 151 ASN E CA 1
ATOM 26469 C C . ASN E 2 132 ? 203.423 141.337 151.173 1.00 26.68 151 ASN E C 1
ATOM 26470 O O . ASN E 2 132 ? 202.273 141.345 150.726 1.00 26.68 151 ASN E O 1
ATOM 26481 N N . ASN E 2 133 ? 203.715 141.060 152.442 1.00 23.16 152 ASN E N 1
ATOM 26482 C CA . ASN E 2 133 ? 202.708 140.763 153.451 1.00 23.16 152 ASN E CA 1
ATOM 26483 C C . ASN E 2 133 ? 202.450 141.934 154.389 1.00 23.16 152 ASN E C 1
ATOM 26484 O O . ASN E 2 133 ? 201.315 142.121 154.844 1.00 23.16 152 ASN E O 1
ATOM 26495 N N . CYS E 2 134 ? 203.483 142.718 154.700 1.00 19.78 153 CYS E N 1
ATOM 26496 C CA . CYS E 2 134 ? 203.304 143.901 155.532 1.00 19.78 153 CYS E CA 1
ATOM 26497 C C . CYS E 2 134 ? 202.272 144.846 154.928 1.00 19.78 153 CYS E C 1
ATOM 26498 O O . CYS E 2 134 ? 201.402 145.378 155.631 1.00 19.78 153 CYS E O 1
ATOM 26505 N N . LEU E 2 135 ? 202.366 145.076 153.617 1.00 19.56 154 LEU E N 1
ATOM 26506 C CA . LEU E 2 135 ? 201.394 145.929 152.948 1.00 19.56 154 LEU E CA 1
ATOM 26507 C C . LEU E 2 135 ? 199.987 145.365 153.064 1.00 19.56 154 LEU E C 1
ATOM 26508 O O . LEU E 2 135 ? 199.027 146.123 153.224 1.00 19.56 154 LEU E O 1
ATOM 26524 N N . ASN E 2 136 ? 199.840 144.045 152.971 1.00 20.57 155 ASN E N 1
ATOM 26525 C CA . ASN E 2 136 ? 198.517 143.447 153.104 1.00 20.57 155 ASN E CA 1
ATOM 26526 C C . ASN E 2 136 ? 197.967 143.629 154.514 1.00 20.57 155 ASN E C 1
ATOM 26527 O O . ASN E 2 136 ? 196.774 143.905 154.688 1.00 20.57 155 ASN E O 1
ATOM 26538 N N . ALA E 2 137 ? 198.815 143.482 155.534 1.00 14.59 156 ALA E N 1
ATOM 26539 C CA . ALA E 2 137 ? 198.359 143.732 156.897 1.00 14.59 156 ALA E CA 1
ATOM 26540 C C . ALA E 2 137 ? 197.921 145.178 157.064 1.00 14.59 156 ALA E C 1
ATOM 26541 O O . ALA E 2 137 ? 196.911 145.460 157.723 1.00 14.59 156 ALA E O 1
ATOM 26548 N N . ALA E 2 138 ? 198.675 146.112 156.484 1.00 14.11 157 ALA E N 1
ATOM 26549 C CA . ALA E 2 138 ? 198.289 147.518 156.564 1.00 14.11 157 ALA E CA 1
ATOM 26550 C C . ALA E 2 138 ? 196.956 147.757 155.868 1.00 14.11 157 ALA E C 1
ATOM 26551 O O . ALA E 2 138 ? 196.083 148.461 156.394 1.00 14.11 157 ALA E O 1
ATOM 26558 N N . LYS E 2 139 ? 196.782 147.179 154.680 1.00 14.37 158 LYS E N 1
ATOM 26559 C CA . LYS E 2 139 ? 195.500 147.265 153.998 1.00 14.37 158 LYS E CA 1
ATOM 26560 C C . LYS E 2 139 ? 194.381 146.759 154.893 1.00 14.37 158 LYS E C 1
ATOM 26561 O O . LYS E 2 139 ? 193.364 147.434 155.056 1.00 14.37 158 LYS E O 1
ATOM 26580 N N . ALA E 2 140 ? 194.579 145.615 155.544 1.00 13.09 159 ALA E N 1
ATOM 26581 C CA . ALA E 2 140 ? 193.537 145.061 156.403 1.00 13.09 159 ALA E CA 1
ATOM 26582 C C . ALA E 2 140 ? 193.249 145.947 157.608 1.00 13.09 159 ALA E C 1
ATOM 26583 O O . ALA E 2 140 ? 192.101 146.005 158.063 1.00 13.09 159 ALA E O 1
ATOM 26590 N N . CYS E 2 141 ? 194.263 146.623 158.150 1.00 12.00 160 CYS E N 1
ATOM 26591 C CA . CYS E 2 141 ? 194.028 147.483 159.304 1.00 12.00 160 CYS E CA 1
ATOM 26592 C C . CYS E 2 141 ? 193.345 148.793 158.923 1.00 12.00 160 CYS E C 1
ATOM 26593 O O . CYS E 2 141 ? 192.581 149.336 159.728 1.00 12.00 160 CYS E O 1
ATOM 26600 N N . ASN E 2 142 ? 193.603 149.324 157.722 1.00 11.35 161 ASN E N 1
ATOM 26601 C CA . ASN E 2 142 ? 192.908 150.515 157.238 1.00 11.35 161 ASN E CA 1
ATOM 26602 C C . ASN E 2 142 ? 191.535 150.207 156.646 1.00 11.35 161 ASN E C 1
ATOM 26603 O O . ASN E 2 142 ? 190.999 151.027 155.892 1.00 11.35 161 ASN E O 1
ATOM 26614 N N . LEU E 2 143 ? 190.966 149.039 156.949 1.00 10.68 162 LEU E N 1
ATOM 26615 C CA . LEU E 2 143 ? 189.589 148.717 156.612 1.00 10.68 162 LEU E CA 1
ATOM 26616 C C . LEU E 2 143 ? 188.726 148.404 157.823 1.00 10.68 162 LEU E C 1
ATOM 26617 O O . LEU E 2 143 ? 187.499 148.508 157.725 1.00 10.68 162 LEU E O 1
ATOM 26633 N N . ASN E 2 144 ? 189.319 148.029 158.950 1.00 9.87 163 ASN E N 1
ATOM 26634 C CA . ASN E 2 144 ? 188.588 147.849 160.193 1.00 9.87 163 ASN E CA 1
ATOM 26635 C C . ASN E 2 144 ? 188.584 149.159 160.964 1.00 9.87 163 ASN E C 1
ATOM 26636 O O . ASN E 2 144 ? 189.473 149.998 160.802 1.00 9.87 163 ASN E O 1
ATOM 26647 N N . ASP E 2 145 ? 187.575 149.325 161.818 1.00 9.06 164 ASP E N 1
ATOM 26648 C CA . ASP E 2 145 ? 187.286 150.604 162.449 1.00 9.06 164 ASP E CA 1
ATOM 26649 C C . ASP E 2 145 ? 187.787 150.679 163.885 1.00 9.06 164 ASP E C 1
ATOM 26650 O O . ASP E 2 145 ? 187.384 151.579 164.628 1.00 9.06 164 ASP E O 1
ATOM 26659 N N . THR E 2 146 ? 188.639 149.747 164.297 1.00 10.05 165 THR E N 1
ATOM 26660 C CA . THR E 2 146 ? 189.326 149.844 165.580 1.00 10.05 165 THR E CA 1
ATOM 26661 C C . THR E 2 146 ? 190.835 149.954 165.398 1.00 10.05 165 THR E C 1
ATOM 26662 O O . THR E 2 146 ? 191.455 150.901 165.906 1.00 10.05 165 THR E O 1
ATOM 26673 N N . CYS E 2 147 ? 191.443 149.005 164.682 1.00 11.65 166 CYS E N 1
ATOM 26674 C CA . CYS E 2 147 ? 192.855 149.114 164.350 1.00 11.65 166 CYS E CA 1
ATOM 26675 C C . CYS E 2 147 ? 193.153 150.431 163.654 1.00 11.65 166 CYS E C 1
ATOM 26676 O O . CYS E 2 147 ? 194.155 151.080 163.956 1.00 11.65 166 CYS E O 1
ATOM 26683 N N . LYS E 2 148 ? 192.297 150.840 162.716 1.00 11.11 167 LYS E N 1
ATOM 26684 C CA . LYS E 2 148 ? 192.513 152.093 161.999 1.00 11.11 167 LYS E CA 1
ATOM 26685 C C . LYS E 2 148 ? 192.599 153.267 162.966 1.00 11.11 167 LYS E C 1
ATOM 26686 O O . LYS E 2 148 ? 193.552 154.062 162.938 1.00 11.11 167 LYS E O 1
ATOM 26705 N N . LYS E 2 149 ? 191.591 153.389 163.829 1.00 10.00 168 LYS E N 1
ATOM 26706 C CA . LYS E 2 149 ? 191.553 154.469 164.801 1.00 10.00 168 LYS E CA 1
ATOM 26707 C C . LYS E 2 149 ? 192.819 154.487 165.633 1.00 10.00 168 LYS E C 1
ATOM 26708 O O . LYS E 2 149 ? 193.547 155.484 165.667 1.00 10.00 168 LYS E O 1
ATOM 26727 N N . TYR E 2 150 ? 193.096 153.378 166.315 1.00 10.29 169 TYR E N 1
ATOM 26728 C CA . TYR E 2 150 ? 194.205 153.372 167.258 1.00 10.29 169 TYR E CA 1
ATOM 26729 C C . TYR E 2 150 ? 195.547 153.541 166.559 1.00 10.29 169 TYR E C 1
ATOM 26730 O O . TYR E 2 150 ? 196.467 154.145 167.124 1.00 10.29 169 TYR E O 1
ATOM 26748 N N . ARG E 2 151 ? 195.669 153.050 165.326 1.00 11.09 170 ARG E N 1
ATOM 26749 C CA . ARG E 2 151 ? 196.894 153.227 164.562 1.00 11.09 170 ARG E CA 1
ATOM 26750 C C . ARG E 2 151 ? 197.143 154.696 164.263 1.00 11.09 170 ARG E C 1
ATOM 26751 O O . ARG E 2 151 ? 198.228 155.218 164.547 1.00 11.09 170 ARG E O 1
ATOM 26772 N N . SER E 2 152 ? 196.146 155.395 163.713 1.00 9.53 171 SER E N 1
ATOM 26773 C CA . SER E 2 152 ? 196.335 156.828 163.507 1.00 9.53 171 SER E CA 1
ATOM 26774 C C . SER E 2 152 ? 196.567 157.550 164.829 1.00 9.53 171 SER E C 1
ATOM 26775 O O . SER E 2 152 ? 197.279 158.565 164.867 1.00 9.53 171 SER E O 1
ATOM 26783 N N . ALA E 2 153 ? 196.002 157.025 165.921 1.00 9.63 172 ALA E N 1
ATOM 26784 C CA . ALA E 2 153 ? 196.150 157.659 167.225 1.00 9.63 172 ALA E CA 1
ATOM 26785 C C . ALA E 2 153 ? 197.591 157.617 167.711 1.00 9.63 172 ALA E C 1
ATOM 26786 O O . ALA E 2 153 ? 198.134 158.636 168.147 1.00 9.63 172 ALA E O 1
ATOM 26793 N N . TYR E 2 154 ? 198.223 156.443 167.683 1.00 11.74 173 TYR E N 1
ATOM 26794 C CA . TYR E 2 154 ? 199.625 156.423 168.090 1.00 11.74 173 TYR E CA 1
ATOM 26795 C C . TYR E 2 154 ? 200.555 156.744 166.930 1.00 11.74 173 TYR E C 1
ATOM 26796 O O . TYR E 2 154 ? 201.765 156.552 167.061 1.00 11.74 173 TYR E O 1
ATOM 26814 N N . ILE E 2 155 ? 200.023 157.168 165.787 1.00 9.40 174 ILE E N 1
ATOM 26815 C CA . ILE E 2 155 ? 200.875 157.687 164.724 1.00 9.40 174 ILE E CA 1
ATOM 26816 C C . ILE E 2 155 ? 201.031 159.196 164.840 1.00 9.40 174 ILE E C 1
ATOM 26817 O O . ILE E 2 155 ? 202.141 159.708 165.024 1.00 9.40 174 ILE E O 1
ATOM 26833 N N . SER E 2 156 ? 199.920 159.931 164.730 1.00 8.70 175 SER E N 1
ATOM 26834 C CA . SER E 2 156 ? 199.991 161.385 164.568 1.00 8.70 175 SER E CA 1
ATOM 26835 C C . SER E 2 156 ? 200.849 162.045 165.646 1.00 8.70 175 SER E C 1
ATOM 26836 O O . SER E 2 156 ? 201.724 162.857 165.319 1.00 8.70 175 SER E O 1
ATOM 26844 N N . PRO E 2 157 ? 200.643 161.739 166.928 1.00 8.19 176 PRO E N 1
ATOM 26845 C CA . PRO E 2 157 ? 201.505 162.341 167.953 1.00 8.19 176 PRO E CA 1
ATOM 26846 C C . PRO E 2 157 ? 202.979 162.056 167.744 1.00 8.19 176 PRO E C 1
ATOM 26847 O O . PRO E 2 157 ? 203.817 162.925 168.009 1.00 8.19 176 PRO E O 1
ATOM 26858 N N . CYS E 2 158 ? 203.324 160.859 167.272 1.00 9.13 177 CYS E N 1
ATOM 26859 C CA . CYS E 2 158 ? 204.726 160.536 167.046 1.00 9.13 177 CYS E CA 1
ATOM 26860 C C . CYS E 2 158 ? 205.314 161.312 165.884 1.00 9.13 177 CYS E C 1
ATOM 26861 O O . CYS E 2 158 ? 206.538 161.338 165.732 1.00 9.13 177 CYS E O 1
ATOM 26868 N N . THR E 2 159 ? 204.477 161.931 165.062 1.00 7.70 178 THR E N 1
ATOM 26869 C CA . THR E 2 159 ? 204.928 162.717 163.927 1.00 7.70 178 THR E CA 1
ATOM 26870 C C . THR E 2 159 ? 204.711 164.209 164.155 1.00 7.70 178 THR E C 1
ATOM 26871 O O . THR E 2 159 ? 204.913 165.013 163.239 1.00 7.70 178 THR E O 1
ATOM 26882 N N . SER E 2 160 ? 204.354 164.601 165.375 1.00 9.60 179 SER E N 1
ATOM 26883 C CA . SER E 2 160 ? 204.023 165.982 165.702 1.00 9.60 179 SER E CA 1
ATOM 26884 C C . SER E 2 160 ? 205.286 166.733 166.098 1.00 9.60 179 SER E C 1
ATOM 26885 O O . SER E 2 160 ? 205.915 166.403 167.106 1.00 9.60 179 SER E O 1
ATOM 26893 N N . ARG E 2 161 ? 205.639 167.752 165.322 1.00 10.10 180 ARG E N 1
ATOM 26894 C CA . ARG E 2 161 ? 206.741 168.639 165.668 1.00 10.10 180 ARG E CA 1
ATOM 26895 C C . ARG E 2 161 ? 206.223 169.707 166.622 1.00 10.10 180 ARG E C 1
ATOM 26896 O O . ARG E 2 161 ? 205.268 170.421 166.298 1.00 10.10 180 ARG E O 1
ATOM 26917 N N . VAL E 2 162 ? 206.844 169.814 167.797 1.00 8.49 181 VAL E N 1
ATOM 26918 C CA . VAL E 2 162 ? 206.439 170.781 168.809 1.00 8.49 181 VAL E CA 1
ATOM 26919 C C . VAL E 2 162 ? 207.526 171.793 169.114 1.00 8.49 181 VAL E C 1
ATOM 26920 O O . VAL E 2 162 ? 207.307 172.689 169.941 1.00 8.49 181 VAL E O 1
ATOM 26933 N N . SER E 2 163 ? 208.694 171.674 168.493 1.00 13.02 182 SER E N 1
ATOM 26934 C CA . SER E 2 163 ? 209.732 172.688 168.615 1.00 13.02 182 SER E CA 1
ATOM 26935 C C . SER E 2 163 ? 210.803 172.398 167.576 1.00 13.02 182 SER E C 1
ATOM 26936 O O . SER E 2 163 ? 210.880 171.298 167.024 1.00 13.02 182 SER E O 1
ATOM 26944 N N . THR E 2 164 ? 211.632 173.408 167.316 1.00 9.50 183 THR E N 1
ATOM 26945 C CA . THR E 2 164 ? 212.718 173.260 166.358 1.00 9.50 183 THR E CA 1
ATOM 26946 C C . THR E 2 164 ? 213.840 172.384 166.895 1.00 9.50 183 THR E C 1
ATOM 26947 O O . THR E 2 164 ? 214.649 171.882 166.109 1.00 9.50 183 THR E O 1
ATOM 26958 N N . ALA E 2 165 ? 213.902 172.190 168.210 1.00 10.17 184 ALA E N 1
ATOM 26959 C CA . ALA E 2 165 ? 214.873 171.284 168.807 1.00 10.17 184 ALA E CA 1
ATOM 26960 C C . ALA E 2 165 ? 214.347 169.855 168.845 1.00 10.17 184 ALA E C 1
ATOM 26961 O O . ALA E 2 165 ? 214.994 168.937 168.332 1.00 10.17 184 ALA E O 1
ATOM 26968 N N . GLU E 2 166 ? 213.179 169.656 169.444 1.00 14.51 185 GLU E N 1
ATOM 26969 C CA . GLU E 2 166 ? 212.546 168.351 169.445 1.00 14.51 185 GLU E CA 1
ATOM 26970 C C . GLU E 2 166 ? 211.988 168.035 168.064 1.00 14.51 185 GLU E C 1
ATOM 26971 O O . GLU E 2 166 ? 211.864 168.904 167.198 1.00 14.51 185 GLU E O 1
ATOM 26983 N N . VAL E 2 167 ? 211.653 166.764 167.867 1.00 12.56 186 VAL E N 1
ATOM 26984 C CA . VAL E 2 167 ? 210.932 166.327 166.679 1.00 12.56 186 VAL E CA 1
ATOM 26985 C C . VAL E 2 167 ? 209.560 165.768 167.009 1.00 12.56 186 VAL E C 1
ATOM 26986 O O . VAL E 2 167 ? 208.713 165.677 166.108 1.00 12.56 186 VAL E O 1
ATOM 26999 N N . CYS E 2 168 ? 209.309 165.401 168.262 1.00 11.16 187 CYS E N 1
ATOM 27000 C CA . CYS E 2 168 ? 208.053 164.793 168.666 1.00 11.16 187 CYS E CA 1
ATOM 27001 C C . CYS E 2 168 ? 208.097 164.559 170.167 1.00 11.16 187 CYS E C 1
ATOM 27002 O O . CYS E 2 168 ? 209.166 164.577 170.783 1.00 11.16 187 CYS E O 1
ATOM 27009 N N . ASN E 2 169 ? 206.920 164.351 170.749 1.00 12.13 188 ASN E N 1
ATOM 27010 C CA . ASN E 2 169 ? 206.783 164.065 172.172 1.00 12.13 188 ASN E CA 1
ATOM 27011 C C . ASN E 2 169 ? 206.626 162.560 172.336 1.00 12.13 188 ASN E C 1
ATOM 27012 O O . ASN E 2 169 ? 205.599 161.991 171.956 1.00 12.13 188 ASN E O 1
ATOM 27023 N N . LYS E 2 170 ? 207.642 161.920 172.909 1.00 11.29 189 LYS E N 1
ATOM 27024 C CA . LYS E 2 170 ? 207.672 160.465 172.956 1.00 11.29 189 LYS E CA 1
ATOM 27025 C C . LYS E 2 170 ? 206.691 159.902 173.975 1.00 11.29 189 LYS E C 1
ATOM 27026 O O . LYS E 2 170 ? 206.087 158.851 173.735 1.00 11.29 189 LYS E O 1
ATOM 27045 N N . ARG E 2 171 ? 206.514 160.579 175.110 1.00 13.36 190 ARG E N 1
ATOM 27046 C CA . ARG E 2 171 ? 205.588 160.106 176.131 1.00 13.36 190 ARG E CA 1
ATOM 27047 C C . ARG E 2 171 ? 204.238 159.750 175.517 1.00 13.36 190 ARG E C 1
ATOM 27048 O O . ARG E 2 171 ? 203.738 158.625 175.664 1.00 13.36 190 ARG E O 1
ATOM 27069 N N . LYS E 2 172 ? 203.654 160.703 174.792 1.00 13.58 191 LYS E N 1
ATOM 27070 C CA . LYS E 2 172 ? 202.385 160.454 174.121 1.00 13.58 191 LYS E CA 1
ATOM 27071 C C . LYS E 2 172 ? 202.509 159.298 173.141 1.00 13.58 191 LYS E C 1
ATOM 27072 O O . LYS E 2 172 ? 201.639 158.421 173.078 1.00 13.58 191 LYS E O 1
ATOM 27091 N N . CYS E 2 173 ? 203.591 159.283 172.363 1.00 10.61 192 CYS E N 1
ATOM 27092 C CA . CYS E 2 173 ? 203.751 158.261 171.338 1.00 10.61 192 CYS E CA 1
ATOM 27093 C C . CYS E 2 173 ? 203.794 156.877 171.962 1.00 10.61 192 CYS E C 1
ATOM 27094 O O . CYS E 2 173 ? 203.068 155.970 171.542 1.00 10.61 192 CYS E O 1
ATOM 27101 N N . HIS E 2 174 ? 204.645 156.698 172.970 1.00 11.57 193 HIS E N 1
ATOM 27102 C CA . HIS E 2 174 ? 204.772 155.389 173.594 1.00 11.57 193 HIS E CA 1
ATOM 27103 C C . HIS E 2 174 ? 203.466 154.962 174.248 1.00 11.57 193 HIS E C 1
ATOM 27104 O O . HIS E 2 174 ? 203.048 153.809 174.109 1.00 11.57 193 HIS E O 1
ATOM 27118 N N . LYS E 2 175 ? 202.802 155.874 174.958 1.00 14.15 194 LYS E N 1
ATOM 27119 C CA . LYS E 2 175 ? 201.562 155.499 175.629 1.00 14.15 194 LYS E CA 1
ATOM 27120 C C . LYS E 2 175 ? 200.487 155.086 174.625 1.00 14.15 194 LYS E C 1
ATOM 27121 O O . LYS E 2 175 ? 199.767 154.102 174.844 1.00 14.15 194 LYS E O 1
ATOM 27140 N N . ALA E 2 176 ? 200.360 155.826 173.519 1.00 13.14 195 ALA E N 1
ATOM 27141 C CA . ALA E 2 176 ? 199.368 155.488 172.501 1.00 13.14 195 ALA E CA 1
ATOM 27142 C C . ALA E 2 176 ? 199.684 154.153 171.838 1.00 13.14 195 ALA E C 1
ATOM 27143 O O . ALA E 2 176 ? 198.799 153.308 171.651 1.00 13.14 195 ALA E O 1
ATOM 27150 N N . LEU E 2 177 ? 200.940 153.968 171.440 1.00 12.99 196 LEU E N 1
ATOM 27151 C CA . LEU E 2 177 ? 201.396 152.691 170.906 1.00 12.99 196 LEU E CA 1
ATOM 27152 C C . LEU E 2 177 ? 201.029 151.547 171.852 1.00 12.99 196 LEU E C 1
ATOM 27153 O O . LEU E 2 177 ? 200.547 150.485 171.427 1.00 12.99 196 LEU E O 1
ATOM 27169 N N . ARG E 2 178 ? 201.234 151.764 173.151 1.00 14.03 197 ARG E N 1
ATOM 27170 C CA . ARG E 2 178 ? 200.940 150.746 174.150 1.00 14.03 197 ARG E CA 1
ATOM 27171 C C . ARG E 2 178 ? 199.459 150.405 174.173 1.00 14.03 197 ARG E C 1
ATOM 27172 O O . ARG E 2 178 ? 199.070 149.237 174.047 1.00 14.03 197 ARG E O 1
ATOM 27193 N N . GLN E 2 179 ? 198.612 151.421 174.326 1.00 14.79 198 GLN E N 1
ATOM 27194 C CA . GLN E 2 179 ? 197.182 151.160 174.425 1.00 14.79 198 GLN E CA 1
ATOM 27195 C C . GLN E 2 179 ? 196.600 150.672 173.113 1.00 14.79 198 GLN E C 1
ATOM 27196 O O . GLN E 2 179 ? 195.451 150.224 173.094 1.00 14.79 198 GLN E O 1
ATOM 27210 N N . PHE E 2 180 ? 197.356 150.755 172.022 1.00 26.76 199 PHE E N 1
ATOM 27211 C CA . PHE E 2 180 ? 196.955 150.054 170.809 1.00 26.76 199 PHE E CA 1
ATOM 27212 C C . PHE E 2 180 ? 197.288 148.576 170.881 1.00 26.76 199 PHE E C 1
ATOM 27213 O O . PHE E 2 180 ? 196.417 147.730 170.657 1.00 26.76 199 PHE E O 1
ATOM 27230 N N . PHE E 2 181 ? 198.537 148.245 171.188 1.00 13.19 200 PHE E N 1
ATOM 27231 C CA . PHE E 2 181 ? 198.908 146.837 171.264 1.00 13.19 200 PHE E CA 1
ATOM 27232 C C . PHE E 2 181 ? 198.256 146.123 172.440 1.00 13.19 200 PHE E C 1
ATOM 27233 O O . PHE E 2 181 ? 198.431 144.908 172.578 1.00 13.19 200 PHE E O 1
ATOM 27250 N N . ASP E 2 182 ? 197.508 146.839 173.280 1.00 16.09 201 ASP E N 1
ATOM 27251 C CA . ASP E 2 182 ? 196.751 146.205 174.351 1.00 16.09 201 ASP E CA 1
ATOM 27252 C C . ASP E 2 182 ? 195.351 145.777 173.919 1.00 16.09 201 ASP E C 1
ATOM 27253 O O . ASP E 2 182 ? 194.871 144.725 174.352 1.00 16.09 201 ASP E O 1
ATOM 27262 N N . LYS E 2 183 ? 194.678 146.566 173.079 1.00 11.81 202 LYS E N 1
ATOM 27263 C CA . LYS E 2 183 ? 193.267 146.347 172.769 1.00 11.81 202 LYS E CA 1
ATOM 27264 C C . LYS E 2 183 ? 193.043 145.681 171.416 1.00 11.81 202 LYS E C 1
ATOM 27265 O O . LYS E 2 183 ? 192.456 144.598 171.346 1.00 11.81 202 LYS E O 1
ATOM 27284 N N . VAL E 2 184 ? 193.507 146.312 170.341 1.00 14.33 203 VAL E N 1
ATOM 27285 C CA . VAL E 2 184 ? 193.148 145.945 168.968 1.00 14.33 203 VAL E CA 1
ATOM 27286 C C . VAL E 2 184 ? 193.338 144.446 168.757 1.00 14.33 203 VAL E C 1
ATOM 27287 O O . VAL E 2 184 ? 194.319 143.873 169.253 1.00 14.33 203 VAL E O 1
ATOM 27300 N N . PRO E 2 185 ? 192.442 143.775 168.031 1.00 16.20 204 PRO E N 1
ATOM 27301 C CA . PRO E 2 185 ? 192.498 142.312 167.933 1.00 16.20 204 PRO E CA 1
ATOM 27302 C C . PRO E 2 185 ? 193.822 141.831 167.369 1.00 16.20 204 PRO E C 1
ATOM 27303 O O . PRO 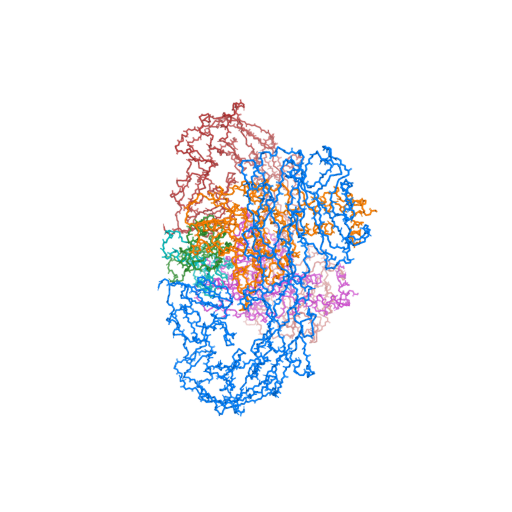E 2 185 ? 194.395 142.465 166.471 1.00 16.20 204 PRO E O 1
ATOM 27314 N N . PRO E 2 186 ? 194.337 140.700 167.863 1.00 16.45 205 PRO E N 1
ATOM 27315 C CA . PRO E 2 186 ? 195.626 140.209 167.356 1.00 16.45 205 PRO E CA 1
ATOM 27316 C C . PRO E 2 186 ? 195.653 139.963 165.859 1.00 16.45 205 PRO E C 1
ATOM 27317 O O . PRO E 2 186 ? 196.704 140.135 165.232 1.00 16.45 205 PRO E O 1
ATOM 27328 N N . LYS E 2 187 ? 194.530 139.557 165.266 1.00 25.41 206 LYS E N 1
ATOM 27329 C CA . LYS E 2 187 ? 194.532 139.210 163.848 1.00 25.41 206 LYS E CA 1
ATOM 27330 C C . LYS E 2 187 ? 195.101 140.339 163.001 1.00 25.41 206 LYS E C 1
ATOM 27331 O O . LYS E 2 187 ? 195.817 140.094 162.024 1.00 25.41 206 LYS E O 1
ATOM 27350 N N . HIS E 2 188 ? 194.796 141.583 163.362 1.00 14.88 207 HIS E N 1
ATOM 27351 C CA . HIS E 2 188 ? 195.191 142.735 162.563 1.00 14.88 207 HIS E CA 1
ATOM 27352 C C . HIS E 2 188 ? 196.460 143.405 163.065 1.00 14.88 207 HIS E C 1
ATOM 27353 O O . HIS E 2 188 ? 197.140 144.089 162.290 1.00 14.88 207 HIS E O 1
ATOM 27367 N N . SER E 2 189 ? 196.792 143.233 164.342 1.00 15.90 208 SER E N 1
ATOM 27368 C CA . SER E 2 189 ? 197.946 143.920 164.909 1.00 15.90 208 SER E CA 1
ATOM 27369 C C . SER E 2 189 ? 199.238 143.161 164.620 1.00 15.90 208 SER E C 1
ATOM 27370 O O . SER E 2 189 ? 200.158 143.694 163.992 1.00 15.90 208 SER E O 1
ATOM 27378 N N . TYR E 2 190 ? 199.319 141.909 165.075 1.00 13.73 209 TYR E N 1
ATOM 27379 C CA . TYR E 2 190 ? 200.543 141.138 164.919 1.00 13.73 209 TYR E CA 1
ATOM 27380 C C . TYR E 2 190 ? 201.004 141.097 163.472 1.00 13.73 209 TYR E C 1
ATOM 27381 O O . TYR E 2 190 ? 202.210 141.059 163.203 1.00 13.73 209 TYR E O 1
ATOM 27399 N N . GLY E 2 191 ? 200.065 141.100 162.529 1.00 13.67 210 GLY E N 1
ATOM 27400 C CA . GLY E 2 191 ? 200.438 140.950 161.134 1.00 13.67 210 GLY E CA 1
ATOM 27401 C C . GLY E 2 191 ? 201.391 142.030 160.666 1.00 13.67 210 GLY E C 1
ATOM 27402 O O . GLY E 2 191 ? 202.407 141.744 160.028 1.00 13.67 210 GLY E O 1
ATOM 27406 N N . MET E 2 192 ? 201.084 143.284 160.990 1.00 13.07 211 MET E N 1
ATOM 27407 C CA . MET E 2 192 ? 201.907 144.393 160.529 1.00 13.07 211 MET E CA 1
ATOM 27408 C C . MET E 2 192 ? 203.297 144.351 161.142 1.00 13.07 211 MET E C 1
ATOM 27409 O O . MET E 2 192 ? 204.274 144.727 160.486 1.00 13.07 211 MET E O 1
ATOM 27423 N N . LEU E 2 193 ? 203.404 143.896 162.385 1.00 17.04 212 LEU E N 1
ATOM 27424 C CA . LEU E 2 193 ? 204.676 143.871 163.092 1.00 17.04 212 LEU E CA 1
ATOM 27425 C C . LEU E 2 193 ? 205.499 142.622 162.802 1.00 17.04 212 LEU E C 1
ATOM 27426 O O . LEU E 2 193 ? 206.730 142.669 162.905 1.00 17.04 212 LEU E O 1
ATOM 27442 N N . TYR E 2 194 ? 204.859 141.510 162.440 1.00 14.44 213 TYR E N 1
ATOM 27443 C CA . TYR E 2 194 ? 205.550 140.245 162.226 1.00 14.44 213 TYR E CA 1
ATOM 27444 C C . TYR E 2 194 ? 205.475 139.766 160.784 1.00 14.44 213 TYR E C 1
ATOM 27445 O O . TYR E 2 194 ? 205.960 138.670 160.482 1.00 14.44 213 TYR E O 1
ATOM 27463 N N . CYS E 2 195 ? 204.874 140.549 159.893 1.00 16.58 214 CYS E N 1
ATOM 27464 C CA . CYS E 2 195 ? 204.814 140.188 158.484 1.00 16.58 214 CYS E CA 1
ATOM 27465 C C . CYS E 2 195 ? 206.176 139.737 157.975 1.00 16.58 214 CYS E C 1
ATOM 27466 O O . CYS E 2 195 ? 207.187 140.415 158.175 1.00 16.58 214 CYS E O 1
ATOM 27473 N N . SER E 2 196 ? 206.196 138.579 157.323 1.00 23.94 215 SER E N 1
ATOM 27474 C CA . SER E 2 196 ? 207.397 138.062 156.686 1.00 23.94 215 SER E CA 1
ATOM 27475 C C . SER E 2 196 ? 207.367 138.368 155.194 1.00 23.94 215 SER E C 1
ATOM 27476 O O . SER E 2 196 ? 206.306 138.598 154.609 1.00 23.94 215 SER E O 1
ATOM 27484 N N . CYS E 2 197 ? 208.542 138.367 154.580 1.00 29.14 216 CYS E N 1
ATOM 27485 C CA . CYS E 2 197 ? 208.690 138.753 153.187 1.00 29.14 216 CYS E CA 1
ATOM 27486 C C . CYS E 2 197 ? 210.117 138.460 152.748 1.00 29.14 216 CYS E C 1
ATOM 27487 O O . CYS E 2 197 ? 210.980 138.181 153.588 1.00 29.14 216 CYS E O 1
ATOM 27494 N N . PRO E 2 198 ? 210.401 138.512 151.440 1.00 32.79 217 PRO E N 1
ATOM 27495 C CA . PRO E 2 198 ? 211.624 137.871 150.942 1.00 32.79 217 PRO E CA 1
ATOM 27496 C C . PRO E 2 198 ? 212.882 138.497 151.525 1.00 32.79 217 PRO E C 1
ATOM 27497 O O . PRO E 2 198 ? 212.910 139.670 151.904 1.00 32.79 217 PRO E O 1
ATOM 27508 N N . LEU E 2 199 ? 213.934 137.685 151.586 1.00 31.64 218 LEU E N 1
ATOM 27509 C CA . LEU E 2 199 ? 215.143 138.016 152.323 1.00 31.64 218 LEU E CA 1
ATOM 27510 C C . LEU E 2 199 ? 215.836 139.242 151.718 1.00 31.64 218 LEU E C 1
ATOM 27511 O O . LEU E 2 199 ? 215.464 139.743 150.653 1.00 31.64 218 LEU E O 1
ATOM 27527 N N . GLY E 2 200 ? 216.864 139.724 152.425 1.00 36.46 219 GLY E N 1
ATOM 27528 C CA . GLY E 2 200 ? 217.546 140.958 152.065 1.00 36.46 219 GLY E CA 1
ATOM 27529 C C . GLY E 2 200 ? 217.097 142.162 152.868 1.00 36.46 219 GLY E C 1
ATOM 27530 O O . GLY E 2 200 ? 216.389 142.094 153.875 1.00 36.46 219 GLY E O 1
ATOM 27534 N N . ASP E 2 201 ? 217.577 143.261 152.302 1.00 47.04 220 ASP E N 1
ATOM 27535 C CA . ASP E 2 201 ? 217.361 144.638 152.695 1.00 47.04 220 ASP E CA 1
ATOM 27536 C C . ASP E 2 201 ? 217.055 145.401 151.386 1.00 47.04 220 ASP E C 1
ATOM 27537 O O . ASP E 2 201 ? 217.304 144.894 150.278 1.00 47.04 220 ASP E O 1
ATOM 27546 N N . GLN E 2 202 ? 216.464 146.589 151.523 1.00 48.98 221 GLN E N 1
ATOM 27547 C CA . GLN E 2 202 ? 216.047 147.452 150.397 1.00 48.98 221 GLN E CA 1
ATOM 27548 C C . GLN E 2 202 ? 215.013 146.777 149.480 1.00 48.98 221 GLN E C 1
ATOM 27549 O O . GLN E 2 202 ? 215.009 146.969 148.264 1.00 48.98 221 GLN E O 1
ATOM 27563 N N . SER E 2 203 ? 214.142 145.992 150.104 1.00 43.13 222 SER E N 1
ATOM 27564 C CA . SER E 2 203 ? 213.024 145.319 149.458 1.00 43.13 222 SER E CA 1
ATOM 27565 C C . SER E 2 203 ? 211.890 146.148 150.027 1.00 43.13 222 SER E C 1
ATOM 27566 O O . SER E 2 203 ? 211.801 146.329 151.247 1.00 43.13 222 SER E O 1
ATOM 27574 N N . ALA E 2 204 ? 210.973 146.630 149.204 1.00 36.39 223 ALA E N 1
ATOM 27575 C CA . ALA E 2 204 ? 210.027 147.568 149.797 1.00 36.39 223 ALA E CA 1
ATOM 27576 C C . ALA E 2 204 ? 209.505 147.061 151.136 1.00 36.39 223 ALA E C 1
ATOM 27577 O O . ALA E 2 204 ? 209.406 147.827 152.103 1.00 36.39 223 ALA E O 1
ATOM 27584 N N . CYS E 2 205 ? 209.184 145.770 151.220 1.00 29.48 224 CYS E N 1
ATOM 27585 C CA . CYS E 2 205 ? 208.589 145.232 152.439 1.00 29.48 224 CYS E CA 1
ATOM 27586 C C . CYS E 2 205 ? 209.410 145.583 153.670 1.00 29.48 224 CYS E C 1
ATOM 27587 O O . CYS E 2 205 ? 208.906 146.214 154.604 1.00 29.48 224 CYS E O 1
ATOM 27594 N N . SER E 2 206 ? 210.681 145.176 153.695 1.00 25.51 225 SER E N 1
ATOM 27595 C CA . SER E 2 206 ? 211.475 145.338 154.908 1.00 25.51 225 SER E CA 1
ATOM 27596 C C . SER E 2 206 ? 211.446 146.779 155.388 1.00 25.51 225 SER E C 1
ATOM 27597 O O . SER E 2 206 ? 211.471 147.037 156.597 1.00 25.51 225 SER E O 1
ATOM 27605 N N . GLU E 2 207 ? 211.369 147.731 154.458 1.00 22.22 226 GLU E N 1
ATOM 27606 C CA . GLU E 2 207 ? 211.259 149.131 154.848 1.00 22.22 226 GLU E CA 1
ATOM 27607 C C . GLU E 2 207 ? 210.054 149.346 155.756 1.00 22.22 226 GLU E C 1
ATOM 27608 O O . GLU E 2 207 ? 210.177 149.918 156.843 1.00 22.22 226 GLU E O 1
ATOM 27620 N N . ARG E 2 208 ? 208.879 148.876 155.332 1.00 17.43 227 ARG E N 1
ATOM 27621 C CA . ARG E 2 208 ? 207.676 149.045 156.140 1.00 17.43 227 ARG E CA 1
ATOM 27622 C C . ARG E 2 208 ? 207.729 148.198 157.409 1.00 17.43 227 ARG E C 1
ATOM 27623 O O . ARG E 2 208 ? 207.338 148.660 158.489 1.00 17.43 227 ARG E O 1
ATOM 27644 N N . ARG E 2 209 ? 208.214 146.958 157.301 1.00 17.11 228 ARG E N 1
ATOM 27645 C CA . ARG E 2 209 ? 208.354 146.106 158.478 1.00 17.11 228 ARG E CA 1
ATOM 27646 C C . ARG E 2 209 ? 209.189 146.782 159.551 1.00 17.11 228 ARG E C 1
ATOM 27647 O O . ARG E 2 209 ? 208.946 146.590 160.748 1.00 17.11 228 ARG E O 1
ATOM 27668 N N . ARG E 2 210 ? 210.177 147.570 159.143 1.00 15.25 229 ARG E N 1
ATOM 27669 C CA . ARG E 2 210 ? 211.008 148.318 160.072 1.00 15.25 229 ARG E CA 1
ATOM 27670 C C . ARG E 2 210 ? 210.325 149.593 160.541 1.00 15.25 229 ARG E C 1
ATOM 27671 O O . ARG E 2 210 ? 210.422 149.952 161.720 1.00 15.25 229 ARG E O 1
ATOM 27692 N N . GLN E 2 211 ? 209.632 150.277 159.634 1.00 13.44 230 GLN E N 1
ATOM 27693 C CA . GLN E 2 211 ? 209.024 151.574 159.893 1.00 13.44 230 GLN E CA 1
ATOM 27694 C C . GLN E 2 211 ? 207.612 151.471 160.461 1.00 13.44 230 GLN E C 1
ATOM 27695 O O . GLN E 2 211 ? 206.878 152.464 160.447 1.00 13.44 230 GLN E O 1
ATOM 27709 N N . THR E 2 212 ? 207.203 150.294 160.934 1.00 14.60 231 THR E N 1
ATOM 27710 C CA . THR E 2 212 ? 205.883 150.172 161.546 1.00 14.60 231 THR E CA 1
ATOM 27711 C C . THR E 2 212 ? 205.777 150.975 162.842 1.00 14.60 231 THR E C 1
ATOM 27712 O O . THR E 2 212 ? 204.743 151.603 163.097 1.00 14.60 231 THR E O 1
ATOM 27723 N N . ILE E 2 213 ? 206.819 150.973 163.672 1.00 10.61 232 ILE E N 1
ATOM 27724 C CA . ILE E 2 213 ? 206.772 151.641 164.969 1.00 10.61 232 ILE E CA 1
ATOM 27725 C C . ILE E 2 213 ? 207.424 153.022 164.918 1.00 10.61 232 ILE E C 1
ATOM 27726 O O . ILE E 2 213 ? 207.756 153.584 165.960 1.00 10.61 232 ILE E O 1
ATOM 27742 N N . VAL E 2 214 ? 207.607 153.576 163.725 1.00 8.55 233 VAL E N 1
ATOM 27743 C CA . VAL E 2 214 ? 208.134 154.927 163.545 1.00 8.55 233 VAL E CA 1
ATOM 27744 C C . VAL E 2 214 ? 209.364 155.078 164.432 1.00 8.55 233 VAL E C 1
ATOM 27745 O O . VAL E 2 214 ? 209.296 155.731 165.483 1.00 8.55 233 VAL E O 1
ATOM 27758 N N . PRO E 2 215 ? 210.492 154.470 164.066 1.00 8.22 234 PRO E N 1
ATOM 27759 C CA . PRO E 2 215 ? 211.643 154.458 164.980 1.00 8.22 234 PRO E CA 1
ATOM 27760 C C . PRO E 2 215 ? 212.276 155.818 165.184 1.00 8.22 234 PRO E C 1
ATOM 27761 O O . PRO E 2 215 ? 212.911 156.037 166.224 1.00 8.22 234 PRO E O 1
ATOM 27772 N N . ALA E 2 216 ? 212.122 156.741 164.231 1.00 8.15 235 ALA E N 1
ATOM 27773 C CA . ALA E 2 216 ? 212.771 158.040 164.354 1.00 8.15 235 ALA E CA 1
ATOM 27774 C C . ALA E 2 216 ? 212.413 158.712 165.669 1.00 8.15 235 ALA E C 1
ATOM 27775 O O . ALA E 2 216 ? 213.222 159.460 166.229 1.00 8.15 235 ALA E O 1
ATOM 27782 N N . CYS E 2 217 ? 211.219 158.451 166.177 1.00 9.66 236 CYS E N 1
ATOM 27783 C CA . CYS E 2 217 ? 210.762 158.959 167.462 1.00 9.66 236 CYS E CA 1
ATOM 27784 C C . CYS E 2 217 ? 210.786 157.929 168.575 1.00 9.66 236 CYS E C 1
ATOM 27785 O O . CYS E 2 217 ? 211.424 158.156 169.604 1.00 9.66 236 CYS E O 1
ATOM 27792 N N . SER E 2 218 ? 210.103 156.803 168.407 1.00 8.08 237 SER E N 1
ATOM 27793 C CA . SER E 2 218 ? 209.973 155.832 169.481 1.00 8.08 237 SER E CA 1
ATOM 27794 C C . SER E 2 218 ? 211.180 154.924 169.619 1.00 8.08 237 SER E C 1
ATOM 27795 O O . SER E 2 218 ? 211.307 154.244 170.641 1.00 8.08 237 SER E O 1
ATOM 27803 N N . TYR E 2 219 ? 212.071 154.893 168.628 1.00 8.66 238 TYR E N 1
ATOM 27804 C CA . TYR E 2 219 ? 213.253 154.042 168.692 1.00 8.66 238 TYR E CA 1
ATOM 27805 C C . TYR E 2 219 ? 214.537 154.840 168.898 1.00 8.66 238 TYR E C 1
ATOM 27806 O O . TYR E 2 219 ? 215.258 154.625 169.876 1.00 8.66 238 TYR E O 1
ATOM 27824 N N . GLU E 2 220 ? 214.826 155.774 167.997 1.00 9.13 239 GLU E N 1
ATOM 27825 C CA . GLU E 2 220 ? 216.151 156.370 167.931 1.00 9.13 239 GLU E CA 1
ATOM 27826 C C . GLU E 2 220 ? 216.381 157.323 169.100 1.00 9.13 239 GLU E C 1
ATOM 27827 O O . GLU E 2 220 ? 215.511 157.557 169.943 1.00 9.13 239 GLU E O 1
ATOM 27839 N N . ASP E 2 221 ? 217.597 157.862 169.143 1.00 12.41 240 ASP E N 1
ATOM 27840 C CA . ASP E 2 221 ? 218.017 158.849 170.128 1.00 12.41 240 ASP E CA 1
ATOM 27841 C C . ASP E 2 221 ? 219.447 159.257 169.793 1.00 12.41 240 ASP E C 1
ATOM 27842 O O . ASP E 2 221 ? 220.070 158.662 168.908 1.00 12.41 240 ASP E O 1
ATOM 27851 N N . LYS E 2 222 ? 219.979 160.266 170.480 1.00 13.50 241 LYS E N 1
ATOM 27852 C CA . LYS E 2 222 ? 221.271 160.812 170.084 1.00 13.50 241 LYS E CA 1
ATOM 27853 C C . LYS E 2 222 ? 222.439 159.932 170.519 1.00 13.50 241 LYS E C 1
ATOM 27854 O O . LYS E 2 222 ? 223.464 159.898 169.830 1.00 13.50 241 LYS E O 1
ATOM 27873 N N . GLU E 2 223 ? 222.315 159.222 171.638 1.00 11.58 242 GLU E N 1
ATOM 27874 C CA . GLU E 2 223 ? 223.393 158.385 172.144 1.00 11.58 242 GLU E CA 1
ATOM 27875 C C . GLU E 2 223 ? 222.866 156.997 172.473 1.00 11.58 242 GLU E C 1
ATOM 27876 O O . GLU E 2 223 ? 221.722 156.836 172.902 1.00 11.58 242 GLU E O 1
ATOM 27888 N N . ARG E 2 224 ? 223.722 155.993 172.271 1.00 8.35 243 ARG E N 1
ATOM 27889 C CA . ARG E 2 224 ? 223.378 154.614 172.588 1.00 8.35 243 ARG E CA 1
ATOM 27890 C C . ARG E 2 224 ? 223.884 154.272 173.979 1.00 8.35 243 ARG E C 1
ATOM 27891 O O . ARG E 2 224 ? 225.105 154.218 174.185 1.00 8.35 243 ARG E O 1
ATOM 27912 N N . PRO E 2 225 ? 223.012 154.038 174.949 1.00 8.19 244 PRO E N 1
ATOM 27913 C CA . PRO E 2 225 ? 223.464 153.634 176.277 1.00 8.19 244 PRO E CA 1
ATOM 27914 C C . PRO E 2 225 ? 223.607 152.128 176.401 1.00 8.19 244 PRO E C 1
ATOM 27915 O O . PRO E 2 225 ? 222.981 151.350 175.680 1.00 8.19 244 PRO E O 1
ATOM 27926 N N . ASN E 2 226 ? 224.453 151.722 177.343 1.00 10.16 245 ASN E N 1
ATOM 27927 C CA . ASN E 2 226 ? 224.637 150.304 177.603 1.00 10.16 245 ASN E CA 1
ATOM 27928 C C . ASN E 2 226 ? 223.318 149.678 178.022 1.00 10.16 245 ASN E C 1
ATOM 27929 O O . ASN E 2 226 ? 222.518 150.292 178.731 1.00 10.16 245 ASN E O 1
ATOM 27940 N N . CYS E 2 227 ? 223.099 148.445 177.574 1.00 9.62 246 CYS E N 1
ATOM 27941 C CA . CYS E 2 227 ? 221.819 147.784 177.788 1.00 9.62 246 CYS E CA 1
ATOM 27942 C C . CYS E 2 227 ? 221.537 147.603 179.275 1.00 9.62 246 CYS E C 1
ATOM 27943 O O . CYS E 2 227 ? 220.407 147.797 179.735 1.00 9.62 246 CYS E O 1
ATOM 27950 N N . LEU E 2 228 ? 222.563 147.234 180.045 1.00 12.58 247 LEU E N 1
ATOM 27951 C CA . LEU E 2 228 ? 222.373 146.989 181.472 1.00 12.58 247 LEU E CA 1
ATOM 27952 C C . LEU E 2 228 ? 221.865 148.233 182.182 1.00 12.58 247 LEU E C 1
ATOM 27953 O O . LEU E 2 228 ? 221.017 148.148 183.077 1.00 12.58 247 LEU E O 1
ATOM 27969 N N . THR E 2 229 ? 222.393 149.398 181.813 1.00 11.68 248 THR E N 1
ATOM 27970 C CA . THR E 2 229 ? 221.869 150.642 182.358 1.00 11.68 248 THR E CA 1
ATOM 27971 C C . THR E 2 229 ? 220.399 150.809 181.986 1.00 11.68 248 THR E C 1
ATOM 27972 O O . THR E 2 229 ? 219.568 151.179 182.827 1.00 11.68 248 THR E O 1
ATOM 27983 N N . LEU E 2 230 ? 220.053 150.505 180.734 1.00 10.14 249 LEU E N 1
ATOM 27984 C CA . LEU E 2 230 ? 218.654 150.514 180.321 1.00 10.14 249 LEU E CA 1
ATOM 27985 C C . LEU E 2 230 ? 217.857 149.415 181.015 1.00 10.14 249 LEU E C 1
ATOM 27986 O O . LEU E 2 230 ? 216.663 149.591 181.283 1.00 10.14 249 LEU E O 1
ATOM 28002 N N . GLN E 2 231 ? 218.498 148.280 181.314 1.00 11.77 250 GLN E N 1
ATOM 28003 C CA . GLN E 2 231 ? 217.841 147.241 182.103 1.00 11.77 250 GLN E CA 1
ATOM 28004 C C . GLN E 2 231 ? 217.447 147.753 183.481 1.00 11.77 250 GLN E C 1
ATOM 28005 O O . GLN E 2 231 ? 216.345 147.459 183.958 1.00 11.77 250 GLN E O 1
ATOM 28019 N N . VAL E 2 232 ? 218.326 148.509 184.137 1.00 12.47 251 VAL E N 1
ATOM 28020 C CA . VAL E 2 232 ? 217.960 149.102 185.416 1.00 12.47 251 VAL E CA 1
ATOM 28021 C C . VAL E 2 232 ? 216.892 150.167 185.228 1.00 12.47 251 VAL E C 1
ATOM 28022 O O . VAL E 2 232 ? 215.995 150.304 186.068 1.00 12.47 251 VAL E O 1
ATOM 28035 N N . SER E 2 233 ? 216.967 150.939 184.145 1.00 11.58 252 SER E N 1
ATOM 28036 C CA . SER E 2 233 ? 215.953 151.958 183.894 1.00 11.58 252 SER E CA 1
ATOM 28037 C C . SER E 2 233 ? 214.563 151.338 183.821 1.00 11.58 252 SER E C 1
ATOM 28038 O O . SER E 2 233 ? 213.613 151.830 184.440 1.00 11.58 252 SER E O 1
ATOM 28046 N N . CYS E 2 234 ? 214.424 150.250 183.060 1.00 13.24 253 CYS E N 1
ATOM 28047 C CA . CYS E 2 234 ? 213.136 149.569 182.973 1.00 13.24 253 CYS E CA 1
ATOM 28048 C C . CYS E 2 234 ? 212.670 149.089 184.338 1.00 13.24 253 CYS E C 1
ATOM 28049 O O . CYS E 2 234 ? 211.470 149.079 184.628 1.00 13.24 253 CYS E O 1
ATOM 28056 N N . LYS E 2 235 ? 213.609 148.700 185.196 1.00 16.05 254 LYS E N 1
ATOM 28057 C CA . LYS E 2 235 ? 213.289 147.966 186.412 1.00 16.05 254 LYS E CA 1
ATOM 28058 C C . LYS E 2 235 ? 212.559 148.816 187.444 1.00 16.05 254 LYS E C 1
ATOM 28059 O O . LYS E 2 235 ? 212.209 148.317 188.518 1.00 16.05 254 LYS E O 1
ATOM 28078 N N . THR E 2 236 ? 212.323 150.091 187.143 1.00 16.61 255 THR E N 1
ATOM 28079 C CA . THR E 2 236 ? 211.638 150.990 188.064 1.00 16.61 255 THR E CA 1
ATOM 28080 C C . THR E 2 236 ? 210.200 151.267 187.657 1.00 16.61 255 THR E C 1
ATOM 28081 O O . THR E 2 236 ? 209.291 151.132 188.480 1.00 16.61 255 THR E O 1
ATOM 28092 N N . ASN E 2 237 ? 209.966 151.655 186.405 1.00 15.80 256 ASN E N 1
ATOM 28093 C CA . ASN E 2 237 ? 208.604 151.845 185.926 1.00 15.80 256 ASN E CA 1
ATOM 28094 C C . ASN E 2 237 ? 207.814 150.552 186.086 1.00 15.80 256 ASN E C 1
ATOM 28095 O O . ASN E 2 237 ? 208.312 149.461 185.801 1.00 15.80 256 ASN E O 1
ATOM 28106 N N . TYR E 2 238 ? 206.573 150.680 186.559 1.00 23.97 257 TYR E N 1
ATOM 28107 C CA . TYR E 2 238 ? 205.792 149.528 186.992 1.00 23.97 257 TYR E CA 1
ATOM 28108 C C . TYR E 2 238 ? 205.246 148.692 185.842 1.00 23.97 257 TYR E C 1
ATOM 28109 O O . TYR E 2 238 ? 204.718 147.604 186.091 1.00 23.97 257 TYR E O 1
ATOM 28127 N N . ILE E 2 239 ? 205.346 149.169 184.606 1.00 17.46 258 ILE E N 1
ATOM 28128 C CA . ILE E 2 239 ? 204.827 148.466 183.434 1.00 17.46 258 ILE E CA 1
ATOM 28129 C C . ILE E 2 239 ? 205.930 147.685 182.724 1.00 17.46 258 ILE E C 1
ATOM 28130 O O . ILE E 2 239 ? 205.857 146.458 182.598 1.00 17.46 258 ILE E O 1
ATOM 28146 N N . CYS E 2 240 ? 206.962 148.383 182.250 1.00 14.19 259 CYS E N 1
ATOM 28147 C CA . CYS E 2 240 ? 208.071 147.716 181.588 1.00 14.19 259 CYS E CA 1
ATOM 28148 C C . CYS E 2 240 ? 208.589 146.548 182.411 1.00 14.19 259 CYS E C 1
ATOM 28149 O O . CYS E 2 240 ? 208.986 145.520 181.859 1.00 14.19 259 CYS E O 1
ATOM 28156 N N . ARG E 2 241 ? 208.590 146.687 183.735 1.00 20.41 260 ARG E N 1
ATOM 28157 C CA . ARG E 2 241 ? 209.061 145.611 184.601 1.00 20.41 260 ARG E CA 1
ATOM 28158 C C . ARG E 2 241 ? 208.330 144.306 184.308 1.00 20.41 260 ARG E C 1
ATOM 28159 O O . ARG E 2 241 ? 208.952 143.256 184.106 1.00 20.41 260 ARG E O 1
ATOM 28180 N N . SER E 2 242 ? 207.000 144.360 184.255 1.00 20.49 261 SER E N 1
ATOM 28181 C CA . SER E 2 242 ? 206.213 143.160 184.007 1.00 20.49 261 SER E CA 1
ATOM 28182 C C . SER E 2 242 ? 206.293 142.717 182.549 1.00 20.49 261 SER E C 1
ATOM 28183 O O . SER E 2 242 ? 206.423 141.516 182.263 1.00 20.49 261 SER E O 1
ATOM 28191 N N . ARG E 2 243 ? 206.205 143.665 181.611 1.00 11.49 262 ARG E N 1
ATOM 28192 C CA . ARG E 2 243 ? 206.321 143.302 180.204 1.00 11.49 262 ARG E CA 1
ATOM 28193 C C . ARG E 2 243 ? 207.663 142.659 179.891 1.00 11.49 262 ARG E C 1
ATOM 28194 O O . ARG E 2 243 ? 207.782 141.960 178.881 1.00 11.49 262 ARG E O 1
ATOM 28215 N N . LEU E 2 244 ? 208.672 142.887 180.728 1.00 11.43 263 LEU E N 1
ATOM 28216 C CA . LEU E 2 244 ? 209.969 142.243 180.587 1.00 11.43 263 LEU E CA 1
ATOM 28217 C C . LEU E 2 244 ? 210.018 140.911 181.317 1.00 11.43 263 LEU E C 1
ATOM 28218 O O . LEU E 2 244 ? 210.592 139.946 180.805 1.00 11.43 263 LEU E O 1
ATOM 28234 N N . ALA E 2 245 ? 209.426 140.837 182.509 1.00 16.61 264 ALA E N 1
ATOM 28235 C CA . ALA E 2 245 ? 209.348 139.560 183.206 1.00 16.61 264 ALA E CA 1
ATOM 28236 C C . ALA E 2 245 ? 208.672 138.517 182.334 1.00 16.61 264 ALA E C 1
ATOM 28237 O O . ALA E 2 245 ? 208.964 137.320 182.439 1.00 16.61 264 ALA E O 1
ATOM 28244 N N . ASP E 2 246 ? 207.760 138.953 181.465 1.00 15.15 265 ASP E N 1
ATOM 28245 C CA . ASP E 2 246 ? 207.101 138.004 180.572 1.00 15.15 265 ASP E CA 1
ATOM 28246 C C . ASP E 2 246 ? 208.061 137.446 179.527 1.00 15.15 265 ASP E C 1
ATOM 28247 O O . ASP E 2 246 ? 207.913 136.294 179.106 1.00 15.15 265 ASP E O 1
ATOM 28256 N N . PHE E 2 247 ? 209.049 138.235 179.106 1.00 11.47 266 PHE E N 1
ATOM 28257 C CA . PHE E 2 247 ? 209.866 137.869 177.952 1.00 11.47 266 PHE E CA 1
ATOM 28258 C C . PHE E 2 247 ? 210.693 136.623 178.235 1.00 11.47 266 PHE E C 1
ATOM 28259 O O . PHE E 2 247 ? 210.544 135.597 177.563 1.00 11.47 266 PHE E O 1
ATOM 28276 N N . PHE E 2 248 ? 211.580 136.698 179.228 1.00 13.61 267 PHE E N 1
ATOM 28277 C CA . PHE E 2 248 ? 212.434 135.560 179.553 1.00 13.61 267 PHE E CA 1
ATOM 28278 C C . PHE E 2 248 ? 211.599 134.323 179.846 1.00 13.61 267 PHE E C 1
ATOM 28279 O O . PHE E 2 248 ? 211.905 133.221 179.378 1.00 13.61 267 PHE E O 1
ATOM 28296 N N . THR E 2 249 ? 210.533 134.492 180.625 1.00 16.92 268 THR E N 1
ATOM 28297 C CA . THR E 2 249 ? 209.753 133.347 181.073 1.00 16.92 268 THR E CA 1
ATOM 28298 C C . THR E 2 249 ? 209.138 132.597 179.898 1.00 16.92 268 THR E C 1
ATOM 28299 O O . THR E 2 249 ? 209.121 131.361 179.885 1.00 16.92 268 THR E O 1
ATOM 28310 N N . ASN E 2 250 ? 208.627 133.321 178.903 1.00 16.53 269 ASN E N 1
ATOM 28311 C CA . ASN E 2 250 ? 207.991 132.666 177.765 1.00 16.53 269 ASN E CA 1
ATOM 28312 C C . ASN E 2 250 ? 209.019 132.110 176.784 1.00 16.53 269 ASN E C 1
ATOM 28313 O O . ASN E 2 250 ? 209.102 130.895 176.577 1.00 16.53 269 ASN E O 1
ATOM 28324 N N . CYS E 2 251 ? 209.819 132.985 176.182 1.00 15.11 270 CYS E N 1
ATOM 28325 C CA . CYS E 2 251 ? 210.641 132.639 175.028 1.00 15.11 270 CYS E CA 1
ATOM 28326 C C . CYS E 2 251 ? 211.915 131.890 175.383 1.00 15.11 270 CYS E C 1
ATOM 28327 O O . CYS E 2 251 ? 212.797 131.785 174.525 1.00 15.11 270 CYS E O 1
ATOM 28334 N N . GLN E 2 252 ? 212.048 131.368 176.593 1.00 21.48 271 GLN E N 1
ATOM 28335 C CA . GLN E 2 252 ? 213.306 130.759 176.986 1.00 21.48 271 GLN E CA 1
ATOM 28336 C C . GLN E 2 252 ? 213.639 129.607 176.040 1.00 21.48 271 GLN E C 1
ATOM 28337 O O . GLN E 2 252 ? 212.778 128.753 175.787 1.00 21.48 271 GLN E O 1
ATOM 28351 N N . PRO E 2 253 ? 214.858 129.543 175.504 1.00 22.73 272 PRO E N 1
ATOM 28352 C CA . PRO E 2 253 ? 215.178 128.536 174.489 1.00 22.73 272 PRO E CA 1
ATOM 28353 C C . PRO E 2 253 ? 215.612 127.205 175.080 1.00 22.73 272 PRO E C 1
ATOM 28354 O O . PRO E 2 253 ? 216.224 127.133 176.148 1.00 22.73 272 PRO E O 1
ATOM 28365 N N . GLU E 2 254 ? 215.283 126.129 174.360 1.00 36.77 273 GLU E N 1
ATOM 28366 C CA . GLU E 2 254 ? 215.743 124.799 174.712 1.00 36.77 273 GLU E CA 1
ATOM 28367 C C . GLU E 2 254 ? 215.830 124.026 173.400 1.00 36.77 273 GLU E C 1
ATOM 28368 O O . GLU E 2 254 ? 214.882 124.072 172.595 1.00 36.77 273 GLU E O 1
ATOM 28380 N N . PRO E 2 255 ? 216.934 123.316 173.143 1.00 42.75 274 PRO E N 1
ATOM 28381 C CA . PRO E 2 255 ? 217.090 122.623 171.860 1.00 42.75 274 PRO E CA 1
ATOM 28382 C C . PRO E 2 255 ? 216.544 121.206 171.818 1.00 42.75 274 PRO E C 1
ATOM 28383 O O . PRO E 2 255 ? 216.443 120.639 170.721 1.00 42.75 274 PRO E O 1
ATOM 28394 N N . LEU E 2 256 ? 216.191 120.620 172.963 1.00 43.46 275 LEU E N 1
ATOM 28395 C CA . LEU E 2 256 ? 215.776 119.221 172.977 1.00 43.46 275 LEU E CA 1
ATOM 28396 C C . LEU E 2 256 ? 214.502 119.012 172.169 1.00 43.46 275 LEU E C 1
ATOM 28397 O O . LEU E 2 256 ? 214.380 118.026 171.434 1.00 43.46 275 LEU E O 1
ATOM 28413 N N . SER E 2 257 ? 213.545 119.924 172.292 1.00 36.19 276 SER E N 1
ATOM 28414 C CA . SER E 2 257 ? 212.291 119.790 171.573 1.00 36.19 276 SER E CA 1
ATOM 28415 C C . SER E 2 257 ? 212.440 120.256 170.129 1.00 36.19 276 SER E C 1
ATOM 28416 O O . SER E 2 257 ? 213.297 121.077 169.794 1.00 36.19 276 SER E O 1
ATOM 28424 N N . LEU E 2 258 ? 211.579 119.714 169.267 1.00 37.13 277 LEU E N 1
ATOM 28425 C CA . LEU E 2 258 ? 211.528 120.179 167.887 1.00 37.13 277 LEU E CA 1
ATOM 28426 C C . LEU E 2 258 ? 211.116 121.642 167.813 1.00 37.13 277 LEU E C 1
ATOM 28427 O O . LEU E 2 258 ? 211.562 122.369 166.917 1.00 37.13 277 LEU E O 1
ATOM 28443 N N . SER E 2 259 ? 210.272 122.089 168.742 1.00 33.31 278 SER E N 1
ATOM 28444 C CA . SER E 2 259 ? 209.814 123.471 168.724 1.00 33.31 278 SER E CA 1
ATOM 28445 C C . SER E 2 259 ? 210.953 124.443 168.993 1.00 33.31 278 SER E C 1
ATOM 28446 O O . SER E 2 259 ? 211.015 125.510 168.371 1.00 33.31 278 SER E O 1
ATOM 28454 N N . GLY E 2 260 ? 211.864 124.090 169.898 1.00 33.13 279 GLY E N 1
ATOM 28455 C CA . GLY E 2 260 ? 212.958 124.959 170.281 1.00 33.13 279 GLY E CA 1
ATOM 28456 C C . GLY E 2 260 ? 212.723 125.771 171.535 1.00 33.13 279 GLY E C 1
ATOM 28457 O O . GLY E 2 260 ? 213.641 126.474 171.976 1.00 33.13 279 GLY E O 1
ATOM 28461 N N . CYS E 2 261 ? 211.540 125.690 172.130 1.00 26.66 280 CYS E N 1
ATOM 28462 C CA . CYS E 2 261 ? 211.171 126.478 173.293 1.00 26.66 280 CYS E CA 1
ATOM 28463 C C . CYS E 2 261 ? 211.146 125.593 174.533 1.00 26.66 280 CYS E C 1
ATOM 28464 O O . CYS E 2 261 ? 211.518 124.417 174.498 1.00 26.66 280 CYS E O 1
ATOM 28471 N N . LEU E 2 262 ? 210.704 126.178 175.645 1.00 28.95 281 LEU E N 1
ATOM 28472 C CA . LEU E 2 262 ? 210.605 125.458 176.909 1.00 28.95 281 LEU E CA 1
ATOM 28473 C C . LEU E 2 262 ? 209.179 124.985 177.166 1.00 28.95 281 LEU E C 1
ATOM 28474 O O . LEU E 2 262 ? 208.947 123.797 177.411 1.00 28.95 281 LEU E O 1
ATOM 28490 N N . LYS E 2 263 ? 208.218 125.906 177.116 1.00 31.45 282 LYS E N 1
ATOM 28491 C CA . LYS E 2 263 ? 206.841 125.624 177.495 1.00 31.45 282 LYS E CA 1
ATOM 28492 C C . LYS E 2 263 ? 205.957 125.298 176.300 1.00 31.45 282 LYS E C 1
ATOM 28493 O O . LYS E 2 263 ? 204.728 125.298 176.429 1.00 31.45 282 LYS E O 1
ATOM 28512 N N . GLU E 2 264 ? 206.556 125.019 175.147 1.00 32.68 283 GLU E N 1
ATOM 28513 C CA . GLU E 2 264 ? 205.848 124.430 174.016 1.00 32.68 283 GLU E CA 1
ATOM 28514 C C . GLU E 2 264 ? 204.611 125.247 173.647 1.00 32.68 283 GLU E C 1
ATOM 28515 O O . GLU E 2 264 ? 203.498 124.728 173.539 1.00 32.68 283 GLU E O 1
ATOM 28527 N N . ASN E 2 265 ? 204.815 126.548 173.456 1.00 39.99 284 ASN E N 1
ATOM 28528 C CA . ASN E 2 265 ? 203.747 127.453 173.040 1.00 39.99 284 ASN E CA 1
ATOM 28529 C C . ASN E 2 265 ? 204.365 128.542 172.177 1.00 39.99 284 ASN E C 1
ATOM 28530 O O . ASN E 2 265 ? 205.176 129.336 172.665 1.00 39.99 284 ASN E O 1
ATOM 28541 N N . TYR E 2 266 ? 203.988 128.578 170.900 1.00 32.54 285 TYR E N 1
ATOM 28542 C CA . TYR E 2 266 ? 204.575 129.540 169.976 1.00 32.54 285 TYR E CA 1
ATOM 28543 C C . TYR E 2 266 ? 203.993 130.936 170.133 1.00 32.54 285 TYR E C 1
ATOM 28544 O O . TYR E 2 266 ? 204.698 131.921 169.890 1.00 32.54 285 TYR E O 1
ATOM 28562 N N . ALA E 2 267 ? 202.724 131.052 170.515 1.00 30.71 286 ALA E N 1
ATOM 28563 C CA . ALA E 2 267 ? 202.084 132.356 170.617 1.00 30.71 286 ALA E CA 1
ATOM 28564 C C . ALA E 2 267 ? 202.282 133.023 171.974 1.00 30.71 286 ALA E C 1
ATOM 28565 O O . ALA E 2 267 ? 202.076 134.235 172.085 1.00 30.71 286 ALA E O 1
ATOM 28572 N N . ASP E 2 268 ? 202.675 132.274 173.004 1.00 25.76 287 ASP E N 1
ATOM 28573 C CA . ASP E 2 268 ? 202.958 132.894 174.295 1.00 25.76 287 ASP E CA 1
ATOM 28574 C C . ASP E 2 268 ? 204.110 133.887 174.177 1.00 25.76 287 ASP E C 1
ATOM 28575 O O . ASP E 2 268 ? 204.006 135.040 174.614 1.00 25.76 287 ASP E O 1
ATOM 28584 N N . CYS E 2 269 ? 205.220 133.456 173.577 1.00 17.85 288 CYS E N 1
ATOM 28585 C CA . CYS E 2 269 ? 206.310 134.380 173.293 1.00 17.85 288 CYS E CA 1
ATOM 28586 C C . CYS E 2 269 ? 205.859 135.473 172.338 1.00 17.85 288 CYS E C 1
ATOM 28587 O O . CYS E 2 269 ? 206.217 136.645 172.501 1.00 17.85 288 CYS E O 1
ATOM 28594 N N . LEU E 2 270 ? 205.073 135.099 171.329 1.00 16.29 289 LEU E N 1
ATOM 28595 C CA . LEU E 2 270 ? 204.548 136.065 170.376 1.00 16.29 289 LEU E CA 1
ATOM 28596 C C . LEU E 2 270 ? 203.833 137.205 171.076 1.00 16.29 289 LEU E C 1
ATOM 28597 O O . LEU E 2 270 ? 203.864 138.347 170.603 1.00 16.29 289 LEU E O 1
ATOM 28613 N N . LEU E 2 271 ? 203.174 136.912 172.194 1.00 16.96 290 LEU E N 1
ATOM 28614 C CA . LEU E 2 271 ? 202.505 137.950 172.967 1.00 16.96 290 LEU E CA 1
ATOM 28615 C C . LEU E 2 271 ? 203.502 138.689 173.849 1.00 16.96 290 LEU E C 1
ATOM 28616 O O . LEU E 2 271 ? 203.518 139.924 173.885 1.00 16.96 290 LEU E O 1
ATOM 28632 N N . SER E 2 272 ? 204.362 137.942 174.542 1.00 15.40 291 SER E N 1
ATOM 28633 C CA . SER E 2 272 ? 205.276 138.550 175.502 1.00 15.40 291 SER E CA 1
ATOM 28634 C C . SER E 2 272 ? 206.176 139.591 174.847 1.00 15.40 291 SER E C 1
ATOM 28635 O O . SER E 2 272 ? 206.390 140.676 175.399 1.00 15.40 291 SER E O 1
ATOM 28643 N N . TYR E 2 273 ? 206.721 139.275 173.673 1.00 13.15 292 TYR E N 1
ATOM 28644 C CA . TYR E 2 273 ? 207.574 140.229 172.972 1.00 13.15 292 TYR E CA 1
ATOM 28645 C C . TYR E 2 273 ? 206.797 141.476 172.573 1.00 13.15 292 TYR E C 1
ATOM 28646 O O . TYR E 2 273 ? 207.292 142.599 172.719 1.00 13.15 292 TYR E O 1
ATOM 28664 N N . SER E 2 274 ? 205.583 141.302 172.050 1.00 16.04 293 SER E N 1
ATOM 28665 C CA . SER E 2 274 ? 204.797 142.455 171.629 1.00 16.04 293 SER E CA 1
ATOM 28666 C C . SER E 2 274 ? 204.319 143.270 172.821 1.00 16.04 293 SER E C 1
ATOM 28667 O O . SER E 2 274 ? 203.918 144.428 172.659 1.00 16.04 293 SER E O 1
ATOM 28675 N N . GLY E 2 275 ? 204.346 142.686 174.017 1.00 13.33 294 GLY E N 1
ATOM 28676 C CA . GLY E 2 275 ? 203.972 143.394 175.224 1.00 13.33 294 GLY E CA 1
ATOM 28677 C C . GLY E 2 275 ? 204.998 144.383 175.728 1.00 13.33 294 GLY E C 1
ATOM 28678 O O . GLY E 2 275 ? 204.709 145.135 176.664 1.00 13.33 294 GLY E O 1
ATOM 28682 N N . LEU E 2 276 ? 206.190 144.399 175.136 1.00 13.04 295 LEU E N 1
ATOM 28683 C CA . LEU E 2 276 ? 207.237 145.345 175.496 1.00 13.04 295 LEU E CA 1
ATOM 28684 C C . LEU E 2 276 ? 207.132 146.657 174.741 1.00 13.04 295 LEU E C 1
ATOM 28685 O O . LEU E 2 276 ? 207.592 147.688 175.242 1.00 13.04 295 LEU E O 1
ATOM 28701 N N . ILE E 2 277 ? 206.541 146.637 173.549 1.00 26.76 296 ILE E N 1
ATOM 28702 C CA . ILE E 2 277 ? 206.539 147.811 172.693 1.00 26.76 296 ILE E CA 1
ATOM 28703 C C . ILE E 2 277 ? 205.938 148.992 173.437 1.00 26.76 296 ILE E C 1
ATOM 28704 O O . ILE E 2 277 ? 205.003 148.842 174.233 1.00 26.76 296 ILE E O 1
ATOM 28720 N N . GLY E 2 278 ? 206.481 150.181 173.182 1.00 14.34 297 GLY E N 1
ATOM 28721 C CA . GLY E 2 278 ? 206.075 151.373 173.901 1.00 14.34 297 GLY E CA 1
ATOM 28722 C C . GLY E 2 278 ? 206.888 151.634 175.150 1.00 14.34 297 GLY E C 1
ATOM 28723 O O . GLY E 2 278 ? 207.280 152.774 175.410 1.00 14.34 297 GLY E O 1
ATOM 28727 N N . THR E 2 279 ? 207.168 150.589 175.923 1.00 12.58 298 THR E N 1
ATOM 28728 C CA . THR E 2 279 ? 207.905 150.759 177.164 1.00 12.58 298 THR E CA 1
ATOM 28729 C C . THR E 2 279 ? 209.325 151.221 176.869 1.00 12.58 298 THR E C 1
ATOM 28730 O O . THR E 2 279 ? 209.713 151.458 175.722 1.00 12.58 298 THR E O 1
ATOM 28741 N N . VAL E 2 280 ? 210.114 151.354 177.936 1.00 11.73 299 VAL E N 1
ATOM 28742 C CA . VAL E 2 280 ? 211.477 151.841 177.781 1.00 11.73 299 VAL E CA 1
ATOM 28743 C C . VAL E 2 280 ? 212.258 150.943 176.833 1.00 11.73 299 VAL E C 1
ATOM 28744 O O . VAL E 2 280 ? 213.221 151.386 176.197 1.00 11.73 299 VAL E O 1
ATOM 28757 N N . MET E 2 281 ? 211.854 149.676 176.710 1.00 8.71 300 MET E N 1
ATOM 28758 C CA . MET E 2 281 ? 212.523 148.726 175.823 1.00 8.71 300 MET E CA 1
ATOM 28759 C C . MET E 2 281 ? 211.720 148.615 174.536 1.00 8.71 300 MET E C 1
ATOM 28760 O O . MET E 2 281 ? 210.874 147.739 174.364 1.00 8.71 300 MET E O 1
ATOM 28774 N N . THR E 2 282 ? 212.002 149.526 173.612 1.00 12.77 301 THR E N 1
ATOM 28775 C CA . THR E 2 282 ? 211.316 149.553 172.329 1.00 12.77 301 THR E CA 1
ATOM 28776 C C . THR E 2 282 ? 212.239 148.979 171.267 1.00 12.77 301 THR E C 1
ATOM 28777 O O . THR E 2 282 ? 213.008 149.729 170.648 1.00 12.77 301 THR E O 1
ATOM 28788 N N . PRO E 2 283 ? 212.209 147.677 171.023 1.00 9.17 302 PRO E N 1
ATOM 28789 C CA . PRO E 2 283 ? 213.049 147.084 169.983 1.00 9.17 302 PRO E CA 1
ATOM 28790 C C . PRO E 2 283 ? 212.472 147.276 168.588 1.00 9.17 302 PRO E C 1
ATOM 28791 O O . PRO E 2 283 ? 211.318 147.659 168.398 1.00 9.17 302 PRO E O 1
ATOM 28802 N N . ASN E 2 284 ? 213.311 146.975 167.603 1.00 8.80 303 ASN E N 1
ATOM 28803 C CA . ASN E 2 284 ? 212.896 146.919 166.211 1.00 8.80 303 ASN E CA 1
ATOM 28804 C C . ASN E 2 284 ? 213.819 145.940 165.500 1.00 8.80 303 ASN E C 1
ATOM 28805 O O . ASN E 2 284 ? 214.711 145.344 166.109 1.00 8.80 303 ASN E O 1
ATOM 28816 N N . TYR E 2 285 ? 213.602 145.778 164.201 1.00 11.95 304 TYR E N 1
ATOM 28817 C CA . TYR E 2 285 ? 214.347 144.808 163.415 1.00 11.95 304 TYR E CA 1
ATOM 28818 C C . TYR E 2 285 ? 215.628 145.454 162.901 1.00 11.95 304 TYR E C 1
ATOM 28819 O O . TYR E 2 285 ? 215.578 146.389 162.095 1.00 11.95 304 TYR E O 1
ATOM 28837 N N . LEU E 2 286 ? 216.770 144.950 163.361 1.00 13.28 305 LEU E N 1
ATOM 28838 C CA . LEU E 2 286 ? 218.052 145.501 162.957 1.00 13.28 305 LEU E CA 1
ATOM 28839 C C . LEU E 2 286 ? 218.286 145.231 161.473 1.00 13.28 305 LEU E C 1
ATOM 28840 O O . LEU E 2 286 ? 217.477 144.597 160.789 1.00 13.28 305 LEU E O 1
ATOM 28856 N N . ARG E 2 287 ? 219.412 145.729 160.965 1.00 18.40 306 ARG E N 1
ATOM 28857 C CA . ARG E 2 287 ? 219.812 145.499 159.578 1.00 18.40 306 ARG E CA 1
ATOM 28858 C C . ARG E 2 287 ? 220.802 144.337 159.558 1.00 18.40 306 ARG E C 1
ATOM 28859 O O . ARG E 2 287 ? 222.017 144.511 159.474 1.00 18.40 306 ARG E O 1
ATOM 28880 N N . SER E 2 288 ? 220.255 143.129 159.642 1.00 22.51 307 SER E N 1
ATOM 28881 C CA . SER E 2 288 ? 221.022 141.895 159.651 1.00 22.51 307 SER E CA 1
ATOM 28882 C C . SER E 2 288 ? 220.424 140.920 158.649 1.00 22.51 307 SER E C 1
ATOM 28883 O O . SER E 2 288 ? 219.214 140.944 158.404 1.00 22.51 307 SER E O 1
ATOM 28891 N N . PRO E 2 289 ? 221.245 140.055 158.046 1.00 24.13 308 PRO E N 1
ATOM 28892 C CA . PRO E 2 289 ? 220.688 139.104 157.066 1.00 24.13 308 PRO E CA 1
ATOM 28893 C C . PRO E 2 289 ? 219.600 138.216 157.644 1.00 24.13 308 PRO E C 1
ATOM 28894 O O . PRO E 2 289 ? 218.598 137.945 156.970 1.00 24.13 308 PRO E O 1
ATOM 28905 N N . LYS E 2 290 ? 219.769 137.760 158.879 1.00 23.83 309 LYS E N 1
ATOM 28906 C CA . LYS E 2 290 ? 218.789 136.907 159.531 1.00 23.83 309 LYS E CA 1
ATOM 28907 C C . LYS E 2 290 ? 217.813 137.779 160.320 1.00 23.83 309 LYS E C 1
ATOM 28908 O O . LYS E 2 290 ? 217.793 139.005 160.185 1.00 23.83 309 LYS E O 1
ATOM 28927 N N . ILE E 2 291 ? 216.988 137.154 161.152 1.00 19.93 310 ILE E N 1
ATOM 28928 C CA . ILE E 2 291 ? 215.991 137.863 161.950 1.00 19.93 310 ILE E CA 1
ATOM 28929 C C . ILE E 2 291 ? 216.600 138.055 163.335 1.00 19.93 310 ILE E C 1
ATOM 28930 O O . ILE E 2 291 ? 216.468 137.210 164.223 1.00 19.93 310 ILE E O 1
ATOM 28946 N N . SER E 2 292 ? 217.275 139.184 163.523 1.00 13.42 311 SER E N 1
ATOM 28947 C CA . SER E 2 292 ? 217.820 139.572 164.813 1.00 13.42 311 SER E CA 1
ATOM 28948 C C . SER E 2 292 ? 217.089 140.803 165.330 1.00 13.42 311 SER E C 1
ATOM 28949 O O . SER E 2 292 ? 216.487 141.565 164.569 1.00 13.42 311 SER E O 1
ATOM 28957 N N . VAL E 2 293 ? 217.153 140.986 166.643 1.00 11.41 312 VAL E N 1
ATOM 28958 C CA . VAL E 2 293 ? 216.467 142.085 167.310 1.00 11.41 312 VAL E CA 1
ATOM 28959 C C . VAL E 2 293 ? 217.303 142.525 168.497 1.00 11.41 312 VAL E C 1
ATOM 28960 O O . VAL E 2 293 ? 217.864 141.696 169.216 1.00 11.41 312 VAL E O 1
ATOM 28973 N N . SER E 2 294 ? 217.372 143.839 168.704 1.00 10.40 313 SER E N 1
ATOM 28974 C CA . SER E 2 294 ? 218.087 144.401 169.824 1.00 10.40 313 SER E CA 1
ATOM 28975 C C . SER E 2 294 ? 217.356 145.662 170.247 1.00 10.40 313 SER E C 1
ATOM 28976 O O . SER E 2 294 ? 216.874 146.406 169.381 1.00 10.40 313 SER E O 1
ATOM 28984 N N . PRO E 2 295 ? 217.248 145.933 171.544 1.00 8.90 314 PRO E N 1
ATOM 28985 C CA . PRO E 2 295 ? 216.815 147.262 171.963 1.00 8.90 314 PRO E CA 1
ATOM 28986 C C . PRO E 2 295 ? 217.857 148.289 171.555 1.00 8.90 314 PRO E C 1
ATOM 28987 O O . PRO E 2 295 ? 218.982 147.962 171.173 1.00 8.90 314 PRO E O 1
ATOM 28998 N N . PHE E 2 296 ? 217.473 149.556 171.635 1.00 8.96 315 PHE E N 1
ATOM 28999 C CA . PHE E 2 296 ? 218.413 150.622 171.327 1.00 8.96 315 PHE E CA 1
ATOM 29000 C C . PHE E 2 296 ? 219.465 150.667 172.423 1.00 8.96 315 PHE E C 1
ATOM 29001 O O . PHE E 2 296 ? 219.281 151.323 173.451 1.00 8.96 315 PHE E O 1
ATOM 29018 N N . CYS E 2 297 ? 220.564 149.952 172.212 1.00 8.20 316 CYS E N 1
ATOM 29019 C CA . CYS E 2 297 ? 221.611 149.803 173.212 1.00 8.20 316 CYS E CA 1
ATOM 29020 C C . CYS E 2 297 ? 222.754 149.033 172.568 1.00 8.20 316 CYS E C 1
ATOM 29021 O O . CYS E 2 297 ? 222.642 148.546 171.441 1.00 8.20 316 CYS E O 1
ATOM 29028 N N . ASP E 2 298 ? 223.864 148.939 173.295 1.00 10.56 317 ASP E N 1
ATOM 29029 C CA . ASP E 2 298 ? 225.018 148.189 172.826 1.00 10.56 317 ASP E CA 1
ATOM 29030 C C . ASP E 2 298 ? 225.924 147.900 174.011 1.00 10.56 317 ASP E C 1
ATOM 29031 O O . ASP E 2 298 ? 225.946 148.653 174.987 1.00 10.56 317 ASP E O 1
ATOM 29040 N N . CYS E 2 299 ? 226.672 146.806 173.913 1.00 11.36 318 CYS E N 1
ATOM 29041 C CA . CYS E 2 299 ? 227.574 146.390 174.984 1.00 11.36 318 CYS E CA 1
ATOM 29042 C C . CYS E 2 299 ? 228.915 147.115 174.862 1.00 11.36 318 CYS E C 1
ATOM 29043 O O . CYS E 2 299 ? 229.972 146.520 174.655 1.00 11.36 318 CYS E O 1
ATOM 29050 N N . SER E 2 300 ? 228.846 148.436 174.995 1.00 11.86 319 SER E N 1
ATOM 29051 C CA . SER E 2 300 ? 230.017 149.296 175.029 1.00 11.86 319 SER E CA 1
ATOM 29052 C C . SER E 2 300 ? 230.248 149.800 176.445 1.00 11.86 319 SER E C 1
ATOM 29053 O O . SER E 2 300 ? 229.307 149.982 177.221 1.00 11.86 319 SER E O 1
ATOM 29061 N N . SER E 2 301 ? 231.517 150.017 176.775 1.00 16.78 320 SER E N 1
ATOM 29062 C CA . SER E 2 301 ? 231.917 150.513 178.086 1.00 16.78 320 SER E CA 1
ATOM 29063 C C . SER E 2 301 ? 231.453 149.600 179.213 1.00 16.78 320 SER E C 1
ATOM 29064 O O . SER E 2 301 ? 231.367 150.026 180.365 1.00 16.78 320 SER E O 1
ATOM 29072 N N . SER E 2 302 ? 231.138 148.346 178.898 1.00 16.08 321 SER E N 1
ATOM 29073 C CA . SER E 2 302 ? 230.693 147.407 179.916 1.00 16.08 321 SER E CA 1
ATOM 29074 C C . SER E 2 302 ? 231.852 146.758 180.658 1.00 16.08 321 SER E C 1
ATOM 29075 O O . SER E 2 302 ? 231.628 146.120 181.692 1.00 16.08 321 SER E O 1
ATOM 29083 N N . GLY E 2 303 ? 233.074 146.904 180.159 1.00 17.04 322 GLY E N 1
ATOM 29084 C CA . GLY E 2 303 ? 234.229 146.419 180.886 1.00 17.04 322 GLY E CA 1
ATOM 29085 C C . GLY E 2 303 ? 234.148 144.939 181.191 1.00 17.04 322 GLY E C 1
ATOM 29086 O O . GLY E 2 303 ? 233.823 144.116 180.329 1.00 17.04 322 GLY E O 1
ATOM 29090 N N . ASN E 2 304 ? 234.459 144.590 182.441 1.00 21.86 323 ASN E N 1
ATOM 29091 C CA . ASN E 2 304 ? 234.503 143.182 182.822 1.00 21.86 323 ASN E CA 1
ATOM 29092 C C . ASN E 2 304 ? 233.196 142.484 182.492 1.00 21.86 323 ASN E C 1
ATOM 29093 O O . ASN E 2 304 ? 233.194 141.304 182.124 1.00 21.86 323 ASN E O 1
ATOM 29104 N N . SER E 2 305 ? 232.075 143.180 182.650 1.00 18.89 324 SER E N 1
ATOM 29105 C CA . SER E 2 305 ? 230.765 142.556 182.505 1.00 18.89 324 SER E CA 1
ATOM 29106 C C . SER E 2 305 ? 230.283 142.606 181.062 1.00 18.89 324 SER E C 1
ATOM 29107 O O . SER E 2 305 ? 229.176 143.047 180.765 1.00 18.89 324 SER E O 1
ATOM 29115 N N . LYS E 2 306 ? 231.135 142.146 180.147 1.00 19.78 325 LYS E N 1
ATOM 29116 C CA . LYS E 2 306 ? 230.703 141.896 178.781 1.00 19.78 325 LYS E CA 1
ATOM 29117 C C . LYS E 2 306 ? 229.966 140.571 178.655 1.00 19.78 325 LYS E C 1
ATOM 29118 O O . LYS E 2 306 ? 229.263 140.357 177.661 1.00 19.78 325 LYS E O 1
ATOM 29137 N N . GLU E 2 307 ? 230.113 139.683 179.642 1.00 20.97 326 GLU E N 1
ATOM 29138 C CA . GLU E 2 307 ? 229.407 138.408 179.629 1.00 20.97 326 GLU E CA 1
ATOM 29139 C C . GLU E 2 307 ? 227.924 138.591 179.914 1.00 20.97 326 GLU E C 1
ATOM 29140 O O . GLU E 2 307 ? 227.079 138.012 179.227 1.00 20.97 326 GLU E O 1
ATOM 29152 N N . GLU E 2 308 ? 227.588 139.375 180.936 1.00 18.46 327 GLU E N 1
ATOM 29153 C CA . GLU E 2 308 ? 226.185 139.590 181.266 1.00 18.46 327 GLU E CA 1
ATOM 29154 C C . GLU E 2 308 ? 225.463 140.296 180.126 1.00 18.46 327 GLU E C 1
ATOM 29155 O O . GLU E 2 308 ? 224.356 139.903 179.733 1.00 18.46 327 GLU E O 1
ATOM 29167 N N . CYS E 2 309 ? 226.092 141.332 179.568 1.00 14.17 328 CYS E N 1
ATOM 29168 C CA . CYS E 2 309 ? 225.508 142.021 178.424 1.00 14.17 328 CYS E CA 1
ATOM 29169 C C . CYS E 2 309 ? 225.375 141.084 177.238 1.00 14.17 328 CYS E C 1
ATOM 29170 O O . CYS E 2 309 ? 224.372 141.117 176.516 1.00 14.17 328 CYS E O 1
ATOM 29177 N N . ASP E 2 310 ? 226.391 140.253 177.009 1.00 16.82 329 ASP E N 1
ATOM 29178 C CA . ASP E 2 310 ? 226.342 139.336 175.879 1.00 16.82 329 ASP E CA 1
ATOM 29179 C C . ASP E 2 310 ? 225.217 138.323 176.039 1.00 16.82 329 ASP E C 1
ATOM 29180 O O . ASP E 2 310 ? 224.510 138.027 175.075 1.00 16.82 329 ASP E O 1
ATOM 29189 N N . ARG E 2 311 ? 225.033 137.778 177.243 1.00 19.17 330 ARG E N 1
ATOM 29190 C CA . ARG E 2 311 ? 223.939 136.840 177.465 1.00 19.17 330 ARG E CA 1
ATOM 29191 C C . ARG E 2 311 ? 222.596 137.517 177.245 1.00 19.17 330 ARG E C 1
ATOM 29192 O O . ARG E 2 311 ? 221.728 136.987 176.542 1.00 19.17 330 ARG E O 1
ATOM 29213 N N . PHE E 2 312 ? 222.401 138.683 177.859 1.00 12.33 331 PHE E N 1
ATOM 29214 C CA . PHE E 2 312 ? 221.186 139.456 177.637 1.00 12.33 331 PHE E CA 1
ATOM 29215 C C . PHE E 2 312 ? 220.903 139.605 176.146 1.00 12.33 331 PHE E C 1
ATOM 29216 O O . PHE E 2 312 ? 219.845 139.201 175.647 1.00 12.33 331 PHE E O 1
ATOM 29233 N N . THR E 2 313 ? 221.868 140.159 175.414 1.00 12.08 332 THR E N 1
ATOM 29234 C CA . THR E 2 313 ? 221.646 140.478 174.010 1.00 12.08 332 THR E CA 1
ATOM 29235 C C . THR E 2 313 ? 221.436 139.219 173.176 1.00 12.08 332 THR E C 1
ATOM 29236 O O . THR E 2 313 ? 220.565 139.188 172.299 1.00 12.08 332 THR E O 1
ATOM 29247 N N . GLU E 2 314 ? 222.222 138.170 173.432 1.00 13.12 333 GLU E N 1
ATOM 29248 C CA . GLU E 2 314 ? 222.081 136.924 172.685 1.00 13.12 333 GLU E CA 1
ATOM 29249 C C . GLU E 2 314 ? 220.703 136.321 172.896 1.00 13.12 333 GLU E C 1
ATOM 29250 O O . GLU E 2 314 ? 220.021 135.951 171.935 1.00 13.12 333 GLU E O 1
ATOM 29262 N N . PHE E 2 315 ? 220.275 136.215 174.155 1.00 12.82 334 PHE E N 1
ATOM 29263 C CA . PHE E 2 315 ? 218.916 135.777 174.431 1.00 12.82 334 PHE E CA 1
ATOM 29264 C C . PHE E 2 315 ? 217.920 136.644 173.682 1.00 12.82 334 PHE E C 1
ATOM 29265 O O . PHE E 2 315 ? 216.865 136.166 173.252 1.00 12.82 334 PHE E O 1
ATOM 29282 N N . PHE E 2 316 ? 218.232 137.926 173.524 1.00 10.20 335 PHE E N 1
ATOM 29283 C CA . PHE E 2 316 ? 217.315 138.824 172.841 1.00 10.20 335 PHE E CA 1
ATOM 29284 C C . PHE E 2 316 ? 217.548 138.875 171.335 1.00 10.20 335 PHE E C 1
ATOM 29285 O O . PHE E 2 316 ? 216.606 139.153 170.588 1.00 10.20 335 PHE E O 1
ATOM 29302 N N . THR E 2 317 ? 218.770 138.616 170.865 1.00 11.54 336 THR E N 1
ATOM 29303 C CA . THR E 2 317 ? 219.089 138.796 169.448 1.00 11.54 336 THR E CA 1
ATOM 29304 C C . THR E 2 317 ? 218.916 137.512 168.641 1.00 11.54 336 THR E C 1
ATOM 29305 O O . THR E 2 317 ? 218.103 137.458 167.713 1.00 11.54 336 THR E O 1
ATOM 29316 N N . ASP E 2 318 ? 219.683 136.477 168.975 1.00 13.41 337 ASP E N 1
ATOM 29317 C CA . ASP E 2 318 ? 219.731 135.244 168.192 1.00 13.41 337 ASP E CA 1
ATOM 29318 C C . ASP E 2 318 ? 219.250 134.095 169.067 1.00 13.41 337 ASP E C 1
ATOM 29319 O O . ASP E 2 318 ? 219.952 133.663 169.986 1.00 13.41 337 ASP E O 1
ATOM 29328 N N . ASN E 2 319 ? 218.052 133.604 168.768 1.00 19.57 338 ASN E N 1
ATOM 29329 C CA . ASN E 2 319 ? 217.445 132.512 169.509 1.00 19.57 338 ASN E CA 1
ATOM 29330 C C . ASN E 2 319 ? 216.599 131.684 168.554 1.00 19.57 338 ASN E C 1
ATOM 29331 O O . ASN E 2 319 ? 216.209 132.144 167.478 1.00 19.57 338 ASN E O 1
ATOM 29342 N N . ALA E 2 320 ? 216.319 130.447 168.961 1.00 21.85 339 ALA E N 1
ATOM 29343 C CA . ALA E 2 320 ? 215.515 129.541 168.152 1.00 21.85 339 ALA E CA 1
ATOM 29344 C C . ALA E 2 320 ? 214.021 129.747 168.375 1.00 21.85 339 ALA E C 1
ATOM 29345 O O . ALA E 2 320 ? 213.261 129.878 167.412 1.00 21.85 339 ALA E O 1
ATOM 29352 N N . CYS E 2 321 ? 213.589 129.784 169.638 1.00 20.63 340 CYS E N 1
ATOM 29353 C CA . CYS E 2 321 ? 212.165 129.903 169.930 1.00 20.63 340 CYS E CA 1
ATOM 29354 C C . CYS E 2 321 ? 211.551 131.104 169.232 1.00 20.63 340 CYS E C 1
ATOM 29355 O O . CYS E 2 321 ? 210.450 131.019 168.679 1.00 20.63 340 CYS E O 1
ATOM 29362 N N . LEU E 2 322 ? 212.252 132.232 169.242 1.00 18.31 341 LEU E N 1
ATOM 29363 C CA . LEU E 2 322 ? 211.686 133.453 168.688 1.00 18.31 341 LEU E CA 1
ATOM 29364 C C . LEU E 2 322 ? 211.651 133.402 167.169 1.00 18.31 341 LEU E C 1
ATOM 29365 O O . LEU E 2 322 ? 210.666 133.815 166.548 1.00 18.31 341 LEU E O 1
ATOM 29381 N N . ARG E 2 323 ? 212.717 132.896 166.552 1.00 20.01 342 ARG E N 1
ATOM 29382 C CA . ARG E 2 323 ? 212.719 132.756 165.101 1.00 20.01 342 ARG E CA 1
ATOM 29383 C C . ARG E 2 323 ? 211.634 131.785 164.653 1.00 20.01 342 ARG E C 1
ATOM 29384 O O . ARG E 2 323 ? 210.890 132.062 163.706 1.00 20.01 342 ARG E O 1
ATOM 29405 N N . ASN E 2 324 ? 211.512 130.645 165.341 1.00 23.40 343 ASN E N 1
ATOM 29406 C CA . ASN E 2 324 ? 210.461 129.693 165.000 1.00 23.40 343 ASN E CA 1
ATOM 29407 C C . ASN E 2 324 ? 209.086 130.320 165.166 1.00 23.40 343 ASN E C 1
ATOM 29408 O O . ASN E 2 324 ? 208.205 130.141 164.318 1.00 23.40 343 ASN E O 1
ATOM 29419 N N . ALA E 2 325 ? 208.882 131.056 166.259 1.00 22.13 344 ALA E N 1
ATOM 29420 C CA . ALA E 2 325 ? 207.585 131.669 166.509 1.00 22.13 344 ALA E CA 1
ATOM 29421 C C . ALA E 2 325 ? 207.232 132.667 165.415 1.00 22.13 344 ALA E C 1
ATOM 29422 O O . ALA E 2 325 ? 206.135 132.624 164.849 1.00 22.13 344 ALA E O 1
ATOM 29429 N N . ILE E 2 326 ? 208.161 133.570 165.091 1.00 19.36 345 ILE E N 1
ATOM 29430 C CA . ILE E 2 326 ? 207.893 134.577 164.074 1.00 19.36 345 ILE E CA 1
ATOM 29431 C C . ILE E 2 326 ? 207.755 133.950 162.700 1.00 19.36 345 ILE E C 1
ATOM 29432 O O . ILE E 2 326 ? 207.085 134.514 161.828 1.00 19.36 345 ILE E O 1
ATOM 29448 N N . GLN E 2 327 ? 208.379 132.794 162.479 1.00 24.37 346 GLN E N 1
ATOM 29449 C CA . GLN E 2 327 ? 208.238 132.113 161.200 1.00 24.37 346 GLN E CA 1
ATOM 29450 C C . GLN E 2 327 ? 206.890 131.410 161.092 1.00 24.37 346 GLN E C 1
ATOM 29451 O O . GLN E 2 327 ? 206.315 131.326 160.001 1.00 24.37 346 GLN E O 1
ATOM 29465 N N . ALA E 2 328 ? 206.375 130.904 162.214 1.00 26.32 347 ALA E N 1
ATOM 29466 C CA . ALA E 2 328 ? 205.091 130.211 162.200 1.00 26.32 347 ALA E CA 1
ATOM 29467 C C . ALA E 2 328 ? 204.005 131.086 161.589 1.00 26.32 347 ALA E C 1
ATOM 29468 O O . ALA E 2 328 ? 203.281 130.661 160.683 1.00 26.32 347 ALA E O 1
ATOM 29475 N N . PHE E 2 329 ? 203.883 132.321 162.075 1.00 27.56 348 PHE E N 1
ATOM 29476 C CA . PHE E 2 329 ? 202.907 133.244 161.508 1.00 27.56 348 PHE E CA 1
ATOM 29477 C C . PHE E 2 329 ? 203.160 133.478 160.026 1.00 27.56 348 PHE E C 1
ATOM 29478 O O . PHE E 2 329 ? 202.223 133.762 159.273 1.00 27.56 348 PHE E O 1
ATOM 29495 N N . GLY E 2 330 ? 204.414 133.363 159.588 1.00 33.01 349 GLY E N 1
ATOM 29496 C CA . GLY E 2 330 ? 204.716 133.598 158.187 1.00 33.01 349 GLY E CA 1
ATOM 29497 C C . GLY E 2 330 ? 204.058 132.584 157.272 1.00 33.01 349 GLY E C 1
ATOM 29498 O O . GLY E 2 330 ? 203.553 132.936 156.202 1.00 33.01 349 GLY E O 1
ATOM 29502 N N . ASN E 2 331 ? 204.051 131.314 157.679 1.00 39.37 350 ASN E N 1
ATOM 29503 C CA . ASN E 2 331 ? 203.446 130.245 156.886 1.00 39.37 350 ASN E CA 1
ATOM 29504 C C . ASN E 2 331 ? 201.942 130.249 157.138 1.00 39.37 350 ASN E C 1
ATOM 29505 O O . ASN E 2 331 ? 201.408 129.505 157.965 1.00 39.37 350 ASN E O 1
ATOM 29516 N N . GLY E 2 332 ? 201.250 131.114 156.403 1.00 49.54 351 GLY E N 1
ATOM 29517 C CA . GLY E 2 332 ? 199.808 131.228 156.509 1.00 49.54 351 GLY E CA 1
ATOM 29518 C C . GLY E 2 332 ? 199.095 130.871 155.221 1.00 49.54 351 GLY E C 1
ATOM 29519 O O . GLY E 2 332 ? 197.907 131.150 155.059 1.00 49.54 351 GLY E O 1
ATOM 29523 N N . GLN F 3 4 ? 166.328 164.883 158.905 1.00 20.52 138 GLN F N 1
ATOM 29524 C CA . GLN F 3 4 ? 165.463 163.921 159.576 1.00 20.52 138 GLN F CA 1
ATOM 29525 C C . GLN F 3 4 ? 164.898 162.961 158.538 1.00 20.52 138 GLN F C 1
ATOM 29526 O O . GLN F 3 4 ? 164.524 161.832 158.858 1.00 20.52 138 GLN F O 1
ATOM 29539 N N . GLY F 3 5 ? 164.832 163.427 157.292 1.00 18.48 139 GLY F N 1
ATOM 29540 C CA . GLY F 3 5 ? 164.426 162.585 156.187 1.00 18.48 139 GLY F CA 1
ATOM 29541 C C . GLY F 3 5 ? 165.156 161.262 156.172 1.00 18.48 139 GLY F C 1
ATOM 29542 O O . GLY F 3 5 ? 166.373 161.193 156.368 1.00 18.48 139 GLY F O 1
ATOM 29546 N N . ARG F 3 6 ? 164.398 160.201 155.934 1.00 17.92 140 ARG F N 1
ATOM 29547 C CA . ARG F 3 6 ? 164.926 158.849 155.869 1.00 17.92 140 ARG F CA 1
ATOM 29548 C C . ARG F 3 6 ? 165.434 158.465 154.492 1.00 17.92 140 ARG F C 1
ATOM 29549 O O . ARG F 3 6 ? 166.046 157.400 154.357 1.00 17.92 140 ARG F O 1
ATOM 29570 N N . GLY F 3 7 ? 165.202 159.281 153.460 1.00 14.98 141 GLY F N 1
ATOM 29571 C CA . GLY F 3 7 ? 165.782 158.922 152.183 1.00 14.98 141 GLY F CA 1
ATOM 29572 C C . GLY F 3 7 ? 167.225 159.331 152.004 1.00 14.98 141 GLY F C 1
ATOM 29573 O O . GLY F 3 7 ? 167.895 158.790 151.119 1.00 14.98 141 GLY F O 1
ATOM 29577 N N . CYS F 3 8 ? 167.637 160.317 152.836 1.00 12.80 142 CYS F N 1
ATOM 29578 C CA . CYS F 3 8 ? 168.996 160.887 152.958 1.00 12.80 142 CYS F CA 1
ATOM 29579 C C . CYS F 3 8 ? 169.728 159.945 153.931 1.00 12.80 142 CYS F C 1
ATOM 29580 O O . CYS F 3 8 ? 169.760 160.149 155.145 1.00 12.80 142 CYS F O 1
ATOM 29587 N N . LEU F 3 9 ? 170.255 158.880 153.321 1.00 10.87 143 LEU F N 1
ATOM 29588 C CA . LEU F 3 9 ? 170.948 157.800 153.990 1.00 10.87 143 LEU F CA 1
ATOM 29589 C C . LEU F 3 9 ? 172.471 157.819 153.750 1.00 10.87 143 LEU F C 1
ATOM 29590 O O . LEU F 3 9 ? 172.988 158.605 152.956 1.00 10.87 143 LEU F O 1
ATOM 29606 N N . LEU F 3 10 ? 173.159 156.929 154.460 1.00 9.00 144 LEU F N 1
ATOM 29607 C CA . LEU F 3 10 ? 174.612 156.748 154.442 1.00 9.00 144 LEU F CA 1
ATOM 29608 C C . LEU F 3 10 ? 175.064 155.468 153.630 1.00 9.00 144 LEU F C 1
ATOM 29609 O O . LEU F 3 10 ? 174.686 154.347 153.972 1.00 9.00 144 LEU F O 1
ATOM 29625 N N . LYS F 3 11 ? 175.861 155.670 152.576 1.00 10.49 145 LYS F N 1
ATOM 29626 C CA . LYS F 3 11 ? 176.428 154.697 151.659 1.00 10.49 145 LYS F CA 1
ATOM 29627 C C . LYS F 3 11 ? 177.948 154.705 151.771 1.00 10.49 145 LYS F C 1
ATOM 29628 O O . LYS F 3 11 ? 178.540 155.599 152.378 1.00 10.49 145 LYS F O 1
ATOM 29647 N N . GLU F 3 12 ? 178.589 153.700 151.172 1.00 9.72 146 GLU F N 1
ATOM 29648 C CA . GLU F 3 12 ? 180.034 153.556 151.288 1.00 9.72 146 GLU F CA 1
ATOM 29649 C C . GLU F 3 12 ? 180.585 152.926 150.019 1.00 9.72 146 GLU F C 1
ATOM 29650 O O . GLU F 3 12 ? 179.888 152.182 149.325 1.00 9.72 146 GLU F O 1
ATOM 29662 N N . ILE F 3 13 ? 181.846 153.238 149.720 1.00 10.32 147 ILE F N 1
ATOM 29663 C CA . ILE F 3 13 ? 182.523 152.724 148.531 1.00 10.32 147 ILE F CA 1
ATOM 29664 C C . ILE F 3 13 ? 183.993 152.534 148.877 1.00 10.32 147 ILE F C 1
ATOM 29665 O O . ILE F 3 13 ? 184.613 153.404 149.496 1.00 10.32 147 ILE F O 1
ATOM 29681 N N . HIS F 3 14 ? 184.541 151.389 148.483 1.00 12.17 148 HIS F N 1
ATOM 29682 C CA . HIS F 3 14 ? 185.948 151.063 148.689 1.00 12.17 148 HIS F CA 1
ATOM 29683 C C . HIS F 3 14 ? 186.847 151.655 147.604 1.00 12.17 148 HIS F C 1
ATOM 29684 O O . HIS F 3 14 ? 186.644 151.385 146.415 1.00 12.17 148 HIS F O 1
ATOM 29698 N N . LEU F 3 15 ? 187.836 152.461 148.003 1.00 14.36 149 LEU F N 1
ATOM 29699 C CA . LEU F 3 15 ? 188.713 153.156 147.065 1.00 14.36 149 LEU F CA 1
ATOM 29700 C C . LEU F 3 15 ? 190.161 153.004 147.507 1.00 14.36 149 LEU F C 1
ATOM 29701 O O . LEU F 3 15 ? 190.459 152.772 148.682 1.00 14.36 149 LEU F O 1
ATOM 29717 N N . ASN F 3 16 ? 191.060 153.163 146.539 1.00 18.23 150 ASN F N 1
ATOM 29718 C CA . ASN F 3 16 ? 192.459 153.446 146.817 1.00 18.23 150 ASN F CA 1
ATOM 29719 C C . ASN F 3 16 ? 192.618 154.890 147.271 1.00 18.23 150 ASN F C 1
ATOM 29720 O O . ASN F 3 16 ? 191.886 155.784 146.837 1.00 18.23 150 ASN F O 1
ATOM 29730 N N . VAL F 3 17 ? 193.591 155.117 148.151 1.00 14.32 151 VAL F N 1
ATOM 29731 C CA . VAL F 3 17 ? 193.912 156.482 148.558 1.00 14.32 151 VAL F CA 1
ATOM 29732 C C . VAL F 3 17 ? 194.274 157.339 147.351 1.00 14.32 151 VAL F C 1
ATOM 29733 O O . VAL F 3 17 ? 193.964 158.534 147.305 1.00 14.32 151 VAL F O 1
ATOM 29746 N N . THR F 3 18 ? 194.936 156.748 146.358 1.00 14.39 152 THR F N 1
ATOM 29747 C CA . THR F 3 18 ? 195.339 157.506 145.177 1.00 14.39 152 THR F CA 1
ATOM 29748 C C . THR F 3 18 ? 194.159 158.028 144.356 1.00 14.39 152 THR F C 1
ATOM 29749 O O . THR F 3 18 ? 194.294 159.060 143.691 1.00 14.39 152 THR F O 1
ATOM 29760 N N . ASP F 3 19 ? 193.004 157.352 144.377 1.00 15.98 153 ASP F N 1
ATOM 29761 C CA . ASP F 3 19 ? 191.839 157.881 143.665 1.00 15.98 153 ASP F CA 1
ATOM 29762 C C . ASP F 3 19 ? 191.394 159.236 144.196 1.00 15.98 153 ASP F C 1
ATOM 29763 O O . ASP F 3 19 ? 190.651 159.947 143.509 1.00 15.98 153 ASP F O 1
ATOM 29772 N N . LEU F 3 20 ? 191.845 159.617 145.389 1.00 11.30 154 LEU F N 1
ATOM 29773 C CA . LEU F 3 20 ? 191.481 160.906 145.964 1.00 11.30 154 LEU F CA 1
ATOM 29774 C C . LEU F 3 20 ? 192.195 162.055 145.267 1.00 11.30 154 LEU F C 1
ATOM 29775 O O . LEU F 3 20 ? 191.764 163.205 145.392 1.00 11.30 154 LEU F O 1
ATOM 29791 N N . ASP F 3 21 ? 193.262 161.767 144.525 1.00 12.44 155 ASP F N 1
ATOM 29792 C CA . ASP F 3 21 ? 194.037 162.784 143.815 1.00 12.44 155 ASP F CA 1
ATOM 29793 C C . ASP F 3 21 ? 194.583 163.871 144.739 1.00 12.44 155 ASP F C 1
ATOM 29794 O O . ASP F 3 21 ? 194.638 165.048 144.375 1.00 12.44 155 ASP F O 1
ATOM 29803 N N . LEU F 3 22 ? 194.992 163.489 145.950 1.00 11.65 156 LEU F N 1
ATOM 29804 C CA . LEU F 3 22 ? 195.582 164.469 146.852 1.00 11.65 156 LEU F CA 1
ATOM 29805 C C . LEU F 3 22 ? 197.102 164.512 146.729 1.00 11.65 156 LEU F C 1
ATOM 29806 O O . LEU F 3 22 ? 197.742 165.319 147.409 1.00 11.65 156 LEU F O 1
ATOM 29822 N N . GLY F 3 23 ? 197.686 163.669 145.872 1.00 10.93 157 GLY F N 1
ATOM 29823 C CA . GLY F 3 23 ? 199.107 163.654 145.598 1.00 10.93 157 GLY F CA 1
ATOM 29824 C C . GLY F 3 23 ? 199.914 162.589 146.306 1.00 10.93 157 GLY F C 1
ATOM 29825 O O . GLY F 3 23 ? 201.103 162.439 145.997 1.00 10.93 157 GLY F O 1
ATOM 29829 N N . TYR F 3 24 ? 199.324 161.845 147.232 1.00 12.30 158 TYR F N 1
ATOM 29830 C CA . TYR F 3 24 ? 200.086 160.820 147.929 1.00 12.30 158 TYR F CA 1
ATOM 29831 C C . TYR F 3 24 ? 200.379 159.620 147.035 1.00 12.30 158 TYR F C 1
ATOM 29832 O O . TYR F 3 24 ? 199.599 159.256 146.150 1.00 12.30 158 TYR F O 1
ATOM 29850 N N . ARG F 3 25 ? 201.534 159.016 147.288 1.00 16.86 159 ARG F N 1
ATOM 29851 C CA . ARG F 3 25 ? 202.016 157.807 146.630 1.00 16.86 159 ARG F CA 1
ATOM 29852 C C . ARG F 3 25 ? 202.092 156.643 147.613 1.00 16.86 159 ARG F C 1
ATOM 29853 O O . ARG F 3 25 ? 203.072 156.502 148.348 1.00 16.86 159 ARG F O 1
ATOM 29874 N N . THR F 3 26 ? 201.044 155.825 147.640 1.00 15.74 160 THR F N 1
ATOM 29875 C CA . THR F 3 26 ? 200.930 154.748 148.612 1.00 15.74 160 THR F CA 1
ATOM 29876 C C . THR F 3 26 ? 200.007 153.695 148.025 1.00 15.74 160 THR F C 1
ATOM 29877 O O . THR F 3 26 ? 199.172 153.985 147.164 1.00 15.74 160 THR F O 1
ATOM 29888 N N . LYS F 3 27 ? 200.170 152.463 148.499 1.00 18.49 161 LYS F N 1
ATOM 29889 C CA . LYS F 3 27 ? 199.263 151.388 148.136 1.00 18.49 161 LYS F CA 1
ATOM 29890 C C . LYS F 3 27 ? 198.234 151.085 149.221 1.00 18.49 161 LYS F C 1
ATOM 29891 O O . LYS F 3 27 ? 197.553 150.058 149.141 1.00 18.49 161 LYS F O 1
ATOM 29910 N N . GLU F 3 28 ? 198.113 151.942 150.236 1.00 14.03 162 GLU F N 1
ATOM 29911 C CA . GLU F 3 28 ? 197.128 151.706 151.279 1.00 14.03 162 GLU F CA 1
ATOM 29912 C C . GLU F 3 28 ? 195.734 152.030 150.741 1.00 14.03 162 GLU F C 1
ATOM 29913 O O . GLU F 3 28 ? 195.573 152.746 149.749 1.00 14.03 162 GLU F O 1
ATOM 29925 N N . GLU F 3 29 ? 194.721 151.495 151.414 1.00 12.42 163 GLU F N 1
ATOM 29926 C CA . GLU F 3 29 ? 193.343 151.561 150.957 1.00 12.42 163 GLU F CA 1
ATOM 29927 C C . GLU F 3 29 ? 192.471 152.120 152.077 1.00 12.42 163 GLU F C 1
ATOM 29928 O O . GLU F 3 29 ? 192.935 152.325 153.202 1.00 12.42 163 GLU F O 1
ATOM 29940 N N . LEU F 3 30 ? 191.195 152.372 151.781 1.00 11.63 164 LEU F N 1
ATOM 29941 C CA . LEU F 3 30 ? 190.304 152.878 152.819 1.00 11.63 164 LEU F CA 1
ATOM 29942 C C . LEU F 3 30 ? 188.841 152.653 152.446 1.00 11.63 164 LEU F C 1
ATOM 29943 O O . LEU F 3 30 ? 188.498 152.388 151.291 1.00 11.63 164 LEU F O 1
ATOM 29959 N N . ILE F 3 31 ? 187.981 152.789 153.459 1.00 10.55 165 ILE F N 1
ATOM 29960 C CA . ILE F 3 31 ? 186.531 152.894 153.309 1.00 10.55 165 ILE F CA 1
ATOM 29961 C C . ILE F 3 31 ? 186.098 154.350 153.438 1.00 10.55 165 ILE F C 1
ATOM 29962 O O . ILE F 3 31 ? 186.242 154.967 154.499 1.00 10.55 165 ILE F O 1
ATOM 29978 N N . PHE F 3 32 ? 185.584 154.904 152.346 1.00 10.25 166 PHE F N 1
ATOM 29979 C CA . PHE F 3 32 ? 185.009 156.243 152.316 1.00 10.25 166 PHE F CA 1
ATOM 29980 C C . PHE F 3 32 ? 183.492 156.158 152.473 1.00 10.25 166 PHE F C 1
ATOM 29981 O O . PHE F 3 32 ? 182.850 155.309 151.848 1.00 10.25 166 PHE F O 1
ATOM 29998 N N . ARG F 3 33 ? 182.926 157.031 153.310 1.00 10.41 167 ARG F N 1
ATOM 29999 C CA . ARG F 3 33 ? 181.497 157.051 153.617 1.00 10.41 167 ARG F CA 1
ATOM 30000 C C . ARG F 3 33 ? 180.893 158.401 153.240 1.00 10.41 167 ARG F C 1
ATOM 30001 O O . ARG F 3 33 ? 181.574 159.427 153.308 1.00 10.41 167 ARG F O 1
ATOM 30022 N N . TYR F 3 34 ? 179.618 158.416 152.838 1.00 9.44 168 TYR F N 1
ATOM 30023 C CA . TYR F 3 34 ? 179.027 159.667 152.382 1.00 9.44 168 TYR F CA 1
ATOM 30024 C C . TYR F 3 34 ? 177.502 159.634 152.436 1.00 9.44 168 TYR F C 1
ATOM 30025 O O . TYR F 3 34 ? 176.878 158.572 152.490 1.00 9.44 168 TYR F O 1
ATOM 30043 N N . CYS F 3 35 ? 176.873 160.805 152.387 1.00 7.60 169 CYS F N 1
ATOM 30044 C CA . CYS F 3 35 ? 175.410 160.867 152.409 1.00 7.60 169 CYS F CA 1
ATOM 30045 C C . CYS F 3 35 ? 174.875 161.525 151.129 1.00 7.60 169 CYS F C 1
ATOM 30046 O O . CYS F 3 35 ? 175.399 162.559 150.710 1.00 7.60 169 CYS F O 1
ATOM 30053 N N . SER F 3 36 ? 173.836 160.947 150.516 1.00 10.27 170 SER F N 1
ATOM 30054 C CA . SER F 3 36 ? 173.268 161.494 149.283 1.00 10.27 170 SER F CA 1
ATOM 30055 C C . SER F 3 36 ? 171.844 160.990 149.010 1.00 10.27 170 SER F C 1
ATOM 30056 O O . SER F 3 36 ? 171.670 159.918 148.429 1.00 10.27 170 SER F O 1
ATOM 30064 N N . GLY F 3 37 ? 170.830 161.751 149.413 1.00 11.18 171 GLY F N 1
ATOM 30065 C CA . GLY F 3 37 ? 169.457 161.354 149.154 1.00 11.18 171 GLY F CA 1
ATOM 30066 C C . GLY F 3 37 ? 168.487 162.516 149.232 1.00 11.18 171 GLY F C 1
ATOM 30067 O O . GLY F 3 37 ? 168.895 163.660 149.436 1.00 11.18 171 GLY F O 1
ATOM 30071 N N . PRO F 3 38 ? 167.177 162.222 149.061 1.00 10.75 172 PRO F N 1
ATOM 30072 C CA . PRO F 3 38 ? 166.267 163.371 149.077 1.00 10.75 172 PRO F CA 1
ATOM 30073 C C . PRO F 3 38 ? 165.871 163.814 150.480 1.00 10.75 172 PRO F C 1
ATOM 30074 O O . PRO F 3 38 ? 165.822 163.023 151.423 1.00 10.75 172 PRO F O 1
ATOM 30085 N N . CYS F 3 39 ? 165.580 165.110 150.641 1.00 10.39 173 CYS F N 1
ATOM 30086 C CA . CYS F 3 39 ? 165.131 165.650 151.926 1.00 10.39 173 CYS F CA 1
ATOM 30087 C C . CYS F 3 39 ? 163.886 166.520 151.728 1.00 10.39 173 CYS F C 1
ATOM 30088 O O . CYS F 3 39 ? 163.693 167.509 152.436 1.00 10.39 173 CYS F O 1
ATOM 30095 N N . HIS F 3 40 ? 163.048 166.148 150.765 1.00 8.37 174 HIS F N 1
ATOM 30096 C CA . HIS F 3 40 ? 161.835 166.899 150.452 1.00 8.37 174 HIS F CA 1
ATOM 30097 C C . HIS F 3 40 ? 160.806 166.901 151.578 1.00 8.37 174 HIS F C 1
ATOM 30098 O O . HIS F 3 40 ? 160.061 167.876 151.725 1.00 8.37 174 HIS F O 1
ATOM 30112 N N . ASP F 3 41 ? 160.731 165.838 152.369 1.00 8.03 175 ASP F N 1
ATOM 30113 C CA . ASP F 3 41 ? 159.753 165.769 153.450 1.00 8.03 175 ASP F CA 1
ATOM 30114 C C . ASP F 3 41 ? 160.020 166.725 154.608 1.00 8.03 175 ASP F C 1
ATOM 30115 O O . ASP F 3 41 ? 159.179 166.817 155.506 1.00 8.03 175 ASP F O 1
ATOM 30124 N N . ALA F 3 42 ? 161.155 167.413 154.630 1.00 9.47 176 ALA F N 1
ATOM 30125 C CA . ALA F 3 42 ? 161.482 168.384 155.668 1.00 9.47 176 ALA F CA 1
ATOM 30126 C C . ALA F 3 42 ? 161.352 169.845 155.232 1.00 9.47 176 ALA F C 1
ATOM 30127 O O . ALA F 3 42 ? 161.721 170.734 156.006 1.00 9.47 176 ALA F O 1
ATOM 30134 N N . GLU F 3 43 ? 160.845 170.126 154.035 1.00 9.86 177 GLU F N 1
ATOM 30135 C CA . GLU F 3 43 ? 160.789 171.503 153.566 1.00 9.86 177 GLU F CA 1
ATOM 30136 C C . GLU F 3 43 ? 159.638 172.310 154.159 1.00 9.86 177 GLU F C 1
ATOM 30137 O O . GLU F 3 43 ? 158.631 171.775 154.627 1.00 9.86 177 GLU F O 1
ATOM 30149 N N . THR F 3 44 ? 159.826 173.633 154.139 1.00 9.62 178 THR F N 1
ATOM 30150 C CA . THR F 3 44 ? 158.920 174.643 154.683 1.00 9.62 178 THR F CA 1
ATOM 30151 C C . THR F 3 44 ? 158.381 175.521 153.553 1.00 9.62 178 THR F C 1
ATOM 30152 O O . THR F 3 44 ? 158.695 175.337 152.375 1.00 9.62 178 THR F O 1
ATOM 30163 N N . ASN F 3 45 ? 157.550 176.489 153.944 1.00 9.90 179 ASN F N 1
ATOM 30164 C CA . ASN F 3 45 ? 157.079 177.523 153.027 1.00 9.90 179 ASN F CA 1
ATOM 30165 C C . ASN F 3 45 ? 158.214 178.286 152.348 1.00 9.90 179 ASN F C 1
ATOM 30166 O O . ASN F 3 45 ? 158.121 178.634 151.166 1.00 9.90 179 ASN F O 1
ATOM 30177 N N . TYR F 3 46 ? 159.299 178.536 153.079 1.00 8.64 180 TYR F N 1
ATOM 30178 C CA . TYR F 3 46 ? 160.466 179.218 152.526 1.00 8.64 180 TYR F CA 1
ATOM 30179 C C . TYR F 3 46 ? 160.958 178.550 151.246 1.00 8.64 180 TYR F C 1
ATOM 30180 O O . TYR F 3 46 ? 161.119 179.197 150.201 1.00 8.64 180 TYR F O 1
ATOM 30198 N N . ASP F 3 47 ? 161.154 177.238 151.303 1.00 10.68 181 ASP F N 1
ATOM 30199 C CA . ASP F 3 47 ? 161.689 176.505 150.167 1.00 10.68 181 ASP F CA 1
ATOM 30200 C C . ASP F 3 47 ? 160.713 176.498 149.007 1.00 10.68 181 ASP F C 1
ATOM 30201 O O . ASP F 3 47 ? 161.124 176.546 147.844 1.00 10.68 181 ASP F O 1
ATOM 30210 N N . LYS F 3 48 ? 159.420 176.407 149.299 1.00 10.52 182 LYS F N 1
ATOM 30211 C CA . LYS F 3 48 ? 158.437 176.384 148.227 1.00 10.52 182 LYS F CA 1
ATOM 30212 C C . LYS F 3 48 ? 158.418 177.716 147.496 1.00 10.52 182 LYS F C 1
ATOM 30213 O O . LYS F 3 48 ? 158.339 177.762 146.261 1.00 10.52 182 LYS F O 1
ATOM 30232 N N . ILE F 3 49 ? 158.588 178.811 148.235 1.00 8.87 183 ILE F N 1
ATOM 30233 C CA . ILE F 3 49 ? 158.631 180.121 147.603 1.00 8.87 183 ILE F CA 1
ATOM 30234 C C . ILE F 3 49 ? 159.867 180.244 146.732 1.00 8.87 183 ILE F C 1
ATOM 30235 O O . ILE F 3 49 ? 159.815 180.773 145.618 1.00 8.87 183 ILE F O 1
ATOM 30251 N N . LEU F 3 50 ? 161.005 179.786 147.252 1.00 9.39 184 LEU F N 1
ATOM 30252 C CA . LEU F 3 50 ? 162.244 179.783 146.487 1.00 9.39 184 LEU F CA 1
ATOM 30253 C C . LEU F 3 50 ? 162.100 179.008 145.184 1.00 9.39 184 LEU F C 1
ATOM 30254 O O . LEU F 3 50 ? 162.464 179.495 144.106 1.00 9.39 184 LEU F O 1
ATOM 30270 N N . ASN F 3 51 ? 161.626 177.769 145.285 1.00 10.86 185 ASN F N 1
ATOM 30271 C CA . ASN F 3 51 ? 161.344 176.945 144.117 1.00 10.86 185 ASN F CA 1
ATOM 30272 C C . ASN F 3 51 ? 160.472 177.692 143.126 1.00 10.86 185 ASN F C 1
ATOM 30273 O O . ASN F 3 51 ? 160.728 177.683 141.913 1.00 10.86 185 ASN F O 1
ATOM 30284 N N . ASN F 3 52 ? 159.451 178.379 143.633 1.00 12.58 186 ASN F N 1
ATOM 30285 C CA . ASN F 3 52 ? 158.503 179.014 142.739 1.00 12.58 186 ASN F CA 1
ATOM 30286 C C . ASN F 3 52 ? 159.114 180.210 142.035 1.00 12.58 186 ASN F C 1
ATOM 30287 O O . ASN F 3 52 ? 158.791 180.472 140.872 1.00 12.58 186 ASN F O 1
ATOM 30298 N N . LEU F 3 53 ? 159.987 180.951 142.714 1.00 12.47 187 LEU F N 1
ATOM 30299 C CA . LEU F 3 53 ? 160.576 182.118 142.076 1.00 12.47 187 LEU F CA 1
ATOM 30300 C C . LEU F 3 53 ? 161.721 181.741 141.147 1.00 12.47 187 LEU F C 1
ATOM 30301 O O . LEU F 3 53 ? 162.005 182.464 140.189 1.00 12.47 187 LEU F O 1
ATOM 30317 N N . THR F 3 54 ? 162.376 180.612 141.420 1.00 17.78 188 THR F N 1
ATOM 30318 C CA . THR F 3 54 ? 163.333 180.022 140.488 1.00 17.78 188 THR F CA 1
ATOM 30319 C C . THR F 3 54 ? 162.667 179.573 139.196 1.00 17.78 188 THR F C 1
ATOM 30320 O O . THR F 3 54 ? 163.142 179.881 138.097 1.00 17.78 188 THR F O 1
ATOM 30331 N N . HIS F 3 55 ? 161.561 178.837 139.309 1.00 26.89 189 HIS F N 1
ATOM 30332 C CA . HIS F 3 55 ? 160.855 178.392 138.114 1.00 26.89 189 HIS F CA 1
ATOM 30333 C C . HIS F 3 55 ? 160.305 179.571 137.326 1.00 26.89 189 HIS F C 1
ATOM 30334 O O . HIS F 3 55 ? 160.207 179.502 136.096 1.00 26.89 189 HIS F O 1
ATOM 30348 N N . ASN F 3 56 ? 159.946 180.660 138.007 1.00 19.42 190 ASN F N 1
ATOM 30349 C CA . ASN F 3 56 ? 159.458 181.840 137.301 1.00 19.42 190 ASN F CA 1
ATOM 30350 C C . ASN F 3 56 ? 160.572 182.577 136.562 1.00 19.42 190 ASN F C 1
ATOM 30351 O O . ASN F 3 56 ? 160.278 183.362 135.654 1.00 19.42 190 ASN F O 1
ATOM 30362 N N . LYS F 3 57 ? 161.835 182.352 136.926 1.00 21.05 191 LYS F N 1
ATOM 30363 C CA . LYS F 3 57 ? 162.975 183.156 136.486 1.00 21.05 191 LYS F CA 1
ATOM 30364 C C . LYS F 3 57 ? 162.912 184.606 136.950 1.00 21.05 191 LYS F C 1
ATOM 30365 O O . LYS F 3 57 ? 163.691 185.437 136.468 1.00 21.05 191 LYS F O 1
ATOM 30384 N N . LYS F 3 58 ? 162.010 184.943 137.873 1.00 16.36 192 LYS F N 1
ATOM 30385 C CA . LYS F 3 58 ? 161.876 186.331 138.302 1.00 16.36 192 LYS F CA 1
ATOM 30386 C C . LYS F 3 58 ? 163.072 186.844 139.108 1.00 16.36 192 LYS F C 1
ATOM 30387 O O . LYS F 3 58 ? 163.275 188.061 139.161 1.00 16.36 192 LYS F O 1
ATOM 30406 N N . LEU F 3 59 ? 163.861 185.974 139.743 1.00 19.48 193 LEU F N 1
ATOM 30407 C CA . LEU F 3 59 ? 165.197 186.346 140.221 1.00 19.48 193 LEU F CA 1
ATOM 30408 C C . LEU F 3 59 ? 166.248 185.999 139.170 1.00 19.48 193 LEU F C 1
ATOM 30409 O O . LEU F 3 59 ? 166.493 184.822 138.889 1.00 19.48 193 LEU F O 1
ATOM 30425 N N . ASP F 3 60 ? 166.863 187.033 138.591 1.00 35.26 194 ASP F N 1
ATOM 30426 C CA . ASP F 3 60 ? 167.699 186.871 137.406 1.00 35.26 194 ASP F CA 1
ATOM 30427 C C . ASP F 3 60 ? 168.794 185.831 137.636 1.00 35.26 194 ASP F C 1
ATOM 30428 O O . ASP F 3 60 ? 168.853 184.810 136.944 1.00 35.26 194 ASP F O 1
ATOM 30437 N N . LYS F 3 61 ? 169.644 186.058 138.639 1.00 35.17 195 LYS F N 1
ATOM 30438 C CA . LYS F 3 61 ? 170.809 185.225 138.913 1.00 35.17 195 LYS F CA 1
ATOM 30439 C C . LYS F 3 61 ? 170.838 184.647 140.318 1.00 35.17 195 LYS F C 1
ATOM 30440 O O . LYS F 3 61 ? 171.395 183.563 140.504 1.00 35.17 195 LYS F O 1
ATOM 30459 N N . ASP F 3 62 ? 170.268 185.329 141.309 1.00 20.33 196 ASP F N 1
ATOM 30460 C CA . ASP F 3 62 ? 170.332 184.828 142.677 1.00 20.33 196 ASP F CA 1
ATOM 30461 C C . ASP F 3 62 ? 169.652 183.468 142.760 1.00 20.33 196 ASP F C 1
ATOM 30462 O O . ASP F 3 62 ? 168.541 183.283 142.255 1.00 20.33 196 ASP F O 1
ATOM 30471 N N . THR F 3 63 ? 170.327 182.512 143.395 1.00 13.32 197 THR F N 1
ATOM 30472 C CA . THR F 3 63 ? 169.875 181.120 143.446 1.00 13.32 197 THR F CA 1
ATOM 30473 C C . THR F 3 63 ? 170.104 180.571 144.846 1.00 13.32 197 THR F C 1
ATOM 30474 O O . THR F 3 63 ? 171.016 179.769 145.077 1.00 13.32 197 THR F O 1
ATOM 30485 N N . PRO F 3 64 ? 169.288 180.981 145.812 1.00 9.28 198 PRO F N 1
ATOM 30486 C CA . PRO F 3 64 ? 169.486 180.497 147.178 1.00 9.28 198 PRO F CA 1
ATOM 30487 C C . PRO F 3 64 ? 169.156 179.019 147.298 1.00 9.28 198 PRO F C 1
ATOM 30488 O O . PRO F 3 64 ? 168.372 178.464 146.526 1.00 9.28 198 PRO F O 1
ATOM 30499 N N . SER F 3 65 ? 169.774 178.385 148.290 1.00 7.99 199 SER F N 1
ATOM 30500 C CA . SER F 3 65 ? 169.765 176.934 148.419 1.00 7.99 199 SER F CA 1
ATOM 30501 C C . SER F 3 65 ? 168.575 176.414 149.212 1.00 7.99 199 SER F C 1
ATOM 30502 O O . SER F 3 65 ? 168.273 176.922 150.296 1.00 7.99 199 SER F O 1
ATOM 30510 N N . ARG F 3 66 ? 167.906 175.400 148.671 1.00 10.29 200 ARG F N 1
ATOM 30511 C CA . ARG F 3 66 ? 166.921 174.658 149.437 1.00 10.29 200 ARG F CA 1
ATOM 30512 C C . ARG F 3 66 ? 167.653 173.660 150.332 1.00 10.29 200 ARG F C 1
ATOM 30513 O O . ARG F 3 66 ? 168.881 173.544 150.293 1.00 10.29 200 ARG F O 1
ATOM 30534 N N . THR F 3 67 ? 166.913 172.936 151.180 1.00 10.40 201 THR F N 1
ATOM 30535 C CA . THR F 3 67 ? 167.480 171.941 152.119 1.00 10.40 201 THR F CA 1
ATOM 30536 C C . THR F 3 67 ? 168.587 171.031 151.534 1.00 10.40 201 THR F C 1
ATOM 30537 O O . THR F 3 67 ? 168.400 170.443 150.470 1.00 10.40 201 THR F O 1
ATOM 30548 N N . CYS F 3 68 ? 169.730 170.914 152.219 1.00 13.24 202 CYS F N 1
ATOM 30549 C CA . CYS F 3 68 ? 170.842 170.112 151.713 1.00 13.24 202 CYS F CA 1
ATOM 30550 C C . CYS F 3 68 ? 171.270 168.991 152.693 1.00 13.24 202 CYS F C 1
ATOM 30551 O O . CYS F 3 68 ? 171.736 169.287 153.793 1.00 13.24 202 CYS F O 1
ATOM 30558 N N . CYS F 3 69 ? 171.119 167.718 152.303 1.00 11.98 203 CYS F N 1
ATOM 30559 C CA . CYS F 3 69 ? 171.493 166.581 153.156 1.00 11.98 203 CYS F CA 1
ATOM 30560 C C . CYS F 3 69 ? 173.013 166.700 153.307 1.00 11.98 203 CYS F C 1
ATOM 30561 O O . CYS F 3 69 ? 173.764 166.345 152.398 1.00 11.98 203 CYS F O 1
ATOM 30568 N N . ARG F 3 70 ? 173.458 167.200 154.461 1.00 11.17 204 ARG F N 1
ATOM 30569 C CA . ARG F 3 70 ? 174.881 167.384 154.732 1.00 11.17 204 ARG F CA 1
ATOM 30570 C C . ARG F 3 70 ? 175.206 166.589 155.999 1.00 11.17 204 ARG F C 1
ATOM 30571 O O . ARG F 3 70 ? 174.316 166.301 156.797 1.00 11.17 204 ARG F O 1
ATOM 30592 N N . PRO F 3 71 ? 176.488 166.235 156.191 1.00 9.71 205 PRO F N 1
ATOM 30593 C CA . PRO F 3 71 ? 176.876 165.457 157.375 1.00 9.71 205 PRO F CA 1
ATOM 30594 C C . PRO F 3 71 ? 177.135 166.275 158.641 1.00 9.71 205 PRO F C 1
ATOM 30595 O O . PRO F 3 71 ? 178.082 167.061 158.641 1.00 9.71 205 PRO F O 1
ATOM 30606 N N . ILE F 3 72 ? 176.333 166.110 159.695 1.00 13.86 206 ILE F N 1
ATOM 30607 C CA . ILE F 3 72 ? 176.571 166.809 160.873 1.00 13.86 206 ILE F CA 1
ATOM 30608 C C . ILE F 3 72 ? 177.606 166.276 161.869 1.00 13.86 206 ILE F C 1
ATOM 30609 O O . ILE F 3 72 ? 177.441 166.630 163.029 1.00 13.86 206 ILE F O 1
ATOM 30625 N N . ALA F 3 73 ? 178.546 165.364 161.478 1.00 15.90 207 ALA F N 1
ATOM 30626 C CA . ALA F 3 73 ? 179.679 164.847 162.233 1.00 15.90 207 ALA F CA 1
ATOM 30627 C C . ALA F 3 73 ? 180.523 163.969 161.321 1.00 15.90 207 ALA F C 1
ATOM 30628 O O . ALA F 3 73 ? 180.008 163.278 160.439 1.00 15.90 207 ALA F O 1
ATOM 30635 N N . PHE F 3 74 ? 181.831 163.995 161.570 1.00 26.76 208 PHE F N 1
ATOM 30636 C CA . PHE F 3 74 ? 182.835 163.286 160.790 1.00 26.76 208 PHE F CA 1
ATOM 30637 C C . PHE F 3 74 ? 183.461 162.113 161.539 1.00 26.76 208 PHE F C 1
ATOM 30638 O O . PHE F 3 74 ? 183.522 162.092 162.771 1.00 26.76 208 PHE F O 1
ATOM 30655 N N . ASP F 3 75 ? 183.916 161.132 160.761 1.00 13.78 209 ASP F N 1
ATOM 30656 C CA . ASP F 3 75 ? 184.584 159.942 161.271 1.00 13.78 209 ASP F CA 1
ATOM 30657 C C . ASP F 3 75 ? 185.939 160.277 161.913 1.00 13.78 209 ASP F C 1
ATOM 30658 O O . ASP F 3 75 ? 186.469 161.384 161.798 1.00 13.78 209 ASP F O 1
ATOM 30667 N N . ASP F 3 76 ? 186.496 159.269 162.590 1.00 13.20 210 ASP F N 1
ATOM 30668 C CA . ASP F 3 76 ? 187.833 159.328 163.184 1.00 13.20 210 ASP F CA 1
ATOM 30669 C C . ASP F 3 76 ? 188.938 159.603 162.162 1.00 13.20 210 ASP F C 1
ATOM 30670 O O . ASP F 3 76 ? 188.820 159.288 160.975 1.00 13.20 210 ASP F O 1
ATOM 30679 N N . ASP F 3 77 ? 190.012 160.231 162.654 1.00 11.13 211 ASP F N 1
ATOM 30680 C CA . ASP F 3 77 ? 191.261 160.409 161.915 1.00 11.13 211 ASP F CA 1
ATOM 30681 C C . ASP F 3 77 ? 191.813 159.111 161.326 1.00 11.13 211 ASP F C 1
ATOM 30682 O O . ASP F 3 77 ? 191.653 158.023 161.882 1.00 11.13 211 ASP F O 1
ATOM 30691 N N . ILE F 3 78 ? 192.495 159.260 160.183 1.00 12.64 212 ILE F N 1
ATOM 30692 C CA . ILE F 3 78 ? 193.266 158.226 159.497 1.00 12.64 212 ILE F CA 1
ATOM 30693 C C . ILE F 3 78 ? 194.732 158.602 159.314 1.00 12.64 212 ILE F C 1
ATOM 30694 O O . ILE F 3 78 ? 195.064 159.778 159.134 1.00 12.64 212 ILE F O 1
ATOM 30710 N N . SER F 3 79 ? 195.615 157.595 159.338 1.00 10.71 213 SER F N 1
ATOM 30711 C CA . SER F 3 79 ? 197.034 157.813 159.069 1.00 10.71 213 SER F CA 1
ATOM 30712 C C . SER F 3 79 ? 197.467 156.847 157.968 1.00 10.71 213 SER F C 1
ATOM 30713 O O . SER F 3 79 ? 196.827 155.815 157.747 1.00 10.71 213 SER F O 1
ATOM 30721 N N . PHE F 3 80 ? 198.562 157.168 157.275 1.00 11.13 214 PHE F N 1
ATOM 30722 C CA . PHE F 3 80 ? 199.110 156.255 156.273 1.00 11.13 214 PHE F CA 1
ATOM 30723 C C . PHE F 3 80 ? 200.528 156.668 155.905 1.00 11.13 214 PHE F C 1
ATOM 30724 O O . PHE F 3 80 ? 200.951 157.805 156.135 1.00 11.13 214 PHE F O 1
ATOM 30741 N N . LEU F 3 81 ? 201.256 155.713 155.332 1.00 10.92 215 LEU F N 1
ATOM 30742 C CA . LEU F 3 81 ? 202.636 155.876 154.881 1.00 10.92 215 LEU F CA 1
ATOM 30743 C C . LEU F 3 81 ? 202.734 155.959 153.359 1.00 10.92 215 LEU F C 1
ATOM 30744 O O . LEU F 3 81 ? 202.126 155.148 152.654 1.00 10.92 215 LEU F O 1
ATOM 30760 N N . ASP F 3 82 ? 203.475 156.945 152.849 1.00 14.26 216 ASP F N 1
ATOM 30761 C CA . ASP F 3 82 ? 203.585 157.092 151.406 1.00 14.26 216 ASP F CA 1
ATOM 30762 C C . ASP F 3 82 ? 204.767 156.279 150.887 1.00 14.26 216 ASP F C 1
ATOM 30763 O O . ASP F 3 82 ? 205.505 155.628 151.636 1.00 14.26 216 ASP F O 1
ATOM 30772 N N . ASP F 3 83 ? 204.963 156.333 149.567 1.00 15.28 217 ASP F N 1
ATOM 30773 C CA . ASP F 3 83 ? 205.989 155.508 148.930 1.00 15.28 217 ASP F CA 1
ATOM 30774 C C . ASP F 3 83 ? 207.396 155.872 149.378 1.00 15.28 217 ASP F C 1
ATOM 30775 O O . ASP F 3 83 ? 208.285 155.016 149.377 1.00 15.28 217 ASP F O 1
ATOM 30784 N N . SER F 3 84 ? 207.621 157.123 149.772 1.00 15.14 218 SER F N 1
ATOM 30785 C CA . SER F 3 84 ? 208.909 157.540 150.311 1.00 15.14 218 SER F CA 1
ATOM 30786 C C . SER F 3 84 ? 209.054 157.282 151.805 1.00 15.14 218 SER F C 1
ATOM 30787 O O . SER F 3 84 ? 209.999 157.786 152.418 1.00 15.14 218 SER F O 1
ATOM 30795 N N . LEU F 3 85 ? 208.146 156.514 152.400 1.00 14.79 219 LEU F N 1
ATOM 30796 C CA . LEU F 3 85 ? 208.227 156.149 153.813 1.00 14.79 219 LEU F CA 1
ATOM 30797 C C . LEU F 3 85 ? 208.081 157.357 154.738 1.00 14.79 219 LEU F C 1
ATOM 30798 O O . LEU F 3 85 ? 208.638 157.378 155.837 1.00 14.79 219 LEU F O 1
ATOM 30814 N N . GLU F 3 86 ? 207.333 158.369 154.303 1.00 11.69 220 GLU F N 1
ATOM 30815 C CA . GLU F 3 86 ? 206.929 159.491 155.139 1.00 11.69 220 GLU F CA 1
ATOM 30816 C C . GLU F 3 86 ? 205.463 159.322 155.511 1.00 11.69 220 GLU F C 1
ATOM 30817 O O . GLU F 3 86 ? 204.664 158.844 154.705 1.00 11.69 220 GLU F O 1
ATOM 30829 N N . TYR F 3 87 ? 205.122 159.608 156.754 1.00 8.91 221 TYR F N 1
ATOM 30830 C CA . TYR F 3 87 ? 203.725 159.542 157.166 1.00 8.91 221 TYR F CA 1
ATOM 30831 C C . TYR F 3 87 ? 202.972 160.854 156.923 1.00 8.91 221 TYR F C 1
ATOM 30832 O O . TYR F 3 87 ? 203.543 161.945 157.002 1.00 8.91 221 TYR F O 1
ATOM 30850 N N . HIS F 3 88 ? 201.682 160.722 156.618 1.00 9.71 222 HIS F N 1
ATOM 30851 C CA . HIS F 3 88 ? 200.731 161.825 156.504 1.00 9.71 222 HIS F CA 1
ATOM 30852 C C . HIS F 3 88 ? 199.435 161.423 157.202 1.00 9.71 222 HIS F C 1
ATOM 30853 O O . HIS F 3 88 ? 199.101 160.239 157.288 1.00 9.71 222 HIS F O 1
ATOM 30867 N N . THR F 3 89 ? 198.715 162.425 157.719 1.00 11.03 223 THR F N 1
ATOM 30868 C CA . THR F 3 89 ? 197.452 162.223 158.419 1.00 11.03 223 THR F CA 1
ATOM 30869 C C . THR F 3 89 ? 196.346 163.117 157.867 1.00 11.03 223 THR F C 1
ATOM 30870 O O . THR F 3 89 ? 196.550 164.316 157.665 1.00 11.03 223 THR F O 1
ATOM 30881 N N . LEU F 3 90 ? 195.175 162.503 157.700 1.00 16.32 224 LEU F N 1
ATOM 30882 C CA . LEU F 3 90 ? 193.982 163.167 157.199 1.00 16.32 224 LEU F CA 1
ATOM 30883 C C . LEU F 3 90 ? 192.884 163.196 158.267 1.00 16.32 224 LEU F C 1
ATOM 30884 O O . LEU F 3 90 ? 192.548 162.183 158.879 1.00 16.32 224 LEU F O 1
ATOM 30900 N N . LYS F 3 91 ? 192.345 164.391 158.464 1.00 26.76 225 LYS F N 1
ATOM 30901 C CA . LYS F 3 91 ? 191.295 164.701 159.420 1.00 26.76 225 LYS F CA 1
ATOM 30902 C C . LYS F 3 91 ? 190.010 165.120 158.711 1.00 26.76 225 LYS F C 1
ATOM 30903 O O . LYS F 3 91 ? 190.051 165.750 157.650 1.00 26.76 225 LYS F O 1
ATOM 30922 N N . LYS F 3 92 ? 188.858 164.849 159.341 1.00 20.55 226 LYS F N 1
ATOM 30923 C CA . LYS F 3 92 ? 187.536 165.207 158.800 1.00 20.55 226 LYS F CA 1
ATOM 30924 C C . LYS F 3 92 ? 187.393 164.824 157.335 1.00 20.55 226 LYS F C 1
ATOM 30925 O O . LYS F 3 92 ? 187.110 165.662 156.479 1.00 20.55 226 LYS F O 1
ATOM 30944 N N . HIS F 3 93 ? 187.594 163.543 157.062 1.00 26.76 227 HIS F N 1
ATOM 30945 C CA . HIS F 3 93 ? 187.553 163.017 155.703 1.00 26.76 227 HIS F CA 1
ATOM 30946 C C . HIS F 3 93 ? 186.308 162.186 155.405 1.00 26.76 227 HIS F C 1
ATOM 30947 O O . HIS F 3 93 ? 186.019 161.942 154.229 1.00 26.76 227 HIS F O 1
ATOM 30961 N N . SER F 3 94 ? 185.560 161.754 156.422 1.00 19.28 228 SER F N 1
ATOM 30962 C CA . SER F 3 94 ? 184.494 160.784 156.219 1.00 19.28 228 SER F CA 1
ATOM 30963 C C . SER F 3 94 ? 183.366 161.016 157.213 1.00 19.28 228 SER F C 1
ATOM 30964 O O . SER F 3 94 ? 183.605 161.398 158.361 1.00 19.28 228 SER F O 1
ATOM 30972 N N . ALA F 3 95 ? 182.137 160.780 156.750 1.00 11.41 229 ALA F N 1
ATOM 30973 C CA . ALA F 3 95 ? 180.938 161.040 157.532 1.00 11.41 229 ALA F CA 1
ATOM 30974 C C . ALA F 3 95 ? 180.676 159.906 158.508 1.00 11.41 229 ALA F C 1
ATOM 30975 O O . ALA F 3 95 ? 180.948 158.739 158.215 1.00 11.41 229 ALA F O 1
ATOM 30982 N N . LYS F 3 96 ? 180.153 160.258 159.680 1.00 10.99 230 LYS F N 1
ATOM 30983 C CA . LYS F 3 96 ? 179.664 159.281 160.641 1.00 10.99 230 LYS F CA 1
ATOM 30984 C C . LYS F 3 96 ? 178.149 159.192 160.741 1.00 10.99 230 LYS F C 1
ATOM 30985 O O . LYS F 3 96 ? 177.602 158.086 160.770 1.00 10.99 230 LYS F O 1
ATOM 31004 N N . LYS F 3 97 ? 177.436 160.323 160.671 1.00 10.87 231 LYS F N 1
ATOM 31005 C CA . LYS F 3 97 ? 175.958 160.304 160.711 1.00 10.87 231 LYS F CA 1
ATOM 31006 C C . LYS F 3 97 ? 175.277 161.587 160.183 1.00 10.87 231 LYS F C 1
ATOM 31007 O O . LYS F 3 97 ? 175.292 162.605 160.875 1.00 10.87 231 LYS F O 1
ATOM 31026 N N . CYS F 3 98 ? 174.687 161.546 158.984 1.00 12.34 232 CYS F N 1
ATOM 31027 C CA . CYS F 3 98 ? 174.091 162.736 158.381 1.00 12.34 232 CYS F CA 1
ATOM 31028 C C . CYS F 3 98 ? 172.613 163.007 158.659 1.00 12.34 232 CYS F C 1
ATOM 31029 O O . CYS F 3 98 ? 171.882 162.151 159.158 1.00 12.34 232 CYS F O 1
ATOM 31036 N N . ALA F 3 99 ? 172.199 164.227 158.319 1.00 19.16 233 ALA F N 1
ATOM 31037 C CA . ALA F 3 99 ? 170.832 164.693 158.509 1.00 19.16 233 ALA F CA 1
ATOM 31038 C C . ALA F 3 99 ? 170.471 165.708 157.408 1.00 19.16 233 ALA F C 1
ATOM 31039 O O . ALA F 3 99 ? 171.301 166.016 156.555 1.00 19.16 233 ALA F O 1
ATOM 31046 N N . CYS F 3 100 ? 169.240 166.218 157.422 1.00 22.34 234 CYS F N 1
ATOM 31047 C CA . CYS F 3 100 ? 168.779 167.185 156.430 1.00 22.34 234 CYS F CA 1
ATOM 31048 C C . CYS F 3 100 ? 168.828 168.605 156.990 1.00 22.34 234 CYS F C 1
ATOM 31049 O O . CYS F 3 100 ? 167.864 169.065 157.601 1.00 22.34 234 CYS F O 1
ATOM 31056 N N . VAL F 3 101 ? 169.944 169.298 156.786 1.00 27.95 235 VAL F N 1
ATOM 31057 C CA . VAL F 3 101 ? 170.084 170.663 157.276 1.00 27.95 235 VAL F CA 1
ATOM 31058 C C . VAL F 3 101 ? 170.571 171.589 156.167 1.00 27.95 235 VAL F C 1
ATOM 31059 O O . VAL F 3 101 ? 169.773 172.223 155.478 1.00 27.95 235 VAL F O 1
#

Sequence (1996 aa):
GLYFPQRLYTENIYVGQQQGSPLLQVISMREFPTERPYFFLCSHRDAFTSWFHIDEASGVLYLNKTLEWSDFSSLRSGSVRSPKDLTLKVGVSSTPPMKVMCTILPTVEVKLSFINDTAPSCGQVELSTLCFPEKISNPHITENREPGALRQLRRFTHMSICPNYTISYGVVAGSSVPFAVDDSTSELVVTAQVDREEKEVYHLDIVCMVRTERNLEEVFRSLHVNIYDEDDNSPYVNGTDTEDVLVEFDRSEGTVFGTLFVYDRDTTPVYPTNQVQNKLVGTLMTNDSWIKNNFAIEHKFREEKAIFGNVRGTVHEYKLKLSQNLSVTEQRSFLLGYLVNDTTFPGPEGTVLLHFNVTVLPVPIRFSNVTYSFTVSQKATTYSQIGKVCVENCQKFKGIDVTYQLEIVDRNITAEAQSCYWAVSLAQNPNDNTGVLYVNDTKVLRRPECQELEYVVIAQEQQNKLQAKTQLTVSFQGEADSLRTDEPRFPACAEKRQRGDCEATRGLGAPTGRCQWRQGRDKGISKRYSTCSPNLGTCPDGYCDAIESKNISICPQDCSSEAIIGGYERDLYGIKAGHGTCYCFEGKCFCERDEPGLYFPQRLYTENIYVGQQQGSPLLQVISMREFPTERPYFFLCSHRDAFTSWFHIDEASGVLYLNKTLEWSDFSSLRSGSVRSPKDLTLKVGVSSTPPMKVMCTILPTVEVKLSFINDTAPSCGQVELSTLCFPEKISNPHITENREPGALRQLRRFTHMSICPNYTISYGVVAGSSVPFAVDDSTSELVVTAQVDREEKEVYHLDIVCMVRTERNLEEVFRSLHVNIYDEDDNSPYVNGTDTEDVLVEFDRSEGTVFGTLFVYDRDTTPVYPTNQVQNKLVGTLMTNDSWIKNNFAIEHKFREEKAIFGNVRGTVHEYKLKLSQNLSVTEQRSFLLGYLVNDTTFPGPEGTVLLHFNVTVLPVPIRFSNVTYSFTVSQKATTYSQIGKVCVENCQKFKGIDVTYQLEIVDRNITAEAQSCYWAVSLAQNPNDNTGVLYVNDTKVLRRPECQELEYVVIAQEQQNKLQAKTQLTVSFQGEADSLRTDEPRFPACAEKRQRGDCEATRGLGAPTGRCQWRQGRDKGISKRYSTCSPNLGTCPDGYCDAIESKNISICPQDCSSEAIIGGYERDLYGIKAGHGTCYCFEGKCFCERDEPRLDCVKANELCLKEPGCSSKYRTMRQCVAGECRLVLDALKQSPLYNCRCKRGMKKEKNCLRIYWGIYQHLLLEDSPYEPVNSRLSDIFRLAPIYSGEPALAKENNCLNAAKACNLNDTCKKYRSAYISPCTSRVSTAEVCNKRKCHKALRQFFDKVPPKHSYGMLYCSCPLGDQSACSERRRQTIVPACSYEDKERPNCLTLQVSCKTNYICRSRLADFFTNCQPEPLSLSGCLKENYADCLLSYSGLIGTVMTPNYLRSPKISVSPFCDCSSSGNSKEECDRFTEFFTDNACLRNAIQAFGNGQGRGCLLKEIHLNVTDLDLGYRTKEELIFRYCSGPCHDAETNYDKILNNLTHNKKLDKDTPSRTCCRPIAFDDDISFLDDSLEYHTLKKHSAKKCACVRLDCVKANELCLKEPGCSSKYRTMRQCVAGECRLVLDALKQSPLYNCRCKRGMKKEKNCLRIYWGIYQHLLLEDSPYEPVNSRLSDIFRLAPIYSGEPALAKENNCLNAAKACNLNDTCKKYRSAYISPCTSRVSTAEVCNKRKCHKALRQFFDKVPPKHSYGMLYCSCPLGDQSACSERRRQTIVPACSYEDKERPNCLTLQVSCKTNYICRSRLADFFTNCQPEPLSLSGCLKENYADCLLSYSGLIGTVMTPNYLRSPKISVSPFCDCSSSGNSKEECDRFTEFFTDNACLRNAIQAFGNGQGRGCLLKEIHLNVTDLDLGYRTKEELIFRYCSGPCHDAETNYDKILNNLTHNKKLDKDTPSRTCCRPIAFDDDISFLDDSLEYHTLKKHSAKKCACV

Foldseek 3Di:
DFDAQDQEDEAEDEADDAFPDWDAFGDTDDQDDVQAKFKDWAPPPDDVVVFKDAGGHRGTTTGNGHGDPVVLVVDDDPDPDDWDKDKTKIDMGSDDDDNPRPVPPDIHMYIYIYDHHDQDDLVPDDPVPQFDHDDDDATEEEAPGWWDFHDARGHCNNCVRDPPWDKAKFWPDDPPDQWTADDVRRTTIGNGGHHCLVPFKAKTKMWMFTDDPVDTDIDIDIDMHGYHYAQQWAKDADDDQEWEAEAEAAQAFFDWGTKGKIWGFTDDDPPPVPDQAQDKDKDWDDDDPVDVVWWDKDKDKDWDQPPSPSHITIMIMITITTHHGDDQPDWDWDKTKMKIARVSHPDPDRIDIHIYGYTHDHDDFEADPDDDEWEADAQAAFLAWTDKFGHPPQQRHHSWAKDKDKAFDPDDDPVLLVCLVQQKDKWAFRVSRIIIITTHDRVNVQDPSSQKGKMWMWMATDPPRDIYTDMYMYGHDHHDDPDPVDDNDFAFQQAPLDDPVQQVGAHHHASVRGWDWFDDDDDFWDQGATTTARDPPALQPAADTRSCVPAQRHRQQRVAQDDEEAAFDDDRGGTRTATYSWGADSRYTYRYHDPD/DFDAQDQEDEAEDEADDAFPDWDAFGDTDDQDDVQAKFKDWAPPPDDVVVFKDAGGHRGTTTGNGHGDPVVLVVDDDPDPDDWDKDKTKIDMGRDDDDNPRPVPPDIHMYIYIYDHHDQDQLVPDDPVPQFDHDDDDATEEEAPGWWDFHDARGHPNNCVNCVPWDKAKFWPDDPPDQWTADDVRRTTIGNGGHHCLVPFKAKTKMWMFTDDPVDTDIDIDIDMHGYHYAQQWAKDADDDQEWEAEAEAAQAFFDWGTKGKIWGFTDDDPPPVPDQAQDKDKDWDDDDPVDVVWWDKDKDKDWDQPPSPSHITIMIMITITTHHGDDQPDWDWDKTKMKIARVSHPDPDRIDIHIYGYTHDHDDFEADPDDDEWEADAQAAFLAWTDKFGHPPQQRHHSWAKDKDKAFDPDDDPVLLVCLVQQKDKFAFRPSRIIIITTHDRVNVQDPSSQKGKMWMWMATDPPRDIYTDMYMYGHDHHDDPDPVDDNDFAFQQAPLDDPVQQVGAHHHASVRGWDWFDDDDDFWDQGATTTARDPPALQPEAHGRSCPPAQRHRQQRVAQDDEEAAFDDDRGGTRTATYSWGADSRYTYRYHDPD/DAAQVVLVVVQCPDCVSVVLVVVQVVVLVVVNVCSVVVVCPRVNVLHADEADDDDPLVRLVVVCVVVVSVALVDARHDDPPCVVVQVVLLCLLVVQDDDDDDQAQLVVLVVSLCVDDQSVVLLVQLPPQLQDQDDPVDRHDLLSNLVSLLVSLRDDRCSSPLRNQLIDHDFDPPRVHVVSNQPSSPCVRQADDDDAAAVVVLVVVLCPPSQLRNLVSQQCVWAPADPPDPLGGDPPGLCSNVSSVSSNDSGSFHKGADRDRAGFIDGRHDNPPVPPPPVVSVVVRCSRTPGRSNSSSSVSSNPD/DDPFWDKDKDKDAPVVVVPPFADRDIDIAIATDGDDVVPFDPVVVVLVVCVVVCVPVPDRDDTKDKHAPDADDKDKDAGPVRDIDIDDRGHGDDIDID/DAAQVVLVVVQCPDCVSVVLVVVQVVVLVVVNVCSVVVVCPRVNVLHADEADDDDPLVRLVSVCVVVVSVALVDARHDDPPCVVVQVVLLCLLVVQDDDDDDQAQLVVLVVSLCVDDQSVVLLVQLPPQLQDQDDPVDRHDLLSNLVSLLVSLRDDRCSSPLRNQLIDHDFDPPRVHVVSNQPSSPCVRQADDDDAAAVVVLVVVLCPPSQLRNLVSQQCVWAPADPPDPLGGDPPGLCSNVSSVSSNDSGSFHKGADRDRAGFIDGRHDNPPVPPPPVVSVVVRCSRTPGRSNSSSSVSSNPD/DDPFFDKDKDKDAPVVVVPPFADRDIDIAMDTDGDDVVPFDPVVVVLVVCVVVCVPVPDRDDTWDWHAPDADDKDKDAGPVRDIDIDDRGHGDDIDTD

GO terms:
  GO:0031175 neuron projection development (P, IGI)
  GO:0048484 enteric nervous system development (P, IGI)
  GO:0014707 branchiomeric skeletal muscle development (P, IMP)
  GO:1901166 neural crest cell migration involved in autonomic nervous system development (P, IMP)
  GO:0048484 enteric nervous system development (P, IMP)
  GO:0072114 pronephros morphogenesis (P, IMP)
  GO:0005515 protein binding (F, IPI)
  GO:0042803 protein homodimerization activity (F, IPI)
  GO:0065003 protein-containing complex assembly (P, IPI)

Organism: Danio rerio (NCBI:txid7955)

Radius of gyration: 59.83 Å; Cα contacts (8 Å, |Δi|>4): 3831; chains: 6; bounding box: 162×148×81 Å